Protein 1ULS (pdb70)

CATH classification: 3.40.50.720

Foldseek 3Di:
DQAAAQEEEEPCLFFLNLLLLQVVLVVHYAYEYEYADPPSQCVSQVVRVHHYQYALLDLVSLVVRLVVSCVVSVAHAEYAYDFADADFDAVVGDVVRLVVRLSRLQVSLVSNVVSNCVSFPPAAHEYEYEQALCLVPDGRGPSNVVVVNVLVVQLVVQVVCVVRNYAGEYEHEYAEDTPVPPVDVVVVCVLLVLAPQNHGHGSNQSSVVVVCRGDCVCSVDHSYYHYRYNCSNVPD/DAAAAEEEEEPCLWFLNLLLLQVVLVVHYAYEYEYADPPSQCVSCVVRVHHYQYALLDLVSLQVRLVVSCVVSVAHAEYAYDFADADFDAVVPDPVRLVVRLSGLQVSQVSNVVSNCVSFPPAAHEYEYEQALCLVPDGRGPSSVVVVNVLVVFLVVQVVCVVRNYAGEYEHEYAEDTPVPPVDPVVLCQLLVLAPQNHHHGSNQSSVVVVCRGDCVCSVDHSYYHYHYRCSNVDDRDD/DQAAAEEEEEPCLAFLNLLLLQVVLVVHYAYEYEYADPVSQVVSQVVRVHHYQYALLDLVSLVVRVVVSCVVSVAHAEYAYDFADADFDAVVPDPVRLVVRLSRLQVSQVSNVVSSCVSFPPAAHEYEHEQALCLLPDGRGPSNNVVVNSLVVQLVVQVVCVVRNYAGEYEHEAFEPNDDVNQCVLLVLAPQNHGHYSNQSSVVVVCRGDCVCSVDHSYYHYRYNCSCPPRDDD/DAAAAQEEEAPLLFFLNLLLLQVNLVVHYAYEYEYADPPSQCVSQVVRVHHYQYALLDLVSLLVRLVVSCVVSVAHAEYAYDWFDFDFDAVVPDVVRLVVRLSGLQVSLVSNVVSNCVSFPPAAHEYEHEQALCLLPDGRGPSSVVNVNSLVVQLVVQVVCVVRNYAGEYEHEAAEDTVVVPDPPVVLVVLLVLAPVNHGHYSNQSSVVVVCRGDCNCSVDHSYYHYHYNCSNPPRDDD/DQAAAEEEEEPCLWFLNLLLLQVVLVVHYAYEYEYADPPSQVVSCVVRVHHYQYALLDLVSLVVRLVVSCVVSVAHAEYEYDFADADFAAVVPDPVRLVVRLSGLQVSLVSNVVSNCVSFPPAAHEYEREAAPCLVPDGRGPSSVVVVNSLVVQLVVQVVCVVRNYAGEYEHEYAEDTPCVPVDPVVLQLQLVLAPQSHGHYSNQSSVVVVCRGDCVCSVDHSYYHYPYNCSVVDDRDD/DQAAAEEEEEPCLDFLNLLLLQVVLVVHYAYEYEYADPPSQCVSQVVRVHHYQYALLDLVSLVVRLVVSCVVSVAHAEYAYDFADADFDAVVPDPVRLVVRLSRLQVSLVSNVVSNCVSFPPAAHEYEYEAALCLVPDGRGPSSVVVVNVLVVQLVVQVVCVVRNYAGEYEHEYFEDGVDDDDDPVVLVVLLVLAPQNDGHGSNLSSVVVVCRGDCVCSVDHSYYHYRRNCSNVPD/DCAAAQEEEEPLLFFLNLLLLQVNLVVHYAYEYEYADPPSQCVSQVVRVHHYQYALLDLVSLVVRLVVSCVVSVAHAEYAYDFFDFDFDAVVPDPVRLVVRLSRLQVSQVSNVVSNCVSFPPAAHEYEHEAALCLLPDGRGPSSNVVVNNLVVQLVVQVVCVVRNYAGEYEHEAAEDTPVVPDPPVVLVVLLVLAPQRHGHYSNQSSVVVVCRGDCNCSVDHSYYHYRYNCSNPPPDDD/DQAAAEEEEEPCLFFLNLLLLQVVLVVHYAYEYEYADPPSQVVSQVVRVHHYQYALLDLVSLVVRLVVSCVVSVAHAEYAYDFADADFDAVVPDPVRLVVRLSRLQVSQVSNVVSSCVSFPPAAHEYEYEAAPCLLPDGRGPSNNVVVNSLVVQLVVQVVCVVRNYAGEYEHEYFEPTVVVVDPPPVVVVLLVLAPVNDGHYSNLSSVVVVCRGDCVCSVDHSYYHYNYNCSCPPPDDD

Nearest PDB structures (foldseek):
  4iiv-assembly1_A  TM=9.237E-01  e=5.699E-22  Escherichia coli CFT073
  3jq7-assembly1_B  TM=9.032E-01  e=8.703E-20  Trypanosoma brucei
  6gd0-assembly1_D  TM=9.066E-01  e=2.209E-19  Trypanosoma brucei brucei
  2x9n-assembly1_D  TM=8.852E-01  e=9.854E-20  Trypanosoma brucei brucei
  4glo-assembly1_C  TM=8.707E-01  e=1.344E-19  Burkholderia multivorans ATCC 17616

Organism: Thermus thermophilus (strain ATCC 27634 / DSM 579 / HB8) (NCBI:txid300852)

Sequence (1901 aa):
RLKDKAVLITGAAHGIGRATLELFAKEGARLVACDIEEGPLREAAEAVGAHPVVDVADPASVERGFAEALAHLGRLDGVVHYAGITRDNFHWKPLEDWELVLRVNLTGSFLVAKAASEAREKNPGSIVLTASRVYLGNLGQANYAASAGVVGLTRTLALELGRWGIRVNTLAPGFIETRTAKVPEKVREKAIAATPLGRAGKPLEVAYAALFLLSDESSFITGQVLFVDGGRTIGARLKDKAVLITGAAHGIGRATLELFAKEGARLVACDIEEGPLREAAEAVGAHPVVDVADPASVERGFAEALAHLGRLDGVVHYAGITRDNFHWKPLEDWELVLRVNLTGSFLVAKAASEAREKNPGSIVLTASRVYLGNLGQANYAASAGVVGLTRTLALELGRWGIRVNTLAPGFIETRTAKVPEKVREKAIAATPLGRAGKPLEVAYAALFLLSDESSFITGQVLFVDGGRTIGAAPARLKDKAVLITGAAHGIGRATLELFAKEGARLVACDIEEGPLREAAEAVGAHPVVDVADPASVERGFAEALAHLGRLDGVVHYAGITRDNFHWKPLEDWELVLRVNLTGSFLVAKAASEAREKNPGSIVLTASRVYLGNLGQANYAASAGVVGLTRTLALELGRWGIRVNTLAPGFIETPEKVREKAIAATPLGRAGKPLEVAYAALFLLSDESSFITGQVLFVDGGRTIGAAPARLKDKAVLITGAAHGIGRATLELFAKEGARLVACDIEEGPLREAAEAVGAHPVVDVADPASVERGFAEALAHLGRLDGVVHYAGITRDNFHWKPLEDWELVLRVNLTGSFLVAKAASEAREKNPGSIVLTASRVYLGNLGQANYAASAGVVGLTRTLALELGRWGIRVNTLAPGFIETRTAKVPEKVREKAIAATPLGRAGKPLEVAYAALFLLSDESSFITGQVLFVDGGRTIGAAPARLKDKAVLITGAAHGIGRATLELFAKEGARLVACDIEEGPLREAAEAVGAHPVVDVADPASVERGFAEALAHLGRLDGVVHYAGITRDNFHWKPLEDWELVLRVNLTGSFLVAKAASEAREKNPGSIVLTASRVYLGNLGQANYAASAGVVGLTRTLALELGRWGIRVNTLAPGFIETRTAKVPEKVREKAIAATPLGRAGKPLEVAYAALFLLSDESSFITGQVLFVDGGRTIGAAPARLKDKAVLITGAAHGIGRATLELFAKEGARLVACDIEEGPLREAAEAVGAHPVVDVADPASVERGFAEALAHLGRLDGVVHYAGITRDNFHWKPLEDWELVLRVNLTGSFLVAKAASEAREKNPGSIVLTASRVYLGNLGQANYAASAGVVGLTRTLALELGRWGIRVNTLAPGFIETRTAKVPEKVREKAIAATPLGRAGKPLEVAYAALFLLSDESSFITGQVLFVDGGRTIGARLKDKAVLITGAAHGIGRATLELFAKEGARLVACDIEEGPLREAAEAVGAHPVVDVADPASVERGFAEALAHLGRLDGVVHYAGITRDNFHWKPLEDWELVLRVNLTGSFLVAKAASEAREKNPGSIVLTASRVYLGNLGQANYAASAGVVGLTRTLALELGRWGIRVNTLAPGFIETRTAKVPEKVREKAIAATPLGRAGKPLEVAYAALFLLSDESSFITGQVLFVDGGRTIGAAPARLKDKAVLITGAAHGIGRATLELFAKEGARLVACDIEEGPLREAAEAVGAHPVVDVADPASVERGFAEALAHLGRLDGVVHYAGITRDNFHWKPLEDWELVLRVNLTGSFLVAKAASEAREKNPGSIVLTASRVYLGNLGQANYAASAGVVGLTRTLALELGRWGIRVNTLAPGFIETRTAKVPEKVREKAIAATPLGRAGKPLEVAYAALFLLSDESSFITGQVLFVDGGRTIGAAPA

Radius of gyration: 40.76 Å; Cα contacts (8 Å, |Δi|>4): 4849; chains: 8; bounding box: 94×110×113 Å

B-factor: mean 23.54, std 11.45, range [1.75, 102.4]

Solvent-accessible surface area: 65234 Å² total

InterPro domains:
  IPR002347 Short-chain dehydrogenase/reductase SDR [PF13561] (12-238)
  IPR002347 Short-chain dehydrogenase/reductase SDR [PR00080] (76-87)
  IPR002347 Short-chain dehydrogenase/reductase SDR [PR00080] (129-137)
  IPR002347 Short-chain dehydrogenase/reductase SDR [PR00080] (148-167)
  IPR002347 Short-chain dehydrogenase/reductase SDR [PR00081] (7-24)
  IPR002347 Short-chain dehydrogenase/reductase SDR [PR00081] (76-87)
  IPR002347 Short-chain dehydrogenase/reductase SDR [PR00081] (123-139)
  IPR002347 Short-chain dehydrogenase/reductase SDR [PR00081] (148-167)
  IPR002347 Short-chain dehydrogenase/reductase SDR [PR00081] (169-186)
  IPR002347 Short-chain dehydrogenase/reductase SDR [PR00081] (202-222)
  IPR020904 Short-chain dehydrogenase/reductase, conserved site [PS00061] (135-163)
  IPR036291 NAD(P)-binding domain superfamily [SSF51735] (4-240)
  IPR057326 Ketoreductase domain [SM00822] (6-179)

Structure (mmCIF, N/CA/C/O backbone):
data_1ULS
#
_entry.id   1ULS
#
_cell.length_a   77.260
_cell.length_b   77.330
_cell.length_c   78.670
_cell.angle_alpha   90.12
_cell.angle_beta   90.96
_cell.angle_gamma   95.12
#
_symmetry.space_group_name_H-M   'P 1'
#
loop_
_entity.id
_entity.type
_entity.pdbx_description
1 polymer 'putative 3-oxoacyl-acyl carrier protein reductase'
2 water water
#
loop_
_atom_site.group_PDB
_atom_site.id
_atom_site.type_symbol
_atom_site.label_atom_id
_atom_site.label_alt_id
_atom_site.label_comp_id
_atom_site.label_asym_id
_atom_site.label_entity_id
_atom_site.label_seq_id
_atom_site.pdbx_PDB_ins_code
_atom_site.Cartn_x
_atom_site.Cartn_y
_atom_site.Cartn_z
_atom_site.occupancy
_atom_site.B_iso_or_equiv
_atom_site.auth_seq_id
_atom_site.auth_comp_id
_atom_site.auth_asym_id
_atom_site.auth_atom_id
_atom_site.pdbx_PDB_model_num
ATOM 9 N N . ARG A 1 2 ? 7.496 -28.879 11.795 1.00 39.80 2 ARG A N 1
ATOM 10 C CA . ARG A 1 2 ? 8.073 -27.689 11.179 1.00 37.54 2 ARG A CA 1
ATOM 11 C C . ARG A 1 2 ? 9.100 -26.913 11.988 1.00 34.95 2 ARG A C 1
ATOM 12 O O . ARG A 1 2 ? 9.896 -26.177 11.419 1.00 34.57 2 ARG A O 1
ATOM 20 N N . LEU A 1 3 ? 9.086 -27.067 13.305 1.00 33.24 3 LEU A N 1
ATOM 21 C CA . LEU A 1 3 ? 10.024 -26.337 14.147 1.00 32.46 3 LEU A CA 1
ATOM 22 C C . LEU A 1 3 ? 10.914 -27.272 14.965 1.00 33.59 3 LEU A C 1
ATOM 23 O O . LEU A 1 3 ? 11.350 -26.932 16.068 1.00 32.66 3 LEU A O 1
ATOM 28 N N . LYS A 1 4 ? 11.199 -28.442 14.410 1.00 34.82 4 LYS A N 1
ATOM 29 C CA . LYS A 1 4 ? 12.015 -29.425 15.108 1.00 36.99 4 LYS A CA 1
ATOM 30 C C . LYS A 1 4 ? 13.321 -28.861 15.654 1.00 37.72 4 LYS A C 1
ATOM 31 O O . LYS A 1 4 ? 14.151 -28.339 14.905 1.00 37.17 4 LYS A O 1
ATOM 37 N N . ASP A 1 5 ? 13.490 -28.964 16.971 1.00 39.10 5 ASP A N 1
ATOM 38 C CA . ASP A 1 5 ? 14.697 -28.484 17.646 1.00 39.43 5 ASP A CA 1
ATOM 39 C C . ASP A 1 5 ? 14.950 -26.973 17.564 1.00 37.80 5 ASP A C 1
ATOM 40 O O . ASP A 1 5 ? 16.017 -26.501 17.958 1.00 38.90 5 ASP A O 1
ATOM 45 N N . LYS A 1 6 ? 13.985 -26.220 17.044 1.00 34.19 6 LYS A N 1
ATOM 46 C CA . LYS A 1 6 ? 14.120 -24.773 16.948 1.00 28.79 6 LYS A CA 1
ATOM 47 C C . LYS A 1 6 ? 13.880 -24.183 18.336 1.00 26.23 6 LYS A C 1
ATOM 48 O O . LYS A 1 6 ? 12.931 -24.553 19.014 1.00 24.73 6 LYS A O 1
ATOM 54 N N . ALA A 1 7 ? 14.745 -23.271 18.758 1.00 24.40 7 ALA A N 1
ATOM 55 C CA . ALA A 1 7 ? 14.592 -22.629 20.058 1.00 22.01 7 ALA A CA 1
ATOM 56 C C . ALA A 1 7 ? 13.790 -21.344 19.838 1.00 19.94 7 ALA A C 1
ATOM 57 O O . ALA A 1 7 ? 14.265 -20.411 19.194 1.00 17.70 7 ALA A O 1
ATOM 59 N N . VAL A 1 8 ? 12.574 -21.305 20.371 1.00 18.97 8 VAL A N 1
ATOM 60 C CA . VAL A 1 8 ? 11.707 -20.147 20.200 1.00 18.23 8 VAL A CA 1
ATOM 61 C C . VAL A 1 8 ? 11.119 -19.597 21.495 1.00 19.37 8 VAL A C 1
ATOM 62 O O . VAL A 1 8 ? 10.761 -20.351 22.407 1.00 19.60 8 VAL A O 1
ATOM 66 N N . LEU A 1 9 ? 11.019 -18.270 21.558 1.00 20.30 9 LEU A N 1
ATOM 67 C CA . LEU A 1 9 ? 10.439 -17.575 22.704 1.00 19.22 9 LEU A CA 1
ATOM 68 C C . LEU A 1 9 ? 9.169 -16.861 22.237 1.00 18.78 9 LEU A C 1
ATOM 69 O O . LEU A 1 9 ? 9.154 -16.221 21.182 1.00 18.73 9 LEU A O 1
ATOM 74 N N . ILE A 1 10 ? 8.109 -16.974 23.032 1.00 19.18 10 ILE A N 1
ATOM 75 C CA . ILE A 1 10 ? 6.819 -16.365 22.709 1.00 18.34 10 ILE A CA 1
ATOM 76 C C . ILE A 1 10 ? 6.327 -15.468 23.853 1.00 18.62 10 ILE A C 1
ATOM 77 O O . ILE A 1 10 ? 6.301 -15.897 25.004 1.00 17.72 10 ILE A O 1
ATOM 82 N N . THR A 1 11 ? 5.943 -14.227 23.545 1.00 19.42 11 THR A N 1
ATOM 83 C CA . THR A 1 11 ? 5.435 -13.324 24.585 1.00 19.14 11 THR A CA 1
ATOM 84 C C . THR A 1 11 ? 3.910 -13.363 24.599 1.00 17.74 11 THR A C 1
ATOM 85 O O . THR A 1 11 ? 3.285 -13.756 23.614 1.00 18.45 11 THR A O 1
ATOM 89 N N . GLY A 1 12 ? 3.318 -12.946 25.715 1.00 17.28 12 GLY A N 1
ATOM 90 C CA . GLY A 1 12 ? 1.872 -12.973 25.849 1.00 16.50 12 GLY A CA 1
ATOM 91 C C . GLY A 1 12 ? 1.374 -14.394 25.660 1.00 16.95 12 GLY A C 1
ATOM 92 O O . GLY A 1 12 ? 0.256 -14.621 25.194 1.00 17.20 12 GLY A O 1
ATOM 93 N N . ALA A 1 13 ? 2.212 -15.354 26.044 1.00 17.22 13 ALA A N 1
ATOM 94 C CA . ALA A 1 13 ? 1.915 -16.778 25.880 1.00 18.48 13 ALA A CA 1
ATOM 95 C C . ALA A 1 13 ? 0.863 -17.379 26.807 1.00 19.03 13 ALA A C 1
ATOM 96 O O . ALA A 1 13 ? 0.445 -18.519 26.612 1.00 16.73 13 ALA A O 1
ATOM 98 N N . ALA A 1 14 ? 0.428 -16.618 27.804 1.00 21.10 14 ALA A N 1
ATOM 99 C CA . ALA A 1 14 ? -0.548 -17.127 28.759 1.00 24.02 14 ALA A CA 1
ATOM 100 C C . ALA A 1 14 ? -1.975 -17.171 28.241 1.00 25.66 14 ALA A C 1
ATOM 101 O O . ALA A 1 14 ? -2.726 -18.076 28.585 1.00 24.41 14 ALA A O 1
ATOM 103 N N . HIS A 1 15 ? -2.346 -16.206 27.406 1.00 29.72 15 HIS A N 1
ATOM 104 C CA . HIS A 1 15 ? -3.703 -16.160 26.880 1.00 31.45 15 HIS A CA 1
ATOM 105 C C . HIS A 1 15 ? -3.857 -16.224 25.362 1.00 30.65 15 HIS A C 1
ATOM 106 O O . HIS A 1 15 ? -2.880 -16.329 24.616 1.00 31.71 15 HIS A O 1
ATOM 113 N N . GLY A 1 16 ? -5.120 -16.182 24.945 1.00 28.01 16 GLY A N 1
ATOM 114 C CA . GLY A 1 16 ? -5.525 -16.225 23.553 1.00 26.22 16 GLY A CA 1
ATOM 115 C C . GLY A 1 16 ? -4.560 -16.688 22.488 1.00 25.01 16 GLY A C 1
ATOM 116 O O . GLY A 1 16 ? -4.135 -17.844 22.457 1.00 25.46 16 GLY A O 1
ATOM 117 N N . ILE A 1 17 ? -4.227 -15.761 21.600 1.00 23.51 17 ILE A N 1
ATOM 118 C CA . ILE A 1 17 ? -3.329 -16.022 20.486 1.00 23.14 17 ILE A CA 1
ATOM 119 C C . ILE A 1 17 ? -1.959 -16.562 20.892 1.00 22.42 17 ILE A C 1
ATOM 120 O O . ILE A 1 17 ? -1.438 -17.472 20.251 1.00 21.96 17 ILE A O 1
ATOM 125 N N . GLY A 1 18 ? -1.382 -16.005 21.951 1.00 21.72 18 GLY A N 1
ATOM 126 C CA . GLY A 1 18 ? -0.084 -16.465 22.404 1.00 23.20 18 GLY A CA 1
ATOM 127 C C . GLY A 1 18 ? -0.129 -17.902 22.890 1.00 24.16 18 GLY A C 1
ATOM 128 O O . GLY A 1 18 ? 0.756 -18.702 22.577 1.00 23.62 18 GLY A O 1
ATOM 129 N N . ARG A 1 19 ? -1.163 -18.228 23.661 1.00 23.89 19 ARG A N 1
ATOM 130 C CA . ARG A 1 19 ? -1.327 -19.575 24.185 1.00 23.38 19 ARG A CA 1
ATOM 131 C C . ARG A 1 19 ? -1.540 -20.563 23.039 1.00 21.92 19 ARG A C 1
ATOM 132 O O . ARG A 1 19 ? -0.983 -21.658 23.055 1.00 22.77 19 ARG A O 1
ATOM 140 N N . ALA A 1 20 ? -2.332 -20.169 22.043 1.00 19.35 20 ALA A N 1
ATOM 141 C CA . ALA A 1 20 ? -2.609 -21.031 20.900 1.00 17.68 20 ALA A CA 1
ATOM 142 C C . ALA A 1 20 ? -1.328 -21.272 20.103 1.00 16.94 20 ALA A C 1
ATOM 143 O O . ALA A 1 20 ? -1.080 -22.380 19.622 1.00 17.11 20 ALA A O 1
ATOM 145 N N . THR A 1 21 ? -0.504 -20.236 19.981 1.00 15.59 21 THR A N 1
ATOM 146 C CA . THR A 1 21 ? 0.759 -20.355 19.260 1.00 13.81 21 THR A CA 1
ATOM 147 C C . THR A 1 21 ? 1.702 -21.303 20.015 1.00 15.29 21 THR A C 1
ATOM 148 O O . THR A 1 21 ? 2.374 -22.152 19.420 1.00 14.45 21 THR A O 1
ATOM 152 N N . LEU A 1 22 ? 1.752 -21.135 21.331 1.00 15.94 22 LEU A N 1
ATOM 153 C CA . LEU A 1 22 ? 2.587 -21.958 22.194 1.00 18.37 22 LEU A CA 1
ATOM 154 C C . LEU A 1 22 ? 2.243 -23.443 21.971 1.00 20.03 22 LEU A C 1
ATOM 155 O O . LEU A 1 22 ? 3.129 -24.279 21.771 1.00 21.77 22 LEU A O 1
ATOM 160 N N . GLU A 1 23 ? 0.952 -23.759 22.001 1.00 19.67 23 GLU A N 1
ATOM 161 C CA . GLU A 1 23 ? 0.493 -25.124 21.815 1.00 21.80 23 GLU A CA 1
ATOM 162 C C . GLU A 1 23 ? 0.861 -25.692 20.457 1.00 22.14 23 GLU A C 1
ATOM 163 O O . GLU A 1 23 ? 1.336 -26.825 20.369 1.00 24.49 23 GLU A O 1
ATOM 169 N N . LEU A 1 24 ? 0.641 -24.901 19.407 1.00 21.02 24 LEU A N 1
ATOM 170 C CA . LEU A 1 24 ? 0.932 -25.315 18.037 1.00 19.56 24 LEU A CA 1
ATOM 171 C C . LEU A 1 24 ? 2.428 -25.533 17.855 1.00 19.06 24 LEU A C 1
ATOM 172 O O . LEU A 1 24 ? 2.852 -26.540 17.295 1.00 21.04 24 LEU A O 1
ATOM 177 N N . PHE A 1 25 ? 3.227 -24.588 18.333 1.00 18.18 25 PHE A N 1
ATOM 178 C CA . PHE A 1 25 ? 4.676 -24.687 18.208 1.00 19.98 25 PHE A CA 1
ATOM 179 C C . PHE A 1 25 ? 5.231 -25.886 18.969 1.00 21.54 25 PHE A C 1
ATOM 180 O O . PHE A 1 25 ? 6.254 -26.447 18.584 1.00 21.91 25 PHE A O 1
ATOM 188 N N . ALA A 1 26 ? 4.560 -26.282 20.046 1.00 22.96 26 ALA A N 1
ATOM 189 C CA . ALA A 1 26 ? 5.018 -27.439 20.807 1.00 24.78 26 ALA A CA 1
ATOM 190 C C . ALA A 1 26 ? 4.764 -28.709 19.988 1.00 24.75 26 ALA A C 1
ATOM 191 O O . ALA A 1 26 ? 5.604 -29.611 19.952 1.00 25.58 26 ALA A O 1
ATOM 193 N N . LYS A 1 27 ? 3.614 -28.776 19.323 1.00 25.85 27 LYS A N 1
ATOM 194 C CA . LYS A 1 27 ? 3.295 -29.946 18.505 1.00 26.70 27 LYS A CA 1
ATOM 195 C C . LYS A 1 27 ? 4.268 -30.005 17.346 1.00 25.36 27 LYS A C 1
ATOM 196 O O . LYS A 1 27 ? 4.570 -31.081 16.847 1.00 27.40 27 LYS A O 1
ATOM 202 N N . GLU A 1 28 ? 4.765 -28.847 16.923 1.00 24.31 28 GLU A N 1
ATOM 203 C CA . GLU A 1 28 ? 5.708 -28.800 15.812 1.00 23.30 28 GLU A CA 1
ATOM 204 C C . GLU A 1 28 ? 7.141 -29.073 16.243 1.00 21.59 28 GLU A C 1
ATOM 205 O O . GLU A 1 28 ? 8.076 -28.902 15.458 1.00 20.07 28 GLU A O 1
ATOM 211 N N . GLY A 1 29 ? 7.299 -29.481 17.502 1.00 21.77 29 GLY A N 1
ATOM 212 C CA . GLY A 1 29 ? 8.601 -29.841 18.042 1.00 21.48 29 GLY A CA 1
ATOM 213 C C . GLY A 1 29 ? 9.600 -28.763 18.408 1.00 22.56 29 GLY A C 1
ATOM 214 O O . GLY A 1 29 ? 10.810 -28.976 18.303 1.00 21.66 29 GLY A O 1
ATOM 215 N N . ALA A 1 30 ? 9.117 -27.612 18.853 1.00 22.35 30 ALA A N 1
ATOM 216 C CA . ALA A 1 30 ? 10.021 -26.532 19.229 1.00 22.33 30 ALA A CA 1
ATOM 217 C C . ALA A 1 30 ? 10.379 -26.618 20.703 1.00 21.67 30 ALA A C 1
ATOM 218 O O . ALA A 1 30 ? 9.627 -27.165 21.504 1.00 20.92 30 ALA A O 1
ATOM 220 N N . ARG A 1 31 ? 11.548 -26.102 21.052 1.00 21.30 31 ARG A N 1
ATOM 221 C CA . ARG A 1 31 ? 11.966 -26.061 22.445 1.00 22.94 31 ARG A CA 1
ATOM 222 C C . ARG A 1 31 ? 11.567 -24.631 22.814 1.00 22.30 31 ARG A C 1
ATOM 223 O O . ARG A 1 31 ? 12.188 -23.666 22.367 1.00 21.01 31 ARG A O 1
ATOM 231 N N . LEU A 1 32 ? 10.512 -24.507 23.613 1.00 20.83 32 LEU A N 1
ATOM 232 C CA . LEU A 1 32 ? 9.964 -23.208 23.961 1.00 21.00 32 LEU A CA 1
ATOM 233 C C . LEU A 1 32 ? 10.234 -22.566 25.309 1.00 21.31 32 LEU A C 1
ATOM 234 O O . LEU A 1 32 ? 10.570 -23.217 26.302 1.00 22.56 32 LEU A O 1
ATOM 239 N N . VAL A 1 33 ? 10.071 -21.251 25.295 1.00 20.04 33 VAL A N 1
ATOM 240 C CA . VAL A 1 33 ? 10.182 -20.392 26.460 1.00 17.94 33 VAL A CA 1
ATOM 241 C C . VAL A 1 33 ? 8.922 -19.534 26.349 1.00 15.54 33 VAL A C 1
ATOM 242 O O . VAL A 1 33 ? 8.723 -18.813 25.373 1.00 14.37 33 VAL A O 1
ATOM 246 N N . ALA A 1 34 ? 8.047 -19.661 27.331 1.00 15.20 34 ALA A N 1
ATOM 247 C CA . ALA A 1 34 ? 6.808 -18.915 27.346 1.00 16.20 34 ALA A CA 1
ATOM 248 C C . ALA A 1 34 ? 6.974 -17.708 28.259 1.00 18.35 34 ALA A C 1
ATOM 249 O O . ALA A 1 34 ? 7.431 -17.843 29.398 1.00 19.08 34 ALA A O 1
ATOM 251 N N . CYS A 1 35 ? 6.605 -16.533 27.758 1.00 18.63 35 CYS A N 1
ATOM 252 C CA . CYS A 1 35 ? 6.702 -15.303 28.537 1.00 19.96 35 CYS A CA 1
ATOM 253 C C . CYS A 1 35 ? 5.371 -14.586 28.646 1.00 20.75 35 CYS A C 1
ATOM 254 O O . CYS A 1 35 ? 4.618 -14.512 27.682 1.00 20.92 35 CYS A O 1
ATOM 257 N N . ASP A 1 36 ? 5.086 -14.065 29.830 1.00 22.19 36 ASP A N 1
ATOM 258 C CA . ASP A 1 36 ? 3.865 -13.301 30.051 1.00 24.64 36 ASP A CA 1
ATOM 259 C C . ASP A 1 36 ? 3.994 -12.576 31.386 1.00 25.70 36 ASP A C 1
ATOM 260 O O . ASP A 1 36 ? 4.893 -12.874 32.174 1.00 25.25 36 ASP A O 1
ATOM 265 N N . ILE A 1 37 ? 3.093 -11.634 31.637 1.00 28.10 37 ILE A N 1
ATOM 266 C CA . ILE A 1 37 ? 3.136 -10.830 32.852 1.00 31.28 37 ILE A CA 1
ATOM 267 C C . ILE A 1 37 ? 2.760 -11.525 34.164 1.00 32.61 37 ILE A C 1
ATOM 268 O O . ILE A 1 37 ? 3.375 -11.252 35.192 1.00 33.41 37 ILE A O 1
ATOM 273 N N . GLU A 1 38 ? 1.764 -12.411 34.132 1.00 34.81 38 GLU A N 1
ATOM 274 C CA . GLU A 1 38 ? 1.296 -13.122 35.335 1.00 36.09 38 GLU A CA 1
ATOM 275 C C . GLU A 1 38 ? 1.841 -14.545 35.474 1.00 36.32 38 GLU A C 1
ATOM 276 O O . GLU A 1 38 ? 1.531 -15.418 34.664 1.00 33.72 38 GLU A O 1
ATOM 282 N N . GLU A 1 39 ? 2.616 -14.784 36.529 1.00 36.69 39 GLU A N 1
ATOM 283 C CA . GLU A 1 39 ? 3.217 -16.096 36.762 1.00 38.09 39 GLU A CA 1
ATOM 284 C C . GLU A 1 39 ? 2.228 -17.248 36.905 1.00 38.14 39 GLU A C 1
ATOM 285 O O . GLU A 1 39 ? 2.476 -18.345 36.414 1.00 36.05 39 GLU A O 1
ATOM 291 N N . GLY A 1 40 ? 1.115 -17.003 37.586 1.00 39.13 40 GLY A N 1
ATOM 292 C CA . GLY A 1 40 ? 0.123 -18.047 37.767 1.00 37.92 40 GLY A CA 1
ATOM 293 C C . GLY A 1 40 ? -0.289 -18.695 36.459 1.00 38.59 40 GLY A C 1
ATOM 294 O O . GLY A 1 40 ? 0.074 -19.842 36.190 1.00 39.93 40 GLY A O 1
ATOM 295 N N . PRO A 1 41 ? -1.054 -17.990 35.615 1.00 37.57 41 PRO A N 1
ATOM 296 C CA . PRO A 1 41 ? -1.472 -18.582 34.342 1.00 37.49 41 PRO A CA 1
ATOM 297 C C . PRO A 1 41 ? -0.334 -18.855 33.358 1.00 36.78 41 PRO A C 1
ATOM 298 O O . PRO A 1 41 ? -0.517 -19.584 32.384 1.00 36.85 41 PRO A O 1
ATOM 302 N N . LEU A 1 42 ? 0.839 -18.285 33.612 1.00 35.66 42 LEU A N 1
ATOM 303 C CA . LEU A 1 42 ? 1.980 -18.501 32.728 1.00 34.88 42 LEU A CA 1
ATOM 304 C C . LEU A 1 42 ? 2.528 -19.907 32.941 1.00 36.33 42 LEU A C 1
ATOM 305 O O . LEU A 1 42 ? 2.726 -20.661 31.983 1.00 36.80 42 LEU A O 1
ATOM 310 N N . ARG A 1 43 ? 2.781 -20.251 34.201 1.00 36.92 43 ARG A N 1
ATOM 311 C CA . ARG A 1 43 ? 3.314 -21.566 34.539 1.00 36.64 43 ARG A CA 1
ATOM 312 C C . ARG A 1 43 ? 2.344 -22.644 34.076 1.00 36.97 43 ARG A C 1
ATOM 313 O O . ARG A 1 43 ? 2.759 -23.680 33.559 1.00 34.76 43 ARG A O 1
ATOM 321 N N . GLU A 1 44 ? 1.050 -22.391 34.254 1.00 37.29 44 GLU A N 1
ATOM 322 C CA . GLU A 1 44 ? 0.038 -23.352 33.844 1.00 38.33 44 GLU A CA 1
ATOM 323 C C . GLU A 1 44 ? 0.095 -23.601 32.341 1.00 37.06 44 GLU A C 1
ATOM 324 O O . GLU A 1 44 ? 0.199 -24.745 31.898 1.00 36.36 44 GLU A O 1
ATOM 330 N N . ALA A 1 45 ? 0.028 -22.523 31.565 1.00 35.71 45 ALA A N 1
ATOM 331 C CA . ALA A 1 45 ? 0.058 -22.624 30.113 1.00 35.35 45 ALA A CA 1
ATOM 332 C C . ALA A 1 45 ? 1.343 -23.274 29.613 1.00 35.39 45 ALA A C 1
ATOM 333 O O . ALA A 1 45 ? 1.313 -24.043 28.655 1.00 35.68 45 ALA A O 1
ATOM 335 N N . ALA A 1 46 ? 2.465 -22.976 30.262 1.00 33.95 46 ALA A N 1
ATOM 336 C CA . ALA A 1 46 ? 3.743 -23.547 29.854 1.00 35.03 46 ALA A CA 1
ATOM 337 C C . ALA A 1 46 ? 3.866 -25.027 30.220 1.00 35.74 46 ALA A C 1
ATOM 338 O O . ALA A 1 46 ? 4.264 -25.850 29.393 1.00 35.80 46 ALA A O 1
ATOM 340 N N . GLU A 1 47 ? 3.520 -25.369 31.456 1.00 35.41 47 GLU A N 1
ATOM 341 C CA . GLU A 1 47 ? 3.614 -26.757 31.904 1.00 35.74 47 GLU A CA 1
ATOM 342 C C . GLU A 1 47 ? 2.745 -27.704 31.079 1.00 34.44 47 GLU A C 1
ATOM 343 O O . GLU A 1 47 ? 3.158 -28.816 30.754 1.00 33.67 47 GLU A O 1
ATOM 349 N N . ALA A 1 48 ? 1.545 -27.257 30.736 1.00 32.43 48 ALA A N 1
ATOM 350 C CA . ALA A 1 48 ? 0.627 -28.073 29.968 1.00 30.43 48 ALA A CA 1
ATOM 351 C C . ALA A 1 48 ? 1.204 -28.448 28.610 1.00 30.25 48 ALA A C 1
ATOM 352 O O . ALA A 1 48 ? 0.713 -29.364 27.952 1.00 29.10 48 ALA A O 1
ATOM 354 N N . VAL A 1 49 ? 2.262 -27.760 28.199 1.00 29.57 49 VAL A N 1
ATOM 355 C CA . VAL A 1 49 ? 2.837 -28.030 26.894 1.00 29.21 49 VAL A CA 1
ATOM 356 C C . VAL A 1 49 ? 4.321 -28.401 26.925 1.00 29.00 49 VAL A C 1
ATOM 357 O O . VAL A 1 49 ? 4.888 -28.792 25.908 1.00 28.23 49 VAL A O 1
ATOM 361 N N . GLY A 1 50 ? 4.945 -28.278 28.091 1.00 28.68 50 GLY A N 1
ATOM 362 C CA . GLY A 1 50 ? 6.351 -28.618 28.210 1.00 28.60 50 GLY A CA 1
ATOM 363 C C . GLY A 1 50 ? 7.298 -27.470 27.918 1.00 29.08 50 GLY A C 1
ATOM 364 O O . GLY A 1 50 ? 8.476 -27.685 27.632 1.00 29.29 50 GLY A O 1
ATOM 365 N N . ALA A 1 51 ? 6.783 -26.250 27.987 1.00 29.02 51 ALA A N 1
ATOM 366 C CA . ALA A 1 51 ? 7.575 -25.057 27.734 1.00 28.91 51 ALA A CA 1
ATOM 367 C C . ALA A 1 51 ? 8.176 -24.572 29.044 1.00 29.03 51 ALA A C 1
ATOM 368 O O . ALA A 1 51 ? 7.732 -24.976 30.113 1.00 29.54 51 ALA A O 1
ATOM 370 N N . HIS A 1 52 ? 9.185 -23.709 28.952 1.00 27.67 52 HIS A N 1
ATOM 371 C CA . HIS A 1 52 ? 9.850 -23.153 30.127 1.00 26.04 52 HIS A CA 1
ATOM 372 C C . HIS A 1 52 ? 9.269 -21.752 30.402 1.00 26.33 52 HIS A C 1
ATOM 373 O O . HIS A 1 52 ? 9.444 -20.823 29.603 1.00 25.41 52 HIS A O 1
ATOM 380 N N . PRO A 1 53 ? 8.564 -21.585 31.537 1.00 25.22 53 PRO A N 1
ATOM 381 C CA . PRO A 1 53 ? 7.964 -20.293 31.885 1.00 24.70 53 PRO A CA 1
ATOM 382 C C . PRO A 1 53 ? 8.945 -19.248 32.402 1.00 24.51 53 PRO A C 1
ATOM 383 O O . PRO A 1 53 ? 9.795 -19.537 33.242 1.00 26.97 53 PRO A O 1
ATOM 387 N N . VAL A 1 54 ? 8.814 -18.031 31.890 1.00 22.67 54 VAL A N 1
ATOM 388 C CA . VAL A 1 54 ? 9.665 -16.919 32.284 1.00 20.22 54 VAL A CA 1
ATOM 389 C C . VAL A 1 54 ? 8.791 -15.675 32.307 1.00 20.21 54 VAL A C 1
ATOM 390 O O . VAL A 1 54 ? 8.342 -15.202 31.262 1.00 19.02 54 VAL A O 1
ATOM 394 N N . VAL A 1 55 ? 8.529 -15.163 33.506 1.00 21.00 55 VAL A N 1
ATOM 395 C CA . VAL A 1 55 ? 7.706 -13.973 33.656 1.00 21.44 55 VAL A CA 1
ATOM 396 C C . VAL A 1 55 ? 8.438 -12.783 33.050 1.00 23.31 55 VAL A C 1
ATOM 397 O O . VAL A 1 55 ? 9.638 -12.589 33.282 1.00 22.28 55 VAL A O 1
ATOM 409 N N . ASP A 1 57 ? 7.757 -8.489 31.704 1.00 23.88 57 ASP A N 1
ATOM 410 C CA . ASP A 1 57 ? 6.943 -7.298 31.501 1.00 23.78 57 ASP A CA 1
ATOM 411 C C . ASP A 1 57 ? 7.593 -6.598 30.313 1.00 22.34 57 ASP A C 1
ATOM 412 O O . ASP A 1 57 ? 8.604 -5.923 30.474 1.00 22.04 57 ASP A O 1
ATOM 417 N N . VAL A 1 58 ? 7.023 -6.779 29.124 1.00 21.35 58 VAL A N 1
ATOM 418 C CA . VAL A 1 58 ? 7.578 -6.184 27.913 1.00 20.97 58 VAL A CA 1
ATOM 419 C C . VAL A 1 58 ? 7.662 -4.670 27.970 1.00 22.33 58 VAL A C 1
ATOM 420 O O . VAL A 1 58 ? 8.345 -4.054 27.155 1.00 24.23 58 VAL A O 1
ATOM 424 N N . ALA A 1 59 ? 6.976 -4.069 28.935 1.00 23.15 59 ALA A N 1
ATOM 425 C CA . ALA A 1 59 ? 7.005 -2.619 29.090 1.00 25.38 59 ALA A CA 1
ATOM 426 C C . ALA A 1 59 ? 8.181 -2.185 29.971 1.00 25.37 59 ALA A C 1
ATOM 427 O O . ALA A 1 59 ? 8.462 -0.990 30.110 1.00 26.19 59 ALA A O 1
ATOM 429 N N . ASP A 1 60 ? 8.867 -3.161 30.556 1.00 24.48 60 ASP A N 1
ATOM 430 C CA . ASP A 1 60 ? 10.005 -2.889 31.426 1.00 23.50 60 ASP A CA 1
ATOM 431 C C . ASP A 1 60 ? 11.313 -3.374 30.791 1.00 22.43 60 ASP A C 1
ATOM 432 O O . ASP A 1 60 ? 11.515 -4.577 30.585 1.00 21.50 60 ASP A O 1
ATOM 437 N N . PRO A 1 61 ? 12.216 -2.433 30.464 1.00 21.01 61 PRO A N 1
ATOM 438 C CA . PRO A 1 61 ? 13.514 -2.725 29.850 1.00 20.40 61 PRO A CA 1
ATOM 439 C C . PRO A 1 61 ? 14.308 -3.793 30.602 1.00 20.75 61 PRO A C 1
ATOM 440 O O . PRO A 1 61 ? 14.833 -4.734 29.996 1.00 22.58 61 PRO A O 1
ATOM 444 N N . ALA A 1 62 ? 14.393 -3.643 31.921 1.00 19.76 62 ALA A N 1
ATOM 445 C CA . ALA A 1 62 ? 15.134 -4.588 32.751 1.00 18.57 62 ALA A CA 1
ATOM 446 C C . ALA A 1 62 ? 14.455 -5.950 32.766 1.00 17.43 62 ALA A C 1
ATOM 447 O O . ALA A 1 62 ? 15.125 -6.982 32.751 1.00 17.91 62 ALA A O 1
ATOM 449 N N . SER A 1 63 ? 13.126 -5.954 32.790 1.00 16.47 63 SER A N 1
ATOM 450 C CA . SER A 1 63 ? 12.379 -7.208 32.791 1.00 16.04 63 SER A CA 1
ATOM 451 C C . SER A 1 63 ? 12.628 -7.973 31.497 1.00 15.53 63 SER A C 1
ATOM 452 O O . SER A 1 63 ? 12.874 -9.176 31.522 1.00 16.81 63 SER A O 1
ATOM 455 N N . VAL A 1 64 ? 12.575 -7.272 30.369 1.00 14.99 64 VAL A N 1
ATOM 456 C CA . VAL A 1 64 ? 12.803 -7.907 29.078 1.00 16.06 64 VAL A CA 1
ATOM 457 C C . VAL A 1 64 ? 14.214 -8.477 29.025 1.00 18.21 64 VAL A C 1
ATOM 458 O O . VAL A 1 64 ? 14.419 -9.595 28.552 1.00 18.46 64 VAL A O 1
ATOM 462 N N . GLU A 1 65 ? 15.174 -7.706 29.530 1.00 19.09 65 GLU A N 1
ATOM 463 C CA . GLU A 1 65 ? 16.574 -8.111 29.545 1.00 22.06 65 GLU A CA 1
ATOM 464 C C . GLU A 1 65 ? 16.817 -9.377 30.378 1.00 21.18 65 GLU A C 1
ATOM 465 O O . GLU A 1 65 ? 17.452 -10.320 29.904 1.00 20.20 65 GLU A O 1
ATOM 471 N N . ARG A 1 66 ? 16.315 -9.404 31.610 1.00 20.05 66 ARG A N 1
ATOM 472 C CA . ARG A 1 66 ? 16.498 -10.577 32.458 1.00 21.77 66 ARG A CA 1
ATOM 473 C C . ARG A 1 66 ? 15.833 -11.772 31.793 1.00 22.43 66 ARG A C 1
ATOM 474 O O . ARG A 1 66 ? 16.376 -12.881 31.780 1.00 22.44 66 ARG A O 1
ATOM 482 N N . GLY A 1 67 ? 14.645 -11.532 31.248 1.00 22.03 67 GLY A N 1
ATOM 483 C CA . GLY A 1 67 ? 13.901 -12.586 30.590 1.00 21.09 67 GLY A CA 1
ATOM 484 C C . GLY A 1 67 ? 14.687 -13.292 29.506 1.00 19.94 67 GLY A C 1
ATOM 485 O O . GLY A 1 67 ? 14.705 -14.518 29.464 1.00 19.71 67 GLY A O 1
ATOM 486 N N . PHE A 1 68 ? 15.333 -12.529 28.630 1.00 19.66 68 PHE A N 1
ATOM 487 C CA . PHE A 1 68 ? 16.118 -13.122 27.550 1.00 21.77 68 PHE A CA 1
ATOM 488 C C . PHE A 1 68 ? 17.396 -13.798 28.035 1.00 20.57 68 PHE A C 1
ATOM 489 O O . PHE A 1 68 ? 17.914 -14.712 27.389 1.00 19.84 68 PHE A O 1
ATOM 497 N N . ALA A 1 69 ? 17.907 -13.348 29.171 1.00 21.40 69 ALA A N 1
ATOM 498 C CA . ALA A 1 69 ? 19.110 -13.947 29.732 1.00 21.85 69 ALA A CA 1
ATOM 499 C C . ALA A 1 69 ? 18.728 -15.330 30.242 1.00 21.66 69 ALA A C 1
ATOM 500 O O . ALA A 1 69 ? 19.477 -16.288 30.068 1.00 20.72 69 ALA A O 1
ATOM 502 N N . GLU A 1 70 ? 17.553 -15.428 30.866 1.00 22.20 70 GLU A N 1
ATOM 503 C CA . GLU A 1 70 ? 17.071 -16.709 31.375 1.00 23.43 70 GLU A CA 1
ATOM 504 C C . GLU A 1 70 ? 16.779 -17.626 30.207 1.00 23.21 70 GLU A C 1
ATOM 505 O O . GLU A 1 70 ? 17.186 -18.785 30.197 1.00 25.37 70 GLU A O 1
ATOM 511 N N . ALA A 1 71 ? 16.056 -17.089 29.230 1.00 21.23 71 ALA A N 1
ATOM 512 C CA . ALA A 1 71 ? 15.683 -17.835 28.047 1.00 18.89 71 ALA A CA 1
ATOM 513 C C . ALA A 1 71 ? 16.920 -18.436 27.405 1.00 18.22 71 ALA A C 1
ATOM 514 O O . ALA A 1 71 ? 16.929 -19.623 27.065 1.00 18.09 71 ALA A O 1
ATOM 516 N N . LEU A 1 72 ? 17.955 -17.611 27.239 1.00 17.53 72 LEU A N 1
ATOM 517 C CA . LEU A 1 72 ? 19.203 -18.049 26.625 1.00 18.72 72 LEU A CA 1
ATOM 518 C C . LEU A 1 72 ? 19.956 -19.046 27.490 1.00 19.21 72 LEU A C 1
ATOM 519 O O . LEU A 1 72 ? 20.554 -19.994 26.979 1.00 18.84 72 LEU A O 1
ATOM 524 N N . ALA A 1 73 ? 19.929 -18.832 28.800 1.00 19.11 73 ALA A N 1
ATOM 525 C CA . ALA A 1 73 ? 20.603 -19.745 29.706 1.00 19.51 73 ALA A CA 1
ATOM 526 C C . ALA A 1 73 ? 19.955 -21.110 29.541 1.00 19.38 73 ALA A C 1
ATOM 527 O O . ALA A 1 73 ? 20.636 -22.138 29.532 1.00 19.30 73 ALA A O 1
ATOM 529 N N . HIS A 1 74 ? 18.632 -21.112 29.398 1.00 19.23 74 HIS A N 1
ATOM 530 C CA . HIS A 1 74 ? 17.892 -22.354 29.238 1.00 20.13 74 HIS A CA 1
ATOM 531 C C . HIS A 1 74 ? 17.950 -22.931 27.832 1.00 20.62 74 HIS A C 1
ATOM 532 O O . HIS A 1 74 ? 18.114 -24.137 27.668 1.00 23.26 74 HIS A O 1
ATOM 539 N N . LEU A 1 75 ? 17.826 -22.078 26.820 1.00 20.41 75 LEU A N 1
ATOM 540 C CA . LEU A 1 75 ? 17.841 -22.548 25.441 1.00 21.36 75 LEU A CA 1
ATOM 541 C C . LEU A 1 75 ? 19.238 -22.697 24.849 1.00 20.51 75 LEU A C 1
ATOM 542 O O . LEU A 1 75 ? 19.503 -23.635 24.093 1.00 20.30 75 LEU A O 1
ATOM 547 N N . GLY A 1 76 ? 20.122 -21.768 25.191 1.00 20.21 76 GLY A N 1
ATOM 548 C CA . GLY A 1 76 ? 21.480 -21.808 24.675 1.00 20.86 76 GLY A CA 1
ATOM 549 C C . GLY A 1 76 ? 21.611 -21.135 23.323 1.00 21.81 76 GLY A C 1
ATOM 550 O O . GLY A 1 76 ? 22.717 -20.819 22.869 1.00 23.01 76 GLY A O 1
ATOM 551 N N . ARG A 1 77 ? 20.472 -20.908 22.681 1.00 22.20 77 ARG A N 1
ATOM 552 C CA . ARG A 1 77 ? 20.427 -20.278 21.369 1.00 22.13 77 ARG A CA 1
ATOM 553 C C . ARG A 1 77 ? 18.996 -19.797 21.126 1.00 22.01 77 ARG A C 1
ATOM 554 O O . ARG A 1 77 ? 18.069 -20.209 21.820 1.00 22.56 77 ARG A O 1
ATOM 562 N N . LEU A 1 78 ? 18.816 -18.919 20.150 1.00 21.33 78 LEU A N 1
ATOM 563 C CA . LEU A 1 78 ? 17.482 -18.436 19.810 1.00 20.40 78 LEU A CA 1
ATOM 564 C C . LEU A 1 78 ? 17.339 -18.579 18.306 1.00 19.39 78 LEU A C 1
ATOM 565 O O . LEU A 1 78 ? 18.193 -18.103 17.557 1.00 21.12 78 LEU A O 1
ATOM 570 N N . ASP A 1 79 ? 16.273 -19.232 17.864 1.00 17.67 79 ASP A N 1
ATOM 571 C CA . ASP A 1 79 ? 16.046 -19.415 16.431 1.00 17.99 79 ASP A CA 1
ATOM 572 C C . ASP A 1 79 ? 14.903 -18.531 15.956 1.00 18.22 79 ASP A C 1
ATOM 573 O O . ASP A 1 79 ? 14.776 -18.240 14.769 1.00 19.25 79 ASP A O 1
ATOM 578 N N . GLY A 1 80 ? 14.071 -18.101 16.892 1.00 18.28 80 GLY A N 1
ATOM 579 C CA . GLY A 1 80 ? 12.961 -17.252 16.525 1.00 19.09 80 GLY A CA 1
ATOM 580 C C . GLY A 1 80 ? 12.196 -16.737 17.724 1.00 19.95 80 GLY A C 1
ATOM 581 O O . GLY A 1 80 ? 12.316 -17.248 18.843 1.00 20.49 80 GLY A O 1
ATOM 582 N N . VAL A 1 81 ? 11.397 -15.711 17.485 1.00 19.03 81 VAL A N 1
ATOM 583 C CA . VAL A 1 81 ? 10.594 -15.123 18.536 1.00 18.88 81 VAL A CA 1
ATOM 584 C C . VAL A 1 81 ? 9.296 -14.635 17.944 1.00 18.42 81 VAL A C 1
ATOM 585 O O . VAL A 1 81 ? 9.270 -14.123 16.830 1.00 18.20 81 VAL A O 1
ATOM 589 N N . VAL A 1 82 ? 8.216 -14.817 18.692 1.00 17.99 82 VAL A N 1
ATOM 590 C CA . VAL A 1 82 ? 6.916 -14.336 18.277 1.00 16.02 82 VAL A CA 1
ATOM 591 C C . VAL A 1 82 ? 6.466 -13.413 19.406 1.00 16.40 82 VAL A C 1
ATOM 592 O O . VAL A 1 82 ? 6.291 -13.852 20.548 1.00 17.50 82 VAL A O 1
ATOM 596 N N . HIS A 1 83 ? 6.316 -12.130 19.092 1.00 15.39 83 HIS A N 1
ATOM 597 C CA . HIS A 1 83 ? 5.888 -11.149 20.079 1.00 16.31 83 HIS A CA 1
ATOM 598 C C . HIS A 1 83 ? 4.419 -10.791 19.904 1.00 18.14 83 HIS A C 1
ATOM 599 O O . HIS A 1 83 ? 3.990 -10.390 18.820 1.00 19.04 83 HIS A O 1
ATOM 606 N N . TYR A 1 84 ? 3.650 -10.947 20.977 1.00 19.70 84 TYR A N 1
ATOM 607 C CA . TYR A 1 84 ? 2.236 -10.622 20.957 1.00 21.26 84 TYR A CA 1
ATOM 608 C C . TYR A 1 84 ? 1.938 -9.492 21.944 1.00 24.16 84 TYR A C 1
ATOM 609 O O . TYR A 1 84 ? 1.548 -8.407 21.533 1.00 28.50 84 TYR A O 1
ATOM 618 N N . ALA A 1 85 ? 2.142 -9.747 23.234 1.00 27.25 85 ALA A N 1
ATOM 619 C CA . ALA A 1 85 ? 1.893 -8.779 24.312 1.00 28.40 85 ALA A CA 1
ATOM 620 C C . ALA A 1 85 ? 1.512 -7.360 23.880 1.00 29.27 85 ALA A C 1
ATOM 621 O O . ALA A 1 85 ? 2.371 -6.562 23.508 1.00 29.31 85 ALA A O 1
ATOM 623 N N . GLY A 1 86 ? 0.219 -7.051 23.945 1.00 30.06 86 GLY A N 1
ATOM 624 C CA . GLY A 1 86 ? -0.257 -5.730 23.564 1.00 30.61 86 GLY A CA 1
ATOM 625 C C . GLY A 1 86 ? -1.474 -5.326 24.382 1.00 30.25 86 GLY A C 1
ATOM 626 O O . GLY A 1 86 ? -2.042 -6.163 25.087 1.00 32.51 86 GLY A O 1
ATOM 627 N N . ILE A 1 87 ? -1.874 -4.057 24.300 1.00 27.46 87 ILE A N 1
ATOM 628 C CA . ILE A 1 87 ? -3.038 -3.565 25.046 1.00 25.70 87 ILE A CA 1
ATOM 629 C C . ILE A 1 87 ? -3.759 -2.430 24.318 1.00 25.55 87 ILE A C 1
ATOM 630 O O . ILE A 1 87 ? -3.204 -1.795 23.415 1.00 24.12 87 ILE A O 1
ATOM 635 N N . THR A 1 88 ? -4.998 -2.174 24.726 1.00 24.77 88 THR A N 1
ATOM 636 C CA . THR A 1 88 ? -5.786 -1.097 24.136 1.00 25.82 88 THR A CA 1
ATOM 637 C C . THR A 1 88 ? -6.329 -0.151 25.197 1.00 25.46 88 THR A C 1
ATOM 638 O O . THR A 1 88 ? -6.465 -0.511 26.364 1.00 27.04 88 THR A O 1
ATOM 642 N N . ARG A 1 89 ? -6.626 1.069 24.772 1.00 26.02 89 ARG A N 1
ATOM 643 C CA . ARG A 1 89 ? -7.193 2.106 25.630 1.00 25.49 89 ARG A CA 1
ATOM 644 C C . ARG A 1 89 ? -8.029 2.965 24.684 1.00 25.21 89 ARG A C 1
ATOM 645 O O . ARG A 1 89 ? -7.687 4.119 24.416 1.00 24.02 89 ARG A O 1
ATOM 653 N N . ASP A 1 90 ? -9.112 2.388 24.164 1.00 23.52 90 ASP A N 1
ATOM 654 C CA . ASP A 1 90 ? -9.973 3.091 23.216 1.00 24.26 90 ASP A CA 1
ATOM 655 C C . ASP A 1 90 ? -10.572 4.388 23.738 1.00 23.65 90 ASP A C 1
ATOM 656 O O . ASP A 1 90 ? -10.752 4.565 24.939 1.00 24.90 90 ASP A O 1
ATOM 661 N N . ASN A 1 91 ? -10.874 5.285 22.806 1.00 23.60 91 ASN A N 1
ATOM 662 C CA . ASN A 1 91 ? -11.467 6.590 23.085 1.00 24.89 91 ASN A CA 1
ATOM 663 C C . ASN A 1 91 ? -11.266 7.456 21.857 1.00 26.54 91 ASN A C 1
ATOM 664 O O . ASN A 1 91 ? -10.222 7.371 21.207 1.00 27.87 91 ASN A O 1
ATOM 669 N N . PHE A 1 92 ? -12.252 8.281 21.523 1.00 26.31 92 PHE A N 1
ATOM 670 C CA . PHE A 1 92 ? -12.084 9.188 20.396 1.00 27.09 92 PHE A CA 1
ATOM 671 C C . PHE A 1 92 ? -10.979 10.137 20.890 1.00 26.29 92 PHE A C 1
ATOM 672 O O . PHE A 1 92 ? -10.881 10.385 22.091 1.00 23.94 92 PHE A O 1
ATOM 680 N N . HIS A 1 93 ? -10.147 10.661 19.992 1.00 25.80 93 HIS A N 1
ATOM 681 C CA . HIS A 1 93 ? -9.039 11.509 20.430 1.00 25.91 93 HIS A CA 1
ATOM 682 C C . HIS A 1 93 ? -9.380 12.688 21.348 1.00 27.97 93 HIS A C 1
ATOM 683 O O . HIS A 1 93 ? -8.592 13.017 22.238 1.00 26.61 93 HIS A O 1
ATOM 690 N N . TRP A 1 94 ? -10.542 13.314 21.165 1.00 30.07 94 TRP A N 1
ATOM 691 C CA . TRP A 1 94 ? -10.916 14.439 22.029 1.00 31.72 94 TRP A CA 1
ATOM 692 C C . TRP A 1 94 ? -11.177 14.003 23.469 1.00 31.39 94 TRP A C 1
ATOM 693 O O . TRP A 1 94 ? -11.150 14.828 24.380 1.00 32.20 94 TRP A O 1
ATOM 704 N N . LYS A 1 95 ? -11.433 12.715 23.677 1.00 31.30 95 LYS A N 1
ATOM 705 C CA . LYS A 1 95 ? -11.685 12.207 25.020 1.00 32.29 95 LYS A CA 1
ATOM 706 C C . LYS A 1 95 ? -10.574 11.284 25.493 1.00 31.41 95 LYS A C 1
ATOM 707 O O . LYS A 1 95 ? -10.695 10.640 26.535 1.00 31.53 95 LYS A O 1
ATOM 721 N N . PRO A 1 97 ? -7.180 10.670 27.181 1.00 27.28 97 PRO A N 1
ATOM 722 C CA . PRO A 1 97 ? -6.208 11.312 28.074 1.00 27.03 97 PRO A CA 1
ATOM 723 C C . PRO A 1 97 ? -4.786 10.904 27.680 1.00 27.82 97 PRO A C 1
ATOM 724 O O . PRO A 1 97 ? -4.552 9.760 27.277 1.00 28.83 97 PRO A O 1
ATOM 728 N N . LEU A 1 98 ? -3.850 11.845 27.781 1.00 27.33 98 LEU A N 1
ATOM 729 C CA . LEU A 1 98 ? -2.453 11.610 27.413 1.00 27.92 98 LEU A CA 1
ATOM 730 C C . LEU A 1 98 ? -1.903 10.294 27.964 1.00 29.27 98 LEU A C 1
ATOM 731 O O . LEU A 1 98 ? -1.299 9.503 27.235 1.00 30.05 98 LEU A O 1
ATOM 736 N N . GLU A 1 99 ? -2.103 10.073 29.257 1.00 29.80 99 GLU A N 1
ATOM 737 C CA . GLU A 1 99 ? -1.628 8.859 29.905 1.00 29.93 99 GLU A CA 1
ATOM 738 C C . GLU A 1 99 ? -2.074 7.600 29.151 1.00 28.90 99 GLU A C 1
ATOM 739 O O . GLU A 1 99 ? -1.305 6.639 29.048 1.00 27.48 99 GLU A O 1
ATOM 745 N N . ASP A 1 100 ? -3.302 7.601 28.623 1.00 26.02 100 ASP A N 1
ATOM 746 C CA . ASP A 1 100 ? -3.804 6.443 27.877 1.00 24.69 100 ASP A CA 1
ATOM 747 C C . ASP A 1 100 ? -3.068 6.338 26.550 1.00 23.08 100 ASP A C 1
ATOM 748 O O . ASP A 1 100 ? -2.850 5.240 26.032 1.00 21.77 100 ASP A O 1
ATOM 753 N N . TRP A 1 101 ? -2.690 7.490 26.003 1.00 21.46 101 TRP A N 1
ATOM 754 C CA . TRP A 1 101 ? -1.955 7.522 24.747 1.00 21.13 101 TRP A CA 1
ATOM 755 C C . TRP A 1 101 ? -0.543 7.015 24.984 1.00 19.45 101 TRP A C 1
ATOM 756 O O . TRP A 1 101 ? -0.050 6.165 24.249 1.00 19.20 101 TRP A O 1
ATOM 767 N N . GLU A 1 102 ? 0.103 7.520 26.026 1.00 19.01 102 GLU A N 1
ATOM 768 C CA . GLU A 1 102 ? 1.465 7.096 26.311 1.00 21.41 102 GLU A CA 1
ATOM 769 C C . GLU A 1 102 ? 1.615 5.663 26.787 1.00 19.45 102 GLU A C 1
ATOM 770 O O . GLU A 1 102 ? 2.659 5.042 26.574 1.00 18.43 102 GLU A O 1
ATOM 776 N N . LEU A 1 103 ? 0.577 5.123 27.411 1.00 17.35 103 LEU A N 1
ATOM 777 C CA . LEU A 1 103 ? 0.670 3.761 27.890 1.00 19.83 103 LEU A CA 1
ATOM 778 C C . LEU A 1 103 ? 0.644 2.736 26.759 1.00 20.74 103 LEU A C 1
ATOM 779 O O . LEU A 1 103 ? 1.424 1.777 26.768 1.00 20.74 103 LEU A O 1
ATOM 784 N N . VAL A 1 104 ? -0.235 2.932 25.777 1.00 21.51 104 VAL A N 1
ATOM 785 C CA . VAL A 1 104 ? -0.315 1.973 24.683 1.00 21.65 104 VAL A CA 1
ATOM 786 C C . VAL A 1 104 ? 0.915 2.021 23.796 1.00 21.52 104 VAL A C 1
ATOM 787 O O . VAL A 1 104 ? 1.332 0.993 23.273 1.00 22.20 104 VAL A O 1
ATOM 791 N N . LEU A 1 105 ? 1.501 3.204 23.631 1.00 22.63 105 LEU A N 1
ATOM 792 C CA . LEU A 1 105 ? 2.707 3.324 22.820 1.00 23.86 105 LEU A CA 1
ATOM 793 C C . LEU A 1 105 ? 3.856 2.652 23.554 1.00 25.01 105 LEU A C 1
ATOM 794 O O . LEU A 1 105 ? 4.592 1.854 22.974 1.00 25.16 105 LEU A O 1
ATOM 799 N N . ARG A 1 106 ? 3.996 2.974 24.839 1.00 26.18 106 ARG A N 1
ATOM 800 C CA . ARG A 1 106 ? 5.060 2.412 25.664 1.00 25.69 106 ARG A CA 1
ATOM 801 C C . ARG A 1 106 ? 5.017 0.893 25.640 1.00 24.41 106 ARG A C 1
ATOM 802 O O . ARG A 1 106 ? 6.035 0.237 25.415 1.00 25.13 106 ARG A O 1
ATOM 810 N N . VAL A 1 107 ? 3.832 0.338 25.871 1.00 22.66 107 VAL A N 1
ATOM 811 C CA . VAL A 1 107 ? 3.660 -1.108 25.890 1.00 20.35 107 VAL A CA 1
ATOM 812 C C . VAL A 1 107 ? 3.680 -1.764 24.511 1.00 20.00 107 VAL A C 1
ATOM 813 O O . VAL A 1 107 ? 4.397 -2.732 24.307 1.00 21.53 107 VAL A O 1
ATOM 817 N N . ASN A 1 108 ? 2.910 -1.238 23.564 1.00 19.27 108 ASN A N 1
ATOM 818 C CA . ASN A 1 108 ? 2.866 -1.836 22.233 1.00 18.79 108 ASN A CA 1
ATOM 819 C C . ASN A 1 108 ? 4.010 -1.496 21.295 1.00 17.82 108 ASN A C 1
ATOM 820 O O . ASN A 1 108 ? 4.556 -2.384 20.641 1.00 17.67 108 ASN A O 1
ATOM 825 N N . LEU A 1 109 ? 4.372 -0.222 21.216 1.00 16.97 109 LEU A N 1
ATOM 826 C CA . LEU A 1 109 ? 5.438 0.191 20.316 1.00 16.06 109 LEU A CA 1
ATOM 827 C C . LEU A 1 109 ? 6.835 0.010 20.901 1.00 16.97 109 LEU A C 1
ATOM 828 O O . LEU A 1 109 ? 7.679 -0.647 20.296 1.00 17.47 109 LEU A O 1
ATOM 833 N N . THR A 1 110 ? 7.086 0.589 22.072 1.00 17.95 110 THR A N 1
ATOM 834 C CA . THR A 1 110 ? 8.388 0.439 22.716 1.00 17.16 110 THR A CA 1
ATOM 835 C C . THR A 1 110 ? 8.572 -1.012 23.170 1.00 17.09 110 THR A C 1
ATOM 836 O O . THR A 1 110 ? 9.678 -1.558 23.108 1.00 16.81 110 THR A O 1
ATOM 840 N N . GLY A 1 111 ? 7.485 -1.636 23.618 1.00 16.26 111 GLY A N 1
ATOM 841 C CA . GLY A 1 111 ? 7.556 -3.021 24.054 1.00 16.07 111 GLY A CA 1
ATOM 842 C C . GLY A 1 111 ? 8.113 -3.915 22.960 1.00 16.87 111 GLY A C 1
ATOM 843 O O . GLY A 1 111 ? 8.953 -4.777 23.220 1.00 17.65 111 GLY A O 1
ATOM 844 N N . SER A 1 112 ? 7.636 -3.710 21.732 1.00 17.52 112 SER A N 1
ATOM 845 C CA . SER A 1 112 ? 8.090 -4.476 20.571 1.00 17.53 112 SER A CA 1
ATOM 846 C C . SER A 1 112 ? 9.558 -4.167 20.274 1.00 16.61 112 SER A C 1
ATOM 847 O O . SER A 1 112 ? 10.338 -5.059 19.934 1.00 13.60 112 SER A O 1
ATOM 850 N N . PHE A 1 113 ? 9.928 -2.895 20.392 1.00 16.32 113 PHE A N 1
ATOM 851 C CA . PHE A 1 113 ? 11.305 -2.508 20.152 1.00 18.30 113 PHE A CA 1
ATOM 852 C C . PHE A 1 113 ? 12.227 -3.248 21.127 1.00 18.61 113 PHE A C 1
ATOM 853 O O . PHE A 1 113 ? 13.277 -3.761 20.735 1.00 19.66 113 PHE A O 1
ATOM 861 N N . LEU A 1 114 ? 11.825 -3.312 22.393 1.00 16.52 114 LEU A N 1
ATOM 862 C CA . LEU A 1 114 ? 12.621 -3.991 23.408 1.00 15.21 114 LEU A CA 1
ATOM 863 C C . LEU A 1 114 ? 12.731 -5.485 23.133 1.00 12.62 114 LEU A C 1
ATOM 864 O O . LEU A 1 114 ? 13.814 -6.055 23.188 1.00 12.46 114 LEU A O 1
ATOM 869 N N . VAL A 1 115 ? 11.614 -6.123 22.824 1.00 12.01 115 VAL A N 1
ATOM 870 C CA . VAL A 1 115 ? 11.646 -7.554 22.551 1.00 12.34 115 VAL A CA 1
ATOM 871 C C . VAL A 1 115 ? 12.385 -7.889 21.264 1.00 14.89 115 VAL A C 1
ATOM 872 O O . VAL A 1 115 ? 13.142 -8.861 21.221 1.00 18.05 115 VAL A O 1
ATOM 876 N N . ALA A 1 116 ? 12.175 -7.102 20.215 1.00 14.33 116 ALA A N 1
ATOM 877 C CA . ALA A 1 116 ? 12.873 -7.363 18.959 1.00 16.98 116 ALA A CA 1
ATOM 878 C C . ALA A 1 116 ? 14.373 -7.104 19.106 1.00 16.52 116 ALA A C 1
ATOM 879 O O . ALA A 1 116 ? 15.188 -7.808 18.518 1.00 17.58 116 ALA A O 1
ATOM 881 N N . LYS A 1 117 ? 14.726 -6.096 19.896 1.00 17.45 117 LYS A N 1
ATOM 882 C CA . LYS A 1 117 ? 16.125 -5.731 20.127 1.00 18.77 117 LYS A CA 1
ATOM 883 C C . LYS A 1 117 ? 16.833 -6.855 20.884 1.00 18.63 117 LYS A C 1
ATOM 884 O O . LYS A 1 117 ? 17.975 -7.215 20.573 1.00 18.07 117 LYS A O 1
ATOM 890 N N . ALA A 1 118 ? 16.161 -7.409 21.887 1.00 17.51 118 ALA A N 1
ATOM 891 C CA . ALA A 1 118 ? 16.760 -8.502 22.644 1.00 18.15 118 ALA A CA 1
ATOM 892 C C . ALA A 1 118 ? 16.852 -9.737 21.752 1.00 18.24 118 ALA A C 1
ATOM 893 O O . ALA A 1 118 ? 17.842 -10.467 21.792 1.00 18.23 118 ALA A O 1
ATOM 895 N N . ALA A 1 119 ? 15.819 -9.969 20.945 1.00 18.17 119 ALA A N 1
ATOM 896 C CA . ALA A 1 119 ? 15.812 -11.129 20.055 1.00 19.62 119 ALA A CA 1
ATOM 897 C C . ALA A 1 119 ? 16.941 -11.033 19.041 1.00 19.96 119 ALA A C 1
ATOM 898 O O . ALA A 1 119 ? 17.639 -12.013 18.777 1.00 20.44 119 ALA A O 1
ATOM 900 N N . SER A 1 120 ? 17.123 -9.841 18.482 1.00 20.65 120 SER A N 1
ATOM 901 C CA . SER A 1 120 ? 18.174 -9.618 17.499 1.00 20.37 120 SER A CA 1
ATOM 902 C C . SER A 1 120 ? 19.552 -9.838 18.113 1.00 19.40 120 SER A C 1
ATOM 903 O O . SER A 1 120 ? 20.392 -10.525 17.541 1.00 18.30 120 SER A O 1
ATOM 906 N N . GLU A 1 121 ? 19.768 -9.256 19.288 1.00 20.24 121 GLU A N 1
ATOM 907 C CA . GLU A 1 121 ? 21.040 -9.374 19.990 1.00 20.42 121 GLU A CA 1
ATOM 908 C C . GLU A 1 121 ? 21.419 -10.828 20.225 1.00 19.38 121 GLU A C 1
ATOM 909 O O . GLU A 1 121 ? 22.591 -11.195 20.139 1.00 19.06 121 GLU A O 1
ATOM 915 N N . ALA A 1 122 ? 20.425 -11.657 20.512 1.00 18.58 122 ALA A N 1
ATOM 916 C CA . ALA A 1 122 ? 20.667 -13.067 20.766 1.00 17.92 122 ALA A CA 1
ATOM 917 C C . ALA A 1 122 ? 20.991 -13.854 19.498 1.00 19.34 122 ALA A C 1
ATOM 918 O O . ALA A 1 122 ? 21.560 -14.944 19.571 1.00 19.37 122 ALA A O 1
ATOM 928 N N . ARG A 1 124 ? 21.899 -12.091 15.986 1.00 23.42 124 ARG A N 1
ATOM 929 C CA . ARG A 1 124 ? 22.795 -11.428 15.044 1.00 25.09 124 ARG A CA 1
ATOM 930 C C . ARG A 1 124 ? 24.254 -11.879 15.150 1.00 24.89 124 ARG A C 1
ATOM 931 O O . ARG A 1 124 ? 24.877 -11.779 16.206 1.00 23.69 124 ARG A O 1
ATOM 939 N N . GLU A 1 125 ? 24.787 -12.377 14.037 1.00 25.12 125 GLU A N 1
ATOM 940 C CA . GLU A 1 125 ? 26.167 -12.853 13.972 1.00 26.21 125 GLU A CA 1
ATOM 941 C C . GLU A 1 125 ? 26.360 -14.206 14.650 1.00 26.23 125 GLU A C 1
ATOM 942 O O . GLU A 1 125 ? 27.471 -14.740 14.672 1.00 26.26 125 GLU A O 1
ATOM 948 N N . LYS A 1 126 ? 25.286 -14.754 15.210 1.00 25.43 126 LYS A N 1
ATOM 949 C CA . LYS A 1 126 ? 25.360 -16.055 15.860 1.00 25.67 126 LYS A CA 1
ATOM 950 C C . LYS A 1 126 ? 24.712 -17.108 14.976 1.00 25.06 126 LYS A C 1
ATOM 951 O O . LYS A 1 126 ? 25.252 -18.199 14.805 1.00 26.41 126 LYS A O 1
ATOM 957 N N . ASN A 1 127 ? 23.552 -16.779 14.418 1.00 23.55 127 ASN A N 1
ATOM 958 C CA . ASN A 1 127 ? 22.833 -17.701 13.547 1.00 21.40 127 ASN A CA 1
ATOM 959 C C . ASN A 1 127 ? 21.654 -17.037 12.849 1.00 21.27 127 ASN A C 1
ATOM 960 O O . ASN A 1 127 ? 21.159 -16.005 13.292 1.00 20.73 127 ASN A O 1
ATOM 965 N N . PRO A 1 128 ? 21.204 -17.612 11.724 1.00 20.13 128 PRO A N 1
ATOM 966 C CA . PRO A 1 128 ? 20.063 -17.020 11.025 1.00 19.32 128 PRO A CA 1
ATOM 967 C C . PRO A 1 128 ? 18.830 -17.284 11.887 1.00 18.96 128 PRO A C 1
ATOM 968 O O . PRO A 1 128 ? 18.843 -18.180 12.727 1.00 17.84 128 PRO A O 1
ATOM 972 N N . GLY A 1 129 ? 17.772 -16.507 11.689 1.00 18.25 129 GLY A N 1
ATOM 973 C CA . GLY A 1 129 ? 16.590 -16.697 12.500 1.00 18.35 129 GLY A CA 1
ATOM 974 C C . GLY A 1 129 ? 15.405 -15.921 11.974 1.00 19.89 129 GLY A C 1
ATOM 975 O O . GLY A 1 129 ? 15.480 -15.309 10.899 1.00 20.27 129 GLY A O 1
ATOM 976 N N . SER A 1 130 ? 14.310 -15.947 12.731 1.00 18.18 130 SER A N 1
ATOM 977 C CA . SER A 1 130 ? 13.094 -15.255 12.333 1.00 17.72 130 SER A CA 1
ATOM 978 C C . SER A 1 130 ? 12.417 -14.542 13.496 1.00 18.28 130 SER A C 1
ATOM 979 O O . SER A 1 130 ? 12.249 -15.105 14.580 1.00 18.75 130 SER A O 1
ATOM 982 N N . ILE A 1 131 ? 12.028 -13.295 13.259 1.00 16.78 131 ILE A N 1
ATOM 983 C CA . ILE A 1 131 ? 11.364 -12.493 14.274 1.00 15.62 131 ILE A CA 1
ATOM 984 C C . ILE A 1 131 ? 9.991 -12.072 13.771 1.00 14.67 131 ILE A C 1
ATOM 985 O O . ILE A 1 131 ? 9.874 -11.435 12.724 1.00 15.83 131 ILE A O 1
ATOM 990 N N . VAL A 1 132 ? 8.959 -12.438 14.518 1.00 14.07 132 VAL A N 1
ATOM 991 C CA . VAL A 1 132 ? 7.582 -12.105 14.172 1.00 14.68 132 VAL A CA 1
ATOM 992 C C . VAL A 1 132 ? 6.979 -11.152 15.214 1.00 16.10 132 VAL A C 1
ATOM 993 O O . VAL A 1 132 ? 6.785 -11.522 16.380 1.00 15.44 132 VAL A O 1
ATOM 997 N N . LEU A 1 133 ? 6.702 -9.926 14.791 1.00 15.61 133 LEU A N 1
ATOM 998 C CA . LEU A 1 133 ? 6.112 -8.922 15.666 1.00 18.17 133 LEU A CA 1
ATOM 999 C C . LEU A 1 133 ? 4.650 -8.789 15.279 1.00 20.34 133 LEU A C 1
ATOM 1000 O O . LEU A 1 133 ? 4.324 -8.764 14.096 1.00 22.16 133 LEU A O 1
ATOM 1005 N N . THR A 1 134 ? 3.769 -8.694 16.266 1.00 20.86 134 THR A N 1
ATOM 1006 C CA . THR A 1 134 ? 2.353 -8.587 15.963 1.00 21.21 134 THR A CA 1
ATOM 1007 C C . THR A 1 134 ? 1.788 -7.176 15.982 1.00 22.35 134 THR A C 1
ATOM 1008 O O . THR A 1 134 ? 1.807 -6.486 17.009 1.00 22.80 134 THR A O 1
ATOM 1012 N N . ALA A 1 135 ? 1.276 -6.760 14.827 1.00 21.08 135 ALA A N 1
ATOM 1013 C CA . ALA A 1 135 ? 0.662 -5.455 14.679 1.00 20.72 135 ALA A CA 1
ATOM 1014 C C . ALA A 1 135 ? -0.843 -5.683 14.791 1.00 20.67 135 ALA A C 1
ATOM 1015 O O . ALA A 1 135 ? -1.323 -6.323 15.724 1.00 20.82 135 ALA A O 1
ATOM 1017 N N . SER A 1 136 ? -1.582 -5.169 13.820 1.00 20.53 136 SER A N 1
ATOM 1018 C CA . SER A 1 136 ? -3.027 -5.326 13.785 1.00 20.83 136 SER A CA 1
ATOM 1019 C C . SER A 1 136 ? -3.583 -4.613 12.563 1.00 21.76 136 SER A C 1
ATOM 1020 O O . SER A 1 136 ? -3.019 -3.623 12.096 1.00 22.67 136 SER A O 1
ATOM 1023 N N . ARG A 1 137 ? -4.687 -5.127 12.041 1.00 21.20 137 ARG A N 1
ATOM 1024 C CA . ARG A 1 137 ? -5.322 -4.522 10.887 1.00 22.07 137 ARG A CA 1
ATOM 1025 C C . ARG A 1 137 ? -5.621 -3.032 11.163 1.00 22.08 137 ARG A C 1
ATOM 1026 O O . ARG A 1 137 ? -5.657 -2.210 10.239 1.00 22.14 137 ARG A O 1
ATOM 1034 N N . VAL A 1 138 ? -5.805 -2.694 12.439 1.00 19.73 138 VAL A N 1
ATOM 1035 C CA . VAL A 1 138 ? -6.110 -1.328 12.869 1.00 17.28 138 VAL A CA 1
ATOM 1036 C C . VAL A 1 138 ? -4.958 -0.348 12.614 1.00 16.78 138 VAL A C 1
ATOM 1037 O O . VAL A 1 138 ? -5.116 0.874 12.746 1.00 14.54 138 VAL A O 1
ATOM 1041 N N . TYR A 1 139 ? -3.801 -0.877 12.233 1.00 15.71 139 TYR A N 1
ATOM 1042 C CA . TYR A 1 139 ? -2.652 -0.020 11.978 1.00 15.98 139 TYR A CA 1
ATOM 1043 C C . TYR A 1 139 ? -2.983 0.931 10.826 1.00 16.19 139 TYR A C 1
ATOM 1044 O O . TYR A 1 139 ? -2.340 1.969 10.659 1.00 15.92 139 TYR A O 1
ATOM 1053 N N . LEU A 1 140 ? -4.021 0.583 10.067 1.00 15.57 140 LEU A N 1
ATOM 1054 C CA . LEU A 1 140 ? -4.475 1.384 8.934 1.00 15.48 140 LEU A CA 1
ATOM 1055 C C . LEU A 1 140 ? -5.491 2.450 9.355 1.00 15.18 140 LEU A C 1
ATOM 1056 O O . LEU A 1 140 ? -6.060 3.135 8.501 1.00 12.79 140 LEU A O 1
ATOM 1061 N N . GLY A 1 141 ? -5.725 2.583 10.660 1.00 14.41 141 GLY A N 1
ATOM 1062 C CA . GLY A 1 141 ? -6.681 3.573 11.142 1.00 13.95 141 GLY A CA 1
ATOM 1063 C C . GLY A 1 141 ? -8.017 2.964 11.551 1.00 13.70 141 GLY A C 1
ATOM 1064 O O . GLY A 1 141 ? -8.560 2.121 10.841 1.00 13.70 141 GLY A O 1
ATOM 1065 N N . ASN A 1 142 ? -8.549 3.381 12.696 1.00 13.63 142 ASN A N 1
ATOM 1066 C CA . ASN A 1 142 ? -9.823 2.847 13.180 1.00 15.13 142 ASN A CA 1
ATOM 1067 C C . ASN A 1 142 ? -10.464 3.778 14.198 1.00 15.97 142 ASN A C 1
ATOM 1068 O O . ASN A 1 142 ? -9.784 4.340 15.060 1.00 16.44 142 ASN A O 1
ATOM 1073 N N . LEU A 1 143 ? -11.780 3.939 14.101 1.00 16.04 143 LEU A N 1
ATOM 1074 C CA . LEU A 1 143 ? -12.502 4.810 15.023 1.00 15.37 143 LEU A CA 1
ATOM 1075 C C . LEU A 1 143 ? -12.230 4.487 16.496 1.00 14.42 143 LEU A C 1
ATOM 1076 O O . LEU A 1 143 ? -12.237 3.324 16.902 1.00 13.82 143 LEU A O 1
ATOM 1081 N N . GLY A 1 144 ? -11.977 5.531 17.278 1.00 13.36 144 GLY A N 1
ATOM 1082 C CA . GLY A 1 144 ? -11.732 5.372 18.697 1.00 12.72 144 GLY A CA 1
ATOM 1083 C C . GLY A 1 144 ? -10.427 4.721 19.083 1.00 16.19 144 GLY A C 1
ATOM 1084 O O . GLY A 1 144 ? -10.248 4.362 20.253 1.00 17.85 144 GLY A O 1
ATOM 1085 N N . GLN A 1 145 ? -9.500 4.586 18.133 1.00 16.88 145 GLN A N 1
ATOM 1086 C CA . GLN A 1 145 ? -8.227 3.940 18.433 1.00 16.83 145 GLN A CA 1
ATOM 1087 C C . GLN A 1 145 ? -6.954 4.627 17.944 1.00 17.84 145 GLN A C 1
ATOM 1088 O O . GLN A 1 145 ? -5.995 3.956 17.546 1.00 19.43 145 GLN A O 1
ATOM 1094 N N . ALA A 1 146 ? -6.930 5.952 17.992 1.00 15.96 146 ALA A N 1
ATOM 1095 C CA . ALA A 1 146 ? -5.758 6.708 17.563 1.00 15.96 146 ALA A CA 1
ATOM 1096 C C . ALA A 1 146 ? -4.453 6.157 18.157 1.00 16.54 146 ALA A C 1
ATOM 1097 O O . ALA A 1 146 ? -3.466 5.961 17.447 1.00 14.61 146 ALA A O 1
ATOM 1099 N N . ASN A 1 147 ? -4.455 5.914 19.465 1.00 16.37 147 ASN A N 1
ATOM 1100 C CA . ASN A 1 147 ? -3.272 5.401 20.143 1.00 15.39 147 ASN A CA 1
ATOM 1101 C C . ASN A 1 147 ? -2.906 3.984 19.703 1.00 15.33 147 ASN A C 1
ATOM 1102 O O . ASN A 1 147 ? -1.741 3.695 19.439 1.00 15.94 147 ASN A O 1
ATOM 1107 N N . TYR A 1 148 ? -3.898 3.106 19.600 1.00 15.29 148 TYR A N 1
ATOM 1108 C CA . TYR A 1 148 ? -3.642 1.734 19.179 1.00 14.92 148 TYR A CA 1
ATOM 1109 C C . TYR A 1 148 ? -3.202 1.691 17.721 1.00 15.59 148 TYR A C 1
ATOM 1110 O O . TYR A 1 148 ? -2.272 0.967 17.372 1.00 15.99 148 TYR A O 1
ATOM 1119 N N . ALA A 1 149 ? -3.871 2.466 16.867 1.00 14.40 149 ALA A N 1
ATOM 1120 C CA . ALA A 1 149 ? -3.529 2.493 15.450 1.00 13.81 149 ALA A CA 1
ATOM 1121 C C . ALA A 1 149 ? -2.096 2.986 15.233 1.00 14.28 149 ALA A C 1
ATOM 1122 O O . ALA A 1 149 ? -1.324 2.389 14.478 1.00 13.72 149 ALA A O 1
ATOM 1124 N N . ALA A 1 150 ? -1.751 4.074 15.909 1.00 13.45 150 ALA A N 1
ATOM 1125 C CA . ALA A 1 150 ? -0.431 4.653 15.796 1.00 15.02 150 ALA A CA 1
ATOM 1126 C C . ALA A 1 150 ? 0.649 3.703 16.317 1.00 16.85 150 ALA A C 1
ATOM 1127 O O . ALA A 1 150 ? 1.695 3.551 15.683 1.00 17.22 150 ALA A O 1
ATOM 1129 N N . SER A 1 151 ? 0.404 3.056 17.456 1.00 17.25 151 SER A N 1
ATOM 1130 C CA . SER A 1 151 ? 1.409 2.158 18.017 1.00 16.87 151 SER A CA 1
ATOM 1131 C C . SER A 1 151 ? 1.680 0.982 17.084 1.00 16.98 151 SER A C 1
ATOM 1132 O O . SER A 1 151 ? 2.834 0.627 16.841 1.00 17.59 151 SER A O 1
ATOM 1143 N N . ALA A 1 153 ? 1.020 0.879 13.848 1.00 12.32 153 ALA A N 1
ATOM 1144 C CA . ALA A 1 153 ? 1.577 1.344 12.588 1.00 11.99 153 ALA A CA 1
ATOM 1145 C C . ALA A 1 153 ? 3.085 1.520 12.794 1.00 11.17 153 ALA A C 1
ATOM 1146 O O . ALA A 1 153 ? 3.883 1.299 11.883 1.00 9.51 153 ALA A O 1
ATOM 1148 N N . GLY A 1 154 ? 3.462 1.928 14.002 1.00 9.98 154 GLY A N 1
ATOM 1149 C CA . GLY A 1 154 ? 4.865 2.106 14.318 1.00 10.70 154 GLY A CA 1
ATOM 1150 C C . GLY A 1 154 ? 5.592 0.771 14.318 1.00 11.05 154 GLY A C 1
ATOM 1151 O O . GLY A 1 154 ? 6.778 0.702 13.983 1.00 9.29 154 GLY A O 1
ATOM 1152 N N . VAL A 1 155 ? 4.884 -0.292 14.699 1.00 11.20 155 VAL A N 1
ATOM 1153 C CA . VAL A 1 155 ? 5.471 -1.628 14.718 1.00 11.37 155 VAL A CA 1
ATOM 1154 C C . VAL A 1 155 ? 5.732 -2.079 13.277 1.00 12.16 155 VAL A C 1
ATOM 1155 O O . VAL A 1 155 ? 6.729 -2.747 12.993 1.00 12.00 155 VAL A O 1
ATOM 1159 N N . VAL A 1 156 ? 4.841 -1.711 12.362 1.00 11.06 156 VAL A N 1
ATOM 1160 C CA . VAL A 1 156 ? 5.035 -2.078 10.958 1.00 10.98 156 VAL A CA 1
ATOM 1161 C C . VAL A 1 156 ? 6.302 -1.379 10.425 1.00 11.29 156 VAL A C 1
ATOM 1162 O O . VAL A 1 156 ? 7.088 -1.969 9.676 1.00 9.83 156 VAL A O 1
ATOM 1166 N N . GLY A 1 157 ? 6.484 -0.121 10.821 1.00 10.72 157 GLY A N 1
ATOM 1167 C CA . GLY A 1 157 ? 7.647 0.631 10.400 1.00 11.84 157 GLY A CA 1
ATOM 1168 C C . GLY A 1 157 ? 8.898 0.063 11.047 1.00 13.59 157 GLY A C 1
ATOM 1169 O O . GLY A 1 157 ? 9.977 0.070 10.447 1.00 13.41 157 GLY A O 1
ATOM 1170 N N . LEU A 1 158 ? 8.756 -0.431 12.276 1.00 13.68 158 LEU A N 1
ATOM 1171 C CA . LEU A 1 158 ? 9.885 -1.016 12.993 1.00 14.67 158 LEU A CA 1
ATOM 1172 C C . LEU A 1 158 ? 10.292 -2.307 12.282 1.00 14.77 158 LEU A C 1
ATOM 1173 O O . LEU A 1 158 ? 11.470 -2.526 11.967 1.00 14.28 158 LEU A O 1
ATOM 1178 N N . THR A 1 159 ? 9.305 -3.162 12.031 1.00 15.83 159 THR A N 1
ATOM 1179 C CA . THR A 1 159 ? 9.546 -4.428 11.351 1.00 16.58 159 THR A CA 1
ATOM 1180 C C . THR A 1 159 ? 10.287 -4.214 10.029 1.00 16.64 159 THR A C 1
ATOM 1181 O O . THR A 1 159 ? 11.267 -4.891 9.758 1.00 14.44 159 THR A O 1
ATOM 1185 N N . ARG A 1 160 ? 9.829 -3.269 9.212 1.00 16.62 160 ARG A N 1
ATOM 1186 C CA . ARG A 1 160 ? 10.485 -3.022 7.938 1.00 17.77 160 ARG A CA 1
ATOM 1187 C C . ARG A 1 160 ? 11.923 -2.556 8.101 1.00 18.37 160 ARG A C 1
ATOM 1188 O O . ARG A 1 160 ? 12.804 -2.942 7.332 1.00 19.30 160 ARG A O 1
ATOM 1196 N N . THR A 1 161 ? 12.164 -1.725 9.103 1.00 18.76 161 THR A N 1
ATOM 1197 C CA . THR A 1 161 ? 13.509 -1.228 9.352 1.00 17.50 161 THR A CA 1
ATOM 1198 C C . THR A 1 161 ? 14.402 -2.389 9.777 1.00 17.14 161 THR A C 1
ATOM 1199 O O . THR A 1 161 ? 15.495 -2.581 9.240 1.00 16.95 161 THR A O 1
ATOM 1203 N N . LEU A 1 162 ? 13.927 -3.175 10.735 1.00 16.54 162 LEU A N 1
ATOM 1204 C CA . LEU A 1 162 ? 14.700 -4.311 11.222 1.00 15.23 162 LEU A CA 1
ATOM 1205 C C . LEU A 1 162 ? 15.014 -5.284 10.095 1.00 15.62 162 LEU A C 1
ATOM 1206 O O . LEU A 1 162 ? 16.138 -5.787 9.983 1.00 16.17 162 LEU A O 1
ATOM 1211 N N . ALA A 1 163 ? 14.028 -5.538 9.244 1.00 13.82 163 ALA A N 1
ATOM 1212 C CA . ALA A 1 163 ? 14.231 -6.466 8.142 1.00 14.36 163 ALA A CA 1
ATOM 1213 C C . ALA A 1 163 ? 15.393 -6.006 7.262 1.00 13.33 163 ALA A C 1
ATOM 1214 O O . ALA A 1 163 ? 16.225 -6.813 6.856 1.00 12.03 163 ALA A O 1
ATOM 1216 N N . LEU A 1 164 ? 15.452 -4.708 6.990 1.00 13.87 164 LEU A N 1
ATOM 1217 C CA . LEU A 1 164 ? 16.517 -4.151 6.167 1.00 15.86 164 LEU A CA 1
ATOM 1218 C C . LEU A 1 164 ? 17.878 -4.285 6.847 1.00 17.73 164 LEU A C 1
ATOM 1219 O O . LEU A 1 164 ? 18.888 -4.569 6.199 1.00 19.34 164 LEU A O 1
ATOM 1224 N N . GLU A 1 165 ? 17.904 -4.088 8.159 1.00 18.27 165 GLU A N 1
ATOM 1225 C CA . GLU A 1 165 ? 19.156 -4.162 8.893 1.00 18.66 165 GLU A CA 1
ATOM 1226 C C . GLU A 1 165 ? 19.675 -5.565 9.167 1.00 18.83 165 GLU A C 1
ATOM 1227 O O . GLU A 1 165 ? 20.888 -5.774 9.204 1.00 20.36 165 GLU A O 1
ATOM 1233 N N . LEU A 1 166 ? 18.771 -6.526 9.342 1.00 18.55 166 LEU A N 1
ATOM 1234 C CA . LEU A 1 166 ? 19.176 -7.896 9.659 1.00 17.37 166 LEU A CA 1
ATOM 1235 C C . LEU A 1 166 ? 19.223 -8.877 8.501 1.00 17.81 166 LEU A C 1
ATOM 1236 O O . LEU A 1 166 ? 19.669 -10.011 8.666 1.00 18.52 166 LEU A O 1
ATOM 1241 N N . GLY A 1 167 ? 18.767 -8.452 7.331 1.00 18.51 167 GLY A N 1
ATOM 1242 C CA . GLY A 1 167 ? 18.769 -9.347 6.189 1.00 18.12 167 GLY A CA 1
ATOM 1243 C C . GLY A 1 167 ? 20.102 -10.013 5.915 1.00 18.88 167 GLY A C 1
ATOM 1244 O O . GLY A 1 167 ? 20.168 -11.210 5.654 1.00 17.87 167 GLY A O 1
ATOM 1245 N N . ARG A 1 168 ? 21.172 -9.232 5.971 1.00 20.41 168 ARG A N 1
ATOM 1246 C CA . ARG A 1 168 ? 22.511 -9.740 5.707 1.00 22.26 168 ARG A CA 1
ATOM 1247 C C . ARG A 1 168 ? 22.963 -10.764 6.732 1.00 22.05 168 ARG A C 1
ATOM 1248 O O . ARG A 1 168 ? 23.896 -11.525 6.482 1.00 22.84 168 ARG A O 1
ATOM 1256 N N . TRP A 1 169 ? 22.319 -10.782 7.890 1.00 21.74 169 TRP A N 1
ATOM 1257 C CA . TRP A 1 169 ? 22.700 -11.731 8.928 1.00 21.62 169 TRP A CA 1
ATOM 1258 C C . TRP A 1 169 ? 21.796 -12.943 8.916 1.00 20.97 169 TRP A C 1
ATOM 1259 O O . TRP A 1 169 ? 21.790 -13.718 9.867 1.00 22.25 169 TRP A O 1
ATOM 1270 N N . GLY A 1 170 ? 21.036 -13.100 7.837 1.00 20.32 170 GLY A N 1
ATOM 1271 C CA . GLY A 1 170 ? 20.128 -14.230 7.719 1.00 18.53 170 GLY A CA 1
ATOM 1272 C C . GLY A 1 170 ? 18.966 -14.191 8.701 1.00 18.10 170 GLY A C 1
ATOM 1273 O O . GLY A 1 170 ? 18.348 -15.222 8.982 1.00 19.46 170 GLY A O 1
ATOM 1274 N N . ILE A 1 171 ? 18.663 -13.006 9.229 1.00 15.81 171 ILE A N 1
ATOM 1275 C CA . ILE A 1 171 ? 17.567 -12.862 10.180 1.00 13.40 171 ILE A CA 1
ATOM 1276 C C . ILE A 1 171 ? 16.378 -12.155 9.550 1.00 13.50 171 ILE A C 1
ATOM 1277 O O . ILE A 1 171 ? 16.475 -10.996 9.128 1.00 12.80 171 ILE A O 1
ATOM 1282 N N . ARG A 1 172 ? 15.251 -12.857 9.494 1.00 12.65 172 ARG A N 1
ATOM 1283 C CA . ARG A 1 172 ? 14.039 -12.293 8.920 1.00 13.75 172 ARG A CA 1
ATOM 1284 C C . ARG A 1 172 ? 13.153 -11.641 9.990 1.00 13.93 172 ARG A C 1
ATOM 1285 O O . ARG A 1 172 ? 13.100 -12.091 11.133 1.00 15.89 172 ARG A O 1
ATOM 1293 N N . VAL A 1 173 ? 12.482 -10.563 9.609 1.00 13.07 173 VAL A N 1
ATOM 1294 C CA . VAL A 1 173 ? 11.581 -9.843 10.497 1.00 12.29 173 VAL A CA 1
ATOM 1295 C C . VAL A 1 173 ? 10.286 -9.602 9.725 1.00 13.89 173 VAL A C 1
ATOM 1296 O O . VAL A 1 173 ? 10.281 -8.956 8.676 1.00 13.83 173 VAL A O 1
ATOM 1300 N N . ASN A 1 174 ? 9.190 -10.138 10.242 1.00 13.96 174 ASN A N 1
ATOM 1301 C CA . ASN A 1 174 ? 7.900 -10.004 9.596 1.00 14.50 174 ASN A CA 1
ATOM 1302 C C . ASN A 1 174 ? 6.855 -9.652 10.638 1.00 15.77 174 ASN A C 1
ATOM 1303 O O . ASN A 1 174 ? 7.030 -9.952 11.813 1.00 15.79 174 ASN A O 1
ATOM 1308 N N . THR A 1 175 ? 5.762 -9.031 10.212 1.00 17.18 175 THR A N 1
ATOM 1309 C CA . THR A 1 175 ? 4.717 -8.664 11.156 1.00 19.82 175 THR A CA 1
ATOM 1310 C C . THR A 1 175 ? 3.325 -9.185 10.804 1.00 18.89 175 THR A C 1
ATOM 1311 O O . THR A 1 175 ? 2.893 -9.129 9.648 1.00 20.05 175 THR A O 1
ATOM 1315 N N . LEU A 1 176 ? 2.635 -9.710 11.813 1.00 17.61 176 LEU A N 1
ATOM 1316 C CA . LEU A 1 176 ? 1.278 -10.225 11.656 1.00 16.75 176 LEU A CA 1
ATOM 1317 C C . LEU A 1 176 ? 0.291 -9.084 11.889 1.00 16.79 176 LEU A C 1
ATOM 1318 O O . LEU A 1 176 ? 0.515 -8.221 12.749 1.00 18.60 176 LEU A O 1
ATOM 1323 N N . ALA A 1 177 ? -0.798 -9.075 11.132 1.00 14.97 177 ALA A N 1
ATOM 1324 C CA . ALA A 1 177 ? -1.815 -8.048 11.297 1.00 14.91 177 ALA A CA 1
ATOM 1325 C C . ALA A 1 177 ? -3.171 -8.734 11.418 1.00 15.00 177 ALA A C 1
ATOM 1326 O O . ALA A 1 177 ? -3.953 -8.764 10.467 1.00 14.94 177 ALA A O 1
ATOM 1328 N N . PRO A 1 178 ? -3.461 -9.312 12.593 1.00 15.59 178 PRO A N 1
ATOM 1329 C CA . PRO A 1 178 ? -4.740 -9.998 12.809 1.00 15.64 178 PRO A CA 1
ATOM 1330 C C . PRO A 1 178 ? -5.911 -9.029 12.777 1.00 16.33 178 PRO A C 1
ATOM 1331 O O . PRO A 1 178 ? -5.748 -7.827 12.994 1.00 15.53 178 PRO A O 1
ATOM 1335 N N . GLY A 1 179 ? -7.092 -9.556 12.486 1.00 18.20 179 GLY A N 1
ATOM 1336 C CA . GLY A 1 179 ? -8.271 -8.719 12.440 1.00 20.34 179 GLY A CA 1
ATOM 1337 C C . GLY A 1 179 ? -9.091 -8.950 13.686 1.00 22.58 179 GLY A C 1
ATOM 1338 O O . GLY A 1 179 ? -8.582 -8.820 14.803 1.00 21.96 179 GLY A O 1
ATOM 1339 N N . PHE A 1 180 ? -10.363 -9.289 13.498 1.00 24.07 180 PHE A N 1
ATOM 1340 C CA . PHE A 1 180 ? -11.237 -9.553 14.621 1.00 26.57 180 PHE A CA 1
ATOM 1341 C C . PHE A 1 180 ? -11.041 -11.007 15.014 1.00 27.40 180 PHE A C 1
ATOM 1342 O O . PHE A 1 180 ? -11.499 -11.921 14.324 1.00 27.00 180 PHE A O 1
ATOM 1350 N N . ILE A 1 181 ? -10.348 -11.217 16.126 1.00 28.62 181 ILE A N 1
ATOM 1351 C CA . ILE A 1 181 ? -10.090 -12.565 16.602 1.00 29.97 181 ILE A CA 1
ATOM 1352 C C . ILE A 1 181 ? -10.935 -12.876 17.817 1.00 32.03 181 ILE A C 1
ATOM 1353 O O . ILE A 1 181 ? -10.950 -12.120 18.787 1.00 30.92 181 ILE A O 1
ATOM 1358 N N . GLU A 1 182 ? -11.637 -13.999 17.748 1.00 36.25 182 GLU A N 1
ATOM 1359 C CA . GLU A 1 182 ? -12.498 -14.447 18.828 1.00 41.63 182 GLU A CA 1
ATOM 1360 C C . GLU A 1 182 ? -11.640 -14.795 20.035 1.00 45.21 182 GLU A C 1
ATOM 1361 O O . GLU A 1 182 ? -10.929 -15.798 20.035 1.00 45.67 182 GLU A O 1
ATOM 1367 N N . THR A 1 183 ? -11.699 -13.952 21.057 1.00 49.90 183 THR A N 1
ATOM 1368 C CA . THR A 1 183 ? -10.926 -14.169 22.271 1.00 55.19 183 THR A CA 1
ATOM 1369 C C . THR A 1 183 ? -11.806 -13.975 23.499 1.00 59.24 183 THR A C 1
ATOM 1370 O O . THR A 1 183 ? -13.018 -13.758 23.387 1.00 58.73 183 THR A O 1
ATOM 1374 N N . ARG A 1 184 ? -11.186 -14.063 24.671 1.00 64.02 184 ARG A N 1
ATOM 1375 C CA . ARG A 1 184 ? -11.896 -13.876 25.927 1.00 68.46 184 ARG A CA 1
ATOM 1376 C C . ARG A 1 184 ? -11.854 -12.384 26.236 1.00 71.08 184 ARG A C 1
ATOM 1377 O O . ARG A 1 184 ? -11.945 -11.972 27.393 1.00 72.19 184 ARG A O 1
ATOM 1393 N N . THR A 1 186 ? -12.905 -10.194 23.209 1.00 75.27 186 THR A N 1
ATOM 1394 C CA . THR A 1 186 ? -13.881 -9.752 22.222 1.00 73.91 186 THR A CA 1
ATOM 1395 C C . THR A 1 186 ? -15.269 -10.284 22.565 1.00 73.19 186 THR A C 1
ATOM 1396 O O . THR A 1 186 ? -16.271 -9.828 22.017 1.00 73.80 186 THR A O 1
ATOM 1400 N N . ALA A 1 187 ? -15.322 -11.249 23.476 1.00 72.36 187 ALA A N 1
ATOM 1401 C CA . ALA A 1 187 ? -16.587 -11.842 23.892 1.00 71.35 187 ALA A CA 1
ATOM 1402 C C . ALA A 1 187 ? -17.497 -10.799 24.532 1.00 70.57 187 ALA A C 1
ATOM 1403 O O . ALA A 1 187 ? -18.697 -10.761 24.254 1.00 70.36 187 ALA A O 1
ATOM 1405 N N . LYS A 1 188 ? -16.922 -9.958 25.390 1.00 69.60 188 LYS A N 1
ATOM 1406 C CA . LYS A 1 188 ? -17.682 -8.911 26.067 1.00 68.72 188 LYS A CA 1
ATOM 1407 C C . LYS A 1 188 ? -18.023 -7.744 25.146 1.00 67.58 188 LYS A C 1
ATOM 1408 O O . LYS A 1 188 ? -18.889 -6.929 25.462 1.00 67.12 188 LYS A O 1
ATOM 1414 N N . VAL A 1 189 ? -17.339 -7.659 24.012 1.00 66.23 189 VAL A N 1
ATOM 1415 C CA . VAL A 1 189 ? -17.608 -6.596 23.057 1.00 65.57 189 VAL A CA 1
ATOM 1416 C C . VAL A 1 189 ? -19.096 -6.607 22.733 1.00 65.44 189 VAL A C 1
ATOM 1417 O O . VAL A 1 189 ? -19.669 -7.660 22.456 1.00 65.59 189 VAL A O 1
ATOM 1421 N N . PRO A 1 190 ? -19.743 -5.432 22.765 1.00 65.34 190 PRO A N 1
ATOM 1422 C CA . PRO A 1 190 ? -21.176 -5.306 22.476 1.00 65.11 190 PRO A CA 1
ATOM 1423 C C . PRO A 1 190 ? -21.547 -5.802 21.082 1.00 64.72 190 PRO A C 1
ATOM 1424 O O . PRO A 1 190 ? -20.757 -5.682 20.145 1.00 64.65 190 PRO A O 1
ATOM 1428 N N . GLU A 1 191 ? -22.750 -6.358 20.951 1.00 64.45 191 GLU A N 1
ATOM 1429 C CA . GLU A 1 191 ? -23.212 -6.875 19.669 1.00 64.80 191 GLU A CA 1
ATOM 1430 C C . GLU A 1 191 ? -23.151 -5.829 18.576 1.00 64.04 191 GLU A C 1
ATOM 1431 O O . GLU A 1 191 ? -22.923 -6.156 17.410 1.00 63.79 191 GLU A O 1
ATOM 1437 N N . LYS A 1 192 ? -23.365 -4.571 18.949 1.00 63.54 192 LYS A N 1
ATOM 1438 C CA . LYS A 1 192 ? -23.295 -3.483 17.983 1.00 62.13 192 LYS A CA 1
ATOM 1439 C C . LYS A 1 192 ? -22.001 -3.665 17.198 1.00 60.36 192 LYS A C 1
ATOM 1440 O O . LYS A 1 192 ? -22.004 -3.711 15.969 1.00 59.46 192 LYS A O 1
ATOM 1446 N N . VAL A 1 193 ? -20.900 -3.793 17.932 1.00 58.15 193 VAL A N 1
ATOM 1447 C CA . VAL A 1 193 ? -19.586 -3.979 17.335 1.00 56.71 193 VAL A CA 1
ATOM 1448 C C . VAL A 1 193 ? -19.499 -5.272 16.531 1.00 55.29 193 VAL A C 1
ATOM 1449 O O . VAL A 1 193 ? -19.131 -5.247 15.358 1.00 55.92 193 VAL A O 1
ATOM 1453 N N . ARG A 1 194 ? -19.834 -6.397 17.159 1.00 53.27 194 ARG A N 1
ATOM 1454 C CA . ARG A 1 194 ? -19.786 -7.693 16.483 1.00 51.20 194 ARG A CA 1
ATOM 1455 C C . ARG A 1 194 ? -20.428 -7.659 15.095 1.00 49.89 194 ARG A C 1
ATOM 1456 O O . ARG A 1 194 ? -19.772 -7.965 14.098 1.00 49.20 194 ARG A O 1
ATOM 1464 N N . GLU A 1 195 ? -21.706 -7.290 15.032 1.00 48.34 195 GLU A N 1
ATOM 1465 C CA . GLU A 1 195 ? -22.425 -7.211 13.759 1.00 46.91 195 GLU A CA 1
ATOM 1466 C C . GLU A 1 195 ? -21.662 -6.362 12.746 1.00 45.13 195 GLU A C 1
ATOM 1467 O O . GLU A 1 195 ? -21.561 -6.716 11.572 1.00 44.11 195 GLU A O 1
ATOM 1473 N N . LYS A 1 196 ? -21.134 -5.236 13.215 1.00 43.70 196 LYS A N 1
ATOM 1474 C CA . LYS A 1 196 ? -20.382 -4.308 12.378 1.00 42.52 196 LYS A CA 1
ATOM 1475 C C . LYS A 1 196 ? -19.071 -4.926 11.879 1.00 40.87 196 LYS A C 1
ATOM 1476 O O . LYS A 1 196 ? -18.677 -4.723 10.727 1.00 40.40 196 LYS A O 1
ATOM 1482 N N . ALA A 1 197 ? -18.398 -5.675 12.749 1.00 37.46 197 ALA A N 1
ATOM 1483 C CA . ALA A 1 197 ? -17.135 -6.311 12.388 1.00 34.80 197 ALA A CA 1
ATOM 1484 C C . ALA A 1 197 ? -17.344 -7.447 11.386 1.00 33.15 197 ALA A C 1
ATOM 1485 O O . ALA A 1 197 ? -16.712 -7.488 10.328 1.00 32.69 197 ALA A O 1
ATOM 1487 N N . ILE A 1 198 ? -18.236 -8.368 11.725 1.00 30.18 198 ILE A N 1
ATOM 1488 C CA . ILE A 1 198 ? -18.519 -9.501 10.861 1.00 28.64 198 ILE A CA 1
ATOM 1489 C C . ILE A 1 198 ? -19.055 -9.033 9.508 1.00 27.93 198 ILE A C 1
ATOM 1490 O O . ILE A 1 198 ? -18.715 -9.590 8.458 1.00 26.74 198 ILE A O 1
ATOM 1495 N N . ALA A 1 199 ? -19.878 -7.993 9.532 1.00 26.00 199 ALA A N 1
ATOM 1496 C CA . ALA A 1 199 ? -20.453 -7.468 8.303 1.00 24.65 199 ALA A CA 1
ATOM 1497 C C . ALA A 1 199 ? -19.377 -6.966 7.359 1.00 23.26 199 ALA A C 1
ATOM 1498 O O . ALA A 1 199 ? -19.510 -7.080 6.147 1.00 24.13 199 ALA A O 1
ATOM 1500 N N . ALA A 1 200 ? -18.307 -6.414 7.912 1.00 21.78 200 ALA A N 1
ATOM 1501 C CA . ALA A 1 200 ? -17.232 -5.888 7.083 1.00 20.86 200 ALA A CA 1
ATOM 1502 C C . ALA A 1 200 ? -16.166 -6.928 6.748 1.00 19.47 200 ALA A C 1
ATOM 1503 O O . ALA A 1 200 ? -15.123 -6.587 6.202 1.00 19.65 200 ALA A O 1
ATOM 1505 N N . THR A 1 201 ? -16.438 -8.191 7.065 1.00 18.21 201 THR A N 1
ATOM 1506 C CA . THR A 1 201 ? -15.497 -9.279 6.810 1.00 16.03 201 THR A CA 1
ATOM 1507 C C . THR A 1 201 ? -15.979 -10.205 5.694 1.00 15.59 201 THR A C 1
ATOM 1508 O O . THR A 1 201 ? -16.943 -10.947 5.859 1.00 14.75 201 THR A O 1
ATOM 1512 N N . PRO A 1 202 ? -15.296 -10.190 4.542 1.00 15.89 202 PRO A N 1
ATOM 1513 C CA . PRO A 1 202 ? -15.708 -11.051 3.426 1.00 15.69 202 PRO A CA 1
ATOM 1514 C C . PRO A 1 202 ? -15.976 -12.501 3.825 1.00 15.56 202 PRO A C 1
ATOM 1515 O O . PRO A 1 202 ? -16.955 -13.098 3.368 1.00 14.09 202 PRO A O 1
ATOM 1519 N N . LEU A 1 203 ? -15.119 -13.059 4.681 1.00 15.47 203 LEU A N 1
ATOM 1520 C CA . LEU A 1 203 ? -15.291 -14.437 5.127 1.00 16.15 203 LEU A CA 1
ATOM 1521 C C . LEU A 1 203 ? -16.454 -14.612 6.093 1.00 16.66 203 LEU A C 1
ATOM 1522 O O . LEU A 1 203 ? -16.734 -15.719 6.536 1.00 18.96 203 LEU A O 1
ATOM 1527 N N . GLY A 1 204 ? -17.117 -13.504 6.413 1.00 18.67 204 GLY A N 1
ATOM 1528 C CA . GLY A 1 204 ? -18.283 -13.511 7.286 1.00 18.96 204 GLY A CA 1
ATOM 1529 C C . GLY A 1 204 ? -18.249 -14.143 8.666 1.00 19.92 204 GLY A C 1
ATOM 1530 O O . GLY A 1 204 ? -19.256 -14.701 9.093 1.00 21.89 204 GLY A O 1
ATOM 1531 N N . ARG A 1 205 ? -17.128 -14.053 9.375 1.00 19.15 205 ARG A N 1
ATOM 1532 C CA . ARG A 1 205 ? -17.033 -14.634 10.712 1.00 19.72 205 ARG A CA 1
ATOM 1533 C C . ARG A 1 205 ? -15.840 -14.049 11.433 1.00 20.42 205 ARG A C 1
ATOM 1534 O O . ARG A 1 205 ? -15.042 -13.315 10.850 1.00 22.80 205 ARG A O 1
ATOM 1542 N N . ALA A 1 206 ? -15.711 -14.382 12.706 1.00 19.50 206 ALA A N 1
ATOM 1543 C CA . ALA A 1 206 ? -14.589 -13.895 13.481 1.00 18.69 206 ALA A CA 1
ATOM 1544 C C . ALA A 1 206 ? -13.464 -14.902 13.282 1.00 19.63 206 ALA A C 1
ATOM 1545 O O . ALA A 1 206 ? -13.708 -16.046 12.870 1.00 19.46 206 ALA A O 1
ATOM 1547 N N . GLY A 1 207 ? -12.236 -14.474 13.554 1.00 18.43 207 GLY A N 1
ATOM 1548 C CA . GLY A 1 207 ? -11.108 -15.373 13.416 1.00 19.86 207 GLY A CA 1
ATOM 1549 C C . GLY A 1 207 ? -10.869 -16.103 14.724 1.00 20.27 207 GLY A C 1
ATOM 1550 O O . GLY A 1 207 ? -11.356 -15.690 15.769 1.00 20.09 207 GLY A O 1
ATOM 1551 N N . LYS A 1 208 ? -10.125 -17.197 14.672 1.00 22.29 208 LYS A N 1
ATOM 1552 C CA . LYS A 1 208 ? -9.819 -17.963 15.873 1.00 23.29 208 LYS A CA 1
ATOM 1553 C C . LYS A 1 208 ? -8.320 -17.840 16.133 1.00 22.22 208 LYS A C 1
ATOM 1554 O O . LYS A 1 208 ? -7.531 -17.727 15.189 1.00 23.36 208 LYS A O 1
ATOM 1560 N N . PRO A 1 209 ? -7.905 -17.842 17.410 1.00 19.43 209 PRO A N 1
ATOM 1561 C CA . PRO A 1 209 ? -6.473 -17.728 17.683 1.00 18.91 209 PRO A CA 1
ATOM 1562 C C . PRO A 1 209 ? -5.584 -18.734 16.950 1.00 18.02 209 PRO A C 1
ATOM 1563 O O . PRO A 1 209 ? -4.494 -18.379 16.515 1.00 18.66 209 PRO A O 1
ATOM 1567 N N . LEU A 1 210 ? -6.053 -19.968 16.784 1.00 18.15 210 LEU A N 1
ATOM 1568 C CA . LEU A 1 210 ? -5.262 -20.994 16.099 1.00 19.20 210 LEU A CA 1
ATOM 1569 C C . LEU A 1 210 ? -4.885 -20.543 14.687 1.00 18.73 210 LEU A C 1
ATOM 1570 O O . LEU A 1 210 ? -3.786 -20.829 14.204 1.00 19.85 210 LEU A O 1
ATOM 1575 N N . GLU A 1 211 ? -5.801 -19.846 14.027 1.00 16.84 211 GLU A N 1
ATOM 1576 C CA . GLU A 1 211 ? -5.560 -19.364 12.676 1.00 17.55 211 GLU A CA 1
ATOM 1577 C C . GLU A 1 211 ? -4.434 -18.333 12.637 1.00 18.33 211 GLU A C 1
ATOM 1578 O O . GLU A 1 211 ? -3.674 -18.271 11.666 1.00 18.71 211 GLU A O 1
ATOM 1584 N N . VAL A 1 212 ? -4.333 -17.517 13.685 1.00 16.87 212 VAL A N 1
ATOM 1585 C CA . VAL A 1 212 ? -3.269 -16.538 13.757 1.00 14.81 212 VAL A CA 1
ATOM 1586 C C . VAL A 1 212 ? -1.992 -17.304 14.079 1.00 14.62 212 VAL A C 1
ATOM 1587 O O . VAL A 1 212 ? -0.915 -16.953 13.598 1.00 16.73 212 VAL A O 1
ATOM 1591 N N . ALA A 1 213 ? -2.118 -18.357 14.882 1.00 12.63 213 ALA A N 1
ATOM 1592 C CA . ALA A 1 213 ? -0.967 -19.176 15.255 1.00 15.29 213 ALA A CA 1
ATOM 1593 C C . ALA A 1 213 ? -0.329 -19.796 14.014 1.00 16.20 213 ALA A C 1
ATOM 1594 O O . ALA A 1 213 ? 0.894 -19.824 13.882 1.00 14.93 213 ALA A O 1
ATOM 1596 N N . TYR A 1 214 ? -1.165 -20.290 13.105 1.00 15.63 214 TYR A N 1
ATOM 1597 C CA . TYR A 1 214 ? -0.657 -20.891 11.882 1.00 16.89 214 TYR A CA 1
ATOM 1598 C C . TYR A 1 214 ? 0.127 -19.888 11.054 1.00 15.43 214 TYR A C 1
ATOM 1599 O O . TYR A 1 214 ? 1.114 -20.241 10.408 1.00 14.71 214 TYR A O 1
ATOM 1608 N N . ALA A 1 215 ? -0.321 -18.639 11.067 1.00 14.08 215 ALA A N 1
ATOM 1609 C CA . ALA A 1 215 ? 0.364 -17.591 10.317 1.00 13.00 215 ALA A CA 1
ATOM 1610 C C . ALA A 1 215 ? 1.750 -17.390 10.929 1.00 12.29 215 ALA A C 1
ATOM 1611 O O . ALA A 1 215 ? 2.730 -17.219 10.214 1.00 11.81 215 ALA A O 1
ATOM 1613 N N . ALA A 1 216 ? 1.817 -17.427 12.260 1.00 13.50 216 ALA A N 1
ATOM 1614 C CA . ALA A 1 216 ? 3.075 -17.281 12.983 1.00 12.50 216 ALA A CA 1
ATOM 1615 C C . ALA A 1 216 ? 3.997 -18.460 12.665 1.00 12.50 216 ALA A C 1
ATOM 1616 O O . ALA A 1 216 ? 5.194 -18.286 12.441 1.00 13.92 216 ALA A O 1
ATOM 1618 N N . LEU A 1 217 ? 3.430 -19.660 12.638 1.00 11.89 217 LEU A N 1
ATOM 1619 C CA . LEU A 1 217 ? 4.191 -20.861 12.342 1.00 11.82 217 LEU A CA 1
ATOM 1620 C C . LEU A 1 217 ? 4.894 -20.703 10.997 1.00 12.42 217 LEU A C 1
ATOM 1621 O O . LEU A 1 217 ? 6.088 -20.974 10.871 1.00 12.51 217 LEU A O 1
ATOM 1626 N N . PHE A 1 218 ? 4.139 -20.267 9.994 1.00 11.76 218 PHE A N 1
ATOM 1627 C CA . PHE A 1 218 ? 4.670 -20.074 8.650 1.00 12.10 218 PHE A CA 1
ATOM 1628 C C . PHE A 1 218 ? 5.832 -19.075 8.630 1.00 12.88 218 PHE A C 1
ATOM 1629 O O . PHE A 1 218 ? 6.906 -19.368 8.104 1.00 11.19 218 PHE A O 1
ATOM 1637 N N . LEU A 1 219 ? 5.624 -17.902 9.214 1.00 12.65 219 LEU A N 1
ATOM 1638 C CA . LEU A 1 219 ? 6.667 -16.889 9.209 1.00 16.03 219 LEU A CA 1
ATOM 1639 C C . LEU A 1 219 ? 7.904 -17.260 10.022 1.00 17.20 219 LEU A C 1
ATOM 1640 O O . LEU A 1 219 ? 9.013 -16.831 9.694 1.00 17.52 219 LEU A O 1
ATOM 1645 N N . LEU A 1 220 ? 7.736 -18.075 11.061 1.00 16.82 220 LEU A N 1
ATOM 1646 C CA . LEU A 1 220 ? 8.890 -18.449 11.871 1.00 16.98 220 LEU A CA 1
ATOM 1647 C C . LEU A 1 220 ? 9.646 -19.654 11.312 1.00 16.58 220 LEU A C 1
ATOM 1648 O O . LEU A 1 220 ? 10.857 -19.755 11.478 1.00 16.99 220 LEU A O 1
ATOM 1653 N N . SER A 1 221 ? 8.937 -20.553 10.633 1.00 16.54 221 SER A N 1
ATOM 1654 C CA . SER A 1 221 ? 9.551 -21.751 10.060 1.00 16.85 221 SER A CA 1
ATOM 1655 C C . SER A 1 221 ? 10.392 -21.461 8.820 1.00 17.99 221 SER A C 1
ATOM 1656 O O . SER A 1 221 ? 10.271 -20.403 8.211 1.00 18.48 221 SER A O 1
ATOM 1659 N N . ASP A 1 222 ? 11.235 -22.415 8.438 1.00 19.35 222 ASP A N 1
ATOM 1660 C CA . ASP A 1 222 ? 12.087 -22.253 7.261 1.00 20.62 222 ASP A CA 1
ATOM 1661 C C . ASP A 1 222 ? 11.282 -22.254 5.963 1.00 19.81 222 ASP A C 1
ATOM 1662 O O . ASP A 1 222 ? 11.835 -22.107 4.872 1.00 20.86 222 ASP A O 1
ATOM 1667 N N . GLU A 1 223 ? 9.974 -22.417 6.080 1.00 17.90 223 GLU A N 1
ATOM 1668 C CA . GLU A 1 223 ? 9.128 -22.424 4.905 1.00 19.53 223 GLU A CA 1
ATOM 1669 C C . GLU A 1 223 ? 9.008 -21.030 4.293 1.00 17.81 223 GLU A C 1
ATOM 1670 O O . GLU A 1 223 ? 8.764 -20.888 3.093 1.00 18.27 223 GLU A O 1
ATOM 1676 N N . SER A 1 224 ? 9.192 -20.006 5.121 1.00 16.69 224 SER A N 1
ATOM 1677 C CA . SER A 1 224 ? 9.128 -18.624 4.662 1.00 14.80 224 SER A CA 1
ATOM 1678 C C . SER A 1 224 ? 10.533 -18.017 4.622 1.00 14.40 224 SER A C 1
ATOM 1679 O O . SER A 1 224 ? 10.705 -16.800 4.779 1.00 12.52 224 SER A O 1
ATOM 1682 N N . SER A 1 225 ? 11.525 -18.875 4.384 1.00 13.50 225 SER A N 1
ATOM 1683 C CA . SER A 1 225 ? 12.928 -18.461 4.334 1.00 16.26 225 SER A CA 1
ATOM 1684 C C . SER A 1 225 ? 13.265 -17.295 3.395 1.00 16.19 225 SER A C 1
ATOM 1685 O O . SER A 1 225 ? 14.231 -16.580 3.627 1.00 19.26 225 SER A O 1
ATOM 1688 N N . PHE A 1 226 ? 12.484 -17.092 2.343 1.00 17.66 226 PHE A N 1
ATOM 1689 C CA . PHE A 1 226 ? 12.763 -15.996 1.420 1.00 17.71 226 PHE A CA 1
ATOM 1690 C C . PHE A 1 226 ? 11.732 -14.870 1.555 1.00 17.08 226 PHE A C 1
ATOM 1691 O O . PHE A 1 226 ? 11.510 -14.109 0.618 1.00 18.45 226 PHE A O 1
ATOM 1699 N N . ILE A 1 227 ? 11.117 -14.767 2.732 1.00 15.48 227 ILE A N 1
ATOM 1700 C CA . ILE A 1 227 ? 10.108 -13.734 3.014 1.00 13.40 227 ILE A CA 1
ATOM 1701 C C . ILE A 1 227 ? 10.518 -12.895 4.229 1.00 13.29 227 ILE A C 1
ATOM 1702 O O . ILE A 1 227 ? 10.706 -13.424 5.320 1.00 15.65 227 ILE A O 1
ATOM 1707 N N . THR A 1 228 ? 10.647 -11.589 4.051 1.00 12.08 228 THR A N 1
ATOM 1708 C CA . THR A 1 228 ? 11.033 -10.727 5.152 1.00 10.88 228 THR A CA 1
ATOM 1709 C C . THR A 1 228 ? 10.455 -9.326 4.934 1.00 11.07 228 THR A C 1
ATOM 1710 O O . THR A 1 228 ? 10.167 -8.939 3.804 1.00 10.00 228 THR A O 1
ATOM 1714 N N . GLY A 1 229 ? 10.274 -8.584 6.022 1.00 9.59 229 GLY A N 1
ATOM 1715 C CA . GLY A 1 229 ? 9.737 -7.240 5.926 1.0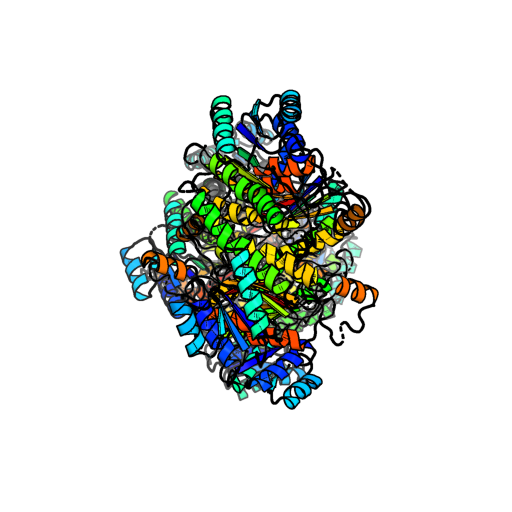0 11.32 229 GLY A CA 1
ATOM 1716 C C . GLY A 1 229 ? 8.293 -7.161 5.475 1.00 13.37 229 GLY A C 1
ATOM 1717 O O . GLY A 1 229 ? 7.857 -6.132 4.967 1.00 16.25 229 GLY A O 1
ATOM 1718 N N . GLN A 1 230 ? 7.538 -8.232 5.684 1.00 13.52 230 GLN A N 1
ATOM 1719 C CA . GLN A 1 230 ? 6.146 -8.281 5.259 1.00 13.69 230 GLN A CA 1
ATOM 1720 C C . GLN A 1 230 ? 5.124 -8.127 6.369 1.00 13.16 230 GLN A C 1
ATOM 1721 O O . GLN A 1 230 ? 5.407 -8.380 7.539 1.00 11.41 230 GLN A O 1
ATOM 1727 N N . VAL A 1 231 ? 3.924 -7.726 5.962 1.00 12.98 231 VAL A N 1
ATOM 1728 C CA . VAL A 1 231 ? 2.790 -7.555 6.855 1.00 13.73 231 VAL A CA 1
ATOM 1729 C C . VAL A 1 231 ? 1.755 -8.551 6.353 1.00 14.53 231 VAL A C 1
ATOM 1730 O O . VAL A 1 231 ? 1.206 -8.389 5.263 1.00 14.34 231 VAL A O 1
ATOM 1734 N N . LEU A 1 232 ? 1.495 -9.580 7.150 1.00 15.22 232 LEU A N 1
ATOM 1735 C CA . LEU A 1 232 ? 0.541 -10.614 6.773 1.00 15.83 232 LEU A CA 1
ATOM 1736 C C . LEU A 1 232 ? -0.757 -10.413 7.527 1.00 17.49 232 LEU A C 1
ATOM 1737 O O . LEU A 1 232 ? -0.812 -10.616 8.738 1.00 19.04 232 LEU A O 1
ATOM 1742 N N . PHE A 1 233 ? -1.801 -10.004 6.814 1.00 18.78 233 PHE A N 1
ATOM 1743 C CA . PHE A 1 233 ? -3.096 -9.782 7.443 1.00 18.58 233 PHE A CA 1
ATOM 1744 C C . PHE A 1 233 ? -3.830 -11.104 7.666 1.00 19.60 233 PHE A C 1
ATOM 1745 O O . PHE A 1 233 ? -3.906 -11.943 6.773 1.00 21.71 233 PHE A O 1
ATOM 1753 N N . VAL A 1 234 ? -4.354 -11.287 8.870 1.00 19.67 234 VAL A N 1
ATOM 1754 C CA . VAL A 1 234 ? -5.111 -12.484 9.232 1.00 19.39 234 VAL A CA 1
ATOM 1755 C C . VAL A 1 234 ? -6.401 -11.885 9.782 1.00 20.55 234 VAL A C 1
ATOM 1756 O O . VAL A 1 234 ? -6.670 -11.916 10.990 1.00 18.47 234 VAL A O 1
ATOM 1760 N N . ASP A 1 235 ? -7.184 -11.316 8.866 1.00 20.83 235 ASP A N 1
ATOM 1761 C CA . ASP A 1 235 ? -8.419 -10.630 9.222 1.00 20.10 235 ASP A CA 1
ATOM 1762 C C . ASP A 1 235 ? -9.624 -11.021 8.372 1.00 19.14 235 ASP A C 1
ATOM 1763 O O . ASP A 1 235 ? -10.596 -10.276 8.307 1.00 18.21 235 ASP A O 1
ATOM 1768 N N . GLY A 1 236 ? -9.558 -12.173 7.714 1.00 19.22 236 GLY A N 1
ATOM 1769 C CA . GLY A 1 236 ? -10.674 -12.616 6.893 1.00 19.41 236 GLY A CA 1
ATOM 1770 C C . GLY A 1 236 ? -11.077 -11.688 5.752 1.00 19.81 236 GLY A C 1
ATOM 1771 O O . GLY A 1 236 ? -12.193 -11.784 5.238 1.00 20.69 236 GLY A O 1
ATOM 1772 N N . GLY A 1 237 ? -10.181 -10.793 5.348 1.00 19.40 237 GLY A N 1
ATOM 1773 C CA . GLY A 1 237 ? -10.486 -9.878 4.260 1.00 18.41 237 GLY A CA 1
ATOM 1774 C C . GLY A 1 237 ? -11.084 -8.549 4.688 1.00 18.96 237 GLY A C 1
ATOM 1775 O O . GLY A 1 237 ? -11.469 -7.742 3.849 1.00 18.46 237 GLY A O 1
ATOM 1776 N N . ARG A 1 238 ? -11.161 -8.319 5.993 1.00 20.58 238 ARG A N 1
ATOM 1777 C CA . ARG A 1 238 ? -11.727 -7.084 6.536 1.00 21.82 238 ARG A CA 1
ATOM 1778 C C . ARG A 1 238 ? -11.061 -5.817 6.017 1.00 21.93 238 ARG A C 1
ATOM 1779 O O . ARG A 1 238 ? -11.691 -4.767 5.911 1.00 21.71 238 ARG A O 1
ATOM 1787 N N . THR A 1 239 ? -9.780 -5.928 5.694 1.00 23.39 239 THR A N 1
ATOM 1788 C CA . THR A 1 239 ? -8.996 -4.799 5.233 1.00 23.17 239 THR A CA 1
ATOM 1789 C C . THR A 1 239 ? -8.961 -4.596 3.717 1.00 23.29 239 THR A C 1
ATOM 1790 O O . THR A 1 239 ? -8.309 -3.678 3.227 1.00 23.53 239 THR A O 1
ATOM 1794 N N . ILE A 1 240 ? -9.654 -5.440 2.968 1.00 23.72 240 ILE A N 1
ATOM 1795 C CA . ILE A 1 240 ? -9.656 -5.292 1.521 1.00 26.58 240 ILE A CA 1
ATOM 1796 C C . ILE A 1 240 ? -10.302 -3.986 1.068 1.00 30.20 240 ILE A C 1
ATOM 1797 O O . ILE A 1 240 ? -9.758 -3.296 0.205 1.00 30.85 240 ILE A O 1
ATOM 1802 N N . GLY A 1 241 ? -11.452 -3.643 1.651 1.00 34.22 241 GLY A N 1
ATOM 1803 C CA . GLY A 1 241 ? -12.144 -2.426 1.248 1.00 38.95 241 GLY A CA 1
ATOM 1804 C C . GLY A 1 241 ? -12.617 -1.415 2.289 1.00 41.79 241 GLY A C 1
ATOM 1805 O O . GLY A 1 241 ? -13.195 -0.389 1.919 1.00 43.57 241 GLY A O 1
ATOM 1806 N N . ALA A 1 242 ? -12.391 -1.679 3.574 1.00 42.81 242 ALA A N 1
ATOM 1807 C CA . ALA A 1 242 ? -12.810 -0.756 4.636 1.00 44.01 242 ALA A CA 1
ATOM 1808 C C . ALA A 1 242 ? -14.296 -0.372 4.589 1.00 44.81 242 ALA A C 1
ATOM 1809 O O . ALA A 1 242 ? -14.967 -0.653 3.571 1.00 45.30 242 ALA A O 1
ATOM 1819 N N . ARG B 1 2 ? -0.379 -31.716 4.540 1.00 24.46 2 ARG B N 1
ATOM 1820 C CA . ARG B 1 2 ? -1.284 -30.574 4.537 1.00 24.94 2 ARG B CA 1
ATOM 1821 C C . ARG B 1 2 ? -2.318 -30.492 3.418 1.00 24.13 2 ARG B C 1
ATOM 1822 O O . ARG B 1 2 ? -3.235 -29.678 3.481 1.00 25.25 2 ARG B O 1
ATOM 1830 N N . LEU B 1 3 ? -2.184 -31.326 2.397 1.00 23.41 3 LEU B N 1
ATOM 1831 C CA . LEU B 1 3 ? -3.137 -31.295 1.297 1.00 22.45 3 LEU B CA 1
ATOM 1832 C C . LEU B 1 3 ? -3.742 -32.668 1.056 1.00 23.33 3 LEU B C 1
ATOM 1833 O O . LEU B 1 3 ? -4.166 -32.977 -0.056 1.00 24.42 3 LEU B O 1
ATOM 1838 N N . LYS B 1 4 ? -3.788 -33.482 2.106 1.00 25.74 4 LYS B N 1
ATOM 1839 C CA . LYS B 1 4 ? -4.330 -34.834 2.009 1.00 27.42 4 LYS B CA 1
ATOM 1840 C C . LYS B 1 4 ? -5.671 -34.914 1.284 1.00 27.77 4 LYS B C 1
ATOM 1841 O O . LYS B 1 4 ? -6.690 -34.420 1.767 1.00 28.41 4 LYS B O 1
ATOM 1847 N N . ASP B 1 5 ? -5.641 -35.540 0.112 1.00 28.58 5 ASP B N 1
ATOM 1848 C CA . ASP B 1 5 ? -6.812 -35.728 -0.729 1.00 31.24 5 ASP B CA 1
ATOM 1849 C C . ASP B 1 5 ? -7.465 -34.471 -1.305 1.00 31.19 5 ASP B C 1
ATOM 1850 O O . ASP B 1 5 ? -8.548 -34.544 -1.902 1.00 31.31 5 ASP B O 1
ATOM 1855 N N . LYS B 1 6 ? -6.811 -33.326 -1.134 1.00 28.32 6 LYS B N 1
ATOM 1856 C CA . LYS B 1 6 ? -7.322 -32.078 -1.682 1.00 26.08 6 LYS B CA 1
ATOM 1857 C C . LYS B 1 6 ? -7.118 -32.128 -3.202 1.00 24.56 6 LYS B C 1
ATOM 1858 O O . LYS B 1 6 ? -6.046 -32.501 -3.677 1.00 25.78 6 LYS B O 1
ATOM 1864 N N . ALA B 1 7 ? -8.143 -31.766 -3.963 1.00 22.69 7 ALA B N 1
ATOM 1865 C CA . ALA B 1 7 ? -8.042 -31.761 -5.418 1.00 20.85 7 ALA B CA 1
ATOM 1866 C C . ALA B 1 7 ? -7.513 -30.396 -5.825 1.00 19.20 7 ALA B C 1
ATOM 1867 O O . ALA B 1 7 ? -8.182 -29.389 -5.622 1.00 19.94 7 ALA B O 1
ATOM 1869 N N . VAL B 1 8 ? -6.318 -30.364 -6.403 1.00 17.98 8 VAL B N 1
ATOM 1870 C CA . VAL B 1 8 ? -5.702 -29.106 -6.801 1.00 15.65 8 VAL B CA 1
ATOM 1871 C C . VAL B 1 8 ? -5.210 -29.104 -8.235 1.00 16.24 8 VAL B C 1
ATOM 1872 O O . VAL B 1 8 ? -4.650 -30.094 -8.711 1.00 18.41 8 VAL B O 1
ATOM 1876 N N . LEU B 1 9 ? -5.417 -27.987 -8.923 1.00 14.03 9 LEU B N 1
ATOM 1877 C CA . LEU B 1 9 ? -4.949 -27.845 -10.294 1.00 14.02 9 LEU B CA 1
ATOM 1878 C C . LEU B 1 9 ? -3.861 -26.763 -10.298 1.00 14.26 9 LEU B C 1
ATOM 1879 O O . LEU B 1 9 ? -4.005 -25.726 -9.643 1.00 15.19 9 LEU B O 1
ATOM 1884 N N . ILE B 1 10 ? -2.777 -27.004 -11.030 1.00 14.33 10 ILE B N 1
ATOM 1885 C CA . ILE B 1 10 ? -1.666 -26.050 -11.101 1.00 15.95 10 ILE B CA 1
ATOM 1886 C C . ILE B 1 10 ? -1.274 -25.735 -12.546 1.00 18.21 10 ILE B C 1
ATOM 1887 O O . ILE B 1 10 ? -1.050 -26.654 -13.346 1.00 18.64 10 ILE B O 1
ATOM 1892 N N . THR B 1 11 ? -1.190 -24.448 -12.882 1.00 18.29 11 THR B N 1
ATOM 1893 C CA . THR B 1 11 ? -0.802 -24.049 -14.234 1.00 20.28 11 THR B CA 1
ATOM 1894 C C . THR B 1 11 ? 0.704 -23.789 -14.308 1.00 20.72 11 THR B C 1
ATOM 1895 O O . THR B 1 11 ? 1.343 -23.522 -13.292 1.00 22.62 11 THR B O 1
ATOM 1899 N N . GLY B 1 12 ? 1.265 -23.859 -15.514 1.00 21.38 12 GLY B N 1
ATOM 1900 C CA . GLY B 1 12 ? 2.694 -23.648 -15.686 1.00 19.93 12 GLY B CA 1
ATOM 1901 C C . GLY B 1 12 ? 3.446 -24.687 -14.877 1.00 21.40 12 GLY B C 1
ATOM 1902 O O . GLY B 1 12 ? 4.600 -24.501 -14.504 1.00 22.71 12 GLY B O 1
ATOM 1903 N N . ALA B 1 13 ? 2.780 -25.804 -14.620 1.00 22.67 13 ALA B N 1
ATOM 1904 C CA . ALA B 1 13 ? 3.337 -26.887 -13.822 1.00 22.45 13 ALA B CA 1
ATOM 1905 C C . ALA B 1 13 ? 4.553 -27.604 -14.393 1.00 22.56 13 ALA B C 1
ATOM 1906 O O . ALA B 1 13 ? 5.216 -28.353 -13.678 1.00 24.02 13 ALA B O 1
ATOM 1908 N N . ALA B 1 14 ? 4.857 -27.381 -15.662 1.00 21.14 14 ALA B N 1
ATOM 1909 C CA . ALA B 1 14 ? 5.986 -28.061 -16.269 1.00 22.00 14 ALA B CA 1
ATOM 1910 C C . ALA B 1 14 ? 7.344 -27.503 -15.918 1.00 22.73 14 ALA B C 1
ATOM 1911 O O . ALA B 1 14 ? 8.322 -28.236 -15.911 1.00 22.41 14 ALA B O 1
ATOM 1913 N N . HIS B 1 15 ? 7.420 -26.211 -15.632 1.00 26.64 15 HIS B N 1
ATOM 1914 C CA . HIS B 1 15 ? 8.714 -25.620 -15.331 1.00 29.34 15 HIS B CA 1
ATOM 1915 C C . HIS B 1 15 ? 8.825 -24.866 -14.018 1.00 28.93 15 HIS B C 1
ATOM 1916 O O . HIS B 1 15 ? 7.842 -24.649 -13.316 1.00 29.36 15 HIS B O 1
ATOM 1923 N N . GLY B 1 16 ? 10.057 -24.481 -13.708 1.00 28.60 16 GLY B N 1
ATOM 1924 C CA . GLY B 1 16 ? 10.368 -23.744 -12.503 1.00 27.23 16 GLY B CA 1
ATOM 1925 C C . GLY B 1 16 ? 9.454 -23.871 -11.300 1.00 26.34 16 GLY B C 1
ATOM 1926 O O . GLY B 1 16 ? 9.296 -24.942 -10.717 1.00 25.15 16 GLY B O 1
ATOM 1927 N N . ILE B 1 17 ? 8.859 -22.746 -10.927 1.00 25.93 17 ILE B N 1
ATOM 1928 C CA . ILE B 1 17 ? 7.980 -22.680 -9.772 1.00 25.72 17 ILE B CA 1
ATOM 1929 C C . ILE B 1 17 ? 6.809 -23.657 -9.839 1.00 24.40 17 ILE B C 1
ATOM 1930 O O . ILE B 1 17 ? 6.504 -24.344 -8.858 1.00 23.89 17 ILE B O 1
ATOM 1935 N N . GLY B 1 18 ? 6.148 -23.716 -10.989 1.00 22.55 18 GLY B N 1
ATOM 1936 C CA . GLY B 1 18 ? 5.036 -24.639 -11.134 1.00 22.41 18 GLY B CA 1
ATOM 1937 C C . GLY B 1 18 ? 5.471 -26.074 -10.872 1.00 20.63 18 GLY B C 1
ATOM 1938 O O . GLY B 1 18 ? 4.760 -26.849 -10.240 1.00 18.74 18 GLY B O 1
ATOM 1939 N N . ARG B 1 19 ? 6.651 -26.426 -11.362 1.00 20.80 19 ARG B N 1
ATOM 1940 C CA . ARG B 1 19 ? 7.188 -27.767 -11.173 1.00 21.61 19 ARG B CA 1
ATOM 1941 C C . ARG B 1 19 ? 7.479 -28.036 -9.694 1.00 18.38 19 ARG B C 1
ATOM 1942 O O . ARG B 1 19 ? 7.026 -29.043 -9.151 1.00 18.94 19 ARG B O 1
ATOM 1950 N N . ALA B 1 20 ? 8.209 -27.134 -9.039 1.00 15.63 20 ALA B N 1
ATOM 1951 C CA . ALA B 1 20 ? 8.541 -27.313 -7.625 1.00 14.75 20 ALA B CA 1
ATOM 1952 C C . ALA B 1 20 ? 7.278 -27.357 -6.780 1.00 15.02 20 ALA B C 1
ATOM 1953 O O . ALA B 1 20 ? 7.227 -28.044 -5.755 1.00 14.34 20 ALA B O 1
ATOM 1955 N N . THR B 1 21 ? 6.263 -26.616 -7.210 1.00 14.52 21 THR B N 1
ATOM 1956 C CA . THR B 1 21 ? 4.998 -26.589 -6.497 1.00 15.35 21 THR B CA 1
ATOM 1957 C C . THR B 1 21 ? 4.286 -27.929 -6.665 1.00 15.77 21 THR B C 1
ATOM 1958 O O . THR B 1 21 ? 3.732 -28.465 -5.706 1.00 16.21 21 THR B O 1
ATOM 1962 N N . LEU B 1 22 ? 4.317 -28.466 -7.883 1.00 16.50 22 LEU B N 1
ATOM 1963 C CA . LEU B 1 22 ? 3.695 -29.751 -8.187 1.00 19.16 22 LEU B CA 1
ATOM 1964 C C . LEU B 1 22 ? 4.307 -30.845 -7.309 1.00 18.84 22 LEU B C 1
ATOM 1965 O O . LEU B 1 22 ? 3.606 -31.712 -6.799 1.00 19.60 22 LEU B O 1
ATOM 1970 N N . GLU B 1 23 ? 5.623 -30.798 -7.144 1.00 19.37 23 GLU B N 1
ATOM 1971 C CA . GLU B 1 23 ? 6.332 -31.771 -6.321 1.00 19.55 23 GLU B CA 1
ATOM 1972 C C . GLU B 1 23 ? 5.989 -31.641 -4.833 1.00 16.35 23 GLU B C 1
ATOM 1973 O O . GLU B 1 23 ? 5.710 -32.632 -4.168 1.00 14.87 23 GLU B O 1
ATOM 1979 N N . LEU B 1 24 ? 6.014 -30.414 -4.323 1.00 14.08 24 LEU B N 1
ATOM 1980 C CA . LEU B 1 24 ? 5.721 -30.153 -2.919 1.00 14.06 24 LEU B CA 1
ATOM 1981 C C . LEU B 1 24 ? 4.280 -30.564 -2.578 1.00 14.79 24 LEU B C 1
ATOM 1982 O O . LEU B 1 24 ? 4.025 -31.177 -1.541 1.00 15.20 24 LEU B O 1
ATOM 1987 N N . PHE B 1 25 ? 3.343 -30.219 -3.452 1.00 14.59 25 PHE B N 1
ATOM 1988 C CA . PHE B 1 25 ? 1.943 -30.558 -3.234 1.00 15.47 25 PHE B CA 1
ATOM 1989 C C . PHE B 1 25 ? 1.757 -32.074 -3.259 1.00 15.33 25 PHE B C 1
ATOM 1990 O O . PHE B 1 25 ? 0.985 -32.622 -2.474 1.00 13.89 25 PHE B O 1
ATOM 1998 N N . ALA B 1 26 ? 2.484 -32.755 -4.138 1.00 16.20 26 ALA B N 1
ATOM 1999 C CA . ALA B 1 26 ? 2.388 -34.211 -4.211 1.00 18.22 26 ALA B CA 1
ATOM 2000 C C . ALA B 1 26 ? 2.855 -34.836 -2.896 1.00 19.04 26 ALA B C 1
ATOM 2001 O O . ALA B 1 26 ? 2.231 -35.770 -2.398 1.00 21.06 26 ALA B O 1
ATOM 2003 N N . LYS B 1 27 ? 3.945 -34.324 -2.329 1.00 18.86 27 LYS B N 1
ATOM 2004 C CA . LYS B 1 27 ? 4.437 -34.860 -1.065 1.00 20.68 27 LYS B CA 1
ATOM 2005 C C . LYS B 1 27 ? 3.436 -34.539 0.028 1.00 19.76 27 LYS B C 1
ATOM 2006 O O . LYS B 1 27 ? 3.376 -35.220 1.052 1.00 20.80 27 LYS B O 1
ATOM 2012 N N . GLU B 1 28 ? 2.647 -33.495 -0.181 1.00 17.66 28 GLU B N 1
ATOM 2013 C CA . GLU B 1 28 ? 1.659 -33.142 0.815 1.00 17.88 28 GLU B CA 1
ATOM 2014 C C . GLU B 1 28 ? 0.349 -33.900 0.593 1.00 16.74 28 GLU B C 1
ATOM 2015 O O . GLU B 1 28 ? -0.670 -33.573 1.203 1.00 15.83 28 GLU B O 1
ATOM 2021 N N . GLY B 1 29 ? 0.392 -34.898 -0.294 1.00 16.25 29 GLY B N 1
ATOM 2022 C CA . GLY B 1 29 ? -0.767 -35.734 -0.572 1.00 17.68 29 GLY B CA 1
ATOM 2023 C C . GLY B 1 29 ? -1.932 -35.199 -1.392 1.00 20.26 29 GLY B C 1
ATOM 2024 O O . GLY B 1 29 ? -3.057 -35.677 -1.256 1.00 21.60 29 GLY B O 1
ATOM 2025 N N . ALA B 1 30 ? -1.688 -34.222 -2.253 1.00 20.86 30 ALA B N 1
ATOM 2026 C CA . ALA B 1 30 ? -2.768 -33.679 -3.062 1.00 21.29 30 ALA B CA 1
ATOM 2027 C C . ALA B 1 30 ? -3.048 -34.554 -4.279 1.00 21.21 30 ALA B C 1
ATOM 2028 O O . ALA B 1 30 ? -2.167 -35.262 -4.758 1.00 20.49 30 ALA B O 1
ATOM 2030 N N . ARG B 1 31 ? -4.289 -34.516 -4.754 1.00 21.78 31 ARG B N 1
ATOM 2031 C CA . ARG B 1 31 ? -4.689 -35.247 -5.954 1.00 21.46 31 ARG B CA 1
ATOM 2032 C C . ARG B 1 31 ? -4.579 -34.140 -6.985 1.00 19.62 31 ARG B C 1
ATOM 2033 O O . ARG B 1 31 ? -5.424 -33.251 -7.040 1.00 18.86 31 ARG B O 1
ATOM 2041 N N . LEU B 1 32 ? -3.531 -34.205 -7.798 1.00 18.49 32 LEU B N 1
ATOM 2042 C CA . LEU B 1 32 ? -3.232 -33.145 -8.753 1.00 17.96 32 LEU B CA 1
ATOM 2043 C C . LEU B 1 32 ? -3.500 -33.313 -10.234 1.00 18.10 32 LEU B C 1
ATOM 2044 O O . LEU B 1 32 ? -3.570 -34.419 -10.768 1.00 18.51 32 LEU B O 1
ATOM 2049 N N . VAL B 1 33 ? -3.627 -32.159 -10.878 1.00 18.29 33 VAL B N 1
ATOM 2050 C CA . VAL B 1 33 ? -3.811 -32.030 -12.316 1.00 17.12 33 VAL B CA 1
ATOM 2051 C C . VAL B 1 33 ? -2.785 -30.962 -12.719 1.00 16.70 33 VAL B C 1
ATOM 2052 O O . VAL B 1 33 ? -2.889 -29.801 -12.318 1.00 18.27 33 VAL B O 1
ATOM 2056 N N . ALA B 1 34 ? -1.779 -31.366 -13.484 1.00 16.50 34 ALA B N 1
ATOM 2057 C CA . ALA B 1 34 ? -0.740 -30.449 -13.932 1.00 16.25 34 ALA B CA 1
ATOM 2058 C C . ALA B 1 34 ? -1.086 -29.880 -15.301 1.00 17.30 34 ALA B C 1
ATOM 2059 O O . ALA B 1 34 ? -1.362 -30.627 -16.236 1.00 17.77 34 ALA B O 1
ATOM 2061 N N . CYS B 1 35 ? -1.065 -28.556 -15.410 1.00 18.33 35 CYS B N 1
ATOM 2062 C CA . CYS B 1 35 ? -1.369 -27.885 -16.667 1.00 18.64 35 CYS B CA 1
ATOM 2063 C C . CYS B 1 35 ? -0.210 -27.036 -17.185 1.00 19.24 35 CYS B C 1
ATOM 2064 O O . CYS B 1 35 ? 0.518 -26.411 -16.410 1.00 19.27 35 CYS B O 1
ATOM 2067 N N . ASP B 1 36 ? -0.045 -27.034 -18.502 1.00 18.41 36 ASP B N 1
ATOM 2068 C CA . ASP B 1 36 ? 0.972 -26.228 -19.158 1.00 20.98 36 ASP B CA 1
ATOM 2069 C C . ASP B 1 36 ? 0.740 -26.265 -20.668 1.00 23.25 36 ASP B C 1
ATOM 2070 O O . ASP B 1 36 ? -0.116 -27.014 -21.160 1.00 21.96 36 ASP B O 1
ATOM 2075 N N . ILE B 1 37 ? 1.509 -25.462 -21.397 1.00 24.90 37 ILE B N 1
ATOM 2076 C CA . ILE B 1 37 ? 1.362 -25.353 -22.844 1.00 26.54 37 ILE B CA 1
ATOM 2077 C C . ILE B 1 37 ? 1.908 -26.510 -23.690 1.00 27.19 37 ILE B C 1
ATOM 2078 O O . ILE B 1 37 ? 1.313 -26.888 -24.695 1.00 25.07 37 ILE B O 1
ATOM 2083 N N . GLU B 1 38 ? 3.031 -27.076 -23.267 1.00 30.57 38 GLU B N 1
ATOM 2084 C CA . GLU B 1 38 ? 3.700 -28.133 -24.017 1.00 31.80 38 GLU B CA 1
ATOM 2085 C C . GLU B 1 38 ? 3.492 -29.505 -23.407 1.00 32.88 38 GLU B C 1
ATOM 2086 O O . GLU B 1 38 ? 3.915 -29.763 -22.281 1.00 34.03 38 GLU B O 1
ATOM 2092 N N . GLU B 1 39 ? 2.854 -30.389 -24.166 1.00 32.33 39 GLU B N 1
ATOM 2093 C CA . GLU B 1 39 ? 2.561 -31.742 -23.701 1.00 32.11 39 GLU B CA 1
ATOM 2094 C C . GLU B 1 39 ? 3.783 -32.582 -23.335 1.00 31.05 39 GLU B C 1
ATOM 2095 O O . GLU B 1 39 ? 3.759 -33.319 -22.344 1.00 29.18 39 GLU B O 1
ATOM 2101 N N . GLY B 1 40 ? 4.839 -32.479 -24.138 1.00 29.58 40 GLY B N 1
ATOM 2102 C CA . GLY B 1 40 ? 6.045 -33.244 -23.875 1.00 27.51 40 GLY B CA 1
ATOM 2103 C C . GLY B 1 40 ? 6.528 -33.120 -22.441 1.00 26.88 40 GLY B C 1
ATOM 2104 O O . GLY B 1 40 ? 6.482 -34.095 -21.682 1.00 24.46 40 GLY B O 1
ATOM 2105 N N . PRO B 1 41 ? 7.012 -31.932 -22.041 1.00 26.14 41 PRO B N 1
ATOM 2106 C CA . PRO B 1 41 ? 7.494 -31.748 -20.668 1.00 25.29 41 PRO B CA 1
ATOM 2107 C C . PRO B 1 41 ? 6.394 -31.815 -19.614 1.00 23.91 41 PRO B C 1
ATOM 2108 O O . PRO B 1 41 ? 6.665 -32.111 -18.451 1.00 23.69 41 PRO B O 1
ATOM 2112 N N . LEU B 1 42 ? 5.154 -31.565 -20.020 1.00 23.13 42 LEU B N 1
ATOM 2113 C CA . LEU B 1 42 ? 4.029 -31.603 -19.084 1.00 22.61 42 LEU B CA 1
ATOM 2114 C C . LEU B 1 42 ? 3.848 -33.018 -18.559 1.00 23.39 42 LEU B C 1
ATOM 2115 O O . LEU B 1 42 ? 3.731 -33.235 -17.351 1.00 23.31 42 LEU B O 1
ATOM 2120 N N . ARG B 1 43 ? 3.820 -33.980 -19.477 1.00 24.40 43 ARG B N 1
ATOM 2121 C CA . ARG B 1 43 ? 3.642 -35.377 -19.111 1.00 25.79 43 ARG B CA 1
ATOM 2122 C C . ARG B 1 43 ? 4.799 -35.878 -18.255 1.00 26.71 43 ARG B C 1
ATOM 2123 O O . ARG B 1 43 ? 4.587 -36.582 -17.267 1.00 26.29 43 ARG B O 1
ATOM 2131 N N . GLU B 1 44 ? 6.023 -35.520 -18.630 1.00 26.87 44 GLU B N 1
ATOM 2132 C CA . GLU B 1 44 ? 7.185 -35.944 -17.864 1.00 28.66 44 GLU B CA 1
ATOM 2133 C C . GLU B 1 44 ? 7.082 -35.451 -16.421 1.00 28.73 44 GLU B C 1
ATOM 2134 O O . GLU B 1 44 ? 7.215 -36.232 -15.479 1.00 28.65 44 GLU B O 1
ATOM 2140 N N . ALA B 1 45 ? 6.844 -34.155 -16.251 1.00 28.53 45 ALA B N 1
ATOM 2141 C CA . ALA B 1 45 ? 6.733 -33.577 -14.919 1.00 28.52 45 ALA B CA 1
ATOM 2142 C C . ALA B 1 45 ? 5.572 -34.195 -14.148 1.00 28.89 45 ALA B C 1
ATOM 2143 O O . ALA B 1 45 ? 5.702 -34.520 -12.972 1.00 29.90 45 ALA B O 1
ATOM 2145 N N . ALA B 1 46 ? 4.435 -34.363 -14.812 1.00 28.38 46 ALA B N 1
ATOM 2146 C CA . ALA B 1 46 ? 3.267 -34.929 -14.151 1.00 27.90 46 ALA B CA 1
ATOM 2147 C C . ALA B 1 46 ? 3.470 -36.380 -13.716 1.00 28.52 46 ALA B C 1
ATOM 2148 O O . ALA B 1 46 ? 3.079 -36.767 -12.610 1.00 25.72 46 ALA B O 1
ATOM 2150 N N . GLU B 1 47 ? 4.083 -37.181 -14.587 1.00 28.47 47 GLU B N 1
ATOM 2151 C CA . GLU B 1 47 ? 4.301 -38.593 -14.292 1.00 28.85 47 GLU B CA 1
ATOM 2152 C C . GLU B 1 47 ? 5.283 -38.820 -13.168 1.00 27.65 47 GLU B C 1
ATOM 2153 O O . GLU B 1 47 ? 5.115 -39.734 -12.368 1.00 28.86 47 GLU B O 1
ATOM 2159 N N . ALA B 1 48 ? 6.315 -37.990 -13.119 1.00 27.85 48 ALA B N 1
ATOM 2160 C CA . ALA B 1 48 ? 7.341 -38.090 -12.090 1.00 26.91 48 ALA B CA 1
ATOM 2161 C C . ALA B 1 48 ? 6.765 -37.921 -10.685 1.00 26.39 48 ALA B C 1
ATOM 2162 O O . ALA B 1 48 ? 7.399 -38.283 -9.694 1.00 26.37 48 ALA B O 1
ATOM 2164 N N . VAL B 1 49 ? 5.550 -37.400 -10.596 1.00 26.56 49 VAL B N 1
ATOM 2165 C CA . VAL B 1 49 ? 4.961 -37.155 -9.292 1.00 26.97 49 VAL B CA 1
ATOM 2166 C C . VAL B 1 49 ? 3.558 -37.730 -9.099 1.00 26.86 49 VAL B C 1
ATOM 2167 O O . VAL B 1 49 ? 2.957 -37.554 -8.042 1.00 26.46 49 VAL B O 1
ATOM 2171 N N . GLY B 1 50 ? 3.036 -38.409 -10.120 1.00 26.72 50 GLY B N 1
ATOM 2172 C CA . GLY B 1 50 ? 1.713 -39.009 -10.017 1.00 24.46 50 GLY B CA 1
ATOM 2173 C C . GLY B 1 50 ? 0.516 -38.121 -10.322 1.00 23.84 50 GLY B C 1
ATOM 2174 O O . GLY B 1 50 ? -0.609 -38.472 -9.989 1.00 24.05 50 GLY B O 1
ATOM 2175 N N . ALA B 1 51 ? 0.738 -36.978 -10.961 1.00 23.80 51 ALA B N 1
ATOM 2176 C CA . ALA B 1 51 ? -0.366 -36.075 -11.284 1.00 22.26 51 ALA B CA 1
ATOM 2177 C C . ALA B 1 51 ? -0.942 -36.385 -12.656 1.00 22.47 51 ALA B C 1
ATOM 2178 O O . ALA B 1 51 ? -0.352 -37.135 -13.443 1.00 20.89 51 ALA B O 1
ATOM 2180 N N . HIS B 1 52 ? -2.102 -35.800 -12.936 1.00 22.49 52 HIS B N 1
ATOM 2181 C CA . HIS B 1 52 ? -2.777 -35.998 -14.209 1.00 22.09 52 HIS B CA 1
ATOM 2182 C C . HIS B 1 52 ? -2.503 -34.787 -15.107 1.00 23.40 52 HIS B C 1
ATOM 2183 O O . HIS B 1 52 ? -2.916 -33.668 -14.805 1.00 23.02 52 HIS B O 1
ATOM 2190 N N . PRO B 1 53 ? -1.800 -35.003 -16.230 1.00 23.70 53 PRO B N 1
ATOM 2191 C CA . PRO B 1 53 ? -1.443 -33.960 -17.194 1.00 24.09 53 PRO B CA 1
ATOM 2192 C C . PRO B 1 53 ? -2.592 -33.512 -18.087 1.00 23.82 53 PRO B C 1
ATOM 2193 O O . PRO B 1 53 ? -3.293 -34.334 -18.671 1.00 27.40 53 PRO B O 1
ATOM 2197 N N . VAL B 1 54 ? -2.766 -32.203 -18.196 1.00 22.34 54 VAL B N 1
ATOM 2198 C CA . VAL B 1 54 ? -3.808 -31.614 -19.030 1.00 20.74 54 VAL B CA 1
ATOM 2199 C C . VAL B 1 54 ? -3.223 -30.381 -19.716 1.00 20.66 54 VAL B C 1
ATOM 2200 O O . VAL B 1 54 ? -3.001 -29.354 -19.073 1.00 17.73 54 VAL B O 1
ATOM 2204 N N . VAL B 1 55 ? -2.954 -30.494 -21.013 1.00 18.94 55 VAL B N 1
ATOM 2205 C CA . VAL B 1 55 ? -2.397 -29.375 -21.760 1.00 19.27 55 VAL B CA 1
ATOM 2206 C C . VAL B 1 55 ? -3.365 -28.198 -21.766 1.00 19.19 55 VAL B C 1
ATOM 2207 O O . VAL B 1 55 ? -4.541 -28.343 -22.085 1.00 18.15 55 VAL B O 1
ATOM 2219 N N . ASP B 1 57 ? -3.618 -23.738 -22.546 1.00 23.69 57 ASP B N 1
ATOM 2220 C CA . ASP B 1 57 ? -3.073 -22.481 -23.041 1.00 23.92 57 ASP B CA 1
ATOM 2221 C C . ASP B 1 57 ? -3.915 -21.448 -22.311 1.00 23.07 57 ASP B C 1
ATOM 2222 O O . ASP B 1 57 ? -4.988 -21.090 -22.782 1.00 22.65 57 ASP B O 1
ATOM 2227 N N . VAL B 1 58 ? -3.443 -20.978 -21.162 1.00 23.02 58 VAL B N 1
ATOM 2228 C CA . VAL B 1 58 ? -4.220 -20.017 -20.377 1.00 23.25 58 VAL B CA 1
ATOM 2229 C C . VAL B 1 58 ? -4.627 -18.764 -21.147 1.00 23.86 58 VAL B C 1
ATOM 2230 O O . VAL B 1 58 ? -5.436 -17.978 -20.667 1.00 25.21 58 VAL B O 1
ATOM 2234 N N . ALA B 1 59 ? -4.081 -18.584 -22.345 1.00 25.28 59 ALA B N 1
ATOM 2235 C CA . ALA B 1 59 ? -4.405 -17.419 -23.167 1.00 26.12 59 ALA B CA 1
ATOM 2236 C C . ALA B 1 59 ? -5.617 -17.662 -24.064 1.00 25.58 59 ALA B C 1
ATOM 2237 O O . ALA B 1 59 ? -6.201 -16.719 -24.600 1.00 28.00 59 ALA B O 1
ATOM 2239 N N . ASP B 1 60 ? -5.984 -18.930 -24.226 1.00 24.57 60 ASP B N 1
ATOM 2240 C CA . ASP B 1 60 ? -7.113 -19.334 -25.070 1.00 22.49 60 ASP B CA 1
ATOM 2241 C C . ASP B 1 60 ? -8.325 -19.701 -24.219 1.00 20.86 60 ASP B C 1
ATOM 2242 O O . ASP B 1 60 ? -8.338 -20.739 -23.556 1.00 21.29 60 ASP B O 1
ATOM 2247 N N . PRO B 1 61 ? -9.369 -18.857 -24.239 1.00 19.71 61 PRO B N 1
ATOM 2248 C CA . PRO B 1 61 ? -10.589 -19.101 -23.457 1.00 19.06 61 PRO B CA 1
ATOM 2249 C C . PRO B 1 61 ? -11.118 -20.518 -23.621 1.00 17.78 61 PRO B C 1
ATOM 2250 O O . PRO B 1 61 ? -11.539 -21.138 -22.651 1.00 19.84 61 PRO B O 1
ATOM 2254 N N . ALA B 1 62 ? -11.103 -21.019 -24.853 1.00 16.45 62 ALA B N 1
ATOM 2255 C CA . ALA B 1 62 ? -11.587 -22.363 -25.138 1.00 16.52 62 ALA B CA 1
ATOM 2256 C C . ALA B 1 62 ? -10.677 -23.422 -24.511 1.00 16.28 62 ALA B C 1
ATOM 2257 O O . ALA B 1 62 ? -11.153 -24.444 -24.007 1.00 15.52 62 ALA B O 1
ATOM 2259 N N . SER B 1 63 ? -9.370 -23.175 -24.557 1.00 17.06 63 SER B N 1
ATOM 2260 C CA . SER B 1 63 ? -8.390 -24.102 -24.000 1.00 18.21 63 SER B CA 1
ATOM 2261 C C . SER B 1 63 ? -8.535 -24.210 -22.489 1.00 20.00 63 SER B C 1
ATOM 2262 O O . SER B 1 63 ? -8.497 -25.305 -21.936 1.00 20.87 63 SER B O 1
ATOM 2265 N N . VAL B 1 64 ? -8.710 -23.069 -21.826 1.00 21.71 64 VAL B N 1
ATOM 2266 C CA . VAL B 1 64 ? -8.875 -23.046 -20.376 1.00 23.65 64 VAL B CA 1
ATOM 2267 C C . VAL B 1 64 ? -10.156 -23.787 -20.009 1.00 26.30 64 VAL B C 1
ATOM 2268 O O . VAL B 1 64 ? -10.209 -24.526 -19.026 1.00 29.18 64 VAL B O 1
ATOM 2272 N N . GLU B 1 65 ? -11.192 -23.595 -20.809 1.00 27.42 65 GLU B N 1
AT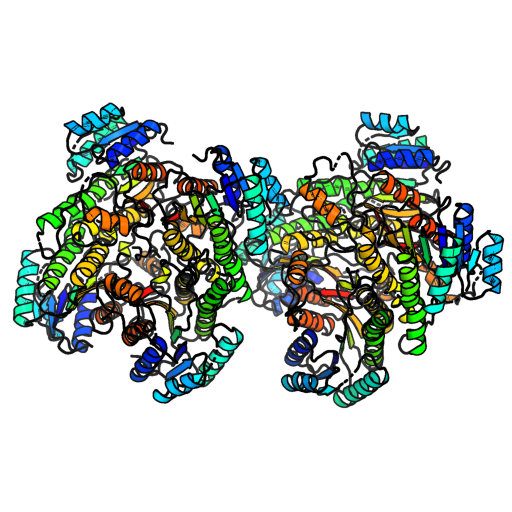OM 2273 C CA . GLU B 1 65 ? -12.464 -24.237 -20.536 1.00 29.85 65 GLU B CA 1
ATOM 2274 C C . GLU B 1 65 ? -12.382 -25.751 -20.650 1.00 28.95 65 GLU B C 1
ATOM 2275 O O . GLU B 1 65 ? -12.785 -26.468 -19.732 1.00 28.69 65 GLU B O 1
ATOM 2281 N N . ARG B 1 66 ? -11.858 -26.233 -21.772 1.00 28.48 66 ARG B N 1
ATOM 2282 C CA . ARG B 1 66 ? -11.737 -27.670 -21.988 1.00 29.04 66 ARG B CA 1
ATOM 2283 C C . ARG B 1 66 ? -10.901 -28.285 -20.887 1.00 27.83 66 ARG B C 1
ATOM 2284 O O . ARG B 1 66 ? -11.233 -29.348 -20.357 1.00 26.95 66 ARG B O 1
ATOM 2292 N N . GLY B 1 67 ? -9.810 -27.603 -20.557 1.00 26.76 67 GLY B N 1
ATOM 2293 C CA . GLY B 1 67 ? -8.916 -28.075 -19.522 1.00 24.21 67 GLY B CA 1
ATOM 2294 C C . GLY B 1 67 ? -9.618 -28.284 -18.197 1.00 22.89 67 GLY B C 1
ATOM 2295 O O . GLY B 1 67 ? -9.484 -29.343 -17.583 1.00 24.73 67 GLY B O 1
ATOM 2296 N N . PHE B 1 68 ? -10.373 -27.290 -17.742 1.00 20.96 68 PHE B N 1
ATOM 2297 C CA . PHE B 1 68 ? -11.056 -27.442 -16.466 1.00 20.69 68 PHE B CA 1
ATOM 2298 C C . PHE B 1 68 ? -12.120 -28.534 -16.506 1.00 20.22 68 PHE B C 1
ATOM 2299 O O . PHE B 1 68 ? -12.372 -29.195 -15.499 1.00 21.15 68 PHE B O 1
ATOM 2307 N N . ALA B 1 69 ? -12.737 -28.733 -17.666 1.00 18.92 69 ALA B N 1
ATOM 2308 C CA . ALA B 1 69 ? -13.735 -29.786 -17.796 1.00 19.91 69 ALA B CA 1
ATOM 2309 C C . ALA B 1 69 ? -13.020 -31.128 -17.565 1.00 19.58 69 ALA B C 1
ATOM 2310 O O . ALA B 1 69 ? -13.503 -31.985 -16.828 1.00 17.87 69 ALA B O 1
ATOM 2312 N N . GLU B 1 70 ? -11.855 -31.295 -18.184 1.00 20.54 70 GLU B N 1
ATOM 2313 C CA . GLU B 1 70 ? -11.095 -32.527 -18.028 1.00 23.39 70 GLU B CA 1
ATOM 2314 C C . GLU B 1 70 ? -10.638 -32.720 -16.598 1.00 22.86 70 GLU B C 1
ATOM 2315 O O . GLU B 1 70 ? -10.721 -33.822 -16.059 1.00 22.77 70 GLU B O 1
ATOM 2321 N N . ALA B 1 71 ? -10.147 -31.644 -15.993 1.00 22.32 71 ALA B N 1
ATOM 2322 C CA . ALA B 1 71 ? -9.664 -31.701 -14.620 1.00 21.77 71 ALA B CA 1
ATOM 2323 C C . ALA B 1 71 ? -10.785 -32.116 -13.674 1.00 20.45 71 ALA B C 1
ATOM 2324 O O . ALA B 1 71 ? -10.592 -32.963 -12.799 1.00 19.62 71 ALA B O 1
ATOM 2326 N N . LEU B 1 72 ? -11.957 -31.521 -13.859 1.00 20.91 72 LEU B N 1
ATOM 2327 C CA . LEU B 1 72 ? -13.107 -31.841 -13.022 1.00 22.57 72 LEU B CA 1
ATOM 2328 C C . LEU B 1 72 ? -13.561 -33.275 -13.254 1.00 22.65 72 LEU B C 1
ATOM 2329 O O . LEU B 1 72 ? -13.908 -33.981 -12.307 1.00 23.19 72 LEU B O 1
ATOM 2334 N N . ALA B 1 73 ? -13.543 -33.709 -14.511 1.00 22.34 73 ALA B N 1
ATOM 2335 C CA . ALA B 1 73 ? -13.939 -35.071 -14.836 1.00 23.40 73 ALA B CA 1
ATOM 2336 C C . ALA B 1 73 ? -13.006 -36.042 -14.114 1.00 23.49 73 ALA B C 1
ATOM 2337 O O . ALA B 1 73 ? -13.443 -37.066 -13.581 1.00 22.81 73 ALA B O 1
ATOM 2339 N N . HIS B 1 74 ? -11.720 -35.704 -14.088 1.00 22.76 74 HIS B N 1
ATOM 2340 C CA . HIS B 1 74 ? -10.731 -36.550 -13.438 1.00 22.71 74 HIS B CA 1
ATOM 2341 C C . HIS B 1 74 ? -10.727 -36.434 -11.917 1.00 22.07 74 HIS B C 1
ATOM 2342 O O . HIS B 1 74 ? -10.610 -37.438 -11.227 1.00 20.40 74 HIS B O 1
ATOM 2349 N N . LEU B 1 75 ? -10.856 -35.216 -11.399 1.00 21.63 75 LEU B N 1
ATOM 2350 C CA . LEU B 1 75 ? -10.848 -35.009 -9.952 1.00 21.50 75 LEU B CA 1
ATOM 2351 C C . LEU B 1 75 ? -12.224 -35.151 -9.309 1.00 21.61 75 LEU B C 1
ATOM 2352 O O . LEU B 1 75 ? -12.341 -35.663 -8.199 1.00 20.32 75 LEU B O 1
ATOM 2357 N N . GLY B 1 76 ? -13.261 -34.687 -10.001 1.00 22.95 76 GLY B N 1
ATOM 2358 C CA . GLY B 1 76 ? -14.606 -34.774 -9.459 1.00 23.54 76 GLY B CA 1
ATOM 2359 C C . GLY B 1 76 ? -14.972 -33.570 -8.616 1.00 25.87 76 GLY B C 1
ATOM 2360 O O . GLY B 1 76 ? -16.142 -33.334 -8.327 1.00 27.53 76 GLY B O 1
ATOM 2361 N N . ARG B 1 77 ? -13.965 -32.803 -8.221 1.00 26.48 77 ARG B N 1
ATOM 2362 C CA . ARG B 1 77 ? -14.175 -31.616 -7.411 1.00 27.53 77 ARG B CA 1
ATOM 2363 C C . ARG B 1 77 ? -12.909 -30.779 -7.536 1.00 27.54 77 ARG B C 1
ATOM 2364 O O . ARG B 1 77 ? -11.939 -31.208 -8.159 1.00 28.38 77 ARG B O 1
ATOM 2372 N N . LEU B 1 78 ? -12.919 -29.588 -6.949 1.00 25.97 78 LEU B N 1
ATOM 2373 C CA . LEU B 1 78 ? -11.751 -28.715 -6.978 1.00 22.80 78 LEU B CA 1
ATOM 2374 C C . LEU B 1 78 ? -11.644 -28.024 -5.628 1.00 21.71 78 LEU B C 1
ATOM 2375 O O . LEU B 1 78 ? -12.567 -27.333 -5.203 1.00 21.40 78 LEU B O 1
ATOM 2380 N N . ASP B 1 79 ? -10.522 -28.210 -4.950 1.00 19.35 79 ASP B N 1
ATOM 2381 C CA . ASP B 1 79 ? -10.344 -27.606 -3.641 1.00 18.63 79 ASP B CA 1
ATOM 2382 C C . ASP B 1 79 ? -9.460 -26.376 -3.679 1.00 19.61 79 ASP B C 1
ATOM 2383 O O . ASP B 1 79 ? -9.539 -25.517 -2.801 1.00 19.57 79 ASP B O 1
ATOM 2388 N N . GLY B 1 80 ? -8.624 -26.296 -4.705 1.00 19.03 80 GLY B N 1
ATOM 2389 C CA . GLY B 1 80 ? -7.738 -25.160 -4.834 1.00 20.18 80 GLY B CA 1
ATOM 2390 C C . GLY B 1 80 ? -7.038 -25.123 -6.176 1.00 20.21 80 GLY B C 1
ATOM 2391 O O . GLY B 1 80 ? -7.018 -26.106 -6.918 1.00 21.94 80 GLY B O 1
ATOM 2392 N N . VAL B 1 81 ? -6.460 -23.977 -6.491 1.00 18.70 81 VAL B N 1
ATOM 2393 C CA . VAL B 1 81 ? -5.752 -23.817 -7.741 1.00 19.04 81 VAL B CA 1
ATOM 2394 C C . VAL B 1 81 ? -4.639 -22.819 -7.541 1.00 18.94 81 VAL B C 1
ATOM 2395 O O . VAL B 1 81 ? -4.815 -21.811 -6.863 1.00 19.76 81 VAL B O 1
ATOM 2399 N N . VAL B 1 82 ? -3.479 -23.108 -8.110 1.00 18.98 82 VAL B N 1
ATOM 2400 C CA . VAL B 1 82 ? -2.372 -22.170 -8.034 1.00 17.00 82 VAL B CA 1
ATOM 2401 C C . VAL B 1 82 ? -2.043 -21.868 -9.489 1.00 17.91 82 VAL B C 1
ATOM 2402 O O . VAL B 1 82 ? -1.663 -22.760 -10.254 1.00 17.22 82 VAL B O 1
ATOM 2406 N N . HIS B 1 83 ? -2.231 -20.609 -9.867 1.00 16.91 83 HIS B N 1
ATOM 2407 C CA . HIS B 1 83 ? -1.982 -20.164 -11.227 1.00 17.20 83 HIS B CA 1
ATOM 2408 C C . HIS B 1 83 ? -0.611 -19.517 -11.387 1.00 18.13 83 HIS B C 1
ATOM 2409 O O . HIS B 1 83 ? -0.278 -18.585 -10.670 1.00 19.89 83 HIS B O 1
ATOM 2416 N N . TYR B 1 84 ? 0.184 -20.003 -12.332 1.00 19.73 84 TYR B N 1
ATOM 2417 C CA . TYR B 1 84 ? 1.508 -19.437 -12.549 1.00 21.67 84 TYR B CA 1
ATOM 2418 C C . TYR B 1 84 ? 1.669 -18.833 -13.947 1.00 24.97 84 TYR B C 1
ATOM 2419 O O . TYR B 1 84 ? 2.003 -17.656 -14.081 1.00 29.20 84 TYR B O 1
ATOM 2428 N N . ALA B 1 85 ? 1.415 -19.637 -14.975 1.00 26.98 85 ALA B N 1
ATOM 2429 C CA . ALA B 1 85 ? 1.539 -19.217 -16.377 1.00 27.05 85 ALA B CA 1
ATOM 2430 C C . ALA B 1 85 ? 1.677 -17.705 -16.596 1.00 26.72 85 ALA B C 1
ATOM 2431 O O . ALA B 1 85 ? 0.700 -16.966 -16.518 1.00 29.15 85 ALA B O 1
ATOM 2433 N N . GLY B 1 86 ? 2.894 -17.251 -16.872 1.00 25.62 86 GLY B N 1
ATOM 2434 C CA . GLY B 1 86 ? 3.130 -15.833 -17.098 1.00 25.55 86 GLY B CA 1
ATOM 2435 C C . GLY B 1 86 ? 4.339 -15.605 -17.989 1.00 25.39 86 GLY B C 1
ATOM 2436 O O . GLY B 1 86 ? 5.218 -16.471 -18.066 1.00 26.93 86 GLY B O 1
ATOM 2437 N N . ILE B 1 87 ? 4.395 -14.458 -18.663 1.00 22.42 87 ILE B N 1
ATOM 2438 C CA . ILE B 1 87 ? 5.518 -14.151 -19.548 1.00 20.39 87 ILE B CA 1
ATOM 2439 C C . ILE B 1 87 ? 5.964 -12.700 -19.437 1.00 20.96 87 ILE B C 1
ATOM 2440 O O . ILE B 1 87 ? 5.337 -11.894 -18.750 1.00 19.90 87 ILE B O 1
ATOM 2445 N N . THR B 1 88 ? 7.059 -12.374 -20.117 1.00 21.48 88 THR B N 1
ATOM 2446 C CA . THR B 1 88 ? 7.589 -11.015 -20.118 1.00 21.08 88 THR B CA 1
ATOM 2447 C C . THR B 1 88 ? 8.045 -10.609 -21.512 1.00 19.74 88 THR B C 1
ATOM 2448 O O . THR B 1 88 ? 8.396 -11.446 -22.331 1.00 18.27 88 THR B O 1
ATOM 2452 N N . ARG B 1 89 ? 8.030 -9.307 -21.758 1.00 20.00 89 ARG B N 1
ATOM 2453 C CA . ARG B 1 89 ? 8.459 -8.726 -23.021 1.00 19.94 89 ARG B CA 1
ATOM 2454 C C . ARG B 1 89 ? 9.026 -7.369 -22.621 1.00 18.97 89 ARG B C 1
ATOM 2455 O O . ARG B 1 89 ? 8.403 -6.330 -22.841 1.00 17.60 89 ARG B O 1
ATOM 2463 N N . ASP B 1 90 ? 10.208 -7.391 -22.010 1.00 18.24 90 ASP B N 1
ATOM 2464 C CA . ASP B 1 90 ? 10.846 -6.167 -21.532 1.00 18.36 90 ASP B CA 1
ATOM 2465 C C . ASP B 1 90 ? 11.282 -5.163 -22.581 1.00 17.28 90 ASP B C 1
ATOM 2466 O O . ASP B 1 90 ? 11.722 -5.521 -23.666 1.00 16.71 90 ASP B O 1
ATOM 2471 N N . ASN B 1 91 ? 11.162 -3.893 -22.214 1.00 17.79 91 ASN B N 1
ATOM 2472 C CA . ASN B 1 91 ? 11.526 -2.770 -23.064 1.00 17.99 91 ASN B CA 1
ATOM 2473 C C . ASN B 1 91 ? 11.078 -1.482 -22.380 1.00 17.56 91 ASN B C 1
ATOM 2474 O O . ASN B 1 91 ? 10.038 -1.461 -21.717 1.00 15.41 91 ASN B O 1
ATOM 2479 N N . PHE B 1 92 ? 11.866 -0.418 -22.515 1.00 15.75 92 PHE B N 1
ATOM 2480 C CA . PHE B 1 92 ? 11.441 0.862 -21.969 1.00 15.36 92 PHE B CA 1
ATOM 2481 C C . PHE B 1 92 ? 10.204 1.181 -22.806 1.00 14.95 92 PHE B C 1
ATOM 2482 O O . PHE B 1 92 ? 10.143 0.799 -23.979 1.00 13.79 92 PHE B O 1
ATOM 2490 N N . HIS B 1 93 ? 9.232 1.875 -22.221 1.00 14.39 93 HIS B N 1
ATOM 2491 C CA . HIS B 1 93 ? 7.994 2.168 -22.929 1.00 17.55 93 HIS B CA 1
ATOM 2492 C C . HIS B 1 93 ? 8.098 2.796 -24.320 1.00 19.34 93 HIS B C 1
ATOM 2493 O O . HIS B 1 93 ? 7.284 2.472 -25.189 1.00 20.52 93 HIS B O 1
ATOM 2500 N N . TRP B 1 94 ? 9.078 3.667 -24.557 1.00 19.03 94 TRP B N 1
ATOM 2501 C CA . TRP B 1 94 ? 9.172 4.285 -25.877 1.00 20.80 94 TRP B CA 1
ATOM 2502 C C . TRP B 1 94 ? 9.643 3.345 -26.979 1.00 21.52 94 TRP B C 1
ATOM 2503 O O . TRP B 1 94 ? 9.528 3.672 -28.161 1.00 20.04 94 TRP B O 1
ATOM 2514 N N . LYS B 1 95 ? 10.158 2.180 -26.597 1.00 22.97 95 LYS B N 1
ATOM 2515 C CA . LYS B 1 95 ? 10.646 1.212 -27.572 1.00 24.59 95 LYS B CA 1
ATOM 2516 C C . LYS B 1 95 ? 9.806 -0.047 -27.487 1.00 24.55 95 LYS B C 1
ATOM 2517 O O . LYS B 1 95 ? 10.138 -1.074 -28.074 1.00 26.58 95 LYS B O 1
ATOM 2531 N N . PRO B 1 97 ? 6.770 -2.218 -28.463 1.00 22.70 97 PRO B N 1
ATOM 2532 C CA . PRO B 1 97 ? 5.741 -2.309 -29.502 1.00 21.86 97 PRO B CA 1
ATOM 2533 C C . PRO B 1 97 ? 4.402 -2.674 -28.870 1.00 22.06 97 PRO B C 1
ATOM 2534 O O . PRO B 1 97 ? 4.354 -3.425 -27.892 1.00 20.89 97 PRO B O 1
ATOM 2538 N N . LEU B 1 98 ? 3.327 -2.121 -29.423 1.00 21.77 98 LEU B N 1
ATOM 2539 C CA . LEU B 1 98 ? 1.983 -2.384 -28.933 1.00 23.08 98 LEU B CA 1
ATOM 2540 C C . LEU B 1 98 ? 1.748 -3.894 -28.825 1.00 22.92 98 LEU B C 1
ATOM 2541 O O . LEU B 1 98 ? 1.182 -4.367 -27.847 1.00 21.96 98 LEU B O 1
ATOM 2546 N N . GLU B 1 99 ? 2.181 -4.642 -29.835 1.00 23.56 99 GLU B N 1
ATOM 2547 C CA . GLU B 1 99 ? 2.007 -6.089 -29.835 1.00 26.59 99 GLU B CA 1
ATOM 2548 C C . GLU B 1 99 ? 2.584 -6.726 -28.580 1.00 25.42 99 GLU B C 1
ATOM 2549 O O . GLU B 1 99 ? 2.017 -7.681 -28.048 1.00 25.57 99 GLU B O 1
ATOM 2555 N N . ASP B 1 100 ? 3.712 -6.197 -28.113 1.00 24.13 100 ASP B N 1
ATOM 2556 C CA . ASP B 1 100 ? 4.372 -6.713 -26.912 1.00 22.91 100 ASP B CA 1
ATOM 2557 C C . ASP B 1 100 ? 3.580 -6.347 -25.659 1.00 21.88 100 ASP B C 1
ATOM 2558 O O . ASP B 1 100 ? 3.530 -7.103 -24.690 1.00 19.82 100 ASP B O 1
ATOM 2563 N N . TRP B 1 101 ? 2.974 -5.169 -25.681 1.00 20.73 101 TRP B N 1
ATOM 2564 C CA . TRP B 1 101 ? 2.178 -4.717 -24.557 1.00 19.70 101 TRP B CA 1
ATOM 2565 C C . TRP B 1 101 ? 0.913 -5.576 -24.459 1.00 20.88 101 TRP B C 1
ATOM 2566 O O . TRP B 1 101 ? 0.573 -6.089 -23.390 1.00 20.94 101 TRP B O 1
ATOM 2577 N N . GLU B 1 102 ? 0.233 -5.758 -25.583 1.00 21.48 102 GLU B N 1
ATOM 2578 C CA . GLU B 1 102 ? -0.987 -6.545 -25.592 1.00 23.03 102 GLU B CA 1
ATOM 2579 C C . GLU B 1 102 ? -0.781 -8.037 -25.342 1.00 20.12 102 GLU B C 1
ATOM 2580 O O . GLU B 1 102 ? -1.642 -8.694 -24.758 1.00 18.95 102 GLU B O 1
ATOM 2586 N N . LEU B 1 103 ? 0.360 -8.573 -25.755 1.00 17.25 103 LEU B N 1
ATOM 2587 C CA . LEU B 1 103 ? 0.607 -9.985 -25.534 1.00 15.90 103 LEU B CA 1
ATOM 2588 C C . LEU B 1 103 ? 0.773 -10.321 -24.055 1.00 16.87 103 LEU B C 1
ATOM 2589 O O . LEU B 1 103 ? 0.212 -11.305 -23.593 1.00 16.19 103 LEU B O 1
ATOM 2594 N N . VAL B 1 104 ? 1.533 -9.520 -23.304 1.00 16.72 104 VAL B N 1
ATOM 2595 C CA . VAL B 1 104 ? 1.710 -9.826 -21.890 1.00 16.89 104 VAL B CA 1
ATOM 2596 C C . VAL B 1 104 ? 0.430 -9.594 -21.086 1.00 16.47 104 VAL B C 1
ATOM 2597 O O . VAL B 1 104 ? 0.178 -10.307 -20.109 1.00 14.41 104 VAL B O 1
ATOM 2601 N N . LEU B 1 105 ? -0.372 -8.606 -21.490 1.00 16.62 105 LEU B N 1
ATOM 2602 C CA . LEU B 1 105 ? -1.624 -8.331 -20.789 1.00 18.28 105 LEU B CA 1
ATOM 2603 C C . LEU B 1 105 ? -2.583 -9.487 -21.050 1.00 19.61 105 LEU B C 1
ATOM 2604 O O . LEU B 1 105 ? -3.267 -9.965 -20.140 1.00 18.94 105 LEU B O 1
ATOM 2609 N N . ARG B 1 106 ? -2.610 -9.944 -22.298 1.00 19.94 106 ARG B N 1
ATOM 2610 C CA . ARG B 1 106 ? -3.482 -11.038 -22.701 1.00 20.20 106 ARG B CA 1
ATOM 2611 C C . ARG B 1 106 ? -3.148 -12.310 -21.932 1.00 18.98 106 ARG B C 1
ATOM 2612 O O . ARG B 1 106 ? -4.037 -12.962 -21.383 1.00 18.63 106 ARG B O 1
ATOM 2620 N N . VAL B 1 107 ? -1.861 -12.640 -21.893 1.00 16.57 107 VAL B N 1
ATOM 2621 C CA . VAL B 1 107 ? -1.372 -13.834 -21.226 1.00 16.41 107 VAL B CA 1
ATOM 2622 C C . VAL B 1 107 ? -1.380 -13.762 -19.709 1.00 16.99 107 VAL B C 1
ATOM 2623 O O . VAL B 1 107 ? -1.908 -14.646 -19.052 1.00 18.00 107 VAL B O 1
ATOM 2627 N N . ASN B 1 108 ? -0.803 -12.709 -19.145 1.00 18.75 108 ASN B N 1
ATOM 2628 C CA . ASN B 1 108 ? -0.745 -12.586 -17.688 1.00 17.69 108 ASN B CA 1
ATOM 2629 C C . ASN B 1 108 ? -2.023 -12.103 -17.007 1.00 16.79 108 ASN B C 1
ATOM 2630 O O . ASN B 1 108 ? -2.477 -12.710 -16.045 1.00 17.35 108 ASN B O 1
ATOM 2635 N N . LEU B 1 109 ? -2.612 -11.024 -17.508 1.00 15.47 109 LEU B N 1
ATOM 2636 C CA . LEU B 1 109 ? -3.819 -10.492 -16.892 1.00 13.57 109 LEU B CA 1
ATOM 2637 C C . LEU B 1 109 ? -5.106 -11.237 -17.288 1.00 12.93 109 LEU B C 1
ATOM 2638 O O . LEU B 1 109 ? -5.815 -11.758 -16.421 1.00 13.84 109 LEU B O 1
ATOM 2643 N N . THR B 1 110 ? -5.410 -11.310 -18.579 1.00 11.60 110 THR B N 1
ATOM 2644 C CA . THR B 1 110 ? -6.617 -12.012 -19.003 1.00 10.98 110 THR B CA 1
ATOM 2645 C C . THR B 1 110 ? -6.495 -13.510 -18.744 1.00 10.85 110 THR B C 1
ATOM 2646 O O . THR B 1 110 ? -7.485 -14.200 -18.472 1.00 12.25 110 THR B O 1
ATOM 2650 N N . GLY B 1 111 ? -5.277 -14.014 -18.831 1.00 10.34 111 GLY B N 1
ATOM 2651 C CA . GLY B 1 111 ? -5.060 -15.424 -18.587 1.00 11.79 111 GLY B CA 1
ATOM 2652 C C . GLY B 1 111 ? -5.420 -15.752 -17.150 1.00 13.64 111 GLY B C 1
ATOM 2653 O O . GLY B 1 111 ? -6.020 -16.797 -16.885 1.00 11.39 111 GLY B O 1
ATOM 2654 N N . SER B 1 112 ? -5.052 -14.868 -16.219 1.00 13.37 112 SER B N 1
ATOM 2655 C CA . SER B 1 112 ? -5.380 -15.092 -14.815 1.00 15.90 112 SER B CA 1
ATOM 2656 C C . SER B 1 112 ? -6.889 -14.968 -14.609 1.00 15.72 112 SER B C 1
ATOM 2657 O O . SER B 1 112 ? -7.472 -15.661 -13.775 1.00 17.29 112 SER B O 1
ATOM 2660 N N . PHE B 1 113 ? -7.524 -14.083 -15.367 1.00 14.33 113 PHE B N 1
ATOM 2661 C CA . PHE B 1 113 ? -8.963 -13.918 -15.256 1.00 14.49 113 PHE B CA 1
ATOM 2662 C C . PHE B 1 113 ? -9.645 -15.209 -15.716 1.00 14.55 113 PHE B C 1
ATOM 2663 O O . PHE B 1 113 ? -10.527 -15.725 -15.035 1.00 15.42 113 PHE B O 1
ATOM 2671 N N . LEU B 1 114 ? -9.218 -15.734 -16.860 1.00 13.93 114 LEU B N 1
ATOM 2672 C CA . LEU B 1 114 ? -9.803 -16.958 -17.408 1.00 14.63 114 LEU B CA 1
ATOM 2673 C C . LEU B 1 114 ? -9.624 -18.157 -16.491 1.00 14.60 114 LEU B C 1
ATOM 2674 O O . LEU B 1 114 ? -10.560 -18.938 -16.296 1.00 13.15 114 LEU B O 1
ATOM 2679 N N . VAL B 1 115 ? -8.430 -18.308 -15.927 1.00 13.90 115 VAL B N 1
ATOM 2680 C CA . VAL B 1 115 ? -8.185 -19.432 -15.034 1.00 13.96 115 VAL B CA 1
ATOM 2681 C C . VAL B 1 115 ? -8.951 -19.253 -13.729 1.00 13.10 115 VAL B C 1
ATOM 2682 O O . VAL B 1 115 ? -9.580 -20.190 -13.242 1.00 13.54 115 VAL B O 1
ATOM 2686 N N . ALA B 1 116 ? -8.919 -18.046 -13.179 1.00 12.66 116 ALA B N 1
ATOM 2687 C CA . ALA B 1 116 ? -9.603 -17.772 -11.920 1.00 14.49 116 ALA B CA 1
ATOM 2688 C C . ALA B 1 116 ? -11.114 -17.930 -12.054 1.00 16.15 116 ALA B C 1
ATOM 2689 O O . ALA B 1 116 ? -11.773 -18.481 -11.172 1.00 17.38 116 ALA B O 1
ATOM 2691 N N . LYS B 1 117 ? -11.657 -17.444 -13.164 1.00 16.63 117 LYS B N 1
ATOM 2692 C CA . LYS B 1 117 ? -13.084 -17.519 -13.409 1.00 18.57 117 LYS B CA 1
ATOM 2693 C C . LYS B 1 117 ? -13.490 -18.988 -13.512 1.00 19.89 117 LYS B C 1
ATOM 2694 O O . LYS B 1 117 ? -14.557 -19.384 -13.037 1.00 19.23 117 LYS B O 1
ATOM 2700 N N . ALA B 1 118 ? -12.627 -19.794 -14.124 1.00 19.41 118 ALA B N 1
ATOM 2701 C CA . ALA B 1 118 ? -12.899 -21.215 -14.279 1.00 20.76 118 ALA B CA 1
ATOM 2702 C C . ALA B 1 118 ? -12.825 -21.904 -12.923 1.00 20.20 118 ALA B C 1
ATOM 2703 O O . ALA B 1 118 ? -13.647 -22.761 -12.616 1.00 20.40 118 ALA B O 1
ATOM 2705 N N . ALA B 1 119 ? -11.837 -21.517 -12.119 1.00 21.25 119 ALA B N 1
ATOM 2706 C CA . ALA B 1 119 ? -11.644 -22.087 -10.785 1.00 21.44 119 ALA B CA 1
ATOM 2707 C C . ALA B 1 119 ? -12.852 -21.765 -9.923 1.00 21.42 119 ALA B C 1
ATOM 2708 O O . ALA B 1 119 ? -13.325 -22.595 -9.151 1.00 21.92 119 ALA B O 1
ATOM 2710 N N . SER B 1 120 ? -13.345 -20.545 -10.071 1.00 21.62 120 SER B N 1
ATOM 2711 C CA . SER B 1 120 ? -14.501 -20.079 -9.327 1.00 22.96 120 SER B CA 1
ATOM 2712 C C . SER B 1 120 ? -15.772 -20.876 -9.653 1.00 22.76 120 SER B C 1
ATOM 2713 O O . SER B 1 120 ? -16.504 -21.297 -8.756 1.00 21.93 120 SER B O 1
ATOM 2716 N N . GLU B 1 121 ? -16.018 -21.088 -10.942 1.00 22.11 121 GLU B N 1
ATOM 2717 C CA . GLU B 1 121 ? -17.207 -21.795 -11.395 1.00 21.41 121 GLU B CA 1
ATOM 2718 C C . GLU B 1 121 ? -17.218 -23.245 -10.931 1.00 21.28 121 GLU B C 1
ATOM 2719 O O . GLU B 1 121 ? -18.273 -23.816 -10.641 1.00 20.76 121 GLU B O 1
ATOM 2725 N N . ALA B 1 122 ? -16.036 -23.837 -10.856 1.00 20.68 122 ALA B N 1
ATOM 2726 C CA . ALA B 1 122 ? -15.901 -25.214 -10.422 1.00 19.86 122 ALA B CA 1
ATOM 2727 C C . ALA B 1 122 ? -16.108 -25.369 -8.914 1.00 21.30 122 ALA B C 1
ATOM 2728 O O . ALA B 1 122 ? -16.394 -26.473 -8.444 1.00 21.69 122 ALA B O 1
ATOM 2738 N N . ARG B 1 124 ? -17.606 -22.387 -6.576 1.00 23.86 124 ARG B N 1
ATOM 2739 C CA . ARG B 1 124 ? -18.687 -21.580 -6.025 1.00 23.94 124 ARG B CA 1
ATOM 2740 C C . ARG B 1 124 ? -20.020 -22.307 -5.907 1.00 23.98 124 ARG B C 1
ATOM 2741 O O . ARG B 1 124 ? -20.562 -22.798 -6.894 1.00 22.76 124 ARG B O 1
ATOM 2749 N N . GLU B 1 125 ? -20.544 -22.338 -4.684 1.00 24.98 125 GLU B N 1
ATOM 2750 C CA . GLU B 1 125 ? -21.807 -22.993 -4.355 1.00 25.39 125 GLU B CA 1
ATOM 2751 C C . GLU B 1 125 ? -21.673 -24.503 -4.250 1.00 23.96 125 GLU B C 1
ATOM 2752 O O . GLU B 1 125 ? -22.646 -25.182 -3.948 1.00 24.29 125 GLU B O 1
ATOM 2758 N N . LYS B 1 126 ? -20.476 -25.023 -4.511 1.00 23.31 126 LYS B N 1
ATOM 2759 C CA . LYS B 1 126 ? -20.207 -26.461 -4.425 1.00 23.67 126 LYS B CA 1
ATOM 2760 C C . LYS B 1 126 ? -19.467 -26.785 -3.127 1.00 23.79 126 LYS B C 1
ATOM 2761 O O . LYS B 1 126 ? -19.899 -27.619 -2.334 1.00 22.68 126 LYS B O 1
ATOM 2767 N N . ASN B 1 127 ? -18.335 -26.120 -2.927 1.00 23.87 127 ASN B N 1
ATOM 2768 C CA . ASN B 1 127 ? -17.534 -26.330 -1.735 1.00 22.65 127 ASN B CA 1
ATOM 2769 C C . ASN B 1 127 ? -16.638 -25.133 -1.471 1.00 22.05 127 ASN B C 1
ATOM 2770 O O . ASN B 1 127 ? -16.460 -24.276 -2.335 1.00 22.13 127 ASN B O 1
ATOM 2775 N N . PRO B 1 128 ? -16.082 -25.044 -0.256 1.00 20.93 128 PRO B N 1
ATOM 2776 C CA . PRO B 1 128 ? -15.199 -23.918 0.034 1.00 20.42 128 PRO B CA 1
ATOM 2777 C C . PRO B 1 128 ? -13.914 -24.231 -0.732 1.00 21.62 128 PRO B C 1
ATOM 2778 O O . PRO B 1 128 ? -13.735 -25.360 -1.204 1.00 22.09 128 PRO B O 1
ATOM 2782 N N . GLY B 1 129 ? -13.020 -23.261 -0.867 1.00 21.33 129 GLY B N 1
ATOM 2783 C CA . GLY B 1 129 ? -11.800 -23.533 -1.604 1.00 20.34 129 GLY B CA 1
ATOM 2784 C C . GLY B 1 129 ? -10.812 -22.399 -1.510 1.00 19.86 129 GLY B C 1
ATOM 2785 O O . GLY B 1 129 ? -11.027 -21.433 -0.768 1.00 20.15 129 GLY B O 1
ATOM 2786 N N . SER B 1 130 ? -9.731 -22.501 -2.274 1.00 16.69 130 SER B N 1
ATOM 2787 C CA . SER B 1 130 ? -8.710 -21.474 -2.237 1.00 15.59 130 SER B CA 1
ATOM 2788 C C . SER B 1 130 ? -8.049 -21.286 -3.594 1.00 15.80 130 SER B C 1
ATOM 2789 O O . SER B 1 130 ? -7.510 -22.228 -4.163 1.00 15.61 130 SER B O 1
ATOM 2792 N N . ILE B 1 131 ? -8.096 -20.060 -4.107 1.00 15.59 131 ILE B N 1
ATOM 2793 C CA . ILE B 1 131 ? -7.489 -19.742 -5.392 1.00 15.57 131 ILE B CA 1
ATOM 2794 C C . ILE B 1 131 ? -6.256 -18.880 -5.154 1.00 15.31 131 ILE B C 1
ATOM 2795 O O . ILE B 1 131 ? -6.321 -17.878 -4.458 1.00 18.14 131 ILE B O 1
ATOM 2800 N N . VAL B 1 132 ? -5.129 -19.280 -5.728 1.00 15.24 132 VAL B N 1
ATOM 2801 C CA . VAL B 1 132 ? -3.891 -18.533 -5.574 1.00 15.57 132 VAL B CA 1
ATOM 2802 C C . VAL B 1 132 ? -3.423 -18.070 -6.944 1.00 15.99 132 VAL B C 1
ATOM 2803 O O . VAL B 1 132 ? -3.125 -18.886 -7.816 1.00 16.77 132 VAL B O 1
ATOM 2807 N N . LEU B 1 133 ? -3.383 -16.754 -7.128 1.00 16.94 133 LEU B N 1
ATOM 2808 C CA . LEU B 1 133 ? -2.949 -16.165 -8.384 1.00 17.70 133 LEU B CA 1
ATOM 2809 C C . LEU B 1 133 ? -1.553 -15.565 -8.214 1.00 18.68 133 LEU B C 1
ATOM 2810 O O . LEU B 1 133 ? -1.272 -14.881 -7.230 1.00 21.00 133 LEU B O 1
ATOM 2815 N N . THR B 1 134 ? -0.676 -15.817 -9.171 1.00 17.14 134 THR B N 1
ATOM 2816 C CA . THR B 1 134 ? 0.667 -15.297 -9.066 1.00 17.21 134 THR B CA 1
ATOM 2817 C C . THR B 1 134 ? 0.913 -14.031 -9.869 1.00 18.01 134 THR B C 1
ATOM 2818 O O . THR B 1 134 ? 0.733 -14.000 -11.086 1.00 15.59 134 THR B O 1
ATOM 2822 N N . ALA B 1 135 ? 1.312 -12.979 -9.160 1.00 17.05 135 ALA B N 1
ATOM 2823 C CA . ALA B 1 135 ? 1.645 -11.716 -9.787 1.00 15.69 135 ALA B CA 1
ATOM 2824 C C . ALA B 1 135 ? 3.175 -11.648 -9.707 1.00 16.59 135 ALA B C 1
ATOM 2825 O O . ALA B 1 135 ? 3.862 -12.608 -10.067 1.00 17.08 135 ALA B O 1
ATOM 2827 N N . SER B 1 136 ? 3.705 -10.538 -9.204 1.00 16.18 136 SER B N 1
ATOM 2828 C CA . SER B 1 136 ? 5.143 -10.367 -9.105 1.00 17.00 136 SER B CA 1
ATOM 2829 C C . SER B 1 136 ? 5.470 -9.083 -8.351 1.00 18.33 136 SER B C 1
ATOM 2830 O O . SER B 1 136 ? 4.683 -8.134 -8.351 1.00 18.49 136 SER B O 1
ATOM 2833 N N . ARG B 1 137 ? 6.625 -9.066 -7.694 1.00 18.12 137 ARG B N 1
ATOM 2834 C CA . ARG B 1 137 ? 7.059 -7.890 -6.956 1.00 19.17 137 ARG B CA 1
ATOM 2835 C C . ARG B 1 137 ? 7.037 -6.676 -7.892 1.00 19.87 137 ARG B C 1
ATOM 2836 O O . ARG B 1 137 ? 6.844 -5.540 -7.449 1.00 20.67 137 ARG B O 1
ATOM 2844 N N . VAL B 1 138 ? 7.205 -6.937 -9.188 1.00 19.05 138 VAL B N 1
ATOM 2845 C CA . VAL B 1 138 ? 7.233 -5.898 -10.219 1.00 18.69 138 VAL B CA 1
ATOM 2846 C C . VAL B 1 138 ? 5.929 -5.119 -10.407 1.00 18.34 138 VAL B C 1
ATOM 2847 O O . VAL B 1 138 ? 5.913 -4.068 -11.053 1.00 18.28 138 VAL B O 1
ATOM 2851 N N . TYR B 1 139 ? 4.834 -5.614 -9.844 1.00 17.72 139 TYR B N 1
ATOM 2852 C CA . TYR B 1 139 ? 3.569 -4.909 -10.002 1.00 18.90 139 TYR B CA 1
ATOM 2853 C C . TYR B 1 139 ? 3.681 -3.508 -9.410 1.00 19.56 139 TYR B C 1
ATOM 2854 O O . TYR B 1 139 ? 2.872 -2.640 -9.719 1.00 20.19 139 TYR B O 1
ATOM 2863 N N . LEU B 1 140 ? 4.696 -3.287 -8.574 1.00 18.98 140 LEU B N 1
ATOM 2864 C CA . LEU B 1 140 ? 4.915 -1.979 -7.956 1.00 18.50 140 LEU B CA 1
ATOM 2865 C C . LEU B 1 140 ? 5.700 -1.051 -8.881 1.00 18.36 140 LEU B C 1
ATOM 2866 O O . LEU B 1 140 ? 6.028 0.083 -8.510 1.00 17.48 140 LEU B O 1
ATOM 2871 N N . GLY B 1 141 ? 5.997 -1.540 -10.082 1.00 18.26 141 GLY B N 1
ATOM 2872 C CA . GLY B 1 141 ? 6.746 -0.758 -11.049 1.00 17.86 141 GLY B CA 1
ATOM 2873 C C . GLY B 1 141 ? 8.193 -1.215 -11.138 1.00 18.11 141 GLY B C 1
ATOM 2874 O O . GLY B 1 141 ? 8.797 -1.583 -10.131 1.00 17.04 141 GLY B O 1
ATOM 2875 N N . ASN B 1 142 ? 8.749 -1.210 -12.345 1.00 17.72 142 ASN B N 1
ATOM 2876 C CA . ASN B 1 142 ? 10.129 -1.615 -12.537 1.00 16.17 142 ASN B CA 1
ATOM 2877 C C . ASN B 1 142 ? 10.633 -1.225 -13.915 1.00 16.43 142 ASN B C 1
ATOM 2878 O O . ASN B 1 142 ? 9.953 -1.415 -14.918 1.00 18.71 142 ASN B O 1
ATOM 2883 N N . LEU B 1 143 ? 11.837 -0.669 -13.951 1.00 16.12 143 LEU B N 1
ATOM 2884 C CA . LEU B 1 143 ? 12.455 -0.238 -15.190 1.00 15.12 143 LEU B CA 1
ATOM 2885 C C . LEU B 1 143 ? 12.348 -1.261 -16.327 1.00 14.16 143 LEU B C 1
ATOM 2886 O O . LEU B 1 143 ? 12.680 -2.432 -16.156 1.00 15.65 143 LEU B O 1
ATOM 2891 N N . GLY B 1 144 ? 11.869 -0.801 -17.480 1.00 13.43 144 GLY B N 1
ATOM 2892 C CA . GLY B 1 144 ? 11.749 -1.647 -18.652 1.00 12.86 144 GLY B CA 1
ATOM 2893 C C . GLY B 1 144 ? 10.636 -2.671 -18.623 1.00 14.96 144 GLY B C 1
ATOM 2894 O O . GLY B 1 144 ? 10.601 -3.565 -19.472 1.00 16.24 144 GLY B O 1
ATOM 2895 N N . GLN B 1 145 ? 9.705 -2.545 -17.680 1.00 15.37 145 GLN B N 1
ATOM 2896 C CA . GLN B 1 145 ? 8.630 -3.524 -17.583 1.00 14.92 145 GLN B CA 1
ATOM 2897 C C . GLN B 1 145 ? 7.228 -2.958 -17.406 1.00 14.89 145 GLN B C 1
ATOM 2898 O O . GLN B 1 145 ? 6.422 -3.510 -16.661 1.00 16.11 145 GLN B O 1
ATOM 2904 N N . ALA B 1 146 ? 6.929 -1.870 -18.105 1.00 15.08 146 ALA B N 1
ATOM 2905 C CA . ALA B 1 146 ? 5.616 -1.246 -18.018 1.00 14.04 146 ALA B CA 1
ATOM 2906 C C . ALA B 1 146 ? 4.490 -2.259 -18.261 1.00 15.29 146 ALA B C 1
ATOM 2907 O O . ALA B 1 146 ? 3.479 -2.263 -17.545 1.00 14.39 146 ALA B O 1
ATOM 2909 N N . ASN B 1 147 ? 4.660 -3.116 -19.266 1.00 14.38 147 ASN B N 1
ATOM 2910 C CA . ASN B 1 147 ? 3.640 -4.117 -19.566 1.00 13.97 147 ASN B CA 1
ATOM 2911 C C . ASN B 1 147 ? 3.551 -5.180 -18.463 1.00 13.56 147 ASN B C 1
ATOM 2912 O O . ASN B 1 147 ? 2.457 -5.500 -17.984 1.00 12.24 147 ASN B O 1
ATOM 2917 N N . TYR B 1 148 ? 4.695 -5.720 -18.050 1.00 13.35 148 TYR B N 1
ATOM 2918 C CA . TYR B 1 148 ? 4.707 -6.735 -16.997 1.00 13.94 148 TYR B CA 1
ATOM 2919 C C . TYR B 1 148 ? 4.109 -6.159 -15.711 1.00 13.86 148 TYR B C 1
ATOM 2920 O O . TYR B 1 148 ? 3.227 -6.759 -15.109 1.00 14.72 148 TYR B O 1
ATOM 2929 N N . ALA B 1 149 ? 4.579 -4.982 -15.308 1.00 13.68 149 ALA B N 1
ATOM 2930 C CA . ALA B 1 149 ? 4.095 -4.320 -14.096 1.00 13.25 149 ALA B CA 1
ATOM 2931 C C . ALA B 1 149 ? 2.590 -3.993 -14.125 1.00 14.59 149 ALA B C 1
ATOM 2932 O O . ALA B 1 149 ? 1.890 -4.098 -13.098 1.00 10.47 149 ALA B O 1
ATOM 2934 N N . ALA B 1 150 ? 2.101 -3.575 -15.292 1.00 13.34 150 ALA B N 1
ATOM 2935 C CA . ALA B 1 150 ? 0.690 -3.244 -15.430 1.00 12.83 150 ALA B CA 1
ATOM 2936 C C . ALA B 1 150 ? -0.158 -4.517 -15.362 1.00 13.50 150 ALA B C 1
ATOM 2937 O O . ALA B 1 150 ? -1.176 -4.556 -14.672 1.00 13.41 150 ALA B O 1
ATOM 2939 N N . SER B 1 151 ? 0.272 -5.563 -16.060 1.00 12.02 151 SER B N 1
ATOM 2940 C CA . SER B 1 151 ? -0.480 -6.803 -16.071 1.00 12.61 151 SER B CA 1
ATOM 2941 C C . SER B 1 151 ? -0.504 -7.454 -14.685 1.00 13.58 151 SER B C 1
ATOM 2942 O O . SER B 1 151 ? -1.544 -7.962 -14.247 1.00 11.06 151 SER B O 1
ATOM 2953 N N . ALA B 1 153 ? -0.022 -5.864 -11.833 1.00 12.67 153 ALA B N 1
ATOM 2954 C CA . ALA B 1 153 ? -0.722 -4.981 -10.905 1.00 13.14 153 ALA B CA 1
ATOM 2955 C C . ALA B 1 153 ? -2.226 -5.265 -11.095 1.00 14.24 153 ALA B C 1
ATOM 2956 O O . ALA B 1 153 ? -3.015 -5.235 -10.141 1.00 10.97 153 ALA B O 1
ATOM 2958 N N . GLY B 1 154 ? -2.601 -5.544 -12.343 1.00 13.93 154 GLY B N 1
ATOM 2959 C CA . GLY B 1 154 ? -3.979 -5.859 -12.660 1.00 13.30 154 GLY B CA 1
ATOM 2960 C C . GLY B 1 154 ? -4.407 -7.123 -11.940 1.00 12.47 154 GLY B C 1
ATOM 2961 O O . GLY B 1 154 ? -5.525 -7.218 -11.455 1.00 10.13 154 GLY B O 1
ATOM 2962 N N . VAL B 1 155 ? -3.508 -8.096 -11.856 1.00 12.75 155 VAL B N 1
ATOM 2963 C CA . VAL B 1 155 ? -3.823 -9.357 -11.187 1.00 12.55 155 VAL B CA 1
ATOM 2964 C C . VAL B 1 155 ? -4.080 -9.126 -9.694 1.00 14.82 155 VAL B C 1
ATOM 2965 O O . VAL B 1 155 ? -4.981 -9.735 -9.115 1.00 14.93 155 VAL B O 1
ATOM 2969 N N . VAL B 1 156 ? -3.300 -8.245 -9.070 1.00 14.74 156 VAL B N 1
ATOM 2970 C CA . VAL B 1 156 ? -3.510 -7.947 -7.654 1.00 13.85 156 VAL B CA 1
ATOM 2971 C C . VAL B 1 156 ? -4.916 -7.363 -7.494 1.00 15.25 156 VAL B C 1
ATOM 2972 O O . VAL B 1 156 ? -5.648 -7.740 -6.583 1.00 16.65 156 VAL B O 1
ATOM 2976 N N . GLY B 1 157 ? -5.290 -6.453 -8.389 1.00 13.68 157 GLY B N 1
ATOM 2977 C CA . GLY B 1 157 ? -6.607 -5.854 -8.323 1.00 15.21 157 GLY B CA 1
ATOM 2978 C C . GLY B 1 157 ? -7.706 -6.884 -8.525 1.00 15.72 157 GLY B C 1
ATOM 2979 O O . GLY B 1 157 ? -8.743 -6.849 -7.862 1.00 15.56 157 GLY B O 1
ATOM 2980 N N . LEU B 1 158 ? -7.472 -7.811 -9.446 1.00 16.06 158 LEU B N 1
ATOM 2981 C CA . LEU B 1 158 ? -8.430 -8.871 -9.730 1.00 16.10 158 LEU B CA 1
ATOM 2982 C C . LEU B 1 158 ? -8.623 -9.705 -8.469 1.00 15.32 158 LEU B C 1
ATOM 2983 O O . LEU B 1 158 ? -9.745 -10.005 -8.065 1.00 14.63 158 LEU B O 1
ATOM 2988 N N . THR B 1 159 ? -7.505 -10.068 -7.854 1.00 15.75 159 THR B N 1
ATOM 2989 C CA . THR B 1 159 ? -7.506 -10.862 -6.636 1.00 15.79 159 THR B CA 1
ATOM 2990 C C . THR B 1 159 ? -8.364 -10.227 -5.541 1.00 16.08 159 THR B C 1
ATOM 2991 O O . THR B 1 159 ? -9.236 -10.879 -4.964 1.00 16.51 159 THR B O 1
ATOM 2995 N N . ARG B 1 160 ? -8.122 -8.956 -5.255 1.00 14.31 160 ARG B N 1
ATOM 2996 C CA . ARG B 1 160 ? -8.890 -8.286 -4.222 1.00 16.62 160 ARG B CA 1
ATOM 2997 C C . ARG B 1 160 ? -10.385 -8.268 -4.527 1.00 16.35 160 ARG B C 1
ATOM 2998 O O . ARG B 1 160 ? -11.201 -8.413 -3.612 1.00 15.36 160 ARG B O 1
ATOM 3006 N N . THR B 1 161 ? -10.741 -8.104 -5.803 1.00 16.20 161 THR B N 1
ATOM 3007 C CA . THR B 1 161 ? -12.148 -8.090 -6.206 1.00 17.53 161 THR B CA 1
ATOM 3008 C C . THR B 1 161 ? -12.729 -9.500 -6.048 1.00 16.67 161 THR B C 1
ATOM 3009 O O . THR B 1 161 ? -13.765 -9.685 -5.419 1.00 16.93 161 THR B O 1
ATOM 3013 N N . LEU B 1 162 ? -12.050 -10.494 -6.610 1.00 17.07 162 LEU B N 1
ATOM 3014 C CA . LEU B 1 162 ? -12.505 -11.882 -6.512 1.00 17.65 162 LEU B CA 1
ATOM 3015 C C . LEU B 1 162 ? -12.660 -12.292 -5.058 1.00 17.85 162 LEU B C 1
ATOM 3016 O O . LEU B 1 162 ? -13.609 -12.993 -4.697 1.00 15.33 162 LEU B O 1
ATOM 3021 N N . ALA B 1 163 ? -11.725 -11.844 -4.225 1.00 17.74 163 ALA B N 1
ATOM 3022 C CA . ALA B 1 163 ? -11.769 -12.157 -2.805 1.00 18.01 163 ALA B CA 1
ATOM 3023 C C . ALA B 1 163 ? -13.060 -11.600 -2.199 1.00 17.36 163 ALA B C 1
ATOM 3024 O O . ALA B 1 163 ? -13.707 -12.261 -1.391 1.00 16.28 163 ALA B O 1
ATOM 3026 N N . LEU B 1 164 ? -13.437 -10.390 -2.613 1.00 17.46 164 LEU B N 1
ATOM 3027 C CA . LEU B 1 164 ? -14.652 -9.749 -2.112 1.00 16.61 164 LEU B CA 1
ATOM 3028 C C . LEU B 1 164 ? -15.921 -10.475 -2.549 1.00 16.55 164 LEU B C 1
ATOM 3029 O O . LEU B 1 164 ? -16.867 -10.613 -1.779 1.00 16.35 164 LEU B O 1
ATOM 3034 N N . GLU B 1 165 ? -15.930 -10.949 -3.787 1.00 16.85 165 GLU B N 1
ATOM 3035 C CA . GLU B 1 165 ? -17.105 -11.616 -4.324 1.00 17.47 165 GLU B CA 1
ATOM 3036 C C . GLU B 1 165 ? -17.292 -13.060 -3.873 1.00 17.82 165 GLU B C 1
ATOM 3037 O O . GLU B 1 165 ? -18.421 -13.515 -3.721 1.00 20.10 165 GLU B O 1
ATOM 3043 N N . LEU B 1 166 ? -16.193 -13.773 -3.645 1.00 17.92 166 LEU B N 1
ATOM 3044 C CA . LEU B 1 166 ? -16.257 -15.172 -3.238 1.00 17.22 166 LEU B CA 1
ATOM 3045 C C . LEU B 1 166 ? -16.183 -15.421 -1.730 1.00 18.12 166 LEU B C 1
ATOM 3046 O O . LEU B 1 166 ? -16.464 -16.527 -1.276 1.00 17.94 166 LEU B O 1
ATOM 3051 N N . GLY B 1 167 ? -15.821 -14.404 -0.956 1.00 17.76 167 GLY B N 1
ATOM 3052 C CA . GLY B 1 167 ? -15.727 -14.576 0.489 1.00 18.95 167 GLY B CA 1
ATOM 3053 C C . GLY B 1 167 ? -16.874 -15.317 1.169 1.00 20.23 167 GLY B C 1
ATOM 3054 O O . GLY B 1 167 ? -16.654 -16.272 1.908 1.00 20.65 167 GLY B O 1
ATOM 3055 N N . ARG B 1 168 ? -18.103 -14.881 0.925 1.00 22.09 168 ARG B N 1
ATOM 3056 C CA . ARG B 1 168 ? -19.276 -15.507 1.533 1.00 25.60 168 ARG B CA 1
ATOM 3057 C C . ARG B 1 168 ? -19.479 -16.949 1.092 1.00 25.84 168 ARG B C 1
ATOM 3058 O O . ARG B 1 168 ? -20.288 -17.663 1.677 1.00 27.62 168 ARG B O 1
ATOM 3066 N N . TRP B 1 169 ? -18.762 -17.376 0.058 1.00 25.36 169 TRP B N 1
ATOM 3067 C CA . TRP B 1 169 ? -18.894 -18.745 -0.431 1.00 24.24 169 TRP B CA 1
ATOM 3068 C C . TRP B 1 169 ? -17.789 -19.656 0.075 1.00 21.48 169 TRP B C 1
ATOM 3069 O O . TRP B 1 169 ? -17.610 -20.755 -0.435 1.00 20.26 169 TRP B O 1
ATOM 3080 N N . GLY B 1 170 ? -17.047 -19.189 1.072 1.00 19.54 170 GLY B N 1
ATOM 3081 C CA . GLY B 1 170 ? -15.962 -19.978 1.624 1.00 18.68 170 GLY B CA 1
ATOM 3082 C C . GLY B 1 170 ? -14.766 -20.100 0.694 1.00 18.75 170 GLY B C 1
ATOM 3083 O O . GLY B 1 170 ? -13.874 -20.922 0.922 1.00 20.24 170 GLY B O 1
ATOM 3084 N N . ILE B 1 171 ? -14.738 -19.290 -0.358 1.00 15.87 171 ILE B N 1
ATOM 3085 C CA . ILE B 1 171 ? -13.637 -19.343 -1.310 1.00 15.79 171 ILE B CA 1
ATOM 3086 C C . ILE B 1 171 ? -12.700 -18.166 -1.116 1.00 14.21 171 ILE B C 1
ATOM 3087 O O . ILE B 1 171 ? -13.108 -17.015 -1.210 1.00 16.51 171 ILE B O 1
ATOM 3092 N N . ARG B 1 172 ? -11.442 -18.475 -0.831 1.00 13.99 172 ARG B N 1
ATOM 3093 C CA . ARG B 1 172 ? -10.416 -17.468 -0.601 1.00 12.78 172 ARG B CA 1
ATOM 3094 C C . ARG B 1 172 ? -9.618 -17.228 -1.866 1.00 13.70 172 ARG B C 1
ATOM 3095 O O . ARG B 1 172 ? -9.472 -18.126 -2.695 1.00 16.49 172 ARG B O 1
ATOM 3103 N N . VAL B 1 173 ? -9.109 -16.012 -2.018 1.00 13.57 173 VAL B N 1
ATOM 3104 C CA . VAL B 1 173 ? -8.309 -15.673 -3.186 1.00 12.66 173 VAL B CA 1
ATOM 3105 C C . VAL B 1 173 ? -7.136 -14.807 -2.751 1.00 12.84 173 VAL B C 1
ATOM 3106 O O . VAL B 1 173 ? -7.311 -13.748 -2.148 1.00 13.00 173 VAL B O 1
ATOM 3110 N N . ASN B 1 174 ? -5.932 -15.266 -3.059 1.00 11.33 174 ASN B N 1
ATOM 3111 C CA . ASN B 1 174 ? -4.740 -14.543 -2.677 1.00 11.39 174 ASN B CA 1
ATOM 3112 C C . ASN B 1 174 ? -3.754 -14.532 -3.820 1.00 12.25 174 ASN B C 1
ATOM 3113 O O . ASN B 1 174 ? -3.834 -15.345 -4.739 1.00 12.35 174 ASN B O 1
ATOM 3118 N N . THR B 1 175 ? -2.803 -13.617 -3.752 1.00 12.71 175 THR B N 1
ATOM 3119 C CA . THR B 1 175 ? -1.825 -13.518 -4.808 1.00 15.79 175 THR B CA 1
ATOM 3120 C C . THR B 1 175 ? -0.392 -13.550 -4.286 1.00 16.96 175 THR B C 1
ATOM 3121 O O . THR B 1 175 ? -0.080 -12.953 -3.252 1.00 17.60 175 THR B O 1
ATOM 3125 N N . LEU B 1 176 ? 0.464 -14.286 -4.989 1.00 16.27 176 LEU B N 1
ATOM 3126 C CA . LEU B 1 176 ? 1.871 -14.377 -4.631 1.00 16.93 176 LEU B CA 1
ATOM 3127 C C . LEU B 1 176 ? 2.591 -13.300 -5.434 1.00 18.03 176 LEU B C 1
ATOM 3128 O O . LEU B 1 176 ? 2.192 -12.993 -6.562 1.00 19.18 176 LEU B O 1
ATOM 3133 N N . ALA B 1 177 ? 3.643 -12.727 -4.856 1.00 17.41 177 ALA B N 1
ATOM 3134 C CA . ALA B 1 177 ? 4.426 -11.694 -5.539 1.00 15.99 177 ALA B CA 1
ATOM 3135 C C . ALA B 1 177 ? 5.916 -11.999 -5.398 1.00 15.09 177 ALA B C 1
ATOM 3136 O O . ALA B 1 177 ? 6.630 -11.324 -4.668 1.00 15.49 177 ALA B O 1
ATOM 3138 N N . PRO B 1 178 ? 6.407 -13.021 -6.104 1.00 15.16 178 PRO B N 1
ATOM 3139 C CA . PRO B 1 178 ? 7.832 -13.364 -6.005 1.00 16.35 178 PRO B CA 1
ATOM 3140 C C . PRO B 1 178 ? 8.787 -12.311 -6.561 1.00 16.81 178 PRO B C 1
ATOM 3141 O O . PRO B 1 178 ? 8.403 -11.438 -7.345 1.00 15.40 178 PRO B O 1
ATOM 3145 N N . GLY B 1 179 ? 10.043 -12.403 -6.139 1.00 18.41 179 GLY B N 1
ATOM 3146 C CA . GLY B 1 179 ? 11.049 -11.475 -6.614 1.00 18.05 179 GLY B CA 1
ATOM 3147 C C . GLY B 1 179 ? 11.895 -12.136 -7.684 1.00 18.73 179 GLY B C 1
ATOM 3148 O O . GLY B 1 179 ? 11.372 -12.680 -8.660 1.00 16.75 179 GLY B O 1
ATOM 3149 N N . PHE B 1 180 ? 13.212 -12.080 -7.505 1.00 20.48 180 PHE B N 1
ATOM 3150 C CA . PHE B 1 180 ? 14.127 -12.689 -8.450 1.00 20.01 180 PHE B CA 1
ATOM 3151 C C . PHE B 1 180 ? 14.329 -14.142 -8.028 1.00 20.42 180 PHE B C 1
ATOM 3152 O O . PHE B 1 180 ? 15.065 -14.428 -7.085 1.00 20.41 180 PHE B O 1
ATOM 3160 N N . ILE B 1 181 ? 13.650 -15.055 -8.719 1.00 20.44 181 ILE B N 1
ATOM 3161 C CA . ILE B 1 181 ? 13.740 -16.486 -8.427 1.00 18.58 181 ILE B CA 1
ATOM 3162 C C . ILE B 1 181 ? 14.580 -17.106 -9.524 1.00 19.52 181 ILE B C 1
ATOM 3163 O O . ILE B 1 181 ? 14.388 -16.803 -10.700 1.00 21.97 181 ILE B O 1
ATOM 3168 N N . GLU B 1 182 ? 15.521 -17.961 -9.147 1.00 20.17 182 GLU B N 1
ATOM 3169 C CA . GLU B 1 182 ? 16.393 -18.579 -10.129 1.00 21.28 182 GLU B CA 1
ATOM 3170 C C . GLU B 1 182 ? 15.723 -19.752 -10.832 1.00 22.10 182 GLU B C 1
ATOM 3171 O O . GLU B 1 182 ? 15.431 -20.784 -10.223 1.00 20.41 182 GLU B O 1
ATOM 3177 N N . THR B 1 183 ? 15.477 -19.570 -12.124 1.00 23.08 183 THR B N 1
ATOM 3178 C CA . THR B 1 183 ? 14.857 -20.589 -12.957 1.00 24.88 183 THR B CA 1
ATOM 3179 C C . THR B 1 183 ? 15.531 -20.558 -14.321 1.00 27.61 183 THR B C 1
ATOM 3180 O O . THR B 1 183 ? 16.426 -19.751 -14.575 1.00 25.63 183 THR B O 1
ATOM 3184 N N . ARG B 1 184 ? 15.087 -21.445 -15.199 1.00 30.91 184 ARG B N 1
ATOM 3185 C CA . ARG B 1 184 ? 15.622 -21.514 -16.545 1.00 34.71 184 ARG B CA 1
ATOM 3186 C C . ARG B 1 184 ? 15.452 -20.150 -17.215 1.00 37.22 184 ARG B C 1
ATOM 3187 O O . ARG B 1 184 ? 16.300 -19.718 -17.993 1.00 38.46 184 ARG B O 1
ATOM 3203 N N . THR B 1 186 ? 15.724 -17.224 -15.978 1.00 40.38 186 THR B N 1
ATOM 3204 C CA . THR B 1 186 ? 16.616 -16.190 -15.469 1.00 36.93 186 THR B CA 1
ATOM 3205 C C . THR B 1 186 ? 18.080 -16.539 -15.727 1.00 38.09 186 THR B C 1
ATOM 3206 O O . THR B 1 186 ? 18.989 -15.811 -15.312 1.00 38.02 186 THR B O 1
ATOM 3210 N N . ALA B 1 187 ? 18.302 -17.651 -16.419 1.00 38.03 187 ALA B N 1
ATOM 3211 C CA . ALA B 1 187 ? 19.653 -18.103 -16.717 1.00 38.51 187 ALA B CA 1
ATOM 3212 C C . ALA B 1 187 ? 20.379 -17.108 -17.605 1.00 39.57 187 ALA B C 1
ATOM 3213 O O . ALA B 1 187 ? 21.592 -16.936 -17.496 1.00 39.33 187 ALA B O 1
ATOM 3215 N N . LYS B 1 188 ? 19.613 -16.445 -18.468 1.00 41.71 188 LYS B N 1
ATOM 3216 C CA . LYS B 1 188 ? 20.138 -15.472 -19.421 1.00 44.24 188 LYS B CA 1
ATOM 3217 C C . LYS B 1 188 ? 20.520 -14.124 -18.801 1.00 44.09 188 LYS B C 1
ATOM 3218 O O . LYS B 1 188 ? 21.288 -13.362 -19.388 1.00 44.24 188 LYS B O 1
ATOM 3224 N N . VAL B 1 189 ? 19.975 -13.822 -17.629 1.00 44.29 189 VAL B N 1
ATOM 3225 C CA . VAL B 1 189 ? 20.274 -12.556 -16.966 1.00 44.52 189 VAL B CA 1
ATOM 3226 C C . VAL B 1 189 ? 21.781 -12.329 -16.844 1.00 45.14 189 VAL B C 1
ATOM 3227 O O . VAL B 1 189 ? 22.506 -13.173 -16.324 1.00 45.98 189 VAL B O 1
ATOM 3231 N N . PRO B 1 190 ? 22.269 -11.176 -17.321 1.00 45.93 190 PRO B N 1
ATOM 3232 C CA . PRO B 1 190 ? 23.698 -10.849 -17.261 1.00 46.33 190 PRO B CA 1
ATOM 3233 C C . PRO B 1 190 ? 24.228 -10.718 -15.835 1.00 46.43 190 PRO B C 1
ATOM 3234 O O . PRO B 1 190 ? 23.530 -10.246 -14.938 1.00 45.32 190 PRO B O 1
ATOM 3238 N N . GLU B 1 191 ? 25.475 -11.133 -15.641 1.00 46.99 191 GLU B N 1
ATOM 3239 C CA . GLU B 1 191 ? 26.103 -11.094 -14.330 1.00 48.48 191 GLU B CA 1
ATOM 3240 C C . GLU B 1 191 ? 26.155 -9.737 -13.644 1.00 49.06 191 GLU B C 1
ATOM 3241 O O . GLU B 1 191 ? 26.062 -9.668 -12.421 1.00 51.13 191 GLU B O 1
ATOM 3247 N N . LYS B 1 192 ? 26.308 -8.660 -14.406 1.00 49.36 192 LYS B N 1
ATOM 3248 C CA . LYS B 1 192 ? 26.367 -7.334 -13.796 1.00 48.84 192 LYS B CA 1
ATOM 3249 C C . LYS B 1 192 ? 24.974 -6.902 -13.340 1.00 47.18 192 LYS B C 1
ATOM 3250 O O . LYS B 1 192 ? 24.828 -5.998 -12.516 1.00 47.07 192 LYS B O 1
ATOM 3256 N N . VAL B 1 193 ? 23.957 -7.565 -13.882 1.00 45.34 193 VAL B N 1
ATOM 3257 C CA . VAL B 1 193 ? 22.569 -7.284 -13.545 1.00 43.46 193 VAL B CA 1
ATOM 3258 C C . VAL B 1 193 ? 22.138 -8.125 -12.354 1.00 43.25 193 VAL B C 1
ATOM 3259 O O . VAL B 1 193 ? 21.301 -7.706 -11.557 1.00 42.77 193 VAL B O 1
ATOM 3263 N N . ARG B 1 194 ? 22.707 -9.319 -12.242 1.00 43.23 194 ARG B N 1
ATOM 3264 C CA . ARG B 1 194 ? 22.374 -10.212 -11.141 1.00 42.92 194 ARG B CA 1
ATOM 3265 C C . ARG B 1 194 ? 22.942 -9.589 -9.870 1.00 43.32 194 ARG B C 1
ATOM 3266 O O . ARG B 1 194 ? 22.258 -9.477 -8.847 1.00 42.84 194 ARG B O 1
ATOM 3274 N N . GLU B 1 195 ? 24.198 -9.169 -9.951 1.00 43.76 195 GLU B N 1
ATOM 3275 C CA . GLU B 1 195 ? 24.870 -8.543 -8.821 1.00 43.89 195 GLU B CA 1
ATOM 3276 C C . GLU B 1 195 ? 24.041 -7.377 -8.314 1.00 42.81 195 GLU B C 1
ATOM 3277 O O . GLU B 1 195 ? 24.030 -7.078 -7.122 1.00 43.97 195 GLU B O 1
ATOM 3283 N N . LYS B 1 196 ? 23.338 -6.728 -9.232 1.00 41.59 196 LYS B N 1
ATOM 3284 C CA . LYS B 1 196 ? 22.525 -5.571 -8.894 1.00 40.69 196 LYS B CA 1
ATOM 3285 C C . LYS B 1 196 ? 21.194 -5.913 -8.211 1.00 38.46 196 LYS B C 1
ATOM 3286 O O . LYS B 1 196 ? 20.761 -5.202 -7.304 1.00 38.25 196 LYS B O 1
ATOM 3292 N N . ALA B 1 197 ? 20.551 -6.995 -8.643 1.00 36.66 197 ALA B N 1
ATOM 3293 C CA . ALA B 1 197 ? 19.280 -7.422 -8.061 1.00 36.47 197 ALA B CA 1
ATOM 3294 C C . ALA B 1 197 ? 19.512 -7.944 -6.642 1.00 35.96 197 ALA B C 1
ATOM 3295 O O . ALA B 1 197 ? 18.746 -7.656 -5.718 1.00 34.49 197 ALA B O 1
ATOM 3297 N N . ILE B 1 198 ? 20.585 -8.708 -6.481 1.00 35.43 198 ILE B N 1
ATOM 3298 C CA . ILE B 1 198 ? 20.938 -9.276 -5.193 1.00 34.82 198 ILE B CA 1
ATOM 3299 C C . ILE B 1 198 ? 21.296 -8.178 -4.202 1.00 35.07 198 ILE B C 1
ATOM 3300 O O . ILE B 1 198 ? 20.961 -8.264 -3.019 1.00 36.24 198 ILE B O 1
ATOM 3305 N N . ALA B 1 199 ? 21.958 -7.133 -4.685 1.00 32.89 199 ALA B N 1
ATOM 3306 C CA . ALA B 1 199 ? 22.341 -6.034 -3.811 1.00 31.60 199 ALA B CA 1
ATOM 3307 C C . ALA B 1 199 ? 21.112 -5.313 -3.271 1.00 31.87 199 ALA B C 1
ATOM 3308 O O . ALA B 1 199 ? 21.150 -4.745 -2.178 1.00 33.47 199 ALA B O 1
ATOM 3310 N N . ALA B 1 200 ? 20.022 -5.325 -4.031 1.00 28.95 200 ALA B N 1
ATOM 3311 C CA . ALA B 1 200 ? 18.804 -4.659 -3.588 1.00 25.63 200 ALA B CA 1
ATOM 3312 C C . ALA B 1 200 ? 17.947 -5.607 -2.756 1.00 24.18 200 ALA B C 1
ATOM 3313 O O . ALA B 1 200 ? 16.814 -5.289 -2.399 1.00 24.04 200 ALA B O 1
ATOM 3315 N N . THR B 1 201 ? 18.505 -6.771 -2.443 1.00 21.99 201 THR B N 1
ATOM 3316 C CA . THR B 1 201 ? 17.798 -7.781 -1.672 1.00 19.46 201 THR B CA 1
ATOM 3317 C C . THR B 1 201 ? 18.379 -7.960 -0.269 1.00 17.01 201 THR B C 1
ATOM 3318 O O . THR B 1 201 ? 19.454 -8.519 -0.104 1.00 15.62 201 THR B O 1
ATOM 3322 N N . PRO B 1 202 ? 17.670 -7.485 0.764 1.00 16.60 202 PRO B N 1
ATOM 3323 C CA . PRO B 1 202 ? 18.174 -7.629 2.134 1.00 16.71 202 PRO B CA 1
ATOM 3324 C C . PRO B 1 202 ? 18.700 -9.032 2.467 1.00 16.30 202 PRO B C 1
ATOM 3325 O O . PRO B 1 202 ? 19.691 -9.168 3.164 1.00 16.65 202 PRO B O 1
ATOM 3329 N N . LEU B 1 203 ? 18.043 -10.071 1.961 1.00 17.56 203 LEU B N 1
ATOM 3330 C CA . LEU B 1 203 ? 18.470 -11.438 2.238 1.00 18.01 203 LEU B CA 1
ATOM 3331 C C . LEU B 1 203 ? 19.705 -11.828 1.429 1.00 18.54 203 LEU B C 1
ATOM 3332 O O . LEU B 1 203 ? 20.219 -12.943 1.548 1.00 17.75 203 LEU B O 1
ATOM 3337 N N . GLY B 1 204 ? 20.166 -10.893 0.606 1.00 18.07 204 GLY B N 1
ATOM 3338 C CA . GLY B 1 204 ? 21.358 -11.088 -0.201 1.00 17.97 204 GLY B CA 1
ATOM 3339 C C . GLY B 1 204 ? 21.527 -12.298 -1.108 1.00 18.46 204 GLY B C 1
ATOM 3340 O O . GLY B 1 204 ? 22.646 -12.785 -1.284 1.00 19.74 204 GLY B O 1
ATOM 3341 N N . ARG B 1 205 ? 20.446 -12.793 -1.693 1.00 18.14 205 ARG B N 1
ATOM 3342 C CA . ARG B 1 205 ? 20.560 -13.937 -2.594 1.00 17.21 205 ARG B CA 1
ATOM 3343 C C . ARG B 1 205 ? 19.320 -14.036 -3.469 1.00 16.15 205 ARG B C 1
ATOM 3344 O O . ARG B 1 205 ? 18.342 -13.311 -3.266 1.00 15.83 205 ARG B O 1
ATOM 3352 N N . ALA B 1 206 ? 19.370 -14.929 -4.450 1.00 14.96 206 ALA B N 1
ATOM 3353 C CA . ALA B 1 206 ? 18.229 -15.140 -5.323 1.00 14.72 206 ALA B CA 1
ATOM 3354 C C . ALA B 1 206 ? 17.336 -16.142 -4.606 1.00 14.60 206 ALA B C 1
ATOM 3355 O O . ALA B 1 206 ? 17.796 -16.874 -3.728 1.00 12.64 206 ALA B O 1
ATOM 3357 N N . GLY B 1 207 ? 16.057 -16.159 -4.966 1.00 15.84 207 GLY B N 1
ATOM 3358 C CA . GLY B 1 207 ? 15.133 -17.085 -4.339 1.00 17.17 207 GLY B CA 1
ATOM 3359 C C . GLY B 1 207 ? 15.143 -18.419 -5.056 1.00 17.45 207 GLY B C 1
ATOM 3360 O O . GLY B 1 207 ? 15.649 -18.521 -6.165 1.00 18.71 207 GLY B O 1
ATOM 3361 N N . LYS B 1 208 ? 14.600 -19.446 -4.414 1.00 18.04 208 LYS B N 1
ATOM 3362 C CA . LYS B 1 208 ? 14.529 -20.768 -5.012 1.00 17.70 208 LYS B CA 1
ATOM 3363 C C . LYS B 1 208 ? 13.061 -21.077 -5.263 1.00 17.40 208 LYS B C 1
ATOM 3364 O O . LYS B 1 208 ? 12.197 -20.700 -4.476 1.00 16.48 208 LYS B O 1
ATOM 3370 N N . PRO B 1 209 ? 12.755 -21.761 -6.372 1.00 17.64 209 PRO B N 1
ATOM 3371 C CA . PRO B 1 209 ? 11.353 -22.077 -6.641 1.00 16.84 209 PRO B CA 1
ATOM 3372 C C . PRO B 1 209 ? 10.643 -22.793 -5.494 1.00 17.16 209 PRO B C 1
ATOM 3373 O O . PRO B 1 209 ? 9.460 -22.551 -5.258 1.00 19.21 209 PRO B O 1
ATOM 3377 N N . LEU B 1 210 ? 11.350 -23.657 -4.772 1.00 16.99 210 LEU B N 1
ATOM 3378 C CA . LEU B 1 210 ? 10.728 -24.384 -3.664 1.00 17.93 210 LEU B CA 1
ATOM 3379 C C . LEU B 1 210 ? 10.157 -23.391 -2.653 1.00 19.84 210 LEU B C 1
ATOM 3380 O O . LEU B 1 210 ? 9.118 -23.640 -2.035 1.00 20.57 210 LEU B O 1
ATOM 3385 N N . GLU B 1 211 ? 10.846 -22.265 -2.488 1.00 19.34 211 GLU B N 1
ATOM 3386 C CA . GLU B 1 211 ? 10.424 -21.232 -1.550 1.00 19.01 211 GLU B CA 1
ATOM 3387 C C . GLU B 1 211 ? 9.107 -20.571 -1.968 1.00 18.35 211 GLU B C 1
ATOM 3388 O O . GLU B 1 211 ? 8.293 -20.189 -1.116 1.00 17.11 211 GLU B O 1
ATOM 3394 N N . VAL B 1 212 ? 8.894 -20.437 -3.275 1.00 16.45 212 VAL B N 1
ATOM 3395 C CA . VAL B 1 212 ? 7.647 -19.857 -3.761 1.00 14.68 212 VAL B CA 1
ATOM 3396 C C . VAL B 1 212 ? 6.567 -20.911 -3.558 1.00 13.10 212 VAL B C 1
ATOM 3397 O O . VAL B 1 212 ? 5.452 -20.604 -3.136 1.00 15.39 212 VAL B O 1
ATOM 3401 N N . ALA B 1 213 ? 6.914 -22.160 -3.832 1.00 11.29 213 ALA B N 1
ATOM 3402 C CA . ALA B 1 213 ? 5.974 -23.265 -3.662 1.00 11.01 213 ALA B CA 1
ATOM 3403 C C . ALA B 1 213 ? 5.441 -23.336 -2.226 1.00 12.28 213 ALA B C 1
ATOM 3404 O O . ALA B 1 213 ? 4.244 -23.553 -2.016 1.00 11.93 213 ALA B O 1
ATOM 3406 N N . TYR B 1 214 ? 6.324 -23.163 -1.240 1.00 11.49 214 TYR B N 1
ATOM 3407 C CA . TYR B 1 214 ? 5.895 -23.199 0.150 1.00 13.83 214 TYR B CA 1
ATOM 3408 C C . TYR B 1 214 ? 4.902 -22.079 0.443 1.00 14.47 214 TYR B C 1
ATOM 3409 O O . TYR B 1 214 ? 3.964 -22.256 1.226 1.00 16.77 214 TYR B O 1
ATOM 3418 N N . ALA B 1 215 ? 5.096 -20.932 -0.198 1.00 13.68 215 ALA B N 1
ATOM 3419 C CA . ALA B 1 215 ? 4.191 -19.812 0.000 1.00 14.19 215 ALA B CA 1
ATOM 3420 C C . ALA B 1 215 ? 2.843 -20.239 -0.536 1.00 15.07 215 ALA B C 1
ATOM 3421 O O . ALA B 1 215 ? 1.805 -19.992 0.079 1.00 15.52 215 ALA B O 1
ATOM 3423 N N . ALA B 1 216 ? 2.874 -20.898 -1.690 1.00 15.78 216 ALA B N 1
ATOM 3424 C CA . ALA B 1 216 ? 1.663 -21.378 -2.334 1.00 13.07 216 ALA B CA 1
ATOM 3425 C C . ALA B 1 216 ? 0.963 -22.403 -1.441 1.00 13.52 216 ALA B C 1
ATOM 3426 O O . ALA B 1 216 ? -0.257 -22.328 -1.227 1.00 13.10 216 ALA B O 1
ATOM 3428 N N . LEU B 1 217 ? 1.743 -23.346 -0.914 1.00 12.99 217 LEU B N 1
ATOM 3429 C CA . LEU B 1 217 ? 1.222 -24.391 -0.042 1.00 13.48 217 LEU B CA 1
ATOM 3430 C C . LEU B 1 217 ? 0.417 -23.746 1.080 1.00 14.53 217 LEU B C 1
ATOM 3431 O O . LEU B 1 217 ? -0.744 -24.096 1.301 1.00 13.50 217 LEU B O 1
ATOM 3436 N N . PHE B 1 218 ? 1.045 -22.793 1.768 1.00 14.55 218 PHE B N 1
ATOM 3437 C CA . PHE B 1 218 ? 0.423 -22.075 2.876 1.00 14.54 218 PHE B CA 1
ATOM 3438 C C . PHE B 1 218 ? -0.907 -21.459 2.477 1.00 15.44 218 PHE B C 1
ATOM 3439 O O . PHE B 1 218 ? -1.930 -21.702 3.116 1.00 16.40 218 PHE B O 1
ATOM 3447 N N . LEU B 1 219 ? -0.891 -20.652 1.422 1.00 14.64 219 LEU B N 1
ATOM 3448 C CA . LEU B 1 219 ? -2.113 -20.010 0.957 1.00 17.15 219 LEU B CA 1
ATOM 3449 C C . LEU B 1 219 ? -3.219 -20.989 0.556 1.00 17.10 219 LEU B C 1
ATOM 3450 O O . LEU B 1 219 ? -4.399 -20.728 0.781 1.00 18.60 219 LEU B O 1
ATOM 3455 N N . LEU B 1 220 ? -2.843 -22.122 -0.022 1.00 17.03 220 LEU B N 1
ATOM 3456 C CA . LEU B 1 220 ? -3.842 -23.083 -0.467 1.00 18.49 220 LEU B CA 1
ATOM 3457 C C . LEU B 1 220 ? -4.339 -24.038 0.617 1.00 18.21 220 LEU B C 1
ATOM 3458 O O . LEU B 1 220 ? -5.456 -24.536 0.539 1.00 17.51 220 LEU B O 1
ATOM 3463 N N . SER B 1 221 ? -3.516 -24.283 1.631 1.00 18.35 221 SER B N 1
ATOM 3464 C CA . SER B 1 221 ? -3.898 -25.180 2.712 1.00 18.83 221 SER B CA 1
ATOM 3465 C C . SER B 1 221 ? -4.879 -24.503 3.665 1.00 21.86 221 SER B C 1
ATOM 3466 O O . SER B 1 221 ? -5.037 -23.276 3.649 1.00 24.41 221 SER B O 1
ATOM 3469 N N . ASP B 1 222 ? -5.530 -25.307 4.501 1.00 23.06 222 ASP B N 1
ATOM 3470 C CA . ASP B 1 222 ? -6.486 -24.791 5.470 1.00 24.06 222 ASP B CA 1
ATOM 3471 C C . ASP B 1 222 ? -5.807 -23.970 6.573 1.00 24.56 222 ASP B C 1
ATOM 3472 O O . ASP B 1 222 ? -6.485 -23.388 7.424 1.00 26.15 222 ASP B O 1
ATOM 3477 N N . GLU B 1 223 ? -4.477 -23.920 6.561 1.00 22.60 223 GLU B N 1
ATOM 3478 C CA . GLU B 1 223 ? -3.743 -23.174 7.579 1.00 23.69 223 GLU B CA 1
ATOM 3479 C C . GLU B 1 223 ? -3.859 -21.674 7.374 1.00 22.64 223 GLU B C 1
ATOM 3480 O O . GLU B 1 223 ? -3.525 -20.893 8.263 1.00 22.62 223 GLU B O 1
ATOM 3486 N N . SER B 1 224 ? -4.332 -21.279 6.196 1.00 22.98 224 SER B N 1
ATOM 3487 C CA . SER B 1 224 ? -4.526 -19.869 5.860 1.00 22.17 224 SER B CA 1
ATOM 3488 C C . SER B 1 224 ? -6.023 -19.612 5.685 1.00 22.51 224 SER B C 1
ATOM 3489 O O . SER B 1 224 ? -6.438 -18.701 4.961 1.00 23.26 224 SER B O 1
ATOM 3492 N N . SER B 1 225 ? -6.823 -20.429 6.361 1.00 20.87 225 SER B N 1
ATOM 3493 C CA . SER B 1 225 ? -8.279 -20.345 6.300 1.00 21.51 225 SER B CA 1
ATOM 3494 C C . SER B 1 225 ? -8.874 -18.962 6.562 1.00 21.11 225 SER B C 1
ATOM 3495 O O . SER B 1 225 ? -9.966 -18.667 6.077 1.00 22.45 225 SER B O 1
ATOM 3498 N N . PHE B 1 226 ? -8.181 -18.118 7.325 1.00 20.18 226 PHE B N 1
ATOM 3499 C CA . PHE B 1 226 ? -8.710 -16.782 7.601 1.00 19.28 226 PHE B CA 1
ATOM 3500 C C . PHE B 1 226 ? -7.985 -15.670 6.834 1.00 18.83 226 PHE B C 1
ATOM 3501 O O . PHE B 1 226 ? -8.082 -14.496 7.193 1.00 19.51 226 PHE B O 1
ATOM 3509 N N . ILE B 1 227 ? -7.275 -16.045 5.772 1.00 18.08 227 ILE B N 1
ATOM 3510 C CA . ILE B 1 227 ? -6.529 -15.090 4.950 1.00 16.04 227 ILE B CA 1
ATOM 3511 C C . ILE B 1 227 ? -7.036 -15.055 3.513 1.00 15.92 227 ILE B C 1
ATOM 3512 O O . ILE B 1 227 ? -6.987 -16.065 2.805 1.00 14.87 227 ILE B O 1
ATOM 3517 N N . THR B 1 228 ? -7.519 -13.895 3.077 1.00 15.92 228 THR B N 1
ATOM 3518 C CA . THR B 1 228 ? -8.012 -13.755 1.710 1.00 15.73 228 THR B CA 1
ATOM 3519 C C . THR B 1 228 ? -7.819 -12.321 1.217 1.00 16.10 228 THR B C 1
ATOM 3520 O O . THR B 1 228 ? -7.813 -11.381 2.010 1.00 15.53 228 THR B O 1
ATOM 3524 N N . GLY B 1 229 ? -7.660 -12.169 -0.095 1.00 15.04 229 GLY B N 1
ATOM 3525 C CA . GLY B 1 229 ? -7.459 -10.859 -0.685 1.00 16.15 229 GLY B CA 1
ATOM 3526 C C . GLY B 1 229 ? -6.077 -10.286 -0.417 1.00 16.17 229 GLY B C 1
ATOM 3527 O O . GLY B 1 229 ? -5.870 -9.082 -0.541 1.00 17.26 229 GLY B O 1
ATOM 3528 N N . GLN B 1 230 ? -5.123 -11.147 -0.076 1.00 16.18 230 GLN B N 1
ATOM 3529 C CA . GLN B 1 230 ? -3.775 -10.698 0.254 1.00 17.32 230 GLN B CA 1
ATOM 3530 C C . GLN B 1 230 ? -2.703 -10.878 -0.821 1.00 16.73 230 GLN B C 1
ATOM 3531 O O . GLN B 1 230 ? -2.809 -11.742 -1.698 1.00 15.32 230 GLN B O 1
ATOM 3537 N N . VAL B 1 231 ? -1.664 -10.051 -0.727 1.00 16.22 231 VAL B N 1
ATOM 3538 C CA . VAL B 1 231 ? -0.523 -10.114 -1.636 1.00 16.41 231 VAL B CA 1
ATOM 3539 C C . VAL B 1 231 ? 0.666 -10.513 -0.785 1.00 15.87 231 VAL B C 1
ATOM 3540 O O . VAL B 1 231 ? 1.110 -9.746 0.068 1.00 17.99 231 VAL B O 1
ATOM 3544 N N . LEU B 1 232 ? 1.183 -11.707 -1.020 1.00 14.64 232 LEU B N 1
ATOM 3545 C CA . LEU B 1 232 ? 2.314 -12.202 -0.254 1.00 14.24 232 LEU B CA 1
ATOM 3546 C C . LEU B 1 232 ? 3.613 -12.107 -1.049 1.00 14.82 232 LEU B C 1
ATOM 3547 O O . LEU B 1 232 ? 3.807 -12.850 -2.017 1.00 16.15 232 LEU B O 1
ATOM 3552 N N . PHE B 1 233 ? 4.489 -11.180 -0.660 1.00 14.23 233 PHE B N 1
ATOM 3553 C CA . PHE B 1 233 ? 5.766 -11.017 -1.346 1.00 12.45 233 PHE B CA 1
ATOM 3554 C C . PHE B 1 233 ? 6.736 -12.102 -0.922 1.00 14.52 233 PHE B C 1
ATOM 3555 O O . PHE B 1 233 ? 6.908 -12.376 0.269 1.00 15.06 233 PHE B O 1
ATOM 3563 N N . VAL B 1 234 ? 7.360 -12.724 -1.913 1.00 14.47 234 VAL B N 1
ATOM 3564 C CA . VAL B 1 234 ? 8.349 -13.772 -1.696 1.00 15.27 234 VAL B CA 1
ATOM 3565 C C . VAL B 1 234 ? 9.519 -13.282 -2.534 1.00 15.10 234 VAL B C 1
ATOM 3566 O O . VAL B 1 234 ? 9.814 -13.843 -3.590 1.00 13.44 234 VAL B O 1
ATOM 3570 N N . ASP B 1 235 ? 10.164 -12.218 -2.060 1.00 15.49 235 ASP B N 1
ATOM 3571 C CA . ASP B 1 235 ? 11.269 -11.594 -2.784 1.00 16.74 235 ASP B CA 1
ATOM 3572 C C . ASP B 1 235 ? 12.474 -11.248 -1.913 1.00 17.61 235 ASP B C 1
ATOM 3573 O O . ASP B 1 235 ? 13.311 -10.422 -2.303 1.00 18.02 235 ASP B O 1
ATOM 3578 N N . GLY B 1 236 ? 12.554 -11.858 -0.735 1.00 17.26 236 GLY B N 1
ATOM 3579 C CA . GLY B 1 236 ? 13.665 -11.590 0.162 1.00 16.55 236 GLY B CA 1
ATOM 3580 C C . GLY B 1 236 ? 13.817 -10.143 0.611 1.00 14.45 236 GLY B C 1
ATOM 3581 O O . GLY B 1 236 ? 14.924 -9.699 0.888 1.00 16.02 236 GLY B O 1
ATOM 3582 N N . GLY B 1 237 ? 12.718 -9.403 0.683 1.00 14.53 237 GLY B N 1
ATOM 3583 C CA . GLY B 1 237 ? 12.789 -8.015 1.119 1.00 15.25 237 GLY B CA 1
ATOM 3584 C C . GLY B 1 237 ? 13.150 -6.998 0.041 1.00 16.66 237 GLY B C 1
ATOM 3585 O O . GLY B 1 237 ? 13.349 -5.807 0.323 1.00 15.05 237 GLY B O 1
ATOM 3586 N N . ARG B 1 238 ? 13.225 -7.465 -1.200 1.00 17.55 238 ARG B N 1
ATOM 3587 C CA . ARG B 1 238 ? 13.573 -6.619 -2.336 1.00 18.97 238 ARG B CA 1
ATOM 3588 C C . ARG B 1 238 ? 12.676 -5.391 -2.468 1.00 18.83 238 ARG B C 1
ATOM 3589 O O . ARG B 1 238 ? 13.075 -4.367 -3.021 1.00 17.79 238 ARG B O 1
ATOM 3597 N N . THR B 1 239 ? 11.472 -5.488 -1.929 1.00 19.25 239 THR B N 1
ATOM 3598 C CA . THR B 1 239 ? 10.510 -4.414 -2.044 1.00 17.34 239 THR B CA 1
ATOM 3599 C C . THR B 1 239 ? 10.271 -3.600 -0.772 1.00 17.06 239 THR B C 1
ATOM 3600 O O . THR B 1 239 ? 9.434 -2.695 -0.769 1.00 14.91 239 THR B O 1
ATOM 3604 N N . ILE B 1 240 ? 10.986 -3.915 0.306 1.00 16.36 240 ILE B N 1
ATOM 3605 C CA . ILE B 1 240 ? 10.828 -3.164 1.554 1.00 17.65 240 ILE B CA 1
ATOM 3606 C C . ILE B 1 240 ? 11.181 -1.701 1.274 1.00 20.61 240 ILE B C 1
ATOM 3607 O O . ILE B 1 240 ? 10.445 -0.778 1.641 1.00 19.02 240 ILE B O 1
ATOM 3612 N N . GLY B 1 241 ? 12.320 -1.511 0.617 1.00 24.33 241 GLY B N 1
ATOM 3613 C CA . GLY B 1 241 ? 12.770 -0.189 0.225 1.00 31.04 241 GLY B CA 1
ATOM 3614 C C . GLY B 1 241 ? 12.878 -0.207 -1.293 1.00 35.16 241 GLY B C 1
ATOM 3615 O O . GLY B 1 241 ? 12.951 -1.282 -1.884 1.00 36.33 241 GLY B O 1
ATOM 3616 N N . ALA B 1 242 ? 12.879 0.956 -1.934 1.00 39.60 242 ALA B N 1
ATOM 3617 C CA . ALA B 1 242 ? 12.981 1.009 -3.392 1.00 44.25 242 ALA B CA 1
ATOM 3618 C C . ALA B 1 242 ? 14.401 0.670 -3.848 1.00 47.84 242 ALA B C 1
ATOM 3619 O O . ALA B 1 242 ? 15.373 0.982 -3.160 1.00 48.85 242 ALA B O 1
ATOM 3621 N N . ALA B 1 243 ? 14.517 0.028 -5.007 1.00 52.14 243 ALA B N 1
ATOM 3622 C CA . ALA B 1 243 ? 15.822 -0.351 -5.540 1.00 57.13 243 ALA B CA 1
ATOM 3623 C C . ALA B 1 243 ? 16.329 0.664 -6.563 1.00 61.14 243 ALA B C 1
ATOM 3624 O O . ALA B 1 243 ? 15.679 0.914 -7.581 1.00 62.53 243 ALA B O 1
ATOM 3626 N N . PRO B 1 244 ? 17.500 1.270 -6.300 1.00 64.07 244 PRO B N 1
ATOM 3627 C CA . PRO B 1 244 ? 18.096 2.260 -7.204 1.00 66.16 244 PRO B CA 1
ATOM 3628 C C . PRO B 1 244 ? 18.839 1.594 -8.366 1.00 68.50 244 PRO B C 1
ATOM 3629 O O . PRO B 1 244 ? 18.318 0.674 -9.003 1.00 69.40 244 PRO B O 1
ATOM 3633 N N . ALA B 1 245 ? 20.058 2.065 -8.627 1.00 70.35 245 ALA B N 1
ATOM 3634 C CA . ALA B 1 245 ? 20.911 1.536 -9.697 1.00 71.06 245 ALA B CA 1
ATOM 3635 C C . ALA B 1 245 ? 20.281 1.630 -11.090 1.00 71.24 245 ALA B C 1
ATOM 3636 O O . ALA B 1 245 ? 20.836 2.369 -11.932 1.00 71.10 245 ALA B O 1
ATOM 3647 N N . ARG C 1 2 ? -1.619 29.522 -12.667 1.00 33.53 2 ARG C N 1
ATOM 3648 C CA . ARG C 1 2 ? -0.685 28.424 -12.479 1.00 30.85 2 ARG C CA 1
ATOM 3649 C C . ARG C 1 2 ? -0.327 27.604 -13.706 1.00 28.64 2 ARG C C 1
ATOM 3650 O O . ARG C 1 2 ? 0.559 26.758 -13.641 1.00 28.15 2 ARG C O 1
ATOM 3658 N N . LEU C 1 3 ? -1.014 27.835 -14.818 1.00 26.87 3 LEU C N 1
ATOM 3659 C CA . LEU C 1 3 ? -0.718 27.097 -16.039 1.00 25.11 3 LEU C CA 1
ATOM 3660 C C . LEU C 1 3 ? -0.478 28.074 -17.175 1.00 26.02 3 LEU C C 1
ATOM 3661 O O . LEU C 1 3 ? -0.705 27.762 -18.342 1.00 25.65 3 LEU C O 1
ATOM 3666 N N . LYS C 1 4 ? -0.013 29.260 -16.801 1.00 27.38 4 LYS C N 1
ATOM 3667 C CA . LYS C 1 4 ? 0.298 30.346 -17.725 1.00 30.03 4 LYS C CA 1
ATOM 3668 C C . LYS C 1 4 ? 1.130 29.895 -18.931 1.00 30.58 4 LYS C C 1
ATOM 3669 O O . LYS C 1 4 ? 2.312 29.576 -18.786 1.00 30.65 4 LYS C O 1
ATOM 3675 N N . ASP C 1 5 ? 0.511 29.873 -20.111 1.00 30.09 5 ASP C N 1
ATOM 3676 C CA . ASP C 1 5 ? 1.189 29.473 -21.346 1.00 31.42 5 ASP C CA 1
ATOM 3677 C C . ASP C 1 5 ? 1.547 27.991 -21.494 1.00 29.96 5 ASP C C 1
ATOM 3678 O O . ASP C 1 5 ? 2.052 27.577 -22.541 1.00 30.22 5 ASP C O 1
ATOM 3683 N N . LYS C 1 6 ? 1.300 27.194 -20.461 1.00 27.00 6 LYS C N 1
ATOM 3684 C CA . LYS C 1 6 ? 1.601 25.775 -20.541 1.00 24.98 6 LYS C CA 1
ATOM 3685 C C . LYS C 1 6 ? 0.683 25.096 -21.556 1.00 23.71 6 LYS C C 1
ATOM 3686 O O . LYS C 1 6 ? -0.525 25.350 -21.587 1.00 22.57 6 LYS C O 1
ATOM 3692 N N . ALA C 1 7 ? 1.265 24.247 -22.399 1.00 21.46 7 ALA C N 1
ATOM 3693 C CA . ALA C 1 7 ? 0.491 23.536 -23.413 1.00 19.57 7 ALA C CA 1
ATOM 3694 C C . ALA C 1 7 ? 0.039 22.221 -22.811 1.00 19.10 7 ALA C C 1
ATOM 3695 O O . ALA C 1 7 ? 0.859 21.360 -22.482 1.00 19.02 7 ALA C O 1
ATOM 3697 N N . VAL C 1 8 ? -1.271 22.066 -22.678 1.00 17.43 8 VAL C N 1
ATOM 3698 C CA . VAL C 1 8 ? -1.836 20.868 -22.078 1.00 15.68 8 VAL C CA 1
ATOM 3699 C C . VAL C 1 8 ? -2.908 20.223 -22.936 1.00 14.58 8 VAL C C 1
ATOM 3700 O O . VAL C 1 8 ? -3.759 20.909 -23.494 1.00 15.05 8 VAL C O 1
ATOM 3704 N N . LEU C 1 9 ? -2.858 18.899 -23.042 1.00 14.43 9 LEU C N 1
ATOM 3705 C CA . LEU C 1 9 ? -3.861 18.147 -23.790 1.00 13.49 9 LEU C CA 1
ATOM 3706 C C . LEU C 1 9 ? -4.673 17.378 -22.756 1.00 13.64 9 LEU C C 1
ATOM 3707 O O . LEU C 1 9 ? -4.113 16.851 -21.788 1.00 15.61 9 LEU C O 1
ATOM 3712 N N . ILE C 1 10 ? -5.983 17.320 -22.960 1.00 12.41 10 ILE C N 1
ATOM 3713 C CA . ILE C 1 10 ? -6.881 16.648 -22.032 1.00 12.34 10 ILE C CA 1
ATOM 3714 C C . ILE C 1 10 ? -7.821 15.671 -22.735 1.00 13.11 10 ILE C C 1
ATOM 3715 O O . ILE C 1 10 ? -8.485 16.030 -23.704 1.00 13.75 10 ILE C O 1
ATOM 3720 N N . THR C 1 11 ? -7.875 14.435 -22.250 1.00 12.91 11 THR C N 1
ATOM 3721 C CA . THR C 1 11 ? -8.764 13.443 -22.843 1.00 14.14 11 THR C CA 1
ATOM 3722 C C . THR C 1 11 ? -10.089 13.405 -22.074 1.00 14.29 11 THR C C 1
ATOM 3723 O O . THR C 1 11 ? -10.168 13.894 -20.942 1.00 15.66 11 THR C O 1
ATOM 3727 N N . GLY C 1 12 ? -11.123 12.840 -22.693 1.00 14.70 12 GLY C N 1
ATOM 3728 C CA . GLY C 1 12 ? -12.434 12.766 -22.064 1.00 14.20 12 GLY C CA 1
ATOM 3729 C C . GLY C 1 12 ? -12.918 14.152 -21.671 1.00 15.71 12 GLY C C 1
ATOM 3730 O O . GLY C 1 12 ? -13.703 14.317 -20.743 1.00 13.98 12 GLY C O 1
ATOM 3731 N N . ALA C 1 13 ? -12.457 15.153 -22.409 1.00 17.41 13 ALA C N 1
ATOM 3732 C CA . ALA C 1 13 ? -12.775 16.544 -22.130 1.00 18.34 13 ALA C CA 1
ATOM 3733 C C . ALA C 1 13 ? -14.228 16.958 -22.318 1.00 19.88 13 ALA C C 1
ATOM 3734 O O . ALA C 1 13 ? -14.605 18.064 -21.941 1.00 19.78 13 ALA C O 1
ATOM 3736 N N . ALA C 1 14 ? -15.046 16.087 -22.894 1.00 22.05 14 ALA C N 1
ATOM 3737 C CA . ALA C 1 14 ? -16.451 16.422 -23.123 1.00 25.84 14 ALA C CA 1
ATOM 3738 C C . ALA C 1 14 ? -17.334 16.148 -21.908 1.00 27.83 14 ALA C C 1
ATOM 3739 O O . ALA C 1 14 ? -18.343 16.820 -21.691 1.00 27.88 14 ALA C O 1
ATOM 3741 N N . HIS C 1 15 ? -16.930 15.167 -21.111 1.00 31.53 15 HIS C N 1
ATOM 3742 C CA . HIS C 1 15 ? -17.679 14.753 -19.930 1.00 34.98 15 HIS C CA 1
ATOM 3743 C C . HIS C 1 15 ? -17.333 15.500 -18.644 1.00 33.56 15 HIS C C 1
ATOM 3744 O O . HIS C 1 15 ? -16.315 16.177 -18.554 1.00 33.73 15 HIS C O 1
ATOM 3751 N N . GLY C 1 16 ? -18.198 15.333 -17.647 1.00 32.13 16 GLY C N 1
ATOM 3752 C CA . GLY C 1 16 ? -18.037 15.964 -16.348 1.00 29.37 16 GLY C CA 1
ATOM 3753 C C . GLY C 1 16 ? -16.650 16.359 -15.863 1.00 27.83 16 GLY C C 1
ATOM 3754 O O . GLY C 1 16 ? -16.292 17.536 -15.917 1.00 26.35 16 GLY C O 1
ATOM 3755 N N . ILE C 1 17 ? -15.877 15.388 -15.381 1.00 25.70 17 ILE C N 1
ATOM 3756 C CA . ILE C 1 17 ? -14.545 15.659 -14.857 1.00 24.53 17 ILE C CA 1
ATOM 3757 C C . ILE C 1 17 ? -13.605 16.323 -15.854 1.00 24.40 17 ILE C C 1
ATOM 3758 O O . ILE C 1 17 ? -12.919 17.292 -15.516 1.00 22.58 17 ILE C O 1
ATOM 3763 N N . GLY C 1 18 ? -13.567 15.793 -17.074 1.00 25.12 18 GLY C N 1
ATOM 3764 C CA . GLY C 1 18 ? -12.707 16.353 -18.104 1.00 25.69 18 GLY C CA 1
ATOM 3765 C C . GLY C 1 18 ? -13.127 17.771 -18.423 1.00 26.39 18 GLY C C 1
ATOM 3766 O O . GLY C 1 18 ? -12.296 18.673 -18.555 1.00 27.82 18 GLY C O 1
ATOM 3767 N N . ARG C 1 19 ? -14.434 17.966 -18.536 1.00 26.28 19 ARG C N 1
ATOM 3768 C CA . ARG C 1 19 ? -15.002 19.274 -18.825 1.00 26.60 19 ARG C CA 1
ATOM 3769 C C . ARG C 1 19 ? -14.622 20.255 -17.716 1.00 24.96 19 ARG C C 1
ATOM 3770 O O . ARG C 1 19 ? -14.146 21.354 -17.989 1.00 26.55 19 ARG C O 1
ATOM 3778 N N . ALA C 1 20 ? -14.827 19.852 -16.466 1.00 22.51 20 ALA C N 1
ATOM 3779 C CA . ALA C 1 20 ? -14.496 20.702 -15.327 1.00 19.94 20 ALA C CA 1
ATOM 3780 C C . ALA C 1 20 ? -13.007 21.055 -15.327 1.00 18.96 20 ALA C C 1
ATOM 3781 O O . ALA C 1 20 ? -12.619 22.151 -14.924 1.00 16.47 20 ALA C O 1
ATOM 3783 N N . THR C 1 21 ? -12.175 20.119 -15.776 1.00 18.08 21 THR C N 1
ATOM 3784 C CA . THR C 1 21 ? -10.743 20.347 -15.823 1.00 17.86 21 THR C CA 1
ATOM 3785 C C . THR C 1 21 ? -10.380 21.320 -16.946 1.00 19.77 21 THR C C 1
ATOM 3786 O O . THR C 1 21 ? -9.478 22.135 -16.786 1.00 19.14 21 THR C O 1
ATOM 3790 N N . LEU C 1 22 ? -11.086 21.239 -18.074 1.00 21.83 22 LEU C N 1
ATOM 3791 C CA . LEU C 1 22 ? -10.836 22.140 -19.199 1.00 23.04 22 LEU C CA 1
ATOM 3792 C C . LEU C 1 22 ? -11.092 23.570 -18.739 1.00 24.97 22 LEU C C 1
ATOM 3793 O O . LEU C 1 22 ? -10.301 24.480 -19.003 1.00 26.08 22 LEU C O 1
ATOM 3798 N N . GLU C 1 23 ? -12.213 23.759 -18.052 1.00 25.51 23 GLU C N 1
ATOM 3799 C CA . GLU C 1 23 ? -12.601 25.072 -17.550 1.00 27.14 23 GLU C CA 1
ATOM 3800 C C . GLU C 1 23 ? -11.596 25.661 -16.565 1.00 24.87 23 GLU C C 1
ATOM 3801 O O . GLU C 1 23 ? -11.227 26.826 -16.675 1.00 25.67 23 GLU C O 1
ATOM 3807 N N . LEU C 1 24 ? -11.164 24.850 -15.604 1.00 22.21 24 LEU C N 1
ATOM 3808 C CA . LEU C 1 24 ? -10.201 25.274 -14.598 1.00 19.53 24 LEU C CA 1
ATOM 3809 C C . LEU C 1 24 ? -8.880 25.662 -15.265 1.00 19.18 24 LEU C C 1
ATOM 3810 O O . LEU C 1 24 ? -8.340 26.744 -15.030 1.00 15.71 24 LEU C O 1
ATOM 3815 N N . PHE C 1 25 ? -8.367 24.762 -16.097 1.00 18.12 25 PHE C N 1
ATOM 3816 C CA . PHE C 1 25 ? -7.106 24.994 -16.781 1.00 19.27 25 PHE C CA 1
ATOM 3817 C C . PHE C 1 25 ? -7.159 26.231 -17.662 1.00 20.77 25 PHE C C 1
ATOM 3818 O O . PHE C 1 25 ? -6.168 26.955 -17.783 1.00 20.00 25 PHE C O 1
ATOM 3826 N N . ALA C 1 26 ? -8.319 26.482 -18.265 1.00 20.77 26 ALA C N 1
ATOM 3827 C CA . ALA C 1 26 ? -8.473 27.649 -19.112 1.00 21.29 26 ALA C CA 1
ATOM 3828 C C . ALA C 1 26 ? -8.309 28.882 -18.238 1.00 23.27 26 ALA C C 1
ATOM 3829 O O . ALA C 1 26 ? -7.585 29.808 -18.602 1.00 24.09 26 ALA C O 1
ATOM 3831 N N . LYS C 1 27 ? -8.960 28.888 -17.073 1.00 24.81 27 LYS C N 1
ATOM 3832 C CA . LYS C 1 27 ? -8.851 30.034 -16.166 1.00 26.94 27 LYS C CA 1
ATOM 3833 C C . LYS C 1 27 ? -7.421 30.194 -15.667 1.00 25.40 27 LYS C C 1
ATOM 3834 O O . LYS C 1 27 ? -6.995 31.299 -15.331 1.00 27.02 27 LYS C O 1
ATOM 3840 N N . GLU C 1 28 ? -6.679 29.094 -15.620 1.00 22.89 28 GLU C N 1
ATOM 3841 C CA . GLU C 1 28 ? -5.303 29.141 -15.154 1.00 21.66 28 GLU C CA 1
ATOM 3842 C C . GLU C 1 28 ? -4.296 29.482 -16.255 1.00 21.42 28 GLU C C 1
ATOM 3843 O O . GLU C 1 28 ? -3.089 29.315 -16.075 1.00 18.45 28 GLU C O 1
ATOM 3849 N N . GLY C 1 29 ? -4.812 29.954 -17.392 1.00 20.79 29 GLY C N 1
ATOM 3850 C CA . GLY C 1 29 ? -3.975 30.375 -18.505 1.00 20.57 29 GLY C CA 1
ATOM 3851 C C . GLY C 1 29 ? -3.318 29.345 -19.409 1.00 19.97 29 GLY C C 1
ATOM 3852 O O . GLY C 1 29 ? -2.351 29.657 -20.098 1.00 18.98 29 GLY C O 1
ATOM 3853 N N . ALA C 1 30 ? -3.838 28.126 -19.425 1.00 19.44 30 ALA C N 1
ATOM 3854 C CA . ALA C 1 30 ? -3.263 27.084 -20.257 1.00 18.64 30 ALA C CA 1
ATOM 3855 C C . ALA C 1 30 ? -3.706 27.184 -21.709 1.00 18.77 30 ALA C C 1
ATOM 3856 O O . ALA C 1 30 ? -4.773 27.713 -22.021 1.00 18.19 30 ALA C O 1
ATOM 3858 N N . ARG C 1 31 ? -2.849 26.695 -22.597 1.00 19.44 31 ARG C N 1
ATOM 3859 C CA . ARG C 1 31 ? -3.143 26.657 -24.019 1.00 18.27 31 ARG C CA 1
ATOM 3860 C C . ARG C 1 31 ? -3.548 25.205 -24.142 1.00 16.54 31 ARG C C 1
ATOM 3861 O O . ARG C 1 31 ? -2.717 24.312 -24.065 1.00 14.74 31 ARG C O 1
ATOM 3869 N N . LEU C 1 32 ? -4.846 24.992 -24.306 1.00 18.28 32 LEU C N 1
ATOM 3870 C CA . LEU C 1 32 ? -5.431 23.659 -24.328 1.00 18.76 32 LEU C CA 1
ATOM 3871 C C . LEU C 1 32 ? -5.865 22.995 -25.616 1.00 19.47 32 LEU C C 1
ATOM 3872 O O . LEU C 1 32 ? -6.290 23.630 -26.582 1.00 22.01 32 LEU C O 1
ATOM 3877 N N . VAL C 1 33 ? -5.777 21.678 -25.585 1.00 18.64 33 VAL C N 1
ATOM 3878 C CA . VAL C 1 33 ? -6.229 20.843 -26.676 1.00 18.52 33 VAL C CA 1
ATOM 3879 C C . VAL C 1 33 ? -7.218 19.925 -25.970 1.00 17.06 33 VAL C C 1
ATOM 3880 O O . VAL C 1 33 ? -6.875 19.265 -24.989 1.00 14.00 33 VAL C O 1
ATOM 3884 N N . ALA C 1 34 ? -8.454 19.917 -26.445 1.00 16.43 34 ALA C N 1
ATOM 3885 C CA . ALA C 1 34 ? -9.475 19.081 -25.851 1.00 16.62 34 ALA C CA 1
ATOM 3886 C C . ALA C 1 34 ? -9.694 17.836 -26.724 1.00 17.26 34 ALA C C 1
ATOM 3887 O O . ALA C 1 34 ? -9.892 17.943 -27.943 1.00 16.45 34 ALA C O 1
ATOM 3889 N N . CYS C 1 35 ? -9.655 16.662 -26.094 1.00 18.02 35 CYS C N 1
ATOM 3890 C CA . CYS C 1 35 ? -9.837 15.392 -26.801 1.00 18.75 35 CYS C CA 1
ATOM 3891 C C . CYS C 1 35 ? -10.970 14.537 -26.238 1.00 18.99 35 CYS C C 1
ATOM 3892 O O . CYS C 1 35 ? -11.181 14.482 -25.027 1.00 20.00 35 CYS C O 1
ATOM 3895 N N . ASP C 1 36 ? -11.685 13.863 -27.135 1.00 19.26 36 ASP C N 1
ATOM 3896 C CA . ASP C 1 36 ? -12.771 12.961 -26.771 1.00 19.44 36 ASP C CA 1
ATOM 3897 C C . ASP C 1 36 ? -13.297 12.246 -28.011 1.00 21.04 36 ASP C C 1
ATOM 3898 O O . ASP C 1 36 ? -12.896 12.554 -29.135 1.00 19.93 36 ASP C O 1
ATOM 3903 N N . ILE C 1 37 ? -14.215 11.309 -27.798 1.00 22.37 37 ILE C N 1
ATOM 3904 C CA . ILE C 1 37 ? -14.772 10.504 -28.879 1.00 24.21 37 ILE C CA 1
ATOM 3905 C C . ILE C 1 37 ? -15.875 11.145 -29.734 1.00 26.40 37 ILE C C 1
ATOM 3906 O O . ILE C 1 37 ? -15.882 10.976 -30.950 1.00 26.07 37 ILE C O 1
ATOM 3911 N N . GLU C 1 38 ? -16.800 11.875 -29.112 1.00 29.67 38 GLU C N 1
ATOM 3912 C CA . GLU C 1 38 ? -17.900 12.501 -29.852 1.00 32.20 38 GLU C CA 1
ATOM 3913 C C . GLU C 1 38 ? -17.615 13.954 -30.199 1.00 32.23 38 GLU C C 1
ATOM 3914 O O . GLU C 1 38 ? -17.499 14.802 -29.316 1.00 30.68 38 GLU C O 1
ATOM 3920 N N . GLU C 1 39 ? -17.532 14.235 -31.493 1.00 32.22 39 GLU C N 1
ATOM 3921 C CA . GLU C 1 39 ? -17.232 15.574 -31.975 1.00 33.29 39 GLU C CA 1
ATOM 3922 C C . GLU C 1 39 ? -18.217 16.647 -31.508 1.00 32.04 39 GLU C C 1
ATOM 3923 O O . GLU C 1 39 ? -17.803 17.705 -31.034 1.00 31.22 39 GLU C O 1
ATOM 3929 N N . GLY C 1 40 ? -19.513 16.368 -31.640 1.00 31.19 40 GLY C N 1
ATOM 3930 C CA . GLY C 1 40 ? -20.540 17.317 -31.234 1.00 28.40 40 GLY C CA 1
ATOM 3931 C C . GLY C 1 40 ? -20.278 17.933 -29.870 1.00 27.33 40 GLY C C 1
ATOM 3932 O O . GLY C 1 40 ? -20.013 19.132 -29.768 1.00 26.95 40 GLY C O 1
ATOM 3933 N N . PRO C 1 41 ? -20.365 17.142 -28.792 1.00 25.78 41 PRO C N 1
ATOM 3934 C CA . PRO C 1 41 ? -20.115 17.692 -27.459 1.00 25.38 41 PRO C CA 1
ATOM 3935 C C . PRO C 1 41 ? -18.668 18.154 -27.250 1.00 26.32 41 PRO C C 1
ATOM 3936 O O . PRO C 1 41 ? -18.401 19.010 -26.405 1.00 27.64 41 PRO C O 1
ATOM 3940 N N . LEU C 1 42 ? -17.734 17.600 -28.020 1.00 25.51 42 LEU C N 1
ATOM 3941 C CA . LEU C 1 42 ? -16.332 17.992 -27.890 1.00 24.49 42 LEU C CA 1
ATOM 3942 C C . LEU C 1 42 ? -16.153 19.427 -28.372 1.00 24.51 42 LEU C C 1
ATOM 3943 O O . LEU C 1 42 ? -15.572 20.255 -27.674 1.00 24.01 42 LEU C O 1
ATOM 3948 N N . ARG C 1 43 ? -16.654 19.709 -29.572 1.00 25.05 43 ARG C N 1
ATOM 3949 C CA . ARG C 1 43 ? -16.546 21.037 -30.161 1.00 27.34 43 ARG C CA 1
ATOM 3950 C C . ARG C 1 43 ? -17.155 22.096 -29.249 1.00 27.64 43 ARG C C 1
ATOM 3951 O O . ARG C 1 43 ? -16.597 23.180 -29.075 1.00 27.77 43 ARG C O 1
ATOM 3959 N N . GLU C 1 44 ? -18.301 21.774 -28.659 1.00 28.80 44 GLU C N 1
ATOM 3960 C CA . GLU C 1 44 ? -18.976 22.712 -27.777 1.00 29.37 44 GLU C CA 1
ATOM 3961 C C . GLU C 1 44 ? -18.201 22.979 -26.485 1.00 29.25 44 GLU C C 1
ATOM 3962 O O . GLU C 1 44 ? -18.050 24.137 -26.081 1.00 30.68 44 GLU C O 1
ATOM 3968 N N . ALA C 1 45 ? -17.702 21.924 -25.843 1.00 27.32 45 ALA C N 1
ATOM 3969 C CA . ALA C 1 45 ? -16.945 22.091 -24.603 1.00 26.52 45 ALA C CA 1
ATOM 3970 C C . ALA C 1 45 ? -15.638 22.837 -24.862 1.00 26.76 45 ALA C C 1
ATOM 3971 O O . ALA C 1 45 ? -15.164 23.595 -24.016 1.00 26.47 45 ALA C O 1
ATOM 3973 N N . ALA C 1 46 ? -15.064 22.625 -26.041 1.00 26.74 46 ALA C N 1
ATOM 3974 C CA . ALA C 1 46 ? -13.811 23.273 -26.401 1.00 27.67 46 ALA C CA 1
ATOM 3975 C C . ALA C 1 46 ? -14.017 24.751 -26.703 1.00 29.32 46 ALA C C 1
ATOM 3976 O O . ALA C 1 46 ? -13.214 25.589 -26.292 1.00 29.77 46 ALA C O 1
ATOM 3978 N N . GLU C 1 47 ? -15.092 25.071 -27.418 1.00 29.95 47 GLU C N 1
ATOM 3979 C CA . GLU C 1 47 ? -15.379 26.462 -27.770 1.00 31.14 47 GLU C CA 1
ATOM 3980 C C . GLU C 1 47 ? -15.738 27.343 -26.575 1.00 27.69 47 GLU C C 1
ATOM 3981 O O . GLU C 1 47 ? -15.389 28.518 -26.535 1.00 25.73 47 GLU C O 1
ATOM 3987 N N . ALA C 1 48 ? -16.443 26.778 -25.607 1.00 26.55 48 ALA C N 1
ATOM 3988 C CA . ALA C 1 48 ? -16.835 27.545 -24.431 1.00 27.31 48 ALA C CA 1
ATOM 3989 C C . ALA C 1 48 ? -15.621 27.957 -23.615 1.00 26.80 48 ALA C C 1
ATOM 3990 O O . ALA C 1 48 ? -15.683 28.881 -22.808 1.00 27.29 48 ALA C O 1
ATOM 3992 N N . VAL C 1 49 ? -14.508 27.278 -23.854 1.00 26.26 49 VAL C N 1
ATOM 3993 C CA . VAL C 1 49 ? -13.285 27.524 -23.114 1.00 23.90 49 VAL C CA 1
ATOM 3994 C C . VAL C 1 49 ? -12.126 28.128 -23.920 1.00 23.05 49 VAL C C 1
ATOM 3995 O O . VAL C 1 49 ? -11.166 28.646 -23.338 1.00 22.88 49 VAL C O 1
ATOM 3999 N N . GLY C 1 50 ? -12.227 28.084 -25.249 1.00 21.39 50 GLY C N 1
ATOM 4000 C CA . GLY C 1 50 ? -11.174 28.620 -26.093 1.00 18.91 50 GLY C CA 1
ATOM 4001 C C . GLY C 1 50 ? -10.100 27.584 -26.383 1.00 20.20 50 GLY C C 1
ATOM 4002 O O . GLY C 1 50 ? -8.965 27.920 -26.727 1.00 21.51 50 GLY C O 1
ATOM 4003 N N . ALA C 1 51 ? -10.457 26.313 -26.233 1.00 19.85 51 ALA C N 1
ATOM 4004 C CA . ALA C 1 51 ? -9.527 25.219 -26.484 1.00 20.68 51 ALA C CA 1
ATOM 4005 C C . ALA C 1 51 ? -9.649 24.732 -27.922 1.00 21.13 51 ALA C C 1
ATOM 4006 O O . ALA C 1 51 ? -10.618 25.042 -28.620 1.00 19.61 51 ALA C O 1
ATOM 4008 N N . HIS C 1 52 ? -8.657 23.971 -28.368 1.00 21.72 52 HIS C N 1
ATOM 4009 C CA . HIS C 1 52 ? -8.685 23.436 -29.721 1.00 22.05 52 HIS C CA 1
ATOM 4010 C C . HIS C 1 52 ? -9.184 22.000 -29.656 1.00 21.54 52 HIS C C 1
ATOM 4011 O O . HIS C 1 52 ? -8.559 21.144 -29.034 1.00 22.79 52 HIS C O 1
ATOM 4018 N N . PRO C 1 53 ? -10.329 21.719 -30.296 1.00 21.50 53 PRO C N 1
ATOM 4019 C CA . PRO C 1 53 ? -10.911 20.378 -30.297 1.00 20.53 53 PRO C CA 1
ATOM 4020 C C . PRO C 1 53 ? -10.222 19.406 -31.235 1.00 20.68 53 PRO C C 1
ATOM 4021 O O . PRO C 1 53 ? -9.950 19.724 -32.394 1.00 22.32 53 PRO C O 1
ATOM 4025 N N . VAL C 1 54 ? -9.937 18.218 -30.720 1.00 19.39 54 VAL C N 1
ATOM 4026 C CA . VAL C 1 54 ? -9.309 17.162 -31.502 1.00 18.29 54 VAL C CA 1
ATOM 4027 C C . VAL C 1 54 ? -10.028 15.846 -31.155 1.00 18.14 54 VAL C C 1
ATOM 4028 O O . VAL C 1 54 ? -9.974 15.370 -30.014 1.00 16.88 54 VAL C O 1
ATOM 4032 N N . VAL C 1 55 ? -10.729 15.279 -32.128 1.00 16.96 55 VAL C N 1
ATOM 4033 C CA . VAL C 1 55 ? -11.449 14.034 -31.896 1.00 20.50 55 VAL C CA 1
ATOM 4034 C C . VAL C 1 55 ? -10.445 12.918 -31.678 1.00 20.91 55 VAL C C 1
ATOM 4035 O O . VAL C 1 55 ? -9.460 12.825 -32.407 1.00 20.30 55 VAL C O 1
ATOM 4047 N N . ASP C 1 57 ? -10.073 8.600 -30.169 1.00 22.23 57 ASP C N 1
ATOM 4048 C CA . ASP C 1 57 ? -10.576 7.337 -29.634 1.00 22.10 57 ASP C CA 1
ATOM 4049 C C . ASP C 1 57 ? -9.344 6.704 -28.995 1.00 20.70 57 ASP C C 1
ATOM 4050 O O . ASP C 1 57 ? -8.588 6.007 -29.667 1.00 20.18 57 ASP C O 1
ATOM 4055 N N . VAL C 1 58 ? -9.137 6.958 -27.706 1.00 20.64 58 VAL C N 1
ATOM 4056 C CA . VAL C 1 58 ? -7.964 6.435 -27.004 1.00 20.03 58 VAL C CA 1
ATOM 4057 C C . VAL C 1 58 ? -7.786 4.938 -27.114 1.00 20.20 58 VAL C C 1
ATOM 4058 O O . VAL C 1 58 ? -6.731 4.416 -26.780 1.00 23.37 58 VAL C O 1
ATOM 4062 N N . ALA C 1 59 ? -8.809 4.239 -27.579 1.00 20.96 59 ALA C N 1
ATOM 4063 C CA . ALA C 1 59 ? -8.708 2.792 -27.732 1.00 21.90 59 ALA C CA 1
ATOM 4064 C C . ALA C 1 59 ? -8.049 2.450 -29.073 1.00 22.69 59 ALA C C 1
ATOM 4065 O O . ALA C 1 59 ? -7.626 1.312 -29.300 1.00 22.99 59 ALA C O 1
ATOM 4067 N N . ASP C 1 60 ? -7.967 3.446 -29.952 1.00 22.31 60 ASP C N 1
ATOM 4068 C CA . ASP C 1 60 ? -7.387 3.272 -31.280 1.00 23.05 60 ASP C CA 1
ATOM 4069 C C . ASP C 1 60 ? -5.988 3.884 -31.387 1.00 22.85 60 ASP C C 1
ATOM 4070 O O . ASP C 1 60 ? -5.817 5.101 -31.316 1.00 23.18 60 ASP C O 1
ATOM 4075 N N . PRO C 1 61 ? -4.964 3.032 -31.560 1.00 22.65 61 PRO C N 1
ATOM 4076 C CA . PRO C 1 61 ? -3.575 3.487 -31.677 1.00 22.02 61 PRO C CA 1
ATOM 4077 C C . PRO C 1 61 ? -3.383 4.601 -32.713 1.00 21.25 61 PRO C C 1
ATOM 4078 O O . PRO C 1 61 ? -2.718 5.607 -32.446 1.00 19.49 61 PRO C O 1
ATOM 4082 N N . ALA C 1 62 ? -3.963 4.410 -33.894 1.00 19.99 62 ALA C N 1
ATOM 4083 C CA . ALA C 1 62 ? -3.821 5.386 -34.969 1.00 18.96 62 ALA C CA 1
ATOM 4084 C C . ALA C 1 62 ? -4.535 6.687 -34.640 1.00 17.52 62 ALA C C 1
ATOM 4085 O O . ALA C 1 62 ? -4.081 7.764 -35.028 1.00 17.11 62 ALA C O 1
ATOM 4087 N N . SER C 1 63 ? -5.646 6.589 -33.920 1.00 15.68 63 SER C N 1
ATOM 4088 C CA . SER C 1 63 ? -6.388 7.778 -33.549 1.00 14.94 63 SER C CA 1
ATOM 4089 C C . SER C 1 63 ? -5.568 8.569 -32.535 1.00 16.97 63 SER C C 1
ATOM 4090 O O . SER C 1 63 ? -5.469 9.788 -32.624 1.00 16.32 63 SER C O 1
ATOM 4093 N N . VAL C 1 64 ? -4.977 7.871 -31.570 1.00 17.92 64 VAL C N 1
ATOM 4094 C CA . VAL C 1 64 ? -4.163 8.532 -30.557 1.00 20.19 64 VAL C CA 1
ATOM 4095 C C . VAL C 1 64 ? -2.993 9.212 -31.257 1.00 22.32 64 VAL C C 1
ATOM 4096 O O . VAL C 1 64 ? -2.641 10.365 -30.970 1.00 21.51 64 VAL C O 1
ATOM 4100 N N . GLU C 1 65 ? -2.396 8.491 -32.192 1.00 24.49 65 GLU C N 1
ATOM 4101 C CA . GLU C 1 65 ? -1.260 9.023 -32.912 1.00 28.08 65 GLU C CA 1
ATOM 4102 C C . GLU C 1 65 ? -1.634 10.275 -33.703 1.00 27.61 65 GLU C C 1
ATOM 4103 O O . GLU C 1 65 ? -1.014 11.325 -33.523 1.00 29.07 65 GLU C O 1
ATOM 4109 N N . ARG C 1 66 ? -2.643 10.186 -34.566 1.00 26.21 66 ARG C N 1
ATOM 4110 C CA . ARG C 1 66 ? -3.045 11.362 -35.333 1.00 24.75 66 ARG C CA 1
ATOM 4111 C C . ARG C 1 66 ? -3.389 12.483 -34.369 1.00 23.80 66 ARG C C 1
ATOM 4112 O O . ARG C 1 66 ? -3.022 13.630 -34.595 1.00 25.61 66 ARG C O 1
ATOM 4120 N N . GLY C 1 67 ? -4.094 12.137 -33.297 1.00 21.87 67 GLY C N 1
ATOM 4121 C CA . GLY C 1 67 ? -4.494 13.121 -32.306 1.00 20.88 67 GLY C CA 1
ATOM 4122 C C . GLY C 1 67 ? -3.352 13.971 -31.783 1.00 21.25 67 GLY C C 1
ATOM 4123 O O . GLY C 1 67 ? -3.410 15.207 -31.809 1.00 20.06 67 GLY C O 1
ATOM 4124 N N . PHE C 1 68 ? -2.301 13.316 -31.304 1.00 20.75 68 PHE C N 1
ATOM 4125 C CA . PHE C 1 68 ? -1.161 14.045 -30.770 1.00 18.30 68 PHE C CA 1
ATOM 4126 C C . PHE C 1 68 ? -0.425 14.855 -31.818 1.00 18.01 68 PHE C C 1
ATOM 4127 O O . PHE C 1 68 ? 0.176 15.884 -31.506 1.00 18.54 68 PHE C O 1
ATOM 4135 N N . ALA C 1 69 ? -0.476 14.405 -33.064 1.00 18.95 69 ALA C N 1
ATOM 4136 C CA . ALA C 1 69 ? 0.172 15.140 -34.143 1.00 18.95 69 ALA C CA 1
ATOM 4137 C C . ALA C 1 69 ? -0.557 16.477 -34.299 1.00 18.11 69 ALA C C 1
ATOM 4138 O O . ALA C 1 69 ? 0.074 17.527 -34.438 1.00 18.88 69 ALA C O 1
ATOM 4140 N N . GLU C 1 70 ? -1.887 16.435 -34.272 1.00 17.07 70 GLU C N 1
ATOM 4141 C CA . GLU C 1 70 ? -2.688 17.653 -34.395 1.00 17.68 70 GLU C CA 1
ATOM 4142 C C . GLU C 1 70 ? -2.422 18.577 -33.220 1.00 16.09 70 GLU C C 1
ATOM 4143 O O . GLU C 1 70 ? -2.267 19.784 -33.391 1.00 15.64 70 GLU C O 1
ATOM 4149 N N . ALA C 1 71 ? -2.385 18.003 -32.021 1.00 15.55 71 ALA C N 1
ATOM 4150 C CA . ALA C 1 71 ? -2.127 18.782 -30.820 1.00 13.70 71 ALA C CA 1
ATOM 4151 C C . ALA C 1 71 ? -0.760 19.461 -30.924 1.00 14.70 71 ALA C C 1
ATOM 4152 O O . ALA C 1 71 ? -0.637 20.670 -30.684 1.00 10.95 71 ALA C O 1
ATOM 4154 N N . LEU C 1 72 ? 0.266 18.682 -31.279 1.00 15.36 72 LEU C N 1
ATOM 4155 C CA . LEU C 1 72 ? 1.613 19.226 -31.409 1.00 16.74 72 LEU C CA 1
ATOM 4156 C C . LEU C 1 72 ? 1.693 20.246 -32.532 1.00 18.59 72 LEU C C 1
ATOM 4157 O O . LEU C 1 72 ? 2.393 21.256 -32.411 1.00 19.87 72 LEU C O 1
ATOM 4162 N N . ALA C 1 73 ? 0.976 20.004 -33.623 1.00 19.41 73 ALA C N 1
ATOM 4163 C CA . ALA C 1 73 ? 1.015 20.955 -34.731 1.00 22.48 73 ALA C CA 1
ATOM 4164 C C . ALA C 1 73 ? 0.404 22.273 -34.282 1.00 21.64 73 ALA C C 1
ATOM 4165 O O . ALA C 1 73 ? 0.852 23.344 -34.678 1.00 23.98 73 ALA C O 1
ATOM 4167 N N . HIS C 1 74 ? -0.605 22.185 -33.429 1.00 20.49 74 HIS C N 1
ATOM 4168 C CA . HIS C 1 74 ? -1.291 23.365 -32.933 1.00 20.94 74 HIS C CA 1
ATOM 4169 C C . HIS C 1 74 ? -0.586 24.068 -31.765 1.00 21.12 74 HIS C C 1
ATOM 4170 O O . HIS C 1 74 ? -0.549 25.295 -31.716 1.00 19.77 74 HIS C O 1
ATOM 4177 N N . LEU C 1 75 ? -0.026 23.290 -30.839 1.00 20.51 75 LEU C N 1
ATOM 4178 C CA . LEU C 1 75 ? 0.651 23.845 -29.664 1.00 21.56 75 LEU C CA 1
ATOM 4179 C C . LEU C 1 75 ? 2.148 24.096 -29.832 1.00 22.41 75 LEU C C 1
ATOM 4180 O O . LEU C 1 75 ? 2.692 25.016 -29.221 1.00 23.39 75 LEU C O 1
ATOM 4185 N N . GLY C 1 76 ? 2.818 23.282 -30.643 1.00 21.84 76 GLY C N 1
ATOM 4186 C CA . GLY C 1 76 ? 4.245 23.468 -30.842 1.00 21.45 76 GLY C CA 1
ATOM 4187 C C . GLY C 1 76 ? 5.080 22.822 -29.752 1.00 22.50 76 GLY C C 1
ATOM 4188 O O . GLY C 1 76 ? 6.304 22.750 -29.848 1.00 23.09 76 GLY C O 1
ATOM 4189 N N . ARG C 1 77 ? 4.415 22.344 -28.708 1.00 23.05 77 ARG C N 1
ATOM 4190 C CA . ARG C 1 77 ? 5.095 21.696 -27.591 1.00 23.52 77 ARG C CA 1
ATOM 4191 C C . ARG C 1 77 ? 4.020 21.116 -26.673 1.00 22.06 77 ARG C C 1
ATOM 4192 O O . ARG C 1 77 ? 2.840 21.449 -26.806 1.00 22.54 77 ARG C O 1
ATOM 4200 N N . LEU C 1 78 ? 4.421 20.245 -25.756 1.00 19.35 78 LEU C N 1
ATOM 4201 C CA . LEU C 1 78 ? 3.483 19.669 -24.810 1.00 18.02 78 LEU C CA 1
ATOM 4202 C C . LEU C 1 78 ? 4.113 19.753 -23.424 1.00 17.71 78 LEU C C 1
ATOM 4203 O O . LEU C 1 78 ? 5.208 19.249 -23.210 1.00 19.45 78 LEU C O 1
ATOM 4208 N N . ASP C 1 79 ? 3.426 20.388 -22.484 1.00 16.29 79 ASP C N 1
ATOM 4209 C CA . ASP C 1 79 ? 3.957 20.520 -21.130 1.00 16.30 79 ASP C CA 1
ATOM 4210 C C . ASP C 1 79 ? 3.290 19.585 -20.133 1.00 17.44 79 ASP C C 1
ATOM 4211 O O . ASP C 1 79 ? 3.854 19.272 -19.084 1.00 19.96 79 ASP C O 1
ATOM 4216 N N . GLY C 1 80 ? 2.089 19.137 -20.466 1.00 16.17 80 GLY C N 1
ATOM 4217 C CA . GLY C 1 80 ? 1.375 18.245 -19.581 1.00 16.96 80 GLY C CA 1
ATOM 4218 C C . GLY C 1 80 ? 0.166 17.627 -20.253 1.00 16.58 80 GLY C C 1
ATOM 4219 O O . GLY C 1 80 ? -0.355 18.155 -21.238 1.00 16.62 80 GLY C O 1
ATOM 4220 N N . VAL C 1 81 ? -0.267 16.494 -19.717 1.00 15.20 81 VAL C N 1
ATOM 4221 C CA . VAL C 1 81 ? -1.424 15.788 -20.234 1.00 17.11 81 VAL C CA 1
ATOM 4222 C C . VAL C 1 81 ? -2.244 15.211 -19.081 1.00 17.03 81 VAL C C 1
ATOM 4223 O O . VAL C 1 81 ? -1.695 14.667 -18.126 1.00 16.83 81 VAL C O 1
ATOM 4227 N N . VAL C 1 82 ? -3.559 15.366 -19.151 1.00 18.13 82 VAL C N 1
ATOM 4228 C CA . VAL C 1 82 ? -4.429 14.785 -18.136 1.00 17.92 82 VAL C CA 1
ATOM 4229 C C . VAL C 1 82 ? -5.355 13.854 -18.907 1.00 17.49 82 VAL C C 1
ATOM 4230 O O . VAL C 1 82 ? -6.184 14.301 -19.704 1.00 16.75 82 VAL C O 1
ATOM 4234 N N . HIS C 1 83 ? -5.187 12.560 -18.673 1.00 17.52 83 HIS C N 1
ATOM 4235 C CA . HIS C 1 83 ? -5.971 11.529 -19.337 1.00 18.00 83 HIS C CA 1
ATOM 4236 C C . HIS C 1 83 ? -7.082 11.005 -18.439 1.00 19.09 83 HIS C C 1
ATOM 4237 O O . HIS C 1 83 ? -6.818 10.460 -17.365 1.00 19.05 83 HIS C O 1
ATOM 4244 N N . TYR C 1 84 ? -8.324 11.174 -18.893 1.00 21.46 84 TYR C N 1
ATOM 4245 C CA . TYR C 1 84 ? -9.497 10.726 -18.152 1.00 22.44 84 TYR C CA 1
ATOM 4246 C C . TYR C 1 84 ? -10.196 9.531 -18.795 1.00 26.11 84 TYR C C 1
ATOM 4247 O O . TYR C 1 84 ? -10.437 8.523 -18.132 1.00 29.52 84 TYR C O 1
ATOM 4256 N N . ALA C 1 85 ? -10.526 9.650 -20.078 1.00 29.26 85 ALA C N 1
ATOM 4257 C CA . ALA C 1 85 ? -11.203 8.590 -20.841 1.00 32.13 85 ALA C CA 1
ATOM 4258 C C . ALA C 1 85 ? -11.240 7.211 -20.155 1.00 33.43 85 ALA C C 1
ATOM 4259 O O . ALA C 1 85 ? -10.208 6.542 -20.029 1.00 34.93 85 ALA C O 1
ATOM 4261 N N . GLY C 1 86 ? -12.429 6.794 -19.722 1.00 32.11 86 GLY C N 1
ATOM 4262 C CA . GLY C 1 86 ? -12.574 5.505 -19.062 1.00 32.93 86 GLY C CA 1
ATOM 4263 C C . GLY C 1 86 ? -14.000 4.982 -19.151 1.00 33.02 86 GLY C C 1
ATOM 4264 O O . GLY C 1 86 ? -14.923 5.751 -19.427 1.00 34.37 86 GLY C O 1
ATOM 4265 N N . ILE C 1 87 ? -14.191 3.684 -18.921 1.00 30.49 87 ILE C N 1
ATOM 4266 C CA . ILE C 1 87 ? -15.526 3.087 -18.989 1.00 28.75 87 ILE C CA 1
ATOM 4267 C C . ILE C 1 87 ? -15.685 1.934 -18.010 1.00 27.49 87 ILE C C 1
ATOM 4268 O O . ILE C 1 87 ? -14.707 1.458 -17.436 1.00 27.76 87 ILE C O 1
ATOM 4273 N N . THR C 1 88 ? -16.925 1.491 -17.820 1.00 25.90 88 THR C N 1
ATOM 4274 C CA . THR C 1 88 ? -17.212 0.366 -16.937 1.00 25.21 88 THR C CA 1
ATOM 4275 C C . THR C 1 88 ? -18.192 -0.588 -17.601 1.00 24.11 88 THR C C 1
ATOM 4276 O O . THR C 1 88 ? -18.924 -0.217 -18.512 1.00 24.06 88 THR C O 1
ATOM 4280 N N . ARG C 1 89 ? -18.183 -1.822 -17.116 1.00 23.40 89 ARG C N 1
ATOM 4281 C CA . ARG C 1 89 ? -19.041 -2.901 -17.583 1.00 21.16 89 ARG C CA 1
ATOM 4282 C C . ARG C 1 89 ? -19.135 -3.790 -16.355 1.00 19.77 89 ARG C C 1
ATOM 4283 O O . ARG C 1 89 ? -18.493 -4.832 -16.294 1.00 20.38 89 ARG C O 1
ATOM 4291 N N . ASP C 1 90 ? -19.919 -3.365 -15.372 1.00 18.08 90 ASP C N 1
ATOM 4292 C CA . ASP C 1 90 ? -20.046 -4.109 -14.133 1.00 17.75 90 ASP C CA 1
ATOM 4293 C C . ASP C 1 90 ? -20.765 -5.429 -14.275 1.00 19.04 90 ASP C C 1
ATOM 4294 O O . ASP C 1 90 ? -21.545 -5.633 -15.207 1.00 18.39 90 ASP C O 1
ATOM 4299 N N . ASN C 1 91 ? -20.476 -6.312 -13.324 1.00 19.37 91 ASN C N 1
ATOM 4300 C CA . ASN C 1 91 ? -21.047 -7.651 -13.226 1.00 19.88 91 ASN C CA 1
ATOM 4301 C C . ASN C 1 91 ? -20.183 -8.470 -12.284 1.00 21.43 91 ASN C C 1
ATOM 4302 O O . ASN C 1 91 ? -18.963 -8.271 -12.217 1.00 20.98 91 ASN C O 1
ATOM 4307 N N . PHE C 1 92 ? -20.809 -9.376 -11.541 1.00 20.99 92 PHE C N 1
ATOM 4308 C CA . PHE C 1 92 ? -20.052 -10.254 -10.663 1.00 21.34 92 PHE C CA 1
ATOM 4309 C C . PHE C 1 92 ? -19.246 -11.077 -11.657 1.00 20.22 92 PHE C C 1
ATOM 4310 O O . PHE C 1 92 ? -19.717 -11.308 -12.769 1.00 18.88 92 PHE C O 1
ATOM 4318 N N . HIS C 1 93 ? -18.049 -11.523 -11.281 1.00 20.05 93 HIS C N 1
ATOM 4319 C CA . HIS C 1 93 ? -17.219 -12.237 -12.241 1.00 18.94 93 HIS C CA 1
ATOM 4320 C C . HIS C 1 93 ? -17.862 -13.411 -12.956 1.00 20.25 93 HIS C C 1
ATOM 4321 O O . HIS C 1 93 ? -17.655 -13.585 -14.158 1.00 19.89 93 HIS C O 1
ATOM 4328 N N . TRP C 1 94 ? -18.664 -14.199 -12.245 1.00 20.27 94 TRP C N 1
ATOM 4329 C CA . TRP C 1 94 ? -19.287 -15.359 -12.864 1.00 21.28 94 TRP C CA 1
ATOM 4330 C C . TRP C 1 94 ? -20.349 -15.008 -13.901 1.00 22.62 94 TRP C C 1
ATOM 4331 O O . TRP C 1 94 ? -20.819 -15.874 -14.635 1.00 22.14 94 TRP C O 1
ATOM 4342 N N . LYS C 1 95 ? -20.716 -13.735 -13.971 1.00 24.66 95 LYS C N 1
ATOM 4343 C CA . LYS C 1 95 ? -21.703 -13.293 -14.947 1.00 28.19 95 LYS C CA 1
ATOM 4344 C C . LYS C 1 95 ? -21.069 -12.314 -15.917 1.00 27.88 95 LYS C C 1
ATOM 4345 O O . LYS C 1 95 ? -21.740 -11.776 -16.792 1.00 28.74 95 LYS C O 1
ATOM 4359 N N . PRO C 1 97 ? -19.105 -11.408 -19.040 1.00 22.58 97 PRO C N 1
ATOM 4360 C CA . PRO C 1 97 ? -18.668 -11.995 -20.304 1.00 21.38 97 PRO C CA 1
ATOM 4361 C C . PRO C 1 97 ? -17.274 -11.500 -20.693 1.00 20.89 97 PRO C C 1
ATOM 4362 O O . PRO C 1 97 ? -16.945 -10.332 -20.509 1.00 18.83 97 PRO C O 1
ATOM 4366 N N . LEU C 1 98 ? -16.462 -12.409 -21.219 1.00 20.93 98 LEU C N 1
ATOM 4367 C CA . LEU C 1 98 ? -15.105 -12.098 -21.631 1.00 21.83 98 LEU C CA 1
ATOM 4368 C C . LEU C 1 98 ? -15.029 -10.777 -22.403 1.00 23.39 98 LEU C C 1
ATOM 4369 O O . LEU C 1 98 ? -14.173 -9.937 -22.116 1.00 23.83 98 LEU C O 1
ATOM 4374 N N . GLU C 1 99 ? -15.921 -10.594 -23.373 1.00 23.55 99 GLU C N 1
ATOM 4375 C CA . GLU C 1 99 ? -15.947 -9.374 -24.177 1.00 26.51 99 GLU C CA 1
ATOM 4376 C C . GLU C 1 99 ? -15.924 -8.124 -23.295 1.00 26.00 99 GLU C C 1
ATOM 4377 O O . GLU C 1 99 ? -15.201 -7.165 -23.584 1.00 24.47 99 GLU C O 1
ATOM 4383 N N . ASP C 1 100 ? -16.730 -8.136 -22.233 1.00 25.15 100 ASP C N 1
ATOM 4384 C CA . ASP C 1 100 ? -16.800 -7.014 -21.302 1.00 23.57 100 ASP C CA 1
ATOM 4385 C C . ASP C 1 100 ? -15.476 -6.823 -20.589 1.00 23.44 100 ASP C C 1
ATOM 4386 O O . ASP C 1 100 ? -15.030 -5.692 -20.386 1.00 24.71 100 ASP C O 1
ATOM 4391 N N . TRP C 1 101 ? -14.855 -7.930 -20.193 1.00 22.09 101 TRP C N 1
ATOM 4392 C CA . TRP C 1 101 ? -13.573 -7.869 -19.504 1.00 20.36 101 TRP C CA 1
ATOM 4393 C C . TRP C 1 101 ? -12.495 -7.285 -20.413 1.00 20.76 101 TRP C C 1
ATOM 4394 O O . TRP C 1 101 ? -11.693 -6.458 -19.986 1.00 20.34 101 TRP C O 1
ATOM 4405 N N . GLU C 1 102 ? -12.476 -7.711 -21.669 1.00 19.99 102 GLU C N 1
ATOM 4406 C CA . GLU C 1 102 ? -11.474 -7.208 -22.581 1.00 21.06 102 GLU C CA 1
ATOM 4407 C C . GLU C 1 102 ? -11.714 -5.779 -23.045 1.00 20.13 102 GLU C C 1
ATOM 4408 O O . GLU C 1 102 ? -10.762 -5.058 -23.335 1.00 21.01 102 GLU C O 1
ATOM 4414 N N . LEU C 1 103 ? -12.971 -5.345 -23.086 1.00 18.62 103 LEU C N 1
ATOM 4415 C CA . LEU C 1 103 ? -13.253 -3.980 -23.517 1.00 16.66 103 LEU C CA 1
ATOM 4416 C C . LEU C 1 103 ? -12.755 -2.950 -22.504 1.00 16.61 103 LEU C C 1
ATOM 4417 O O . LEU C 1 103 ? -12.057 -2.006 -22.881 1.00 15.73 103 LEU C O 1
ATOM 4422 N N . VAL C 1 104 ? -13.086 -3.122 -21.224 1.00 16.13 104 VAL C N 1
ATOM 4423 C CA . VAL C 1 104 ? -12.630 -2.149 -20.240 1.00 16.66 104 VAL C CA 1
ATOM 4424 C C . VAL C 1 104 ? -11.109 -2.116 -20.136 1.00 16.02 104 VAL C C 1
ATOM 4425 O O . VAL C 1 104 ? -10.541 -1.047 -19.927 1.00 17.61 104 VAL C O 1
ATOM 4429 N N . LEU C 1 105 ? -10.445 -3.265 -20.276 1.00 15.26 105 LEU C N 1
ATOM 4430 C CA . LEU C 1 105 ? -8.978 -3.292 -20.209 1.00 15.84 105 LEU C CA 1
ATOM 4431 C C . LEU C 1 105 ? -8.402 -2.559 -21.400 1.00 15.74 105 LEU C C 1
ATOM 4432 O O . LEU C 1 105 ? -7.477 -1.761 -21.269 1.00 17.12 105 LEU C O 1
ATOM 4437 N N . ARG C 1 106 ? -8.963 -2.841 -22.568 1.00 17.68 106 ARG C N 1
ATOM 4438 C CA . ARG C 1 106 ? -8.517 -2.226 -23.809 1.00 19.26 106 ARG C CA 1
ATOM 4439 C C . ARG C 1 106 ? -8.664 -0.716 -23.760 1.00 17.90 106 ARG C C 1
ATOM 4440 O O . ARG C 1 106 ? -7.747 0.022 -24.125 1.00 17.60 106 ARG C O 1
ATOM 4448 N N . VAL C 1 107 ? -9.821 -0.253 -23.304 1.00 16.19 107 VAL C N 1
ATOM 4449 C CA . VAL C 1 107 ? -10.064 1.177 -23.245 1.00 16.06 107 VAL C CA 1
ATOM 4450 C C . VAL C 1 107 ? -9.393 1.860 -22.053 1.00 16.73 107 VAL C C 1
ATOM 4451 O O . VAL C 1 107 ? -8.776 2.915 -22.209 1.00 17.27 107 VAL C O 1
ATOM 4455 N N . ASN C 1 108 ? -9.479 1.251 -20.874 1.00 15.81 108 ASN C N 1
ATOM 4456 C CA . ASN C 1 108 ? -8.898 1.858 -19.680 1.00 14.16 108 ASN C CA 1
ATOM 4457 C C . ASN C 1 108 ? -7.403 1.662 -19.526 1.00 15.17 108 ASN C C 1
ATOM 4458 O O . ASN C 1 108 ? -6.660 2.623 -19.338 1.00 14.98 108 ASN C O 1
ATOM 4463 N N . LEU C 1 109 ? -6.951 0.418 -19.608 1.00 15.42 109 LEU C N 1
ATOM 4464 C CA . LEU C 1 109 ? -5.539 0.146 -19.416 1.00 14.90 109 LEU C CA 1
ATOM 4465 C C . LEU C 1 109 ? -4.692 0.375 -20.659 1.00 14.72 109 LEU C C 1
ATOM 4466 O O . LEU C 1 109 ? -3.695 1.076 -20.609 1.00 14.27 109 LEU C O 1
ATOM 4471 N N . THR C 1 110 ? -5.081 -0.204 -21.781 1.00 17.47 110 THR C N 1
ATOM 4472 C CA . THR C 1 110 ? -4.308 -0.005 -23.003 1.00 18.24 110 THR C CA 1
ATOM 4473 C C . THR C 1 110 ? -4.474 1.429 -23.506 1.00 17.18 110 THR C C 1
ATOM 4474 O O . THR C 1 110 ? -3.573 1.999 -24.122 1.00 17.83 110 THR C O 1
ATOM 4478 N N . GLY C 1 111 ? -5.632 2.012 -23.241 1.00 16.26 111 GLY C N 1
ATOM 4479 C CA . GLY C 1 111 ? -5.854 3.375 -23.672 1.00 18.10 111 GLY C CA 1
ATOM 4480 C C . GLY C 1 111 ? -4.904 4.302 -22.938 1.00 17.40 111 GLY C C 1
ATOM 4481 O O . GLY C 1 111 ? -4.316 5.211 -23.533 1.00 18.78 111 GLY C O 1
ATOM 4482 N N . SER C 1 112 ? -4.750 4.065 -21.639 1.00 15.74 112 SER C N 1
ATOM 4483 C CA . SER C 1 112 ? -3.874 4.880 -20.813 1.00 13.76 112 SER C CA 1
ATOM 4484 C C . SER C 1 112 ? -2.452 4.712 -21.287 1.00 11.42 112 SER C C 1
ATOM 4485 O O . SER C 1 112 ? -1.658 5.642 -21.225 1.00 12.05 112 SER C O 1
ATOM 4488 N N . PHE C 1 113 ? -2.137 3.522 -21.777 1.00 11.36 113 PHE C N 1
ATOM 4489 C CA . PHE C 1 113 ? -0.790 3.247 -22.262 1.00 12.66 113 PHE C CA 1
ATOM 4490 C C . PHE C 1 113 ? -0.505 4.026 -23.538 1.00 12.75 113 PHE C C 1
ATOM 4491 O O . PHE C 1 113 ? 0.546 4.654 -23.672 1.00 13.79 113 PHE C O 1
ATOM 4499 N N . LEU C 1 114 ? -1.446 3.992 -24.476 1.00 12.88 114 LEU C N 1
ATOM 4500 C CA . LEU C 1 114 ? -1.270 4.702 -25.735 1.00 13.30 114 LEU C CA 1
ATOM 4501 C C . LEU C 1 114 ? -1.150 6.206 -25.507 1.00 13.52 114 LEU C C 1
ATOM 4502 O O . LEU C 1 114 ? -0.296 6.862 -26.099 1.00 12.74 114 LEU C O 1
ATOM 4507 N N . VAL C 1 115 ? -1.993 6.751 -24.631 1.00 14.18 115 VAL C N 1
ATOM 4508 C CA . VAL C 1 115 ? -1.967 8.185 -24.373 1.00 13.33 115 VAL C CA 1
ATOM 4509 C C . VAL C 1 115 ? -0.681 8.607 -23.694 1.00 13.72 115 VAL C C 1
ATOM 4510 O O . VAL C 1 115 ? -0.045 9.573 -24.116 1.00 14.79 115 VAL C O 1
ATOM 4514 N N . ALA C 1 116 ? -0.291 7.880 -22.648 1.00 13.52 116 ALA C N 1
ATOM 4515 C CA . ALA C 1 116 ? 0.925 8.202 -21.920 1.00 13.64 116 ALA C CA 1
ATOM 4516 C C . ALA C 1 116 ? 2.174 8.050 -22.803 1.00 15.88 116 ALA C C 1
ATOM 4517 O O . ALA C 1 116 ? 3.108 8.862 -22.745 1.00 13.44 116 ALA C O 1
ATOM 4519 N N . LYS C 1 117 ? 2.179 7.013 -23.628 1.00 16.88 117 LYS C N 1
ATOM 4520 C CA . LYS C 1 117 ? 3.304 6.755 -24.519 1.00 19.07 117 LYS C CA 1
ATOM 4521 C C . LYS C 1 117 ? 3.442 7.900 -25.536 1.00 18.20 117 LYS C C 1
ATOM 4522 O O . LYS C 1 117 ? 4.558 8.331 -25.857 1.00 18.17 117 LYS C O 1
ATOM 4528 N N . ALA C 1 118 ? 2.314 8.400 -26.033 1.00 14.91 118 ALA C N 1
ATOM 4529 C CA . ALA C 1 118 ? 2.355 9.495 -26.998 1.00 14.38 118 ALA C CA 1
ATOM 4530 C C . ALA C 1 118 ? 2.796 10.767 -26.274 1.00 14.45 118 ALA C C 1
ATOM 4531 O O . ALA C 1 118 ? 3.639 11.518 -26.776 1.00 14.67 118 ALA C O 1
ATOM 4533 N N . ALA C 1 119 ? 2.231 11.000 -25.091 1.00 13.80 119 ALA C N 1
ATOM 4534 C CA . ALA C 1 119 ? 2.587 12.174 -24.299 1.00 13.65 119 ALA C CA 1
ATOM 4535 C C . ALA C 1 119 ? 4.098 12.185 -24.076 1.00 13.82 119 ALA C C 1
ATOM 4536 O O . ALA C 1 119 ? 4.768 13.198 -24.299 1.00 13.21 119 ALA C O 1
ATOM 4538 N N . SER C 1 120 ? 4.628 11.045 -23.641 1.00 14.91 120 SER C N 1
ATOM 4539 C CA . SER C 1 120 ? 6.060 10.905 -23.388 1.00 14.65 120 SER C CA 1
ATOM 4540 C C . SER C 1 120 ? 6.873 11.204 -24.641 1.00 14.53 120 SER C C 1
ATOM 4541 O O . SER C 1 120 ? 7.853 11.942 -24.592 1.00 14.04 120 SER C O 1
ATOM 4544 N N . GLU C 1 121 ? 6.457 10.626 -25.763 1.00 15.32 121 GLU C N 1
ATOM 4545 C CA . GLU C 1 121 ? 7.146 10.819 -27.031 1.00 16.78 121 GLU C CA 1
ATOM 4546 C C . GLU C 1 121 ? 7.259 12.304 -27.358 1.00 17.05 121 GLU C C 1
ATOM 4547 O O . GLU C 1 121 ? 8.295 12.770 -27.828 1.00 17.29 121 GLU C O 1
ATOM 4553 N N . ALA C 1 122 ? 6.196 13.054 -27.100 1.00 16.69 122 ALA C N 1
ATOM 4554 C CA . ALA C 1 122 ? 6.212 14.479 -27.394 1.00 17.43 122 ALA C CA 1
ATOM 4555 C C . ALA C 1 122 ? 7.087 15.294 -26.442 1.00 18.17 122 ALA C C 1
ATOM 4556 O O . ALA C 1 122 ? 7.487 16.405 -26.781 1.00 18.69 122 ALA C O 1
ATOM 4566 N N . ARG C 1 124 ? 9.782 13.656 -23.943 1.00 17.30 124 ARG C N 1
ATOM 4567 C CA . ARG C 1 124 ? 11.082 13.085 -23.594 1.00 19.89 124 ARG C CA 1
ATOM 4568 C C . ARG C 1 124 ? 12.278 13.683 -24.342 1.00 20.94 124 ARG C C 1
ATOM 4569 O O . ARG C 1 124 ? 12.343 13.652 -25.569 1.00 19.94 124 ARG C O 1
ATOM 4577 N N . GLU C 1 125 ? 13.223 14.212 -23.570 1.00 23.23 125 GLU C N 1
ATOM 4578 C CA . GLU C 1 125 ? 14.436 14.834 -24.091 1.00 25.90 125 GLU C CA 1
ATOM 4579 C C . GLU C 1 125 ? 14.161 16.124 -24.863 1.00 27.03 125 GLU C C 1
ATOM 4580 O O . GLU C 1 125 ? 15.044 16.638 -25.552 1.00 28.84 125 GLU C O 1
ATOM 4586 N N . LYS C 1 126 ? 12.937 16.638 -24.749 1.00 26.73 126 LYS C N 1
ATOM 4587 C CA . LYS C 1 126 ? 12.549 17.885 -25.412 1.00 26.94 126 LYS C CA 1
ATOM 4588 C C . LYS C 1 126 ? 12.382 18.947 -24.333 1.00 26.21 126 LYS C C 1
ATOM 4589 O O . LYS C 1 126 ? 12.959 20.036 -24.410 1.00 26.32 126 LYS C O 1
ATOM 4595 N N . ASN C 1 127 ? 11.581 18.612 -23.326 1.00 23.65 127 ASN C N 1
ATOM 4596 C CA . ASN C 1 127 ? 11.312 19.510 -22.212 1.00 20.04 127 ASN C CA 1
ATOM 4597 C C . ASN C 1 127 ? 10.749 18.745 -21.038 1.00 18.67 127 ASN C C 1
ATOM 4598 O O . ASN C 1 127 ? 10.287 17.614 -21.190 1.00 18.15 127 ASN C O 1
ATOM 4603 N N . PRO C 1 128 ? 10.813 19.338 -19.838 1.00 17.49 128 PRO C N 1
ATOM 4604 C CA . PRO C 1 128 ? 10.260 18.639 -18.680 1.00 16.83 128 PRO C CA 1
ATOM 4605 C C . PRO C 1 128 ? 8.749 18.668 -18.869 1.00 16.25 128 PRO C C 1
ATOM 4606 O O . PRO C 1 128 ? 8.244 19.366 -19.747 1.00 15.41 128 PRO C O 1
ATOM 4610 N N . GLY C 1 129 ? 8.023 17.900 -18.071 1.00 16.36 129 GLY C N 1
ATOM 4611 C CA . GLY C 1 129 ? 6.584 17.886 -18.228 1.00 13.85 129 GLY C CA 1
ATOM 4612 C C . GLY C 1 129 ? 5.931 17.060 -17.156 1.00 13.17 129 GLY C C 1
ATOM 4613 O O . GLY C 1 129 ? 6.605 16.422 -16.346 1.00 14.00 129 GLY C O 1
ATOM 4614 N N . SER C 1 130 ? 4.608 17.070 -17.142 1.00 12.69 130 SER C N 1
ATOM 4615 C CA . SER C 1 130 ? 3.890 16.309 -16.141 1.00 13.06 130 SER C CA 1
ATOM 4616 C C . SER C 1 130 ? 2.726 15.564 -16.767 1.00 12.26 130 SER C C 1
ATOM 4617 O O . SER C 1 130 ? 1.926 16.154 -17.489 1.00 12.63 130 SER C O 1
ATOM 4620 N N . ILE C 1 131 ? 2.647 14.266 -16.493 1.00 11.55 131 ILE C N 1
ATOM 4621 C CA . ILE C 1 131 ? 1.578 13.433 -17.022 1.00 10.94 131 ILE C CA 1
ATOM 4622 C C . ILE C 1 131 ? 0.698 12.932 -15.882 1.00 12.46 131 ILE C C 1
ATOM 4623 O O . ILE C 1 131 ? 1.195 12.398 -14.885 1.00 11.70 131 ILE C O 1
ATOM 4628 N N . VAL C 1 132 ? -0.610 13.104 -16.036 1.00 12.02 132 VAL C N 1
ATOM 4629 C CA . VAL C 1 132 ? -1.554 12.659 -15.029 1.00 12.63 132 VAL C CA 1
ATOM 4630 C C . VAL C 1 132 ? -2.512 11.635 -15.625 1.00 14.86 132 VAL C C 1
ATOM 4631 O O . VAL C 1 132 ? -3.275 11.945 -16.544 1.00 15.50 132 VAL C O 1
ATOM 4635 N N . LEU C 1 133 ? -2.453 10.409 -15.113 1.00 15.38 133 LEU C N 1
ATOM 4636 C CA . LEU C 1 133 ? -3.332 9.344 -15.574 1.00 16.56 133 LEU C CA 1
ATOM 4637 C C . LEU C 1 133 ? -4.415 9.165 -14.516 1.00 17.80 133 LEU C C 1
ATOM 4638 O O . LEU C 1 133 ? -4.138 9.226 -13.324 1.00 20.43 133 LEU C O 1
ATOM 4643 N N . THR C 1 134 ? -5.651 8.947 -14.940 1.00 18.28 134 THR C N 1
ATOM 4644 C CA . THR C 1 134 ? -6.724 8.770 -13.975 1.00 17.50 134 THR C CA 1
ATOM 4645 C C . THR C 1 134 ? -7.041 7.317 -13.727 1.00 17.25 134 THR C C 1
ATOM 4646 O O . THR C 1 134 ? -7.376 6.580 -14.653 1.00 18.40 134 THR C O 1
ATOM 4650 N N . ALA C 1 135 ? -6.918 6.901 -12.475 1.00 14.32 135 ALA C N 1
ATOM 4651 C CA . ALA C 1 135 ? -7.241 5.532 -12.117 1.00 14.71 135 ALA C CA 1
ATOM 4652 C C . ALA C 1 135 ? -8.558 5.643 -11.371 1.00 16.19 135 ALA C C 1
ATOM 4653 O O . ALA C 1 135 ? -9.489 6.310 -11.834 1.00 16.45 135 ALA C O 1
ATOM 4655 N N . SER C 1 136 ? -8.627 5.026 -10.200 1.00 14.77 136 SER C N 1
ATOM 4656 C CA . SER C 1 136 ? -9.846 5.073 -9.419 1.00 14.66 136 SER C CA 1
ATOM 4657 C C . SER C 1 136 ? -9.663 4.384 -8.080 1.00 15.80 136 SER C C 1
ATOM 4658 O O . SER C 1 136 ? -8.861 3.462 -7.949 1.00 15.03 136 SER C O 1
ATOM 4661 N N . ARG C 1 137 ? -10.410 4.841 -7.086 1.00 16.98 137 ARG C N 1
ATOM 4662 C CA . ARG C 1 137 ? -10.353 4.251 -5.761 1.00 19.52 137 ARG C CA 1
ATOM 4663 C C . ARG C 1 137 ? -10.688 2.752 -5.829 1.00 19.14 137 ARG C C 1
ATOM 4664 O O . ARG C 1 137 ? -10.328 1.980 -4.941 1.00 19.69 137 ARG C O 1
ATOM 4672 N N . VAL C 1 138 ? -11.358 2.349 -6.905 1.00 18.09 138 VAL C N 1
ATOM 4673 C CA . VAL C 1 138 ? -11.753 0.955 -7.119 1.00 16.44 138 VAL C CA 1
ATOM 4674 C C . VAL C 1 138 ? -10.579 0.042 -7.487 1.00 16.12 138 VAL C C 1
ATOM 4675 O O . VAL C 1 138 ? -10.718 -1.182 -7.510 1.00 15.86 138 VAL C O 1
ATOM 4679 N N . TYR C 1 139 ? -9.418 0.617 -7.776 1.00 16.56 139 TYR C N 1
ATOM 4680 C CA . TYR C 1 139 ? -8.277 -0.221 -8.136 1.00 17.78 139 TYR C CA 1
ATOM 4681 C C . TYR C 1 139 ? -7.917 -1.120 -6.955 1.00 17.01 139 TYR C C 1
ATOM 4682 O O . TYR C 1 139 ? -7.162 -2.075 -7.101 1.00 16.00 139 TYR C O 1
ATOM 4691 N N . LEU C 1 140 ? -8.471 -0.803 -5.786 1.00 16.85 140 LEU C N 1
ATOM 4692 C CA . LEU C 1 140 ? -8.237 -1.590 -4.582 1.00 16.35 140 LEU C CA 1
ATOM 4693 C C . LEU C 1 140 ? -9.256 -2.735 -4.491 1.00 16.03 140 LEU C C 1
ATOM 4694 O O . LEU C 1 140 ? -9.322 -3.457 -3.486 1.00 14.42 140 LEU C O 1
ATOM 4699 N N . GLY C 1 141 ? -10.050 -2.902 -5.543 1.00 16.20 141 GLY C N 1
ATOM 4700 C CA . GLY C 1 141 ? -11.047 -3.958 -5.543 1.00 17.76 141 GLY C CA 1
ATOM 4701 C C . GLY C 1 141 ? -12.418 -3.455 -5.130 1.00 19.02 141 GLY C C 1
ATOM 4702 O O . GLY C 1 141 ? -12.547 -2.654 -4.195 1.00 20.46 141 GLY C O 1
ATOM 4703 N N . ASN C 1 142 ? -13.447 -3.930 -5.821 1.00 18.46 142 ASN C N 1
ATOM 4704 C CA . ASN C 1 142 ? -14.815 -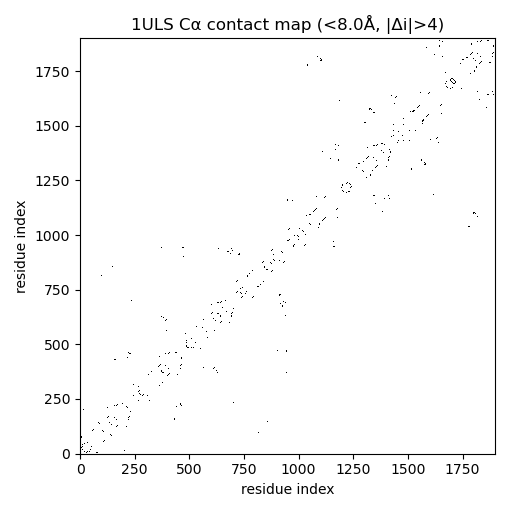3.506 -5.542 1.00 19.47 142 ASN C CA 1
ATOM 4705 C C . ASN C 1 142 ? -15.833 -4.493 -6.119 1.00 19.45 142 ASN C C 1
ATOM 4706 O O . ASN C 1 142 ? -15.706 -4.932 -7.264 1.00 19.05 142 ASN C O 1
ATOM 4711 N N . LEU C 1 143 ? -16.840 -4.835 -5.322 1.00 19.56 143 LEU C N 1
ATOM 4712 C CA . LEU C 1 143 ? -17.888 -5.762 -5.750 1.00 19.89 143 LEU C CA 1
ATOM 4713 C C . LEU C 1 143 ? -18.430 -5.476 -7.157 1.00 20.51 143 LEU C C 1
ATOM 4714 O O . LEU C 1 143 ? -18.757 -4.340 -7.499 1.00 20.55 143 LEU C O 1
ATOM 4719 N N . GLY C 1 144 ? -18.513 -6.518 -7.974 1.00 20.63 144 GLY C N 1
ATOM 4720 C CA . GLY C 1 144 ? -19.030 -6.364 -9.325 1.00 19.88 144 GLY C CA 1
ATOM 4721 C C . GLY C 1 144 ? -18.188 -5.579 -10.317 1.00 20.70 144 GLY C C 1
ATOM 4722 O O . GLY C 1 144 ? -18.713 -5.168 -11.356 1.00 21.58 144 GLY C O 1
ATOM 4723 N N . GLN C 1 145 ? -16.901 -5.373 -10.024 1.00 18.88 145 GLN C N 1
ATOM 4724 C CA . GLN C 1 145 ? -16.027 -4.625 -10.925 1.00 17.39 145 GLN C CA 1
ATOM 4725 C C . GLN C 1 145 ? -14.624 -5.202 -11.155 1.00 16.75 145 GLN C C 1
ATOM 4726 O O . GLN C 1 145 ? -13.657 -4.450 -11.274 1.00 16.82 145 GLN C O 1
ATOM 4732 N N . ALA C 1 146 ? -14.521 -6.522 -11.248 1.00 14.33 146 ALA C N 1
ATOM 4733 C CA . ALA C 1 146 ? -13.236 -7.176 -11.478 1.00 15.19 146 ALA C CA 1
ATOM 4734 C C . ALA C 1 146 ? -12.476 -6.554 -12.650 1.00 15.27 146 ALA C C 1
ATOM 4735 O O . ALA C 1 146 ? -11.287 -6.268 -12.549 1.00 14.90 146 ALA C O 1
ATOM 4737 N N . ASN C 1 147 ? -13.165 -6.348 -13.767 1.00 15.11 147 ASN C N 1
ATOM 4738 C CA . ASN C 1 147 ? -12.530 -5.751 -14.935 1.00 14.93 147 ASN C CA 1
ATOM 4739 C C . ASN C 1 147 ? -12.125 -4.304 -14.663 1.00 14.34 147 ASN C C 1
ATOM 4740 O O . ASN C 1 147 ? -10.996 -3.918 -14.935 1.00 15.16 147 ASN C O 1
ATOM 4745 N N . TYR C 1 148 ? -13.033 -3.504 -14.110 1.00 13.95 148 TYR C N 1
ATOM 4746 C CA . TYR C 1 148 ? -12.701 -2.116 -13.814 1.00 13.48 148 TYR C CA 1
ATOM 4747 C C . TYR C 1 148 ? -11.539 -2.012 -12.832 1.00 12.39 148 TYR C C 1
ATOM 4748 O O . TYR C 1 148 ? -10.588 -1.265 -13.068 1.00 12.56 148 TYR C O 1
ATOM 4757 N N . ALA C 1 149 ? -11.614 -2.753 -11.730 1.00 9.99 149 ALA C N 1
ATOM 4758 C CA . ALA C 1 149 ? -10.548 -2.721 -10.734 1.00 11.38 149 ALA C CA 1
ATOM 4759 C C . ALA C 1 149 ? -9.192 -3.174 -11.312 1.00 11.85 149 ALA C C 1
ATOM 4760 O O . ALA C 1 149 ? -8.166 -2.520 -11.108 1.00 11.10 149 ALA C O 1
ATOM 4762 N N . ALA C 1 150 ? -9.184 -4.285 -12.037 1.00 11.11 150 ALA C N 1
ATOM 4763 C CA . ALA C 1 150 ? -7.942 -4.772 -12.628 1.00 12.80 150 ALA C CA 1
ATOM 4764 C C . ALA C 1 150 ? -7.328 -3.752 -13.599 1.00 14.45 150 ALA C C 1
ATOM 4765 O O . ALA C 1 150 ? -6.112 -3.535 -13.602 1.00 13.38 150 ALA C O 1
ATOM 4767 N N . SER C 1 151 ? -8.160 -3.123 -14.420 1.00 15.01 151 SER C N 1
ATOM 4768 C CA . SER C 1 151 ? -7.634 -2.161 -15.379 1.00 17.43 151 SER C CA 1
ATOM 4769 C C . SER C 1 151 ? -7.071 -0.924 -14.690 1.00 17.16 151 SER C C 1
ATOM 4770 O O . SER C 1 151 ? -6.011 -0.428 -15.069 1.00 17.13 151 SER C O 1
ATOM 4781 N N . ALA C 1 153 ? -6.003 -0.818 -11.643 1.00 14.76 153 ALA C N 1
ATOM 4782 C CA . ALA C 1 153 ? -4.855 -1.231 -10.850 1.00 14.76 153 ALA C CA 1
ATOM 4783 C C . ALA C 1 153 ? -3.662 -1.282 -11.803 1.00 13.36 153 ALA C C 1
ATOM 4784 O O . ALA C 1 153 ? -2.521 -1.062 -11.409 1.00 13.43 153 ALA C O 1
ATOM 4786 N N . GLY C 1 154 ? -3.950 -1.558 -13.068 1.00 13.39 154 GLY C N 1
ATOM 4787 C CA . GLY C 1 154 ? -2.906 -1.632 -14.068 1.00 12.81 154 GLY C CA 1
ATOM 4788 C C . GLY C 1 154 ? -2.368 -0.250 -14.349 1.00 13.05 154 GLY C C 1
ATOM 4789 O O . GLY C 1 154 ? -1.165 -0.068 -14.575 1.00 13.64 154 GLY C O 1
ATOM 4790 N N . VAL C 1 155 ? -3.267 0.730 -14.321 1.00 11.89 155 VAL C N 1
ATOM 4791 C CA . VAL C 1 155 ? -2.895 2.112 -14.568 1.00 11.98 155 VAL C CA 1
ATOM 4792 C C . VAL C 1 155 ? -1.940 2.573 -13.478 1.00 12.74 155 VAL C C 1
ATOM 4793 O O . VAL C 1 155 ? -0.973 3.290 -13.755 1.00 13.82 155 VAL C O 1
ATOM 4797 N N . VAL C 1 156 ? -2.209 2.168 -12.241 1.00 11.90 156 VAL C N 1
ATOM 4798 C CA . VAL C 1 156 ? -1.326 2.529 -11.138 1.00 12.12 156 VAL C CA 1
ATOM 4799 C C . VAL C 1 156 ? 0.055 1.893 -11.378 1.00 12.47 156 VAL C C 1
ATOM 4800 O O . VAL C 1 156 ? 1.090 2.528 -11.175 1.00 13.02 156 VAL C O 1
ATOM 4804 N N . GLY C 1 157 ? 0.067 0.640 -11.819 1.00 10.96 157 GLY C N 1
ATOM 4805 C CA . GLY C 1 157 ? 1.331 -0.022 -12.097 1.00 12.57 157 GLY C CA 1
ATOM 4806 C C . GLY C 1 157 ? 2.048 0.663 -13.251 1.00 13.45 157 GLY C C 1
ATOM 4807 O O . GLY C 1 157 ? 3.265 0.842 -13.220 1.00 12.79 157 GLY C O 1
ATOM 4808 N N . LEU C 1 158 ? 1.286 1.048 -14.276 1.00 14.38 158 LEU C N 1
ATOM 4809 C CA . LEU C 1 158 ? 1.847 1.731 -15.442 1.00 14.15 158 LEU C CA 1
ATOM 4810 C C . LEU C 1 158 ? 2.472 3.053 -15.032 1.00 15.10 158 LEU C C 1
ATOM 4811 O O . LEU C 1 158 ? 3.602 3.362 -15.414 1.00 16.63 158 LEU C O 1
ATOM 4816 N N . THR C 1 159 ? 1.732 3.832 -14.250 1.00 16.65 159 THR C N 1
ATOM 4817 C CA . THR C 1 159 ? 2.218 5.129 -13.783 1.00 18.02 159 THR C CA 1
ATOM 4818 C C . THR C 1 159 ? 3.529 5.013 -12.996 1.00 17.57 159 THR C C 1
ATOM 4819 O O . THR C 1 159 ? 4.451 5.806 -13.194 1.00 16.91 159 THR C O 1
ATOM 4823 N N . ARG C 1 160 ? 3.607 4.034 -12.100 1.00 16.75 160 ARG C N 1
ATOM 4824 C CA . ARG C 1 160 ? 4.819 3.849 -11.317 1.00 16.57 160 ARG C CA 1
ATOM 4825 C C . ARG C 1 160 ? 5.998 3.563 -12.237 1.00 15.22 160 ARG C C 1
ATOM 4826 O O . ARG C 1 160 ? 7.021 4.245 -12.161 1.00 14.92 160 ARG C O 1
ATOM 4834 N N . THR C 1 161 ? 5.842 2.584 -13.125 1.00 14.40 161 THR C N 1
ATOM 4835 C CA . THR C 1 161 ? 6.902 2.234 -14.069 1.00 15.17 161 THR C CA 1
ATOM 4836 C C . THR C 1 161 ? 7.303 3.438 -14.929 1.00 15.74 161 THR C C 1
ATOM 4837 O O . THR C 1 161 ? 8.488 3.722 -15.104 1.00 16.06 161 THR C O 1
ATOM 4841 N N . LEU C 1 162 ? 6.308 4.140 -15.464 1.00 14.53 162 LEU C N 1
ATOM 4842 C CA . LEU C 1 162 ? 6.556 5.312 -16.287 1.00 13.57 162 LEU C CA 1
ATOM 4843 C C . LEU C 1 162 ? 7.319 6.381 -15.504 1.00 14.02 162 LEU C C 1
ATOM 4844 O O . LEU C 1 162 ? 8.236 7.019 -16.029 1.00 14.43 162 LEU C O 1
ATOM 4849 N N . ALA C 1 163 ? 6.939 6.568 -14.241 1.00 13.16 163 ALA C N 1
ATOM 4850 C CA . ALA C 1 163 ? 7.576 7.560 -13.389 1.00 10.22 163 ALA C CA 1
ATOM 4851 C C . ALA C 1 163 ? 9.054 7.249 -13.240 1.00 10.41 163 ALA C C 1
ATOM 4852 O O . ALA C 1 163 ? 9.878 8.155 -13.216 1.00 11.67 163 ALA C O 1
ATOM 4854 N N . LEU C 1 164 ? 9.390 5.966 -13.154 1.00 11.29 164 LEU C N 1
ATOM 4855 C CA . LEU C 1 164 ? 10.788 5.554 -13.011 1.00 11.85 164 LEU C CA 1
ATOM 4856 C C . LEU C 1 164 ? 11.603 5.776 -14.283 1.00 12.91 164 LEU C C 1
ATOM 4857 O O . LEU C 1 164 ? 12.748 6.222 -14.223 1.00 14.25 164 LEU C O 1
ATOM 4862 N N . GLU C 1 165 ? 11.008 5.475 -15.434 1.00 14.11 165 GLU C N 1
ATOM 4863 C CA . GLU C 1 165 ? 11.700 5.623 -16.710 1.00 13.53 165 GLU C CA 1
ATOM 4864 C C . GLU C 1 165 ? 11.799 7.063 -17.192 1.00 15.57 165 GLU C C 1
ATOM 4865 O O . GLU C 1 165 ? 12.705 7.398 -17.958 1.00 16.65 165 GLU C O 1
ATOM 4871 N N . LEU C 1 166 ? 10.879 7.918 -16.751 1.00 15.98 166 LEU C N 1
ATOM 4872 C CA . LEU C 1 166 ? 10.882 9.312 -17.181 1.00 16.03 166 LEU C CA 1
ATOM 4873 C C . LEU C 1 166 ? 11.471 10.312 -16.189 1.00 17.10 166 LEU C C 1
ATOM 4874 O O . LEU C 1 166 ? 11.774 11.447 -16.556 1.00 19.17 166 LEU C O 1
ATOM 4879 N N . GLY C 1 167 ? 11.631 9.899 -14.936 1.00 17.52 167 GLY C N 1
ATOM 4880 C CA . GLY C 1 167 ? 12.165 10.800 -13.929 1.00 17.75 167 GLY C CA 1
ATOM 4881 C C . GLY C 1 167 ? 13.419 11.580 -14.301 1.00 18.93 167 GLY C C 1
ATOM 4882 O O . GLY C 1 167 ? 13.489 12.785 -14.078 1.00 19.90 167 GLY C O 1
ATOM 4883 N N . ARG C 1 168 ? 14.412 10.903 -14.865 1.00 18.99 168 ARG C N 1
ATOM 4884 C CA . ARG C 1 168 ? 15.664 11.556 -15.237 1.00 19.70 168 ARG C CA 1
ATOM 4885 C C . ARG C 1 168 ? 15.464 12.611 -16.332 1.00 19.34 168 ARG C C 1
ATOM 4886 O O . ARG C 1 168 ? 16.298 13.497 -16.497 1.00 20.44 168 ARG C O 1
ATOM 4894 N N . TRP C 1 169 ? 14.370 12.515 -17.083 1.00 17.35 169 TRP C N 1
ATOM 4895 C CA . TRP C 1 169 ? 14.108 13.482 -18.150 1.00 16.06 169 TRP C CA 1
ATOM 4896 C C . TRP C 1 169 ? 13.256 14.660 -17.692 1.00 13.78 169 TRP C C 1
ATOM 4897 O O . TRP C 1 169 ? 12.781 15.444 -18.508 1.00 13.49 169 TRP C O 1
ATOM 4908 N N . GLY C 1 170 ? 13.068 14.784 -16.384 1.00 12.96 170 GLY C N 1
ATOM 4909 C CA . GLY C 1 170 ? 12.278 15.881 -15.857 1.00 12.19 170 GLY C CA 1
ATOM 4910 C C . GLY C 1 170 ? 10.781 15.725 -16.061 1.00 13.49 170 GLY C C 1
ATOM 4911 O O . GLY C 1 170 ? 10.024 16.663 -15.816 1.00 14.41 170 GLY C O 1
ATOM 4912 N N . ILE C 1 171 ? 10.348 14.549 -16.515 1.00 14.01 171 ILE C N 1
ATOM 4913 C CA . ILE C 1 171 ? 8.927 14.297 -16.747 1.00 12.52 171 ILE C CA 1
ATOM 4914 C C . ILE C 1 171 ? 8.321 13.512 -15.594 1.00 12.23 171 ILE C C 1
ATOM 4915 O O . ILE C 1 171 ? 8.777 12.420 -15.258 1.00 11.91 171 ILE C O 1
ATOM 4920 N N . ARG C 1 172 ? 7.290 14.084 -14.991 1.00 13.63 172 ARG C N 1
ATOM 4921 C CA . ARG C 1 172 ? 6.611 13.455 -13.864 1.00 16.20 172 ARG C CA 1
ATOM 4922 C C . ARG C 1 172 ? 5.340 12.721 -14.278 1.00 15.90 172 ARG C C 1
ATOM 4923 O O . ARG C 1 172 ? 4.581 13.202 -15.110 1.00 19.42 172 ARG C O 1
ATOM 4931 N N . VAL C 1 173 ? 5.109 11.552 -13.692 1.00 15.85 173 VAL C N 1
ATOM 4932 C CA . VAL C 1 173 ? 3.913 10.773 -13.994 1.00 14.32 173 VAL C CA 1
ATOM 4933 C C . VAL C 1 173 ? 3.210 10.439 -12.691 1.00 13.93 173 VAL C C 1
ATOM 4934 O O . VAL C 1 173 ? 3.786 9.797 -11.814 1.00 14.34 173 VAL C O 1
ATOM 4938 N N . ASN C 1 174 ? 1.969 10.888 -12.563 1.00 13.07 174 ASN C N 1
ATOM 4939 C CA . ASN C 1 174 ? 1.199 10.651 -11.355 1.00 13.47 174 ASN C CA 1
ATOM 4940 C C . ASN C 1 174 ? -0.194 10.132 -11.702 1.00 14.92 174 ASN C C 1
ATOM 4941 O O . ASN C 1 174 ? -0.664 10.287 -12.829 1.00 14.35 174 ASN C O 1
ATOM 4946 N N . THR C 1 175 ? -0.863 9.524 -10.733 1.00 15.36 175 THR C N 1
ATOM 4947 C CA . THR C 1 175 ? -2.178 8.971 -11.000 1.00 17.58 175 THR C CA 1
ATOM 4948 C C . THR C 1 175 ? -3.258 9.400 -10.015 1.00 16.43 175 THR C C 1
ATOM 4949 O O . THR C 1 175 ? -3.085 9.306 -8.802 1.00 17.94 175 THR C O 1
ATOM 4953 N N . LEU C 1 176 ? -4.369 9.889 -10.558 1.00 16.56 176 LEU C N 1
ATOM 4954 C CA . LEU C 1 176 ? -5.518 10.321 -9.766 1.00 16.62 176 LEU C CA 1
ATOM 4955 C C . LEU C 1 176 ? -6.436 9.136 -9.536 1.00 17.04 176 LEU C C 1
ATOM 4956 O O . LEU C 1 176 ? -6.739 8.390 -10.468 1.00 18.83 176 LEU C O 1
ATOM 4961 N N . ALA C 1 177 ? -6.881 8.961 -8.301 1.00 17.96 177 ALA C N 1
ATOM 4962 C CA . ALA C 1 177 ? -7.782 7.864 -7.973 1.00 18.59 177 ALA C CA 1
ATOM 4963 C C . ALA C 1 177 ? -9.055 8.451 -7.385 1.00 18.61 177 ALA C C 1
ATOM 4964 O O . ALA C 1 177 ? -9.247 8.413 -6.175 1.00 20.72 177 ALA C O 1
ATOM 4966 N N . PRO C 1 178 ? -9.932 9.018 -8.229 1.00 18.40 178 PRO C N 1
ATOM 4967 C CA . PRO C 1 178 ? -11.182 9.607 -7.733 1.00 19.32 178 PRO C CA 1
ATOM 4968 C C . PRO C 1 178 ? -12.120 8.596 -7.081 1.00 18.78 178 PRO C C 1
ATOM 4969 O O . PRO C 1 178 ? -12.046 7.399 -7.348 1.00 20.95 178 PRO C O 1
ATOM 4973 N N . GLY C 1 179 ? -12.987 9.081 -6.204 1.00 19.36 179 GLY C N 1
ATOM 4974 C CA . GLY C 1 179 ? -13.928 8.199 -5.534 1.00 21.83 179 GLY C CA 1
ATOM 4975 C C . GLY C 1 179 ? -15.320 8.369 -6.107 1.00 22.72 179 GLY C C 1
ATOM 4976 O O . GLY C 1 179 ? -15.533 8.133 -7.296 1.00 22.16 179 GLY C O 1
ATOM 4977 N N . PHE C 1 180 ? -16.271 8.782 -5.276 1.00 24.67 180 PHE C N 1
ATOM 4978 C CA . PHE C 1 180 ? -17.636 8.986 -5.754 1.00 26.31 180 PHE C CA 1
ATOM 4979 C C . PHE C 1 180 ? -17.863 10.445 -6.145 1.00 26.58 180 PHE C C 1
ATOM 4980 O O . PHE C 1 180 ? -18.040 11.313 -5.286 1.00 26.26 180 PHE C O 1
ATOM 4988 N N . ILE C 1 181 ? -17.856 10.698 -7.452 1.00 28.26 181 ILE C N 1
ATOM 4989 C CA . ILE C 1 181 ? -18.031 12.039 -8.002 1.00 30.25 181 ILE C CA 1
ATOM 4990 C C . ILE C 1 181 ? -19.418 12.199 -8.596 1.00 33.11 181 ILE C C 1
ATOM 4991 O O . ILE C 1 181 ? -19.897 11.321 -9.302 1.00 34.36 181 ILE C O 1
ATOM 4996 N N . GLU C 1 182 ? -20.046 13.335 -8.317 1.00 37.58 182 GLU C N 1
ATOM 4997 C CA . GLU C 1 182 ? -21.390 13.647 -8.793 1.00 41.73 182 GLU C CA 1
ATOM 4998 C C . GLU C 1 182 ? -21.516 13.685 -10.320 1.00 44.32 182 GLU C C 1
ATOM 4999 O O . GLU C 1 182 ? -20.716 14.319 -11.008 1.00 44.40 182 GLU C O 1
ATOM 5005 N N . THR C 1 183 ? -22.545 13.011 -10.832 1.00 47.09 183 THR C N 1
ATOM 5006 C CA . THR C 1 183 ? -22.826 12.934 -12.271 1.00 48.03 183 THR C CA 1
ATOM 5007 C C . THR C 1 183 ? -21.553 13.002 -13.105 1.00 48.12 183 THR C C 1
ATOM 5008 O O . THR C 1 183 ? -21.555 12.632 -14.279 1.00 48.90 183 THR C O 1
ATOM 5012 N N . PRO C 1 190 ? -29.069 6.117 -10.073 1.00 93.83 190 PRO C N 1
ATOM 5013 C CA . PRO C 1 190 ? -28.456 6.299 -8.754 1.00 93.89 190 PRO C CA 1
ATOM 5014 C C . PRO C 1 190 ? -29.483 6.668 -7.687 1.00 93.99 190 PRO C C 1
ATOM 5015 O O . PRO C 1 190 ? -30.191 7.665 -7.825 1.00 94.38 190 PRO C O 1
ATOM 5019 N N . GLU C 1 191 ? -29.564 5.867 -6.627 1.00 93.66 191 GLU C N 1
ATOM 5020 C CA . GLU C 1 191 ? -30.508 6.132 -5.544 1.00 93.13 191 GLU C CA 1
ATOM 5021 C C . GLU C 1 191 ? -30.059 5.530 -4.209 1.00 92.15 191 GLU C C 1
ATOM 5022 O O . GLU C 1 191 ? -29.548 6.241 -3.343 1.00 92.12 191 GLU C O 1
ATOM 5028 N N . LYS C 1 192 ? -30.257 4.225 -4.041 1.00 90.77 192 LYS C N 1
ATOM 5029 C CA . LYS C 1 192 ? -29.863 3.555 -2.805 1.00 89.24 192 LYS C CA 1
ATOM 5030 C C . LYS C 1 192 ? -28.378 3.211 -2.853 1.00 87.74 192 LYS C C 1
ATOM 5031 O O . LYS C 1 192 ? -27.777 2.834 -1.843 1.00 87.23 192 LYS C O 1
ATOM 5037 N N . VAL C 1 193 ? -27.798 3.339 -4.041 1.00 85.70 193 VAL C N 1
ATOM 5038 C CA . VAL C 1 193 ? -26.380 3.071 -4.241 1.00 83.64 193 VAL C CA 1
ATOM 5039 C C . VAL C 1 193 ? -25.615 4.271 -3.696 1.00 81.65 193 VAL C C 1
ATOM 5040 O O . VAL C 1 193 ? -24.458 4.161 -3.293 1.00 81.14 193 VAL C O 1
ATOM 5044 N N . ARG C 1 194 ? -26.287 5.417 -3.688 1.00 79.57 194 ARG C N 1
ATOM 5045 C CA . ARG C 1 194 ? -25.714 6.665 -3.204 1.00 77.53 194 ARG C CA 1
ATOM 5046 C C . ARG C 1 194 ? -25.526 6.651 -1.691 1.00 75.86 194 ARG C C 1
ATOM 5047 O O . ARG C 1 194 ? -24.445 6.968 -1.193 1.00 75.01 194 ARG C O 1
ATOM 5055 N N . GLU C 1 195 ? -26.577 6.282 -0.963 1.00 73.81 195 GLU C N 1
ATOM 5056 C CA . GLU C 1 195 ? -26.506 6.244 0.493 1.00 71.79 195 GLU C CA 1
ATOM 5057 C C . GLU C 1 195 ? -25.378 5.371 1.017 1.00 69.42 195 GLU C C 1
ATOM 5058 O O . GLU C 1 195 ? -24.641 5.785 1.908 1.00 70.08 195 GLU C O 1
ATOM 5064 N N . LYS C 1 196 ? -25.242 4.166 0.471 1.00 66.08 196 LYS C N 1
ATOM 5065 C CA . LYS C 1 196 ? -24.181 3.268 0.908 1.00 62.07 196 LYS C CA 1
ATOM 5066 C C . LYS C 1 196 ? -22.819 3.907 0.639 1.00 58.79 196 LYS C C 1
ATOM 5067 O O . LYS C 1 196 ? -21.929 3.860 1.485 1.00 58.70 196 LYS C O 1
ATOM 5073 N N . ALA C 1 197 ? -22.665 4.506 -0.539 1.00 55.01 197 ALA C N 1
ATOM 5074 C CA . ALA C 1 197 ? -21.411 5.161 -0.908 1.00 51.70 197 ALA C CA 1
ATOM 5075 C C . ALA C 1 197 ? -21.076 6.285 0.074 1.00 49.25 197 ALA C C 1
ATOM 5076 O O . ALA C 1 197 ? -19.994 6.304 0.663 1.00 48.37 197 ALA C O 1
ATOM 5078 N N . ILE C 1 198 ? -22.011 7.220 0.240 1.00 45.70 198 ILE C N 1
ATOM 5079 C CA . ILE C 1 198 ? -21.832 8.349 1.149 1.00 40.83 198 ILE C CA 1
ATOM 5080 C C . ILE C 1 198 ? -21.677 7.884 2.596 1.00 38.95 198 ILE C C 1
ATOM 5081 O O . ILE C 1 198 ? -21.019 8.543 3.403 1.00 38.35 198 ILE C O 1
ATOM 5086 N N . ALA C 1 199 ? -22.290 6.755 2.928 1.00 35.74 199 ALA C N 1
ATOM 5087 C CA . ALA C 1 199 ? -22.194 6.228 4.281 1.00 33.52 199 ALA C CA 1
ATOM 5088 C C . ALA C 1 199 ? -20.768 5.757 4.526 1.00 31.45 199 ALA C C 1
ATOM 5089 O O . ALA C 1 199 ? -20.246 5.866 5.638 1.00 31.08 199 ALA C O 1
ATOM 5091 N N . ALA C 1 200 ? -20.137 5.248 3.474 1.00 28.69 200 ALA C N 1
ATOM 5092 C CA . ALA C 1 200 ? -18.772 4.751 3.569 1.00 27.24 200 ALA C CA 1
ATOM 5093 C C . ALA C 1 200 ? -17.766 5.869 3.324 1.00 25.18 200 ALA C C 1
ATOM 5094 O O . ALA C 1 200 ? -16.569 5.607 3.169 1.00 25.64 200 ALA C O 1
ATOM 5096 N N . THR C 1 201 ? -18.254 7.110 3.297 1.00 20.87 201 THR C N 1
ATOM 5097 C CA . THR C 1 201 ? -17.406 8.269 3.047 1.00 18.94 201 THR C CA 1
ATOM 5098 C C . THR C 1 201 ? -17.254 9.183 4.268 1.00 18.00 201 THR C C 1
ATOM 5099 O O . THR C 1 201 ? -18.196 9.851 4.679 1.00 17.84 201 THR C O 1
ATOM 5103 N N . PRO C 1 202 ? -16.052 9.223 4.864 1.00 17.57 202 PRO C N 1
ATOM 5104 C CA . PRO C 1 202 ? -15.830 10.072 6.037 1.00 17.89 202 PRO C CA 1
ATOM 5105 C C . PRO C 1 202 ? -16.313 11.515 5.888 1.00 18.80 202 PRO C C 1
ATOM 5106 O O . PRO C 1 202 ? -16.884 12.072 6.828 1.00 17.91 202 PRO C O 1
ATOM 5110 N N . LEU C 1 203 ? -16.097 12.116 4.719 1.00 18.81 203 LEU C N 1
ATOM 5111 C CA . LEU C 1 203 ? -16.544 13.490 4.497 1.00 18.98 203 LEU C CA 1
ATOM 5112 C C . LEU C 1 203 ? -18.060 13.582 4.289 1.00 19.82 203 LEU C C 1
ATOM 5113 O O . LEU C 1 203 ? -18.601 14.671 4.103 1.00 19.69 203 LEU C O 1
ATOM 5118 N N . GLY C 1 204 ? -18.728 12.429 4.312 1.00 20.58 204 GLY C N 1
ATOM 5119 C CA . GLY C 1 204 ? -20.177 12.365 4.176 1.00 22.90 204 GLY C CA 1
ATOM 5120 C C . GLY C 1 204 ? -20.880 12.987 2.982 1.00 24.21 204 GLY C C 1
ATOM 5121 O O . GLY C 1 204 ? -21.963 13.552 3.144 1.00 24.50 204 GLY C O 1
ATOM 5122 N N . ARG C 1 205 ? -20.293 12.878 1.789 1.00 24.52 205 ARG C N 1
ATOM 5123 C CA . ARG C 1 205 ? -20.907 13.442 0.590 1.00 22.57 205 ARG C CA 1
ATOM 5124 C C . ARG C 1 205 ? -20.248 12.960 -0.685 1.00 22.28 205 ARG C C 1
ATOM 5125 O O . ARG C 1 205 ? -19.197 12.318 -0.664 1.00 20.19 205 ARG C O 1
ATOM 5133 N N . ALA C 1 206 ? -20.880 13.278 -1.805 1.00 22.84 206 ALA C N 1
ATOM 5134 C CA . ALA C 1 206 ? -20.337 12.912 -3.096 1.00 24.21 206 ALA C CA 1
ATOM 5135 C C . ALA C 1 206 ? -19.326 14.002 -3.443 1.00 25.29 206 ALA C C 1
ATOM 5136 O O . ALA C 1 206 ? -19.400 15.116 -2.921 1.00 24.59 206 ALA C O 1
ATOM 5138 N N . GLY C 1 207 ? -18.364 13.675 -4.297 1.00 25.40 207 GLY C N 1
ATOM 5139 C CA . GLY C 1 207 ? -17.393 14.676 -4.691 1.00 27.12 207 GLY C CA 1
ATOM 5140 C C . GLY C 1 207 ? -17.874 15.364 -5.956 1.00 26.26 207 GLY C C 1
ATOM 5141 O O . GLY C 1 207 ? -18.738 14.841 -6.651 1.00 26.06 207 GLY C O 1
ATOM 5142 N N . LYS C 1 208 ? -17.328 16.535 -6.257 1.00 27.26 208 LYS C N 1
ATOM 5143 C CA . LYS C 1 208 ? -17.711 17.263 -7.464 1.00 27.31 208 LYS C CA 1
ATOM 5144 C C . LYS C 1 208 ? -16.564 17.215 -8.469 1.00 26.04 208 LYS C C 1
ATOM 5145 O O . LYS C 1 208 ? -15.399 17.113 -8.091 1.00 24.39 208 LYS C O 1
ATOM 5151 N N . PRO C 1 209 ? -16.878 17.276 -9.769 1.00 25.44 209 PRO C N 1
ATOM 5152 C CA . PRO C 1 209 ? -15.800 17.228 -10.760 1.00 23.54 209 PRO C CA 1
ATOM 5153 C C . PRO C 1 209 ? -14.734 18.296 -10.564 1.00 21.69 209 PRO C C 1
ATOM 5154 O O . PRO C 1 209 ? -13.554 18.049 -10.794 1.00 21.67 209 PRO C O 1
ATOM 5158 N N . LEU C 1 210 ? -15.146 19.479 -10.131 1.00 19.87 210 LEU C N 1
ATOM 5159 C CA . LEU C 1 210 ? -14.210 20.575 -9.903 1.00 18.49 210 LEU C CA 1
ATOM 5160 C C . LEU C 1 210 ? -13.095 20.140 -8.943 1.00 18.00 210 LEU C C 1
ATOM 5161 O O . LEU C 1 210 ? -11.918 20.428 -9.160 1.00 15.34 210 LEU C O 1
ATOM 5166 N N . GLU C 1 211 ? -13.484 19.444 -7.878 1.00 17.61 211 GLU C N 1
ATOM 5167 C CA . GLU C 1 211 ? -12.535 18.977 -6.881 1.00 17.06 211 GLU C CA 1
ATOM 5168 C C . GLU C 1 211 ? -11.523 18.009 -7.465 1.00 18.26 211 GLU C C 1
ATOM 5169 O O . GLU C 1 211 ? -10.366 17.994 -7.042 1.00 18.06 211 GLU C O 1
ATOM 5175 N N . VAL C 1 212 ? -11.946 17.197 -8.431 1.00 17.62 212 VAL C N 1
ATOM 5176 C CA . VAL C 1 212 ? -11.004 16.278 -9.056 1.00 17.64 212 VAL C CA 1
ATOM 5177 C C . VAL C 1 212 ? -10.129 17.093 -10.008 1.00 15.86 212 VAL C C 1
ATOM 5178 O O . VAL C 1 212 ? -8.952 16.793 -10.203 1.00 16.44 212 VAL C O 1
ATOM 5182 N N . ALA C 1 213 ? -10.709 18.140 -10.583 1.00 15.10 213 ALA C N 1
ATOM 5183 C CA . ALA C 1 213 ? -9.990 19.004 -11.509 1.00 13.78 213 ALA C CA 1
ATOM 5184 C C . ALA C 1 213 ? -8.876 19.714 -10.755 1.00 14.37 213 ALA C C 1
ATOM 5185 O O . ALA C 1 213 ? -7.771 19.870 -11.270 1.00 12.27 213 ALA C O 1
ATOM 5187 N N . TYR C 1 214 ? -9.169 20.140 -9.530 1.00 14.74 214 TYR C N 1
ATOM 5188 C CA . TYR C 1 214 ? -8.163 20.814 -8.723 1.00 16.07 214 TYR C CA 1
ATOM 5189 C C . TYR C 1 214 ? -6.993 19.899 -8.409 1.00 16.33 214 TYR C C 1
ATOM 5190 O O . TYR C 1 214 ? -5.856 20.359 -8.327 1.00 17.46 214 TYR C O 1
ATOM 5199 N N . ALA C 1 215 ? -7.262 18.608 -8.241 1.00 14.88 215 ALA C N 1
ATOM 5200 C CA . ALA C 1 215 ? -6.190 17.664 -7.943 1.00 15.04 215 ALA C CA 1
ATOM 5201 C C . ALA C 1 215 ? -5.333 17.514 -9.193 1.00 13.86 215 ALA C C 1
ATOM 5202 O O . ALA C 1 215 ? -4.124 17.306 -9.116 1.00 15.53 215 ALA C O 1
ATOM 5204 N N . ALA C 1 216 ? -5.969 17.626 -10.349 1.00 12.74 216 ALA C N 1
ATOM 5205 C CA . ALA C 1 216 ? -5.247 17.511 -11.605 1.00 13.38 216 ALA C CA 1
ATOM 5206 C C . ALA C 1 216 ? -4.410 18.768 -11.796 1.00 14.41 216 ALA C C 1
ATOM 5207 O O . ALA C 1 216 ? -3.272 18.700 -12.265 1.00 16.69 216 ALA C O 1
ATOM 5209 N N . LEU C 1 217 ? -4.973 19.914 -11.424 1.00 13.73 217 LEU C N 1
ATOM 5210 C CA . LEU C 1 217 ? -4.267 21.182 -11.554 1.00 14.83 217 LEU C CA 1
ATOM 5211 C C . LEU C 1 217 ? -2.965 21.113 -10.764 1.00 14.92 217 LEU C C 1
ATOM 5212 O O . LEU C 1 217 ? -1.899 21.466 -11.273 1.00 14.52 217 LEU C O 1
ATOM 5217 N N . PHE C 1 218 ? -3.067 20.657 -9.518 1.00 13.97 218 PHE C N 1
ATOM 5218 C CA . PHE C 1 218 ? -1.913 20.536 -8.637 1.00 12.98 218 PHE C CA 1
ATOM 5219 C C . PHE C 1 218 ? -0.840 19.636 -9.243 1.00 12.49 218 PHE C C 1
ATOM 5220 O O . PHE C 1 218 ? 0.315 20.037 -9.386 1.00 12.58 218 PHE C O 1
ATOM 5228 N N . LEU C 1 219 ? -1.232 18.415 -9.585 1.00 12.08 219 LEU C N 1
ATOM 5229 C CA . LEU C 1 219 ? -0.314 17.447 -10.166 1.00 12.60 219 LEU C CA 1
ATOM 5230 C C . LEU C 1 219 ? 0.369 17.886 -11.456 1.00 12.51 219 LEU C C 1
ATOM 5231 O O . LEU C 1 219 ? 1.521 17.534 -11.694 1.00 10.92 219 LEU C O 1
ATOM 5236 N N . LEU C 1 220 ? -0.328 18.672 -12.271 1.00 12.58 220 LEU C N 1
ATOM 5237 C CA . LEU C 1 220 ? 0.229 19.107 -13.539 1.00 15.76 220 LEU C CA 1
ATOM 5238 C C . LEU C 1 220 ? 1.027 20.408 -13.458 1.00 17.08 220 LEU C C 1
ATOM 5239 O O . LEU C 1 220 ? 1.932 20.643 -14.264 1.00 17.37 220 LEU C O 1
ATOM 5244 N N . SER C 1 221 ? 0.705 21.247 -12.481 1.00 16.79 221 SER C N 1
ATOM 5245 C CA . SER C 1 221 ? 1.409 22.513 -12.308 1.00 16.92 221 SER C CA 1
ATOM 5246 C C . SER C 1 221 ? 2.808 22.301 -11.710 1.00 17.98 221 SER C C 1
ATOM 5247 O O . SER C 1 221 ? 3.116 21.225 -11.202 1.00 18.87 221 SER C O 1
ATOM 5250 N N . ASP C 1 222 ? 3.642 23.339 -11.756 1.00 18.61 222 ASP C N 1
ATOM 5251 C CA . ASP C 1 222 ? 4.998 23.266 -11.221 1.00 20.28 222 ASP C CA 1
ATOM 5252 C C . ASP C 1 222 ? 5.037 23.224 -9.694 1.00 21.25 222 ASP C C 1
ATOM 5253 O O . ASP C 1 222 ? 6.114 23.151 -9.092 1.00 21.08 222 ASP C O 1
ATOM 5258 N N . GLU C 1 223 ? 3.862 23.271 -9.075 1.00 20.76 223 GLU C N 1
ATOM 5259 C CA . GLU C 1 223 ? 3.763 23.220 -7.624 1.00 22.39 223 GLU C CA 1
ATOM 5260 C C . GLU C 1 223 ? 3.969 21.808 -7.094 1.00 21.27 223 GLU C C 1
ATOM 5261 O O . GLU C 1 223 ? 4.217 21.609 -5.906 1.00 21.96 223 GLU C O 1
ATOM 5267 N N . SER C 1 224 ? 3.874 20.825 -7.980 1.00 19.46 224 SER C N 1
ATOM 5268 C CA . SER C 1 224 ? 4.101 19.443 -7.589 1.00 18.82 224 SER C CA 1
ATOM 5269 C C . SER C 1 224 ? 5.379 18.933 -8.272 1.00 18.29 224 SER C C 1
ATOM 5270 O O . SER C 1 224 ? 5.569 17.726 -8.452 1.00 18.21 224 SER C O 1
ATOM 5273 N N . SER C 1 225 ? 6.260 19.869 -8.624 1.00 17.20 225 SER C N 1
ATOM 5274 C CA . SER C 1 225 ? 7.519 19.561 -9.310 1.00 16.10 225 SER C CA 1
ATOM 5275 C C . SER C 1 225 ? 8.386 18.458 -8.699 1.00 15.15 225 SER C C 1
ATOM 5276 O O . SER C 1 225 ? 9.165 17.824 -9.409 1.00 15.90 225 SER C O 1
ATOM 5279 N N . PHE C 1 226 ? 8.267 18.218 -7.396 1.00 13.86 226 PHE C N 1
ATOM 5280 C CA . PHE C 1 226 ? 9.070 17.176 -6.770 1.00 11.97 226 PHE C CA 1
ATOM 5281 C C . PHE C 1 226 ? 8.232 15.943 -6.428 1.00 12.94 226 PHE C C 1
ATOM 5282 O O . PHE C 1 226 ? 8.669 15.065 -5.675 1.00 13.29 226 PHE C O 1
ATOM 5290 N N . ILE C 1 227 ? 7.030 15.880 -6.996 1.00 12.44 227 ILE C N 1
ATOM 5291 C CA . ILE C 1 227 ? 6.114 14.769 -6.760 1.00 10.85 227 ILE C CA 1
ATOM 5292 C C . ILE C 1 227 ? 5.896 13.912 -8.014 1.00 10.51 227 ILE C C 1
ATOM 5293 O O . ILE C 1 227 ? 5.409 14.406 -9.023 1.00 9.90 227 ILE C O 1
ATOM 5298 N N . THR C 1 228 ? 6.267 12.635 -7.951 1.00 9.31 228 THR C N 1
ATOM 5299 C CA . THR C 1 228 ? 6.073 11.740 -9.082 1.00 10.73 228 THR C CA 1
ATOM 5300 C C . THR C 1 228 ? 5.861 10.292 -8.619 1.00 12.27 228 THR C C 1
ATOM 5301 O O . THR C 1 228 ? 6.328 9.900 -7.550 1.00 13.98 228 THR C O 1
ATOM 5305 N N . GLY C 1 229 ? 5.143 9.511 -9.426 1.00 13.68 229 GLY C N 1
ATOM 5306 C CA . GLY C 1 229 ? 4.881 8.118 -9.093 1.00 15.56 229 GLY C CA 1
ATOM 5307 C C . GLY C 1 229 ? 3.853 7.957 -7.989 1.00 17.52 229 GLY C C 1
ATOM 5308 O O . GLY C 1 229 ? 3.746 6.904 -7.370 1.00 18.63 229 GLY C O 1
ATOM 5309 N N . GLN C 1 230 ? 3.063 8.993 -7.753 1.00 19.42 230 GLN C N 1
ATOM 5310 C CA . GLN C 1 230 ? 2.087 8.928 -6.683 1.00 21.18 230 GLN C CA 1
ATOM 5311 C C . GLN C 1 230 ? 0.630 8.708 -7.073 1.00 21.20 230 GLN C C 1
ATOM 5312 O O . GLN C 1 230 ? 0.200 9.030 -8.186 1.00 20.23 230 GLN C O 1
ATOM 5318 N N . VAL C 1 231 ? -0.113 8.136 -6.131 1.00 19.33 231 VAL C N 1
ATOM 5319 C CA . VAL C 1 231 ? -1.535 7.869 -6.298 1.00 17.88 231 VAL C CA 1
ATOM 5320 C C . VAL C 1 231 ? -2.230 8.863 -5.375 1.00 15.41 231 VAL C C 1
ATOM 5321 O O . VAL C 1 231 ? -2.049 8.825 -4.163 1.00 14.38 231 VAL C O 1
ATOM 5325 N N . LEU C 1 232 ? -3.006 9.770 -5.943 1.00 15.94 232 LEU C N 1
ATOM 5326 C CA . LEU C 1 232 ? -3.704 10.758 -5.130 1.00 16.09 232 LEU C CA 1
ATOM 5327 C C . LEU C 1 232 ? -5.196 10.467 -5.126 1.00 17.10 232 LEU C C 1
ATOM 5328 O O . LEU C 1 232 ? -5.879 10.674 -6.129 1.00 17.09 232 LEU C O 1
ATOM 5333 N N . PHE C 1 233 ? -5.691 9.961 -3.998 1.00 17.32 233 PHE C N 1
ATOM 5334 C CA . PHE C 1 233 ? -7.104 9.653 -3.861 1.00 17.72 233 PHE C CA 1
ATOM 5335 C C . PHE C 1 233 ? -7.887 10.925 -3.615 1.00 17.97 233 PHE C C 1
ATOM 5336 O O . PHE C 1 233 ? -7.531 11.734 -2.763 1.00 20.20 233 PHE C O 1
ATOM 5344 N N . VAL C 1 234 ? -8.951 11.096 -4.383 1.00 16.83 234 VAL C N 1
ATOM 5345 C CA . VAL C 1 234 ? -9.843 12.237 -4.253 1.00 15.44 234 VAL C CA 1
ATOM 5346 C C . VAL C 1 234 ? -11.183 11.532 -4.087 1.00 16.26 234 VAL C C 1
ATOM 5347 O O . VAL C 1 234 ? -12.030 11.552 -4.977 1.00 16.51 234 VAL C O 1
ATOM 5351 N N . ASP C 1 235 ? -11.341 10.885 -2.935 1.00 17.17 235 ASP C N 1
ATOM 5352 C CA . ASP C 1 235 ? -12.528 10.097 -2.626 1.00 17.49 235 ASP C CA 1
ATOM 5353 C C . ASP C 1 235 ? -13.183 10.428 -1.292 1.00 16.69 235 ASP C C 1
ATOM 5354 O O . ASP C 1 235 ? -14.003 9.659 -0.803 1.00 17.49 235 ASP C O 1
ATOM 5359 N N . GLY C 1 236 ? -12.811 11.552 -0.693 1.00 17.71 236 GLY C N 1
ATOM 5360 C CA . GLY C 1 236 ? -13.400 11.931 0.582 1.00 18.06 236 GLY C CA 1
ATOM 5361 C C . GLY C 1 236 ? -13.049 11.004 1.734 1.00 17.43 236 GLY C C 1
ATOM 5362 O O . GLY C 1 236 ? -13.751 10.970 2.741 1.00 16.29 236 GLY C O 1
ATOM 5363 N N . GLY C 1 237 ? -11.962 10.251 1.587 1.00 18.66 237 GLY C N 1
ATOM 5364 C CA . GLY C 1 237 ? -11.544 9.338 2.640 1.00 19.10 237 GLY C CA 1
ATOM 5365 C C . GLY C 1 237 ? -12.235 7.986 2.607 1.00 20.49 237 GLY C C 1
ATOM 5366 O O . GLY C 1 237 ? -12.103 7.197 3.541 1.00 19.25 237 GLY C O 1
ATOM 5367 N N . ARG C 1 238 ? -12.962 7.714 1.526 1.00 21.87 238 ARG C N 1
ATOM 5368 C CA . ARG C 1 238 ? -13.694 6.461 1.370 1.00 23.30 238 ARG C CA 1
ATOM 5369 C C . ARG C 1 238 ? -12.772 5.245 1.442 1.00 23.47 238 ARG C C 1
ATOM 5370 O O . ARG C 1 238 ? -13.219 4.131 1.725 1.00 24.06 238 ARG C O 1
ATOM 5378 N N . THR C 1 239 ? -11.481 5.468 1.213 1.00 23.11 239 THR C N 1
ATOM 5379 C CA . THR C 1 239 ? -10.504 4.388 1.203 1.00 21.27 239 THR C CA 1
ATOM 5380 C C . THR C 1 239 ? -9.659 4.229 2.480 1.00 20.81 239 THR C C 1
ATOM 5381 O O . THR C 1 239 ? -8.838 3.319 2.577 1.00 19.37 239 THR C O 1
ATOM 5385 N N . ILE C 1 240 ? -9.863 5.100 3.459 1.00 19.99 240 ILE C N 1
ATOM 5386 C CA . ILE C 1 240 ? -9.112 5.010 4.706 1.00 21.78 240 ILE C CA 1
ATOM 5387 C C . ILE C 1 240 ? -9.461 3.720 5.432 1.00 23.46 240 ILE C C 1
ATOM 5388 O O . ILE C 1 240 ? -10.632 3.398 5.603 1.00 24.66 240 ILE C O 1
ATOM 5393 N N . GLY C 1 241 ? -8.451 2.984 5.873 1.00 25.44 241 GLY C N 1
ATOM 5394 C CA . GLY C 1 241 ? -8.742 1.751 6.580 1.00 30.37 241 GLY C CA 1
ATOM 5395 C C . GLY C 1 241 ? -8.585 0.528 5.701 1.00 32.91 241 GLY C C 1
ATOM 5396 O O . GLY C 1 241 ? -8.627 -0.602 6.193 1.00 34.99 241 GLY C O 1
ATOM 5397 N N . ALA C 1 242 ? -8.423 0.750 4.398 1.00 33.42 242 ALA C N 1
ATOM 5398 C CA . ALA C 1 242 ? -8.223 -0.335 3.447 1.00 34.37 242 ALA C CA 1
ATOM 5399 C C . ALA C 1 242 ? -6.723 -0.422 3.172 1.00 36.29 242 ALA C C 1
ATOM 5400 O O . ALA C 1 242 ? -6.042 0.605 3.046 1.00 36.12 242 ALA C O 1
ATOM 5402 N N . ALA C 1 243 ? -6.208 -1.646 3.099 1.00 37.23 243 ALA C N 1
ATOM 5403 C CA . ALA C 1 243 ? -4.791 -1.857 2.831 1.00 38.67 243 ALA C CA 1
ATOM 5404 C C . ALA C 1 243 ? -4.456 -1.226 1.485 1.00 38.84 243 ALA C C 1
ATOM 5405 O O . ALA C 1 243 ? -5.168 -1.431 0.500 1.00 41.14 243 ALA C O 1
ATOM 5407 N N . PRO C 1 244 ? -3.384 -0.426 1.431 1.00 37.92 244 PRO C N 1
ATOM 5408 C CA . PRO C 1 244 ? -2.991 0.220 0.180 1.00 36.89 244 PRO C CA 1
ATOM 5409 C C . PRO C 1 244 ? -2.247 -0.742 -0.734 1.00 35.82 244 PRO C C 1
ATOM 5410 O O . PRO C 1 244 ? -1.666 -1.720 -0.269 1.00 36.64 244 PRO C O 1
ATOM 5414 N N . ALA C 1 245 ? -2.277 -0.458 -2.034 1.00 35.21 245 ALA C N 1
ATOM 5415 C CA . ALA C 1 245 ? -1.603 -1.280 -3.038 1.00 33.38 245 ALA C CA 1
ATOM 5416 C C . ALA C 1 245 ? -0.665 -0.416 -3.874 1.00 32.24 245 ALA C C 1
ATOM 5417 O O . ALA C 1 245 ? 0.466 -0.858 -4.150 1.00 33.60 245 ALA C O 1
ATOM 5428 N N . ARG D 1 2 ? -4.811 31.631 -2.171 1.00 31.11 2 ARG D N 1
ATOM 5429 C CA . ARG D 1 2 ? -5.599 30.475 -1.765 1.00 30.26 2 ARG D CA 1
ATOM 5430 C C . ARG D 1 2 ? -5.783 30.381 -0.259 1.00 29.39 2 ARG D C 1
ATOM 5431 O O . ARG D 1 2 ? -6.508 29.510 0.223 1.00 30.75 2 ARG D O 1
ATOM 5439 N N . LEU D 1 3 ? -5.125 31.259 0.488 1.00 26.75 3 LEU D N 1
ATOM 5440 C CA . LEU D 1 3 ? -5.255 31.245 1.937 1.00 25.37 3 LEU D CA 1
ATOM 5441 C C . LEU D 1 3 ? -5.713 32.607 2.428 1.00 24.99 3 LEU D C 1
ATOM 5442 O O . LEU D 1 3 ? -5.355 33.046 3.518 1.00 25.66 3 LEU D O 1
ATOM 5447 N N . LYS D 1 4 ? -6.522 33.270 1.613 1.00 25.17 4 LYS D N 1
ATOM 5448 C CA . LYS D 1 4 ? -7.014 34.592 1.958 1.00 24.78 4 LYS D CA 1
ATOM 5449 C C . LYS D 1 4 ? -7.693 34.692 3.317 1.00 23.65 4 LYS D C 1
ATOM 5450 O O . LYS D 1 4 ? -8.780 34.160 3.531 1.00 22.71 4 LYS D O 1
ATOM 5456 N N . ASP D 1 5 ? -7.024 35.375 4.236 1.00 22.73 5 ASP D N 1
ATOM 5457 C CA . ASP D 1 5 ? -7.552 35.608 5.571 1.00 23.28 5 ASP D CA 1
ATOM 5458 C C . ASP D 1 5 ? -7.766 34.376 6.442 1.00 22.60 5 ASP D C 1
ATOM 5459 O O . ASP D 1 5 ? -8.387 34.468 7.495 1.00 23.23 5 ASP D O 1
ATOM 5464 N N . LYS D 1 6 ? -7.248 33.232 6.015 1.00 21.87 6 LYS D N 1
ATOM 5465 C CA . LYS D 1 6 ? -7.389 32.014 6.796 1.00 21.79 6 LYS D CA 1
ATOM 5466 C C . LYS D 1 6 ? -6.391 32.012 7.957 1.00 20.46 6 LYS D C 1
ATOM 5467 O O . LYS D 1 6 ? -5.232 32.385 7.789 1.00 21.28 6 LYS D O 1
ATOM 5473 N N . ALA D 1 7 ? -6.843 31.597 9.135 1.00 19.11 7 ALA D N 1
ATOM 5474 C CA . ALA D 1 7 ? -5.975 31.542 10.319 1.00 18.83 7 ALA D CA 1
ATOM 5475 C C . ALA D 1 7 ? -5.190 30.231 10.326 1.00 18.08 7 ALA D C 1
ATOM 5476 O O . ALA D 1 7 ? -5.771 29.159 10.474 1.00 20.55 7 ALA D O 1
ATOM 5478 N N . VAL D 1 8 ? -3.870 30.318 10.180 1.00 17.26 8 VAL D N 1
ATOM 5479 C CA . VAL D 1 8 ? -3.018 29.123 10.123 1.00 14.86 8 VAL D CA 1
ATOM 5480 C C . VAL D 1 8 ? -1.865 29.119 11.120 1.00 13.75 8 VAL D C 1
ATOM 5481 O O . VAL D 1 8 ? -1.216 30.143 11.338 1.00 14.18 8 VAL D O 1
ATOM 5485 N N . LEU D 1 9 ? -1.607 27.957 11.711 1.00 12.16 9 LEU D N 1
ATOM 5486 C CA . LEU D 1 9 ? -0.503 27.809 12.645 1.00 11.77 9 LEU D CA 1
ATOM 5487 C C . LEU D 1 9 ? 0.477 26.791 12.076 1.00 12.47 9 LEU D C 1
ATOM 5488 O O . LEU D 1 9 ? 0.074 25.762 11.538 1.00 13.01 9 LEU D O 1
ATOM 5493 N N . ILE D 1 10 ? 1.766 27.090 12.200 1.00 13.39 10 ILE D N 1
ATOM 5494 C CA . ILE D 1 10 ? 2.823 26.226 11.697 1.00 13.60 10 ILE D CA 1
ATOM 5495 C C . ILE D 1 10 ? 3.824 25.933 12.805 1.00 13.32 10 ILE D C 1
ATOM 5496 O O . ILE D 1 10 ? 4.223 26.840 13.528 1.00 14.81 10 ILE D O 1
ATOM 5501 N N . THR D 1 11 ? 4.223 24.676 12.954 1.00 13.11 11 THR D N 1
ATOM 5502 C CA . THR D 1 11 ? 5.234 24.340 13.958 1.00 14.71 11 THR D CA 1
ATOM 5503 C C . THR D 1 11 ? 6.531 24.137 13.180 1.00 16.11 11 THR D C 1
ATOM 5504 O O . THR D 1 11 ? 6.497 23.914 11.965 1.00 16.70 11 THR D O 1
ATOM 5508 N N . GLY D 1 12 ? 7.666 24.209 13.868 1.00 15.85 12 GLY D N 1
ATOM 5509 C CA . GLY D 1 12 ? 8.942 24.062 13.188 1.00 15.29 12 GLY D CA 1
ATOM 5510 C C . GLY D 1 12 ? 9.081 25.134 12.115 1.00 13.58 12 GLY D C 1
ATOM 5511 O O . GLY D 1 12 ? 9.790 24.951 11.137 1.00 13.78 12 GLY D O 1
ATOM 5512 N N . ALA D 1 13 ? 8.415 26.266 12.319 1.00 13.19 13 ALA D N 1
ATOM 5513 C CA . ALA D 1 13 ? 8.425 27.369 11.360 1.00 12.98 13 ALA D CA 1
ATOM 5514 C C . ALA D 1 13 ? 9.739 28.109 11.207 1.00 13.20 13 ALA D C 1
ATOM 5515 O O . ALA D 1 13 ? 9.890 28.887 10.281 1.00 13.15 13 ALA D O 1
ATOM 5517 N N . ALA D 1 14 ? 10.692 27.884 12.105 1.00 15.15 14 ALA D N 1
ATOM 5518 C CA . ALA D 1 14 ? 11.970 28.591 12.007 1.00 17.58 14 ALA D CA 1
ATOM 5519 C C . ALA D 1 14 ? 12.974 27.857 11.132 1.00 17.57 14 ALA D C 1
ATOM 5520 O O . ALA D 1 14 ? 13.918 28.460 10.622 1.00 20.07 14 ALA D O 1
ATOM 5522 N N . HIS D 1 15 ? 12.749 26.556 10.966 1.00 17.56 15 HIS D N 1
ATOM 5523 C CA . HIS D 1 15 ? 13.606 25.677 10.167 1.00 17.42 15 HIS D CA 1
ATOM 5524 C C . HIS D 1 15 ? 13.271 25.756 8.688 1.00 16.42 15 HIS D C 1
ATOM 5525 O O . HIS D 1 15 ? 12.243 26.307 8.309 1.00 14.52 15 HIS D O 1
ATOM 5532 N N . GLY D 1 16 ? 14.142 25.166 7.871 1.00 16.27 16 GLY D N 1
ATOM 5533 C CA . GLY D 1 16 ? 13.988 25.171 6.424 1.00 17.12 16 GLY D CA 1
ATOM 5534 C C . GLY D 1 16 ? 12.581 25.101 5.859 1.00 17.02 16 GLY D C 1
ATOM 5535 O O . GLY D 1 16 ? 12.039 26.104 5.410 1.00 17.19 16 GLY D O 1
ATOM 5536 N N . ILE D 1 17 ? 11.993 23.912 5.874 1.00 17.46 17 ILE D N 1
ATOM 5537 C CA . ILE D 1 17 ? 10.651 23.709 5.348 1.00 19.36 17 ILE D CA 1
ATOM 5538 C C . ILE D 1 17 ? 9.598 24.639 5.945 1.00 19.90 17 ILE D C 1
ATOM 5539 O O . ILE D 1 17 ? 8.808 25.233 5.212 1.00 21.52 17 ILE D O 1
ATOM 5544 N N . GLY D 1 18 ? 9.584 24.768 7.268 1.00 20.62 18 GLY D N 1
ATOM 5545 C CA . GLY D 1 18 ? 8.610 25.635 7.919 1.00 19.21 18 GLY D CA 1
ATOM 5546 C C . GLY D 1 18 ? 8.753 27.089 7.507 1.00 17.88 18 GLY D C 1
ATOM 5547 O O . GLY D 1 18 ? 7.768 27.811 7.329 1.00 16.20 18 GLY D O 1
ATOM 5548 N N . ARG D 1 19 ? 9.996 27.522 7.350 1.00 18.32 19 ARG D N 1
ATOM 5549 C CA . ARG D 1 19 ? 10.282 28.889 6.955 1.00 18.21 19 ARG D CA 1
ATOM 5550 C C . ARG D 1 19 ? 9.755 29.144 5.552 1.00 18.75 19 ARG D C 1
ATOM 5551 O O . ARG D 1 19 ? 9.081 30.155 5.303 1.00 19.54 19 ARG D O 1
ATOM 5559 N N . ALA D 1 20 ? 10.049 28.231 4.629 1.00 16.20 20 ALA D N 1
ATOM 5560 C CA . ALA D 1 20 ? 9.579 28.392 3.254 1.00 14.64 20 ALA D CA 1
ATOM 5561 C C . ALA D 1 20 ? 8.058 28.382 3.226 1.00 16.19 20 ALA D C 1
ATOM 5562 O O . ALA D 1 20 ? 7.438 29.062 2.409 1.00 14.82 20 ALA D O 1
ATOM 5564 N N . THR D 1 21 ? 7.459 27.608 4.126 1.00 16.61 21 THR D N 1
ATOM 5565 C CA . THR D 1 21 ? 6.011 27.524 4.200 1.00 17.99 21 THR D CA 1
ATOM 5566 C C . THR D 1 21 ? 5.413 28.810 4.776 1.00 20.40 21 THR D C 1
ATOM 5567 O O . THR D 1 21 ? 4.317 29.217 4.391 1.00 21.38 21 THR D O 1
ATOM 5571 N N . LEU D 1 22 ? 6.127 29.443 5.706 1.00 21.34 22 LEU D N 1
ATOM 5572 C CA . LEU D 1 22 ? 5.653 30.694 6.295 1.00 20.96 22 LEU D CA 1
ATOM 5573 C C . LEU D 1 22 ? 5.606 31.732 5.181 1.00 22.32 22 LEU D C 1
ATOM 5574 O O . LEU D 1 22 ? 4.629 32.470 5.024 1.00 22.70 22 LEU D O 1
ATOM 5579 N N . GLU D 1 23 ? 6.689 31.784 4.415 1.00 21.73 23 GLU D N 1
ATOM 5580 C CA . GLU D 1 23 ? 6.807 32.727 3.318 1.00 23.34 23 GLU D CA 1
ATOM 5581 C C . GLU D 1 23 ? 5.727 32.549 2.262 1.00 22.06 23 GLU D C 1
ATOM 5582 O O . GLU D 1 23 ? 5.111 33.536 1.844 1.00 21.43 23 GLU D O 1
ATOM 5588 N N . LEU D 1 24 ? 5.488 31.304 1.839 1.00 19.17 24 LEU D N 1
ATOM 5589 C CA . LEU D 1 24 ? 4.472 31.026 0.821 1.00 16.07 24 LEU D CA 1
ATOM 5590 C C . LEU D 1 24 ? 3.078 31.335 1.364 1.00 15.74 24 LEU D C 1
ATOM 5591 O O . LEU D 1 24 ? 2.271 31.977 0.689 1.00 13.40 24 LEU D O 1
ATOM 5596 N N . PHE D 1 25 ? 2.797 30.878 2.583 1.00 15.87 25 PHE D N 1
ATOM 5597 C CA . PHE D 1 25 ? 1.490 31.110 3.194 1.00 15.77 25 PHE D CA 1
ATOM 5598 C C . PHE D 1 25 ? 1.235 32.588 3.408 1.00 16.02 25 PHE D C 1
ATOM 5599 O O . PHE D 1 25 ? 0.087 33.043 3.376 1.00 15.53 25 PHE D O 1
ATOM 5607 N N . ALA D 1 26 ? 2.302 33.350 3.614 1.00 15.06 26 ALA D N 1
ATOM 5608 C CA . ALA D 1 26 ? 2.125 34.776 3.824 1.00 16.36 26 ALA D CA 1
ATOM 5609 C C . ALA D 1 26 ? 1.692 35.400 2.505 1.00 17.80 26 ALA D C 1
ATOM 5610 O O . ALA D 1 26 ? 0.782 36.224 2.476 1.00 19.08 26 ALA D O 1
ATOM 5612 N N . LYS D 1 27 ? 2.325 34.988 1.410 1.00 18.22 27 LYS D N 1
ATOM 5613 C CA . LYS D 1 27 ? 1.977 35.540 0.107 1.00 19.89 27 LYS D CA 1
ATOM 5614 C C . LYS D 1 27 ? 0.547 35.172 -0.236 1.00 18.28 27 LYS D C 1
ATOM 5615 O O . LYS D 1 27 ? -0.160 35.929 -0.896 1.00 17.04 27 LYS D O 1
ATOM 5621 N N . GLU D 1 28 ? 0.124 33.997 0.209 1.00 17.80 28 GLU D N 1
ATOM 5622 C CA . GLU D 1 28 ? -1.220 33.539 -0.088 1.00 16.23 28 GLU D CA 1
ATOM 5623 C C . GLU D 1 28 ? -2.282 34.178 0.776 1.00 15.50 28 GLU D C 1
ATOM 5624 O O . GLU D 1 28 ? -3.427 33.745 0.766 1.00 15.03 28 GLU D O 1
ATOM 5630 N N . GLY D 1 29 ? -1.886 35.194 1.539 1.00 16.38 29 GLY D N 1
ATOM 5631 C CA . GLY D 1 29 ? -2.824 35.924 2.377 1.00 15.12 29 GLY D CA 1
ATOM 5632 C C . GLY D 1 29 ? -3.264 35.375 3.718 1.00 15.36 29 GLY D C 1
ATOM 5633 O O . GLY D 1 29 ? -4.279 35.815 4.243 1.00 15.34 29 GLY D O 1
ATOM 5634 N N . ALA D 1 30 ? -2.519 34.440 4.294 1.00 16.32 30 ALA D N 1
ATOM 5635 C CA . ALA D 1 30 ? -2.914 33.874 5.583 1.00 16.82 30 ALA D CA 1
ATOM 5636 C C . ALA D 1 30 ? -2.494 34.720 6.772 1.00 17.83 30 ALA D C 1
ATOM 5637 O O . ALA D 1 30 ? -1.509 35.460 6.706 1.00 18.30 30 ALA D O 1
ATOM 5639 N N . ARG D 1 31 ? -3.271 34.624 7.851 1.00 18.62 31 ARG D N 1
ATOM 5640 C CA . ARG D 1 31 ? -2.965 35.307 9.110 1.00 17.94 31 ARG D CA 1
ATOM 5641 C C . ARG D 1 31 ? -2.230 34.191 9.845 1.00 18.09 31 ARG D C 1
ATOM 5642 O O . ARG D 1 31 ? -2.839 33.204 10.272 1.00 18.84 31 ARG D O 1
ATOM 5650 N N . LEU D 1 32 ? -0.920 34.349 9.978 1.00 16.76 32 LEU D N 1
ATOM 5651 C CA . LEU D 1 32 ? -0.081 33.320 10.565 1.00 14.83 32 LEU D CA 1
ATOM 5652 C C . LEU D 1 32 ? 0.401 33.435 11.997 1.00 16.53 32 LEU D C 1
ATOM 5653 O O . LEU D 1 32 ? 0.560 34.518 12.554 1.00 16.39 32 LEU D O 1
ATOM 5658 N N . VAL D 1 33 ? 0.647 32.262 12.564 1.00 17.38 33 VAL D N 1
ATOM 5659 C CA . VAL D 1 33 ? 1.195 32.101 13.898 1.00 15.76 33 VAL D CA 1
ATOM 5660 C C . VAL D 1 33 ? 2.350 31.114 13.670 1.00 16.55 33 VAL D C 1
ATOM 5661 O O . VAL D 1 33 ? 2.135 29.988 13.202 1.00 16.40 33 VAL D O 1
ATOM 5665 N N . ALA D 1 34 ? 3.572 31.546 13.969 1.00 15.33 34 ALA D N 1
ATOM 5666 C CA . ALA D 1 34 ? 4.742 30.704 13.778 1.00 14.08 34 ALA D CA 1
ATOM 5667 C C . ALA D 1 34 ? 5.227 30.113 15.093 1.00 14.85 34 ALA D C 1
ATOM 5668 O O . ALA D 1 34 ? 5.488 30.832 16.049 1.00 14.57 34 ALA D O 1
ATOM 5670 N N . CYS D 1 35 ? 5.347 28.794 15.130 1.00 13.89 35 CYS D N 1
ATOM 5671 C CA . CYS D 1 35 ? 5.804 28.110 16.321 1.00 15.09 35 CYS D CA 1
ATOM 5672 C C . CYS D 1 35 ? 7.101 27.348 16.111 1.00 14.89 35 CYS D C 1
ATOM 5673 O O . CYS D 1 35 ? 7.314 26.723 15.074 1.00 12.81 35 CYS D O 1
ATOM 5676 N N . ASP D 1 36 ? 7.971 27.427 17.107 1.00 15.88 36 ASP D N 1
ATOM 5677 C CA . ASP D 1 36 ? 9.213 26.685 17.101 1.00 18.21 36 ASP D CA 1
ATOM 5678 C C . ASP D 1 36 ? 9.832 26.711 18.498 1.00 20.24 36 ASP D C 1
ATOM 5679 O O . ASP D 1 36 ? 9.331 27.389 19.400 1.00 22.26 36 ASP D O 1
ATOM 5684 N N . ILE D 1 37 ? 10.924 25.977 18.672 1.00 20.98 37 ILE D N 1
ATOM 5685 C CA . ILE D 1 37 ? 11.558 25.848 19.972 1.00 21.64 37 ILE D CA 1
ATOM 5686 C C . ILE D 1 37 ? 12.514 26.957 20.422 1.00 22.17 37 ILE D C 1
ATOM 5687 O O . ILE D 1 37 ? 12.585 27.254 21.609 1.00 24.89 37 ILE D O 1
ATOM 5692 N N . GLU D 1 38 ? 13.242 27.573 19.499 1.00 20.62 38 GLU D N 1
ATOM 5693 C CA . GLU D 1 38 ? 14.176 28.631 19.874 1.00 21.80 38 GLU D CA 1
ATOM 5694 C C . GLU D 1 38 ? 13.623 30.007 19.530 1.00 22.32 38 GLU D C 1
ATOM 5695 O O . GLU D 1 38 ? 13.402 30.315 18.362 1.00 22.32 38 GLU D O 1
ATOM 5701 N N . GLU D 1 39 ? 13.410 30.826 20.559 1.00 23.55 39 GLU D N 1
ATOM 5702 C CA . GLU D 1 39 ? 12.850 32.167 20.398 1.00 26.24 39 GLU D CA 1
ATOM 5703 C C . GLU D 1 39 ? 13.571 33.079 19.409 1.00 26.32 39 GLU D C 1
ATOM 5704 O O . GLU D 1 39 ? 12.937 33.687 18.540 1.00 26.81 39 GLU D O 1
ATOM 5710 N N . GLY D 1 40 ? 14.889 33.178 19.551 1.00 26.24 40 GLY D N 1
ATOM 5711 C CA . GLY D 1 40 ? 15.678 34.025 18.675 1.00 24.55 40 GLY D CA 1
ATOM 5712 C C . GLY D 1 40 ? 15.356 33.841 17.204 1.00 23.51 40 GLY D C 1
ATOM 5713 O O . GLY D 1 40 ? 14.814 34.745 16.565 1.00 22.88 40 GLY D O 1
ATOM 5714 N N . PRO D 1 41 ? 15.702 32.683 16.628 1.00 22.39 41 PRO D N 1
ATOM 5715 C CA . PRO D 1 41 ? 15.420 32.438 15.211 1.00 22.37 41 PRO D CA 1
ATOM 5716 C C . PRO D 1 41 ? 13.937 32.414 14.838 1.00 22.23 41 PRO D C 1
ATOM 5717 O O . PRO D 1 41 ? 13.580 32.636 13.675 1.00 21.15 41 PRO D O 1
ATOM 5721 N N . LEU D 1 42 ? 13.077 32.150 15.819 1.00 21.50 42 LEU D N 1
ATOM 5722 C CA . LEU D 1 42 ? 11.643 32.125 15.571 1.00 21.27 42 LEU D CA 1
ATOM 5723 C C . LEU D 1 42 ? 11.168 33.557 15.294 1.00 22.33 42 LEU D C 1
ATOM 5724 O O . LEU D 1 42 ? 10.558 33.824 14.269 1.00 23.63 42 LEU D O 1
ATOM 5729 N N . ARG D 1 43 ? 11.470 34.475 16.207 1.00 22.87 43 ARG D N 1
ATOM 5730 C CA . ARG D 1 43 ? 11.054 35.864 16.062 1.00 24.37 43 ARG D CA 1
ATOM 5731 C C . ARG D 1 43 ? 11.508 36.446 14.732 1.00 23.24 43 ARG D C 1
ATOM 5732 O O . ARG D 1 43 ? 10.771 37.182 14.072 1.00 23.29 43 ARG D O 1
ATOM 5740 N N . GLU D 1 44 ? 12.731 36.109 14.347 1.00 23.27 44 GLU D N 1
ATOM 5741 C CA . GLU D 1 44 ? 13.316 36.590 13.102 1.00 24.34 44 GLU D CA 1
ATOM 5742 C C . GLU D 1 44 ? 12.507 36.104 11.905 1.00 24.29 44 GLU D C 1
ATOM 5743 O O . GLU D 1 44 ? 12.103 36.893 11.048 1.00 24.72 44 GLU D O 1
ATOM 5749 N N . ALA D 1 45 ? 12.284 34.794 11.861 1.00 22.76 45 ALA D N 1
ATOM 5750 C CA . ALA D 1 45 ? 11.534 34.166 10.788 1.00 22.74 45 ALA D CA 1
ATOM 5751 C C . ALA D 1 45 ? 10.092 34.666 10.716 1.00 23.48 45 ALA D C 1
ATOM 5752 O O . ALA D 1 45 ? 9.570 34.906 9.621 1.00 23.23 45 ALA D O 1
ATOM 5754 N N . ALA D 1 46 ? 9.454 34.820 11.875 1.00 22.41 46 ALA D N 1
ATOM 5755 C CA . ALA D 1 46 ? 8.074 35.287 11.931 1.00 23.18 46 ALA D CA 1
ATOM 5756 C C . ALA D 1 46 ? 7.960 36.729 11.459 1.00 24.10 46 ALA D C 1
ATOM 5757 O O . ALA D 1 46 ? 7.121 37.046 10.625 1.00 24.51 46 ALA D O 1
ATOM 5759 N N . GLU D 1 47 ? 8.809 37.599 11.991 1.00 26.20 47 GLU D N 1
ATOM 5760 C CA . GLU D 1 47 ? 8.774 39.004 11.625 1.00 28.36 47 GLU D CA 1
ATOM 5761 C C . GLU D 1 47 ? 9.002 39.241 10.134 1.00 26.54 47 GLU D C 1
ATOM 5762 O O . GLU D 1 47 ? 8.322 40.063 9.519 1.00 27.36 47 GLU D O 1
ATOM 5768 N N . ALA D 1 48 ? 9.947 38.511 9.555 1.00 23.99 48 ALA D N 1
ATOM 5769 C CA . ALA D 1 48 ? 10.268 38.657 8.138 1.00 23.41 48 ALA D CA 1
ATOM 5770 C C . ALA D 1 48 ? 9.050 38.453 7.254 1.00 22.45 48 ALA D C 1
ATOM 5771 O O . ALA D 1 48 ? 9.027 38.869 6.098 1.00 23.93 48 ALA D O 1
ATOM 5773 N N . VAL D 1 49 ? 8.030 37.839 7.827 1.00 21.16 49 VAL D N 1
ATOM 5774 C CA . VAL D 1 49 ? 6.812 37.493 7.117 1.00 18.99 49 VAL D CA 1
ATOM 5775 C C . VAL D 1 49 ? 5.540 38.145 7.682 1.00 18.85 49 VAL D C 1
ATOM 5776 O O . VAL D 1 49 ? 4.481 38.117 7.047 1.00 20.16 49 VAL D O 1
ATOM 5780 N N . GLY D 1 50 ? 5.643 38.738 8.865 1.00 17.11 50 GLY D N 1
ATOM 5781 C CA . GLY D 1 50 ? 4.475 39.352 9.468 1.00 18.26 50 GLY D CA 1
ATOM 5782 C C . GLY D 1 50 ? 3.620 38.352 10.241 1.00 18.55 50 GLY D C 1
ATOM 5783 O O . GLY D 1 50 ? 2.431 38.580 10.472 1.00 17.48 50 GLY D O 1
ATOM 5784 N N . ALA D 1 51 ? 4.223 37.236 10.640 1.00 17.41 51 ALA D N 1
ATOM 5785 C CA . ALA D 1 51 ? 3.503 36.224 11.405 1.00 18.93 51 ALA D CA 1
ATOM 5786 C C . ALA D 1 51 ? 3.679 36.491 12.895 1.00 18.23 51 ALA D C 1
ATOM 5787 O O . ALA D 1 51 ? 4.594 37.191 13.299 1.00 18.45 51 ALA D O 1
ATOM 5789 N N . HIS D 1 52 ? 2.796 35.936 13.712 1.00 17.80 52 HIS D N 1
ATOM 5790 C CA . HIS D 1 52 ? 2.903 36.133 15.145 1.00 18.12 52 HIS D CA 1
ATOM 5791 C C . HIS D 1 52 ? 3.706 34.974 15.742 1.00 17.00 52 HIS D C 1
ATOM 5792 O O . HIS D 1 52 ? 3.330 33.815 15.620 1.00 14.94 52 HIS D O 1
ATOM 5799 N N . PRO D 1 53 ? 4.840 35.284 16.380 1.00 16.06 53 PRO D N 1
ATOM 5800 C CA . PRO D 1 53 ? 5.703 34.273 16.992 1.00 17.06 53 PRO D CA 1
ATOM 5801 C C . PRO D 1 53 ? 5.218 33.722 18.334 1.00 17.50 53 PRO D C 1
ATOM 5802 O O . PRO D 1 53 ? 4.851 34.462 19.242 1.00 19.42 53 PRO D O 1
ATOM 5806 N N . VAL D 1 54 ? 5.215 32.404 18.442 1.00 17.24 54 VAL D N 1
ATOM 5807 C CA . VAL D 1 54 ? 4.801 31.735 19.658 1.00 19.33 54 VAL D CA 1
ATOM 5808 C C . VAL D 1 54 ? 5.759 30.576 19.874 1.00 19.65 54 VAL D C 1
ATOM 5809 O O . VAL D 1 54 ? 5.748 29.600 19.127 1.00 20.52 54 VAL D O 1
ATOM 5813 N N . VAL D 1 55 ? 6.619 30.703 20.877 1.00 20.74 55 VAL D N 1
ATOM 5814 C CA . VAL D 1 55 ? 7.587 29.652 21.161 1.00 20.80 55 VAL D CA 1
ATOM 5815 C C . VAL D 1 55 ? 6.852 28.426 21.656 1.00 19.15 55 VAL D C 1
ATOM 5816 O O . VAL D 1 55 ? 5.971 28.530 22.503 1.00 19.35 55 VAL D O 1
ATOM 5828 N N . ASP D 1 57 ? 7.240 23.911 22.439 1.00 21.81 57 ASP D N 1
ATOM 5829 C CA . ASP D 1 57 ? 7.992 22.666 22.550 1.00 23.79 57 ASP D CA 1
ATOM 5830 C C . ASP D 1 57 ? 6.928 21.586 22.327 1.00 24.86 57 ASP D C 1
ATOM 5831 O O . ASP D 1 57 ? 6.283 21.144 23.277 1.00 25.70 57 ASP D O 1
ATOM 5836 N N . VAL D 1 58 ? 6.734 21.180 21.074 1.00 23.94 58 VAL D N 1
ATOM 5837 C CA . VAL D 1 58 ? 5.729 20.178 20.734 1.00 22.22 58 VAL D CA 1
ATOM 5838 C C . VAL D 1 58 ? 5.802 18.907 21.565 1.00 23.53 58 VAL D C 1
ATOM 5839 O O . VAL D 1 58 ? 4.879 18.096 21.547 1.00 24.33 58 VAL D O 1
ATOM 5843 N N . ALA D 1 59 ? 6.893 18.729 22.298 1.00 23.32 59 ALA D N 1
ATOM 5844 C CA . ALA D 1 59 ? 7.048 17.536 23.118 1.00 22.78 59 ALA D CA 1
ATOM 5845 C C . ALA D 1 59 ? 6.473 17.728 24.527 1.00 22.63 59 ALA D C 1
ATOM 5846 O O . ALA D 1 59 ? 6.316 16.767 25.280 1.00 22.58 59 ALA D O 1
ATOM 5848 N N . ASP D 1 60 ? 6.155 18.973 24.869 1.00 21.41 60 ASP D N 1
ATOM 5849 C CA . ASP D 1 60 ? 5.618 19.314 26.180 1.00 21.01 60 ASP D CA 1
ATOM 5850 C C . ASP D 1 60 ? 4.114 19.610 26.097 1.00 21.20 60 ASP D C 1
ATOM 5851 O O . ASP D 1 60 ? 3.691 20.586 25.474 1.00 20.54 60 ASP D O 1
ATOM 5856 N N . PRO D 1 61 ? 3.286 18.767 26.733 1.00 20.76 61 PRO D N 1
ATOM 5857 C CA . PRO D 1 61 ? 1.823 18.935 26.728 1.00 21.03 61 PRO D CA 1
ATOM 5858 C C . PRO D 1 61 ? 1.374 20.347 27.096 1.00 21.15 61 PRO D C 1
ATOM 5859 O O . PRO D 1 61 ? 0.513 20.930 26.439 1.00 19.88 61 PRO D O 1
ATOM 5863 N N . ALA D 1 62 ? 1.969 20.888 28.156 1.00 21.58 62 ALA D N 1
ATOM 5864 C CA . ALA D 1 62 ? 1.629 22.222 28.635 1.00 21.77 62 ALA D CA 1
ATOM 5865 C C . ALA D 1 62 ? 2.111 23.325 27.691 1.00 21.62 62 ALA D C 1
ATOM 5866 O O . ALA D 1 62 ? 1.448 24.350 27.539 1.00 23.55 62 ALA D O 1
ATOM 5868 N N . SER D 1 63 ? 3.263 23.121 27.063 1.00 21.28 63 SER D N 1
ATOM 5869 C CA . SER D 1 63 ? 3.792 24.113 26.131 1.00 21.35 63 SER D CA 1
ATOM 5870 C C . SER D 1 63 ? 2.876 24.189 24.911 1.00 21.69 63 SER D C 1
ATOM 5871 O O . SER D 1 63 ? 2.596 25.273 24.386 1.00 22.58 63 SER D O 1
ATOM 5874 N N . VAL D 1 64 ? 2.400 23.033 24.463 1.00 21.33 64 VAL D N 1
ATOM 5875 C CA . VAL D 1 64 ? 1.512 22.990 23.308 1.00 22.17 64 VAL D CA 1
ATOM 5876 C C . VAL D 1 64 ? 0.189 23.645 23.670 1.00 23.63 64 VAL D C 1
ATOM 5877 O O . VAL D 1 64 ? -0.391 24.393 22.884 1.00 24.36 64 VAL D O 1
ATOM 5881 N N . GLU D 1 65 ? -0.281 23.375 24.878 1.00 25.69 65 GLU D N 1
ATOM 5882 C CA . GLU D 1 65 ? -1.540 23.942 25.323 1.00 26.82 65 GLU D CA 1
ATOM 5883 C C . GLU D 1 65 ? -1.445 25.468 25.384 1.00 25.33 65 GLU D C 1
ATOM 5884 O O . GLU D 1 65 ? -2.297 26.166 24.821 1.00 23.79 65 GLU D O 1
ATOM 5890 N N . ARG D 1 66 ? -0.408 25.983 26.050 1.00 23.42 66 ARG D N 1
ATOM 5891 C CA . ARG D 1 66 ? -0.221 27.434 26.167 1.00 21.65 66 ARG D CA 1
ATOM 5892 C C . ARG D 1 66 ? -0.092 28.069 24.798 1.00 20.39 66 ARG D C 1
ATOM 5893 O O . ARG D 1 66 ? -0.684 29.108 24.524 1.00 21.57 66 ARG D O 1
ATOM 5901 N N . GLY D 1 67 ? 0.697 27.437 23.939 1.00 19.78 67 GLY D N 1
ATOM 5902 C CA . GLY D 1 67 ? 0.883 27.954 22.600 1.00 18.06 67 GLY D CA 1
ATOM 5903 C C . GLY D 1 67 ? -0.429 28.138 21.864 1.00 18.13 67 GLY D C 1
ATOM 5904 O O . GLY D 1 67 ? -0.681 29.203 21.302 1.00 16.57 67 GLY D O 1
ATOM 5905 N N . PHE D 1 68 ? -1.274 27.110 21.866 1.00 18.13 68 PHE D N 1
ATOM 5906 C CA . PHE D 1 68 ? -2.547 27.205 21.177 1.00 19.37 68 PHE D CA 1
ATOM 5907 C C . PHE D 1 68 ? -3.491 28.235 21.784 1.00 20.40 68 PHE D C 1
ATOM 5908 O O . PHE D 1 68 ? -4.315 28.815 21.073 1.00 21.03 68 PHE D O 1
ATOM 5916 N N . ALA D 1 69 ? -3.384 28.477 23.088 1.00 21.45 69 ALA D N 1
ATOM 5917 C CA . ALA D 1 69 ? -4.243 29.485 23.715 1.00 21.48 69 ALA D CA 1
ATOM 5918 C C . ALA D 1 69 ? -3.797 30.854 23.184 1.00 22.03 69 ALA D C 1
ATOM 5919 O O . ALA D 1 69 ? -4.623 31.718 22.895 1.00 20.12 69 ALA D O 1
ATOM 5921 N N . GLU D 1 70 ? -2.487 31.051 23.052 1.00 22.98 70 GLU D N 1
ATOM 5922 C CA . GLU D 1 70 ? -1.983 32.308 22.512 1.00 26.08 70 GLU D CA 1
ATOM 5923 C C . GLU D 1 70 ? -2.455 32.460 21.073 1.00 26.22 70 GLU D C 1
ATOM 5924 O O . GLU D 1 70 ? -2.958 33.513 20.678 1.00 26.98 70 GLU D O 1
ATOM 5930 N N . ALA D 1 71 ? -2.280 31.398 20.293 1.00 24.86 71 ALA D N 1
ATOM 5931 C CA . ALA D 1 71 ? -2.675 31.396 18.898 1.00 24.98 71 ALA D CA 1
ATOM 5932 C C . ALA D 1 71 ? -4.128 31.822 18.756 1.00 26.02 71 ALA D C 1
ATOM 5933 O O . ALA D 1 71 ? -4.449 32.739 17.990 1.00 25.83 71 ALA D O 1
ATOM 5935 N N . LEU D 1 72 ? -5.005 31.149 19.495 1.00 26.15 72 LEU D N 1
ATOM 5936 C CA . LEU D 1 72 ? -6.425 31.450 19.437 1.00 26.70 72 LEU D CA 1
ATOM 5937 C C . LEU D 1 72 ? -6.734 32.875 19.874 1.00 26.78 72 LEU D C 1
ATOM 5938 O O . LEU D 1 72 ? -7.571 33.544 19.267 1.00 26.97 72 LEU D O 1
ATOM 5943 N N . ALA D 1 73 ? -6.058 33.343 20.919 1.00 25.77 73 ALA D N 1
ATOM 5944 C CA . ALA D 1 73 ? -6.268 34.705 21.407 1.00 25.35 73 ALA D CA 1
ATOM 5945 C C . ALA D 1 73 ? -5.892 35.704 20.307 1.00 24.80 73 ALA D C 1
ATOM 5946 O O . ALA D 1 73 ? -6.549 36.729 20.117 1.00 25.09 73 ALA D O 1
ATOM 5948 N N . HIS D 1 74 ? -4.837 35.389 19.570 1.00 23.78 74 HIS D N 1
ATOM 5949 C CA . HIS D 1 74 ? -4.374 36.267 18.508 1.00 24.05 74 HIS D CA 1
ATOM 5950 C C . HIS D 1 74 ? -5.148 36.098 17.192 1.00 23.54 74 HIS D C 1
ATOM 5951 O O . HIS D 1 74 ? -5.404 37.077 16.487 1.00 21.68 74 HIS D O 1
ATOM 5958 N N . LEU D 1 75 ? -5.535 34.865 16.878 1.00 23.25 75 LEU D N 1
ATOM 5959 C CA . LEU D 1 75 ? -6.264 34.579 15.645 1.00 22.40 75 LEU D CA 1
ATOM 5960 C C . LEU D 1 75 ? -7.788 34.579 15.780 1.00 22.14 75 LEU D C 1
ATOM 5961 O O . LEU D 1 75 ? -8.491 34.979 14.854 1.00 21.80 75 LEU D O 1
ATOM 5966 N N . GLY D 1 76 ? -8.300 34.117 16.917 1.00 21.00 76 GLY D N 1
ATOM 5967 C CA . GLY D 1 76 ? -9.737 34.082 17.103 1.00 20.42 76 GLY D CA 1
ATOM 5968 C C . GLY D 1 76 ? -10.393 32.830 16.543 1.00 22.32 76 GLY D C 1
ATOM 5969 O O . GLY D 1 76 ? -11.551 32.547 16.837 1.00 24.58 76 GLY D O 1
ATOM 5970 N N . ARG D 1 77 ? -9.658 32.071 15.739 1.00 22.42 77 ARG D N 1
ATOM 5971 C CA . ARG D 1 77 ? -10.180 30.842 15.147 1.00 21.83 77 ARG D CA 1
ATOM 5972 C C . ARG D 1 77 ? -9.001 30.102 14.523 1.00 21.22 77 ARG D C 1
ATOM 5973 O O . ARG D 1 77 ? -7.891 30.626 14.480 1.00 22.90 77 ARG D O 1
ATOM 5981 N N . LEU D 1 78 ? -9.231 28.888 14.046 1.00 19.88 78 LEU D N 1
ATOM 5982 C CA . LEU D 1 78 ? -8.172 28.122 13.392 1.00 19.38 78 LEU D CA 1
ATOM 5983 C C . LEU D 1 78 ? -8.701 27.481 12.116 1.00 18.82 78 LEU D C 1
ATOM 5984 O O . LEU D 1 78 ? -9.607 26.651 12.152 1.00 21.99 78 LEU D O 1
ATOM 5989 N N . ASP D 1 79 ? -8.136 27.855 10.984 1.00 16.65 79 ASP D N 1
ATOM 5990 C CA . ASP D 1 79 ? -8.596 27.290 9.729 1.00 16.00 79 ASP D CA 1
ATOM 5991 C C . ASP D 1 79 ? -7.735 26.116 9.318 1.00 16.27 79 ASP D C 1
ATOM 5992 O O . ASP D 1 79 ? -8.199 25.190 8.646 1.00 16.59 79 ASP D O 1
ATOM 5997 N N . GLY D 1 80 ? -6.478 26.144 9.740 1.00 16.07 80 GLY D N 1
ATOM 5998 C CA . GLY D 1 80 ? -5.581 25.056 9.401 1.00 15.44 80 GLY D CA 1
ATOM 5999 C C . GLY D 1 80 ? -4.306 25.036 10.217 1.00 13.12 80 GLY D C 1
ATOM 6000 O O . GLY D 1 80 ? -3.899 26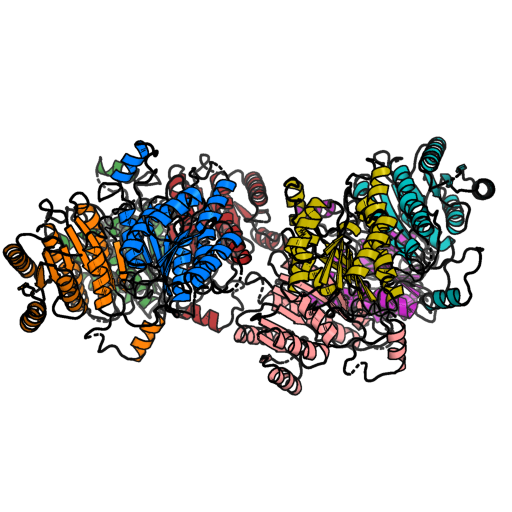.044 10.793 1.00 11.95 80 GLY D O 1
ATOM 6001 N N . VAL D 1 81 ? -3.675 23.872 10.273 1.00 13.04 81 VAL D N 1
ATOM 6002 C CA . VAL D 1 81 ? -2.419 23.734 11.000 1.00 13.51 81 VAL D CA 1
ATOM 6003 C C . VAL D 1 81 ? -1.482 22.879 10.176 1.00 12.91 81 VAL D C 1
ATOM 6004 O O . VAL D 1 81 ? -1.905 21.879 9.602 1.00 13.65 81 VAL D O 1
ATOM 6008 N N . VAL D 1 82 ? -0.221 23.284 10.087 1.00 12.62 82 VAL D N 1
ATOM 6009 C CA . VAL D 1 82 ? 0.758 22.477 9.373 1.00 13.49 82 VAL D CA 1
ATOM 6010 C C . VAL D 1 82 ? 1.841 22.176 10.397 1.00 14.73 82 VAL D C 1
ATOM 6011 O O . VAL D 1 82 ? 2.499 23.082 10.902 1.00 16.18 82 VAL D O 1
ATOM 6015 N N . HIS D 1 83 ? 2.008 20.895 10.703 1.00 15.29 83 HIS D N 1
ATOM 6016 C CA . HIS D 1 83 ? 2.974 20.448 11.693 1.00 15.07 83 HIS D CA 1
ATOM 6017 C C . HIS D 1 83 ? 4.258 19.862 11.067 1.00 15.44 83 HIS D C 1
ATOM 6018 O O . HIS D 1 83 ? 4.194 18.886 10.316 1.00 14.26 83 HIS D O 1
ATOM 6025 N N . TYR D 1 84 ? 5.409 20.465 11.388 1.00 16.12 84 TYR D N 1
ATOM 6026 C CA . TYR D 1 84 ? 6.729 20.043 10.875 1.00 16.04 84 TYR D CA 1
ATOM 6027 C C . TYR D 1 84 ? 7.735 19.592 11.939 1.00 15.67 84 TYR D C 1
ATOM 6028 O O . TYR D 1 84 ? 8.606 18.788 11.658 1.00 18.59 84 TYR D O 1
ATOM 6037 N N . ALA D 1 85 ? 7.635 20.135 13.146 1.00 17.19 85 ALA D N 1
ATOM 6038 C CA . ALA D 1 85 ? 8.543 19.785 14.240 1.00 17.86 85 ALA D CA 1
ATOM 6039 C C . ALA D 1 85 ? 8.929 18.295 14.282 1.00 18.39 85 ALA D C 1
ATOM 6040 O O . ALA D 1 85 ? 8.069 17.424 14.401 1.00 18.18 85 ALA D O 1
ATOM 6042 N N . GLY D 1 86 ? 10.225 18.006 14.189 1.00 19.43 86 GLY D N 1
ATOM 6043 C CA . GLY D 1 86 ? 10.683 16.624 14.234 1.00 20.01 86 GLY D CA 1
ATOM 6044 C C . GLY D 1 86 ? 12.179 16.496 14.479 1.00 21.07 86 GLY D C 1
ATOM 6045 O O . GLY D 1 86 ? 12.921 17.466 14.332 1.00 22.70 86 GLY D O 1
ATOM 6046 N N . ILE D 1 87 ? 12.624 15.299 14.852 1.00 21.54 87 ILE D N 1
ATOM 6047 C CA . ILE D 1 87 ? 14.035 15.041 15.114 1.00 21.61 87 ILE D CA 1
ATOM 6048 C C . ILE D 1 87 ? 14.432 13.630 14.700 1.00 21.86 87 ILE D C 1
ATOM 6049 O O . ILE D 1 87 ? 13.582 12.760 14.515 1.00 20.91 87 ILE D O 1
ATOM 6054 N N . THR D 1 88 ? 15.737 13.413 14.567 1.00 22.95 88 THR D N 1
ATOM 6055 C CA . THR D 1 88 ? 16.274 12.107 14.211 1.00 22.74 88 THR D CA 1
ATOM 6056 C C . THR D 1 88 ? 17.427 11.754 15.160 1.00 23.63 88 THR D C 1
ATOM 6057 O O . THR D 1 88 ? 18.063 12.638 15.745 1.00 23.42 88 THR D O 1
ATOM 6061 N N . ARG D 1 89 ? 17.679 10.457 15.311 1.00 22.91 89 ARG D N 1
ATOM 6062 C CA . ARG D 1 89 ? 18.744 9.945 16.167 1.00 21.05 89 ARG D CA 1
ATOM 6063 C C . ARG D 1 89 ? 19.122 8.620 15.523 1.00 20.14 89 ARG D C 1
ATOM 6064 O O . ARG D 1 89 ? 18.789 7.550 16.028 1.00 20.59 89 ARG D O 1
ATOM 6072 N N . ASP D 1 90 ? 19.818 8.694 14.400 1.00 19.51 90 ASP D N 1
ATOM 6073 C CA . ASP D 1 90 ? 20.181 7.491 13.668 1.00 20.08 90 ASP D CA 1
ATOM 6074 C C . ASP D 1 90 ? 21.157 6.569 14.365 1.00 19.79 90 ASP D C 1
ATOM 6075 O O . ASP D 1 90 ? 21.972 7.001 15.173 1.00 20.48 90 ASP D O 1
ATOM 6080 N N . ASN D 1 91 ? 21.045 5.288 14.030 1.00 20.10 91 ASN D N 1
ATOM 6081 C CA . ASN D 1 91 ? 21.880 4.214 14.565 1.00 19.48 91 ASN D CA 1
ATOM 6082 C C . ASN D 1 91 ? 21.226 2.901 14.175 1.00 19.22 91 ASN D C 1
ATOM 6083 O O . ASN D 1 91 ? 19.995 2.818 14.118 1.00 18.56 91 ASN D O 1
ATOM 6088 N N . PHE D 1 92 ? 22.033 1.884 13.885 1.00 18.17 92 PHE D N 1
ATOM 6089 C CA . PHE D 1 92 ? 21.466 0.579 13.581 1.00 19.26 92 PHE D CA 1
ATOM 6090 C C . PHE D 1 92 ? 20.828 0.216 14.916 1.00 18.65 92 PHE D C 1
ATOM 6091 O O . PHE D 1 92 ? 21.307 0.658 15.962 1.00 15.95 92 PHE D O 1
ATOM 6099 N N . HIS D 1 93 ? 19.761 -0.574 14.899 1.00 18.61 93 HIS D N 1
ATOM 6100 C CA . HIS D 1 93 ? 19.080 -0.889 16.145 1.00 19.35 93 HIS D CA 1
ATOM 6101 C C . HIS D 1 93 ? 19.953 -1.451 17.259 1.00 19.42 93 HIS D C 1
ATOM 6102 O O . HIS D 1 93 ? 19.787 -1.078 18.422 1.00 18.31 93 HIS D O 1
ATOM 6109 N N . TRP D 1 94 ? 20.894 -2.326 16.919 1.00 20.58 94 TRP D N 1
ATOM 6110 C CA . TRP D 1 94 ? 21.760 -2.909 17.944 1.00 21.37 94 TRP D CA 1
ATOM 6111 C C . TRP D 1 94 ? 22.678 -1.890 18.641 1.00 21.54 94 TRP D C 1
ATOM 6112 O O . TRP D 1 94 ? 23.228 -2.161 19.706 1.00 21.88 94 TRP D O 1
ATOM 6123 N N . LYS D 1 95 ? 22.842 -0.715 18.049 1.00 21.13 95 LYS D N 1
ATOM 6124 C CA . LYS D 1 95 ? 23.666 0.309 18.674 1.00 23.39 95 LYS D CA 1
ATOM 6125 C C . LYS D 1 95 ? 22.799 1.489 19.118 1.00 24.03 95 LYS D C 1
ATOM 6126 O O . LYS D 1 95 ? 23.308 2.546 19.487 1.00 25.86 95 LYS D O 1
ATOM 6140 N N . PRO D 1 97 ? 20.539 3.350 21.731 1.00 23.55 97 PRO D N 1
ATOM 6141 C CA . PRO D 1 97 ? 20.201 3.359 23.160 1.00 23.36 97 PRO D CA 1
ATOM 6142 C C . PRO D 1 97 ? 18.705 3.655 23.356 1.00 23.70 97 PRO D C 1
ATOM 6143 O O . PRO D 1 97 ? 18.129 4.476 22.643 1.00 23.12 97 PRO D O 1
ATOM 6147 N N . LEU D 1 98 ? 18.076 2.980 24.311 1.00 23.46 98 LEU D N 1
ATOM 6148 C CA . LEU D 1 98 ? 16.651 3.180 24.566 1.00 24.23 98 LEU D CA 1
ATOM 6149 C C . LEU D 1 98 ? 16.295 4.662 24.581 1.00 25.09 98 LEU D C 1
ATOM 6150 O O . LEU D 1 98 ? 15.283 5.073 24.017 1.00 25.14 98 LEU D O 1
ATOM 6155 N N . GLU D 1 99 ? 17.131 5.456 25.244 1.00 26.34 99 GLU D N 1
ATOM 6156 C CA . GLU D 1 99 ? 16.933 6.899 25.352 1.00 26.42 99 GLU D CA 1
ATOM 6157 C C . GLU D 1 99 ? 16.711 7.559 23.988 1.00 24.99 99 GLU D C 1
ATOM 6158 O O . GLU D 1 99 ? 15.819 8.400 23.833 1.00 24.34 99 GLU D O 1
ATOM 6164 N N . ASP D 1 100 ? 17.515 7.184 22.996 1.00 22.61 100 ASP D N 1
ATOM 6165 C CA . ASP D 1 100 ? 17.365 7.758 21.658 1.00 19.85 100 ASP D CA 1
ATOM 6166 C C . ASP D 1 100 ? 16.071 7.298 20.997 1.00 17.57 100 ASP D C 1
ATOM 6167 O O . ASP D 1 100 ? 15.478 8.028 20.205 1.00 17.80 100 ASP D O 1
ATOM 6172 N N . TRP D 1 101 ? 15.638 6.089 21.324 1.00 14.14 101 TRP D N 1
ATOM 6173 C CA . TRP D 1 101 ? 14.405 5.558 20.774 1.00 14.89 101 TRP D CA 1
ATOM 6174 C C . TRP D 1 101 ? 13.215 6.310 21.371 1.00 15.65 101 TRP D C 1
ATOM 6175 O O . TRP D 1 101 ? 12.330 6.783 20.661 1.00 14.53 101 TRP D O 1
ATOM 6186 N N . GLU D 1 102 ? 13.217 6.437 22.687 1.00 17.02 102 GLU D N 1
ATOM 6187 C CA . GLU D 1 102 ? 12.140 7.113 23.381 1.00 19.11 102 GLU D CA 1
ATOM 6188 C C . GLU D 1 102 ? 12.051 8.601 23.059 1.00 18.17 102 GLU D C 1
ATOM 6189 O O . GLU D 1 102 ? 10.962 9.176 23.070 1.00 18.44 102 GLU D O 1
ATOM 6195 N N . LEU D 1 103 ? 13.183 9.226 22.757 1.00 17.02 103 LEU D N 1
ATOM 6196 C CA . LEU D 1 103 ? 13.167 10.646 22.449 1.00 17.38 103 LEU D CA 1
ATOM 6197 C C . LEU D 1 103 ? 12.496 10.949 21.117 1.00 17.09 103 LEU D C 1
ATOM 6198 O O . LEU D 1 103 ? 11.591 11.784 21.066 1.00 17.52 103 LEU D O 1
ATOM 6203 N N . VAL D 1 104 ? 12.915 10.282 20.041 1.00 14.87 104 VAL D N 1
ATOM 6204 C CA . VAL D 1 104 ? 12.309 10.559 18.749 1.00 14.46 104 VAL D CA 1
ATOM 6205 C C . VAL D 1 104 ? 10.826 10.205 18.736 1.00 15.44 104 VAL D C 1
ATOM 6206 O O . VAL D 1 104 ? 10.051 10.857 18.032 1.00 15.90 104 VAL D O 1
ATOM 6210 N N . LEU D 1 105 ? 10.420 9.193 19.510 1.00 15.35 105 LEU D N 1
ATOM 6211 C CA . LEU D 1 105 ? 9.001 8.817 19.578 1.00 17.01 105 LEU D CA 1
ATOM 6212 C C . LEU D 1 105 ? 8.206 9.888 20.313 1.00 17.46 105 LEU D C 1
ATOM 6213 O O . LEU D 1 105 ? 7.110 10.258 19.887 1.00 18.43 105 LEU D O 1
ATOM 6218 N N . ARG D 1 106 ? 8.761 10.375 21.423 1.00 17.12 106 ARG D N 1
ATOM 6219 C CA . ARG D 1 106 ? 8.114 11.411 22.233 1.00 17.65 106 ARG D CA 1
ATOM 6220 C C . ARG D 1 106 ? 7.929 12.693 21.428 1.00 17.35 106 ARG D C 1
ATOM 6221 O O . ARG D 1 106 ? 6.847 13.279 21.408 1.00 17.23 106 ARG D O 1
ATOM 6229 N N . VAL D 1 107 ? 8.997 13.114 20.762 1.00 15.87 107 VAL D N 1
ATOM 6230 C CA . VAL D 1 107 ? 8.969 14.321 19.962 1.00 16.90 107 VAL D CA 1
ATOM 6231 C C . VAL D 1 107 ? 8.151 14.176 18.681 1.00 17.13 107 VAL D C 1
ATOM 6232 O O . VAL D 1 107 ? 7.208 14.931 18.458 1.00 16.50 107 VAL D O 1
ATOM 6236 N N . ASN D 1 108 ? 8.506 13.194 17.855 1.00 16.84 108 ASN D N 1
ATOM 6237 C CA . ASN D 1 108 ? 7.832 12.985 16.581 1.00 14.28 108 ASN D CA 1
ATOM 6238 C C . ASN D 1 108 ? 6.410 12.442 16.622 1.00 14.82 108 ASN D C 1
ATOM 6239 O O . ASN D 1 108 ? 5.501 13.043 16.053 1.00 14.61 108 ASN D O 1
ATOM 6244 N N . LEU D 1 109 ? 6.211 11.305 17.278 1.00 15.01 109 LEU D N 1
ATOM 6245 C CA . LEU D 1 109 ? 4.880 10.709 17.348 1.00 14.81 109 LEU D CA 1
ATOM 6246 C C . LEU D 1 109 ? 3.975 11.395 18.377 1.00 15.07 109 LEU D C 1
ATOM 6247 O O . LEU D 1 109 ? 2.921 11.923 18.015 1.00 13.91 109 LEU D O 1
ATOM 6252 N N . THR D 1 110 ? 4.373 11.402 19.650 1.00 15.58 110 THR D N 1
ATOM 6253 C CA . THR D 1 110 ? 3.553 12.048 20.678 1.00 15.04 110 THR D CA 1
ATOM 6254 C C . THR D 1 110 ? 3.404 13.539 20.374 1.00 14.75 110 THR D C 1
ATOM 6255 O O . THR D 1 110 ? 2.342 14.122 20.594 1.00 15.03 110 THR D O 1
ATOM 6259 N N . GLY D 1 111 ? 4.465 14.144 19.843 1.00 15.81 111 GLY D N 1
ATOM 6260 C CA . GLY D 1 111 ? 4.423 15.554 19.498 1.00 14.75 111 GLY D CA 1
ATOM 6261 C C . GLY D 1 111 ? 3.350 15.843 18.460 1.00 16.63 111 GLY D C 1
ATOM 6262 O O . GLY D 1 111 ? 2.723 16.906 18.492 1.00 16.29 111 GLY D O 1
ATOM 6263 N N . SER D 1 112 ? 3.138 14.910 17.530 1.00 15.27 112 SER D N 1
ATOM 6264 C CA . SER D 1 112 ? 2.117 15.095 16.505 1.00 14.41 112 SER D CA 1
ATOM 6265 C C . SER D 1 112 ? 0.740 14.903 17.113 1.00 14.31 112 SER D C 1
ATOM 6266 O O . SER D 1 112 ? -0.223 15.572 16.736 1.00 14.35 112 SER D O 1
ATOM 6269 N N . PHE D 1 113 ? 0.648 13.982 18.061 1.00 13.70 113 PHE D N 1
ATOM 6270 C CA . PHE D 1 113 ? -0.619 13.728 18.721 1.00 14.93 113 PHE D CA 1
ATOM 6271 C C . PHE D 1 113 ? -1.026 14.988 19.473 1.00 15.71 113 PHE D C 1
ATOM 6272 O O . PHE D 1 113 ? -2.164 15.460 19.353 1.00 15.24 113 PHE D O 1
ATOM 6280 N N . LEU D 1 114 ? -0.084 15.542 20.231 1.00 14.41 114 LEU D N 1
ATOM 6281 C CA . LEU D 1 114 ? -0.351 16.746 21.006 1.00 14.85 114 LEU D CA 1
ATOM 6282 C C . LEU D 1 114 ? -0.826 17.902 20.135 1.00 15.30 114 LEU D C 1
ATOM 6283 O O . LEU D 1 114 ? -1.849 18.538 20.428 1.00 13.87 114 LEU D O 1
ATOM 6288 N N . VAL D 1 115 ? -0.088 18.167 19.061 1.00 14.48 115 VAL D N 1
ATOM 6289 C CA . VAL D 1 115 ? -0.438 19.262 18.158 1.00 13.97 115 VAL D CA 1
ATOM 6290 C C . VAL D 1 115 ? -1.735 19.015 17.392 1.00 13.15 115 VAL D C 1
ATOM 6291 O O . VAL D 1 115 ? -2.545 19.927 17.247 1.00 12.23 115 VAL D O 1
ATOM 6295 N N . ALA D 1 116 ? -1.934 17.785 16.913 1.00 13.45 116 ALA D N 1
ATOM 6296 C CA . ALA D 1 116 ? -3.148 17.428 16.171 1.00 13.60 116 ALA D CA 1
ATOM 6297 C C . ALA D 1 116 ? -4.370 17.527 17.071 1.00 14.87 116 ALA D C 1
ATOM 6298 O O . ALA D 1 116 ? -5.424 17.983 16.648 1.00 14.30 116 ALA D O 1
ATOM 6300 N N . LYS D 1 117 ? -4.210 17.081 18.314 1.00 17.53 117 LYS D N 1
ATOM 6301 C CA . LYS D 1 117 ? -5.265 17.115 19.325 1.00 18.69 117 LYS D CA 1
ATOM 6302 C C . LYS D 1 117 ? -5.640 18.569 19.636 1.00 17.86 117 LYS D C 1
ATOM 6303 O O . LYS D 1 117 ? -6.819 18.909 19.738 1.00 18.19 117 LYS D O 1
ATOM 6309 N N . ALA D 1 118 ? -4.635 19.426 19.791 1.00 16.73 118 ALA D N 1
ATOM 6310 C CA . ALA D 1 118 ? -4.888 20.834 20.080 1.00 16.56 118 ALA D CA 1
ATOM 6311 C C . ALA D 1 118 ? -5.584 21.465 18.879 1.00 17.36 118 ALA D C 1
ATOM 6312 O O . ALA D 1 118 ? -6.598 22.145 19.022 1.00 19.35 118 ALA D O 1
ATOM 6314 N N . ALA D 1 119 ? -5.038 21.229 17.691 1.00 17.48 119 ALA D N 1
ATOM 6315 C CA . ALA D 1 119 ? -5.622 21.763 16.468 1.00 17.83 119 ALA D CA 1
ATOM 6316 C C . ALA D 1 119 ? -7.091 21.352 16.352 1.00 18.50 119 ALA D C 1
ATOM 6317 O O . ALA D 1 119 ? -7.965 22.186 16.107 1.00 18.41 119 ALA D O 1
ATOM 6319 N N . SER D 1 120 ? -7.355 20.061 16.529 1.00 19.50 120 SER D N 1
ATOM 6320 C CA . SER D 1 120 ? -8.712 19.525 16.458 1.00 20.42 120 SER D CA 1
ATOM 6321 C C . SER D 1 120 ? -9.642 20.193 17.483 1.00 21.75 120 SER D C 1
ATOM 6322 O O . SER D 1 120 ? -10.753 20.598 17.155 1.00 21.84 120 SER D O 1
ATOM 6325 N N . GLU D 1 121 ? -9.182 20.305 18.725 1.00 23.14 121 GLU D N 1
ATOM 6326 C CA . GLU D 1 121 ? -9.975 20.918 19.785 1.00 24.28 121 GLU D CA 1
ATOM 6327 C C . GLU D 1 121 ? -10.373 22.346 19.387 1.00 23.74 121 GLU D C 1
ATOM 6328 O O . GLU D 1 121 ? -11.492 22.790 19.653 1.00 22.84 121 GLU D O 1
ATOM 6334 N N . ALA D 1 122 ? -9.459 23.049 18.726 1.00 22.18 122 ALA D N 1
ATOM 6335 C CA . ALA D 1 122 ? -9.709 24.418 18.288 1.00 21.91 122 ALA D CA 1
ATOM 6336 C C . ALA D 1 122 ? -10.698 24.537 17.121 1.00 22.57 122 ALA D C 1
ATOM 6337 O O . ALA D 1 122 ? -11.284 25.598 16.918 1.00 23.83 122 ALA D O 1
ATOM 6347 N N . ARG D 1 124 ? -12.980 21.504 15.920 1.00 25.41 124 ARG D N 1
ATOM 6348 C CA . ARG D 1 124 ? -14.125 20.602 16.038 1.00 26.62 124 ARG D CA 1
ATOM 6349 C C . ARG D 1 124 ? -15.381 21.259 16.594 1.00 25.99 124 ARG D C 1
ATOM 6350 O O . ARG D 1 124 ? -15.378 21.792 17.700 1.00 26.14 124 ARG D O 1
ATOM 6358 N N . GLU D 1 125 ? -16.454 21.207 15.808 1.00 26.86 125 GLU D N 1
ATOM 6359 C CA . GLU D 1 125 ? -17.749 21.781 16.172 1.00 25.65 125 GLU D CA 1
ATOM 6360 C C . GLU D 1 125 ? -17.787 23.295 16.103 1.00 25.00 125 GLU D C 1
ATOM 6361 O O . GLU D 1 125 ? -18.767 23.901 16.526 1.00 23.94 125 GLU D O 1
ATOM 6367 N N . LYS D 1 126 ? -16.724 23.909 15.588 1.00 23.85 126 LYS D N 1
ATOM 6368 C CA . LYS D 1 126 ? -16.688 25.365 15.451 1.00 24.64 126 LYS D CA 1
ATOM 6369 C C . LYS D 1 126 ? -16.687 25.752 13.971 1.00 24.25 126 LYS D C 1
ATOM 6370 O O . LYS D 1 126 ? -17.418 26.649 13.542 1.00 24.90 126 LYS D O 1
ATOM 6376 N N . ASN D 1 127 ? -15.849 25.072 13.199 1.00 23.00 127 ASN D N 1
ATOM 6377 C CA . ASN D 1 127 ? -15.745 25.321 11.773 1.00 21.33 127 ASN D CA 1
ATOM 6378 C C . ASN D 1 127 ? -14.956 24.230 11.060 1.00 20.16 127 ASN D C 1
ATOM 6379 O O . ASN D 1 127 ? -14.183 23.492 11.670 1.00 20.84 127 ASN D O 1
ATOM 6384 N N . PRO D 1 128 ? -15.174 24.084 9.755 1.00 19.33 128 PRO D N 1
ATOM 6385 C CA . PRO D 1 128 ? -14.407 23.052 9.056 1.00 18.56 128 PRO D CA 1
ATOM 6386 C C . PRO D 1 128 ? -12.935 23.479 9.044 1.00 18.94 128 PRO D C 1
ATOM 6387 O O . PRO D 1 128 ? -12.599 24.610 9.412 1.00 19.73 128 PRO D O 1
ATOM 6391 N N . GLY D 1 129 ? -12.050 22.588 8.624 1.00 18.59 129 GLY D N 1
ATOM 6392 C CA . GLY D 1 129 ? -10.647 22.950 8.605 1.00 16.53 129 GLY D CA 1
ATOM 6393 C C . GLY D 1 129 ? -9.760 21.859 8.047 1.00 17.26 129 GLY D C 1
ATOM 6394 O O . GLY D 1 129 ? -10.227 20.783 7.655 1.00 15.88 129 GLY D O 1
ATOM 6395 N N . SER D 1 130 ? -8.462 22.136 8.024 1.00 16.03 130 SER D N 1
ATOM 6396 C CA . SER D 1 130 ? -7.514 21.180 7.499 1.00 15.36 130 SER D CA 1
ATOM 6397 C C . SER D 1 130 ? -6.280 21.082 8.380 1.00 14.48 130 SER D C 1
ATOM 6398 O O . SER D 1 130 ? -5.704 22.087 8.775 1.00 15.29 130 SER D O 1
ATOM 6401 N N . ILE D 1 131 ? -5.894 19.856 8.701 1.00 14.95 131 ILE D N 1
ATOM 6402 C CA . ILE D 1 131 ? -4.720 19.606 9.521 1.00 14.08 131 ILE D CA 1
ATOM 6403 C C . ILE D 1 131 ? -3.754 18.770 8.689 1.00 12.93 131 ILE D C 1
ATOM 6404 O O . ILE D 1 131 ? -4.146 17.757 8.106 1.00 12.14 131 ILE D O 1
ATOM 6409 N N . VAL D 1 132 ? -2.500 19.205 8.651 1.00 11.41 132 VAL D N 1
ATOM 6410 C CA . VAL D 1 132 ? -1.450 18.543 7.896 1.00 10.33 132 VAL D CA 1
ATOM 6411 C C . VAL D 1 132 ? -0.302 18.125 8.817 1.00 12.84 132 VAL D C 1
ATOM 6412 O O . VAL D 1 132 ? 0.392 18.981 9.365 1.00 14.57 132 VAL D O 1
ATOM 6416 N N . LEU D 1 133 ? -0.101 16.817 8.968 1.00 13.82 133 LEU D N 1
ATOM 6417 C CA . LEU D 1 133 ? 0.980 16.276 9.795 1.00 13.89 133 LEU D CA 1
ATOM 6418 C C . LEU D 1 133 ? 2.120 15.844 8.885 1.00 15.05 133 LEU D C 1
ATOM 6419 O O . LEU D 1 133 ? 1.892 15.329 7.795 1.00 17.35 133 LEU D O 1
ATOM 6424 N N . THR D 1 134 ? 3.350 16.038 9.335 1.00 14.39 134 THR D N 1
ATOM 6425 C CA . THR D 1 134 ? 4.483 15.679 8.511 1.00 12.26 134 THR D CA 1
ATOM 6426 C C . THR D 1 134 ? 5.170 14.408 8.956 1.00 13.24 134 THR D C 1
ATOM 6427 O O . THR D 1 134 ? 5.726 14.336 10.048 1.00 15.59 134 THR D O 1
ATOM 6431 N N . ALA D 1 135 ? 5.120 13.398 8.098 1.00 12.48 135 ALA D N 1
ATOM 6432 C CA . ALA D 1 135 ? 5.769 12.131 8.381 1.00 11.49 135 ALA D CA 1
ATOM 6433 C C . ALA D 1 135 ? 7.085 12.159 7.613 1.00 11.88 135 ALA D C 1
ATOM 6434 O O . ALA D 1 135 ? 7.856 13.106 7.735 1.00 12.34 135 ALA D O 1
ATOM 6436 N N . SER D 1 136 ? 7.334 11.134 6.810 1.00 13.44 136 SER D N 1
ATOM 6437 C CA . SER D 1 136 ? 8.556 11.059 6.022 1.00 15.50 136 SER D CA 1
ATOM 6438 C C . SER D 1 136 ? 8.542 9.809 5.165 1.00 16.19 136 SER D C 1
ATOM 6439 O O . SER D 1 136 ? 7.897 8.810 5.512 1.00 17.15 136 SER D O 1
ATOM 6442 N N . ARG D 1 137 ? 9.250 9.872 4.043 1.00 16.21 137 ARG D N 1
ATOM 6443 C CA . ARG D 1 137 ? 9.338 8.738 3.131 1.00 17.07 137 ARG D CA 1
ATOM 6444 C C . ARG D 1 137 ? 9.924 7.547 3.890 1.00 18.54 137 ARG D C 1
ATOM 6445 O O . ARG D 1 137 ? 9.707 6.387 3.530 1.00 19.28 137 ARG D O 1
ATOM 6453 N N . VAL D 1 138 ? 10.645 7.849 4.963 1.00 18.28 138 VAL D N 1
ATOM 6454 C CA . VAL D 1 138 ? 11.295 6.827 5.774 1.00 19.48 138 VAL D CA 1
ATOM 6455 C C . VAL D 1 138 ? 10.329 5.992 6.633 1.00 19.63 138 VAL D C 1
ATOM 6456 O O . VAL D 1 138 ? 10.731 4.993 7.240 1.00 18.48 138 VAL D O 1
ATOM 6460 N N . TYR D 1 139 ? 9.056 6.374 6.673 1.00 19.15 139 TYR D N 1
ATOM 6461 C CA . TYR D 1 139 ? 8.103 5.618 7.479 1.00 20.09 139 TYR D CA 1
ATOM 6462 C C . TYR D 1 139 ? 7.971 4.209 6.935 1.00 21.41 139 TYR D C 1
ATOM 6463 O O . TYR D 1 139 ? 7.523 3.308 7.641 1.00 23.11 139 TYR D O 1
ATOM 6472 N N . LEU D 1 140 ? 8.382 4.022 5.683 1.00 21.77 140 LEU D N 1
ATOM 6473 C CA . LEU D 1 140 ? 8.332 2.713 5.043 1.00 21.96 140 LEU D CA 1
ATOM 6474 C C . LEU D 1 140 ? 9.539 1.850 5.431 1.00 22.82 140 LEU D C 1
ATOM 6475 O O . LEU D 1 140 ? 9.705 0.740 4.925 1.00 22.90 140 LEU D O 1
ATOM 6480 N N . GLY D 1 141 ? 10.380 2.365 6.326 1.00 23.30 141 GLY D N 1
ATOM 6481 C CA . GLY D 1 141 ? 11.559 1.628 6.751 1.00 22.22 141 GLY D CA 1
ATOM 6482 C C . GLY D 1 141 ? 12.819 2.170 6.097 1.00 21.55 141 GLY D C 1
ATOM 6483 O O . GLY D 1 141 ? 12.824 2.445 4.893 1.00 21.13 141 GLY D O 1
ATOM 6484 N N . ASN D 1 142 ? 13.885 2.328 6.881 1.00 20.65 142 ASN D N 1
ATOM 6485 C CA . ASN D 1 142 ? 15.152 2.844 6.361 1.00 19.99 142 ASN D CA 1
ATOM 6486 C C . ASN D 1 142 ? 16.341 2.489 7.261 1.00 19.93 142 ASN D C 1
ATOM 6487 O O . ASN D 1 142 ? 16.249 2.577 8.487 1.00 18.30 142 ASN D O 1
ATOM 6492 N N . LEU D 1 143 ? 17.453 2.089 6.640 1.00 20.58 143 LEU D N 1
ATOM 6493 C CA . LEU D 1 143 ? 18.668 1.706 7.364 1.00 20.02 143 LEU D CA 1
ATOM 6494 C C . LEU D 1 143 ? 19.072 2.698 8.439 1.00 18.60 143 LEU D C 1
ATOM 6495 O O . LEU D 1 143 ? 19.104 3.906 8.206 1.00 18.38 143 LEU D O 1
ATOM 6500 N N . GLY D 1 144 ? 19.369 2.169 9.622 1.00 19.17 144 GLY D N 1
ATOM 6501 C CA . GLY D 1 144 ? 19.775 2.995 10.750 1.00 18.30 144 GLY D CA 1
ATOM 6502 C C . GLY D 1 144 ? 18.741 3.974 11.291 1.00 17.74 144 GLY D C 1
ATOM 6503 O O . GLY D 1 144 ? 19.095 4.911 12.002 1.00 17.48 144 GLY D O 1
ATOM 6504 N N . GLN D 1 145 ? 17.467 3.757 10.981 1.00 17.13 145 GLN D N 1
ATOM 6505 C CA . GLN D 1 145 ? 16.420 4.660 11.442 1.00 16.67 145 GLN D CA 1
ATOM 6506 C C . GLN D 1 145 ? 15.176 3.944 11.963 1.00 16.20 145 GLN D C 1
ATOM 6507 O O . GLN D 1 145 ? 14.051 4.278 11.613 1.00 14.68 145 GLN D O 1
ATOM 6513 N N . ALA D 1 146 ? 15.389 2.957 12.816 1.00 16.88 146 ALA D N 1
ATOM 6514 C CA . ALA D 1 146 ? 14.288 2.207 13.390 1.00 16.11 146 ALA D CA 1
ATOM 6515 C C . ALA D 1 146 ? 13.362 3.157 14.132 1.00 15.30 146 ALA D C 1
ATOM 6516 O O . ALA D 1 146 ? 12.137 3.072 14.019 1.00 13.93 146 ALA D O 1
ATOM 6518 N N . ASN D 1 147 ? 13.961 4.068 14.893 1.00 14.31 147 ASN D N 1
ATOM 6519 C CA . ASN D 1 147 ? 13.185 5.013 15.682 1.00 13.57 147 ASN D CA 1
ATOM 6520 C C . ASN D 1 147 ? 12.464 6.038 14.819 1.00 12.82 147 ASN D C 1
ATOM 6521 O O . ASN D 1 147 ? 11.270 6.269 14.986 1.00 13.56 147 ASN D O 1
ATOM 6526 N N . TYR D 1 148 ? 13.171 6.643 13.879 1.00 12.12 148 TYR D N 1
ATOM 6527 C CA . TYR D 1 148 ? 12.524 7.616 13.014 1.00 12.76 148 TYR D CA 1
ATOM 6528 C C . TYR D 1 148 ? 11.402 6.947 12.201 1.00 11.37 148 TYR D C 1
ATOM 6529 O O . TYR D 1 148 ? 10.288 7.453 12.138 1.00 10.64 148 TYR D O 1
ATOM 6538 N N . ALA D 1 149 ? 11.702 5.807 11.588 1.00 10.33 149 ALA D N 1
ATOM 6539 C CA . ALA D 1 149 ? 10.721 5.079 10.785 1.00 12.47 149 ALA D CA 1
ATOM 6540 C C . ALA D 1 149 ? 9.469 4.716 11.589 1.00 13.97 149 ALA D C 1
ATOM 6541 O O . ALA D 1 149 ? 8.340 4.911 11.124 1.00 13.11 149 ALA D O 1
ATOM 6543 N N . ALA D 1 150 ? 9.680 4.192 12.795 1.00 14.01 150 ALA D N 1
ATOM 6544 C CA . ALA D 1 150 ? 8.586 3.793 13.670 1.00 14.42 150 ALA D CA 1
ATOM 6545 C C . ALA D 1 150 ? 7.712 4.974 14.067 1.00 15.93 150 ALA D C 1
ATOM 6546 O O . ALA D 1 150 ? 6.482 4.871 14.077 1.00 15.21 150 ALA D O 1
ATOM 6548 N N . SER D 1 151 ? 8.349 6.091 14.405 1.00 17.02 151 SER D N 1
ATOM 6549 C CA . SER D 1 151 ? 7.613 7.277 14.813 1.00 18.27 151 SER D CA 1
ATOM 6550 C C . SER D 1 151 ? 6.837 7.872 13.642 1.00 19.54 151 SER D C 1
ATOM 6551 O O . SER D 1 151 ? 5.666 8.238 13.790 1.00 20.68 151 SER D O 1
ATOM 6562 N N . ALA D 1 153 ? 5.871 6.310 10.940 1.00 18.96 153 ALA D N 1
ATOM 6563 C CA . ALA D 1 153 ? 4.865 5.375 10.464 1.00 16.61 153 ALA D CA 1
ATOM 6564 C C . ALA D 1 153 ? 3.667 5.510 11.389 1.00 15.91 153 ALA D C 1
ATOM 6565 O O . ALA D 1 153 ? 2.524 5.326 10.977 1.00 16.41 153 ALA D O 1
ATOM 6567 N N . GLY D 1 154 ? 3.945 5.838 12.648 1.00 15.90 154 GLY D N 1
ATOM 6568 C CA . GLY D 1 154 ? 2.889 6.013 13.628 1.00 11.80 154 GLY D CA 1
ATOM 6569 C C . GLY D 1 154 ? 2.080 7.244 13.296 1.00 11.52 154 GLY D C 1
ATOM 6570 O O . GLY D 1 154 ? 0.864 7.262 13.487 1.00 14.21 154 GLY D O 1
ATOM 6571 N N . VAL D 1 155 ? 2.748 8.275 12.792 1.00 9.65 155 VAL D N 1
ATOM 6572 C CA . VAL D 1 155 ? 2.065 9.508 12.432 1.00 9.98 155 VAL D CA 1
ATOM 6573 C C . VAL D 1 155 ? 1.070 9.233 11.300 1.00 10.12 155 VAL D C 1
ATOM 6574 O O . VAL D 1 155 ? -0.052 9.748 11.308 1.00 8.55 155 VAL D O 1
ATOM 6578 N N . VAL D 1 156 ? 1.484 8.423 10.329 1.00 9.49 156 VAL D N 1
ATOM 6579 C CA . VAL D 1 156 ? 0.608 8.077 9.215 1.00 9.44 156 VAL D CA 1
ATOM 6580 C C . VAL D 1 156 ? -0.634 7.363 9.762 1.00 9.53 156 VAL D C 1
ATOM 6581 O O . VAL D 1 156 ? -1.755 7.624 9.332 1.00 9.45 156 VAL D O 1
ATOM 6585 N N . GLY D 1 157 ? -0.421 6.468 10.721 1.00 8.76 157 GLY D N 1
ATOM 6586 C CA . GLY D 1 157 ? -1.529 5.747 11.316 1.00 9.89 157 GLY D CA 1
ATOM 6587 C C . GLY D 1 157 ? -2.423 6.682 12.102 1.00 11.61 157 GLY D C 1
ATOM 6588 O O . GLY D 1 157 ? -3.646 6.516 12.114 1.00 9.24 157 GLY D O 1
ATOM 6589 N N . LEU D 1 158 ? -1.802 7.668 12.758 1.00 12.46 158 LEU D N 1
ATOM 6590 C CA . LEU D 1 158 ? -2.522 8.657 13.556 1.00 12.34 158 LEU D CA 1
ATOM 6591 C C . LEU D 1 158 ? -3.377 9.503 12.632 1.00 11.44 158 LEU D C 1
ATOM 6592 O O . LEU D 1 158 ? -4.545 9.757 12.898 1.00 12.58 158 LEU D O 1
ATOM 6597 N N . THR D 1 159 ? -2.771 9.944 11.545 1.00 12.44 159 THR D N 1
ATOM 6598 C CA . THR D 1 159 ? -3.465 10.762 10.572 1.00 13.57 159 THR D CA 1
ATOM 6599 C C . THR D 1 159 ? -4.727 10.052 10.107 1.00 13.83 159 THR D C 1
ATOM 6600 O O . THR D 1 159 ? -5.830 10.620 10.152 1.00 11.95 159 THR D O 1
ATOM 6604 N N . ARG D 1 160 ? -4.557 8.802 9.684 1.00 13.82 160 ARG D N 1
ATOM 6605 C CA . ARG D 1 160 ? -5.658 7.993 9.187 1.00 15.04 160 ARG D CA 1
ATOM 6606 C C . ARG D 1 160 ? -6.806 7.860 10.178 1.00 16.57 160 ARG D C 1
ATOM 6607 O O . ARG D 1 160 ? -7.973 7.920 9.783 1.00 18.27 160 ARG D O 1
ATOM 6615 N N . THR D 1 161 ? -6.484 7.690 11.458 1.00 16.38 161 THR D N 1
ATOM 6616 C CA . THR D 1 161 ? -7.520 7.565 12.475 1.00 16.95 161 THR D CA 1
ATOM 6617 C C . THR D 1 161 ? -8.212 8.910 12.663 1.00 17.97 161 THR D C 1
ATOM 6618 O O . THR D 1 161 ? -9.445 8.987 12.703 1.00 19.67 161 THR D O 1
ATOM 6622 N N . LEU D 1 162 ? -7.415 9.966 12.778 1.00 16.27 162 LEU D N 1
ATOM 6623 C CA . LEU D 1 162 ? -7.948 11.308 12.958 1.00 17.27 162 LEU D CA 1
ATOM 6624 C C . LEU D 1 162 ? -8.860 11.732 11.793 1.00 17.20 162 LEU D C 1
ATOM 6625 O O . LEU D 1 162 ? -9.854 12.428 12.002 1.00 18.71 162 LEU D O 1
ATOM 6630 N N . ALA D 1 163 ? -8.544 11.307 10.573 1.00 16.17 163 ALA D N 1
ATOM 6631 C CA . ALA D 1 163 ? -9.375 11.673 9.423 1.00 15.09 163 ALA D CA 1
ATOM 6632 C C . ALA D 1 163 ? -10.722 10.971 9.511 1.00 16.20 163 ALA D C 1
ATOM 6633 O O . ALA D 1 163 ? -11.742 11.510 9.086 1.00 15.74 163 ALA D O 1
ATOM 6635 N N . LEU D 1 164 ? -10.727 9.762 10.062 1.00 17.00 164 LEU D N 1
ATOM 6636 C CA . LEU D 1 164 ? -11.968 9.012 10.215 1.00 17.08 164 LEU D CA 1
ATOM 6637 C C . LEU D 1 164 ? -12.859 9.652 11.278 1.00 18.23 164 LEU D C 1
ATOM 6638 O O . LEU D 1 164 ? -14.078 9.729 11.118 1.00 17.91 164 LEU D O 1
ATOM 6643 N N . GLU D 1 165 ? -12.245 10.121 12.361 1.00 18.71 165 GLU D N 1
ATOM 6644 C CA . GLU D 1 165 ? -12.995 10.723 13.456 1.00 17.62 165 GLU D CA 1
ATOM 6645 C C . GLU D 1 165 ? -13.464 12.163 13.210 1.00 19.62 165 GLU D C 1
ATOM 6646 O O . GLU D 1 165 ? -14.505 12.577 13.728 1.00 19.15 165 GLU D O 1
ATOM 6652 N N . LEU D 1 166 ? -12.708 12.921 12.416 1.00 19.61 166 LEU D N 1
ATOM 6653 C CA . LEU D 1 166 ? -13.048 14.317 12.143 1.00 18.75 166 LEU D CA 1
ATOM 6654 C C . LEU D 1 166 ? -13.791 14.564 10.827 1.00 18.79 166 LEU D C 1
ATOM 6655 O O . LEU D 1 166 ? -14.312 15.659 10.594 1.00 16.51 166 LEU D O 1
ATOM 6660 N N . GLY D 1 167 ? -13.841 13.543 9.980 1.00 19.20 167 GLY D N 1
ATOM 6661 C CA . GLY D 1 167 ? -14.504 13.663 8.696 1.00 20.82 167 GLY D CA 1
ATOM 6662 C C . GLY D 1 167 ? -15.859 14.340 8.710 1.00 22.28 167 GLY D C 1
ATOM 6663 O O . GLY D 1 167 ? -16.086 15.289 7.962 1.00 23.10 167 GLY D O 1
ATOM 6664 N N . ARG D 1 168 ? -16.767 13.862 9.552 1.00 23.53 168 ARG D N 1
ATOM 6665 C CA . ARG D 1 168 ? -18.100 14.446 9.611 1.00 25.86 168 ARG D CA 1
ATOM 6666 C C . ARG D 1 168 ? -18.133 15.880 10.132 1.00 25.78 168 ARG D C 1
ATOM 6667 O O . ARG D 1 168 ? -19.154 16.559 10.011 1.00 26.95 168 ARG D O 1
ATOM 6675 N N . TRP D 1 169 ? -17.030 16.345 10.710 1.00 24.38 169 TRP D N 1
ATOM 6676 C CA . TRP D 1 169 ? -16.981 17.714 11.215 1.00 23.64 169 TRP D CA 1
ATOM 6677 C C . TRP D 1 169 ? -16.348 18.652 10.193 1.00 22.45 169 TRP D C 1
ATOM 6678 O O . TRP D 1 169 ? -15.947 19.763 10.531 1.00 22.00 169 TRP D O 1
ATOM 6689 N N . GLY D 1 170 ? -16.246 18.200 8.946 1.00 20.02 170 GLY D N 1
ATOM 6690 C CA . GLY D 1 170 ? -15.669 19.042 7.915 1.00 18.94 170 GLY D CA 1
ATOM 6691 C C . GLY D 1 170 ? -14.189 19.313 8.103 1.00 18.28 170 GLY D C 1
ATOM 6692 O O . GLY D 1 170 ? -13.639 20.240 7.512 1.00 18.83 170 GLY D O 1
ATOM 6693 N N . ILE D 1 171 ? -13.540 18.499 8.926 1.00 17.77 171 ILE D N 1
ATOM 6694 C CA . ILE D 1 171 ? -12.117 18.661 9.190 1.00 17.04 171 ILE D CA 1
ATOM 6695 C C . ILE D 1 171 ? -11.306 17.561 8.522 1.00 15.96 171 ILE D C 1
ATOM 6696 O O . ILE D 1 171 ? -11.498 16.372 8.784 1.00 16.60 171 ILE D O 1
ATOM 6701 N N . ARG D 1 172 ? -10.394 17.967 7.657 1.00 13.59 172 ARG D N 1
ATOM 6702 C CA . ARG D 1 172 ? -9.557 17.020 6.954 1.00 13.04 172 ARG D CA 1
ATOM 6703 C C . ARG D 1 172 ? -8.194 16.854 7.612 1.00 14.12 172 ARG D C 1
ATOM 6704 O O . ARG D 1 172 ? -7.630 17.812 8.154 1.00 16.65 172 ARG D O 1
ATOM 6712 N N . VAL D 1 173 ? -7.665 15.635 7.571 1.00 13.28 173 VAL D N 1
ATOM 6713 C CA . VAL D 1 173 ? -6.340 15.353 8.134 1.00 11.67 173 VAL D CA 1
ATOM 6714 C C . VAL D 1 173 ? -5.529 14.573 7.105 1.00 10.61 173 VAL D C 1
ATOM 6715 O O . VAL D 1 173 ? -5.965 13.521 6.645 1.00 10.36 173 VAL D O 1
ATOM 6719 N N . ASN D 1 174 ? -4.355 15.087 6.757 1.00 9.47 174 ASN D N 1
ATOM 6720 C CA . ASN D 1 174 ? -3.494 14.454 5.771 1.00 10.44 174 ASN D CA 1
ATOM 6721 C C . ASN D 1 174 ? -2.042 14.523 6.223 1.00 12.40 174 ASN D C 1
ATOM 6722 O O . ASN D 1 174 ? -1.695 15.341 7.074 1.00 13.46 174 ASN D O 1
ATOM 6727 N N . THR D 1 175 ? -1.193 13.680 5.631 1.00 13.69 175 THR D N 1
ATOM 6728 C CA . THR D 1 175 ? 0.225 13.629 5.983 1.00 15.13 175 THR D CA 1
ATOM 6729 C C . THR D 1 175 ? 1.160 13.908 4.807 1.00 15.94 175 THR D C 1
ATOM 6730 O O . THR D 1 175 ? 0.946 13.426 3.688 1.00 17.56 175 THR D O 1
ATOM 6734 N N . LEU D 1 176 ? 2.209 14.673 5.067 1.00 14.17 176 LEU D N 1
ATOM 6735 C CA . LEU D 1 176 ? 3.205 14.946 4.046 1.00 13.96 176 LEU D CA 1
ATOM 6736 C C . LEU D 1 176 ? 4.355 13.979 4.326 1.00 14.97 176 LEU D C 1
ATOM 6737 O O . LEU D 1 176 ? 4.688 13.728 5.487 1.00 15.10 176 LEU D O 1
ATOM 6742 N N . ALA D 1 177 ? 4.947 13.415 3.280 1.00 14.40 177 ALA D N 1
ATOM 6743 C CA . ALA D 1 177 ? 6.076 12.506 3.466 1.00 14.38 177 ALA D CA 1
ATOM 6744 C C . ALA D 1 177 ? 7.219 12.978 2.587 1.00 15.45 177 ALA D C 1
ATOM 6745 O O . ALA D 1 177 ? 7.460 12.419 1.524 1.00 17.73 177 ALA D O 1
ATOM 6747 N N . PRO D 1 178 ? 7.935 14.023 3.013 1.00 15.34 178 PRO D N 1
ATOM 6748 C CA . PRO D 1 178 ? 9.052 14.542 2.220 1.00 16.20 178 PRO D CA 1
ATOM 6749 C C . PRO D 1 178 ? 10.243 13.593 2.124 1.00 16.62 178 PRO D C 1
ATOM 6750 O O . PRO D 1 178 ? 10.451 12.739 2.994 1.00 17.45 178 PRO D O 1
ATOM 6754 N N . GLY D 1 179 ? 11.016 13.741 1.054 1.00 16.25 179 GLY D N 1
ATOM 6755 C CA . GLY D 1 179 ? 12.195 12.913 0.868 1.00 16.87 179 GLY D CA 1
ATOM 6756 C C . GLY D 1 179 ? 13.440 13.680 1.277 1.00 17.10 179 GLY D C 1
ATOM 6757 O O . GLY D 1 179 ? 13.497 14.246 2.370 1.00 16.23 179 GLY D O 1
ATOM 6758 N N . PHE D 1 180 ? 14.438 13.700 0.399 1.00 18.41 180 PHE D N 1
ATOM 6759 C CA . PHE D 1 180 ? 15.690 14.416 0.650 1.00 17.45 180 PHE D CA 1
ATOM 6760 C C . PHE D 1 180 ? 15.490 15.878 0.267 1.00 17.08 180 PHE D C 1
ATOM 6761 O O . PHE D 1 180 ? 15.487 16.213 -0.910 1.00 16.17 180 PHE D O 1
ATOM 6769 N N . ILE D 1 181 ? 15.299 16.742 1.258 1.00 18.50 181 ILE D N 1
ATOM 6770 C CA . ILE D 1 181 ? 15.094 18.162 1.003 1.00 19.29 181 ILE D CA 1
ATOM 6771 C C . ILE D 1 181 ? 16.323 18.962 1.399 1.00 21.62 181 ILE D C 1
ATOM 6772 O O . ILE D 1 181 ? 16.841 18.822 2.504 1.00 21.14 181 ILE D O 1
ATOM 6777 N N . GLU D 1 182 ? 16.779 19.806 0.484 1.00 24.79 182 GLU D N 1
ATOM 6778 C CA . GLU D 1 182 ? 17.950 20.638 0.707 1.00 27.88 182 GLU D CA 1
ATOM 6779 C C . GLU D 1 182 ? 17.644 21.783 1.677 1.00 30.15 182 GLU D C 1
ATOM 6780 O O . GLU D 1 182 ? 17.040 22.783 1.297 1.00 29.02 182 GLU D O 1
ATOM 6786 N N . THR D 1 183 ? 18.065 21.631 2.930 1.00 33.94 183 THR D N 1
ATOM 6787 C CA . THR D 1 183 ? 17.842 22.657 3.943 1.00 38.07 183 THR D CA 1
ATOM 6788 C C . THR D 1 183 ? 19.177 23.096 4.542 1.00 41.71 183 THR D C 1
ATOM 6789 O O . THR D 1 183 ? 19.978 23.750 3.872 1.00 42.15 183 THR D O 1
ATOM 6793 N N . ARG D 1 184 ? 19.409 22.747 5.804 1.00 45.28 184 ARG D N 1
ATOM 6794 C CA . ARG D 1 184 ? 20.654 23.099 6.480 1.00 49.06 184 ARG D CA 1
ATOM 6795 C C . ARG D 1 184 ? 21.189 21.907 7.254 1.00 50.04 184 ARG D C 1
ATOM 6796 O O . ARG D 1 184 ? 22.397 21.750 7.407 1.00 50.77 184 ARG D O 1
ATOM 6812 N N . THR D 1 186 ? 21.247 19.318 6.150 1.00 48.29 186 THR D N 1
ATOM 6813 C CA . THR D 1 186 ? 21.669 18.486 5.021 1.00 44.88 186 THR D CA 1
ATOM 6814 C C . THR D 1 186 ? 22.734 19.194 4.184 1.00 43.18 186 THR D C 1
ATOM 6815 O O . THR D 1 186 ? 23.445 18.561 3.400 1.00 42.03 186 THR D O 1
ATOM 6819 N N . ALA D 1 187 ? 22.838 20.508 4.356 1.00 41.56 187 ALA D N 1
ATOM 6820 C CA . ALA D 1 187 ? 23.811 21.309 3.620 1.00 40.72 187 ALA D CA 1
ATOM 6821 C C . ALA D 1 187 ? 25.202 20.673 3.562 1.00 40.93 187 ALA D C 1
ATOM 6822 O O . ALA D 1 187 ? 25.846 20.669 2.511 1.00 42.40 187 ALA D O 1
ATOM 6824 N N . LYS D 1 188 ? 25.669 20.137 4.685 1.00 39.63 188 LYS D N 1
ATOM 6825 C CA . LYS D 1 188 ? 26.985 19.518 4.729 1.00 38.11 188 LYS D CA 1
ATOM 6826 C C . LYS D 1 188 ? 26.934 18.046 5.085 1.00 37.82 188 LYS D C 1
ATOM 6827 O O . LYS D 1 188 ? 27.731 17.565 5.888 1.00 38.86 188 LYS D O 1
ATOM 6833 N N . VAL D 1 189 ? 25.989 17.325 4.505 1.00 37.88 189 VAL D N 1
ATOM 6834 C CA . VAL D 1 189 ? 25.896 15.900 4.769 1.00 37.08 189 VAL D CA 1
ATOM 6835 C C . VAL D 1 189 ? 27.064 15.338 3.952 1.00 37.63 189 VAL D C 1
ATOM 6836 O O . VAL D 1 189 ? 27.367 15.854 2.870 1.00 36.48 189 VAL D O 1
ATOM 6840 N N . PRO D 1 190 ? 27.756 14.304 4.464 1.00 37.70 190 PRO D N 1
ATOM 6841 C CA . PRO D 1 190 ? 28.886 13.739 3.713 1.00 37.98 190 PRO D CA 1
ATOM 6842 C C . PRO D 1 190 ? 28.511 13.366 2.277 1.00 38.18 190 PRO D C 1
ATOM 6843 O O . PRO D 1 190 ? 27.566 12.620 2.042 1.00 39.04 190 PRO D O 1
ATOM 6847 N N . GLU D 1 191 ? 29.269 13.905 1.330 1.00 38.48 191 GLU D N 1
ATOM 6848 C CA . GLU D 1 191 ? 29.045 13.712 -0.097 1.00 39.41 191 GLU D CA 1
ATOM 6849 C C . GLU D 1 191 ? 28.599 12.335 -0.579 1.00 38.94 191 GLU D C 1
ATOM 6850 O O . GLU D 1 191 ? 27.877 12.234 -1.571 1.00 38.08 191 GLU D O 1
ATOM 6856 N N . LYS D 1 192 ? 29.024 11.275 0.098 1.00 38.39 192 LYS D N 1
ATOM 6857 C CA . LYS D 1 192 ? 28.624 9.933 -0.315 1.00 37.68 192 LYS D CA 1
ATOM 6858 C C . LYS D 1 192 ? 27.173 9.670 0.062 1.00 35.35 192 LYS D C 1
ATOM 6859 O O . LYS D 1 192 ? 26.505 8.812 -0.528 1.00 33.96 192 LYS D O 1
ATOM 6865 N N . VAL D 1 193 ? 26.694 10.410 1.057 1.00 31.91 193 VAL D N 1
ATOM 6866 C CA . VAL D 1 193 ? 25.322 10.280 1.512 1.00 29.74 193 VAL D CA 1
ATOM 6867 C C . VAL D 1 193 ? 24.448 10.988 0.496 1.00 29.71 193 VAL D C 1
ATOM 6868 O O . VAL D 1 193 ? 23.496 10.414 -0.024 1.00 30.54 193 VAL D O 1
ATOM 6872 N N . ARG D 1 194 ? 24.791 12.240 0.212 1.00 28.74 194 ARG D N 1
ATOM 6873 C CA . ARG D 1 194 ? 24.062 13.048 -0.755 1.00 28.19 194 ARG D CA 1
ATOM 6874 C C . ARG D 1 194 ? 24.002 12.337 -2.099 1.00 28.19 194 ARG D C 1
ATOM 6875 O O . ARG D 1 194 ? 23.010 12.430 -2.814 1.00 28.06 194 ARG D O 1
ATOM 6883 N N . GLU D 1 195 ? 25.074 11.629 -2.433 1.00 28.25 195 GLU D N 1
ATOM 6884 C CA . GLU D 1 195 ? 25.148 10.912 -3.691 1.00 29.77 195 GLU D CA 1
ATOM 6885 C C . GLU D 1 195 ? 24.254 9.685 -3.649 1.00 29.33 195 GLU D C 1
ATOM 6886 O O . GLU D 1 195 ? 23.583 9.361 -4.627 1.00 29.54 195 GLU D O 1
ATOM 6892 N N . LYS D 1 196 ? 24.232 9.007 -2.510 1.00 29.98 196 LYS D N 1
ATOM 6893 C CA . LYS D 1 196 ? 23.405 7.814 -2.368 1.00 30.44 196 LYS D CA 1
ATOM 6894 C C . LYS D 1 196 ? 21.937 8.137 -2.648 1.00 29.27 196 LYS D C 1
ATOM 6895 O O . LYS D 1 196 ? 21.307 7.529 -3.517 1.00 30.06 196 LYS D O 1
ATOM 6901 N N . ALA D 1 197 ? 21.415 9.116 -1.918 1.00 26.35 197 ALA D N 1
ATOM 6902 C CA . ALA D 1 197 ? 20.023 9.530 -2.028 1.00 24.72 197 ALA D CA 1
ATOM 6903 C C . ALA D 1 197 ? 19.568 9.985 -3.407 1.00 23.92 197 ALA D C 1
ATOM 6904 O O . ALA D 1 197 ? 18.451 9.680 -3.825 1.00 24.43 197 ALA D O 1
ATOM 6906 N N . ILE D 1 198 ? 20.419 10.727 -4.105 1.00 22.64 198 ILE D N 1
ATOM 6907 C CA . ILE D 1 198 ? 20.086 11.220 -5.433 1.00 22.27 198 ILE D CA 1
ATOM 6908 C C . ILE D 1 198 ? 20.019 10.094 -6.461 1.00 22.26 198 ILE D C 1
ATOM 6909 O O . ILE D 1 198 ? 19.196 10.128 -7.374 1.00 21.84 198 ILE D O 1
ATOM 6914 N N . ALA D 1 199 ? 20.886 9.099 -6.304 1.00 20.98 199 ALA D N 1
ATOM 6915 C CA . ALA D 1 199 ? 20.918 7.962 -7.217 1.00 20.76 199 ALA D CA 1
ATOM 6916 C C . ALA D 1 199 ? 19.652 7.130 -7.067 1.00 20.71 199 ALA D C 1
ATOM 6917 O O . ALA D 1 199 ? 19.237 6.436 -7.991 1.00 22.15 199 ALA D O 1
ATOM 6919 N N . ALA D 1 200 ? 19.038 7.203 -5.893 1.00 20.82 200 ALA D N 1
ATOM 6920 C CA . ALA D 1 200 ? 17.827 6.446 -5.630 1.00 21.11 200 ALA D CA 1
ATOM 6921 C C . ALA D 1 200 ? 16.583 7.282 -5.940 1.00 20.61 200 ALA D C 1
ATOM 6922 O O . ALA D 1 200 ? 15.455 6.823 -5.756 1.00 21.09 200 ALA D O 1
ATOM 6924 N N . THR D 1 201 ? 16.800 8.500 -6.423 1.00 18.64 201 THR D N 1
ATOM 6925 C CA . THR D 1 201 ? 15.707 9.411 -6.748 1.00 20.29 201 THR D CA 1
ATOM 6926 C C . THR D 1 201 ? 15.531 9.592 -8.257 1.00 20.02 201 THR D C 1
ATOM 6927 O O . THR D 1 201 ? 16.402 10.149 -8.918 1.00 20.68 201 THR D O 1
ATOM 6931 N N . PRO D 1 202 ? 14.394 9.136 -8.817 1.00 20.51 202 PRO D N 1
ATOM 6932 C CA . PRO D 1 202 ? 14.110 9.253 -10.257 1.00 19.44 202 PRO D CA 1
ATOM 6933 C C . PRO D 1 202 ? 14.279 10.660 -10.838 1.00 19.20 202 PRO D C 1
ATOM 6934 O O . PRO D 1 202 ? 14.770 10.807 -11.957 1.00 18.28 202 PRO D O 1
ATOM 6938 N N . LEU D 1 203 ? 13.870 11.693 -10.097 1.00 17.49 203 LEU D N 1
ATOM 6939 C CA . LEU D 1 203 ? 14.009 13.059 -10.601 1.00 16.88 203 LEU D CA 1
ATOM 6940 C C . LEU D 1 203 ? 15.461 13.531 -10.505 1.00 17.24 203 LEU D C 1
ATOM 6941 O O . LEU D 1 203 ? 15.785 14.670 -10.835 1.00 19.37 203 LEU D O 1
ATOM 6946 N N . GLY D 1 204 ? 16.326 12.639 -10.040 1.00 16.56 204 GLY D N 1
ATOM 6947 C CA . GLY D 1 204 ? 17.747 12.923 -9.935 1.00 16.94 204 GLY D CA 1
ATOM 6948 C C . GLY D 1 204 ? 18.254 14.172 -9.237 1.00 17.21 204 GLY D C 1
ATOM 6949 O O . GLY D 1 204 ? 19.271 14.722 -9.648 1.00 18.48 204 GLY D O 1
ATOM 6950 N N . ARG D 1 205 ? 17.578 14.619 -8.184 1.00 15.45 205 ARG D N 1
ATOM 6951 C CA . ARG D 1 205 ? 18.022 15.807 -7.459 1.00 13.49 205 ARG D CA 1
ATOM 6952 C C . ARG D 1 205 ? 17.416 15.851 -6.067 1.00 13.80 205 ARG D C 1
ATOM 6953 O O . ARG D 1 205 ? 16.522 15.067 -5.736 1.00 13.78 205 ARG D O 1
ATOM 6961 N N . ALA D 1 206 ? 17.906 16.774 -5.251 1.00 12.81 206 ALA D N 1
ATOM 6962 C CA . ALA D 1 206 ? 17.377 16.937 -3.908 1.00 13.82 206 ALA D CA 1
ATOM 6963 C C . ALA D 1 206 ? 16.153 17.828 -4.046 1.00 15.45 206 ALA D C 1
ATOM 6964 O O . ALA D 1 206 ? 16.043 18.597 -5.003 1.00 17.23 206 ALA D O 1
ATOM 6966 N N . GLY D 1 207 ? 15.227 17.722 -3.102 1.00 16.38 207 GLY D N 1
ATOM 6967 C CA . GLY D 1 207 ? 14.042 18.550 -3.154 1.00 16.38 207 GLY D CA 1
ATOM 6968 C C . GLY D 1 207 ? 14.345 19.869 -2.477 1.00 19.53 207 GLY D C 1
ATOM 6969 O O . GLY D 1 207 ? 15.346 19.999 -1.764 1.00 19.00 207 GLY D O 1
ATOM 6970 N N . LYS D 1 208 ? 13.486 20.855 -2.698 1.00 19.46 208 LYS D N 1
ATOM 6971 C CA . LYS D 1 208 ? 13.665 22.164 -2.092 1.00 21.82 208 LYS D CA 1
ATOM 6972 C C . LYS D 1 208 ? 12.552 22.418 -1.081 1.00 21.25 208 LYS D C 1
ATOM 6973 O O . LYS D 1 208 ? 11.417 21.977 -1.269 1.00 20.95 208 LYS D O 1
ATOM 6979 N N . PRO D 1 209 ? 12.857 23.145 0.002 1.00 20.09 209 PRO D N 1
ATOM 6980 C CA . PRO D 1 209 ? 11.799 23.396 0.982 1.00 18.85 209 PRO D CA 1
ATOM 6981 C C . PRO D 1 209 ? 10.526 23.950 0.348 1.00 17.95 209 PRO D C 1
ATOM 6982 O O . PRO D 1 209 ? 9.420 23.498 0.658 1.00 16.84 209 PRO D O 1
ATOM 6986 N N . LEU D 1 210 ? 10.676 24.917 -0.549 1.00 16.52 210 LEU D N 1
ATOM 6987 C CA . LEU D 1 210 ? 9.512 25.492 -1.207 1.00 16.67 210 LEU D CA 1
ATOM 6988 C C . LEU D 1 210 ? 8.595 24.410 -1.814 1.00 17.17 210 LEU D C 1
ATOM 6989 O O . LEU D 1 210 ? 7.374 24.545 -1.800 1.00 17.63 210 LEU D O 1
ATOM 6994 N N . GLU D 1 211 ? 9.176 23.339 -2.343 1.00 15.91 211 GLU D N 1
ATOM 6995 C CA . GLU D 1 211 ? 8.367 22.300 -2.963 1.00 17.79 211 GLU D CA 1
ATOM 6996 C C . GLU D 1 211 ? 7.495 21.565 -1.963 1.00 19.00 211 GLU D C 1
ATOM 6997 O O . GLU D 1 211 ? 6.376 21.153 -2.296 1.00 20.24 211 GLU D O 1
ATOM 7003 N N . VAL D 1 212 ? 7.998 21.409 -0.738 1.00 17.21 212 VAL D N 1
ATOM 7004 C CA . VAL D 1 212 ? 7.231 20.757 0.308 1.00 14.36 212 VAL D CA 1
ATOM 7005 C C . VAL D 1 212 ? 6.162 21.749 0.771 1.00 13.99 212 VAL D C 1
ATOM 7006 O O . VAL D 1 212 ? 5.058 21.361 1.156 1.00 14.66 212 VAL D O 1
ATOM 7010 N N . ALA D 1 213 ? 6.494 23.034 0.709 1.00 12.69 213 ALA D N 1
ATOM 7011 C CA . ALA D 1 213 ? 5.572 24.093 1.105 1.00 11.77 213 ALA D CA 1
ATOM 7012 C C . ALA D 1 213 ? 4.330 24.112 0.199 1.00 13.07 213 ALA D C 1
ATOM 7013 O O . ALA D 1 213 ? 3.213 24.289 0.673 1.00 13.13 213 ALA D O 1
ATOM 7015 N N . TYR D 1 214 ? 4.520 23.931 -1.103 1.00 12.99 214 TYR D N 1
ATOM 7016 C CA . TYR D 1 214 ? 3.381 23.930 -2.020 1.00 13.93 214 TYR D CA 1
ATOM 7017 C C . TYR D 1 214 ? 2.432 22.763 -1.762 1.00 14.23 214 TYR D C 1
ATOM 7018 O O . TYR D 1 214 ? 1.213 22.914 -1.867 1.00 13.65 214 TYR D O 1
ATOM 7027 N N . ALA D 1 215 ? 2.992 21.605 -1.426 1.00 14.70 215 ALA D N 1
ATOM 7028 C CA . ALA D 1 215 ? 2.181 20.428 -1.131 1.00 12.19 215 ALA D CA 1
ATOM 7029 C C . ALA D 1 215 ? 1.361 20.752 0.106 1.00 11.93 215 ALA D C 1
ATOM 7030 O O . ALA D 1 215 ? 0.203 20.353 0.216 1.00 12.45 215 ALA D O 1
ATOM 7032 N N . ALA D 1 216 ? 1.968 21.479 1.043 1.00 11.10 216 ALA D N 1
ATOM 7033 C CA . ALA D 1 216 ? 1.261 21.856 2.256 1.00 10.39 216 ALA D CA 1
ATOM 7034 C C . ALA D 1 216 ? 0.146 22.831 1.882 1.00 10.42 216 ALA D C 1
ATOM 7035 O O . ALA D 1 216 ? -0.977 22.741 2.391 1.00 8.72 216 ALA D O 1
ATOM 7037 N N . LEU D 1 217 ? 0.456 23.760 0.985 1.00 10.36 217 LEU D N 1
ATOM 7038 C CA . LEU D 1 217 ? -0.529 24.744 0.558 1.00 12.24 217 LEU D CA 1
ATOM 7039 C C . LEU D 1 217 ? -1.732 24.019 -0.030 1.00 11.92 217 LEU D C 1
ATOM 7040 O O . LEU D 1 217 ? -2.871 24.300 0.332 1.00 11.44 217 LEU D O 1
ATOM 7045 N N . PHE D 1 218 ? -1.464 23.082 -0.934 1.00 12.91 218 PHE D N 1
ATOM 7046 C CA . PHE D 1 218 ? -2.506 22.292 -1.582 1.00 13.02 218 PHE D CA 1
ATOM 7047 C C . PHE D 1 218 ? -3.438 21.618 -0.572 1.00 14.48 218 PHE D C 1
ATOM 7048 O O . PHE D 1 218 ? -4.658 21.813 -0.614 1.00 14.61 218 PHE D O 1
ATOM 7056 N N . LEU D 1 219 ? -2.855 20.833 0.331 1.00 14.30 219 LEU D N 1
ATOM 7057 C CA . LEU D 1 219 ? -3.606 20.107 1.356 1.00 15.14 219 LEU D CA 1
ATOM 7058 C C . LEU D 1 219 ? -4.413 20.983 2.311 1.00 16.71 219 LEU D C 1
ATOM 7059 O O . LEU D 1 219 ? -5.510 20.605 2.745 1.00 15.79 219 LEU D O 1
ATOM 7064 N N . LEU D 1 220 ? -3.878 22.156 2.629 1.00 17.43 220 LEU D N 1
ATOM 7065 C CA . LEU D 1 220 ? -4.545 23.053 3.555 1.00 19.63 220 LEU D CA 1
ATOM 7066 C C . LEU D 1 220 ? -5.611 23.941 2.897 1.00 20.59 220 LEU D C 1
ATOM 7067 O O . LEU D 1 220 ? -6.627 24.272 3.515 1.00 22.64 220 LEU D O 1
ATOM 7072 N N . SER D 1 221 ? -5.399 24.308 1.638 1.00 19.92 221 SER D N 1
ATOM 7073 C CA . SER D 1 221 ? -6.348 25.168 0.933 1.00 18.54 221 SER D CA 1
ATOM 7074 C C . SER D 1 221 ? -7.651 24.447 0.595 1.00 19.32 221 SER D C 1
ATOM 7075 O O . SER D 1 221 ? -7.739 23.225 0.704 1.00 18.71 221 SER D O 1
ATOM 7078 N N . ASP D 1 222 ? -8.656 25.210 0.169 1.00 19.85 222 ASP D N 1
ATOM 7079 C CA . ASP D 1 222 ? -9.946 24.632 -0.204 1.00 21.51 222 ASP D CA 1
ATOM 7080 C C . ASP D 1 222 ? -9.848 23.790 -1.483 1.00 21.77 222 ASP D C 1
ATOM 7081 O O . ASP D 1 222 ? -10.811 23.133 -1.880 1.00 20.99 222 ASP D O 1
ATOM 7086 N N . GLU D 1 223 ? -8.680 23.797 -2.115 1.00 21.11 223 GLU D N 1
ATOM 7087 C CA . GLU D 1 223 ? -8.489 23.049 -3.350 1.00 23.23 223 GLU D CA 1
ATOM 7088 C C . GLU D 1 223 ? -8.412 21.537 -3.172 1.00 22.40 223 GLU D C 1
ATOM 7089 O O . GLU D 1 223 ? -8.539 20.789 -4.144 1.00 23.54 223 GLU D O 1
ATOM 7095 N N . SER D 1 224 ? -8.204 21.093 -1.937 1.00 20.11 224 SER D N 1
ATOM 7096 C CA . SER D 1 224 ? -8.119 19.673 -1.634 1.00 18.14 224 SER D CA 1
ATOM 7097 C C . SER D 1 224 ? -9.246 19.300 -0.673 1.00 18.38 224 SER D C 1
ATOM 7098 O O . SER D 1 224 ? -9.138 18.349 0.090 1.00 18.48 224 SER D O 1
ATOM 7101 N N . SER D 1 225 ? -10.329 20.069 -0.737 1.00 19.48 225 SER D N 1
ATOM 7102 C CA . SER D 1 225 ? -11.519 19.888 0.102 1.00 19.94 225 SER D CA 1
ATOM 7103 C C . SER D 1 225 ? -12.099 18.484 0.154 1.00 20.15 225 SER D C 1
ATOM 7104 O O . SER D 1 225 ? -12.773 18.130 1.116 1.00 22.57 225 SER D O 1
ATOM 7107 N N . PHE D 1 226 ? -11.862 17.682 -0.874 1.00 19.47 226 PHE D N 1
ATOM 7108 C CA . PHE D 1 226 ? -12.400 16.327 -0.871 1.00 18.44 226 PHE D CA 1
ATOM 7109 C C . PHE D 1 226 ? -11.285 15.296 -0.694 1.00 18.16 226 PHE D C 1
ATOM 7110 O O . PHE D 1 226 ? -11.427 14.134 -1.078 1.00 18.80 226 PHE D O 1
ATOM 7118 N N . ILE D 1 227 ? -10.175 15.725 -0.114 1.00 17.73 227 ILE D N 1
ATOM 7119 C CA . ILE D 1 227 ? -9.055 14.821 0.113 1.00 18.56 227 ILE D CA 1
ATOM 7120 C C . ILE D 1 227 ? -8.745 14.768 1.600 1.00 18.55 227 ILE D C 1
ATOM 7121 O O . ILE D 1 227 ? -8.516 15.800 2.224 1.00 19.78 227 ILE D O 1
ATOM 7126 N N . THR D 1 228 ? -8.754 13.569 2.171 1.00 17.17 228 THR D N 1
ATOM 7127 C CA . THR D 1 228 ? -8.448 13.409 3.587 1.00 16.15 228 THR D CA 1
ATOM 7128 C C . THR D 1 228 ? -7.913 12.001 3.850 1.00 17.55 228 THR D C 1
ATOM 7129 O O . THR D 1 228 ? -8.208 11.068 3.100 1.00 16.87 228 THR D O 1
ATOM 7133 N N . GLY D 1 229 ? -7.121 11.864 4.915 1.00 18.88 229 GLY D N 1
ATOM 7134 C CA . GLY D 1 229 ? -6.533 10.583 5.279 1.00 18.53 229 GLY D CA 1
ATOM 7135 C C . GLY D 1 229 ? -5.474 10.124 4.294 1.00 19.02 229 GLY D C 1
ATOM 7136 O O . GLY D 1 229 ? -5.207 8.931 4.164 1.00 19.51 229 GLY D O 1
ATOM 7137 N N . GLN D 1 230 ? -4.850 11.069 3.605 1.00 18.84 230 GLN D N 1
ATOM 7138 C CA . GLN D 1 230 ? -3.855 10.715 2.607 1.00 19.02 230 GLN D CA 1
ATOM 7139 C C . GLN D 1 230 ? -2.402 10.976 2.957 1.00 18.70 230 GLN D C 1
ATOM 7140 O O . GLN D 1 230 ? -2.071 11.859 3.754 1.00 18.83 230 GLN D O 1
ATOM 7146 N N . VAL D 1 231 ? -1.536 10.193 2.330 1.00 17.71 231 VAL D N 1
ATOM 7147 C CA . VAL D 1 231 ? -0.100 10.318 2.501 1.00 17.24 231 VAL D CA 1
ATOM 7148 C C . VAL D 1 231 ? 0.442 10.836 1.175 1.00 15.83 231 VAL D C 1
ATOM 7149 O O . VAL D 1 231 ? 0.444 10.124 0.177 1.00 16.06 231 VAL D O 1
ATOM 7153 N N . LEU D 1 232 ? 0.891 12.081 1.159 1.00 16.35 232 LEU D N 1
ATOM 7154 C CA . LEU D 1 232 ? 1.427 12.662 -0.059 1.00 16.17 232 LEU D CA 1
ATOM 7155 C C . LEU D 1 232 ? 2.951 12.698 0.003 1.00 17.27 232 LEU D C 1
ATOM 7156 O O . LEU D 1 232 ? 3.535 13.450 0.784 1.00 18.56 232 LEU D O 1
ATOM 7161 N N . PHE D 1 233 ? 3.586 11.859 -0.809 1.00 17.52 233 PHE D N 1
ATOM 7162 C CA . PHE D 1 233 ? 5.041 11.797 -0.860 1.00 17.22 233 PHE D CA 1
ATOM 7163 C C . PHE D 1 233 ? 5.598 12.948 -1.680 1.00 16.53 233 PHE D C 1
ATOM 7164 O O . PHE D 1 233 ? 5.123 13.238 -2.784 1.00 14.92 233 PHE D O 1
ATOM 7172 N N . VAL D 1 234 ? 6.607 13.604 -1.123 1.00 15.95 234 VAL D N 1
ATOM 7173 C CA . VAL D 1 234 ? 7.280 14.706 -1.797 1.00 16.60 234 VAL D CA 1
ATOM 7174 C C . VAL D 1 234 ? 8.753 14.308 -1.740 1.00 16.59 234 VAL D C 1
ATOM 7175 O O . VAL D 1 234 ? 9.555 14.940 -1.054 1.00 14.59 234 VAL D O 1
ATOM 7179 N N . ASP D 1 235 ? 9.093 13.245 -2.466 1.00 17.21 235 ASP D N 1
ATOM 7180 C CA . ASP D 1 235 ? 10.450 12.707 -2.464 1.00 19.03 235 ASP D CA 1
ATOM 7181 C C . ASP D 1 235 ? 11.051 12.451 -3.847 1.00 19.40 235 ASP D C 1
ATOM 7182 O O . ASP D 1 235 ? 11.982 11.650 -3.981 1.00 19.38 235 ASP D O 1
ATOM 7187 N N . GLY D 1 236 ? 10.514 13.110 -4.868 1.00 18.27 236 GLY D N 1
ATOM 7188 C CA . GLY D 1 236 ? 11.028 12.927 -6.215 1.00 17.91 236 GLY D CA 1
ATOM 7189 C C . GLY D 1 236 ? 10.941 11.513 -6.760 1.00 16.59 236 GLY D C 1
ATOM 7190 O O . GLY D 1 236 ? 11.715 11.147 -7.637 1.00 16.18 236 GLY D O 1
ATOM 7191 N N . GLY D 1 237 ? 10.002 10.722 -6.246 1.00 17.86 237 GLY D N 1
ATOM 7192 C CA . GLY D 1 237 ? 9.834 9.345 -6.701 1.00 17.90 237 GLY D CA 1
ATOM 7193 C C . GLY D 1 237 ? 10.776 8.337 -6.050 1.00 19.07 237 GLY D C 1
ATOM 7194 O O . GLY D 1 237 ? 10.886 7.192 -6.496 1.00 17.59 237 GLY D O 1
ATOM 7195 N N . ARG D 1 238 ? 11.443 8.758 -4.979 1.00 20.84 238 ARG D N 1
ATOM 7196 C CA . ARG D 1 238 ? 12.401 7.910 -4.277 1.00 22.83 238 ARG D CA 1
ATOM 7197 C C . ARG D 1 238 ? 11.776 6.679 -3.632 1.00 21.29 238 ARG D C 1
ATOM 7198 O O . ARG D 1 238 ? 12.465 5.705 -3.342 1.00 19.74 238 ARG D O 1
ATOM 7206 N N . THR D 1 239 ? 10.467 6.714 -3.430 1.00 21.79 239 THR D N 1
ATOM 7207 C CA . THR D 1 239 ? 9.781 5.595 -2.801 1.00 22.00 239 THR D CA 1
ATOM 7208 C C . THR D 1 239 ? 9.101 4.640 -3.798 1.00 21.95 239 THR D C 1
ATOM 7209 O O . THR D 1 239 ? 8.594 3.580 -3.410 1.00 20.98 239 THR D O 1
ATOM 7213 N N . ILE D 1 240 ? 9.100 5.013 -5.078 1.00 21.21 240 ILE D N 1
ATOM 7214 C CA . ILE D 1 240 ? 8.493 4.193 -6.124 1.00 22.16 240 ILE D CA 1
ATOM 7215 C C . ILE D 1 240 ? 9.197 2.846 -6.203 1.00 24.59 240 ILE D C 1
ATOM 7216 O O . ILE D 1 240 ? 10.405 2.778 -6.437 1.00 25.36 240 ILE D O 1
ATOM 7221 N N . GLY D 1 241 ? 8.443 1.771 -6.020 1.00 27.22 241 GLY D N 1
ATOM 7222 C CA . GLY D 1 241 ? 9.044 0.448 -6.060 1.00 30.11 241 GLY D CA 1
ATOM 7223 C C . GLY D 1 241 ? 8.967 -0.252 -4.708 1.00 32.75 241 GLY D C 1
ATOM 7224 O O . GLY D 1 241 ? 9.084 -1.480 -4.625 1.00 33.89 241 GLY D O 1
ATOM 7225 N N . ALA D 1 242 ? 8.784 0.530 -3.645 1.00 33.20 242 ALA D N 1
ATOM 7226 C CA . ALA D 1 242 ? 8.663 -0.014 -2.297 1.00 33.89 242 ALA D CA 1
ATOM 7227 C C . ALA D 1 242 ? 7.192 -0.359 -2.046 1.00 35.23 242 ALA D C 1
ATOM 7228 O O . ALA D 1 242 ? 6.294 0.397 -2.432 1.00 36.51 242 ALA D O 1
ATOM 7230 N N . ALA D 1 243 ? 6.945 -1.507 -1.419 1.00 35.64 243 ALA D N 1
ATOM 7231 C CA . ALA D 1 243 ? 5.580 -1.927 -1.121 1.00 36.10 243 ALA D CA 1
ATOM 7232 C C . ALA D 1 243 ? 4.922 -0.861 -0.242 1.00 36.11 243 ALA D C 1
ATOM 7233 O O . ALA D 1 243 ? 5.437 -0.526 0.828 1.00 37.11 243 ALA D O 1
ATOM 7235 N N . PRO D 1 244 ? 3.771 -0.319 -0.682 1.00 35.21 244 PRO D N 1
ATOM 7236 C CA . PRO D 1 244 ? 3.052 0.714 0.068 1.00 33.87 244 PRO D CA 1
ATOM 7237 C C . PRO D 1 244 ? 2.697 0.277 1.480 1.00 33.84 244 PRO D C 1
ATOM 7238 O O . PRO D 1 244 ? 2.714 -0.916 1.790 1.00 34.17 244 PRO D O 1
ATOM 7242 N N . ALA D 1 245 ? 2.379 1.247 2.332 1.00 33.72 245 ALA D N 1
ATOM 7243 C CA . ALA D 1 245 ? 2.005 0.973 3.719 1.00 32.84 245 ALA D CA 1
ATOM 7244 C C . ALA D 1 245 ? 0.801 1.816 4.118 1.00 32.45 245 ALA D C 1
ATOM 7245 O O . ALA D 1 245 ? -0.130 1.270 4.747 1.00 32.11 245 ALA D O 1
ATOM 7256 N N . ARG E 1 2 ? 33.683 63.998 44.742 1.00 30.70 2 ARG E N 1
ATOM 7257 C CA . ARG E 1 2 ? 34.507 62.804 44.759 1.00 29.31 2 ARG E CA 1
ATOM 7258 C C . ARG E 1 2 ? 35.590 62.715 43.695 1.00 28.01 2 ARG E C 1
ATOM 7259 O O . ARG E 1 2 ? 36.428 61.814 43.737 1.00 28.07 2 ARG E O 1
ATOM 7267 N N . LEU E 1 3 ? 35.579 63.630 42.737 1.00 25.49 3 LEU E N 1
ATOM 7268 C CA . LEU E 1 3 ? 36.579 63.594 41.684 1.00 23.83 3 LEU E CA 1
ATOM 7269 C C . LEU E 1 3 ? 37.163 64.967 41.454 1.00 25.49 3 LEU E C 1
ATOM 7270 O O . LEU E 1 3 ? 37.570 65.292 40.337 1.00 26.39 3 LEU E O 1
ATOM 7275 N N . LYS E 1 4 ? 37.209 65.762 42.520 1.00 26.85 4 LYS E N 1
ATOM 7276 C CA . LYS E 1 4 ? 37.734 67.122 42.463 1.00 28.53 4 LYS E CA 1
ATOM 7277 C C . LYS E 1 4 ? 39.099 67.207 41.786 1.00 29.30 4 LYS E C 1
ATOM 7278 O O . LYS E 1 4 ? 40.084 66.658 42.275 1.00 29.00 4 LYS E O 1
ATOM 7284 N N . ASP E 1 5 ? 39.133 67.901 40.650 1.00 30.78 5 ASP E N 1
ATOM 7285 C CA . ASP E 1 5 ? 40.346 68.089 39.859 1.00 34.00 5 ASP E CA 1
ATOM 7286 C C . ASP E 1 5 ? 40.983 66.826 39.280 1.00 33.89 5 ASP E C 1
ATOM 7287 O O . ASP E 1 5 ? 42.087 66.882 38.723 1.00 34.59 5 ASP E O 1
ATOM 7292 N N . LYS E 1 6 ? 40.302 65.692 39.411 1.00 32.55 6 LYS E N 1
ATOM 7293 C CA . LYS E 1 6 ? 40.820 64.446 38.859 1.00 30.86 6 LYS E CA 1
ATOM 7294 C C . LYS E 1 6 ? 40.623 64.475 37.345 1.00 29.17 6 LYS E C 1
ATOM 7295 O O . LYS E 1 6 ? 39.525 64.760 36.866 1.00 29.09 6 LYS E O 1
ATOM 7301 N N . ALA E 1 7 ? 41.690 64.206 36.597 1.00 26.77 7 ALA E N 1
ATOM 7302 C CA . ALA E 1 7 ? 41.618 64.192 35.137 1.00 23.72 7 ALA E CA 1
ATOM 7303 C C . ALA E 1 7 ? 41.140 62.812 34.706 1.00 22.52 7 ALA E C 1
ATOM 7304 O O . ALA E 1 7 ? 41.809 61.810 34.960 1.00 22.51 7 ALA E O 1
ATOM 7306 N N . VAL E 1 8 ? 39.989 62.766 34.045 1.00 20.79 8 VAL E N 1
ATOM 7307 C CA . VAL E 1 8 ? 39.414 61.504 33.611 1.00 18.49 8 VAL E CA 1
ATOM 7308 C C . VAL E 1 8 ? 39.020 61.484 32.141 1.00 18.73 8 VAL E C 1
ATOM 7309 O O . VAL E 1 8 ? 38.577 62.493 31.595 1.00 20.96 8 VAL E O 1
ATOM 7313 N N . LEU E 1 9 ? 39.189 60.331 31.500 1.00 16.94 9 LEU E N 1
ATOM 7314 C CA . LEU E 1 9 ? 38.795 60.171 30.106 1.00 17.42 9 LEU E CA 1
ATOM 7315 C C . LEU E 1 9 ? 37.688 59.120 30.050 1.00 17.23 9 LEU E C 1
ATOM 7316 O O . LEU E 1 9 ? 37.778 58.073 30.699 1.00 16.91 9 LEU E O 1
ATOM 7321 N N . ILE E 1 10 ? 36.648 59.405 29.274 1.00 17.84 10 ILE E N 1
ATOM 7322 C CA . ILE E 1 10 ? 35.516 58.498 29.131 1.00 18.05 10 ILE E CA 1
ATOM 7323 C C . ILE E 1 10 ? 35.249 58.196 27.666 1.00 18.78 10 ILE E C 1
ATOM 7324 O O . ILE E 1 10 ? 35.243 59.101 26.839 1.00 20.03 10 ILE E O 1
ATOM 7329 N N . THR E 1 11 ? 35.043 56.922 27.346 1.00 18.71 11 THR E N 1
ATOM 7330 C CA . THR E 1 11 ? 34.758 56.510 25.973 1.00 17.77 11 THR E CA 1
ATOM 7331 C C . THR E 1 11 ? 33.264 56.219 25.848 1.00 18.35 11 THR E C 1
ATOM 7332 O O . THR E 1 11 ? 32.608 55.923 26.845 1.00 16.79 11 THR E O 1
ATOM 7336 N N . GLY E 1 12 ? 32.734 56.295 24.627 1.00 19.16 12 GLY E N 1
ATOM 7337 C CA . GLY E 1 12 ? 31.312 56.064 24.415 1.00 18.11 12 GLY E CA 1
ATOM 7338 C C . GLY E 1 12 ? 30.552 57.094 25.229 1.00 19.61 12 GLY E C 1
ATOM 7339 O O . GLY E 1 12 ? 29.432 56.862 25.694 1.00 19.22 12 GLY E O 1
ATOM 7340 N N . ALA E 1 13 ? 31.180 58.254 25.378 1.00 19.84 13 ALA E N 1
ATOM 7341 C CA . ALA E 1 13 ? 30.655 59.347 26.175 1.00 21.48 13 ALA E CA 1
ATOM 7342 C C . ALA E 1 13 ? 29.461 60.086 25.603 1.00 23.21 13 ALA E C 1
ATOM 7343 O O . ALA E 1 13 ? 28.861 60.914 26.293 1.00 23.89 13 ALA E O 1
ATOM 7345 N N . ALA E 1 14 ? 29.107 59.795 24.358 1.00 24.99 14 ALA E N 1
ATOM 7346 C CA . ALA E 1 14 ? 27.972 60.465 23.738 1.00 28.09 14 ALA E CA 1
ATOM 7347 C C . ALA E 1 14 ? 26.656 59.764 24.028 1.00 30.59 14 ALA E C 1
ATOM 7348 O O . ALA E 1 14 ? 25.626 60.421 24.167 1.00 30.91 14 ALA E O 1
ATOM 7350 N N . HIS E 1 15 ? 26.701 58.434 24.119 1.00 34.53 15 HIS E N 1
ATOM 7351 C CA . HIS E 1 15 ? 25.506 57.620 24.352 1.00 36.45 15 HIS E CA 1
ATOM 7352 C C . HIS E 1 15 ? 25.178 57.365 25.815 1.00 33.78 15 HIS E C 1
ATOM 7353 O O . HIS E 1 15 ? 25.986 57.608 26.700 1.00 35.57 15 HIS E O 1
ATOM 7360 N N . GLY E 1 16 ? 23.981 56.826 26.024 1.00 31.75 16 GLY E N 1
ATOM 7361 C CA . GLY E 1 16 ? 23.464 56.490 27.335 1.00 27.55 16 GLY E CA 1
ATOM 7362 C C . GLY E 1 16 ? 24.383 56.448 28.539 1.00 24.94 16 GLY E C 1
ATOM 7363 O O . GLY E 1 16 ? 24.600 57.471 29.185 1.00 24.82 16 GLY E O 1
ATOM 7364 N N . ILE E 1 17 ? 24.916 55.271 28.850 1.00 23.07 17 ILE E N 1
ATOM 7365 C CA . ILE E 1 17 ? 25.772 55.111 30.023 1.00 23.26 17 ILE E CA 1
ATOM 7366 C C . ILE E 1 17 ? 26.969 56.058 30.042 1.00 21.92 17 ILE E C 1
ATOM 7367 O O . ILE E 1 17 ? 27.247 56.695 31.063 1.00 20.43 17 ILE E O 1
ATOM 7372 N N . GLY E 1 18 ? 27.673 56.161 28.921 1.00 20.84 18 GLY E N 1
ATOM 7373 C CA . GLY E 1 18 ? 28.805 57.066 28.876 1.00 21.36 18 GLY E CA 1
ATOM 7374 C C . GLY E 1 18 ? 28.351 58.483 29.191 1.00 21.70 18 GLY E C 1
ATOM 7375 O O . GLY E 1 18 ? 28.920 59.166 30.056 1.00 22.23 18 GLY E O 1
ATOM 7376 N N . ARG E 1 19 ? 27.311 58.921 28.492 1.00 19.64 19 ARG E N 1
ATOM 7377 C CA . ARG E 1 19 ? 26.764 60.259 28.676 1.00 21.35 19 ARG E CA 1
ATOM 7378 C C . ARG E 1 19 ? 26.418 60.512 30.148 1.00 19.77 19 ARG E C 1
ATOM 7379 O O . ARG E 1 19 ? 26.825 61.525 30.718 1.00 19.74 19 ARG E O 1
ATOM 7387 N N . ALA E 1 20 ? 25.682 59.587 30.761 1.00 18.69 20 ALA E N 1
ATOM 7388 C CA . ALA E 1 20 ? 25.286 59.721 32.161 1.00 18.28 20 ALA E CA 1
ATOM 7389 C C . ALA E 1 20 ? 26.513 59.779 33.081 1.00 18.62 20 ALA E C 1
ATOM 7390 O O . ALA E 1 20 ? 26.515 60.493 34.084 1.00 17.04 20 ALA E O 1
ATOM 7392 N N . THR E 1 21 ? 27.549 59.018 32.735 1.00 18.46 21 THR E N 1
ATOM 7393 C CA . THR E 1 21 ? 28.780 59.009 33.512 1.00 19.14 21 THR E CA 1
ATOM 7394 C C . THR E 1 21 ? 29.490 60.357 33.340 1.00 19.17 21 THR E C 1
ATOM 7395 O O . THR E 1 21 ? 30.059 60.892 34.288 1.00 20.69 21 THR E O 1
ATOM 7399 N N . LEU E 1 22 ? 29.446 60.902 32.129 1.00 19.32 22 LEU E N 1
ATOM 7400 C CA . LEU E 1 22 ? 30.053 62.198 31.836 1.00 19.94 22 LEU E CA 1
ATOM 7401 C C . LEU E 1 22 ? 29.439 63.264 32.744 1.00 19.60 22 LEU E C 1
ATOM 7402 O O . LEU E 1 22 ? 30.144 64.099 33.301 1.00 19.37 22 LEU E O 1
ATOM 7407 N N . GLU E 1 23 ? 28.117 63.232 32.877 1.00 21.25 23 GLU E N 1
ATOM 7408 C CA . GLU E 1 23 ? 27.387 64.185 33.712 1.00 22.02 23 GLU E CA 1
ATOM 7409 C C . GLU E 1 23 ? 27.690 64.024 35.197 1.00 19.95 23 GLU E C 1
ATOM 7410 O O . GLU E 1 23 ? 27.992 64.996 35.888 1.00 19.89 23 GLU E O 1
ATOM 7416 N N . LEU E 1 24 ? 27.595 62.794 35.685 1.00 17.96 24 LEU E N 1
ATOM 7417 C CA . LEU E 1 24 ? 27.853 62.505 37.093 1.00 18.44 24 LEU E CA 1
ATOM 7418 C C . LEU E 1 24 ? 29.282 62.931 37.465 1.00 17.89 24 LEU E C 1
ATOM 7419 O O . LEU E 1 24 ? 29.494 63.606 38.474 1.00 18.61 24 LEU E O 1
ATOM 7424 N N . PHE E 1 25 ? 30.256 62.553 36.643 1.00 16.63 25 PHE E N 1
ATOM 7425 C CA . PHE E 1 25 ? 31.645 62.913 36.919 1.00 16.71 25 PHE E CA 1
ATOM 7426 C C . PHE E 1 25 ? 31.843 64.421 36.926 1.00 16.45 25 PHE E C 1
ATOM 7427 O O . PHE E 1 25 ? 32.528 64.956 37.800 1.00 14.80 25 PHE E O 1
ATOM 7435 N N . ALA E 1 26 ? 31.230 65.105 35.963 1.00 15.80 26 ALA E N 1
ATOM 7436 C CA . ALA E 1 26 ? 31.331 66.558 35.887 1.00 16.57 26 ALA E CA 1
ATOM 7437 C C . ALA E 1 26 ? 30.811 67.174 37.181 1.00 17.61 26 ALA E C 1
ATOM 7438 O O . ALA E 1 26 ? 31.424 68.094 37.716 1.00 17.77 26 ALA E O 1
ATOM 7440 N N . LYS E 1 27 ? 29.684 66.678 37.688 1.00 19.04 27 LYS E N 1
ATOM 7441 C CA . LYS E 1 27 ? 29.157 67.218 38.933 1.00 22.50 27 LYS E CA 1
ATOM 7442 C C . LYS E 1 27 ? 30.158 66.946 40.045 1.00 22.69 27 LYS E C 1
ATOM 7443 O O . LYS E 1 27 ? 30.313 67.755 40.961 1.00 22.41 27 LYS E O 1
ATOM 7449 N N . GLU E 1 28 ? 30.844 65.809 39.957 1.00 21.69 28 GLU E N 1
ATOM 7450 C CA . GLU E 1 28 ? 31.836 65.462 40.967 1.00 23.16 28 GLU E CA 1
ATOM 7451 C C . GLU E 1 28 ? 33.169 66.201 40.773 1.00 22.72 28 GLU E C 1
ATOM 7452 O O . GLU E 1 28 ? 34.199 65.800 41.321 1.00 22.34 28 GLU E O 1
ATOM 7458 N N . GLY E 1 29 ? 33.136 67.269 39.978 1.00 22.11 29 GLY E N 1
ATOM 7459 C CA . GLY E 1 29 ? 34.309 68.100 39.750 1.00 23.07 29 GLY E CA 1
ATOM 7460 C C . GLY E 1 29 ? 35.513 67.565 38.997 1.00 23.63 29 GLY E C 1
ATOM 7461 O O . GLY E 1 29 ? 36.643 67.983 39.251 1.00 23.93 29 GLY E O 1
ATOM 7462 N N . ALA E 1 30 ? 35.288 66.659 38.059 1.00 23.93 30 ALA E N 1
ATOM 7463 C CA . ALA E 1 30 ? 36.386 66.101 37.286 1.00 23.21 30 ALA E CA 1
ATOM 7464 C C . ALA E 1 30 ? 36.708 66.984 36.087 1.00 23.48 30 ALA E C 1
ATOM 7465 O O . ALA E 1 30 ? 35.860 67.737 35.611 1.00 22.85 30 ALA E O 1
ATOM 7467 N N . ARG E 1 31 ? 37.950 66.907 35.624 1.00 23.47 31 ARG E N 1
ATOM 7468 C CA . ARG E 1 31 ? 38.379 67.641 34.442 1.00 24.74 31 ARG E CA 1
ATOM 7469 C C . ARG E 1 31 ? 38.303 66.510 33.425 1.00 24.93 31 ARG E C 1
ATOM 7470 O O . ARG E 1 31 ? 39.131 65.594 33.430 1.00 24.66 31 ARG E O 1
ATOM 7478 N N . LEU E 1 32 ? 37.293 66.567 32.566 1.00 24.50 32 LEU E N 1
ATOM 7479 C CA . LEU E 1 32 ? 37.052 65.493 31.613 1.00 23.46 32 LEU E CA 1
ATOM 7480 C C . LEU E 1 32 ? 37.395 65.691 30.150 1.00 22.71 32 LEU E C 1
ATOM 7481 O O . LEU E 1 32 ? 37.428 66.804 29.627 1.00 21.91 32 LEU E O 1
ATOM 7486 N N . VAL E 1 33 ? 37.640 64.558 29.506 1.00 22.80 33 VAL E N 1
ATOM 7487 C CA . VAL E 1 33 ? 37.912 64.475 28.080 1.00 21.83 33 VAL E CA 1
ATOM 7488 C C . VAL E 1 33 ? 36.890 63.431 27.652 1.00 22.22 33 VAL E C 1
ATOM 7489 O O . VAL E 1 33 ? 36.939 62.287 28.102 1.00 22.88 33 VAL E O 1
ATOM 7493 N N . ALA E 1 34 ? 35.939 63.837 26.823 1.00 22.26 34 ALA E N 1
ATOM 7494 C CA . ALA E 1 34 ? 34.909 62.923 26.361 1.00 21.69 34 ALA E CA 1
ATOM 7495 C C . ALA E 1 34 ? 35.273 62.378 24.985 1.00 20.60 34 ALA E C 1
ATOM 7496 O O . ALA E 1 34 ? 35.571 63.143 24.068 1.00 19.71 34 ALA E O 1
ATOM 7498 N N . CYS E 1 35 ? 35.252 61.054 24.857 1.00 19.30 35 CYS E N 1
ATOM 7499 C CA . CYS E 1 35 ? 35.561 60.397 23.594 1.00 18.93 35 CYS E CA 1
ATOM 7500 C C . CYS E 1 35 ? 34.389 59.572 23.069 1.00 19.08 35 CYS E C 1
ATOM 7501 O O . CYS E 1 35 ? 33.635 58.970 23.839 1.00 16.94 35 CYS E O 1
ATOM 7504 N N . ASP E 1 36 ? 34.242 59.565 21.749 1.00 19.02 36 ASP E N 1
ATOM 7505 C CA . ASP E 1 36 ? 33.215 58.776 21.080 1.00 20.63 36 ASP E CA 1
ATOM 7506 C C . ASP E 1 36 ? 33.454 58.879 19.583 1.00 22.10 36 ASP E C 1
ATOM 7507 O O . ASP E 1 36 ? 34.202 59.749 19.124 1.00 21.53 36 ASP E O 1
ATOM 7512 N N . ILE E 1 37 ? 32.814 57.987 18.835 1.00 23.80 37 ILE E N 1
ATOM 7513 C CA . ILE E 1 37 ? 32.978 57.898 17.391 1.00 26.05 37 ILE E CA 1
ATOM 7514 C C . ILE E 1 37 ? 32.432 59.059 16.535 1.00 28.33 37 ILE E C 1
ATOM 7515 O O . ILE E 1 37 ? 33.084 59.471 15.583 1.00 29.06 37 ILE E O 1
ATOM 7520 N N . GLU E 1 38 ? 31.259 59.594 16.868 1.00 30.85 38 GLU E N 1
ATOM 7521 C CA . GLU E 1 38 ? 30.663 60.684 16.085 1.00 33.53 38 GLU E CA 1
ATOM 7522 C C . GLU E 1 38 ? 30.866 62.065 16.690 1.00 34.66 38 GLU E C 1
ATOM 7523 O O . GLU E 1 38 ? 30.356 62.364 17.769 1.00 35.73 38 GLU E O 1
ATOM 7529 N N . GLU E 1 39 ? 31.583 62.920 15.974 1.00 34.21 39 GLU E N 1
ATOM 7530 C CA . GLU E 1 39 ? 31.859 64.265 16.458 1.00 35.75 39 GLU E CA 1
ATOM 7531 C C . GLU E 1 39 ? 30.621 65.095 16.776 1.00 34.96 39 GLU E C 1
ATOM 7532 O O . GLU E 1 39 ? 30.583 65.791 17.794 1.00 33.42 39 GLU E O 1
ATOM 7538 N N . GLY E 1 40 ? 29.624 65.035 15.898 1.00 33.63 40 GLY E N 1
ATOM 7539 C CA . GLY E 1 40 ? 28.404 65.796 16.106 1.00 32.41 40 GLY E CA 1
ATOM 7540 C C . GLY E 1 40 ? 27.858 65.665 17.515 1.00 31.42 40 GLY E C 1
ATOM 7541 O O . GLY E 1 40 ? 27.952 66.605 18.312 1.00 29.95 40 GLY E O 1
ATOM 7542 N N . PRO E 1 41 ? 27.270 64.508 17.853 1.00 29.89 41 PRO E N 1
ATOM 7543 C CA . PRO E 1 41 ? 26.728 64.328 19.203 1.00 28.77 41 PRO E CA 1
ATOM 7544 C C . PRO E 1 41 ? 27.785 64.319 20.312 1.00 27.50 41 PRO E C 1
ATOM 7545 O O . PRO E 1 41 ? 27.449 64.471 21.487 1.00 26.68 41 PRO E O 1
ATOM 7549 N N . LEU E 1 42 ? 29.056 64.165 19.940 1.00 26.60 42 LEU E N 1
ATOM 7550 C CA . LEU E 1 42 ? 30.136 64.152 20.929 1.00 25.68 42 LEU E CA 1
ATOM 7551 C C . LEU E 1 42 ? 30.342 65.548 21.503 1.00 25.00 42 LEU E C 1
ATOM 7552 O O . LEU E 1 42 ? 30.408 65.729 22.719 1.00 24.58 42 LEU E O 1
ATOM 7557 N N . ARG E 1 43 ? 30.455 66.535 20.623 1.00 24.71 43 ARG E N 1
ATOM 7558 C CA . ARG E 1 43 ? 30.666 67.905 21.057 1.00 25.32 43 ARG E CA 1
ATOM 7559 C C . ARG E 1 43 ? 29.453 68.416 21.818 1.00 24.80 43 ARG E C 1
ATOM 7560 O O . ARG E 1 43 ? 29.583 69.211 22.745 1.00 24.85 43 ARG E O 1
ATOM 7568 N N . GLU E 1 44 ? 28.271 67.957 21.437 1.00 24.26 44 GLU E N 1
ATOM 7569 C CA . GLU E 1 44 ? 27.069 68.378 22.130 1.00 26.34 44 GLU E CA 1
ATOM 7570 C C . GLU E 1 44 ? 27.126 67.879 23.579 1.00 26.23 44 GLU E C 1
ATOM 7571 O O . GLU E 1 44 ? 26.881 68.642 24.517 1.00 26.72 44 GLU E O 1
ATOM 7577 N N . ALA E 1 45 ? 27.455 66.601 23.759 1.00 24.83 45 ALA E N 1
ATOM 7578 C CA . ALA E 1 45 ? 27.540 66.010 25.092 1.00 23.40 45 ALA E CA 1
ATOM 7579 C C . ALA E 1 45 ? 28.644 66.672 25.912 1.00 23.31 45 ALA E C 1
ATOM 7580 O O . ALA E 1 45 ? 28.471 66.969 27.095 1.00 21.57 45 ALA E O 1
ATOM 7582 N N . ALA E 1 46 ? 29.782 66.903 25.271 1.00 23.02 46 ALA E N 1
ATOM 7583 C CA . ALA E 1 46 ? 30.920 67.505 25.944 1.00 23.82 46 ALA E CA 1
ATOM 7584 C C . ALA E 1 46 ? 30.647 68.926 26.393 1.00 24.90 46 ALA E C 1
ATOM 7585 O O . ALA E 1 46 ? 30.960 69.297 27.525 1.00 24.80 46 ALA E O 1
ATOM 7587 N N . GLU E 1 47 ? 30.064 69.719 25.501 1.00 26.20 47 GLU E N 1
ATOM 7588 C CA . GLU E 1 47 ? 29.769 71.115 25.799 1.00 27.32 47 GLU E CA 1
ATOM 7589 C C . GLU E 1 47 ? 28.738 71.288 26.903 1.00 26.52 47 GLU E C 1
ATOM 7590 O O . GLU E 1 47 ? 28.846 72.193 27.727 1.00 25.01 47 GLU E O 1
ATOM 7596 N N . ALA E 1 48 ? 27.734 70.426 26.916 1.00 26.13 48 ALA E N 1
ATOM 7597 C CA . ALA E 1 48 ? 26.693 70.512 27.926 1.00 27.11 48 ALA E CA 1
ATOM 7598 C C . ALA E 1 48 ? 27.256 70.327 29.335 1.00 27.92 48 ALA E C 1
ATOM 7599 O O . ALA E 1 48 ? 26.600 70.655 30.322 1.00 28.04 48 ALA E O 1
ATOM 7601 N N . VAL E 1 49 ? 28.478 69.822 29.439 1.00 28.37 49 VAL E N 1
ATOM 7602 C CA . VAL E 1 49 ? 29.034 69.578 30.754 1.00 29.12 49 VAL E CA 1
ATOM 7603 C C . VAL E 1 49 ? 30.430 70.162 31.023 1.00 28.82 49 VAL E C 1
ATOM 7604 O O . VAL E 1 49 ? 30.962 70.042 32.128 1.00 28.00 49 VAL E O 1
ATOM 7608 N N . GLY E 1 50 ? 31.019 70.803 30.021 1.00 27.91 50 GLY E N 1
ATOM 7609 C CA . GLY E 1 50 ? 32.329 71.395 30.218 1.00 26.36 50 GLY E CA 1
ATOM 7610 C C . GLY E 1 50 ? 33.493 70.454 29.965 1.00 26.90 50 GLY E C 1
ATOM 7611 O O . GLY E 1 50 ? 34.630 70.729 30.357 1.00 27.99 50 GLY E O 1
ATOM 7612 N N . ALA E 1 51 ? 33.223 69.339 29.300 1.00 25.75 51 ALA E N 1
ATOM 7613 C CA . ALA E 1 51 ? 34.271 68.373 29.005 1.00 23.61 51 ALA E CA 1
ATOM 7614 C C . ALA E 1 51 ? 34.923 68.720 27.667 1.00 22.75 51 ALA E C 1
ATOM 7615 O O . ALA E 1 51 ? 34.375 69.498 26.881 1.00 22.28 51 ALA E O 1
ATOM 7617 N N . HIS E 1 52 ? 36.099 68.157 27.414 1.00 21.94 52 HIS E N 1
ATOM 7618 C CA . HIS E 1 52 ? 36.805 68.418 26.170 1.00 21.89 52 HIS E CA 1
ATOM 7619 C C . HIS E 1 52 ? 36.614 67.224 25.247 1.00 20.87 52 HIS E C 1
ATOM 7620 O O . HIS E 1 52 ? 37.069 66.125 25.551 1.00 19.89 52 HIS E O 1
ATOM 7627 N N . PRO E 1 53 ? 35.939 67.433 24.103 1.00 20.51 53 PRO E N 1
ATOM 7628 C CA . PRO E 1 53 ? 35.637 66.419 23.081 1.00 20.79 53 PRO E CA 1
ATOM 7629 C C . PRO E 1 53 ? 36.819 65.958 22.242 1.00 20.98 53 PRO E C 1
ATOM 7630 O O . PRO E 1 53 ? 37.545 66.774 21.683 1.00 23.24 53 PRO E O 1
ATOM 7634 N N . VAL E 1 54 ? 36.993 64.646 22.145 1.00 21.35 54 VAL E N 1
ATOM 7635 C CA . VAL E 1 54 ? 38.073 64.051 21.363 1.00 21.54 54 VAL E CA 1
ATOM 7636 C C . VAL E 1 54 ? 37.498 62.842 20.630 1.00 21.59 54 VAL E C 1
ATOM 7637 O O . VAL E 1 54 ? 37.227 61.812 21.248 1.00 23.33 54 VAL E O 1
ATOM 7641 N N . VAL E 1 55 ? 37.297 62.970 19.324 1.00 20.26 55 VAL E N 1
ATOM 7642 C CA . VAL E 1 55 ? 36.750 61.877 18.527 1.00 19.27 55 VAL E CA 1
ATOM 7643 C C . VAL E 1 55 ? 37.680 60.679 18.582 1.00 20.14 55 VAL E C 1
ATOM 7644 O O . VAL E 1 55 ? 38.888 60.814 18.388 1.00 20.55 55 VAL E O 1
ATOM 7656 N N . ASP E 1 57 ? 37.960 56.225 17.704 1.00 22.26 57 ASP E N 1
ATOM 7657 C CA . ASP E 1 57 ? 37.451 54.952 17.201 1.00 22.63 57 ASP E CA 1
ATOM 7658 C C . ASP E 1 57 ? 38.244 53.935 18.019 1.00 22.22 57 ASP E C 1
ATOM 7659 O O . ASP E 1 57 ? 39.389 53.638 17.690 1.00 23.51 57 ASP E O 1
ATOM 7664 N N . VAL E 1 58 ? 37.660 53.415 19.091 1.00 21.36 58 VAL E N 1
ATOM 7665 C CA . VAL E 1 58 ? 38.396 52.475 19.929 1.00 21.78 58 VAL E CA 1
ATOM 7666 C C . VAL E 1 58 ? 38.858 51.212 19.210 1.00 23.22 58 VAL E C 1
ATOM 7667 O O . VAL E 1 58 ? 39.674 50.465 19.737 1.00 24.85 58 VAL E O 1
ATOM 7671 N N . ALA E 1 59 ? 38.354 50.976 18.004 1.00 24.30 59 ALA E N 1
ATOM 7672 C CA . ALA E 1 59 ? 38.754 49.794 17.245 1.00 25.69 59 ALA E CA 1
ATOM 7673 C C . ALA E 1 59 ? 39.990 50.076 16.383 1.00 26.21 59 ALA E C 1
ATOM 7674 O O . ALA E 1 59 ? 40.584 49.155 15.815 1.00 27.06 59 ALA E O 1
ATOM 7676 N N . ASP E 1 60 ? 40.374 51.349 16.300 1.00 24.75 60 ASP E N 1
ATOM 7677 C CA . ASP E 1 60 ? 41.524 51.775 15.500 1.00 23.75 60 ASP E CA 1
ATOM 7678 C C . ASP E 1 60 ? 42.724 52.169 16.370 1.00 21.84 60 ASP E C 1
ATOM 7679 O O . ASP E 1 60 ? 42.708 53.194 17.055 1.00 22.17 60 ASP E O 1
ATOM 7684 N N . PRO E 1 61 ? 43.795 51.364 16.330 1.00 20.97 61 PRO E N 1
ATOM 7685 C CA . PRO E 1 61 ? 45.024 51.592 17.104 1.00 20.89 61 PRO E CA 1
ATOM 7686 C C . PRO E 1 61 ? 45.556 53.019 16.990 1.00 21.07 61 PRO E C 1
ATOM 7687 O O . PRO E 1 61 ? 45.988 53.611 17.981 1.00 21.58 61 PRO E O 1
ATOM 7691 N N . ALA E 1 62 ? 45.533 53.559 15.775 1.00 19.69 62 ALA E N 1
ATOM 7692 C CA . ALA E 1 62 ? 46.012 54.915 15.531 1.00 19.76 62 ALA E CA 1
ATOM 7693 C C . ALA E 1 62 ? 45.073 55.959 16.138 1.00 19.34 62 ALA E C 1
ATOM 7694 O O . ALA E 1 62 ? 45.518 57.004 16.629 1.00 19.93 62 ALA E O 1
ATOM 7696 N N . SER E 1 63 ? 43.772 55.685 16.099 1.00 18.74 63 SER E N 1
ATOM 7697 C CA . SER E 1 63 ? 42.800 56.621 16.650 1.00 19.31 63 SER E CA 1
ATOM 7698 C C . SER E 1 63 ? 42.967 56.735 18.173 1.00 20.29 63 SER E C 1
ATOM 7699 O O . SER E 1 63 ? 43.049 57.835 18.721 1.00 19.53 63 SER E O 1
ATOM 7702 N N . VAL E 1 64 ? 43.025 55.593 18.849 1.00 21.07 64 VAL E N 1
ATOM 7703 C CA . VAL E 1 64 ? 43.192 55.567 20.294 1.00 22.09 64 VAL E CA 1
ATOM 7704 C C . VAL E 1 64 ? 44.497 56.283 20.648 1.00 24.82 64 VAL E C 1
ATOM 7705 O O . VAL E 1 64 ? 44.556 57.089 21.583 1.00 24.76 64 VAL E O 1
ATOM 7709 N N . GLU E 1 65 ? 45.547 55.996 19.889 1.00 26.30 65 GLU E N 1
ATOM 7710 C CA . GLU E 1 65 ? 46.831 56.621 20.146 1.00 28.50 65 GLU E CA 1
ATOM 7711 C C . GLU E 1 65 ? 46.750 58.144 20.025 1.00 27.95 65 GLU E C 1
ATOM 7712 O O . GLU E 1 65 ? 47.149 58.861 20.944 1.00 27.44 65 GLU E O 1
ATOM 7718 N N . ARG E 1 66 ? 46.232 58.646 18.907 1.00 27.42 66 ARG E N 1
ATOM 7719 C CA . ARG E 1 66 ? 46.109 60.088 18.743 1.00 28.53 66 ARG E CA 1
ATOM 7720 C C . ARG E 1 66 ? 45.221 60.648 19.844 1.00 28.07 66 ARG E C 1
ATOM 7721 O O . ARG E 1 66 ? 45.565 61.633 20.497 1.00 28.30 66 ARG E O 1
ATOM 7729 N N . GLY E 1 67 ? 44.076 60.009 20.046 1.00 26.86 67 GLY E N 1
ATOM 7730 C CA . GLY E 1 67 ? 43.148 60.461 21.062 1.00 25.02 67 GLY E CA 1
ATOM 7731 C C . GLY E 1 67 ? 43.780 60.692 22.421 1.00 24.80 67 GLY E C 1
ATOM 7732 O O . GLY E 1 67 ? 43.623 61.768 23.005 1.00 23.57 67 GLY E O 1
ATOM 7733 N N . PHE E 1 68 ? 44.497 59.699 22.940 1.00 25.28 68 PHE E N 1
ATOM 7734 C CA . PHE E 1 68 ? 45.115 59.863 24.251 1.00 26.20 68 PHE E CA 1
ATOM 7735 C C . PHE E 1 68 ? 46.210 60.925 24.260 1.00 28.23 68 PHE E C 1
ATOM 7736 O O . PHE E 1 68 ? 46.517 61.504 25.308 1.00 29.32 68 PHE E O 1
ATOM 7744 N N . ALA E 1 69 ? 46.797 61.192 23.098 1.00 29.29 69 ALA E N 1
ATOM 7745 C CA . ALA E 1 69 ? 47.826 62.220 23.013 1.00 30.47 69 ALA E CA 1
ATOM 7746 C C . ALA E 1 69 ? 47.132 63.552 23.276 1.00 30.81 69 ALA E C 1
ATOM 7747 O O . ALA E 1 69 ? 47.604 64.364 24.070 1.00 32.82 69 ALA E O 1
ATOM 7749 N N . GLU E 1 70 ? 46.000 63.768 22.619 1.00 30.40 70 GLU E N 1
ATOM 7750 C CA . GLU E 1 70 ? 45.257 65.002 22.812 1.00 30.76 70 GLU E CA 1
ATOM 7751 C C . GLU E 1 70 ? 44.845 65.128 24.261 1.00 29.38 70 GLU E C 1
ATOM 7752 O O . GLU E 1 70 ? 45.096 66.146 24.897 1.00 28.70 70 GLU E O 1
ATOM 7758 N N . ALA E 1 71 ? 44.205 64.084 24.777 1.00 29.01 71 ALA E N 1
ATOM 7759 C CA . ALA E 1 71 ? 43.726 64.082 26.155 1.00 28.99 71 ALA E CA 1
ATOM 7760 C C . ALA E 1 71 ? 44.825 64.480 27.132 1.00 28.64 71 ALA E C 1
ATOM 7761 O O . ALA E 1 71 ? 44.598 65.286 28.036 1.00 28.18 71 ALA E O 1
ATOM 7763 N N . LEU E 1 72 ? 46.012 63.910 26.950 1.00 28.38 72 LEU E N 1
ATOM 7764 C CA . LEU E 1 72 ? 47.145 64.224 27.815 1.00 28.93 72 LEU E CA 1
ATOM 7765 C C . LEU E 1 72 ? 47.648 65.642 27.569 1.00 28.71 72 LEU E C 1
ATOM 7766 O O . LEU E 1 72 ? 48.054 66.337 28.498 1.00 27.50 72 LEU E O 1
ATOM 7771 N N . ALA E 1 73 ? 47.619 66.069 26.314 1.00 29.61 73 ALA E N 1
ATOM 7772 C CA . ALA E 1 73 ? 48.053 67.415 25.983 1.00 30.55 73 ALA E CA 1
ATOM 7773 C C . ALA E 1 73 ? 47.082 68.383 26.650 1.00 30.23 73 ALA E C 1
ATOM 7774 O O . ALA E 1 73 ? 47.470 69.431 27.164 1.00 31.24 73 ALA E O 1
ATOM 7776 N N . HIS E 1 74 ? 45.812 68.010 26.657 1.00 29.04 74 HIS E N 1
ATOM 7777 C CA . HIS E 1 74 ? 44.802 68.865 27.236 1.00 29.35 74 HIS E CA 1
ATOM 7778 C C . HIS E 1 74 ? 44.743 68.798 28.744 1.00 29.12 74 HIS E C 1
ATOM 7779 O O . HIS E 1 74 ? 44.634 69.824 29.402 1.00 30.36 74 HIS E O 1
ATOM 7786 N N . LEU E 1 75 ? 44.816 67.594 29.296 1.00 29.92 75 LEU E N 1
ATOM 7787 C CA . LEU E 1 75 ? 44.741 67.427 30.740 1.00 30.46 75 LEU E CA 1
ATOM 7788 C C . LEU E 1 75 ? 46.086 67.527 31.443 1.00 30.49 75 LEU E C 1
ATOM 7789 O O . LEU E 1 75 ? 46.152 67.968 32.585 1.00 30.21 75 LEU E O 1
ATOM 7794 N N . GLY E 1 76 ? 47.148 67.098 30.768 1.00 31.26 76 GLY E N 1
ATOM 7795 C CA . GLY E 1 76 ? 48.471 67.152 31.359 1.00 31.39 76 GLY E CA 1
ATOM 7796 C C . GLY E 1 76 ? 48.779 65.974 32.257 1.00 33.65 76 GLY E C 1
ATOM 7797 O O . GLY E 1 76 ? 49.915 65.813 32.702 1.00 36.30 76 GLY E O 1
ATOM 7798 N N . ARG E 1 77 ? 47.773 65.146 32.522 1.00 34.40 77 ARG E N 1
ATOM 7799 C CA . ARG E 1 77 ? 47.937 63.975 33.385 1.00 35.00 77 ARG E CA 1
ATOM 7800 C C . ARG E 1 77 ? 46.657 63.147 33.326 1.00 33.66 77 ARG E C 1
ATOM 7801 O O . ARG E 1 77 ? 45.612 63.643 32.917 1.00 35.82 77 ARG E O 1
ATOM 7809 N N . LEU E 1 78 ? 46.731 61.890 33.739 1.00 31.37 78 LEU E N 1
ATOM 7810 C CA . LEU E 1 78 ? 45.546 61.041 33.744 1.00 29.09 78 LEU E CA 1
ATOM 7811 C C . LEU E 1 78 ? 45.378 60.374 35.104 1.00 26.99 78 LEU E C 1
ATOM 7812 O O . LEU E 1 78 ? 46.289 59.709 35.589 1.00 27.02 78 LEU E O 1
ATOM 7817 N N . ASP E 1 79 ? 44.221 60.553 35.723 1.00 23.52 79 ASP E N 1
ATOM 7818 C CA . ASP E 1 79 ? 43.980 59.932 37.017 1.00 23.60 79 ASP E CA 1
ATOM 7819 C C . ASP E 1 79 ? 43.105 58.688 36.878 1.00 24.20 79 ASP E C 1
ATOM 7820 O O . ASP E 1 79 ? 43.191 57.757 37.683 1.00 24.84 79 ASP E O 1
ATOM 7825 N N . GLY E 1 80 ? 42.264 58.673 35.852 1.00 22.62 80 GLY E N 1
ATOM 7826 C CA . GLY E 1 80 ? 41.393 57.538 35.653 1.00 22.75 80 GLY E CA 1
ATOM 7827 C C . GLY E 1 80 ? 40.743 57.547 34.290 1.00 21.81 80 GLY E C 1
ATOM 7828 O O . GLY E 1 80 ? 40.699 58.581 33.617 1.00 21.26 80 GLY E O 1
ATOM 7829 N N . VAL E 1 81 ? 40.247 56.384 33.883 1.00 20.48 81 VAL E N 1
ATOM 7830 C CA . VAL E 1 81 ? 39.577 56.229 32.600 1.00 18.91 81 VAL E CA 1
ATOM 7831 C C . VAL E 1 81 ? 38.429 55.249 32.734 1.00 18.57 81 VAL E C 1
ATOM 7832 O O . VAL E 1 81 ? 38.550 54.227 33.414 1.00 18.52 81 VAL E O 1
ATOM 7836 N N . VAL E 1 82 ? 37.308 55.563 32.100 1.00 17.11 82 VAL E N 1
ATOM 7837 C CA . VAL E 1 82 ? 36.182 54.648 32.114 1.00 15.61 82 VAL E CA 1
ATOM 7838 C C . VAL E 1 82 ? 35.894 54.324 30.654 1.00 15.41 82 VAL E C 1
ATOM 7839 O O . VAL E 1 82 ? 35.535 55.200 29.871 1.00 15.99 82 VAL E O 1
ATOM 7843 N N . HIS E 1 83 ? 36.074 53.063 30.296 1.00 14.86 83 HIS E N 1
ATOM 7844 C CA . HIS E 1 83 ? 35.863 52.612 28.932 1.00 16.54 83 HIS E CA 1
ATOM 7845 C C . HIS E 1 83 ? 34.504 51.940 28.733 1.00 18.14 83 HIS E C 1
ATOM 7846 O O . HIS E 1 83 ? 34.179 50.988 29.429 1.00 18.98 83 HIS E O 1
ATOM 7853 N N . TYR E 1 84 ? 33.713 52.434 27.785 1.00 19.68 84 TYR E N 1
ATOM 7854 C CA . TYR E 1 84 ? 32.414 51.833 27.510 1.00 21.60 84 TYR E CA 1
ATOM 7855 C C . TYR E 1 84 ? 32.383 51.232 26.104 1.00 23.40 84 TYR E C 1
ATOM 7856 O O . TYR E 1 84 ? 32.352 50.014 25.955 1.00 24.55 84 TYR E O 1
ATOM 7865 N N . ALA E 1 85 ? 32.417 52.091 25.090 1.00 26.44 85 ALA E N 1
ATOM 7866 C CA . ALA E 1 85 ? 32.388 51.700 23.671 1.00 27.99 85 ALA E CA 1
ATOM 7867 C C . ALA E 1 85 ? 32.278 50.199 23.359 1.00 28.90 85 ALA E C 1
ATOM 7868 O O . ALA E 1 85 ? 33.290 49.517 23.210 1.00 31.54 85 ALA E O 1
ATOM 7870 N N . GLY E 1 86 ? 31.055 49.690 23.244 1.00 28.71 86 GLY E N 1
ATOM 7871 C CA . GLY E 1 86 ? 30.866 48.275 22.950 1.00 29.20 86 GLY E CA 1
ATOM 7872 C C . GLY E 1 86 ? 29.787 48.044 21.902 1.00 29.43 86 GLY E C 1
ATOM 7873 O O . GLY E 1 86 ? 28.988 48.944 21.646 1.00 31.62 86 GLY E O 1
ATOM 7874 N N . ILE E 1 87 ? 29.756 46.858 21.292 1.00 27.12 87 ILE E N 1
ATOM 7875 C CA . ILE E 1 87 ? 28.746 46.551 20.271 1.00 26.66 87 ILE E CA 1
ATOM 7876 C C . ILE E 1 87 ? 28.228 45.117 20.347 1.00 26.06 87 ILE E C 1
ATOM 7877 O O . ILE E 1 87 ? 28.817 44.266 21.012 1.00 27.54 87 ILE E O 1
ATOM 7882 N N . THR E 1 88 ? 27.121 44.852 19.664 1.00 25.16 88 THR E N 1
ATOM 7883 C CA . THR E 1 88 ? 26.538 43.514 19.645 1.00 24.82 88 THR E CA 1
ATOM 7884 C C . THR E 1 88 ? 26.141 43.103 18.231 1.00 22.71 88 THR E C 1
ATOM 7885 O O . THR E 1 88 ? 25.780 43.936 17.407 1.00 22.65 88 THR E O 1
ATOM 7889 N N . ARG E 1 89 ? 26.214 41.806 17.972 1.00 20.80 89 ARG E N 1
ATOM 7890 C CA . ARG E 1 89 ? 25.854 41.217 16.685 1.00 20.82 89 ARG E CA 1
ATOM 7891 C C . ARG E 1 89 ? 25.252 39.869 17.051 1.00 18.82 89 ARG E C 1
ATOM 7892 O O . ARG E 1 89 ? 25.868 38.827 16.839 1.00 17.55 89 ARG E O 1
ATOM 7900 N N . ASP E 1 90 ? 24.051 39.902 17.615 1.00 18.54 90 ASP E N 1
ATOM 7901 C CA . ASP E 1 90 ? 23.387 38.687 18.070 1.00 18.78 90 ASP E CA 1
ATOM 7902 C C . ASP E 1 90 ? 23.026 37.655 17.026 1.00 18.08 90 ASP E C 1
ATOM 7903 O O . ASP E 1 90 ? 22.700 37.978 15.887 1.00 19.18 90 ASP E O 1
ATOM 7908 N N . ASN E 1 91 ? 23.087 36.400 17.449 1.00 16.13 91 ASN E N 1
ATOM 7909 C CA . ASN E 1 91 ? 22.770 35.260 16.608 1.00 16.90 91 ASN E CA 1
ATOM 7910 C C . ASN E 1 91 ? 23.180 33.977 17.303 1.00 17.39 91 ASN E C 1
ATOM 7911 O O . ASN E 1 91 ? 24.150 33.954 18.077 1.00 15.40 91 ASN E O 1
ATOM 7916 N N . PHE E 1 92 ? 22.430 32.910 17.044 1.00 16.31 92 PHE E N 1
ATOM 7917 C CA . PHE E 1 92 ? 22.806 31.621 17.589 1.00 14.83 92 PHE E CA 1
ATOM 7918 C C . PHE E 1 92 ? 24.093 31.319 16.819 1.00 14.76 92 PHE E C 1
ATOM 7919 O O . PHE E 1 92 ? 24.269 31.779 15.684 1.00 14.91 92 PHE E O 1
ATOM 7927 N N . HIS E 1 93 ? 24.994 30.565 17.429 1.00 14.07 93 HIS E N 1
ATOM 7928 C CA . HIS E 1 93 ? 26.266 30.284 16.794 1.00 14.91 93 HIS E CA 1
ATOM 7929 C C . HIS E 1 93 ? 26.211 29.715 15.374 1.00 16.34 93 HIS E C 1
ATOM 7930 O O . HIS E 1 93 ? 27.044 30.081 14.542 1.00 17.23 93 HIS E O 1
ATOM 7937 N N . TRP E 1 94 ? 25.243 28.852 15.075 1.00 16.58 94 TRP E N 1
ATOM 7938 C CA . TRP E 1 94 ? 25.164 28.283 13.729 1.00 19.34 94 TRP E CA 1
ATOM 7939 C C . TRP E 1 94 ? 24.693 29.245 12.654 1.00 21.28 94 TRP E C 1
ATOM 7940 O O . TRP E 1 94 ? 24.768 28.928 11.468 1.00 24.18 94 TRP E O 1
ATOM 7951 N N . LYS E 1 95 ? 24.205 30.410 13.055 1.00 21.50 95 LYS E N 1
ATOM 7952 C CA . LYS E 1 95 ? 23.726 31.385 12.088 1.00 23.11 95 LYS E CA 1
ATOM 7953 C C . LYS E 1 95 ? 24.618 32.613 12.131 1.00 22.20 95 LYS E C 1
ATOM 7954 O O . LYS E 1 95 ? 24.404 33.581 11.410 1.00 24.36 95 LYS E O 1
ATOM 7968 N N . PRO E 1 97 ? 27.707 34.778 11.312 1.00 17.92 97 PRO E N 1
ATOM 7969 C CA . PRO E 1 97 ? 28.791 34.826 10.322 1.00 18.56 97 PRO E CA 1
ATOM 7970 C C . PRO E 1 97 ? 30.116 35.220 10.973 1.00 18.87 97 PRO E C 1
ATOM 7971 O O . PRO E 1 97 ? 30.130 35.980 11.935 1.00 20.02 97 PRO E O 1
ATOM 7975 N N . LEU E 1 98 ? 31.224 34.696 10.452 1.00 19.90 98 LEU E N 1
ATOM 7976 C CA . LEU E 1 98 ? 32.546 35.006 10.990 1.00 20.51 98 LEU E CA 1
ATOM 7977 C C . LEU E 1 98 ? 32.770 36.511 11.113 1.00 21.44 98 LEU E C 1
ATOM 7978 O O . LEU E 1 98 ? 33.322 36.969 12.111 1.00 24.03 98 LEU E O 1
ATOM 7983 N N . GLU E 1 99 ? 32.355 37.278 10.108 1.00 22.12 99 GLU E N 1
ATOM 7984 C CA . GLU E 1 99 ? 32.522 38.735 10.145 1.00 25.42 99 GLU E CA 1
ATOM 7985 C C . GLU E 1 99 ? 31.984 39.304 11.456 1.00 23.91 99 GLU E C 1
ATOM 7986 O O . GLU E 1 99 ? 32.634 40.125 12.106 1.00 23.47 99 GLU E O 1
ATOM 7992 N N . ASP E 1 100 ? 30.775 38.873 11.810 1.00 20.89 100 ASP E N 1
ATOM 7993 C CA . ASP E 1 100 ? 30.086 39.326 13.014 1.00 19.96 100 ASP E CA 1
ATOM 7994 C C . ASP E 1 100 ? 30.814 38.938 14.288 1.00 18.44 100 ASP E C 1
ATOM 7995 O O . ASP E 1 100 ? 30.860 39.698 15.254 1.00 17.11 100 ASP E O 1
ATOM 8000 N N . TRP E 1 101 ? 31.381 37.742 14.289 1.00 18.90 101 TRP E N 1
ATOM 8001 C CA . TRP E 1 101 ? 32.125 37.274 15.438 1.00 17.72 101 TRP E CA 1
ATOM 8002 C C . TRP E 1 101 ? 33.374 38.139 15.602 1.00 19.04 101 TRP E C 1
ATOM 8003 O O . TRP E 1 101 ? 33.644 38.667 16.681 1.00 17.42 101 TRP E O 1
ATOM 8014 N N . GLU E 1 102 ? 34.120 38.317 14.521 1.00 21.30 102 GLU E N 1
ATOM 8015 C CA . GLU E 1 102 ? 35.347 39.096 14.596 1.00 23.02 102 GLU E CA 1
ATOM 8016 C C . GLU E 1 102 ? 35.156 40.580 14.788 1.00 20.87 102 GLU E C 1
ATOM 8017 O O . GLU E 1 102 ? 36.042 41.252 15.300 1.00 20.86 102 GLU E O 1
ATOM 8023 N N . LEU E 1 103 ? 34.004 41.104 14.396 1.00 18.27 103 LEU E N 1
ATOM 8024 C CA . LEU E 1 103 ? 33.786 42.521 14.582 1.00 15.99 103 LEU E CA 1
ATOM 8025 C C . LEU E 1 103 ? 33.573 42.826 16.062 1.00 16.61 103 LEU E C 1
ATOM 8026 O O . LEU E 1 103 ? 34.193 43.738 16.591 1.00 16.62 103 LEU E O 1
ATOM 8031 N N . VAL E 1 104 ? 32.720 42.064 16.746 1.00 16.67 104 VAL E N 1
ATOM 8032 C CA . VAL E 1 104 ? 32.494 42.354 18.158 1.00 17.99 104 VAL E CA 1
ATOM 8033 C C . VAL E 1 104 ? 33.742 42.107 18.999 1.00 18.22 104 VAL E C 1
ATOM 8034 O O . VAL E 1 104 ? 33.973 42.821 19.973 1.00 19.14 104 VAL E O 1
ATOM 8038 N N . LEU E 1 105 ? 34.544 41.107 18.638 1.00 18.06 105 LEU E N 1
ATOM 8039 C CA . LEU E 1 105 ? 35.773 40.847 19.381 1.00 18.67 105 LEU E CA 1
ATOM 8040 C C . LEU E 1 105 ? 36.737 42.015 19.166 1.00 18.32 105 LEU E C 1
ATOM 8041 O O . LEU E 1 105 ? 37.343 42.520 20.116 1.00 16.20 105 LEU E O 1
ATOM 8046 N N . ARG E 1 106 ? 36.860 42.436 17.909 1.00 16.76 106 ARG E N 1
ATOM 8047 C CA . ARG E 1 106 ? 37.740 43.535 17.533 1.00 19.06 106 ARG E CA 1
ATOM 8048 C C . ARG E 1 106 ? 37.398 44.811 18.286 1.00 18.39 106 ARG E C 1
ATOM 8049 O O . ARG E 1 106 ? 38.279 45.470 18.836 1.00 17.72 106 ARG E O 1
ATOM 8057 N N . VAL E 1 107 ? 36.112 45.148 18.303 1.00 17.20 107 VAL E N 1
ATOM 8058 C CA . VAL E 1 107 ? 35.636 46.347 18.970 1.00 16.46 107 VAL E CA 1
ATOM 8059 C C . VAL E 1 107 ? 35.607 46.221 20.488 1.00 16.81 107 VAL E C 1
ATOM 8060 O O . VAL E 1 107 ? 36.180 47.041 21.197 1.00 16.81 107 VAL E O 1
ATOM 8064 N N . ASN E 1 108 ? 34.938 45.191 20.987 1.00 17.02 108 ASN E N 1
ATOM 8065 C CA . ASN E 1 108 ? 34.811 44.998 22.429 1.00 15.97 108 ASN E CA 1
ATOM 8066 C C . ASN E 1 108 ? 36.073 44.550 23.160 1.00 16.03 108 ASN E C 1
ATOM 8067 O O . ASN E 1 108 ? 36.469 45.167 24.149 1.00 15.69 108 ASN E O 1
ATOM 8072 N N . LEU E 1 109 ? 36.688 43.472 22.683 1.00 15.62 109 LEU E N 1
ATOM 8073 C CA . LEU E 1 109 ? 37.877 42.924 23.326 1.00 15.96 109 LEU E CA 1
ATOM 8074 C C . LEU E 1 109 ? 39.174 43.663 23.002 1.00 15.31 109 LEU E C 1
ATOM 8075 O O . LEU E 1 109 ? 39.840 44.161 23.909 1.00 14.95 109 LEU E O 1
ATOM 8080 N N . THR E 1 110 ? 39.538 43.730 21.723 1.00 15.50 110 THR E N 1
ATOM 8081 C CA . THR E 1 110 ? 40.766 44.417 21.324 1.00 16.02 110 THR E CA 1
ATOM 8082 C C . THR E 1 110 ? 40.645 45.923 21.608 1.00 17.50 110 THR E C 1
ATOM 8083 O O . THR E 1 110 ? 41.633 46.589 21.940 1.00 16.32 110 THR E O 1
ATOM 8087 N N . GLY E 1 111 ? 39.424 46.447 21.493 1.00 17.67 111 GLY E N 1
ATOM 8088 C CA . GLY E 1 111 ? 39.193 47.852 21.764 1.00 17.00 111 GLY E CA 1
ATOM 8089 C C . GLY E 1 111 ? 39.539 48.151 23.213 1.00 19.17 111 GLY E C 1
ATOM 8090 O O . GLY E 1 111 ? 40.183 49.160 23.511 1.00 19.44 111 GLY E O 1
ATOM 8091 N N . SER E 1 112 ? 39.121 47.273 24.124 1.00 18.15 112 SER E N 1
ATOM 8092 C CA . SER E 1 112 ? 39.416 47.467 25.540 1.00 17.74 112 SER E CA 1
ATOM 8093 C C . SER E 1 112 ? 40.921 47.346 25.786 1.00 16.22 112 SER E C 1
ATOM 8094 O O . SER E 1 112 ? 41.484 48.040 26.630 1.00 15.95 112 SER E O 1
ATOM 8097 N N . PHE E 1 113 ? 41.572 46.463 25.043 1.00 15.53 113 PHE E N 1
ATOM 8098 C CA . PHE E 1 113 ? 43.011 46.294 25.175 1.00 16.49 113 PHE E CA 1
ATOM 8099 C C . PHE E 1 113 ? 43.697 47.597 24.756 1.00 16.96 113 PHE E C 1
ATOM 8100 O O . PHE E 1 113 ? 44.561 48.112 25.468 1.00 18.48 113 PHE E O 1
ATOM 8108 N N . LEU E 1 114 ? 43.307 48.128 23.602 1.00 15.68 114 LEU E N 1
ATOM 8109 C CA . LEU E 1 114 ? 43.888 49.370 23.104 1.00 15.91 114 LEU E CA 1
ATOM 8110 C C . LEU E 1 114 ? 43.695 50.526 24.092 1.00 16.25 114 LEU E C 1
ATOM 8111 O O . LEU E 1 114 ? 44.649 51.225 24.436 1.00 17.18 114 LEU E O 1
ATOM 8116 N N . VAL E 1 115 ? 42.465 50.718 24.552 1.00 15.15 115 VAL E N 1
ATOM 8117 C CA . VAL E 1 115 ? 42.167 51.786 25.488 1.00 16.11 115 VAL E CA 1
ATOM 8118 C C . VAL E 1 115 ? 42.869 51.602 26.831 1.00 16.46 115 VAL E C 1
ATOM 8119 O O . VAL E 1 115 ? 43.419 52.557 27.378 1.00 17.89 115 VAL E O 1
ATOM 8123 N N . ALA E 1 116 ? 42.874 50.384 27.361 1.00 16.63 116 ALA E N 1
ATOM 8124 C CA . ALA E 1 116 ? 43.533 50.138 28.646 1.00 17.76 116 ALA E CA 1
ATOM 8125 C C . ALA E 1 116 ? 45.051 50.297 28.521 1.00 19.02 116 ALA E C 1
ATOM 8126 O O . ALA E 1 116 ? 45.711 50.815 29.426 1.00 20.09 116 ALA E O 1
ATOM 8128 N N . LYS E 1 117 ? 45.602 49.854 27.394 1.00 19.87 117 LYS E N 1
ATOM 8129 C CA . LYS E 1 117 ? 47.039 49.961 27.146 1.00 20.03 117 LYS E CA 1
ATOM 8130 C C . LYS E 1 117 ? 47.437 51.445 27.150 1.00 19.23 117 LYS E C 1
ATOM 8131 O O . LYS E 1 117 ? 48.409 51.842 27.788 1.00 17.60 117 LYS E O 1
ATOM 8137 N N . ALA E 1 118 ? 46.664 52.260 26.440 1.00 18.57 118 ALA E N 1
ATOM 8138 C CA . ALA E 1 118 ? 46.923 53.690 26.363 1.00 18.01 118 ALA E CA 1
ATOM 8139 C C . ALA E 1 118 ? 46.762 54.348 27.727 1.00 18.60 118 ALA E C 1
ATOM 8140 O O . ALA E 1 118 ? 47.572 55.183 28.116 1.00 20.06 118 ALA E O 1
ATOM 8142 N N . ALA E 1 119 ? 45.713 53.973 28.451 1.00 19.59 119 ALA E N 1
ATOM 8143 C CA . ALA E 1 119 ? 45.462 54.538 29.774 1.00 20.66 119 ALA E CA 1
ATOM 8144 C C . ALA E 1 119 ? 46.626 54.206 30.705 1.00 22.13 119 ALA E C 1
ATOM 8145 O O . ALA E 1 119 ? 47.109 55.064 31.452 1.00 23.22 119 ALA E O 1
ATOM 8147 N N . SER E 1 120 ? 47.069 52.952 30.642 1.00 22.38 120 SER E N 1
ATOM 8148 C CA . SER E 1 120 ? 48.179 52.464 31.449 1.00 22.27 120 SER E CA 1
ATOM 8149 C C . SER E 1 120 ? 49.461 53.228 31.127 1.00 24.64 120 SER E C 1
ATOM 8150 O O . SER E 1 120 ? 50.197 53.645 32.028 1.00 24.96 120 SER E O 1
ATOM 8153 N N . GLU E 1 121 ? 49.716 53.410 29.835 1.00 25.08 121 GLU E N 1
ATOM 8154 C CA . GLU E 1 121 ? 50.905 54.108 29.369 1.00 27.22 121 GLU E CA 1
ATOM 8155 C C . GLU E 1 121 ? 50.953 55.531 29.918 1.00 28.11 121 GLU E C 1
ATOM 8156 O O . GLU E 1 121 ? 52.020 56.038 30.273 1.00 27.63 121 GLU E O 1
ATOM 8162 N N . ALA E 1 122 ? 49.789 56.168 29.987 1.00 26.50 122 ALA E N 1
ATOM 8163 C CA . ALA E 1 122 ? 49.704 57.534 30.465 1.00 26.35 122 ALA E CA 1
ATOM 8164 C C . ALA E 1 122 ? 49.854 57.658 31.975 1.00 26.15 122 ALA E C 1
ATOM 8165 O O . ALA E 1 122 ? 50.065 58.758 32.487 1.00 26.43 122 ALA E O 1
ATOM 8175 N N . ARG E 1 124 ? 51.365 54.674 34.238 1.00 26.31 124 ARG E N 1
ATOM 8176 C CA . ARG E 1 124 ? 52.425 53.854 34.809 1.00 26.44 124 ARG E CA 1
ATOM 8177 C C . ARG E 1 124 ? 53.738 54.614 35.029 1.00 25.80 124 ARG E C 1
ATOM 8178 O O . ARG E 1 124 ? 54.302 55.179 34.096 1.00 24.00 124 ARG E O 1
ATOM 8186 N N . GLU E 1 125 ? 54.213 54.612 36.274 1.00 26.98 125 GLU E N 1
ATOM 8187 C CA . GLU E 1 125 ? 55.451 55.302 36.666 1.00 27.51 125 GLU E CA 1
ATOM 8188 C C . GLU E 1 125 ? 55.305 56.820 36.714 1.00 26.75 125 GLU E C 1
ATOM 8189 O O . GLU E 1 125 ? 56.292 57.536 36.857 1.00 26.18 125 GLU E O 1
ATOM 8195 N N . LYS E 1 126 ? 54.081 57.314 36.572 1.00 27.17 126 LYS E N 1
ATOM 8196 C CA . LYS E 1 126 ? 53.832 58.750 36.629 1.00 27.57 126 LYS E CA 1
ATOM 8197 C C . LYS E 1 126 ? 53.020 59.059 37.869 1.00 27.16 126 LYS E C 1
ATOM 8198 O O . LYS E 1 126 ? 53.372 59.929 38.660 1.00 28.28 126 LYS E O 1
ATOM 8204 N N . ASN E 1 127 ? 51.924 58.335 38.035 1.00 26.43 127 ASN E N 1
ATOM 8205 C CA . ASN E 1 127 ? 51.068 58.542 39.184 1.00 26.14 127 ASN E CA 1
ATOM 8206 C C . ASN E 1 127 ? 50.116 57.382 39.395 1.00 26.24 127 ASN E C 1
ATOM 8207 O O . ASN E 1 127 ? 49.926 56.543 38.513 1.00 26.45 127 ASN E O 1
ATOM 8212 N N . PRO E 1 128 ? 49.518 57.304 40.588 1.00 26.45 128 PRO E N 1
ATOM 8213 C CA . PRO E 1 128 ? 48.579 56.205 40.815 1.00 24.86 128 PRO E CA 1
ATOM 8214 C C . PRO E 1 128 ? 47.357 56.533 39.964 1.00 23.93 128 PRO E C 1
ATOM 8215 O O . PRO E 1 128 ? 47.255 57.629 39.417 1.00 23.56 128 PRO E O 1
ATOM 8219 N N . GLY E 1 129 ? 46.434 55.594 39.840 1.00 24.57 129 GLY E N 1
ATOM 8220 C CA . GLY E 1 129 ? 45.260 55.856 39.031 1.00 22.38 129 GLY E CA 1
ATOM 8221 C C . GLY E 1 129 ? 44.297 54.695 39.078 1.00 21.02 129 GLY E C 1
ATOM 8222 O O . GLY E 1 129 ? 44.540 53.697 39.753 1.00 19.32 129 GLY E O 1
ATOM 8223 N N . SER E 1 130 ? 43.204 54.822 38.344 1.00 20.14 130 SER E N 1
ATOM 8224 C CA . SER E 1 130 ? 42.197 53.785 38.323 1.00 18.80 130 SER E CA 1
ATOM 8225 C C . SER E 1 130 ? 41.605 53.651 36.920 1.00 18.25 130 SER E C 1
ATOM 8226 O O . SER E 1 130 ? 41.243 54.640 36.282 1.00 19.02 130 SER E O 1
ATOM 8229 N N . ILE E 1 131 ? 41.541 52.418 36.434 1.00 17.42 131 ILE E N 1
ATOM 8230 C CA . ILE E 1 131 ? 40.992 52.143 35.115 1.00 16.27 131 ILE E CA 1
ATOM 8231 C C . ILE E 1 131 ? 39.778 51.234 35.252 1.00 17.51 131 ILE E C 1
ATOM 8232 O O . ILE E 1 131 ? 39.829 50.187 35.903 1.00 17.04 131 ILE E O 1
ATOM 8237 N N . VAL E 1 132 ? 38.678 51.646 34.640 1.00 17.63 132 VAL E N 1
ATOM 8238 C CA . VAL E 1 132 ? 37.455 50.870 34.697 1.00 16.34 132 VAL E CA 1
ATOM 8239 C C . VAL E 1 132 ? 37.112 50.420 33.288 1.00 16.93 132 VAL E C 1
ATOM 8240 O O . VAL E 1 132 ? 36.976 51.246 32.388 1.00 18.56 132 VAL E O 1
ATOM 8244 N N . LEU E 1 133 ? 37.003 49.108 33.100 1.00 16.85 133 LEU E N 1
ATOM 8245 C CA . LEU E 1 133 ? 36.657 48.534 31.804 1.00 15.77 133 LEU E CA 1
ATOM 8246 C C . LEU E 1 133 ? 35.263 47.956 31.938 1.00 18.12 133 LEU E C 1
ATOM 8247 O O . LEU E 1 133 ? 34.967 47.252 32.904 1.00 21.03 133 LEU E O 1
ATOM 8252 N N . THR E 1 134 ? 34.404 48.236 30.971 1.00 17.02 134 THR E N 1
ATOM 8253 C CA . THR E 1 134 ? 33.053 47.734 31.056 1.00 14.51 134 THR E CA 1
ATOM 8254 C C . THR E 1 134 ? 32.879 46.447 30.285 1.00 16.10 134 THR E C 1
ATOM 8255 O O . THR E 1 134 ? 33.215 46.357 29.105 1.00 15.45 134 THR E O 1
ATOM 8259 N N . ALA E 1 135 ? 32.361 45.440 30.978 1.00 16.55 135 ALA E N 1
ATOM 8260 C CA . ALA E 1 135 ? 32.089 44.161 30.367 1.00 14.35 135 ALA E CA 1
ATOM 8261 C C . ALA E 1 135 ? 30.579 44.049 30.296 1.00 15.31 135 ALA E C 1
ATOM 8262 O O . ALA E 1 135 ? 29.921 44.947 29.778 1.00 16.88 135 ALA E O 1
ATOM 8264 N N . SER E 1 136 ? 30.029 42.966 30.832 1.00 14.83 136 SER E N 1
ATOM 8265 C CA . SER E 1 136 ? 28.587 42.750 30.798 1.00 13.51 136 SER E CA 1
ATOM 8266 C C . SER E 1 136 ? 28.245 41.479 31.559 1.00 13.39 136 SER E C 1
ATOM 8267 O O . SER E 1 136 ? 29.048 40.549 31.626 1.00 12.55 136 SER E O 1
ATOM 8270 N N . ARG E 1 137 ? 27.058 41.453 32.146 1.00 13.12 137 ARG E N 1
ATOM 8271 C CA . ARG E 1 137 ? 26.600 40.283 32.876 1.00 13.99 137 ARG E CA 1
ATOM 8272 C C . ARG E 1 137 ? 26.660 39.066 31.942 1.00 14.76 137 ARG E C 1
ATOM 8273 O O . ARG E 1 137 ? 26.858 37.936 32.386 1.00 15.04 137 ARG E O 1
ATOM 8281 N N . VAL E 1 138 ? 26.509 39.327 30.643 1.00 16.02 138 VAL E N 1
ATOM 8282 C CA . VAL E 1 138 ? 26.514 38.310 29.588 1.00 14.81 138 VAL E CA 1
ATOM 8283 C C . VAL E 1 138 ? 27.834 37.541 29.418 1.00 16.26 138 VAL E C 1
ATOM 8284 O O . VAL E 1 138 ? 27.883 36.515 28.727 1.00 14.95 138 VAL E O 1
ATOM 8288 N N . TYR E 1 139 ? 28.907 38.016 30.048 1.00 15.93 139 TYR E N 1
ATOM 8289 C CA . TYR E 1 139 ? 30.188 37.329 29.921 1.00 16.50 139 TYR E CA 1
ATOM 8290 C C . TYR E 1 139 ? 30.060 35.918 30.485 1.00 17.59 139 TYR E C 1
ATOM 8291 O O . TYR E 1 139 ? 30.906 35.063 30.232 1.00 19.40 139 TYR E O 1
ATOM 8300 N N . LEU E 1 140 ? 28.984 35.678 31.233 1.00 18.10 140 LEU E N 1
ATOM 8301 C CA . LEU E 1 140 ? 28.720 34.371 31.836 1.00 17.77 140 LEU E CA 1
ATOM 8302 C C . LEU E 1 140 ? 27.962 33.457 30.883 1.00 18.35 140 LEU E C 1
ATOM 8303 O O . LEU E 1 140 ? 27.605 32.332 31.239 1.00 16.54 140 LEU E O 1
ATOM 8308 N N . GLY E 1 141 ? 27.718 33.952 29.672 1.00 19.06 141 GLY E N 1
ATOM 8309 C CA . GLY E 1 141 ? 26.996 33.177 28.683 1.00 18.14 141 GLY E CA 1
ATOM 8310 C C . GLY E 1 141 ? 25.548 33.626 28.566 1.00 19.05 141 GLY E C 1
ATOM 8311 O O . GLY E 1 141 ? 24.881 33.888 29.569 1.00 16.35 141 GLY E O 1
ATOM 8312 N N . ASN E 1 142 ? 25.065 33.744 27.332 1.00 19.39 142 ASN E N 1
ATOM 8313 C CA . ASN E 1 142 ? 23.683 34.134 27.094 1.00 17.31 142 ASN E CA 1
ATOM 8314 C C . ASN E 1 142 ? 23.285 33.714 25.695 1.00 16.68 142 ASN E C 1
ATOM 8315 O O . ASN E 1 142 ? 24.069 33.830 24.755 1.00 17.37 142 ASN E O 1
ATOM 8320 N N . LEU E 1 143 ? 22.062 33.208 25.570 1.00 16.82 143 LEU E N 1
ATOM 8321 C CA . LEU E 1 143 ? 21.531 32.749 24.291 1.00 15.37 143 LEU E CA 1
ATOM 8322 C C . LEU E 1 143 ? 21.661 33.765 23.160 1.00 13.11 143 LEU E C 1
ATOM 8323 O O . LEU E 1 143 ? 21.298 34.922 23.315 1.00 14.53 143 LEU E O 1
ATOM 8328 N N . GLY E 1 144 ? 22.193 33.312 22.027 1.00 14.36 144 GLY E N 1
ATOM 8329 C CA . GLY E 1 144 ? 22.354 34.165 20.859 1.00 13.97 144 GLY E CA 1
ATOM 8330 C C . GLY E 1 144 ? 23.477 35.181 20.952 1.00 14.58 144 GLY E C 1
ATOM 8331 O O . GLY E 1 144 ? 23.578 36.090 20.112 1.00 14.06 144 GLY E O 1
ATOM 8332 N N . GLN E 1 145 ? 24.341 35.037 21.952 1.00 12.84 145 GLN E N 1
ATOM 8333 C CA . GLN E 1 145 ? 25.422 35.997 22.106 1.00 13.37 145 GLN E CA 1
ATOM 8334 C C . GLN E 1 145 ? 26.817 35.418 22.338 1.00 12.33 145 GLN E C 1
ATOM 8335 O O . GLN E 1 145 ? 27.593 35.940 23.138 1.00 12.99 145 GLN E O 1
ATOM 8341 N N . ALA E 1 146 ? 27.141 34.349 21.627 1.00 11.75 146 ALA E N 1
ATOM 8342 C CA . ALA E 1 146 ? 28.453 33.729 21.766 1.00 12.45 146 ALA E CA 1
ATOM 8343 C C . ALA E 1 146 ? 29.561 34.757 21.562 1.00 12.95 146 ALA E C 1
ATOM 8344 O O . ALA E 1 146 ? 30.527 34.788 22.321 1.00 11.45 146 ALA E O 1
ATOM 8346 N N . ASN E 1 147 ? 29.427 35.603 20.543 1.00 12.95 147 ASN E N 1
ATOM 8347 C CA . ASN E 1 147 ? 30.465 36.599 20.295 1.00 13.14 147 ASN E CA 1
ATOM 8348 C C . ASN E 1 147 ? 30.539 37.646 21.409 1.00 13.12 147 ASN E C 1
ATOM 8349 O O . ASN E 1 147 ? 31.623 37.946 21.904 1.00 13.96 147 ASN E O 1
ATOM 8354 N N . TYR E 1 148 ? 29.396 38.189 21.812 1.00 13.34 148 TYR E N 1
ATOM 8355 C CA . TYR E 1 148 ? 29.378 39.198 22.864 1.00 16.15 148 TYR E CA 1
ATOM 8356 C C . TYR E 1 148 ? 29.879 38.602 24.186 1.00 16.60 148 TYR E C 1
ATOM 8357 O O . TYR E 1 148 ? 30.650 39.230 24.907 1.00 18.27 148 TYR E O 1
ATOM 8366 N N . ALA E 1 149 ? 29.444 37.387 24.496 1.00 15.92 149 ALA E N 1
ATOM 8367 C CA . ALA E 1 149 ? 29.852 36.731 25.735 1.00 16.88 149 ALA E CA 1
ATOM 8368 C C . ALA E 1 149 ? 31.358 36.458 25.786 1.00 16.44 149 ALA E C 1
ATOM 8369 O O . ALA E 1 149 ? 32.001 36.653 26.824 1.00 16.14 149 ALA E O 1
ATOM 8371 N N . ALA E 1 150 ? 31.918 36.004 24.668 1.00 14.90 150 ALA E N 1
ATOM 8372 C CA . ALA E 1 150 ? 33.348 35.721 24.602 1.00 15.03 150 ALA E CA 1
ATOM 8373 C C . ALA E 1 150 ? 34.165 37.011 24.637 1.00 15.11 150 ALA E C 1
ATOM 8374 O O . ALA E 1 150 ? 35.201 37.077 25.294 1.00 16.82 150 ALA E O 1
ATOM 8376 N N . SER E 1 151 ? 33.702 38.042 23.949 1.00 13.62 151 SER E N 1
ATOM 8377 C CA . SER E 1 151 ? 34.452 39.282 23.944 1.00 14.41 151 SER E CA 1
ATOM 8378 C C . SER E 1 151 ? 34.474 39.906 25.339 1.00 15.12 151 SER E C 1
ATOM 8379 O O . SER E 1 151 ? 35.513 40.390 25.798 1.00 14.27 151 SER E O 1
ATOM 8390 N N . ALA E 1 153 ? 33.933 38.287 28.249 1.00 17.36 153 ALA E N 1
ATOM 8391 C CA . ALA E 1 153 ? 34.597 37.406 29.204 1.00 16.27 153 ALA E CA 1
ATOM 8392 C C . ALA E 1 153 ? 36.094 37.675 29.047 1.00 16.59 153 ALA E C 1
ATOM 8393 O O . ALA E 1 153 ? 36.866 37.583 30.000 1.00 15.93 153 ALA E O 1
ATOM 8395 N N . GLY E 1 154 ? 36.492 38.020 27.825 1.00 16.12 154 GLY E N 1
ATOM 8396 C CA . GLY E 1 154 ? 37.886 38.321 27.558 1.00 16.30 154 GLY E CA 1
ATOM 8397 C C . GLY E 1 154 ? 38.311 39.593 28.269 1.00 14.14 154 GLY E C 1
ATOM 8398 O O . GLY E 1 154 ? 39.450 39.728 28.686 1.00 14.87 154 GLY E O 1
ATOM 8399 N N . VAL E 1 155 ? 37.384 40.530 28.401 1.00 13.04 155 VAL E N 1
ATOM 8400 C CA . VAL E 1 155 ? 37.661 41.791 29.067 1.00 11.41 155 VAL E CA 1
ATOM 8401 C C . VAL E 1 155 ? 37.858 41.519 30.553 1.00 11.81 155 VAL E C 1
ATOM 8402 O O . VAL E 1 155 ? 38.720 42.122 31.192 1.00 11.47 155 VAL E O 1
ATOM 8406 N N . VAL E 1 156 ? 37.063 40.602 31.099 1.00 11.41 156 VAL E N 1
ATOM 8407 C CA . VAL E 1 156 ? 37.198 40.234 32.507 1.00 11.67 156 VAL E CA 1
ATOM 8408 C C . VAL E 1 156 ? 38.597 39.643 32.730 1.00 12.61 156 VAL E C 1
ATOM 8409 O O . VAL E 1 156 ? 39.234 39.903 33.754 1.00 11.79 156 VAL E O 1
ATOM 8413 N N . GLY E 1 157 ? 39.063 38.855 31.761 1.00 11.61 157 GLY E N 1
ATOM 8414 C CA . GLY E 1 157 ? 40.375 38.242 31.855 1.00 11.66 157 GLY E CA 1
ATOM 8415 C C . GLY E 1 157 ? 41.476 39.277 31.736 1.00 12.85 157 GLY E C 1
ATOM 8416 O O . GLY E 1 157 ? 42.481 39.218 32.440 1.00 13.35 157 GLY E O 1
ATOM 8417 N N . LEU E 1 158 ? 41.284 40.229 30.832 1.00 13.69 158 LEU E N 1
ATOM 8418 C CA . LEU E 1 158 ? 42.246 41.307 30.631 1.00 14.19 158 LEU E CA 1
ATOM 8419 C C . LEU E 1 158 ? 42.353 42.149 31.906 1.00 14.74 158 LEU E C 1
ATOM 8420 O O . LEU E 1 158 ? 43.448 42.482 32.346 1.00 17.62 158 LEU E O 1
ATOM 8425 N N . THR E 1 159 ? 41.215 42.487 32.505 1.00 16.21 159 THR E N 1
ATOM 8426 C CA . THR E 1 159 ? 41.212 43.284 33.728 1.00 16.80 159 THR E CA 1
ATOM 8427 C C . THR E 1 159 ? 42.003 42.611 34.854 1.00 17.45 159 THR E C 1
ATOM 8428 O O . THR E 1 159 ? 42.814 43.256 35.527 1.00 16.55 159 THR E O 1
ATOM 8432 N N . ARG E 1 160 ? 41.777 41.320 35.064 1.00 15.19 160 ARG E N 1
ATOM 8433 C CA . ARG E 1 160 ? 42.491 40.623 36.126 1.00 16.07 160 ARG E CA 1
ATOM 8434 C C . ARG E 1 160 ? 43.997 40.580 35.870 1.00 15.23 160 ARG E C 1
ATOM 8435 O O . ARG E 1 160 ? 44.793 40.681 36.810 1.00 12.17 160 ARG E O 1
ATOM 8443 N N . THR E 1 161 ? 44.380 40.445 34.601 1.00 15.32 161 THR E N 1
ATOM 8444 C CA . THR E 1 161 ? 45.793 40.403 34.235 1.00 16.83 161 THR E CA 1
ATOM 8445 C C . THR E 1 161 ? 46.403 41.791 34.408 1.00 17.20 161 THR E C 1
ATOM 8446 O O . THR E 1 161 ? 47.498 41.930 34.949 1.00 16.59 161 THR E O 1
ATOM 8450 N N . LEU E 1 162 ? 45.683 42.812 33.949 1.00 16.16 162 LEU E N 1
ATOM 8451 C CA . LEU E 1 162 ? 46.143 44.194 34.054 1.00 16.43 162 LEU E CA 1
ATOM 8452 C C . LEU E 1 162 ? 46.254 44.643 35.510 1.00 15.78 162 LEU E C 1
ATOM 8453 O O . LEU E 1 162 ? 47.135 45.424 35.863 1.00 15.80 162 LEU E O 1
ATOM 8458 N N . ALA E 1 163 ? 45.362 44.137 36.353 1.00 15.89 163 ALA E N 1
ATOM 8459 C CA . ALA E 1 163 ? 45.367 44.484 37.769 1.00 15.16 163 ALA E CA 1
ATOM 8460 C C . ALA E 1 163 ? 46.619 43.926 38.438 1.00 14.76 163 ALA E C 1
ATOM 8461 O O . ALA E 1 163 ? 47.248 44.605 39.246 1.00 15.00 163 ALA 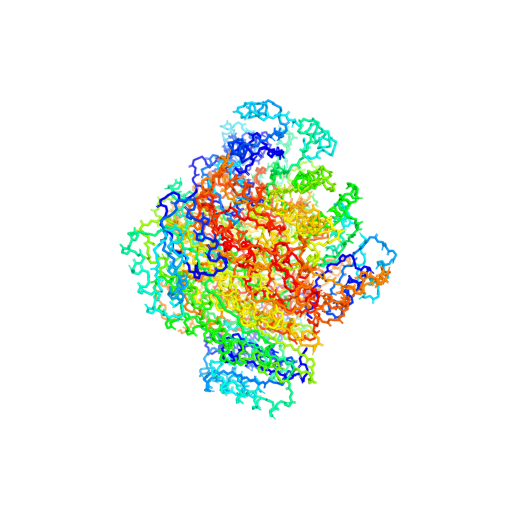E O 1
ATOM 8463 N N . LEU E 1 164 ? 46.979 42.692 38.098 1.00 14.81 164 LEU E N 1
ATOM 8464 C CA . LEU E 1 164 ? 48.169 42.057 38.664 1.00 14.13 164 LEU E CA 1
ATOM 8465 C C . LEU E 1 164 ? 49.433 42.804 38.248 1.00 14.85 164 LEU E C 1
ATOM 8466 O O . LEU E 1 164 ? 50.283 43.098 39.076 1.00 15.65 164 LEU E O 1
ATOM 8471 N N . GLU E 1 165 ? 49.547 43.104 36.957 1.00 15.13 165 GLU E N 1
ATOM 8472 C CA . GLU E 1 165 ? 50.710 43.802 36.420 1.00 13.59 165 GLU E CA 1
ATOM 8473 C C . GLU E 1 165 ? 50.865 45.247 36.891 1.00 13.32 165 GLU E C 1
ATOM 8474 O O . GLU E 1 165 ? 51.989 45.719 37.031 1.00 12.53 165 GLU E O 1
ATOM 8480 N N . LEU E 1 166 ? 49.752 45.943 37.129 1.00 13.48 166 LEU E N 1
ATOM 8481 C CA . LEU E 1 166 ? 49.806 47.354 37.535 1.00 14.48 166 LEU E CA 1
ATOM 8482 C C . LEU E 1 166 ? 49.682 47.640 39.034 1.00 14.05 166 LEU E C 1
ATOM 8483 O O . LEU E 1 166 ? 49.916 48.760 39.466 1.00 13.46 166 LEU E O 1
ATOM 8488 N N . GLY E 1 167 ? 49.327 46.630 39.820 1.00 16.21 167 GLY E N 1
ATOM 8489 C CA . GLY E 1 167 ? 49.185 46.810 41.259 1.00 16.64 167 GLY E CA 1
ATOM 8490 C C . GLY E 1 167 ? 50.318 47.588 41.911 1.00 17.85 167 GLY E C 1
ATOM 8491 O O . GLY E 1 167 ? 50.099 48.628 42.528 1.00 16.52 167 GLY E O 1
ATOM 8492 N N . ARG E 1 168 ? 51.536 47.085 41.775 1.00 19.12 168 ARG E N 1
ATOM 8493 C CA . ARG E 1 168 ? 52.707 47.733 42.352 1.00 22.87 168 ARG E CA 1
ATOM 8494 C C . ARG E 1 168 ? 52.907 49.191 41.929 1.00 22.53 168 ARG E C 1
ATOM 8495 O O . ARG E 1 168 ? 53.693 49.918 42.547 1.00 22.46 168 ARG E O 1
ATOM 8503 N N . TRP E 1 169 ? 52.205 49.619 40.886 1.00 22.06 169 TRP E N 1
ATOM 8504 C CA . TRP E 1 169 ? 52.322 50.994 40.408 1.00 21.86 169 TRP E CA 1
ATOM 8505 C C . TRP E 1 169 ? 51.185 51.876 40.930 1.00 20.58 169 TRP E C 1
ATOM 8506 O O . TRP E 1 169 ? 50.996 53.001 40.466 1.00 19.63 169 TRP E O 1
ATOM 8517 N N . GLY E 1 170 ? 50.427 51.358 41.891 1.00 17.89 170 GLY E N 1
ATOM 8518 C CA . GLY E 1 170 ? 49.321 52.114 42.448 1.00 16.72 170 GLY E CA 1
ATOM 8519 C C . GLY E 1 170 ? 48.163 52.313 41.483 1.00 16.89 170 GLY E C 1
ATOM 8520 O O . GLY E 1 170 ? 47.289 53.147 41.726 1.00 17.68 170 GLY E O 1
ATOM 8521 N N . ILE E 1 171 ? 48.156 51.552 40.390 1.00 15.55 171 ILE E N 1
ATOM 8522 C CA . ILE E 1 171 ? 47.106 51.649 39.389 1.00 16.04 171 ILE E CA 1
ATOM 8523 C C . ILE E 1 171 ? 46.137 50.496 39.536 1.00 16.11 171 ILE E C 1
ATOM 8524 O O . ILE E 1 171 ? 46.521 49.338 39.382 1.00 17.81 171 ILE E O 1
ATOM 8529 N N . ARG E 1 172 ? 44.880 50.824 39.835 1.00 15.41 172 ARG E N 1
ATOM 8530 C CA . ARG E 1 172 ? 43.826 49.827 40.007 1.00 14.28 172 ARG E CA 1
ATOM 8531 C C . ARG E 1 172 ? 43.082 49.600 38.697 1.00 13.65 172 ARG E C 1
ATOM 8532 O O . ARG E 1 172 ? 42.928 50.521 37.898 1.00 12.74 172 ARG E O 1
ATOM 8540 N N . VAL E 1 173 ? 42.640 48.367 38.471 1.00 12.93 173 VAL E N 1
ATOM 8541 C CA . VAL E 1 173 ? 41.910 48.040 37.255 1.00 13.05 173 VAL E CA 1
ATOM 8542 C C . VAL E 1 173 ? 40.730 47.156 37.626 1.00 12.98 173 VAL E C 1
ATOM 8543 O O . VAL E 1 173 ? 40.894 46.086 38.206 1.00 10.94 173 VAL E O 1
ATOM 8547 N N . ASN E 1 174 ? 39.531 47.634 37.304 1.00 13.70 174 ASN E N 1
ATOM 8548 C CA . ASN E 1 174 ? 38.314 46.921 37.622 1.00 12.58 174 ASN E CA 1
ATOM 8549 C C . ASN E 1 174 ? 37.375 46.887 36.441 1.00 13.24 174 ASN E C 1
ATOM 8550 O O . ASN E 1 174 ? 37.502 47.680 35.506 1.00 11.54 174 ASN E O 1
ATOM 8555 N N . THR E 1 175 ? 36.416 45.968 36.496 1.00 14.16 175 THR E N 1
ATOM 8556 C CA . THR E 1 175 ? 35.458 45.830 35.418 1.00 15.68 175 THR E CA 1
ATOM 8557 C C . THR E 1 175 ? 33.988 45.850 35.877 1.00 16.39 175 THR E C 1
ATOM 8558 O O . THR E 1 175 ? 33.616 45.191 36.854 1.00 16.06 175 THR E O 1
ATOM 8562 N N . LEU E 1 176 ? 33.167 46.632 35.175 1.00 15.00 176 LEU E N 1
ATOM 8563 C CA . LEU E 1 176 ? 31.737 46.725 35.460 1.00 15.42 176 LEU E CA 1
ATOM 8564 C C . LEU E 1 176 ? 31.031 45.662 34.620 1.00 17.23 176 LEU E C 1
ATOM 8565 O O . LEU E 1 176 ? 31.445 45.377 33.486 1.00 17.75 176 LEU E O 1
ATOM 8570 N N . ALA E 1 177 ? 29.973 45.076 35.173 1.00 16.86 177 ALA E N 1
ATOM 8571 C CA . ALA E 1 177 ? 29.207 44.056 34.461 1.00 16.99 177 ALA E CA 1
ATOM 8572 C C . ALA E 1 177 ? 27.727 44.407 34.489 1.00 17.26 177 ALA E C 1
ATOM 8573 O O . ALA E 1 177 ? 26.958 43.840 35.269 1.00 17.57 177 ALA E O 1
ATOM 8575 N N . PRO E 1 178 ? 27.306 45.363 33.647 1.00 17.64 178 PRO E N 1
ATOM 8576 C CA . PRO E 1 178 ? 25.885 45.743 33.627 1.00 18.03 178 PRO E CA 1
ATOM 8577 C C . PRO E 1 178 ? 24.969 44.640 33.097 1.00 17.82 178 PRO E C 1
ATOM 8578 O O . PRO E 1 178 ? 25.398 43.746 32.363 1.00 18.27 178 PRO E O 1
ATOM 8582 N N . GLY E 1 179 ? 23.706 44.704 33.497 1.00 18.95 179 GLY E N 1
ATOM 8583 C CA . GLY E 1 179 ? 22.724 43.736 33.046 1.00 18.50 179 GLY E CA 1
ATOM 8584 C C . GLY E 1 179 ? 21.852 44.441 32.026 1.00 19.07 179 GLY E C 1
ATOM 8585 O O . GLY E 1 179 ? 22.358 44.967 31.036 1.00 17.29 179 GLY E O 1
ATOM 8586 N N . PHE E 1 180 ? 20.545 44.466 32.264 1.00 19.61 180 PHE E N 1
ATOM 8587 C CA . PHE E 1 180 ? 19.645 45.137 31.348 1.00 21.50 180 PHE E CA 1
ATOM 8588 C C . PHE E 1 180 ? 19.524 46.605 31.759 1.00 22.38 180 PHE E C 1
ATOM 8589 O O . PHE E 1 180 ? 18.908 46.930 32.771 1.00 22.45 180 PHE E O 1
ATOM 8597 N N . ILE E 1 181 ? 20.137 47.484 30.967 1.00 22.77 181 ILE E N 1
ATOM 8598 C CA . ILE E 1 181 ? 20.122 48.920 31.226 1.00 20.54 181 ILE E CA 1
ATOM 8599 C C . ILE E 1 181 ? 19.374 49.599 30.094 1.00 21.68 181 ILE E C 1
ATOM 8600 O O . ILE E 1 181 ? 19.759 49.487 28.932 1.00 21.13 181 ILE E O 1
ATOM 8605 N N . GLU E 1 182 ? 18.300 50.297 30.446 1.00 23.07 182 GLU E N 1
ATOM 8606 C CA . GLU E 1 182 ? 17.468 50.986 29.473 1.00 25.14 182 GLU E CA 1
ATOM 8607 C C . GLU E 1 182 ? 18.225 52.120 28.780 1.00 27.02 182 GLU E C 1
ATOM 8608 O O . GLU E 1 182 ? 18.674 53.081 29.425 1.00 25.62 182 GLU E O 1
ATOM 8614 N N . THR E 1 183 ? 18.376 51.996 27.466 1.00 27.21 183 THR E N 1
ATOM 8615 C CA . THR E 1 183 ? 19.053 53.015 26.671 1.00 29.23 183 THR E CA 1
ATOM 8616 C C . THR E 1 183 ? 18.435 53.015 25.286 1.00 30.77 183 THR E C 1
ATOM 8617 O O . THR E 1 183 ? 17.532 52.230 24.998 1.00 30.18 183 THR E O 1
ATOM 8621 N N . ARG E 1 184 ? 18.932 53.893 24.427 1.00 33.34 184 ARG E N 1
ATOM 8622 C CA . ARG E 1 184 ? 18.428 53.987 23.069 1.00 37.72 184 ARG E CA 1
ATOM 8623 C C . ARG E 1 184 ? 18.648 52.659 22.349 1.00 39.72 184 ARG E C 1
ATOM 8624 O O . ARG E 1 184 ? 17.901 52.301 21.441 1.00 40.84 184 ARG E O 1
ATOM 8640 N N . THR E 1 186 ? 18.191 49.687 23.499 1.00 44.55 186 THR E N 1
ATOM 8641 C CA . THR E 1 186 ? 17.254 48.637 23.887 1.00 43.13 186 THR E CA 1
ATOM 8642 C C . THR E 1 186 ? 15.806 48.997 23.568 1.00 43.25 186 THR E C 1
ATOM 8643 O O . THR E 1 186 ? 14.881 48.270 23.932 1.00 43.08 186 THR E O 1
ATOM 8647 N N . ALA E 1 187 ? 15.614 50.116 22.878 1.00 43.14 187 ALA E N 1
ATOM 8648 C CA . ALA E 1 187 ? 14.277 50.571 22.526 1.00 43.65 187 ALA E CA 1
ATOM 8649 C C . ALA E 1 187 ? 13.491 49.537 21.722 1.00 44.74 187 ALA E C 1
ATOM 8650 O O . ALA E 1 187 ? 12.385 49.150 22.104 1.00 44.42 187 ALA E O 1
ATOM 8652 N N . LYS E 1 188 ? 14.070 49.081 20.615 1.00 45.36 188 LYS E N 1
ATOM 8653 C CA . LYS E 1 188 ? 13.407 48.113 19.746 1.00 46.09 188 LYS E CA 1
ATOM 8654 C C . LYS E 1 188 ? 13.335 46.696 20.318 1.00 45.96 188 LYS E C 1
ATOM 8655 O O . LYS E 1 188 ? 12.927 45.760 19.628 1.00 45.15 188 LYS E O 1
ATOM 8661 N N . VAL E 1 189 ? 13.727 46.536 21.578 1.00 45.94 189 VAL E N 1
ATOM 8662 C CA . VAL E 1 189 ? 13.675 45.227 22.217 1.00 45.75 189 VAL E CA 1
ATOM 8663 C C . VAL E 1 189 ? 12.220 44.806 22.403 1.00 46.55 189 VAL E C 1
ATOM 8664 O O . VAL E 1 189 ? 11.443 45.500 23.056 1.00 46.44 189 VAL E O 1
ATOM 8668 N N . PRO E 1 190 ? 11.840 43.650 21.838 1.00 47.17 190 PRO E N 1
ATOM 8669 C CA . PRO E 1 190 ? 10.475 43.125 21.931 1.00 48.01 190 PRO E CA 1
ATOM 8670 C C . PRO E 1 190 ? 9.954 43.025 23.359 1.00 49.08 190 PRO E C 1
ATOM 8671 O O . PRO E 1 190 ? 10.601 42.436 24.223 1.00 48.99 190 PRO E O 1
ATOM 8675 N N . GLU E 1 191 ? 8.776 43.601 23.590 1.00 50.92 191 GLU E N 1
ATOM 8676 C CA . GLU E 1 191 ? 8.151 43.597 24.906 1.00 52.09 191 GLU E CA 1
ATOM 8677 C C . GLU E 1 191 ? 8.175 42.226 25.560 1.00 53.18 191 GLU E C 1
ATOM 8678 O O . GLU E 1 191 ? 8.539 42.101 26.728 1.00 55.01 191 GLU E O 1
ATOM 8684 N N . LYS E 1 192 ? 7.789 41.196 24.814 1.00 53.88 192 LYS E N 1
ATOM 8685 C CA . LYS E 1 192 ? 7.780 39.840 25.353 1.00 54.16 192 LYS E CA 1
ATOM 8686 C C . LYS E 1 192 ? 9.139 39.456 25.927 1.00 53.82 192 LYS E C 1
ATOM 8687 O O . LYS E 1 192 ? 9.224 38.705 26.898 1.00 53.76 192 LYS E O 1
ATOM 8693 N N . VAL E 1 193 ? 10.197 39.983 25.319 1.00 53.07 193 VAL E N 1
ATOM 8694 C CA . VAL E 1 193 ? 11.560 39.727 25.763 1.00 52.28 193 VAL E CA 1
ATOM 8695 C C . VAL E 1 193 ? 11.872 40.604 26.970 1.00 52.75 193 VAL E C 1
ATOM 8696 O O . VAL E 1 193 ? 12.498 40.156 27.935 1.00 53.65 193 VAL E O 1
ATOM 8700 N N . ARG E 1 194 ? 11.427 41.855 26.906 1.00 51.71 194 ARG E N 1
ATOM 8701 C CA . ARG E 1 194 ? 11.650 42.815 27.980 1.00 50.53 194 ARG E CA 1
ATOM 8702 C C . ARG E 1 194 ? 11.024 42.304 29.272 1.00 49.92 194 ARG E C 1
ATOM 8703 O O . ARG E 1 194 ? 11.594 42.452 30.354 1.00 50.20 194 ARG E O 1
ATOM 8711 N N . GLU E 1 195 ? 9.852 41.692 29.151 1.00 48.98 195 GLU E N 1
ATOM 8712 C CA . GLU E 1 195 ? 9.143 41.166 30.310 1.00 49.30 195 GLU E CA 1
ATOM 8713 C C . GLU E 1 195 ? 9.761 39.875 30.831 1.00 47.19 195 GLU E C 1
ATOM 8714 O O . GLU E 1 195 ? 9.504 39.466 31.962 1.00 47.45 195 GLU E O 1
ATOM 8720 N N . LYS E 1 196 ? 10.582 39.240 30.003 1.00 44.93 196 LYS E N 1
ATOM 8721 C CA . LYS E 1 196 ? 11.238 37.997 30.390 1.00 43.08 196 LYS E CA 1
ATOM 8722 C C . LYS E 1 196 ? 12.537 38.329 31.126 1.00 39.83 196 LYS E C 1
ATOM 8723 O O . LYS E 1 196 ? 12.947 37.608 32.034 1.00 37.89 196 LYS E O 1
ATOM 8729 N N . ALA E 1 197 ? 13.173 39.428 30.724 1.00 37.52 197 ALA E N 1
ATOM 8730 C CA . ALA E 1 197 ? 14.414 39.888 31.342 1.00 35.66 197 ALA E CA 1
ATOM 8731 C C . ALA E 1 197 ? 14.111 40.389 32.757 1.00 34.62 197 ALA E C 1
ATOM 8732 O O . ALA E 1 197 ? 14.793 40.030 33.727 1.00 31.62 197 ALA E O 1
ATOM 8734 N N . ILE E 1 198 ? 13.078 41.222 32.861 1.00 34.08 198 ILE E N 1
ATOM 8735 C CA . ILE E 1 198 ? 12.662 41.769 34.142 1.00 34.51 198 ILE E CA 1
ATOM 8736 C C . ILE E 1 198 ? 12.257 40.637 35.072 1.00 35.18 198 ILE E C 1
ATOM 8737 O O . ILE E 1 198 ? 12.494 40.699 36.281 1.00 36.61 198 ILE E O 1
ATOM 8742 N N . ALA E 1 199 ? 11.652 39.601 34.499 1.00 33.28 199 ALA E N 1
ATOM 8743 C CA . ALA E 1 199 ? 11.212 38.447 35.272 1.00 31.47 199 ALA E CA 1
ATOM 8744 C C . ALA E 1 199 ? 12.398 37.718 35.881 1.00 30.37 199 ALA E C 1
ATOM 8745 O O . ALA E 1 199 ? 12.279 37.072 36.924 1.00 32.46 199 ALA E O 1
ATOM 8747 N N . ALA E 1 200 ? 13.546 37.816 35.228 1.00 27.89 200 ALA E N 1
ATOM 8748 C CA . ALA E 1 200 ? 14.742 37.146 35.720 1.00 24.50 200 ALA E CA 1
ATOM 8749 C C . ALA E 1 200 ? 15.548 38.062 36.638 1.00 22.63 200 ALA E C 1
ATOM 8750 O O . ALA E 1 200 ? 16.623 37.690 37.102 1.00 20.91 200 ALA E O 1
ATOM 8752 N N . THR E 1 201 ? 15.016 39.253 36.906 1.00 20.00 201 THR E N 1
ATOM 8753 C CA . THR E 1 201 ? 15.702 40.224 37.749 1.00 18.53 201 THR E CA 1
ATOM 8754 C C . THR E 1 201 ? 15.052 40.380 39.124 1.00 17.12 201 THR E C 1
ATOM 8755 O O . THR E 1 201 ? 13.973 40.949 39.252 1.00 15.68 201 THR E O 1
ATOM 8759 N N . PRO E 1 202 ? 15.707 39.873 40.177 1.00 16.62 202 PRO E N 1
ATOM 8760 C CA . PRO E 1 202 ? 15.113 40.008 41.511 1.00 16.07 202 PRO E CA 1
ATOM 8761 C C . PRO E 1 202 ? 14.619 41.427 41.827 1.00 15.23 202 PRO E C 1
ATOM 8762 O O . PRO E 1 202 ? 13.600 41.586 42.484 1.00 15.83 202 PRO E O 1
ATOM 8766 N N . LEU E 1 203 ? 15.325 42.456 41.362 1.00 15.24 203 LEU E N 1
ATOM 8767 C CA . LEU E 1 203 ? 14.887 43.834 41.614 1.00 15.09 203 LEU E CA 1
ATOM 8768 C C . LEU E 1 203 ? 13.702 44.226 40.726 1.00 14.64 203 LEU E C 1
ATOM 8769 O O . LEU E 1 203 ? 13.254 45.366 40.735 1.00 15.01 203 LEU E O 1
ATOM 8774 N N . GLY E 1 204 ? 13.223 43.269 39.943 1.00 14.13 204 GLY E N 1
ATOM 8775 C CA . GLY E 1 204 ? 12.077 43.477 39.079 1.00 14.74 204 GLY E CA 1
ATOM 8776 C C . GLY E 1 204 ? 11.945 44.708 38.191 1.00 14.62 204 GLY E C 1
ATOM 8777 O O . GLY E 1 204 ? 10.836 45.216 38.017 1.00 11.85 204 GLY E O 1
ATOM 8778 N N . ARG E 1 205 ? 13.048 45.180 37.615 1.00 13.92 205 ARG E N 1
ATOM 8779 C CA . ARG E 1 205 ? 12.991 46.340 36.731 1.00 13.38 205 ARG E CA 1
ATOM 8780 C C . ARG E 1 205 ? 14.277 46.438 35.929 1.00 13.45 205 ARG E C 1
ATOM 8781 O O . ARG E 1 205 ? 15.265 45.770 36.241 1.00 13.03 205 ARG E O 1
ATOM 8789 N N . ALA E 1 206 ? 14.252 47.266 34.890 1.00 12.24 206 ALA E N 1
ATOM 8790 C CA . ALA E 1 206 ? 15.436 47.498 34.081 1.00 11.90 206 ALA E CA 1
ATOM 8791 C C . ALA E 1 206 ? 16.267 48.521 34.859 1.00 12.56 206 ALA E C 1
ATOM 8792 O O . ALA E 1 206 ? 15.731 49.275 35.682 1.00 10.72 206 ALA E O 1
ATOM 8794 N N . GLY E 1 207 ? 17.570 48.540 34.602 1.00 12.00 207 GLY E N 1
ATOM 8795 C CA . GLY E 1 207 ? 18.438 49.473 35.290 1.00 13.35 207 GLY E CA 1
ATOM 8796 C C . GLY E 1 207 ? 18.538 50.768 34.517 1.00 13.70 207 GLY E C 1
ATOM 8797 O O . GLY E 1 207 ? 18.188 50.827 33.339 1.00 14.34 207 GLY E O 1
ATOM 8798 N N . LYS E 1 208 ? 19.020 51.809 35.180 1.00 15.07 208 LYS E N 1
ATOM 8799 C CA . LYS E 1 208 ? 19.165 53.111 34.551 1.00 15.82 208 LYS E CA 1
ATOM 8800 C C . LYS E 1 208 ? 20.641 53.445 34.370 1.00 15.84 208 LYS E C 1
ATOM 8801 O O . LYS E 1 208 ? 21.480 53.065 35.183 1.00 15.80 208 LYS E O 1
ATOM 8807 N N . PRO E 1 209 ? 20.988 54.136 33.276 1.00 16.41 209 PRO E N 1
ATOM 8808 C CA . PRO E 1 209 ? 22.400 54.465 33.096 1.00 14.95 209 PRO E CA 1
ATOM 8809 C C . PRO E 1 209 ? 23.046 55.166 34.303 1.00 15.81 209 PRO E C 1
ATOM 8810 O O . PRO E 1 209 ? 24.187 54.860 34.656 1.00 15.03 209 PRO E O 1
ATOM 8814 N N . LEU E 1 210 ? 22.322 56.073 34.955 1.00 16.62 210 LEU E N 1
ATOM 8815 C CA . LEU E 1 210 ? 22.879 56.777 36.112 1.00 18.52 210 LEU E CA 1
ATOM 8816 C C . LEU E 1 210 ? 23.398 55.766 37.143 1.00 20.15 210 LEU E C 1
ATOM 8817 O O . LEU E 1 210 ? 24.442 55.973 37.764 1.00 20.42 210 LEU E O 1
ATOM 8822 N N . GLU E 1 211 ? 22.660 54.673 37.322 1.00 19.73 211 GLU E N 1
ATOM 8823 C CA . GLU E 1 211 ? 23.042 53.636 38.276 1.00 19.60 211 GLU E CA 1
ATOM 8824 C C . GLU E 1 211 ? 24.380 52.975 37.898 1.00 20.01 211 GLU E C 1
ATOM 8825 O O . GLU E 1 211 ? 25.172 52.581 38.767 1.00 19.89 211 GLU E O 1
ATOM 8831 N N . VAL E 1 212 ? 24.627 52.849 36.600 1.00 17.70 212 VAL E N 1
ATOM 8832 C CA . VAL E 1 212 ? 25.869 52.266 36.133 1.00 16.74 212 VAL E CA 1
ATOM 8833 C C . VAL E 1 212 ? 26.971 53.293 36.368 1.00 16.62 212 VAL E C 1
ATOM 8834 O O . VAL E 1 212 ? 28.088 52.951 36.762 1.00 17.52 212 VAL E O 1
ATOM 8838 N N . ALA E 1 213 ? 26.633 54.558 36.138 1.00 14.59 213 ALA E N 1
ATOM 8839 C CA . ALA E 1 213 ? 27.563 55.658 36.318 1.00 12.49 213 ALA E CA 1
ATOM 8840 C C . ALA E 1 213 ? 28.050 55.716 37.764 1.00 14.19 213 ALA E C 1
ATOM 8841 O O . ALA E 1 213 ? 29.244 55.912 38.021 1.00 12.89 213 ALA E O 1
ATOM 8843 N N . TYR E 1 214 ? 27.129 55.548 38.710 1.00 13.72 214 TYR E N 1
ATOM 8844 C CA . TYR E 1 214 ? 27.504 55.591 40.109 1.00 15.66 214 TYR E CA 1
ATOM 8845 C C . TYR E 1 214 ? 28.504 54.495 40.429 1.00 16.54 214 TYR E C 1
ATOM 8846 O O . TYR E 1 214 ? 29.442 54.712 41.199 1.00 18.20 214 TYR E O 1
ATOM 8855 N N . ALA E 1 215 ? 28.317 53.326 39.824 1.00 15.95 215 ALA E N 1
ATOM 8856 C CA . ALA E 1 215 ? 29.223 52.208 40.053 1.00 15.08 215 ALA E CA 1
ATOM 8857 C C . ALA E 1 215 ? 30.597 52.616 39.561 1.00 14.70 215 ALA E C 1
ATOM 8858 O O . ALA E 1 215 ? 31.599 52.350 40.218 1.00 13.72 215 ALA E O 1
ATOM 8860 N N . ALA E 1 216 ? 30.627 53.275 38.406 1.00 15.27 216 ALA E N 1
ATOM 8861 C CA . ALA E 1 216 ? 31.879 53.743 37.806 1.00 16.58 216 ALA E CA 1
ATOM 8862 C C . ALA E 1 216 ? 32.539 54.764 38.725 1.00 15.94 216 ALA E C 1
ATOM 8863 O O . ALA E 1 216 ? 33.747 54.716 38.950 1.00 15.54 216 ALA E O 1
ATOM 8865 N N . LEU E 1 217 ? 31.728 55.674 39.257 1.00 16.15 217 LEU E N 1
ATOM 8866 C CA . LEU E 1 217 ? 32.202 56.716 40.159 1.00 16.72 217 LEU E CA 1
ATOM 8867 C C . LEU E 1 217 ? 32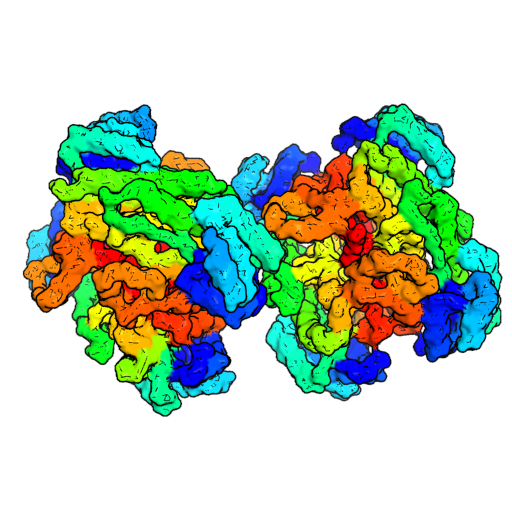.986 56.061 41.284 1.00 18.13 217 LEU E C 1
ATOM 8868 O O . LEU E 1 217 ? 34.133 56.427 41.567 1.00 18.35 217 LEU E O 1
ATOM 8873 N N . PHE E 1 218 ? 32.341 55.089 41.921 1.00 17.98 218 PHE E N 1
ATOM 8874 C CA . PHE E 1 218 ? 32.924 54.347 43.026 1.00 16.88 218 PHE E CA 1
ATOM 8875 C C . PHE E 1 218 ? 34.290 53.754 42.668 1.00 17.03 218 PHE E C 1
ATOM 8876 O O . PHE E 1 218 ? 35.288 54.008 43.343 1.00 16.31 218 PHE E O 1
ATOM 8884 N N . LEU E 1 219 ? 34.334 52.961 41.603 1.00 15.91 219 LEU E N 1
ATOM 8885 C CA . LEU E 1 219 ? 35.581 52.341 41.181 1.00 17.18 219 LEU E CA 1
ATOM 8886 C C . LEU E 1 219 ? 36.680 53.331 40.776 1.00 18.98 219 LEU E C 1
ATOM 8887 O O . LEU E 1 219 ? 37.868 53.054 40.954 1.00 19.48 219 LEU E O 1
ATOM 8892 N N . LEU E 1 220 ? 36.300 54.481 40.230 1.00 19.40 220 LEU E N 1
ATOM 8893 C CA . LEU E 1 220 ? 37.310 55.440 39.809 1.00 21.17 220 LEU E CA 1
ATOM 8894 C C . LEU E 1 220 ? 37.800 56.345 40.940 1.00 20.94 220 LEU E C 1
ATOM 8895 O O . LEU E 1 220 ? 38.970 56.713 40.969 1.00 20.91 220 LEU E O 1
ATOM 8900 N N . SER E 1 221 ? 36.915 56.684 41.874 1.00 20.95 221 SER E N 1
ATOM 8901 C CA . SER E 1 221 ? 37.270 57.542 43.007 1.00 21.53 221 SER E CA 1
ATOM 8902 C C . SER E 1 221 ? 38.143 56.818 44.037 1.00 22.52 221 SER E C 1
ATOM 8903 O O . SER E 1 221 ? 38.184 55.587 44.076 1.00 22.53 221 SER E O 1
ATOM 8906 N N . ASP E 1 222 ? 38.818 57.597 44.879 1.00 23.66 222 ASP E N 1
ATOM 8907 C CA . ASP E 1 222 ? 39.691 57.062 45.917 1.00 25.38 222 ASP E CA 1
ATOM 8908 C C . ASP E 1 222 ? 38.961 56.242 46.975 1.00 25.76 222 ASP E C 1
ATOM 8909 O O . ASP E 1 222 ? 39.597 55.639 47.847 1.00 26.54 222 ASP E O 1
ATOM 8914 N N . GLU E 1 223 ? 37.635 56.220 46.904 1.00 24.35 223 GLU E N 1
ATOM 8915 C CA . GLU E 1 223 ? 36.859 55.464 47.872 1.00 25.21 223 GLU E CA 1
ATOM 8916 C C . GLU E 1 223 ? 37.047 53.961 47.713 1.00 23.69 223 GLU E C 1
ATOM 8917 O O . GLU E 1 223 ? 36.821 53.209 48.652 1.00 23.88 223 GLU E O 1
ATOM 8923 N N . SER E 1 224 ? 37.467 53.527 46.530 1.00 22.19 224 SER E N 1
ATOM 8924 C CA . SER E 1 224 ? 37.695 52.104 46.284 1.00 21.51 224 SER E CA 1
ATOM 8925 C C . SER E 1 224 ? 39.192 51.848 46.137 1.00 20.26 224 SER E C 1
ATOM 8926 O O . SER E 1 224 ? 39.614 50.917 45.452 1.00 19.70 224 SER E O 1
ATOM 8929 N N . SER E 1 225 ? 39.983 52.681 46.805 1.00 19.54 225 SER E N 1
ATOM 8930 C CA . SER E 1 225 ? 41.441 52.613 46.750 1.00 18.06 225 SER E CA 1
ATOM 8931 C C . SER E 1 225 ? 42.064 51.253 47.059 1.00 16.97 225 SER E C 1
ATOM 8932 O O . SER E 1 225 ? 43.188 50.972 46.635 1.00 17.75 225 SER E O 1
ATOM 8935 N N . PHE E 1 226 ? 41.358 50.405 47.795 1.00 14.56 226 PHE E N 1
ATOM 8936 C CA . PHE E 1 226 ? 41.913 49.097 48.101 1.00 14.59 226 PHE E CA 1
ATOM 8937 C C . PHE E 1 226 ? 41.203 48.000 47.309 1.00 14.83 226 PHE E C 1
ATOM 8938 O O . PHE E 1 226 ? 41.315 46.814 47.634 1.00 15.60 226 PHE E O 1
ATOM 8946 N N . ILE E 1 227 ? 40.489 48.402 46.258 1.00 13.53 227 ILE E N 1
ATOM 8947 C CA . ILE E 1 227 ? 39.751 47.459 45.419 1.00 13.60 227 ILE E CA 1
ATOM 8948 C C . ILE E 1 227 ? 40.272 47.416 43.985 1.00 13.19 227 ILE E C 1
ATOM 8949 O O . ILE E 1 227 ? 40.215 48.413 43.269 1.00 13.90 227 ILE E O 1
ATOM 8954 N N . THR E 1 228 ? 40.770 46.260 43.560 1.00 13.77 228 THR E N 1
ATOM 8955 C CA . THR E 1 228 ? 41.288 46.126 42.197 1.00 14.85 228 THR E CA 1
ATOM 8956 C C . THR E 1 228 ? 41.109 44.693 41.698 1.00 14.91 228 THR E C 1
ATOM 8957 O O . THR E 1 228 ? 41.011 43.767 42.503 1.00 15.55 228 THR E O 1
ATOM 8961 N N . GLY E 1 229 ? 41.046 44.528 40.374 1.00 14.66 229 GLY E N 1
ATOM 8962 C CA . GLY E 1 229 ? 40.879 43.218 39.764 1.00 13.67 229 GLY E CA 1
ATOM 8963 C C . GLY E 1 229 ? 39.493 42.626 39.959 1.00 16.46 229 GLY E C 1
ATOM 8964 O O . GLY E 1 229 ? 39.302 41.416 39.834 1.00 20.43 229 GLY E O 1
ATOM 8965 N N . GLN E 1 230 ? 38.510 43.471 40.236 1.00 15.69 230 GLN E N 1
ATOM 8966 C CA . GLN E 1 230 ? 37.163 42.985 40.484 1.00 16.49 230 GLN E CA 1
ATOM 8967 C C . GLN E 1 230 ? 36.180 43.157 39.342 1.00 17.82 230 GLN E C 1
ATOM 8968 O O . GLN E 1 230 ? 36.399 43.950 38.420 1.00 17.53 230 GLN E O 1
ATOM 8974 N N . VAL E 1 231 ? 35.091 42.397 39.426 1.00 17.61 231 VAL E N 1
ATOM 8975 C CA . VAL E 1 231 ? 34.002 42.471 38.464 1.00 17.43 231 VAL E CA 1
ATOM 8976 C C . VAL E 1 231 ? 32.787 42.875 39.281 1.00 15.79 231 VAL E C 1
ATOM 8977 O O . VAL E 1 231 ? 32.352 42.145 40.166 1.00 18.00 231 VAL E O 1
ATOM 8981 N N . LEU E 1 232 ? 32.249 44.046 38.992 1.00 14.54 232 LEU E N 1
ATOM 8982 C CA . LEU E 1 232 ? 31.099 44.544 39.719 1.00 13.78 232 LEU E CA 1
ATOM 8983 C C . LEU E 1 232 ? 29.855 44.475 38.843 1.00 13.74 232 LEU E C 1
ATOM 8984 O O . LEU E 1 232 ? 29.732 45.210 37.859 1.00 13.25 232 LEU E O 1
ATOM 8989 N N . PHE E 1 233 ? 28.945 43.572 39.194 1.00 13.04 233 PHE E N 1
ATOM 8990 C CA . PHE E 1 233 ? 27.712 43.413 38.439 1.00 12.45 233 PHE E CA 1
ATOM 8991 C C . PHE E 1 233 ? 26.707 44.470 38.857 1.00 12.81 233 PHE E C 1
ATOM 8992 O O . PHE E 1 233 ? 26.438 44.643 40.044 1.00 13.84 233 PHE E O 1
ATOM 9000 N N . VAL E 1 234 ? 26.179 45.195 37.880 1.00 12.52 234 VAL E N 1
ATOM 9001 C CA . VAL E 1 234 ? 25.140 46.190 38.135 1.00 12.76 234 VAL E CA 1
ATOM 9002 C C . VAL E 1 234 ? 24.005 45.678 37.239 1.00 11.61 234 VAL E C 1
ATOM 9003 O O . VAL E 1 234 ? 23.737 46.233 36.181 1.00 10.09 234 VAL E O 1
ATOM 9007 N N . ASP E 1 235 ? 23.361 44.597 37.674 1.00 12.42 235 ASP E N 1
ATOM 9008 C CA . ASP E 1 235 ? 22.297 43.959 36.896 1.00 14.29 235 ASP E CA 1
ATOM 9009 C C . ASP E 1 235 ? 21.032 43.634 37.682 1.00 14.13 235 ASP E C 1
ATOM 9010 O O . ASP E 1 235 ? 20.212 42.830 37.229 1.00 12.56 235 ASP E O 1
ATOM 9015 N N . GLY E 1 236 ? 20.882 44.244 38.854 1.00 14.04 236 GLY E N 1
ATOM 9016 C CA . GLY E 1 236 ? 19.703 43.992 39.668 1.00 15.80 236 GLY E CA 1
ATOM 9017 C C . GLY E 1 236 ? 19.555 42.563 40.172 1.00 14.62 236 GLY E C 1
ATOM 9018 O O . GLY E 1 236 ? 18.454 42.140 40.520 1.00 16.03 236 GLY E O 1
ATOM 9019 N N . GLY E 1 237 ? 20.654 41.817 40.215 1.00 14.78 237 GLY E N 1
ATOM 9020 C CA . GLY E 1 237 ? 20.600 40.444 40.695 1.00 14.62 237 GLY E CA 1
ATOM 9021 C C . GLY E 1 237 ? 20.268 39.412 39.629 1.00 15.84 237 GLY E C 1
ATOM 9022 O O . GLY E 1 237 ? 20.061 38.239 39.934 1.00 15.65 237 GLY E O 1
ATOM 9023 N N . ARG E 1 238 ? 20.234 39.847 38.373 1.00 16.46 238 ARG E N 1
ATOM 9024 C CA . ARG E 1 238 ? 19.915 38.979 37.239 1.00 17.74 238 ARG E CA 1
ATOM 9025 C C . ARG E 1 238 ? 20.808 37.749 37.081 1.00 16.98 238 ARG E C 1
ATOM 9026 O O . ARG E 1 238 ? 20.428 36.774 36.436 1.00 15.68 238 ARG E O 1
ATOM 9034 N N . THR E 1 239 ? 21.992 37.783 37.672 1.00 18.04 239 THR E N 1
ATOM 9035 C CA . THR E 1 239 ? 22.918 36.670 37.531 1.00 17.59 239 THR E CA 1
ATOM 9036 C C . THR E 1 239 ? 23.171 35.867 38.811 1.00 16.74 239 THR E C 1
ATOM 9037 O O . THR E 1 239 ? 24.101 35.056 38.868 1.00 15.29 239 THR E O 1
ATOM 9041 N N . ILE E 1 240 ? 22.364 36.093 39.844 1.00 17.71 240 ILE E N 1
ATOM 9042 C CA . ILE E 1 240 ? 22.535 35.341 41.089 1.00 19.76 240 ILE E CA 1
ATOM 9043 C C . ILE E 1 240 ? 22.170 33.889 40.785 1.00 23.30 240 ILE E C 1
ATOM 9044 O O . ILE E 1 240 ? 22.768 32.944 41.307 1.00 24.54 240 ILE E O 1
ATOM 9049 N N . GLY E 1 241 ? 21.174 33.732 39.925 1.00 24.95 241 GLY E N 1
ATOM 9050 C CA . GLY E 1 241 ? 20.743 32.413 39.509 1.00 29.75 241 GLY E CA 1
ATOM 9051 C C . GLY E 1 241 ? 20.625 32.420 37.995 1.00 31.66 241 GLY E C 1
ATOM 9052 O O . GLY E 1 241 ? 20.549 33.484 37.379 1.00 32.56 241 GLY E O 1
ATOM 9053 N N . ALA E 1 242 ? 20.617 31.251 37.375 1.00 33.09 242 ALA E N 1
ATOM 9054 C CA . ALA E 1 242 ? 20.498 31.219 35.927 1.00 35.08 242 ALA E CA 1
ATOM 9055 C C . ALA E 1 242 ? 19.057 31.545 35.556 1.00 36.40 242 ALA E C 1
ATOM 9056 O O . ALA E 1 242 ? 18.129 31.159 36.268 1.00 36.26 242 ALA E O 1
ATOM 9058 N N . ALA E 1 243 ? 18.874 32.273 34.459 1.00 38.06 243 ALA E N 1
ATOM 9059 C CA . ALA E 1 243 ? 17.537 32.617 33.988 1.00 40.22 243 ALA E CA 1
ATOM 9060 C C . ALA E 1 243 ? 17.141 31.559 32.958 1.00 42.16 243 ALA E C 1
ATOM 9061 O O . ALA E 1 243 ? 17.949 31.174 32.112 1.00 41.87 243 ALA E O 1
ATOM 9063 N N . PRO E 1 244 ? 15.897 31.059 33.028 1.00 44.49 244 PRO E N 1
ATOM 9064 C CA . PRO E 1 244 ? 15.436 30.037 32.080 1.00 45.93 244 PRO E CA 1
ATOM 9065 C C . PRO E 1 244 ? 14.882 30.618 30.773 1.00 47.32 244 PRO E C 1
ATOM 9066 O O . PRO E 1 244 ? 15.205 31.745 30.387 1.00 46.42 244 PRO E O 1
ATOM 9070 N N . ALA E 1 245 ? 14.040 29.828 30.108 1.00 49.94 245 ALA E N 1
ATOM 9071 C CA . ALA E 1 245 ? 13.401 30.221 28.853 1.00 50.61 245 ALA E CA 1
ATOM 9072 C C . ALA E 1 245 ? 14.397 30.281 27.708 1.00 51.22 245 ALA E C 1
ATOM 9073 O O . ALA E 1 245 ? 15.465 29.635 27.815 1.00 50.70 245 ALA E O 1
ATOM 9084 N N . ARG F 1 2 ? 25.544 61.168 51.638 1.00 40.87 2 ARG F N 1
ATOM 9085 C CA . ARG F 1 2 ? 24.949 60.003 51.009 1.00 38.67 2 ARG F CA 1
ATOM 9086 C C . ARG F 1 2 ? 23.964 59.175 51.809 1.00 36.67 2 ARG F C 1
ATOM 9087 O O . ARG F 1 2 ? 23.289 58.319 51.247 1.00 36.48 2 ARG F O 1
ATOM 9095 N N . LEU F 1 3 ? 23.873 59.414 53.108 1.00 35.22 3 LEU F N 1
ATOM 9096 C CA . LEU F 1 3 ? 22.948 58.647 53.935 1.00 35.35 3 LEU F CA 1
ATOM 9097 C C . LEU F 1 3 ? 22.070 59.581 54.759 1.00 36.36 3 LEU F C 1
ATOM 9098 O O . LEU F 1 3 ? 21.689 59.262 55.889 1.00 35.75 3 LEU F O 1
ATOM 9103 N N . LYS F 1 4 ? 21.747 60.733 54.175 1.00 37.88 4 LYS F N 1
ATOM 9104 C CA . LYS F 1 4 ? 20.928 61.736 54.847 1.00 39.47 4 LYS F CA 1
ATOM 9105 C C . LYS F 1 4 ? 19.635 61.150 55.390 1.00 40.28 4 LYS F C 1
ATOM 9106 O O . LYS F 1 4 ? 18.804 60.638 54.638 1.00 39.90 4 LYS F O 1
ATOM 9112 N N . ASP F 1 5 ? 19.483 61.223 56.709 1.00 41.47 5 ASP F N 1
ATOM 9113 C CA . ASP F 1 5 ? 18.303 60.706 57.406 1.00 42.57 5 ASP F CA 1
ATOM 9114 C C . ASP F 1 5 ? 18.043 59.203 57.281 1.00 40.79 5 ASP F C 1
ATOM 9115 O O . ASP F 1 5 ? 16.995 58.722 57.717 1.00 42.60 5 ASP F O 1
ATOM 9120 N N . LYS F 1 6 ? 18.976 58.464 56.686 1.00 36.48 6 LYS F N 1
ATOM 9121 C CA . LYS F 1 6 ? 18.822 57.022 56.555 1.00 31.04 6 LYS F CA 1
ATOM 9122 C C . LYS F 1 6 ? 19.005 56.433 57.949 1.00 29.86 6 LYS F C 1
ATOM 9123 O O . LYS F 1 6 ? 19.930 56.810 58.661 1.00 29.42 6 LYS F O 1
ATOM 9129 N N . ALA F 1 7 ? 18.124 55.521 58.345 1.00 28.24 7 ALA F N 1
ATOM 9130 C CA . ALA F 1 7 ? 18.241 54.882 59.653 1.00 26.04 7 ALA F CA 1
ATOM 9131 C C . ALA F 1 7 ? 19.042 53.603 59.433 1.00 23.29 7 ALA F C 1
ATOM 9132 O O . ALA F 1 7 ? 18.603 52.710 58.712 1.00 22.67 7 ALA F O 1
ATOM 9134 N N . VAL F 1 8 ? 20.217 53.524 60.051 1.00 20.73 8 VAL F N 1
ATOM 9135 C CA . VAL F 1 8 ? 21.100 52.371 59.886 1.00 18.48 8 VAL F CA 1
ATOM 9136 C C . VAL F 1 8 ? 21.584 51.784 61.202 1.00 17.41 8 VAL F C 1
ATOM 9137 O O . VAL F 1 8 ? 21.887 52.523 62.141 1.00 17.22 8 VAL F O 1
ATOM 9141 N N . LEU F 1 9 ? 21.651 50.454 61.265 1.00 17.05 9 LEU F N 1
ATOM 9142 C CA . LEU F 1 9 ? 22.153 49.749 62.448 1.00 17.65 9 LEU F CA 1
ATOM 9143 C C . LEU F 1 9 ? 23.437 49.038 62.013 1.00 18.46 9 LEU F C 1
ATOM 9144 O O . LEU F 1 9 ? 23.470 48.392 60.959 1.00 20.05 9 LEU F O 1
ATOM 9149 N N . ILE F 1 10 ? 24.487 49.161 62.821 1.00 18.80 10 ILE F N 1
ATOM 9150 C CA . ILE F 1 10 ? 25.788 48.553 62.520 1.00 18.39 10 ILE F CA 1
ATOM 9151 C C . ILE F 1 10 ? 26.271 47.681 63.680 1.00 18.70 10 ILE F C 1
ATOM 9152 O O . ILE F 1 10 ? 26.299 48.138 64.823 1.00 19.12 10 ILE F O 1
ATOM 9157 N N . THR F 1 11 ? 26.649 46.435 63.387 1.00 19.49 11 THR F N 1
ATOM 9158 C CA . THR F 1 11 ? 27.136 45.517 64.423 1.00 20.16 11 THR F CA 1
ATOM 9159 C C . THR F 1 11 ? 28.657 45.551 64.502 1.00 20.38 11 THR F C 1
ATOM 9160 O O . THR F 1 11 ? 29.327 45.925 63.540 1.00 20.84 11 THR F O 1
ATOM 9164 N N . GLY F 1 12 ? 29.194 45.147 65.651 1.00 21.09 12 GLY F N 1
ATOM 9165 C CA . GLY F 1 12 ? 30.631 45.170 65.857 1.00 19.21 12 GLY F CA 1
ATOM 9166 C C . GLY F 1 12 ? 31.139 46.592 65.691 1.00 19.88 12 GLY F C 1
ATOM 9167 O O . GLY F 1 12 ? 32.277 46.809 65.289 1.00 18.08 12 GLY F O 1
ATOM 9168 N N . ALA F 1 13 ? 30.282 47.558 66.018 1.00 21.48 13 ALA F N 1
ATOM 9169 C CA . ALA F 1 13 ? 30.594 48.983 65.872 1.00 23.56 13 ALA F CA 1
ATOM 9170 C C . ALA F 1 13 ? 31.611 49.572 66.846 1.00 24.95 13 ALA F C 1
ATOM 9171 O O . ALA F 1 13 ? 32.009 50.737 66.703 1.00 23.82 13 ALA F O 1
ATOM 9173 N N . ALA F 1 14 ? 32.040 48.786 67.828 1.00 25.71 14 ALA F N 1
ATOM 9174 C CA . ALA F 1 14 ? 33.002 49.290 68.801 1.00 27.72 14 ALA F CA 1
ATOM 9175 C C . ALA F 1 14 ? 34.454 49.175 68.338 1.00 29.85 14 ALA F C 1
ATOM 9176 O O . ALA F 1 14 ? 35.290 50.000 68.705 1.00 28.60 14 ALA F O 1
ATOM 9178 N N . HIS F 1 15 ? 34.755 48.164 67.524 1.00 33.10 15 HIS F N 1
ATOM 9179 C CA . HIS F 1 15 ? 36.128 47.965 67.066 1.00 34.17 15 HIS F CA 1
ATOM 9180 C C . HIS F 1 15 ? 36.365 48.314 65.601 1.00 31.47 15 HIS F C 1
ATOM 9181 O O . HIS F 1 15 ? 35.427 48.529 64.835 1.00 30.62 15 HIS F O 1
ATOM 9188 N N . GLY F 1 16 ? 37.649 48.340 65.250 1.00 28.03 16 GLY F N 1
ATOM 9189 C CA . GLY F 1 16 ? 38.131 48.639 63.914 1.00 24.74 16 GLY F CA 1
ATOM 9190 C C . GLY F 1 16 ? 37.166 49.014 62.809 1.00 23.12 16 GLY F C 1
ATOM 9191 O O . GLY F 1 16 ? 36.615 50.107 62.794 1.00 23.66 16 GLY F O 1
ATOM 9192 N N . ILE F 1 17 ? 36.979 48.100 61.866 1.00 22.09 17 ILE F N 1
ATOM 9193 C CA . ILE F 1 17 ? 36.097 48.325 60.734 1.00 21.03 17 ILE F CA 1
ATOM 9194 C C . ILE F 1 17 ? 34.706 48.822 61.114 1.00 20.52 17 ILE F C 1
ATOM 9195 O O . ILE F 1 17 ? 34.183 49.737 60.485 1.00 19.63 17 ILE F O 1
ATOM 9200 N N . GLY F 1 18 ? 34.104 48.219 62.132 1.00 21.48 18 GLY F N 1
ATOM 9201 C CA . GLY F 1 18 ? 32.777 48.642 62.542 1.00 23.84 18 GLY F CA 1
ATOM 9202 C C . GLY F 1 18 ? 32.778 50.086 63.016 1.00 25.11 18 GLY F C 1
ATOM 9203 O O . GLY F 1 18 ? 31.888 50.866 62.670 1.00 24.79 18 GLY F O 1
ATOM 9204 N N . ARG F 1 19 ? 33.793 50.436 63.803 1.00 25.21 19 ARG F N 1
ATOM 9205 C CA . ARG F 1 19 ? 33.942 51.785 64.346 1.00 25.88 19 ARG F CA 1
ATOM 9206 C C . ARG F 1 19 ? 34.180 52.817 63.236 1.00 24.33 19 ARG F C 1
ATOM 9207 O O . ARG F 1 19 ? 33.641 53.922 63.286 1.00 23.97 19 ARG F O 1
ATOM 9215 N N . ALA F 1 20 ? 34.975 52.449 62.234 1.00 20.19 20 ALA F N 1
ATOM 9216 C CA . ALA F 1 20 ? 35.276 53.351 61.131 1.00 19.21 20 ALA F CA 1
ATOM 9217 C C . ALA F 1 20 ? 34.041 53.553 60.253 1.00 19.55 20 ALA F C 1
ATOM 9218 O O . ALA F 1 20 ? 33.837 54.625 59.669 1.00 19.43 20 ALA F O 1
ATOM 9220 N N . THR F 1 21 ? 33.211 52.522 60.169 1.00 18.45 21 THR F N 1
ATOM 9221 C CA . THR F 1 21 ? 31.993 52.602 59.379 1.00 19.00 21 THR F CA 1
ATOM 9222 C C . THR F 1 21 ? 30.997 53.520 60.111 1.00 19.66 21 THR F C 1
ATOM 9223 O O . THR F 1 21 ? 30.256 54.290 59.486 1.00 17.67 21 THR F O 1
ATOM 9227 N N . LEU F 1 22 ? 31.001 53.440 61.439 1.00 20.52 22 LEU F N 1
ATOM 9228 C CA . LEU F 1 22 ? 30.128 54.264 62.280 1.00 21.81 22 LEU F CA 1
ATOM 9229 C C . LEU F 1 22 ? 30.474 55.747 62.072 1.00 22.65 22 LEU F C 1
ATOM 9230 O O . LEU F 1 22 ? 29.595 56.602 61.941 1.00 22.83 22 LEU F O 1
ATOM 9235 N N . GLU F 1 23 ? 31.769 56.043 62.053 1.00 22.63 23 GLU F N 1
ATOM 9236 C CA . GLU F 1 23 ? 32.233 57.407 61.865 1.00 23.57 23 GLU F CA 1
ATOM 9237 C C . GLU F 1 23 ? 31.884 57.947 60.480 1.00 22.65 23 GLU F C 1
ATOM 9238 O O . GLU F 1 23 ? 31.382 59.069 60.356 1.00 23.58 23 GLU F O 1
ATOM 9244 N N . LEU F 1 24 ? 32.138 57.143 59.448 1.00 20.29 24 LEU F N 1
ATOM 9245 C CA . LEU F 1 24 ? 31.864 57.545 58.073 1.00 18.60 24 LEU F CA 1
ATOM 9246 C C . LEU F 1 24 ? 30.373 57.778 57.857 1.00 18.14 24 LEU F C 1
ATOM 9247 O O . LEU F 1 24 ? 29.968 58.781 57.273 1.00 16.29 24 LEU F O 1
ATOM 9252 N N . PHE F 1 25 ? 29.558 56.843 58.330 1.00 19.10 25 PHE F N 1
ATOM 9253 C CA . PHE F 1 25 ? 28.113 56.965 58.182 1.00 18.71 25 PHE F CA 1
ATOM 9254 C C . PHE F 1 25 ? 27.598 58.212 58.876 1.00 18.69 25 PHE F C 1
ATOM 9255 O O . PHE F 1 25 ? 26.731 58.901 58.344 1.00 18.24 25 PHE F O 1
ATOM 9263 N N . ALA F 1 26 ? 28.144 58.505 60.054 1.00 19.83 26 ALA F N 1
ATOM 9264 C CA . ALA F 1 26 ? 27.740 59.688 60.803 1.00 21.71 26 ALA F CA 1
ATOM 9265 C C . ALA F 1 26 ? 28.012 60.946 59.979 1.00 21.98 26 ALA F C 1
ATOM 9266 O O . ALA F 1 26 ? 27.146 61.814 59.870 1.00 22.22 26 ALA F O 1
ATOM 9268 N N . LYS F 1 27 ? 29.210 61.047 59.404 1.00 22.93 27 LYS F N 1
ATOM 9269 C CA . LYS F 1 27 ? 29.551 62.208 58.574 1.00 23.65 27 LYS F CA 1
ATOM 9270 C C . LYS F 1 27 ? 28.592 62.287 57.388 1.00 22.58 27 LYS F C 1
ATOM 9271 O O . LYS F 1 27 ? 28.290 63.372 56.901 1.00 22.70 27 LYS F O 1
ATOM 9277 N N . GLU F 1 28 ? 28.127 61.130 56.922 1.00 21.13 28 GLU F N 1
ATOM 9278 C CA . GLU F 1 28 ? 27.211 61.081 55.789 1.00 21.39 28 GLU F CA 1
ATOM 9279 C C . GLU F 1 28 ? 25.753 61.346 56.175 1.00 20.29 28 GLU F C 1
ATOM 9280 O O . GLU F 1 28 ? 24.853 61.197 55.350 1.00 18.14 28 GLU F O 1
ATOM 9286 N N . GLY F 1 29 ? 25.535 61.720 57.438 1.00 20.69 29 GLY F N 1
ATOM 9287 C CA . GLY F 1 29 ? 24.204 62.067 57.920 1.00 21.15 29 GLY F CA 1
ATOM 9288 C C . GLY F 1 29 ? 23.179 60.997 58.265 1.00 22.29 29 GLY F C 1
ATOM 9289 O O . GLY F 1 29 ? 21.980 61.249 58.172 1.00 22.38 29 GLY F O 1
ATOM 9290 N N . ALA F 1 30 ? 23.622 59.817 58.678 1.00 22.17 30 ALA F N 1
ATOM 9291 C CA . ALA F 1 30 ? 22.684 58.757 59.028 1.00 22.46 30 ALA F CA 1
ATOM 9292 C C . ALA F 1 30 ? 22.321 58.782 60.507 1.00 22.37 30 ALA F C 1
ATOM 9293 O O . ALA F 1 30 ? 23.108 59.236 61.342 1.00 23.03 30 ALA F O 1
ATOM 9295 N N . ARG F 1 31 ? 21.119 58.309 60.824 1.00 21.91 31 ARG F N 1
ATOM 9296 C CA . ARG F 1 31 ? 20.677 58.203 62.214 1.00 23.39 31 ARG F CA 1
ATOM 9297 C C . ARG F 1 31 ? 21.108 56.786 62.568 1.00 23.12 31 ARG F C 1
ATOM 9298 O O . ARG F 1 31 ? 20.536 55.810 62.080 1.00 23.61 31 ARG F O 1
ATOM 9306 N N . LEU F 1 32 ? 22.121 56.681 63.417 1.00 21.59 32 LEU F N 1
ATOM 9307 C CA . LEU F 1 32 ? 22.692 55.390 63.758 1.00 20.12 32 LEU F CA 1
ATOM 9308 C C . LEU F 1 32 ? 22.387 54.729 65.090 1.00 20.07 32 LEU F C 1
ATOM 9309 O O . LEU F 1 32 ? 22.135 55.377 66.106 1.00 20.50 32 LEU F O 1
ATOM 9314 N N . VAL F 1 33 ? 22.437 53.404 65.048 1.00 19.47 33 VAL F N 1
ATOM 9315 C CA . VAL F 1 33 ? 22.273 52.555 66.211 1.00 17.65 33 VAL F CA 1
ATOM 9316 C C . VAL F 1 33 ? 23.530 51.689 66.132 1.00 18.56 33 VAL F C 1
ATOM 9317 O O . VAL F 1 33 ? 23.716 50.945 65.175 1.00 19.86 33 VAL F O 1
ATOM 9321 N N . ALA F 1 34 ? 24.414 51.834 67.112 1.00 18.34 34 ALA F N 1
ATOM 9322 C CA . ALA F 1 34 ? 25.657 51.080 67.126 1.00 19.21 34 ALA F CA 1
ATOM 9323 C C . ALA F 1 34 ? 25.517 49.875 68.043 1.00 20.67 34 ALA F C 1
ATOM 9324 O O . ALA F 1 34 ? 25.111 50.000 69.203 1.00 21.36 34 ALA F O 1
ATOM 9326 N N . CYS F 1 35 ? 25.840 48.701 67.518 1.00 19.49 35 CYS F N 1
ATOM 9327 C CA . CYS F 1 35 ? 25.724 47.487 68.302 1.00 18.08 35 CYS F CA 1
ATOM 9328 C C . CYS F 1 35 ? 27.045 46.769 68.445 1.00 18.91 35 CYS F C 1
ATOM 9329 O O . CYS F 1 35 ? 27.849 46.740 67.512 1.00 17.80 35 CYS F O 1
ATOM 9332 N N . ASP F 1 36 ? 27.265 46.214 69.634 1.00 19.40 36 ASP F N 1
ATOM 9333 C CA . ASP F 1 36 ? 28.460 45.421 69.922 1.00 22.16 36 ASP F CA 1
ATOM 9334 C C . ASP F 1 36 ? 28.255 44.709 71.253 1.00 22.80 36 ASP F C 1
ATOM 9335 O O . ASP F 1 36 ? 27.323 45.021 71.992 1.00 22.02 36 ASP F O 1
ATOM 9340 N N . ILE F 1 37 ? 29.143 43.765 71.548 1.00 25.88 37 ILE F N 1
ATOM 9341 C CA . ILE F 1 37 ? 29.076 42.940 72.750 1.00 28.36 37 ILE F CA 1
ATOM 9342 C C . ILE F 1 37 ? 29.440 43.600 74.096 1.00 29.81 37 ILE F C 1
ATOM 9343 O O . ILE F 1 37 ? 28.819 43.305 75.113 1.00 29.31 37 ILE F O 1
ATOM 9348 N N . GLU F 1 38 ? 30.432 44.485 74.109 1.00 32.50 38 GLU F N 1
ATOM 9349 C CA . GLU F 1 38 ? 30.839 45.151 75.352 1.00 35.73 38 GLU F CA 1
ATOM 9350 C C . GLU F 1 38 ? 30.264 46.558 75.458 1.00 36.51 38 GLU F C 1
ATOM 9351 O O . GLU F 1 38 ? 30.538 47.416 74.616 1.00 35.90 38 GLU F O 1
ATOM 9357 N N . GLU F 1 39 ? 29.487 46.804 76.508 1.00 37.18 39 GLU F N 1
ATOM 9358 C CA . GLU F 1 39 ? 28.870 48.114 76.691 1.00 37.46 39 GLU F CA 1
ATOM 9359 C C . GLU F 1 39 ? 29.839 49.276 76.890 1.00 36.39 39 GLU F C 1
ATOM 9360 O O . GLU F 1 39 ? 29.649 50.347 76.321 1.00 34.97 39 GLU F O 1
ATOM 9366 N N . GLY F 1 40 ? 30.864 49.069 77.711 1.00 35.62 40 GLY F N 1
ATOM 9367 C CA . GLY F 1 40 ? 31.835 50.119 77.957 1.00 32.12 40 GLY F CA 1
ATOM 9368 C C . GLY F 1 40 ? 32.350 50.753 76.683 1.00 31.23 40 GLY F C 1
ATOM 9369 O O . GLY F 1 40 ? 32.049 51.917 76.420 1.00 30.39 40 GLY F O 1
ATOM 9370 N N . PRO F 1 41 ? 33.133 50.022 75.868 1.00 31.14 41 PRO F N 1
ATOM 9371 C CA . PRO F 1 41 ? 33.666 50.574 74.615 1.00 31.88 41 PRO F CA 1
ATOM 9372 C C . PRO F 1 41 ? 32.595 50.915 73.570 1.00 32.21 41 PRO F C 1
ATOM 9373 O O . PRO F 1 41 ? 32.824 51.739 72.673 1.00 31.25 41 PRO F O 1
ATOM 9377 N N . LEU F 1 42 ? 31.425 50.295 73.700 1.00 32.10 42 LEU F N 1
ATOM 9378 C CA . LEU F 1 42 ? 30.327 50.545 72.774 1.00 32.65 42 LEU F CA 1
ATOM 9379 C C . LEU F 1 42 ? 29.785 51.958 72.970 1.00 33.50 42 LEU F C 1
ATOM 9380 O O . LEU F 1 42 ? 29.630 52.717 72.014 1.00 33.76 42 LEU F O 1
ATOM 9385 N N . ARG F 1 43 ? 29.494 52.305 74.217 1.00 35.08 43 ARG F N 1
ATOM 9386 C CA . ARG F 1 43 ? 28.946 53.619 74.523 1.00 36.56 43 ARG F CA 1
ATOM 9387 C C . ARG F 1 43 ? 29.918 54.713 74.105 1.00 36.61 43 ARG F C 1
ATOM 9388 O O . ARG F 1 43 ? 29.511 55.753 73.585 1.00 35.37 43 ARG F O 1
ATOM 9396 N N . GLU F 1 44 ? 31.206 54.464 74.323 1.00 36.62 44 GLU F N 1
ATOM 9397 C CA . GLU F 1 44 ? 32.241 55.427 73.973 1.00 35.80 44 GLU F CA 1
ATOM 9398 C C . GLU F 1 44 ? 32.222 55.722 72.481 1.00 34.44 44 GLU F C 1
ATOM 9399 O O . GLU F 1 44 ? 32.166 56.879 72.076 1.00 34.50 44 GLU F O 1
ATOM 9405 N N . ALA F 1 45 ? 32.268 54.668 71.670 1.00 34.09 45 ALA F N 1
ATOM 9406 C CA . ALA F 1 45 ? 32.262 54.802 70.216 1.00 32.34 45 ALA F CA 1
ATOM 9407 C C . ALA F 1 45 ? 30.994 55.491 69.726 1.00 32.46 45 ALA F C 1
ATOM 9408 O O . ALA F 1 45 ? 31.043 56.377 68.873 1.00 30.49 45 ALA F O 1
ATOM 9410 N N . ALA F 1 46 ? 29.857 55.086 70.279 1.00 32.94 46 ALA F N 1
ATOM 9411 C CA . ALA F 1 46 ? 28.577 55.660 69.886 1.00 34.23 46 ALA F CA 1
ATOM 9412 C C . ALA F 1 46 ? 28.461 57.141 70.233 1.00 34.33 46 ALA F C 1
ATOM 9413 O O . ALA F 1 46 ? 28.085 57.956 69.393 1.00 32.92 46 ALA F O 1
ATOM 9415 N N . GLU F 1 47 ? 28.788 57.488 71.473 1.00 36.13 47 GLU F N 1
ATOM 9416 C CA . GLU F 1 47 ? 28.703 58.874 71.923 1.00 37.19 47 GLU F CA 1
ATOM 9417 C C . GLU F 1 47 ? 29.617 59.817 71.145 1.00 36.05 47 GLU F C 1
ATOM 9418 O O . GLU F 1 47 ? 29.244 60.954 70.865 1.00 37.37 47 GLU F O 1
ATOM 9424 N N . ALA F 1 48 ? 30.810 59.349 70.800 1.00 33.50 48 ALA F N 1
ATOM 9425 C CA . ALA F 1 48 ? 31.764 60.168 70.070 1.00 31.56 48 ALA F CA 1
ATOM 9426 C C . ALA F 1 48 ? 31.298 60.466 68.655 1.00 31.68 48 ALA F C 1
ATOM 9427 O O . ALA F 1 48 ? 31.958 61.200 67.925 1.00 33.62 48 ALA F O 1
ATOM 9429 N N . VAL F 1 49 ? 30.156 59.914 68.266 1.00 30.79 49 VAL F N 1
ATOM 9430 C CA . VAL F 1 49 ? 29.666 60.129 66.913 1.00 29.38 49 VAL F CA 1
ATOM 9431 C C . VAL F 1 49 ? 28.194 60.530 66.868 1.00 28.54 49 VAL F C 1
ATOM 9432 O O . VAL F 1 49 ? 27.680 60.909 65.813 1.00 27.70 49 VAL F O 1
ATOM 9436 N N . GLY F 1 50 ? 27.518 60.447 68.012 1.00 27.22 50 GLY F N 1
ATOM 9437 C CA . GLY F 1 50 ? 26.111 60.809 68.066 1.00 24.90 50 GLY F CA 1
ATOM 9438 C C . GLY F 1 50 ? 25.193 59.651 67.720 1.00 24.81 50 GLY F C 1
ATOM 9439 O O . GLY F 1 50 ? 24.052 59.844 67.309 1.00 23.88 50 GLY F O 1
ATOM 9440 N N . ALA F 1 51 ? 25.702 58.437 67.882 1.00 24.27 51 ALA F N 1
ATOM 9441 C CA . ALA F 1 51 ? 24.933 57.236 67.603 1.00 23.38 51 ALA F CA 1
ATOM 9442 C C . ALA F 1 51 ? 24.275 56.777 68.891 1.00 22.80 51 ALA F C 1
ATOM 9443 O O . ALA F 1 51 ? 24.659 57.204 69.978 1.00 24.27 51 ALA F O 1
ATOM 9445 N N . HIS F 1 52 ? 23.283 55.907 68.763 1.00 21.58 52 HIS F N 1
ATOM 9446 C CA . HIS F 1 52 ? 22.585 55.371 69.917 1.00 21.54 52 HIS F CA 1
ATOM 9447 C C . HIS F 1 52 ? 23.133 53.962 70.133 1.00 20.98 52 HIS F C 1
ATOM 9448 O O . HIS F 1 52 ? 23.012 53.106 69.263 1.00 19.80 52 HIS F O 1
ATOM 9455 N N . PRO F 1 53 ? 23.774 53.720 71.287 1.00 21.02 53 PRO F N 1
ATOM 9456 C CA . PRO F 1 53 ? 24.354 52.413 71.620 1.00 21.01 53 PRO F CA 1
ATOM 9457 C C . PRO F 1 53 ? 23.341 51.387 72.112 1.00 22.55 53 PRO F C 1
ATOM 9458 O O . PRO F 1 53 ? 22.463 51.698 72.920 1.00 22.82 53 PRO F O 1
ATOM 9462 N N . VAL F 1 54 ? 23.474 50.161 71.613 1.00 22.93 54 VAL F N 1
ATOM 9463 C CA . VAL F 1 54 ? 22.599 49.061 71.989 1.00 21.24 54 VAL F CA 1
ATOM 9464 C C . VAL F 1 54 ? 23.434 47.787 72.020 1.00 21.20 54 VAL F C 1
ATOM 9465 O O . VAL F 1 54 ? 23.837 47.271 70.979 1.00 21.14 54 VAL F O 1
ATOM 9469 N N . VAL F 1 55 ? 23.709 47.303 73.228 1.00 21.24 55 VAL F N 1
ATOM 9470 C CA . VAL F 1 55 ? 24.497 46.096 73.420 1.00 20.86 55 VAL F CA 1
ATOM 9471 C C . VAL F 1 55 ? 23.788 44.927 72.765 1.00 22.54 55 VAL F C 1
ATOM 9472 O O . VAL F 1 55 ? 22.578 44.750 72.943 1.00 23.08 55 VAL F O 1
ATOM 9484 N N . ASP F 1 57 ? 24.518 40.623 71.405 1.00 25.13 57 ASP F N 1
ATOM 9485 C CA . ASP F 1 57 ? 25.334 39.429 71.246 1.00 24.98 57 ASP F CA 1
ATOM 9486 C C . ASP F 1 57 ? 24.759 38.709 70.020 1.00 24.71 57 ASP F C 1
ATOM 9487 O O . ASP F 1 57 ? 23.800 37.946 70.137 1.00 22.11 57 ASP F O 1
ATOM 9492 N N . VAL F 1 58 ? 25.340 38.958 68.847 1.00 25.42 58 VAL F N 1
ATOM 9493 C CA . VAL F 1 58 ? 24.842 38.356 67.609 1.00 25.61 58 VAL F CA 1
ATOM 9494 C C . VAL F 1 58 ? 24.746 36.844 67.648 1.00 26.09 58 VAL F C 1
ATOM 9495 O O . VAL F 1 58 ? 24.099 36.241 66.794 1.00 27.53 58 VAL F O 1
ATOM 9499 N N . ALA F 1 59 ? 25.380 36.233 68.640 1.00 25.83 59 ALA F N 1
ATOM 9500 C CA . ALA F 1 59 ? 25.336 34.783 68.777 1.00 27.82 59 ALA F CA 1
ATOM 9501 C C . ALA F 1 59 ? 24.121 34.350 69.600 1.00 28.41 59 ALA F C 1
ATOM 9502 O O . ALA F 1 59 ? 23.821 33.161 69.701 1.00 29.83 59 ALA F O 1
ATOM 9504 N N . ASP F 1 60 ? 23.421 35.316 70.181 1.00 27.82 60 ASP F N 1
ATOM 9505 C CA . ASP F 1 60 ? 22.257 35.018 71.003 1.00 26.44 60 ASP F CA 1
ATOM 9506 C C . ASP F 1 60 ? 20.971 35.514 70.348 1.00 24.33 60 ASP F C 1
ATOM 9507 O O . ASP F 1 60 ? 20.760 36.719 70.217 1.00 23.20 60 ASP F O 1
ATOM 9512 N N . PRO F 1 61 ? 20.093 34.581 69.931 1.00 23.17 61 PRO F N 1
ATOM 9513 C CA . PRO F 1 61 ? 18.815 34.894 69.283 1.00 22.02 61 PRO F CA 1
ATOM 9514 C C . PRO F 1 61 ? 18.003 35.955 70.015 1.00 20.58 61 PRO F C 1
ATOM 9515 O O . PRO F 1 61 ? 17.537 36.917 69.409 1.00 19.84 61 PRO F O 1
ATOM 9519 N N . ALA F 1 62 ? 17.840 35.778 71.324 1.00 19.88 62 ALA F N 1
ATOM 9520 C CA . ALA F 1 62 ? 17.065 36.723 72.121 1.00 19.67 62 ALA F CA 1
ATOM 9521 C C . ALA F 1 62 ? 17.759 38.084 72.189 1.00 18.17 62 ALA F C 1
ATOM 9522 O O . ALA F 1 62 ? 17.108 39.123 72.154 1.00 18.94 62 ALA F O 1
ATOM 9524 N N . SER F 1 63 ? 19.083 38.067 72.282 1.00 17.38 63 SER F N 1
ATOM 9525 C CA . SER F 1 63 ? 19.860 39.300 72.340 1.00 17.48 63 SER F CA 1
ATOM 9526 C C . SER F 1 63 ? 19.692 40.091 71.043 1.00 17.95 63 SER F C 1
ATOM 9527 O O . SER F 1 63 ? 19.542 41.315 71.073 1.00 18.08 63 SER F O 1
ATOM 9530 N N . VAL F 1 64 ? 19.713 39.382 69.913 1.00 17.01 64 VAL F N 1
ATOM 9531 C CA . VAL F 1 64 ? 19.552 40.008 68.607 1.00 17.69 64 VAL F CA 1
ATOM 9532 C C . VAL F 1 64 ? 18.149 40.580 68.491 1.00 18.48 64 VAL F C 1
ATOM 9533 O O . VAL F 1 64 ? 17.962 41.689 67.992 1.00 19.36 64 VAL F O 1
ATOM 9537 N N . GLU F 1 65 ? 17.175 39.815 68.973 1.00 20.05 65 GLU F N 1
ATOM 9538 C CA . GLU F 1 65 ? 15.774 40.214 68.934 1.00 21.84 65 GLU F CA 1
ATOM 9539 C C . GLU F 1 65 ? 15.505 41.464 69.768 1.00 20.67 65 GLU F C 1
ATOM 9540 O O . GLU F 1 65 ? 14.826 42.380 69.313 1.00 21.16 65 GLU F O 1
ATOM 9546 N N . ARG F 1 66 ? 16.036 41.499 70.987 1.00 20.18 66 ARG F N 1
ATOM 9547 C CA . ARG F 1 66 ? 15.856 42.656 71.864 1.00 19.55 66 ARG F CA 1
ATOM 9548 C C . ARG F 1 66 ? 16.518 43.882 71.253 1.00 18.70 66 ARG F C 1
ATOM 9549 O O . ARG F 1 66 ? 15.936 44.967 71.223 1.00 20.01 66 ARG F O 1
ATOM 9557 N N . GLY F 1 67 ? 17.746 43.697 70.777 1.00 16.94 67 GLY F N 1
ATOM 9558 C CA . GLY F 1 67 ? 18.488 44.780 70.169 1.00 14.54 67 GLY F CA 1
ATOM 9559 C C . GLY F 1 67 ? 17.759 45.456 69.023 1.00 15.87 67 GLY F C 1
ATOM 9560 O O . GLY F 1 67 ? 17.738 46.687 68.953 1.00 17.29 67 GLY F O 1
ATOM 9561 N N . PHE F 1 68 ? 17.168 44.679 68.117 1.00 14.82 68 PHE F N 1
ATOM 9562 C CA . PHE F 1 68 ? 16.436 45.284 67.001 1.00 16.51 68 PHE F CA 1
ATOM 9563 C C . PHE F 1 68 ? 15.160 45.973 67.461 1.00 17.37 68 PHE F C 1
ATOM 9564 O O . PHE F 1 68 ? 14.727 46.968 66.863 1.00 15.92 68 PHE F O 1
ATOM 9572 N N . ALA F 1 69 ? 14.565 45.450 68.529 1.00 18.30 69 ALA F N 1
ATOM 9573 C CA . ALA F 1 69 ? 13.351 46.046 69.065 1.00 21.13 69 ALA F CA 1
ATOM 9574 C C . ALA F 1 69 ? 13.724 47.441 69.552 1.00 21.67 69 ALA F C 1
ATOM 9575 O O . ALA F 1 69 ? 13.022 48.409 69.273 1.00 21.03 69 ALA F O 1
ATOM 9577 N N . GLU F 1 70 ? 14.842 47.541 70.267 1.00 23.88 70 GLU F N 1
ATOM 9578 C CA . GLU F 1 70 ? 15.297 48.840 70.762 1.00 27.25 70 GLU F CA 1
ATOM 9579 C C . GLU F 1 70 ? 15.640 49.749 69.596 1.00 27.40 70 GLU F C 1
ATOM 9580 O O . GLU F 1 70 ? 15.238 50.914 69.570 1.00 28.20 70 GLU F O 1
ATOM 9586 N N . ALA F 1 71 ? 16.394 49.214 68.637 1.00 26.10 71 ALA F N 1
ATOM 9587 C CA . ALA F 1 71 ? 16.787 49.992 67.471 1.00 26.37 71 ALA F CA 1
ATOM 9588 C C . ALA F 1 71 ? 15.550 50.593 66.817 1.00 25.38 71 ALA F C 1
ATOM 9589 O O . ALA F 1 71 ? 15.511 51.793 66.537 1.00 25.36 71 ALA F O 1
ATOM 9591 N N . LEU F 1 72 ? 14.539 49.756 66.592 1.00 24.84 72 LEU F N 1
ATOM 9592 C CA . LEU F 1 72 ? 13.294 50.197 65.963 1.00 24.86 72 LEU F CA 1
ATOM 9593 C C . LEU F 1 72 ? 12.509 51.209 66.795 1.00 23.43 72 LEU F C 1
ATOM 9594 O O . LEU F 1 72 ? 11.916 52.139 66.250 1.00 21.35 72 LEU F O 1
ATOM 9599 N N . ALA F 1 73 ? 12.499 51.027 68.109 1.00 23.85 73 ALA F N 1
ATOM 9600 C CA . ALA F 1 73 ? 11.797 51.960 68.982 1.00 24.84 73 ALA F CA 1
ATOM 9601 C C . ALA F 1 73 ? 12.476 53.316 68.865 1.00 25.33 73 ALA F C 1
ATOM 9602 O O . ALA F 1 73 ? 11.817 54.358 68.843 1.00 26.03 73 ALA F O 1
ATOM 9604 N N . HIS F 1 74 ? 13.802 53.292 68.779 1.00 24.13 74 HIS F N 1
ATOM 9605 C CA . HIS F 1 74 ? 14.580 54.517 68.662 1.00 24.67 74 HIS F CA 1
ATOM 9606 C C . HIS F 1 74 ? 14.527 55.134 67.262 1.00 24.06 74 HIS F C 1
ATOM 9607 O O . HIS F 1 74 ? 14.337 56.338 67.117 1.00 25.63 74 HIS F O 1
ATOM 9614 N N . LEU F 1 75 ? 14.679 54.303 66.238 1.00 23.00 75 LEU F N 1
ATOM 9615 C CA . LEU F 1 75 ? 14.692 54.770 64.858 1.00 21.21 75 LEU F CA 1
ATOM 9616 C C . LEU F 1 75 ? 13.323 54.904 64.210 1.00 22.73 75 LEU F C 1
ATOM 9617 O O . LEU F 1 75 ? 13.091 55.813 63.414 1.00 22.61 75 LEU F O 1
ATOM 9622 N N . GLY F 1 76 ? 12.419 53.990 64.547 1.00 24.11 76 GLY F N 1
ATOM 9623 C CA . GLY F 1 76 ? 11.087 54.023 63.977 1.00 24.46 76 GLY F CA 1
ATOM 9624 C C . GLY F 1 76 ? 11.030 53.308 62.644 1.00 25.34 76 GLY F C 1
ATOM 9625 O O . GLY F 1 76 ? 9.958 52.916 62.182 1.00 25.51 76 GLY F O 1
ATOM 9626 N N . ARG F 1 77 ? 12.194 53.135 62.025 1.00 25.48 77 ARG F N 1
ATOM 9627 C CA . ARG F 1 77 ? 12.292 52.466 60.731 1.00 25.07 77 ARG F CA 1
ATOM 9628 C C . ARG F 1 77 ? 13.727 51.991 60.535 1.00 23.38 77 ARG F C 1
ATOM 9629 O O . ARG F 1 77 ? 14.611 52.333 61.308 1.00 23.25 77 ARG F O 1
ATOM 9637 N N . LEU F 1 78 ? 13.949 51.203 59.495 1.00 21.75 78 LEU F N 1
ATOM 9638 C CA . LEU F 1 78 ? 15.286 50.719 59.179 1.00 20.50 78 LEU F CA 1
ATOM 9639 C C . LEU F 1 78 ? 15.476 50.878 57.678 1.00 19.10 78 LEU F C 1
ATOM 9640 O O . LEU F 1 78 ? 14.628 50.447 56.895 1.00 17.81 78 LEU F O 1
ATOM 9645 N N . ASP F 1 79 ? 16.583 51.494 57.282 1.00 17.24 79 ASP F N 1
ATOM 9646 C CA . ASP F 1 79 ? 16.876 51.694 55.870 1.00 16.24 79 ASP F CA 1
ATOM 9647 C C . ASP F 1 79 ? 18.056 50.821 55.489 1.00 16.57 79 ASP F C 1
ATOM 9648 O O . ASP F 1 79 ? 18.285 50.537 54.319 1.00 19.47 79 ASP F O 1
ATOM 9653 N N . GLY F 1 80 ? 18.810 50.383 56.482 1.00 14.70 80 GLY F N 1
ATOM 9654 C CA . GLY F 1 80 ? 19.936 49.533 56.173 1.00 16.07 80 GLY F CA 1
ATOM 9655 C C . GLY F 1 80 ? 20.630 48.985 57.398 1.00 16.38 80 GLY F C 1
ATOM 9656 O O . GLY F 1 80 ? 20.425 49.466 58.510 1.00 16.64 80 GLY F O 1
ATOM 9657 N N . VAL F 1 81 ? 21.450 47.963 57.185 1.00 16.10 81 VAL F N 1
ATOM 9658 C CA . VAL F 1 81 ? 22.209 47.347 58.260 1.00 16.27 81 VAL F CA 1
ATOM 9659 C C . VAL F 1 81 ? 23.526 46.861 57.703 1.00 16.29 81 VAL F C 1
ATOM 9660 O O . VAL F 1 81 ? 23.572 46.312 56.609 1.00 17.93 81 VAL F O 1
ATOM 9664 N N . VAL F 1 82 ? 24.595 47.083 58.456 1.00 15.91 82 VAL F N 1
ATOM 9665 C CA . VAL F 1 82 ? 25.914 46.609 58.072 1.00 13.95 82 VAL F CA 1
ATOM 9666 C C . VAL F 1 82 ? 26.336 45.686 59.214 1.00 13.71 82 VAL F C 1
ATOM 9667 O O . VAL F 1 82 ? 26.520 46.125 60.352 1.00 13.18 82 VAL F O 1
ATOM 9671 N N . HIS F 1 83 ? 26.463 44.401 58.909 1.00 13.04 83 HIS F N 1
ATOM 9672 C CA . HIS F 1 83 ? 26.836 43.419 59.907 1.00 15.16 83 HIS F CA 1
ATOM 9673 C C . HIS F 1 83 ? 28.297 43.007 59.794 1.00 18.43 83 HIS F C 1
ATOM 9674 O O . HIS F 1 83 ? 28.732 42.521 58.749 1.00 18.13 83 HIS F O 1
ATOM 9681 N N . TYR F 1 84 ? 29.047 43.199 60.877 1.00 21.21 84 TYR F N 1
ATOM 9682 C CA . TYR F 1 84 ? 30.459 42.836 60.911 1.00 24.14 84 TYR F CA 1
ATOM 9683 C C . TYR F 1 84 ? 30.742 41.681 61.874 1.00 27.06 84 TYR F C 1
ATOM 9684 O O . TYR F 1 84 ? 31.259 40.648 61.463 1.00 30.80 84 TYR F O 1
ATOM 9693 N N . ALA F 1 85 ? 30.399 41.862 63.146 1.00 29.68 85 ALA F N 1
ATOM 9694 C CA . ALA F 1 85 ? 30.610 40.860 64.204 1.00 32.09 85 ALA F CA 1
ATOM 9695 C C . ALA F 1 85 ? 31.083 39.470 63.760 1.00 32.86 85 ALA F C 1
ATOM 9696 O O . ALA F 1 85 ? 30.278 38.646 63.340 1.00 34.89 85 ALA F O 1
ATOM 9698 N N . GLY F 1 86 ? 32.382 39.207 63.866 1.00 33.37 86 GLY F N 1
ATOM 9699 C CA . GLY F 1 86 ? 32.909 37.904 63.476 1.00 33.23 86 GLY F CA 1
ATOM 9700 C C . GLY F 1 86 ? 34.052 37.444 64.373 1.00 32.56 86 GLY F C 1
ATOM 9701 O O . GLY F 1 86 ? 34.577 38.245 65.146 1.00 34.71 86 GLY F O 1
ATOM 9702 N N . ILE F 1 87 ? 34.440 36.170 64.284 1.00 29.78 87 ILE F N 1
ATOM 9703 C CA . ILE F 1 87 ? 35.538 35.633 65.102 1.00 27.15 87 ILE F CA 1
ATOM 9704 C C . ILE F 1 87 ? 36.322 34.531 64.395 1.00 26.81 87 ILE F C 1
ATOM 9705 O O . ILE F 1 87 ? 35.849 33.936 63.424 1.00 26.65 87 ILE F O 1
ATOM 9710 N N . THR F 1 88 ? 37.524 34.254 64.898 1.00 25.99 88 THR F N 1
ATOM 9711 C CA . THR F 1 88 ? 38.364 33.201 64.328 1.00 25.15 88 THR F CA 1
ATOM 9712 C C . THR F 1 88 ? 38.881 32.249 65.401 1.00 24.97 88 THR F C 1
ATOM 9713 O O . THR F 1 88 ? 38.984 32.605 66.576 1.00 25.38 88 THR F O 1
ATOM 9717 N N . ARG F 1 89 ? 39.203 31.035 64.972 1.00 24.45 89 ARG F N 1
ATOM 9718 C CA . ARG F 1 89 ? 39.744 29.991 65.837 1.00 23.43 89 ARG F CA 1
ATOM 9719 C C . ARG F 1 89 ? 40.590 29.135 64.914 1.00 22.95 89 ARG F C 1
ATOM 9720 O O . ARG F 1 89 ? 40.255 27.987 64.630 1.00 22.88 89 ARG F O 1
ATOM 9728 N N . ASP F 1 90 ? 41.683 29.711 64.433 1.00 23.06 90 ASP F N 1
ATOM 9729 C CA . ASP F 1 90 ? 42.566 29.019 63.514 1.00 24.10 90 ASP F CA 1
ATOM 9730 C C . ASP F 1 90 ? 43.144 27.716 64.032 1.00 24.45 90 ASP F C 1
ATOM 9731 O O . ASP F 1 90 ? 43.355 27.537 65.228 1.00 25.79 90 ASP F O 1
ATOM 9736 N N . ASN F 1 91 ? 43.413 26.818 63.095 1.00 24.77 91 ASN F N 1
ATOM 9737 C CA . ASN F 1 91 ? 43.996 25.516 63.377 1.00 25.37 91 ASN F CA 1
ATOM 9738 C C . ASN F 1 91 ? 43.825 24.657 62.138 1.00 25.93 91 ASN F C 1
ATOM 9739 O O . ASN F 1 91 ? 42.809 24.756 61.445 1.00 25.81 91 ASN F O 1
ATOM 9744 N N . PHE F 1 92 ? 44.825 23.837 61.838 1.00 25.79 92 PHE F N 1
ATOM 9745 C CA . PHE F 1 92 ? 44.718 22.935 60.705 1.00 25.82 92 PHE F CA 1
ATOM 9746 C C . PHE F 1 92 ? 43.602 21.994 61.141 1.00 24.62 92 PHE F C 1
ATOM 9747 O O . PHE F 1 92 ? 43.475 21.701 62.325 1.00 24.15 92 PHE F O 1
ATOM 9755 N N . HIS F 1 93 ? 42.786 21.529 60.204 1.00 24.08 93 HIS F N 1
ATOM 9756 C CA . HIS F 1 93 ? 41.654 20.687 60.568 1.00 23.87 93 HIS F CA 1
ATOM 9757 C C . HIS F 1 93 ? 41.925 19.531 61.530 1.00 25.31 93 HIS F C 1
ATOM 9758 O O . HIS F 1 93 ? 41.099 19.258 62.398 1.00 24.43 93 HIS F O 1
ATOM 9765 N N . TRP F 1 94 ? 43.068 18.859 61.403 1.00 27.71 94 TRP F N 1
ATOM 9766 C CA . TRP F 1 94 ? 43.377 17.737 62.303 1.00 29.03 94 TRP F CA 1
ATOM 9767 C C . TRP F 1 94 ? 43.589 18.156 63.759 1.00 29.65 94 TRP F C 1
ATOM 9768 O O . TRP F 1 94 ? 43.486 17.329 64.668 1.00 29.65 94 TRP F O 1
ATOM 9779 N N . LYS F 1 95 ? 43.887 19.431 63.985 1.00 30.90 95 LYS F N 1
ATOM 9780 C CA . LYS F 1 95 ? 44.098 19.925 65.342 1.00 32.30 95 LYS F CA 1
ATOM 9781 C C . LYS F 1 95 ? 42.969 20.843 65.764 1.00 32.15 95 LYS F C 1
ATOM 9782 O O . LYS F 1 95 ? 43.053 21.501 66.793 1.00 33.89 95 LYS F O 1
ATOM 9796 N N . PRO F 1 97 ? 39.545 21.497 67.353 1.00 29.85 97 PRO F N 1
ATOM 9797 C CA . PRO F 1 97 ? 38.532 20.896 68.228 1.00 30.08 97 PRO F CA 1
ATOM 9798 C C . PRO F 1 97 ? 37.112 21.234 67.780 1.00 30.27 97 PRO F C 1
ATOM 9799 O O . PRO F 1 97 ? 36.824 22.372 67.402 1.00 32.34 97 PRO F O 1
ATOM 9803 N N . LEU F 1 98 ? 36.229 20.240 67.819 1.00 28.73 98 LEU F N 1
ATOM 9804 C CA . LEU F 1 98 ? 34.843 20.424 67.398 1.00 27.37 98 LEU F CA 1
ATOM 9805 C C . LEU F 1 98 ? 34.237 21.712 67.964 1.00 26.98 98 LEU F C 1
ATOM 9806 O O . LEU F 1 98 ? 33.532 22.432 67.255 1.00 27.00 98 LEU F O 1
ATOM 9811 N N . GLU F 1 99 ? 34.516 22.005 69.232 1.00 25.65 99 GLU F N 1
ATOM 9812 C CA . GLU F 1 99 ? 33.970 23.203 69.854 1.00 26.02 99 GLU F CA 1
ATOM 9813 C C . GLU F 1 99 ? 34.361 24.472 69.095 1.00 25.16 99 GLU F C 1
ATOM 9814 O O . GLU F 1 99 ? 33.542 25.385 68.949 1.00 22.22 99 GLU F O 1
ATOM 9820 N N . ASP F 1 100 ? 35.608 24.523 68.622 1.00 23.96 100 ASP F N 1
ATOM 9821 C CA . ASP F 1 100 ? 36.117 25.678 67.876 1.00 24.72 100 ASP F CA 1
ATOM 9822 C C . ASP F 1 100 ? 35.412 25.811 66.527 1.00 25.51 100 ASP F C 1
ATOM 9823 O O . ASP F 1 100 ? 35.117 26.923 66.073 1.00 24.94 100 ASP F O 1
ATOM 9828 N N . TRP F 1 101 ? 35.148 24.675 65.887 1.00 24.22 101 TRP F N 1
ATOM 9829 C CA . TRP F 1 101 ? 34.451 24.685 64.610 1.00 24.04 101 TRP F CA 1
ATOM 9830 C C . TRP F 1 101 ? 33.029 25.183 64.816 1.00 23.81 101 TRP F C 1
ATOM 9831 O O . TRP F 1 101 ? 32.558 26.064 64.094 1.00 24.52 101 TRP F O 1
ATOM 9842 N N . GLU F 1 102 ? 32.346 24.636 65.813 1.00 22.91 102 GLU F N 1
ATOM 9843 C CA . GLU F 1 102 ? 30.973 25.043 66.057 1.00 24.10 102 GLU F CA 1
ATOM 9844 C C . GLU F 1 102 ? 30.806 26.455 66.587 1.00 22.87 102 GLU F C 1
ATOM 9845 O O . GLU F 1 102 ? 29.749 27.056 66.402 1.00 24.34 102 GLU F O 1
ATOM 9851 N N . LEU F 1 103 ? 31.838 27.008 67.218 1.00 20.47 103 LEU F N 1
ATOM 9852 C CA . LEU F 1 103 ? 31.712 28.364 67.739 1.00 19.47 103 LEU F CA 1
ATOM 9853 C C . LEU F 1 103 ? 31.741 29.394 66.618 1.00 20.04 103 LEU F C 1
ATOM 9854 O O . LEU F 1 103 ? 30.874 30.268 66.559 1.00 19.22 103 LEU F O 1
ATOM 9859 N N . VAL F 1 104 ? 32.722 29.293 65.719 1.00 20.78 104 VAL F N 1
ATOM 9860 C CA . VAL F 1 104 ? 32.806 30.254 64.624 1.00 20.72 104 VAL F CA 1
ATOM 9861 C C . VAL F 1 104 ? 31.595 30.155 63.703 1.00 20.44 104 VAL F C 1
ATOM 9862 O O . VAL F 1 104 ? 31.183 31.153 63.130 1.00 21.60 104 VAL F O 1
ATOM 9866 N N . LEU F 1 105 ? 31.020 28.962 63.556 1.00 20.96 105 LEU F N 1
ATOM 9867 C CA . LEU F 1 105 ? 29.842 28.826 62.705 1.00 21.55 105 LEU F CA 1
ATOM 9868 C C . LEU F 1 105 ? 28.654 29.491 63.382 1.00 22.05 105 LEU F C 1
ATOM 9869 O O . LEU F 1 105 ? 27.918 30.253 62.757 1.00 23.90 105 LEU F O 1
ATOM 9874 N N . ARG F 1 106 ? 28.469 29.207 64.664 1.00 22.12 106 ARG F N 1
ATOM 9875 C CA . ARG F 1 106 ? 27.360 29.794 65.406 1.00 23.71 106 ARG F CA 1
ATOM 9876 C C . ARG F 1 106 ? 27.435 31.320 65.404 1.00 22.87 106 ARG F C 1
ATOM 9877 O O . ARG F 1 106 ? 26.429 32.000 65.197 1.00 23.57 106 ARG F O 1
ATOM 9885 N N . VAL F 1 107 ? 28.631 31.850 65.632 1.00 21.96 107 VAL F N 1
ATOM 9886 C CA . VAL F 1 107 ? 28.833 33.291 65.679 1.00 20.25 107 VAL F CA 1
ATOM 9887 C C . VAL F 1 107 ? 28.880 33.954 64.307 1.00 20.26 107 VAL F C 1
ATOM 9888 O O . VAL F 1 107 ? 28.208 34.955 64.079 1.00 19.71 107 VAL F O 1
ATOM 9892 N N . ASN F 1 108 ? 29.663 33.400 63.390 1.00 19.47 108 ASN F N 1
ATOM 9893 C CA . ASN F 1 108 ? 29.769 33.990 62.067 1.00 18.90 108 ASN F CA 1
ATOM 9894 C C . ASN F 1 108 ? 28.630 33.702 61.104 1.00 18.24 108 ASN F C 1
ATOM 9895 O O . ASN F 1 108 ? 28.071 34.625 60.507 1.00 19.74 108 ASN F O 1
ATOM 9900 N N . LEU F 1 109 ? 28.287 32.430 60.942 1.00 17.56 109 LEU F N 1
ATOM 9901 C CA . LEU F 1 109 ? 27.230 32.055 60.013 1.00 16.37 109 LEU F CA 1
ATOM 9902 C C . LEU F 1 109 ? 25.815 32.209 60.580 1.00 15.70 109 LEU F C 1
ATOM 9903 O O . LEU F 1 109 ? 24.966 32.870 59.985 1.00 16.69 109 LEU F O 1
ATOM 9908 N N . THR F 1 110 ? 25.551 31.613 61.731 1.00 15.20 110 THR F N 1
ATOM 9909 C CA . THR F 1 110 ? 24.226 31.737 62.319 1.00 14.82 110 THR F CA 1
ATOM 9910 C C . THR F 1 110 ? 24.005 33.168 62.802 1.00 14.05 110 THR F C 1
ATOM 9911 O O . THR F 1 110 ? 22.889 33.687 62.755 1.00 14.58 110 THR F O 1
ATOM 9915 N N . GLY F 1 111 ? 25.074 33.818 63.242 1.00 13.45 111 GLY F N 1
ATOM 9916 C CA . GLY F 1 111 ? 24.946 35.189 63.698 1.00 14.66 111 GLY F CA 1
ATOM 9917 C C . GLY F 1 111 ? 24.437 36.062 62.565 1.00 15.75 111 GLY F C 1
ATOM 9918 O O . GLY F 1 111 ? 23.507 36.856 62.744 1.00 15.94 111 GLY F O 1
ATOM 9919 N N . SER F 1 112 ? 25.041 35.905 61.388 1.00 16.14 112 SER F N 1
ATOM 9920 C CA . SER F 1 112 ? 24.648 36.683 60.214 1.00 15.76 112 SER F CA 1
ATOM 9921 C C . SER F 1 112 ? 23.211 36.363 59.821 1.00 14.88 112 SER F C 1
ATOM 9922 O O . SER F 1 112 ? 22.483 37.222 59.328 1.00 14.04 112 SER F O 1
ATOM 9925 N N . PHE F 1 113 ? 22.803 35.122 60.042 1.00 14.02 113 PHE F N 1
ATOM 9926 C CA . PHE F 1 113 ? 21.443 34.726 59.732 1.00 15.57 113 PHE F CA 1
ATOM 9927 C C . PHE F 1 113 ? 20.489 35.482 60.648 1.00 16.07 113 PHE F C 1
ATOM 9928 O O . PHE F 1 113 ? 19.504 36.065 60.197 1.00 16.04 113 PHE F O 1
ATOM 9936 N N . LEU F 1 114 ? 20.797 35.470 61.942 1.00 16.58 114 LEU F N 1
ATOM 9937 C CA . LEU F 1 114 ? 19.969 36.136 62.933 1.00 15.70 114 LEU F CA 1
ATOM 9938 C C . LEU F 1 114 ? 19.831 37.617 62.654 1.00 14.54 114 LEU F C 1
ATOM 9939 O O . LEU F 1 114 ? 18.725 38.146 62.657 1.00 14.88 114 LEU F O 1
ATOM 9944 N N . VAL F 1 115 ? 20.952 38.286 62.402 1.00 14.47 115 VAL F N 1
ATOM 9945 C CA . VAL F 1 115 ? 20.928 39.723 62.121 1.00 14.80 115 VAL F CA 1
ATOM 9946 C C . VAL F 1 115 ? 20.239 40.051 60.802 1.00 16.82 115 VAL F C 1
ATOM 9947 O O . VAL F 1 115 ? 19.447 40.992 60.735 1.00 19.68 115 VAL F O 1
ATOM 9951 N N . ALA F 1 116 ? 20.531 39.286 59.752 1.00 15.96 116 ALA F N 1
ATOM 9952 C CA . ALA F 1 116 ? 19.900 39.542 58.461 1.00 16.48 116 ALA F CA 1
ATOM 9953 C C . ALA F 1 116 ? 18.400 39.298 58.561 1.00 16.83 116 ALA F C 1
ATOM 9954 O O . ALA F 1 116 ? 17.605 40.040 57.988 1.00 16.48 116 ALA F O 1
ATOM 9956 N N . LYS F 1 117 ? 18.014 38.260 59.295 1.00 16.54 117 LYS F N 1
ATOM 9957 C CA . LYS F 1 117 ? 16.604 37.949 59.440 1.00 16.90 117 LYS F CA 1
ATOM 9958 C C . LYS F 1 117 ? 15.901 39.103 60.140 1.00 16.74 117 LYS F C 1
ATOM 9959 O O . LYS F 1 117 ? 14.855 39.570 59.686 1.00 16.36 117 LYS F O 1
ATOM 9965 N N . ALA F 1 118 ? 16.484 39.567 61.241 1.00 16.03 118 ALA F N 1
ATOM 9966 C CA . ALA F 1 118 ? 15.912 40.679 61.993 1.00 15.77 118 ALA F CA 1
ATOM 9967 C C . ALA F 1 118 ? 15.801 41.910 61.100 1.00 15.43 118 ALA F C 1
ATOM 9968 O O . ALA F 1 118 ? 14.748 42.535 61.013 1.00 15.15 118 ALA F O 1
ATOM 9970 N N . ALA F 1 119 ? 16.897 42.247 60.432 1.00 14.80 119 ALA F N 1
ATOM 9971 C CA . ALA F 1 119 ? 16.922 43.394 59.540 1.00 15.31 119 ALA F CA 1
ATOM 9972 C C . ALA F 1 119 ? 15.803 43.306 58.505 1.00 17.23 119 ALA F C 1
ATOM 9973 O O . ALA F 1 119 ? 15.094 44.289 58.247 1.00 17.49 119 ALA F O 1
ATOM 9975 N N . SER F 1 120 ? 15.658 42.121 57.911 1.00 17.59 120 SER F N 1
ATOM 9976 C CA . SER F 1 120 ? 14.643 41.865 56.901 1.00 15.77 120 SER F CA 1
ATOM 9977 C C . SER F 1 120 ? 13.237 42.041 57.457 1.00 16.18 120 SER F C 1
ATOM 9978 O O . SER F 1 120 ? 12.388 42.677 56.840 1.00 16.64 120 SER F O 1
ATOM 9981 N N . GLU F 1 121 ? 12.998 41.471 58.628 1.00 17.74 121 GLU F N 1
ATOM 9982 C CA . GLU F 1 121 ? 11.690 41.557 59.264 1.00 20.30 121 GLU F CA 1
ATOM 9983 C C . GLU F 1 121 ? 11.306 43.017 59.498 1.00 19.49 121 GLU F C 1
ATOM 9984 O O . GLU F 1 121 ? 10.133 43.385 59.393 1.00 17.77 121 GLU F O 1
ATOM 9990 N N . ALA F 1 122 ? 12.301 43.846 59.802 1.00 17.88 122 ALA F N 1
ATOM 9991 C CA . ALA F 1 122 ? 12.059 45.261 60.056 1.00 18.86 122 ALA F CA 1
ATOM 9992 C C . ALA F 1 122 ? 11.785 46.061 58.783 1.00 19.37 122 ALA F C 1
ATOM 9993 O O . ALA F 1 122 ? 11.227 47.158 58.843 1.00 20.11 122 ALA F O 1
ATOM 10003 N N . ARG F 1 124 ? 10.947 44.322 55.256 1.00 21.26 124 ARG F N 1
ATOM 10004 C CA . ARG F 1 124 ? 10.065 43.683 54.289 1.00 22.88 124 ARG F CA 1
ATOM 10005 C C . ARG F 1 124 ? 8.615 44.178 54.352 1.00 23.46 124 ARG F C 1
ATOM 10006 O O . ARG F 1 124 ? 7.962 44.131 55.398 1.00 22.84 124 ARG F O 1
ATOM 10014 N N . GLU F 1 125 ? 8.132 44.654 53.210 1.00 23.80 125 GLU F N 1
ATOM 10015 C CA . GLU F 1 125 ? 6.776 45.175 53.060 1.00 25.50 125 GLU F CA 1
ATOM 10016 C C . GLU F 1 125 ? 6.549 46.507 53.782 1.00 24.29 125 GLU F C 1
ATOM 10017 O O . GLU F 1 125 ? 5.415 46.978 53.879 1.00 24.27 125 GLU F O 1
ATOM 10023 N N . LYS F 1 126 ? 7.619 47.102 54.301 1.00 22.21 126 LYS F N 1
ATOM 10024 C CA . LYS F 1 126 ? 7.513 48.388 54.983 1.00 21.35 126 LYS F CA 1
ATOM 10025 C C . LYS F 1 126 ? 8.232 49.454 54.175 1.00 20.06 126 LYS F C 1
ATOM 10026 O O . LYS F 1 126 ? 7.738 50.565 54.029 1.00 20.46 126 LYS F O 1
ATOM 10032 N N . ASN F 1 127 ? 9.410 49.120 53.657 1.00 19.05 127 ASN F N 1
ATOM 10033 C CA . ASN F 1 127 ? 10.174 50.066 52.859 1.00 17.36 127 ASN F CA 1
ATOM 10034 C C . ASN F 1 127 ? 11.375 49.403 52.212 1.00 17.98 127 ASN F C 1
ATOM 10035 O O . ASN F 1 127 ? 11.814 48.343 52.644 1.00 16.63 127 ASN F O 1
ATOM 10040 N N . PRO F 1 128 ? 11.900 50.006 51.134 1.00 17.44 128 PRO F N 1
ATOM 10041 C CA . PRO F 1 128 ? 13.071 49.449 50.453 1.00 17.13 128 PRO F CA 1
ATOM 10042 C C . PRO F 1 128 ? 14.273 49.638 51.360 1.00 16.36 128 PRO F C 1
ATOM 10043 O O . PRO F 1 128 ? 14.239 50.448 52.282 1.00 17.51 128 PRO F O 1
ATOM 10047 N N . GLY F 1 129 ? 15.337 48.893 51.105 1.00 16.65 129 GLY F N 1
ATOM 10048 C CA . GLY F 1 129 ? 16.510 49.015 51.942 1.00 15.74 129 GLY F CA 1
ATOM 10049 C C . GLY F 1 129 ? 17.685 48.191 51.459 1.00 15.46 129 GLY F C 1
ATOM 10050 O O . GLY F 1 129 ? 17.588 47.456 50.468 1.00 13.58 129 GLY F O 1
ATOM 10051 N N . SER F 1 130 ? 18.802 48.313 52.170 1.00 14.04 130 SER F N 1
ATOM 10052 C CA . SER F 1 130 ? 20.014 47.588 51.819 1.00 12.74 130 SER F CA 1
ATOM 10053 C C . SER F 1 130 ? 20.640 46.892 53.027 1.00 11.66 130 SER F C 1
ATOM 10054 O O . SER F 1 130 ? 20.825 47.489 54.093 1.00 11.97 130 SER F O 1
ATOM 10057 N N . ILE F 1 131 ? 20.950 45.616 52.853 1.00 10.90 131 ILE F N 1
ATOM 10058 C CA . ILE F 1 131 ? 21.554 44.812 53.912 1.00 11.35 131 ILE F CA 1
ATOM 10059 C C . ILE F 1 131 ? 22.946 44.373 53.474 1.00 11.25 131 ILE F C 1
ATOM 10060 O O . ILE F 1 131 ? 23.097 43.707 52.455 1.00 12.68 131 ILE F O 1
ATOM 10065 N N . VAL F 1 132 ? 23.957 44.768 54.235 1.00 11.88 132 VAL F N 1
ATOM 10066 C CA . VAL F 1 132 ? 25.336 44.408 53.928 1.00 12.69 132 VAL F CA 1
ATOM 10067 C C . VAL F 1 132 ? 25.884 43.443 54.976 1.00 14.99 132 VAL F C 1
ATOM 10068 O O . VAL F 1 132 ? 25.982 43.773 56.166 1.00 13.95 132 VAL F O 1
ATOM 10072 N N . LEU F 1 133 ? 26.222 42.240 54.531 1.00 16.70 133 LEU F N 1
ATOM 10073 C CA . LEU F 1 133 ? 26.769 41.227 55.420 1.00 18.72 133 LEU F CA 1
ATOM 10074 C C . LEU F 1 133 ? 28.245 41.103 55.101 1.00 20.18 133 LEU F C 1
ATOM 10075 O O . LEU F 1 133 ? 28.645 41.148 53.937 1.00 23.19 133 LEU F O 1
ATOM 10080 N N . THR F 1 134 ? 29.056 40.939 56.133 1.00 20.64 134 THR F N 1
ATOM 10081 C CA . THR F 1 134 ? 30.487 40.841 55.933 1.00 21.63 134 THR F CA 1
ATOM 10082 C C . THR F 1 134 ? 31.024 39.424 55.956 1.00 22.64 134 THR F C 1
ATOM 10083 O O . THR F 1 134 ? 30.879 38.700 56.944 1.00 23.60 134 THR F O 1
ATOM 10087 N N . ALA F 1 135 ? 31.647 39.031 54.854 1.00 22.18 135 ALA F N 1
ATOM 10088 C CA . ALA F 1 135 ? 32.242 37.712 54.768 1.00 23.66 135 ALA F CA 1
ATOM 10089 C C . ALA F 1 135 ? 33.745 37.919 54.877 1.00 22.98 135 ALA F C 1
ATOM 10090 O O . ALA F 1 135 ? 34.224 38.585 55.792 1.00 24.85 135 ALA F O 1
ATOM 10092 N N . SER F 1 136 ? 34.491 37.369 53.935 1.00 22.32 136 SER F N 1
ATOM 10093 C CA . SER F 1 136 ? 35.939 37.502 53.955 1.00 22.00 136 SER F CA 1
ATOM 10094 C C . SER F 1 136 ? 36.515 36.879 52.698 1.00 20.54 136 SER F C 1
ATOM 10095 O O . SER F 1 136 ? 35.931 35.962 52.112 1.00 20.07 136 SER F O 1
ATOM 10098 N N . ARG F 1 137 ? 37.661 37.388 52.280 1.00 19.10 137 ARG F N 1
ATOM 10099 C CA . ARG F 1 137 ? 38.330 36.859 51.110 1.00 19.25 137 ARG F CA 1
ATOM 10100 C C . ARG F 1 137 ? 38.660 35.375 51.362 1.00 19.09 137 ARG F C 1
ATOM 10101 O O . ARG F 1 137 ? 38.804 34.589 50.424 1.00 18.51 137 ARG F O 1
ATOM 10109 N N . VAL F 1 138 ? 38.734 34.994 52.636 1.00 18.05 138 VAL F N 1
ATOM 10110 C CA . VAL F 1 138 ? 39.057 33.622 53.028 1.00 17.97 138 VAL F CA 1
ATOM 10111 C C . VAL F 1 138 ? 37.972 32.589 52.699 1.00 18.02 138 VAL F C 1
ATOM 10112 O O . VAL F 1 138 ? 38.234 31.381 52.721 1.00 16.16 138 VAL F O 1
ATOM 10116 N N . TYR F 1 139 ? 36.766 33.055 52.376 1.00 17.81 139 TYR F N 1
ATOM 10117 C CA . TYR F 1 139 ? 35.667 32.141 52.054 1.00 18.26 139 TYR F CA 1
ATOM 10118 C C . TYR F 1 139 ? 36.053 31.246 50.878 1.00 18.93 139 TYR F C 1
ATOM 10119 O O . TYR F 1 139 ? 35.398 30.237 50.612 1.00 19.93 139 TYR F O 1
ATOM 10128 N N . LEU F 1 140 ? 37.131 31.618 50.191 1.00 18.34 140 LEU F N 1
ATOM 10129 C CA . LEU F 1 140 ? 37.636 30.853 49.059 1.00 18.16 140 LEU F CA 1
ATOM 10130 C C . LEU F 1 140 ? 38.604 29.782 49.531 1.00 20.46 140 LEU F C 1
ATOM 10131 O O . LEU F 1 140 ? 39.191 29.067 48.717 1.00 21.12 140 LEU F O 1
ATOM 10136 N N . GLY F 1 141 ? 38.775 29.680 50.847 1.00 20.88 141 GLY F N 1
ATOM 10137 C CA . GLY F 1 141 ? 39.676 28.687 51.396 1.00 21.24 141 GLY F CA 1
ATOM 10138 C C . GLY F 1 141 ? 41.008 29.296 51.788 1.00 22.41 141 GLY F C 1
ATOM 10139 O O . GLY F 1 141 ? 41.568 30.116 51.059 1.00 23.34 141 GLY F O 1
ATOM 10140 N N . ASN F 1 142 ? 41.522 28.895 52.944 1.00 21.23 142 ASN F N 1
ATOM 10141 C CA . ASN F 1 142 ? 42.794 29.413 53.423 1.00 20.86 142 ASN F CA 1
ATOM 10142 C C . ASN F 1 142 ? 43.325 28.470 54.497 1.00 20.82 142 ASN F C 1
ATOM 10143 O O . ASN F 1 142 ? 42.565 27.972 55.328 1.00 20.68 142 ASN F O 1
ATOM 10148 N N . LEU F 1 143 ? 44.630 28.223 54.473 1.00 19.85 143 LEU F N 1
ATOM 10149 C CA . LEU F 1 143 ? 45.252 27.322 55.433 1.00 19.50 143 LEU F CA 1
ATOM 10150 C C . LEU F 1 143 ? 44.974 27.673 56.889 1.00 19.87 143 LEU F C 1
ATOM 10151 O O . LEU F 1 143 ? 45.023 28.838 57.283 1.00 18.84 143 LEU F O 1
ATOM 10156 N N . GLY F 1 144 ? 44.693 26.639 57.678 1.00 20.14 144 GLY F N 1
ATOM 10157 C CA . GLY F 1 144 ? 44.428 26.805 59.095 1.00 19.52 144 GLY F CA 1
ATOM 10158 C C . GLY F 1 144 ? 43.103 27.470 59.422 1.00 21.72 144 GLY F C 1
ATOM 10159 O O . GLY F 1 144 ? 42.843 27.787 60.594 1.00 22.00 144 GLY F O 1
ATOM 10160 N N . GLN F 1 145 ? 42.259 27.665 58.409 1.00 20.40 145 GLN F N 1
ATOM 10161 C CA . GLN F 1 145 ? 40.978 28.322 58.611 1.00 20.66 145 GLN F CA 1
ATOM 10162 C C . GLN F 1 145 ? 39.743 27.629 58.048 1.00 21.58 145 GLN F C 1
ATOM 10163 O O . GLN F 1 145 ? 38.836 28.291 57.539 1.00 23.02 145 GLN F O 1
ATOM 10169 N N . ALA F 1 146 ? 39.687 26.308 58.161 1.00 19.79 146 ALA F N 1
ATOM 10170 C CA . ALA F 1 146 ? 38.545 25.560 57.654 1.00 19.03 146 ALA F CA 1
ATOM 10171 C C . ALA F 1 146 ? 37.208 26.092 58.184 1.00 18.31 146 ALA F C 1
ATOM 10172 O O . ALA F 1 146 ? 36.248 26.243 57.431 1.00 17.68 146 ALA F O 1
ATOM 10174 N N . ASN F 1 147 ? 37.157 26.383 59.478 1.00 17.40 147 ASN F N 1
ATOM 10175 C CA . ASN F 1 147 ? 35.941 26.870 60.110 1.00 17.03 147 ASN F CA 1
ATOM 10176 C C . ASN F 1 147 ? 35.558 28.288 59.683 1.00 15.92 147 ASN F C 1
ATOM 10177 O O . ASN F 1 147 ? 34.391 28.578 59.406 1.00 11.44 147 ASN F O 1
ATOM 10182 N N . TYR F 1 148 ? 36.546 29.169 59.622 1.00 16.57 148 TYR F N 1
ATOM 10183 C CA . TYR F 1 148 ? 36.292 30.545 59.223 1.00 16.18 148 TYR F CA 1
ATOM 10184 C C . TYR F 1 148 ? 35.875 30.556 57.756 1.00 15.64 148 TYR F C 1
ATOM 10185 O O . TYR F 1 148 ? 34.899 31.202 57.383 1.00 14.89 148 TYR F O 1
ATOM 10194 N N . ALA F 1 149 ? 36.613 29.823 56.928 1.00 15.22 149 ALA F N 1
ATOM 10195 C CA . ALA F 1 149 ? 36.310 29.738 55.504 1.00 14.68 149 ALA F CA 1
ATOM 10196 C C . ALA F 1 149 ? 34.883 29.214 55.263 1.00 14.72 149 ALA F C 1
ATOM 10197 O O . ALA F 1 149 ? 34.118 29.799 54.489 1.00 15.03 149 ALA F O 1
ATOM 10199 N N . ALA F 1 150 ? 34.529 28.112 55.917 1.00 12.17 150 ALA F N 1
ATOM 10200 C CA . ALA F 1 150 ? 33.193 27.547 55.755 1.00 12.92 150 ALA F CA 1
ATOM 10201 C C . ALA F 1 150 ? 32.104 28.523 56.217 1.00 13.32 150 ALA F C 1
ATOM 10202 O O . ALA F 1 150 ? 31.102 28.711 55.536 1.00 13.54 150 ALA F O 1
ATOM 10204 N N . SER F 1 151 ? 32.307 29.152 57.368 1.00 14.91 151 SER F N 1
ATOM 10205 C CA . SER F 1 151 ? 31.324 30.084 57.896 1.00 15.38 151 SER F CA 1
ATOM 10206 C C . SER F 1 151 ? 31.108 31.260 56.942 1.00 16.25 151 SER F C 1
ATOM 10207 O O . SER F 1 151 ? 29.965 31.620 56.624 1.00 15.69 151 SER F O 1
ATOM 10218 N N . ALA F 1 153 ? 31.936 31.347 53.781 1.00 13.31 153 ALA F N 1
ATOM 10219 C CA . ALA F 1 153 ? 31.422 30.856 52.506 1.00 13.41 153 ALA F CA 1
ATOM 10220 C C . ALA F 1 153 ? 29.917 30.653 52.669 1.00 12.23 153 ALA F C 1
ATOM 10221 O O . ALA F 1 153 ? 29.156 30.764 51.714 1.00 13.28 153 ALA F O 1
ATOM 10223 N N . GLY F 1 154 ? 29.496 30.361 53.892 1.00 11.51 154 GLY F N 1
ATOM 10224 C CA . GLY F 1 154 ? 28.083 30.165 54.156 1.00 11.48 154 GLY F CA 1
ATOM 10225 C C . GLY F 1 154 ? 27.354 31.489 54.077 1.00 11.25 154 GLY F C 1
ATOM 10226 O O . GLY F 1 154 ? 26.219 31.548 53.613 1.00 10.70 154 GLY F O 1
ATOM 10227 N N . VAL F 1 155 ? 28.014 32.555 54.527 1.00 9.67 155 VAL F N 1
ATOM 10228 C CA . VAL F 1 155 ? 27.424 33.889 54.495 1.00 9.36 155 VAL F CA 1
ATOM 10229 C C . VAL F 1 155 ? 27.172 34.314 53.047 1.00 9.08 155 VAL F C 1
ATOM 10230 O O . VAL F 1 155 ? 26.133 34.888 52.733 1.00 8.45 155 VAL F O 1
ATOM 10234 N N . VAL F 1 156 ? 28.129 34.039 52.168 1.00 9.28 156 VAL F N 1
ATOM 10235 C CA . VAL F 1 156 ? 27.965 34.381 50.763 1.00 9.36 156 VAL F CA 1
ATOM 10236 C C . VAL F 1 156 ? 26.718 33.663 50.217 1.00 9.85 156 VAL F C 1
ATOM 10237 O O . VAL F 1 156 ? 25.905 34.263 49.518 1.00 8.32 156 VAL F O 1
ATOM 10241 N N . GLY F 1 157 ? 26.568 32.388 50.561 1.00 9.31 157 GLY F N 1
ATOM 10242 C CA . GLY F 1 157 ? 25.416 31.631 50.115 1.00 11.48 157 GLY F CA 1
ATOM 10243 C C . GLY F 1 157 ? 24.134 32.195 50.700 1.00 13.92 157 GLY F C 1
ATOM 10244 O O . GLY F 1 157 ? 23.078 32.149 50.063 1.00 14.90 157 GLY F O 1
ATOM 10245 N N . LEU F 1 158 ? 24.228 32.728 51.919 1.00 14.37 158 LEU F N 1
ATOM 10246 C CA . LEU F 1 158 ? 23.079 33.318 52.599 1.00 12.28 158 LEU F CA 1
ATOM 10247 C C . LEU F 1 158 ? 22.690 34.616 51.898 1.00 13.13 158 LEU F C 1
ATOM 10248 O O . LEU F 1 158 ? 21.515 34.871 51.628 1.00 14.74 158 LEU F O 1
ATOM 10253 N N . THR F 1 159 ? 23.689 35.441 51.617 1.00 13.42 159 THR F N 1
ATOM 10254 C CA . THR F 1 159 ? 23.464 36.707 50.946 1.00 14.26 159 THR F CA 1
ATOM 10255 C C . THR F 1 159 ? 22.777 36.510 49.602 1.00 13.69 159 THR F C 1
ATOM 10256 O O . THR F 1 159 ? 21.834 37.222 49.278 1.00 13.55 159 THR F O 1
ATOM 10260 N N . ARG F 1 160 ? 23.236 35.538 48.823 1.00 14.68 160 ARG F N 1
ATOM 10261 C CA . ARG F 1 160 ? 22.632 35.284 47.520 1.00 14.37 160 ARG F CA 1
ATOM 10262 C C . ARG F 1 160 ? 21.179 34.839 47.640 1.00 13.10 160 ARG F C 1
ATOM 10263 O O . ARG F 1 160 ? 20.325 35.282 46.875 1.00 14.25 160 ARG F O 1
ATOM 10271 N N . THR F 1 161 ? 20.897 33.963 48.596 1.00 11.59 161 THR F N 1
ATOM 10272 C CA . THR F 1 161 ? 19.530 33.501 48.792 1.00 12.62 161 THR F CA 1
ATOM 10273 C C . THR F 1 161 ? 18.636 34.666 49.221 1.00 13.41 161 THR F C 1
ATOM 10274 O O . THR F 1 161 ? 17.559 34.877 48.655 1.00 12.74 161 THR F O 1
ATOM 10278 N N . LEU F 1 162 ? 19.089 35.427 50.213 1.00 13.34 162 LEU F N 1
ATOM 10279 C CA . LEU F 1 162 ? 18.313 36.561 50.698 1.00 13.57 162 LEU F CA 1
ATOM 10280 C C . LEU F 1 162 ? 18.025 37.544 49.575 1.00 14.07 162 LEU F C 1
ATOM 10281 O O . LEU F 1 162 ? 16.903 38.035 49.444 1.00 14.34 162 LEU F O 1
ATOM 10286 N N . ALA F 1 163 ? 19.035 37.823 48.758 1.00 13.53 163 ALA F N 1
ATOM 10287 C CA . ALA F 1 163 ? 18.871 38.754 47.653 1.00 14.42 163 ALA F CA 1
ATOM 10288 C C . ALA F 1 163 ? 17.765 38.275 46.710 1.00 14.52 163 ALA F C 1
ATOM 10289 O O . ALA F 1 163 ? 16.955 39.072 46.223 1.00 14.09 163 ALA F O 1
ATOM 10291 N N . LEU F 1 164 ? 17.730 36.972 46.456 1.00 14.99 164 LEU F N 1
ATOM 10292 C CA . LEU F 1 164 ? 16.710 36.416 45.576 1.00 15.93 164 LEU F CA 1
ATOM 10293 C C . LEU F 1 164 ? 15.320 36.564 46.188 1.00 17.19 164 LEU F C 1
ATOM 10294 O O . LEU F 1 164 ? 14.352 36.879 45.489 1.00 16.33 164 LEU F O 1
ATOM 10299 N N . GLU F 1 165 ? 15.229 36.345 47.498 1.00 18.54 165 GLU F N 1
ATOM 10300 C CA . GLU F 1 165 ? 13.948 36.410 48.190 1.00 18.79 165 GLU F CA 1
ATOM 10301 C C . GLU F 1 165 ? 13.437 37.805 48.503 1.00 18.63 165 GLU F C 1
ATOM 10302 O O . GLU F 1 165 ? 12.226 38.002 48.573 1.00 21.03 165 GLU F O 1
ATOM 10308 N N . LEU F 1 166 ? 14.342 38.768 48.674 1.00 16.93 166 LEU F N 1
ATOM 10309 C CA . LEU F 1 166 ? 13.947 40.136 49.024 1.00 15.54 166 LEU F CA 1
ATOM 10310 C C . LEU F 1 166 ? 13.935 41.141 47.887 1.00 15.52 166 LEU F C 1
ATOM 10311 O O . LEU F 1 166 ? 13.460 42.260 48.056 1.00 13.93 166 LEU F O 1
ATOM 10316 N N . GLY F 1 167 ? 14.458 40.743 46.734 1.00 18.12 167 GLY F N 1
ATOM 10317 C CA . GLY F 1 167 ? 14.510 41.641 45.591 1.00 19.02 167 GLY F CA 1
ATOM 10318 C C . GLY F 1 167 ? 13.210 42.324 45.223 1.00 19.13 167 GLY F C 1
ATOM 10319 O O . GLY F 1 167 ? 13.183 43.519 44.958 1.00 19.68 167 GLY F O 1
ATOM 10320 N N . ARG F 1 168 ? 12.125 41.565 45.195 1.00 22.06 168 ARG F N 1
ATOM 10321 C CA . ARG F 1 168 ? 10.815 42.104 44.843 1.00 23.37 168 ARG F CA 1
ATOM 10322 C C . ARG F 1 168 ? 10.300 43.138 45.837 1.00 23.58 168 ARG F C 1
ATOM 10323 O O . ARG F 1 168 ? 9.385 43.898 45.524 1.00 25.16 168 ARG F O 1
ATOM 10331 N N . TRP F 1 169 ? 10.874 43.164 47.035 1.00 22.48 169 TRP F N 1
ATOM 10332 C CA . TRP F 1 169 ? 10.445 44.109 48.060 1.00 21.90 169 TRP F CA 1
ATOM 10333 C C . TRP F 1 169 ? 11.338 45.342 48.083 1.00 21.90 169 TRP F C 1
ATOM 10334 O O . TRP F 1 169 ? 11.214 46.192 48.960 1.00 22.29 169 TRP F O 1
ATOM 10345 N N . GLY F 1 170 ? 12.243 45.433 47.116 1.00 21.59 170 GLY F N 1
ATOM 10346 C CA . GLY F 1 170 ? 13.143 46.571 47.050 1.00 20.30 170 GLY F CA 1
ATOM 10347 C C . GLY F 1 170 ? 14.264 46.527 48.076 1.00 20.76 170 GLY F C 1
ATOM 10348 O O . GLY F 1 170 ? 14.911 47.546 48.341 1.00 22.50 170 GLY F O 1
ATOM 10349 N N . ILE F 1 171 ? 14.504 45.348 48.646 1.00 17.64 171 ILE F N 1
ATOM 10350 C CA . ILE F 1 171 ? 15.547 45.182 49.648 1.00 14.89 171 ILE F CA 1
ATOM 10351 C C . ILE F 1 171 ? 16.763 44.478 49.064 1.00 14.44 171 ILE F C 1
ATOM 10352 O O . ILE F 1 171 ? 16.699 43.303 48.701 1.00 15.68 171 ILE F O 1
ATOM 10357 N N . ARG F 1 172 ? 17.873 45.201 48.979 1.00 13.39 172 ARG F N 1
ATOM 10358 C CA . ARG F 1 172 ? 19.105 44.643 48.433 1.00 13.97 172 ARG F CA 1
ATOM 10359 C C . ARG F 1 172 ? 19.967 43.964 49.506 1.00 14.23 172 ARG F C 1
ATOM 10360 O O . ARG F 1 172 ? 20.006 44.393 50.662 1.00 15.92 172 ARG F O 1
ATOM 10368 N N . VAL F 1 173 ? 20.637 42.885 49.125 1.00 13.54 173 VAL F N 1
ATOM 10369 C CA . VAL F 1 173 ? 21.501 42.168 50.050 1.00 12.90 173 VAL F CA 1
ATOM 10370 C C . VAL F 1 173 ? 22.837 41.946 49.366 1.00 13.22 173 VAL F C 1
ATOM 10371 O O . VAL F 1 173 ? 22.898 41.398 48.268 1.00 14.28 173 VAL F O 1
ATOM 10375 N N . ASN F 1 174 ? 23.908 42.385 50.013 1.00 13.88 174 ASN F N 1
ATOM 10376 C CA . ASN F 1 174 ? 25.244 42.245 49.452 1.00 14.54 174 ASN F CA 1
ATOM 10377 C C . ASN F 1 174 ? 26.272 41.868 50.516 1.00 16.30 174 ASN F C 1
ATOM 10378 O O . ASN F 1 174 ? 26.062 42.114 51.706 1.00 15.76 174 ASN F O 1
ATOM 10383 N N . THR F 1 175 ? 27.382 41.278 50.077 1.00 16.15 175 THR F N 1
ATOM 10384 C CA . THR F 1 175 ? 28.434 40.834 50.983 1.00 17.01 175 THR F CA 1
ATOM 10385 C C . THR F 1 175 ? 29.798 41.471 50.751 1.00 16.62 175 THR F C 1
ATOM 10386 O O . THR F 1 175 ? 30.278 41.544 49.617 1.00 16.82 175 THR F O 1
ATOM 10390 N N . LEU F 1 176 ? 30.425 41.909 51.838 1.00 13.79 176 LEU F N 1
ATOM 10391 C CA . LEU F 1 176 ? 31.754 42.491 51.769 1.00 12.50 176 LEU F CA 1
ATOM 10392 C C . LEU F 1 176 ? 32.735 41.349 52.016 1.00 13.20 176 LEU F C 1
ATOM 10393 O O . LEU F 1 176 ? 32.492 40.481 52.864 1.00 14.81 176 LEU F O 1
ATOM 10398 N N . ALA F 1 177 ? 33.829 41.338 51.264 1.00 12.27 177 ALA F N 1
ATOM 10399 C CA . ALA F 1 177 ? 34.854 40.314 51.413 1.00 10.85 177 ALA F CA 1
ATOM 10400 C C . ALA F 1 177 ? 36.175 41.024 51.661 1.00 12.00 177 ALA F C 1
ATOM 10401 O O . ALA F 1 177 ? 37.005 41.135 50.766 1.00 14.49 177 ALA F O 1
ATOM 10403 N N . PRO F 1 178 ? 36.383 41.541 52.880 1.00 13.94 178 PRO F N 1
ATOM 10404 C CA . PRO F 1 178 ? 37.656 42.226 53.125 1.00 12.28 178 PRO F CA 1
ATOM 10405 C C . PRO F 1 178 ? 38.839 41.272 53.068 1.00 14.75 178 PRO F C 1
ATOM 10406 O O . PRO F 1 178 ? 38.693 40.051 53.264 1.00 14.29 178 PRO F O 1
ATOM 10410 N N . GLY F 1 179 ? 40.007 41.825 52.757 1.00 16.53 179 GLY F N 1
ATOM 10411 C CA . GLY F 1 179 ? 41.204 41.012 52.696 1.00 17.09 179 GLY F CA 1
ATOM 10412 C C . GLY F 1 179 ? 41.937 41.194 54.006 1.00 20.20 179 GLY F C 1
ATOM 10413 O O . GLY F 1 179 ? 41.346 41.089 55.085 1.00 21.78 179 GLY F O 1
ATOM 10414 N N . PHE F 1 180 ? 43.229 41.474 53.911 1.00 21.75 180 PHE F N 1
ATOM 10415 C CA . PHE F 1 180 ? 44.063 41.696 55.075 1.00 23.02 180 PHE F CA 1
ATOM 10416 C C . PHE F 1 180 ? 43.997 43.180 55.471 1.00 24.01 180 PHE F C 1
ATOM 10417 O O . PHE F 1 180 ? 44.551 44.044 54.791 1.00 24.78 180 PHE F O 1
ATOM 10425 N N . ILE F 1 181 ? 43.317 43.463 56.576 1.00 24.79 181 ILE F N 1
ATOM 10426 C CA . ILE F 1 181 ? 43.158 44.828 57.061 1.00 25.58 181 ILE F CA 1
ATOM 10427 C C . ILE F 1 181 ? 43.825 44.974 58.429 1.00 27.91 181 ILE F C 1
ATOM 10428 O O . ILE F 1 181 ? 43.553 44.188 59.341 1.00 27.59 181 ILE F O 1
ATOM 10433 N N . GLU F 1 182 ? 44.699 45.969 58.574 1.00 30.06 182 GLU F N 1
ATOM 10434 C CA . GLU F 1 182 ? 45.375 46.188 59.852 1.00 33.93 182 GLU F CA 1
ATOM 10435 C C . GLU F 1 182 ? 44.775 47.346 60.642 1.00 36.29 182 GLU F C 1
ATOM 10436 O O . GLU F 1 182 ? 44.994 48.515 60.324 1.00 35.92 182 GLU F O 1
ATOM 10442 N N . THR F 1 183 ? 44.009 47.002 61.671 1.00 39.83 183 THR F N 1
ATOM 10443 C CA . THR F 1 183 ? 43.383 47.998 62.528 1.00 43.92 183 THR F CA 1
ATOM 10444 C C . THR F 1 183 ? 44.398 48.355 63.607 1.00 45.39 183 THR F C 1
ATOM 10445 O O . THR F 1 183 ? 45.101 47.481 64.124 1.00 45.03 183 THR F O 1
ATOM 10449 N N . ARG F 1 184 ? 44.469 49.641 63.936 1.00 47.55 184 ARG F N 1
ATOM 10450 C CA . ARG F 1 184 ? 45.421 50.152 64.918 1.00 49.58 184 ARG F CA 1
ATOM 10451 C C . ARG F 1 184 ? 45.457 49.495 66.301 1.00 50.61 184 ARG F C 1
ATOM 10452 O O . ARG F 1 184 ? 46.540 49.261 66.842 1.00 50.68 184 ARG F O 1
ATOM 10468 N N . THR F 1 186 ? 44.657 46.448 67.095 1.00 50.69 186 THR F N 1
ATOM 10469 C CA . THR F 1 186 ? 44.649 44.997 66.961 1.00 49.27 186 THR F CA 1
ATOM 10470 C C . THR F 1 186 ? 46.050 44.407 67.042 1.00 48.67 186 THR F C 1
ATOM 10471 O O . THR F 1 186 ? 46.990 44.941 66.455 1.00 49.25 186 THR F O 1
ATOM 10475 N N . ALA F 1 187 ? 46.178 43.301 67.771 1.00 47.24 187 ALA F N 1
ATOM 10476 C CA . ALA F 1 187 ? 47.460 42.624 67.925 1.00 46.29 187 ALA F CA 1
ATOM 10477 C C . ALA F 1 187 ? 48.070 42.398 66.546 1.00 44.90 187 ALA F C 1
ATOM 10478 O O . ALA F 1 187 ? 47.367 42.455 65.536 1.00 46.11 187 ALA F O 1
ATOM 10480 N N . LYS F 1 188 ? 49.371 42.143 66.498 1.00 42.30 188 LYS F N 1
ATOM 10481 C CA . LYS F 1 188 ? 50.041 41.922 65.222 1.00 40.22 188 LYS F CA 1
ATOM 10482 C C . LYS F 1 188 ? 50.127 40.439 64.884 1.00 38.78 188 LYS F C 1
ATOM 10483 O O . LYS F 1 188 ? 50.336 39.605 65.764 1.00 39.32 188 LYS F O 1
ATOM 10489 N N . VAL F 1 189 ? 49.952 40.109 63.610 1.00 36.21 189 VAL F N 1
ATOM 10490 C CA . VAL F 1 189 ? 50.061 38.724 63.181 1.00 34.80 189 VAL F CA 1
ATOM 10491 C C . VAL F 1 189 ? 51.554 38.437 63.122 1.00 34.40 189 VAL F C 1
ATOM 10492 O O . VAL F 1 189 ? 52.348 39.345 62.889 1.00 33.16 189 VAL F O 1
ATOM 10496 N N . PRO F 1 190 ? 51.959 37.176 63.343 1.00 34.59 190 PRO F N 1
ATOM 10497 C CA . PRO F 1 190 ? 53.389 36.848 63.296 1.00 34.53 190 PRO F CA 1
ATOM 10498 C C . PRO F 1 190 ? 54.060 37.450 62.065 1.00 35.41 190 PRO F C 1
ATOM 10499 O O . PRO F 1 190 ? 53.400 37.709 61.060 1.00 36.34 190 PRO F O 1
ATOM 10503 N N . GLU F 1 191 ? 55.367 37.676 62.140 1.00 36.13 191 GLU F N 1
ATOM 10504 C CA . GLU F 1 191 ? 56.081 38.293 61.033 1.00 37.51 191 GLU F CA 1
ATOM 10505 C C . GLU F 1 191 ? 56.018 37.524 59.715 1.00 37.27 191 GLU F C 1
ATOM 10506 O O . GLU F 1 191 ? 55.964 38.131 58.648 1.00 35.50 191 GLU F O 1
ATOM 10512 N N . LYS F 1 192 ? 56.009 36.197 59.782 1.00 37.44 192 LYS F N 1
ATOM 10513 C CA . LYS F 1 192 ? 55.952 35.388 58.569 1.00 36.55 192 LYS F CA 1
ATOM 10514 C C . LYS F 1 192 ? 54.601 35.525 57.865 1.00 35.20 192 LYS F C 1
ATOM 10515 O O . LYS F 1 192 ? 54.523 35.500 56.638 1.00 34.00 192 LYS F O 1
ATOM 10521 N N . VAL F 1 193 ? 53.538 35.670 58.646 1.00 33.33 193 VAL F N 1
ATOM 10522 C CA . VAL F 1 193 ? 52.203 35.816 58.086 1.00 32.27 193 VAL F CA 1
ATOM 10523 C C . VAL F 1 193 ? 52.034 37.158 57.375 1.00 31.56 193 VAL F C 1
ATOM 10524 O O . VAL F 1 193 ? 51.566 37.209 56.241 1.00 32.03 193 VAL F O 1
ATOM 10528 N N . ARG F 1 194 ? 52.425 38.239 58.036 1.00 29.87 194 ARG F N 1
ATOM 10529 C CA . ARG F 1 194 ? 52.316 39.563 57.444 1.00 30.58 194 ARG F CA 1
ATOM 10530 C C . ARG F 1 194 ? 53.064 39.664 56.107 1.00 30.63 194 ARG F C 1
ATOM 10531 O O . ARG F 1 194 ? 52.527 40.177 55.124 1.00 30.82 194 ARG F O 1
ATOM 10539 N N . GLU F 1 195 ? 54.298 39.170 56.072 1.00 32.01 195 GLU F N 1
ATOM 10540 C CA . GLU F 1 195 ? 55.116 39.224 54.858 1.00 34.57 195 GLU F CA 1
ATOM 10541 C C . GLU F 1 195 ? 54.460 38.473 53.711 1.00 33.42 195 GLU F C 1
ATOM 10542 O O . GLU F 1 195 ? 54.494 38.918 52.567 1.00 32.85 195 GLU F O 1
ATOM 10548 N N . LYS F 1 196 ? 53.880 37.322 54.033 1.00 32.94 196 LYS F N 1
ATOM 10549 C CA . LYS F 1 196 ? 53.214 36.475 53.049 1.00 32.55 196 LYS F CA 1
ATOM 10550 C C . LYS F 1 196 ? 51.929 37.136 52.557 1.00 30.87 196 LYS F C 1
ATOM 10551 O O . LYS F 1 196 ? 51.541 36.978 51.398 1.00 30.58 196 LYS F O 1
ATOM 10557 N N . ALA F 1 197 ? 51.270 37.876 53.444 1.00 28.56 197 ALA F N 1
ATOM 10558 C CA . ALA F 1 197 ? 50.029 38.554 53.089 1.00 25.78 197 ALA F CA 1
ATOM 10559 C C . ALA F 1 197 ? 50.334 39.641 52.071 1.00 24.16 197 ALA F C 1
ATOM 10560 O O . ALA F 1 197 ? 49.820 39.627 50.950 1.00 24.25 197 ALA F O 1
ATOM 10562 N N . ILE F 1 198 ? 51.190 40.573 52.466 1.00 21.46 198 ILE F N 1
ATOM 10563 C CA . ILE F 1 198 ? 51.565 41.670 51.592 1.00 22.57 198 ILE F CA 1
ATOM 10564 C C . ILE F 1 198 ? 52.134 41.189 50.257 1.00 21.14 198 ILE F C 1
ATOM 10565 O O . ILE F 1 198 ? 51.795 41.717 49.198 1.00 21.01 198 ILE F O 1
ATOM 10570 N N . ALA F 1 199 ? 52.991 40.181 50.302 1.00 19.45 199 ALA F N 1
ATOM 10571 C CA . ALA F 1 199 ? 53.587 39.658 49.079 1.00 20.20 199 ALA F CA 1
ATOM 10572 C C . ALA F 1 199 ? 52.528 39.152 48.109 1.00 20.12 199 ALA F C 1
ATOM 10573 O O . ALA F 1 199 ? 52.723 39.197 46.895 1.00 18.76 199 ALA F O 1
ATOM 10575 N N . ALA F 1 200 ? 51.408 38.675 48.649 1.00 20.14 200 ALA F N 1
ATOM 10576 C CA . ALA F 1 200 ? 50.331 38.135 47.824 1.00 20.13 200 ALA F CA 1
ATOM 10577 C C . ALA F 1 200 ? 49.291 39.180 47.431 1.00 20.20 200 ALA F C 1
ATOM 10578 O O . ALA F 1 200 ? 48.281 38.858 46.801 1.00 19.48 200 ALA F O 1
ATOM 10580 N N . THR F 1 201 ? 49.552 40.434 47.787 1.00 19.30 201 THR F N 1
ATOM 10581 C CA . THR F 1 201 ? 48.631 41.521 47.492 1.00 16.75 201 THR F CA 1
ATOM 10582 C C . THR F 1 201 ? 49.177 42.459 46.415 1.00 18.84 201 THR F C 1
ATOM 10583 O O . THR F 1 201 ? 50.119 43.214 46.655 1.00 18.79 201 THR F O 1
ATOM 10587 N N . PRO F 1 202 ? 48.590 42.427 45.208 1.00 19.36 202 PRO F N 1
ATOM 10588 C CA . PRO F 1 202 ? 49.048 43.293 44.117 1.00 18.76 202 PRO F CA 1
ATOM 10589 C C . PRO F 1 202 ? 49.280 44.742 44.535 1.00 19.16 202 PRO F C 1
ATOM 10590 O O . PRO F 1 202 ? 50.254 45.350 44.113 1.00 19.04 202 PRO F O 1
ATOM 10594 N N . LEU F 1 203 ? 48.395 45.297 45.363 1.00 20.21 203 LEU F N 1
ATOM 10595 C CA . LEU F 1 203 ? 48.566 46.681 45.814 1.00 20.11 203 LEU F CA 1
ATOM 10596 C C . LEU F 1 203 ? 49.739 46.855 46.780 1.00 19.23 203 LEU F C 1
ATOM 10597 O O . LEU F 1 203 ? 50.078 47.964 47.151 1.00 21.67 203 LEU F O 1
ATOM 10602 N N . GLY F 1 204 ? 50.336 45.747 47.198 1.00 20.33 204 GLY F N 1
ATOM 10603 C CA . GLY F 1 204 ? 51.496 45.784 48.071 1.00 18.78 204 GLY F CA 1
ATOM 10604 C C . GLY F 1 204 ? 51.401 46.377 49.462 1.00 19.33 204 GLY F C 1
ATOM 10605 O O . GLY F 1 204 ? 52.399 46.866 49.977 1.00 20.35 204 GLY F O 1
ATOM 10606 N N . ARG F 1 205 ? 50.230 46.325 50.082 1.00 19.35 205 ARG F N 1
ATOM 10607 C CA . ARG F 1 205 ? 50.061 46.865 51.426 1.00 18.44 205 ARG F CA 1
ATOM 10608 C C . ARG F 1 205 ? 48.830 46.258 52.076 1.00 19.08 205 ARG F C 1
ATOM 10609 O O . ARG F 1 205 ? 48.053 45.568 51.422 1.00 19.33 205 ARG F O 1
ATOM 10617 N N . ALA F 1 206 ? 48.663 46.508 53.369 1.00 18.77 206 ALA F N 1
ATOM 10618 C CA . ALA F 1 206 ? 47.511 46.010 54.099 1.00 18.04 206 ALA F CA 1
ATOM 10619 C C . ALA F 1 206 ? 46.417 47.030 53.860 1.00 19.00 206 ALA F C 1
ATOM 10620 O O . ALA F 1 206 ? 46.702 48.172 53.470 1.00 17.08 206 ALA F O 1
ATOM 10622 N N . GLY F 1 207 ? 45.174 46.617 54.085 1.00 18.26 207 GLY F N 1
ATOM 10623 C CA . GLY F 1 207 ? 44.060 47.527 53.908 1.00 19.38 207 GLY F CA 1
ATOM 10624 C C . GLY F 1 207 ? 43.775 48.285 55.193 1.00 19.65 207 GLY F C 1
ATOM 10625 O O . GLY F 1 207 ? 44.206 47.894 56.270 1.00 18.91 207 GLY F O 1
ATOM 10626 N N . LYS F 1 208 ? 43.040 49.380 55.084 1.00 21.53 208 LYS F N 1
ATOM 10627 C CA . LYS F 1 208 ? 42.702 50.165 56.256 1.00 23.35 208 LYS F CA 1
ATOM 10628 C C . LYS F 1 208 ? 41.197 50.061 56.479 1.00 23.34 208 LYS F C 1
ATOM 10629 O O . LYS F 1 208 ? 40.424 49.973 55.525 1.00 23.62 208 LYS F O 1
ATOM 10635 N N . PRO F 1 209 ? 40.761 50.060 57.742 1.00 22.16 209 PRO F N 1
ATOM 10636 C CA . PRO F 1 209 ? 39.325 49.960 58.000 1.00 22.42 209 PRO F CA 1
ATOM 10637 C C . PRO F 1 209 ? 38.440 50.956 57.244 1.00 22.15 209 PRO F C 1
ATOM 10638 O O . PRO F 1 209 ? 37.345 50.604 56.824 1.00 23.03 209 PRO F O 1
ATOM 10642 N N . LEU F 1 210 ? 38.905 52.187 57.059 1.00 21.76 210 LEU F N 1
ATOM 10643 C CA . LEU F 1 210 ? 38.103 53.191 56.356 1.00 20.27 210 LEU F CA 1
ATOM 10644 C C . LEU F 1 210 ? 37.774 52.718 54.930 1.00 19.85 210 LEU F C 1
ATOM 10645 O O . LEU F 1 210 ? 36.686 52.976 54.406 1.00 20.64 210 LEU F O 1
ATOM 10650 N N . GLU F 1 211 ? 38.722 52.026 54.309 1.00 16.59 211 GLU F N 1
ATOM 10651 C CA . GLU F 1 211 ? 38.544 51.524 52.958 1.00 15.57 211 GLU F CA 1
ATOM 10652 C C . GLU F 1 211 ? 37.394 50.522 52.895 1.00 15.22 211 GLU F C 1
ATOM 10653 O O . GLU F 1 211 ? 36.640 50.494 51.926 1.00 15.01 211 GLU F O 1
ATOM 10659 N N . VAL F 1 212 ? 37.260 49.702 53.931 1.00 14.44 212 VAL F N 1
ATOM 10660 C CA . VAL F 1 212 ? 36.175 48.736 53.988 1.00 13.39 212 VAL F CA 1
ATOM 10661 C C . VAL F 1 212 ? 34.894 49.512 54.282 1.00 12.41 212 VAL F C 1
ATOM 10662 O O . VAL F 1 212 ? 33.821 49.162 53.801 1.00 13.67 212 VAL F O 1
ATOM 10666 N N . ALA F 1 213 ? 35.026 50.583 55.054 1.00 12.00 213 ALA F N 1
ATOM 10667 C CA . ALA F 1 213 ? 33.894 51.428 55.405 1.00 13.37 213 ALA F CA 1
ATOM 10668 C C . ALA F 1 213 ? 33.289 52.061 54.153 1.00 13.81 213 ALA F C 1
ATOM 10669 O O . ALA F 1 213 ? 32.070 52.116 54.015 1.00 14.16 213 ALA F O 1
ATOM 10671 N N . TYR F 1 214 ? 34.136 52.543 53.247 1.00 12.78 214 TYR F N 1
ATOM 10672 C CA . TYR F 1 214 ? 33.638 53.166 52.029 1.00 14.84 214 TYR F CA 1
ATOM 10673 C C . TYR F 1 214 ? 32.876 52.168 51.176 1.00 14.16 214 TYR F C 1
ATOM 10674 O O . TYR F 1 214 ? 31.871 52.512 50.565 1.00 11.93 214 TYR F O 1
ATOM 10683 N N . ALA F 1 215 ? 33.362 50.931 51.143 1.00 14.62 215 ALA F N 1
ATOM 10684 C CA . ALA F 1 215 ? 32.713 49.870 50.376 1.00 13.91 215 ALA F CA 1
ATOM 10685 C C . ALA F 1 215 ? 31.310 49.636 50.941 1.00 13.42 215 ALA F C 1
ATOM 10686 O O . ALA F 1 215 ? 30.358 49.412 50.191 1.00 13.60 215 ALA F O 1
ATOM 10688 N N . ALA F 1 216 ? 31.197 49.700 52.268 1.00 12.70 216 ALA F N 1
ATOM 10689 C CA . ALA F 1 216 ? 29.923 49.519 52.946 1.00 13.36 216 ALA F CA 1
ATOM 10690 C C . ALA F 1 216 ? 29.014 50.714 52.633 1.00 14.64 216 ALA F C 1
ATOM 10691 O O . ALA F 1 216 ? 27.819 50.559 52.398 1.00 15.17 216 ALA F O 1
ATOM 10693 N N . LEU F 1 217 ? 29.600 51.905 52.624 1.00 14.56 217 LEU F N 1
ATOM 10694 C CA . LEU F 1 217 ? 28.876 53.131 52.322 1.00 15.39 217 LEU F CA 1
ATOM 10695 C C . LEU F 1 217 ? 28.221 52.991 50.940 1.00 16.37 217 LEU F C 1
ATOM 10696 O O . LEU F 1 217 ? 27.033 53.270 50.762 1.00 16.99 217 LEU F O 1
ATOM 10701 N N . PHE F 1 218 ? 29.012 52.559 49.965 1.00 15.33 218 PHE F N 1
ATOM 10702 C CA . PHE F 1 218 ? 28.534 52.369 48.600 1.00 14.54 218 PHE F CA 1
ATOM 10703 C C . PHE F 1 218 ? 27.354 51.385 48.513 1.00 14.80 218 PHE F C 1
ATOM 10704 O O . PHE F 1 218 ? 26.324 51.689 47.919 1.00 15.13 218 PHE F O 1
ATOM 10712 N N . LEU F 1 219 ? 27.503 50.210 49.116 1.00 14.73 219 LEU F N 1
ATOM 10713 C CA . LEU F 1 219 ? 26.451 49.202 49.073 1.00 14.84 219 LEU F CA 1
ATOM 10714 C C . LEU F 1 219 ? 25.196 49.561 49.849 1.00 14.12 219 LEU F C 1
ATOM 10715 O O . LEU F 1 219 ? 24.112 49.094 49.518 1.00 12.69 219 LEU F O 1
ATOM 10720 N N . LEU F 1 220 ? 25.324 50.395 50.875 1.00 15.43 220 LEU F N 1
ATOM 10721 C CA . LEU F 1 220 ? 24.151 50.764 51.658 1.00 16.64 220 LEU F CA 1
ATOM 10722 C C . LEU F 1 220 ? 23.415 51.980 51.089 1.00 16.13 220 LEU F C 1
ATOM 10723 O O . LEU F 1 220 ? 22.203 52.097 51.235 1.00 16.50 220 LEU F O 1
ATOM 10728 N N . SER F 1 221 ? 24.149 52.870 50.430 1.00 15.83 221 SER F N 1
ATOM 10729 C CA . SER F 1 221 ? 23.572 54.081 49.850 1.00 16.58 221 SER F CA 1
ATOM 10730 C C . SER F 1 221 ? 22.791 53.784 48.574 1.00 17.90 221 SER F C 1
ATOM 10731 O O . SER F 1 221 ? 22.912 52.706 48.004 1.00 17.51 221 SER F O 1
ATOM 10734 N N . ASP F 1 222 ? 22.003 54.754 48.120 1.00 19.64 222 ASP F N 1
ATOM 10735 C CA . ASP F 1 222 ? 21.192 54.577 46.918 1.00 21.62 222 ASP F CA 1
ATOM 10736 C C . ASP F 1 222 ? 22.008 54.555 45.631 1.00 21.65 222 ASP F C 1
ATOM 10737 O O . ASP F 1 222 ? 21.465 54.378 44.542 1.00 22.41 222 ASP F O 1
ATOM 10742 N N . GLU F 1 223 ? 23.314 54.736 45.760 1.00 20.84 223 GLU F N 1
ATOM 10743 C CA . GLU F 1 223 ? 24.186 54.723 44.603 1.00 20.01 223 GLU F CA 1
ATOM 10744 C C . GLU F 1 223 ? 24.358 53.313 44.052 1.00 20.23 223 GLU F C 1
ATOM 10745 O O . GLU F 1 223 ? 24.724 53.131 42.890 1.00 21.73 223 GLU F O 1
ATOM 10751 N N . SER F 1 224 ? 24.086 52.314 44.885 1.00 19.98 224 SER F N 1
ATOM 10752 C CA . SER F 1 224 ? 24.202 50.920 44.474 1.00 18.43 224 SER F CA 1
ATOM 10753 C C . SER F 1 224 ? 22.803 50.326 44.341 1.00 19.04 224 SER F C 1
ATOM 10754 O O . SER F 1 224 ? 22.619 49.109 44.404 1.00 19.71 224 SER F O 1
ATOM 10757 N N . SER F 1 225 ? 21.824 51.204 44.142 1.00 17.56 225 SER F N 1
ATOM 10758 C CA . SER F 1 225 ? 20.424 50.808 44.014 1.00 16.89 225 SER F CA 1
ATOM 10759 C C . SER F 1 225 ? 20.133 49.657 43.055 1.00 16.05 225 SER F C 1
ATOM 10760 O O . SER F 1 225 ? 19.153 48.940 43.234 1.00 17.31 225 SER F O 1
ATOM 10763 N N . PHE F 1 226 ? 20.964 49.470 42.038 1.00 15.62 226 PHE F N 1
ATOM 10764 C CA . PHE F 1 226 ? 20.722 48.381 41.097 1.00 15.96 226 PHE F CA 1
ATOM 10765 C C . PHE F 1 226 ? 21.679 47.206 41.293 1.00 15.17 226 PHE F C 1
ATOM 10766 O O . PHE F 1 226 ? 21.793 46.344 40.426 1.00 17.29 226 PHE F O 1
ATOM 10774 N N . ILE F 1 227 ? 22.338 47.168 42.446 1.00 14.35 227 ILE F N 1
ATOM 10775 C CA . ILE F 1 227 ? 23.293 46.112 42.774 1.00 13.82 227 ILE F CA 1
ATOM 10776 C C . ILE F 1 227 ? 22.811 45.255 43.949 1.00 13.12 227 ILE F C 1
ATOM 10777 O O . ILE F 1 227 ? 22.540 45.772 45.022 1.00 13.10 227 ILE F O 1
ATOM 10782 N N . THR F 1 228 ? 22.720 43.945 43.749 1.00 12.49 228 THR F N 1
ATOM 10783 C CA . THR F 1 228 ? 22.263 43.052 44.809 1.00 11.33 228 THR F CA 1
ATOM 10784 C C . THR F 1 228 ? 22.767 41.623 44.584 1.00 10.87 228 THR F C 1
ATOM 10785 O O . THR F 1 228 ? 22.958 41.200 43.449 1.00 10.29 228 THR F O 1
ATOM 10789 N N . GLY F 1 229 ? 22.983 40.897 45.679 1.00 10.45 229 GLY F N 1
ATOM 10790 C CA . GLY F 1 229 ? 23.476 39.535 45.597 1.00 10.34 229 GLY F CA 1
ATOM 10791 C C . GLY F 1 229 ? 24.941 39.471 45.190 1.00 12.40 229 GLY F C 1
ATOM 10792 O O . GLY F 1 229 ? 25.400 38.448 44.693 1.00 13.49 229 GLY F O 1
ATOM 10793 N N . GLN F 1 230 ? 25.676 40.559 45.415 1.00 13.64 230 GLN F N 1
ATOM 10794 C CA . GLN F 1 230 ? 27.091 40.648 45.048 1.00 14.09 230 GLN F CA 1
ATOM 10795 C C . GLN F 1 230 ? 28.080 40.473 46.196 1.00 15.77 230 GLN F C 1
ATOM 10796 O O . GLN F 1 230 ? 27.769 40.729 47.363 1.00 15.88 230 GLN F O 1
ATOM 10802 N N . VAL F 1 231 ? 29.279 40.030 45.833 1.00 16.04 231 VAL F N 1
ATOM 10803 C CA . VAL F 1 231 ? 30.370 39.832 46.766 1.00 15.44 231 VAL F CA 1
ATOM 10804 C C . VAL F 1 231 ? 31.420 40.846 46.345 1.00 15.08 231 VAL F C 1
ATOM 10805 O O . VAL F 1 231 ? 32.036 40.714 45.287 1.00 15.58 231 VAL F O 1
ATOM 10809 N N . LEU F 1 232 ? 31.612 41.867 47.164 1.00 15.01 232 LEU F N 1
ATOM 10810 C CA . LEU F 1 232 ? 32.596 42.892 46.858 1.00 16.51 232 LEU F CA 1
ATOM 10811 C C . LEU F 1 232 ? 33.871 42.636 47.651 1.00 16.16 232 LEU F C 1
ATOM 10812 O O . LEU F 1 232 ? 33.865 42.702 48.879 1.00 16.72 232 LEU F O 1
ATOM 10817 N N . PHE F 1 233 ? 34.959 42.333 46.950 1.00 16.16 233 PHE F N 1
ATOM 10818 C CA . PHE F 1 233 ? 36.241 42.076 47.601 1.00 14.63 233 PHE F CA 1
ATOM 10819 C C . PHE F 1 233 ? 37.007 43.372 47.847 1.00 15.42 233 PHE F C 1
ATOM 10820 O O . PHE F 1 233 ? 37.204 44.160 46.930 1.00 15.25 233 PHE F O 1
ATOM 10828 N N . VAL F 1 234 ? 37.425 43.594 49.087 1.00 16.14 234 VAL F N 1
ATOM 10829 C CA . VAL F 1 234 ? 38.216 44.769 49.429 1.00 16.93 234 VAL F CA 1
ATOM 10830 C C . VAL F 1 234 ? 39.466 44.125 49.999 1.00 17.94 234 VAL F C 1
ATOM 10831 O O . VAL F 1 234 ? 39.668 44.101 51.214 1.00 18.56 234 VAL F O 1
ATOM 10835 N N . ASP F 1 235 ? 40.290 43.582 49.103 1.00 18.11 235 ASP F N 1
ATOM 10836 C CA . ASP F 1 235 ? 41.499 42.872 49.500 1.00 18.05 235 ASP F CA 1
ATOM 10837 C C . ASP F 1 235 ? 42.745 43.277 48.732 1.00 16.45 235 ASP F C 1
ATOM 10838 O O . ASP F 1 235 ? 43.761 42.585 48.777 1.00 13.69 235 ASP F O 1
ATOM 10843 N N . GLY F 1 236 ? 42.659 44.391 48.017 1.00 17.88 236 GLY F N 1
ATOM 10844 C CA . GLY F 1 236 ? 43.801 44.865 47.256 1.00 17.18 236 GLY F CA 1
ATOM 10845 C C . GLY F 1 236 ? 44.265 43.911 46.171 1.00 17.58 236 GLY F C 1
ATOM 10846 O O . GLY F 1 236 ? 45.428 43.948 45.762 1.00 19.18 236 GLY F O 1
ATOM 10847 N N . GLY F 1 237 ? 43.371 43.047 45.704 1.00 16.76 237 GLY F N 1
ATOM 10848 C CA . GLY F 1 237 ? 43.735 42.119 44.646 1.00 15.80 237 GLY F CA 1
ATOM 10849 C C . GLY F 1 237 ? 44.346 40.809 45.100 1.00 16.27 237 GLY F C 1
ATOM 10850 O O . GLY F 1 237 ? 44.748 39.995 44.276 1.00 14.87 237 GLY F O 1
ATOM 10851 N N . ARG F 1 238 ? 44.408 40.599 46.411 1.00 18.65 238 ARG F N 1
ATOM 10852 C CA . ARG F 1 238 ? 44.980 39.376 46.978 1.00 19.84 238 ARG F CA 1
ATOM 10853 C C . ARG F 1 238 ? 44.308 38.115 46.457 1.00 19.07 238 ARG F C 1
ATOM 10854 O O . ARG F 1 238 ? 44.921 37.055 46.411 1.00 20.76 238 ARG F O 1
ATOM 10862 N N . THR F 1 239 ? 43.054 38.236 46.049 1.00 20.01 239 THR F N 1
ATOM 10863 C CA . THR F 1 239 ? 42.304 37.089 45.573 1.00 20.33 239 THR F CA 1
ATOM 10864 C C . THR F 1 239 ? 42.244 36.917 44.051 1.00 21.60 239 THR F C 1
ATOM 10865 O O . THR F 1 239 ? 41.522 36.056 43.550 1.00 22.10 239 THR F O 1
ATOM 10869 N N . ILE F 1 240 ? 42.998 37.715 43.305 1.00 22.48 240 ILE F N 1
ATOM 10870 C CA . ILE F 1 240 ? 42.963 37.576 41.854 1.00 24.32 240 ILE F CA 1
ATOM 10871 C C . ILE F 1 240 ? 43.589 36.257 41.394 1.00 27.65 240 ILE F C 1
ATOM 10872 O O . ILE F 1 240 ? 43.172 35.699 40.376 1.00 27.90 240 ILE F O 1
ATOM 10877 N N . GLY F 1 241 ? 44.574 35.752 42.140 1.00 29.99 241 GLY F N 1
ATOM 10878 C CA . GLY F 1 241 ? 45.216 34.505 41.742 1.00 34.40 241 GLY F CA 1
ATOM 10879 C C . GLY F 1 241 ? 45.759 33.540 42.796 1.00 36.79 241 GLY F C 1
ATOM 10880 O O . GLY F 1 241 ? 46.422 32.560 42.445 1.00 39.07 241 GLY F O 1
ATOM 10881 N N . ALA F 1 242 ? 45.497 33.792 44.076 1.00 38.09 242 ALA F N 1
ATOM 10882 C CA . ALA F 1 242 ? 45.981 32.913 45.145 1.00 38.80 242 ALA F CA 1
ATOM 10883 C C . ALA F 1 242 ? 47.515 32.852 45.224 1.00 39.63 242 ALA F C 1
ATOM 10884 O O . ALA F 1 242 ? 48.185 33.477 44.373 1.00 41.44 242 ALA F O 1
ATOM 10894 N N . ARG G 1 2 ? 38.288 0.518 37.760 1.00 32.21 2 ARG G N 1
ATOM 10895 C CA . ARG G 1 2 ? 38.964 1.732 38.171 1.00 29.63 2 ARG G CA 1
ATOM 10896 C C . ARG G 1 2 ? 39.130 1.874 39.682 1.00 27.34 2 ARG G C 1
ATOM 10897 O O . ARG G 1 2 ? 39.835 2.767 40.154 1.00 27.57 2 ARG G O 1
ATOM 10905 N N . LEU G 1 3 ? 38.489 0.993 40.440 1.00 24.10 3 LEU G N 1
ATOM 10906 C CA . LEU G 1 3 ? 38.593 1.039 41.893 1.00 22.18 3 LEU G CA 1
ATOM 10907 C C . LEU G 1 3 ? 39.065 -0.299 42.429 1.00 21.29 3 LEU G C 1
ATOM 10908 O O . LEU G 1 3 ? 38.749 -0.677 43.552 1.00 21.40 3 LEU G O 1
ATOM 10913 N N . LYS G 1 4 ? 39.841 -1.005 41.617 1.00 20.67 4 LYS G N 1
ATOM 10914 C CA . LYS G 1 4 ? 40.353 -2.317 41.981 1.00 20.06 4 LYS G CA 1
ATOM 10915 C C . LYS G 1 4 ? 40.982 -2.421 43.369 1.00 19.86 4 LYS G C 1
ATOM 10916 O O . LYS G 1 4 ? 42.056 -1.881 43.628 1.00 18.50 4 LYS G O 1
ATOM 10922 N N . ASP G 1 5 ? 40.299 -3.127 44.260 1.00 21.10 5 ASP G N 1
ATOM 10923 C CA . ASP G 1 5 ? 40.781 -3.336 45.619 1.00 21.43 5 ASP G CA 1
ATOM 10924 C C . ASP G 1 5 ? 40.927 -2.058 46.445 1.00 21.33 5 ASP G C 1
ATOM 10925 O O . ASP G 1 5 ? 41.568 -2.063 47.494 1.00 19.68 5 ASP G O 1
ATOM 10930 N N . LYS G 1 6 ? 40.338 -0.962 45.984 1.00 20.32 6 LYS G N 1
ATOM 10931 C CA . LYS G 1 6 ? 40.438 0.268 46.743 1.00 21.28 6 LYS G CA 1
ATOM 10932 C C . LYS G 1 6 ? 39.436 0.260 47.894 1.00 20.20 6 LYS G C 1
ATOM 10933 O O . LYS G 1 6 ? 38.281 -0.117 47.721 1.00 20.64 6 LYS G O 1
ATOM 10939 N N . ALA G 1 7 ? 39.892 0.660 49.075 1.00 17.80 7 ALA G N 1
ATOM 10940 C CA . ALA G 1 7 ? 39.033 0.719 50.247 1.00 15.12 7 ALA G CA 1
ATOM 10941 C C . ALA G 1 7 ? 38.260 2.037 50.220 1.00 13.48 7 ALA G C 1
ATOM 10942 O O . ALA G 1 7 ? 38.853 3.098 50.333 1.00 13.16 7 ALA G O 1
ATOM 10944 N N . VAL G 1 8 ? 36.939 1.956 50.084 1.00 13.93 8 VAL G N 1
ATOM 10945 C CA . VAL G 1 8 ? 36.078 3.141 50.007 1.00 14.27 8 VAL G CA 1
ATOM 10946 C C . VAL G 1 8 ? 34.893 3.123 50.967 1.00 14.34 8 VAL G C 1
ATOM 10947 O O . VAL G 1 8 ? 34.249 2.092 51.173 1.00 15.65 8 VAL G O 1
ATOM 10951 N N . LEU G 1 9 ? 34.594 4.283 51.537 1.00 13.93 9 LEU G N 1
ATOM 10952 C CA . LEU G 1 9 ? 33.462 4.416 52.440 1.00 11.89 9 LEU G CA 1
ATOM 10953 C C . LEU G 1 9 ? 32.521 5.439 51.829 1.00 10.86 9 LEU G C 1
ATOM 10954 O O . LEU G 1 9 ? 32.964 6.415 51.223 1.00 10.59 9 LEU G O 1
ATOM 10959 N N . ILE G 1 10 ? 31.222 5.204 51.983 1.00 12.24 10 ILE G N 1
ATOM 10960 C CA . ILE G 1 10 ? 30.199 6.085 51.439 1.00 13.82 10 ILE G CA 1
ATOM 10961 C C . ILE G 1 10 ? 29.121 6.353 52.483 1.00 14.67 10 ILE G C 1
ATOM 10962 O O . ILE G 1 10 ? 28.672 5.439 53.165 1.00 14.07 10 ILE G O 1
ATOM 10967 N N . THR G 1 11 ? 28.701 7.605 52.599 1.00 15.35 11 THR G N 1
ATOM 10968 C CA . THR G 1 11 ? 27.647 7.960 53.544 1.00 16.89 11 THR G CA 1
ATOM 10969 C C . THR G 1 11 ? 26.355 8.161 52.752 1.00 18.06 11 THR G C 1
ATOM 10970 O O . THR G 1 11 ? 26.393 8.421 51.542 1.00 18.42 11 THR G O 1
ATOM 10974 N N . GLY G 1 12 ? 25.216 8.042 53.427 1.00 17.26 12 GLY G N 1
ATOM 10975 C CA . GLY G 1 12 ? 23.949 8.183 52.733 1.00 16.52 12 GLY G CA 1
ATOM 10976 C C . GLY G 1 12 ? 23.896 7.144 51.627 1.00 16.41 12 GLY G C 1
ATOM 10977 O O . GLY G 1 12 ? 23.295 7.368 50.584 1.00 17.26 12 GLY G O 1
ATOM 10978 N N . ALA G 1 13 ? 24.528 5.997 51.873 1.00 16.31 13 ALA G N 1
ATOM 10979 C CA . ALA G 1 13 ? 24.605 4.911 50.901 1.00 16.23 13 ALA G CA 1
ATOM 10980 C C . ALA G 1 13 ? 23.300 4.156 50.659 1.00 17.59 13 ALA G C 1
ATOM 10981 O O . ALA G 1 13 ? 23.188 3.428 49.673 1.00 14.72 13 ALA G O 1
ATOM 10983 N N . ALA G 1 14 ? 22.317 4.322 51.545 1.00 18.20 14 ALA G N 1
ATOM 10984 C CA . ALA G 1 14 ? 21.043 3.622 51.380 1.00 20.94 14 ALA G CA 1
ATOM 10985 C C . ALA G 1 14 ? 20.056 4.397 50.512 1.00 21.65 14 ALA G C 1
ATOM 10986 O O . ALA G 1 14 ? 19.051 3.845 50.066 1.00 24.70 14 ALA G O 1
ATOM 10988 N N . HIS G 1 15 ? 20.358 5.669 50.271 1.00 20.26 15 HIS G N 1
ATOM 10989 C CA . HIS G 1 15 ? 19.508 6.543 49.462 1.00 20.79 15 HIS G CA 1
ATOM 10990 C C . HIS G 1 15 ? 19.837 6.483 47.974 1.00 18.95 15 HIS G C 1
ATOM 10991 O O . HIS G 1 15 ? 20.836 5.893 47.575 1.00 16.94 15 HIS G O 1
ATOM 10998 N N . GLY G 1 16 ? 18.990 7.129 47.175 1.00 17.94 16 GLY G N 1
ATOM 10999 C CA . GLY G 1 16 ? 19.146 7.156 45.731 1.00 18.06 16 GLY G CA 1
ATOM 11000 C C . GLY G 1 16 ? 20.558 7.246 45.176 1.00 19.53 16 GLY G C 1
ATOM 11001 O O . GLY G 1 16 ? 21.069 6.283 44.607 1.00 18.54 16 GLY G O 1
ATOM 11002 N N . ILE G 1 17 ? 21.192 8.401 45.329 1.00 19.56 17 ILE G N 1
ATOM 11003 C CA . ILE G 1 17 ? 22.539 8.585 44.814 1.00 21.25 17 ILE G CA 1
ATOM 11004 C C . ILE G 1 17 ? 23.576 7.676 45.475 1.00 22.26 17 ILE G C 1
ATOM 11005 O O . ILE G 1 17 ? 24.434 7.100 44.797 1.00 22.18 17 ILE G O 1
ATOM 11010 N N . GLY G 1 18 ? 23.495 7.535 46.793 1.00 22.73 18 GLY G N 1
ATOM 11011 C CA . GLY G 1 18 ? 24.440 6.680 47.489 1.00 21.48 18 GLY G CA 1
ATOM 11012 C C . GLY G 1 18 ? 24.333 5.240 47.014 1.00 20.76 18 GLY G C 1
ATOM 11013 O O . GLY G 1 18 ? 25.332 4.567 46.755 1.00 19.90 18 GLY G O 1
ATOM 11014 N N . ARG G 1 19 ? 23.108 4.755 46.898 1.00 19.99 19 ARG G N 1
ATOM 11015 C CA . ARG G 1 19 ? 22.892 3.387 46.453 1.00 20.84 19 ARG G CA 1
ATOM 11016 C C . ARG G 1 19 ? 23.431 3.158 45.043 1.00 19.91 19 ARG G C 1
ATOM 11017 O O . ARG G 1 19 ? 24.047 2.127 44.768 1.00 18.56 19 ARG G O 1
ATOM 11025 N N . ALA G 1 20 ? 23.195 4.115 44.150 1.00 17.00 20 ALA G N 1
ATOM 11026 C CA . ALA G 1 20 ? 23.659 3.984 42.777 1.00 17.51 20 ALA G CA 1
ATOM 11027 C C . ALA G 1 20 ? 25.183 3.963 42.730 1.00 16.97 20 ALA G C 1
ATOM 11028 O O . ALA G 1 20 ? 25.782 3.296 41.885 1.00 15.56 20 ALA G O 1
ATOM 11030 N N . THR G 1 21 ? 25.796 4.695 43.649 1.00 16.29 21 THR G N 1
ATOM 11031 C CA . THR G 1 21 ? 27.240 4.777 43.741 1.00 16.97 21 THR G CA 1
ATOM 11032 C C . THR G 1 21 ? 27.826 3.476 44.298 1.00 18.97 21 THR G C 1
ATOM 11033 O O . THR G 1 21 ? 28.926 3.058 43.918 1.00 18.93 21 THR G O 1
ATOM 11037 N N . LEU G 1 22 ? 27.093 2.837 45.203 1.00 20.81 22 LEU G N 1
ATOM 11038 C CA . LEU G 1 22 ? 27.547 1.570 45.776 1.00 21.80 22 LEU G CA 1
ATOM 11039 C C . LEU G 1 22 ? 27.627 0.552 44.645 1.00 23.20 22 LEU G C 1
ATOM 11040 O O . LEU G 1 22 ? 28.629 -0.148 44.482 1.00 21.76 22 LEU G O 1
ATOM 11045 N N . GLU G 1 23 ? 26.550 0.471 43.869 1.00 22.97 23 GLU G N 1
ATOM 11046 C CA . GLU G 1 23 ? 26.490 -0.457 42.748 1.00 24.73 23 GLU G CA 1
ATOM 11047 C C . GLU G 1 23 ? 27.661 -0.240 41.794 1.00 22.98 23 GLU G C 1
ATOM 11048 O O . GLU G 1 23 ? 28.374 -1.182 41.461 1.00 23.55 23 GLU G O 1
ATOM 11054 N N . LEU G 1 24 ? 27.868 1.003 41.371 1.00 20.08 24 LEU G N 1
ATOM 11055 C CA . LEU G 1 24 ? 28.952 1.326 40.451 1.00 17.75 24 LEU G CA 1
ATOM 11056 C C . LEU G 1 24 ? 30.312 0.973 41.041 1.00 17.22 24 LEU G C 1
ATOM 11057 O O . LEU G 1 24 ? 31.120 0.290 40.406 1.00 17.07 24 LEU G O 1
ATOM 11062 N N . PHE G 1 25 ? 30.571 1.451 42.255 1.00 15.26 25 PHE G N 1
ATOM 11063 C CA . PHE G 1 25 ? 31.845 1.190 42.898 1.00 12.20 25 PHE G CA 1
ATOM 11064 C C . PHE G 1 25 ? 32.092 -0.291 43.131 1.00 12.40 25 PHE G C 1
ATOM 11065 O O . PHE G 1 25 ? 33.237 -0.736 43.123 1.00 13.98 25 PHE G O 1
ATOM 11073 N N . ALA G 1 26 ? 31.030 -1.061 43.334 1.00 12.12 26 ALA G N 1
ATOM 11074 C CA . ALA G 1 26 ? 31.193 -2.498 43.525 1.00 13.61 26 ALA G CA 1
ATOM 11075 C C . ALA G 1 26 ? 31.652 -3.130 42.209 1.00 14.74 26 ALA G C 1
ATOM 11076 O O . ALA G 1 26 ? 32.567 -3.954 42.204 1.00 13.74 26 ALA G O 1
ATOM 11078 N N . LYS G 1 27 ? 31.026 -2.749 41.094 1.00 15.80 27 LYS G N 1
ATOM 11079 C CA . LYS G 1 27 ? 31.427 -3.307 39.799 1.00 18.02 27 LYS G CA 1
ATOM 11080 C C . LYS G 1 27 ? 32.853 -2.879 39.496 1.00 17.92 27 LYS G C 1
ATOM 11081 O O . LYS G 1 27 ? 33.599 -3.605 38.834 1.00 16.68 27 LYS G O 1
ATOM 11087 N N . GLU G 1 28 ? 33.231 -1.697 39.980 1.00 16.51 28 GLU G N 1
ATOM 11088 C CA . GLU G 1 28 ? 34.574 -1.191 39.742 1.00 16.88 28 GLU G CA 1
ATOM 11089 C C . GLU G 1 28 ? 35.627 -1.814 40.655 1.00 17.55 28 GLU G C 1
ATOM 11090 O O . GLU G 1 28 ? 36.766 -1.347 40.707 1.00 18.00 28 GLU G O 1
ATOM 11096 N N . GLY G 1 29 ? 35.232 -2.859 41.379 1.00 15.84 29 GLY G N 1
ATOM 11097 C CA . GLY G 1 29 ? 36.152 -3.583 42.241 1.00 15.61 29 GLY G CA 1
ATOM 11098 C C . GLY G 1 29 ? 36.540 -3.050 43.609 1.00 15.74 29 GLY G C 1
ATOM 11099 O O . GLY G 1 29 ? 37.536 -3.495 44.184 1.00 13.04 29 GLY G O 1
ATOM 11100 N N . ALA G 1 30 ? 35.761 -2.122 44.151 1.00 15.85 30 ALA G N 1
ATOM 11101 C CA . ALA G 1 30 ? 36.086 -1.545 45.456 1.00 15.85 30 ALA G CA 1
ATOM 11102 C C . ALA G 1 30 ? 35.692 -2.416 46.635 1.00 16.59 30 ALA G C 1
ATOM 11103 O O . ALA G 1 30 ? 34.798 -3.261 46.535 1.00 18.15 30 ALA G O 1
ATOM 11105 N N . ARG G 1 31 ? 36.384 -2.220 47.752 1.00 17.56 31 ARG G N 1
ATOM 11106 C CA . ARG G 1 31 ? 36.075 -2.936 48.988 1.00 18.50 31 ARG G CA 1
ATOM 11107 C C . ARG G 1 31 ? 35.304 -1.856 49.718 1.00 18.44 31 ARG G C 1
ATOM 11108 O O . ARG G 1 31 ? 35.886 -0.930 50.281 1.00 19.26 31 ARG G O 1
ATOM 11116 N N . LEU G 1 32 ? 33.986 -1.979 49.694 1.00 17.43 32 LEU G N 1
ATOM 11117 C CA . LEU G 1 32 ? 33.120 -0.964 50.269 1.00 18.17 32 LEU G CA 1
ATOM 11118 C C . LEU G 1 32 ? 32.574 -1.110 51.672 1.00 18.46 32 LEU G C 1
ATOM 11119 O O . LEU G 1 32 ? 32.332 -2.211 52.170 1.00 18.76 32 LEU G O 1
ATOM 11124 N N . VAL G 1 33 ? 32.375 0.052 52.286 1.00 17.49 33 VAL G N 1
ATOM 11125 C CA . VAL G 1 33 ? 31.771 0.175 53.600 1.00 15.95 33 VAL G CA 1
ATOM 11126 C C . VAL G 1 33 ? 30.612 1.150 53.341 1.00 17.29 33 VAL G C 1
ATOM 11127 O O . VAL G 1 33 ? 30.832 2.296 52.947 1.00 17.27 33 VAL G O 1
ATOM 11131 N N . ALA G 1 34 ? 29.383 0.683 53.526 1.00 16.80 34 ALA G N 1
ATOM 11132 C CA . ALA G 1 34 ? 28.212 1.515 53.292 1.00 16.84 34 ALA G CA 1
ATOM 11133 C C . ALA G 1 34 ? 27.713 2.091 54.603 1.00 18.00 34 ALA G C 1
ATOM 11134 O O . ALA G 1 34 ? 27.486 1.354 55.561 1.00 20.77 34 ALA G O 1
ATOM 11136 N N . CYS G 1 35 ? 27.540 3.407 54.639 1.00 17.20 35 CYS G N 1
ATOM 11137 C CA . CYS G 1 35 ? 27.084 4.091 55.841 1.00 17.88 35 CYS G CA 1
ATOM 11138 C C . CYS G 1 35 ? 25.804 4.895 55.648 1.00 17.75 35 CYS G C 1
ATOM 11139 O O . CYS G 1 35 ? 25.669 5.650 54.678 1.00 17.11 35 CYS G O 1
ATOM 11142 N N . ASP G 1 36 ? 24.864 4.726 56.572 1.00 16.92 36 ASP G N 1
ATOM 11143 C CA . ASP G 1 36 ? 23.619 5.479 56.528 1.00 17.38 36 ASP G CA 1
ATOM 11144 C C . ASP G 1 36 ? 22.915 5.394 57.885 1.00 18.35 36 ASP G C 1
ATOM 11145 O O . ASP G 1 36 ? 23.282 4.582 58.743 1.00 17.85 36 ASP G O 1
ATOM 11150 N N . ILE G 1 37 ? 21.903 6.237 58.067 1.00 20.23 37 ILE G N 1
ATOM 11151 C CA . ILE G 1 37 ? 21.182 6.354 59.333 1.00 22.66 37 ILE G CA 1
ATOM 11152 C C . ILE G 1 37 ? 20.212 5.239 59.772 1.00 24.40 37 ILE G C 1
ATOM 11153 O O . ILE G 1 37 ? 20.122 4.937 60.964 1.00 25.55 37 ILE G O 1
ATOM 11158 N N . GLU G 1 38 ? 19.486 4.632 58.834 1.00 25.22 38 GLU G N 1
ATOM 11159 C CA . GLU G 1 38 ? 18.537 3.574 59.192 1.00 26.24 38 GLU G CA 1
ATOM 11160 C C . GLU G 1 38 ? 19.090 2.203 58.846 1.00 26.10 38 GLU G C 1
ATOM 11161 O O . GLU G 1 38 ? 19.261 1.880 57.677 1.00 27.78 38 GLU G O 1
ATOM 11167 N N . GLU G 1 39 ? 19.357 1.402 59.876 1.00 26.59 39 GLU G N 1
ATOM 11168 C CA . GLU G 1 39 ? 19.934 0.071 59.714 1.00 27.76 39 GLU G CA 1
ATOM 11169 C C . GLU G 1 39 ? 19.201 -0.849 58.754 1.00 26.29 39 GLU G C 1
ATOM 11170 O O . GLU G 1 39 ? 19.826 -1.508 57.925 1.00 25.71 39 GLU G O 1
ATOM 11176 N N . GLY G 1 40 ? 17.879 -0.898 58.877 1.00 25.28 40 GLY G N 1
ATOM 11177 C CA . GLY G 1 40 ? 17.084 -1.756 58.016 1.00 21.34 40 GLY G CA 1
ATOM 11178 C C . GLY G 1 40 ? 17.423 -1.604 56.550 1.00 18.85 40 GLY G C 1
ATOM 11179 O O . GLY G 1 40 ? 17.979 -2.518 55.951 1.00 18.70 40 GLY G O 1
ATOM 11180 N N . PRO G 1 41 ? 17.092 -0.460 55.940 1.00 18.23 41 PRO G N 1
ATOM 11181 C CA . PRO G 1 41 ? 17.392 -0.249 54.525 1.00 19.20 41 PRO G CA 1
ATOM 11182 C C . PRO G 1 41 ? 18.885 -0.136 54.196 1.00 20.15 41 PRO G C 1
ATOM 11183 O O . PRO G 1 41 ? 19.259 -0.204 53.027 1.00 21.56 41 PRO G O 1
ATOM 11187 N N . LEU G 1 42 ? 19.729 0.029 55.216 1.00 20.01 42 LEU G N 1
ATOM 11188 C CA . LEU G 1 42 ? 21.172 0.110 55.002 1.00 21.16 42 LEU G CA 1
ATOM 11189 C C . LEU G 1 42 ? 21.707 -1.302 54.738 1.00 22.97 42 LEU G C 1
ATOM 11190 O O . LEU G 1 42 ? 22.469 -1.518 53.797 1.00 25.13 42 LEU G O 1
ATOM 11195 N N . ARG G 1 43 ? 21.304 -2.256 55.575 1.00 23.82 43 ARG G N 1
ATOM 11196 C CA . ARG G 1 43 ? 21.746 -3.641 55.432 1.00 25.02 43 ARG G CA 1
ATOM 11197 C C . ARG G 1 43 ? 21.339 -4.197 54.066 1.00 23.08 43 ARG G C 1
ATOM 11198 O O . ARG G 1 43 ? 22.088 -4.934 53.428 1.00 21.86 43 ARG G O 1
ATOM 11206 N N . GLU G 1 44 ? 20.143 -3.831 53.632 1.00 23.14 44 GLU G N 1
ATOM 11207 C CA . GLU G 1 44 ? 19.615 -4.280 52.349 1.00 24.98 44 GLU G CA 1
ATOM 11208 C C . GLU G 1 44 ? 20.484 -3.781 51.201 1.00 22.91 44 GLU G C 1
ATOM 11209 O O . GLU G 1 44 ? 20.896 -4.549 50.339 1.00 23.70 44 GLU G O 1
ATOM 11215 N N . ALA G 1 45 ? 20.752 -2.483 51.198 1.00 19.98 45 ALA G N 1
ATOM 11216 C CA . ALA G 1 45 ? 21.556 -1.879 50.148 1.00 18.80 45 ALA G CA 1
ATOM 11217 C C . ALA G 1 45 ? 22.983 -2.408 50.116 1.00 17.53 45 ALA G C 1
ATOM 11218 O O . ALA G 1 45 ? 23.531 -2.634 49.040 1.00 16.00 45 ALA G O 1
ATOM 11220 N N . ALA G 1 46 ? 23.577 -2.608 51.293 1.00 17.36 46 ALA G N 1
ATOM 11221 C CA . ALA G 1 46 ? 24.948 -3.099 51.385 1.00 19.21 46 ALA G CA 1
ATOM 11222 C C . ALA G 1 46 ? 25.066 -4.538 50.916 1.00 21.25 46 ALA G C 1
ATOM 11223 O O . ALA G 1 46 ? 25.929 -4.868 50.100 1.00 20.38 46 ALA G O 1
ATOM 11225 N N . GLU G 1 47 ? 24.194 -5.392 51.435 1.00 23.60 47 GLU G N 1
ATOM 11226 C CA . GLU G 1 47 ? 24.220 -6.796 51.081 1.00 27.70 47 GLU G CA 1
ATOM 11227 C C . GLU G 1 47 ? 24.027 -7.056 49.590 1.00 26.28 47 GLU G C 1
ATOM 11228 O O . GLU G 1 47 ? 24.694 -7.916 49.015 1.00 26.67 47 GLU G O 1
ATOM 11234 N N . ALA G 1 48 ? 23.139 -6.298 48.962 1.00 24.07 48 ALA G N 1
ATOM 11235 C CA . ALA G 1 48 ? 22.878 -6.466 47.539 1.00 23.43 48 ALA G CA 1
ATOM 11236 C C . ALA G 1 48 ? 24.130 -6.236 46.699 1.00 23.83 48 ALA G C 1
ATOM 11237 O O . ALA G 1 48 ? 24.208 -6.670 45.553 1.00 25.13 48 ALA G O 1
ATOM 11239 N N . VAL G 1 49 ? 25.119 -5.575 47.284 1.00 24.25 49 VAL G N 1
ATOM 11240 C CA . VAL G 1 49 ? 26.350 -5.255 46.572 1.00 23.59 49 VAL G CA 1
ATOM 11241 C C . VAL G 1 49 ? 27.606 -5.848 47.223 1.00 23.63 49 VAL G C 1
ATOM 11242 O O . VAL G 1 49 ? 28.719 -5.686 46.717 1.00 24.62 49 VAL G O 1
ATOM 11246 N N . GLY G 1 50 ? 27.425 -6.536 48.344 1.00 22.78 50 GLY G N 1
ATOM 11247 C CA . GLY G 1 50 ? 28.560 -7.125 49.030 1.00 23.14 50 GLY G CA 1
ATOM 11248 C C . GLY G 1 50 ? 29.364 -6.122 49.844 1.00 22.70 50 GLY G C 1
ATOM 11249 O O . GLY G 1 50 ? 30.547 -6.338 50.117 1.00 21.80 50 GLY G O 1
ATOM 11250 N N . ALA G 1 51 ? 28.726 -5.021 50.228 1.00 20.83 51 ALA G N 1
ATOM 11251 C CA . ALA G 1 51 ? 29.389 -3.993 51.023 1.00 22.42 51 ALA G CA 1
ATOM 11252 C C . ALA G 1 51 ? 29.157 -4.247 52.518 1.00 21.89 51 ALA G C 1
ATOM 11253 O O . ALA G 1 51 ? 28.187 -4.894 52.899 1.00 25.63 51 ALA G O 1
ATOM 11255 N N . HIS G 1 52 ? 30.050 -3.748 53.362 1.00 20.28 52 HIS G N 1
ATOM 11256 C CA . HIS G 1 52 ? 29.913 -3.929 54.801 1.00 17.94 52 HIS G CA 1
ATOM 11257 C C . HIS G 1 52 ? 29.113 -2.762 55.386 1.00 16.41 52 HIS G C 1
ATOM 11258 O O . HIS G 1 52 ? 29.528 -1.613 55.311 1.00 16.29 52 HIS G O 1
ATOM 11265 N N . PRO G 1 53 ? 27.945 -3.051 55.975 1.00 15.04 53 PRO G N 1
ATOM 11266 C CA . PRO G 1 53 ? 27.083 -2.023 56.565 1.00 15.51 53 PRO G CA 1
ATOM 11267 C C . PRO G 1 53 ? 27.527 -1.515 57.938 1.00 16.00 53 PRO G C 1
ATOM 11268 O O . PRO G 1 53 ? 27.818 -2.294 58.848 1.00 14.74 53 PRO G O 1
ATOM 11272 N N . VAL G 1 54 ? 27.560 -0.193 58.065 1.00 15.59 54 VAL G N 1
ATOM 11273 C CA . VAL G 1 54 ? 27.959 0.476 59.290 1.00 15.35 54 VAL G CA 1
ATOM 11274 C C . VAL G 1 54 ? 27.004 1.649 59.510 1.00 16.67 54 VAL G C 1
ATOM 11275 O O . VAL G 1 54 ? 27.078 2.670 58.820 1.00 17.42 54 VAL G O 1
ATOM 11279 N N . VAL G 1 55 ? 26.092 1.500 60.461 1.00 17.28 55 VAL G N 1
ATOM 11280 C CA . VAL G 1 55 ? 25.129 2.556 60.730 1.00 18.97 55 VAL G CA 1
ATOM 11281 C C . VAL G 1 55 ? 25.843 3.785 61.257 1.00 20.60 55 VAL G C 1
ATOM 11282 O O . VAL G 1 55 ? 26.646 3.701 62.185 1.00 22.56 55 VAL G O 1
ATOM 11294 N N . ASP G 1 57 ? 25.406 8.254 61.996 1.00 19.57 57 ASP G N 1
ATOM 11295 C CA . ASP G 1 57 ? 24.648 9.495 62.084 1.00 21.04 57 ASP G CA 1
ATOM 11296 C C . ASP G 1 57 ? 25.734 10.566 61.907 1.00 21.53 57 ASP G C 1
ATOM 11297 O O . ASP G 1 57 ? 26.400 10.954 62.874 1.00 19.94 57 ASP G O 1
ATOM 11302 N N . VAL G 1 58 ? 25.922 11.028 60.674 1.00 19.68 58 VAL G N 1
ATOM 11303 C CA . VAL G 1 58 ? 26.953 12.018 60.384 1.00 18.30 58 VAL G CA 1
ATOM 11304 C C . VAL G 1 58 ? 26.798 13.301 61.189 1.00 19.69 58 VAL G C 1
ATOM 11305 O O . VAL G 1 58 ? 27.691 14.144 61.195 1.00 21.29 58 VAL G O 1
ATOM 11309 N N . ALA G 1 59 ? 25.668 13.452 61.870 1.00 19.42 59 ALA G N 1
ATOM 11310 C CA . ALA G 1 59 ? 25.423 14.643 62.671 1.00 19.52 59 ALA G CA 1
ATOM 11311 C C . ALA G 1 59 ? 25.970 14.475 64.094 1.00 21.36 59 ALA G C 1
ATOM 11312 O O . ALA G 1 59 ? 26.050 15.437 64.858 1.00 21.56 59 ALA G O 1
ATOM 11314 N N . ASP G 1 60 ? 26.355 13.248 64.432 1.00 22.60 60 ASP G N 1
ATOM 11315 C CA . ASP G 1 60 ? 26.864 12.918 65.757 1.00 22.73 60 ASP G CA 1
ATOM 11316 C C . ASP G 1 60 ? 28.352 12.562 65.730 1.00 23.40 60 ASP G C 1
ATOM 11317 O O . ASP G 1 60 ? 28.759 11.570 65.126 1.00 24.25 60 ASP G O 1
ATOM 11322 N N . PRO G 1 61 ? 29.186 13.371 66.400 1.00 23.90 61 PRO G N 1
ATOM 11323 C CA . PRO G 1 61 ? 30.638 13.162 66.464 1.00 22.86 61 PRO G CA 1
ATOM 11324 C C . PRO G 1 61 ? 31.044 11.743 66.871 1.00 21.80 61 PRO G C 1
ATOM 11325 O O . PRO G 1 61 ? 31.934 11.148 66.270 1.00 24.05 61 PRO G O 1
ATOM 11329 N N . ALA G 1 62 ? 30.395 11.214 67.902 1.00 21.01 62 ALA G N 1
ATOM 11330 C CA . ALA G 1 62 ? 30.698 9.878 68.402 1.00 20.65 62 ALA G CA 1
ATOM 11331 C C . ALA G 1 62 ? 30.290 8.798 67.402 1.00 19.90 62 ALA G C 1
ATOM 11332 O O . ALA G 1 62 ? 31.003 7.816 67.213 1.00 21.07 62 ALA G O 1
ATOM 11334 N N . SER G 1 63 ? 29.136 8.977 66.769 1.00 19.69 63 SER G N 1
ATOM 11335 C CA . SER G 1 63 ? 28.665 8.016 65.783 1.00 18.52 63 SER G CA 1
ATOM 11336 C C . SER G 1 63 ? 29.641 7.970 64.617 1.00 18.01 63 SER G C 1
ATOM 11337 O O . SER G 1 63 ? 29.962 6.899 64.104 1.00 18.92 63 SER G O 1
ATOM 11340 N N . VAL G 1 64 ? 30.120 9.134 64.204 1.00 17.61 64 VAL G N 1
ATOM 11341 C CA . VAL G 1 64 ? 31.056 9.186 63.097 1.00 19.41 64 VAL G CA 1
ATOM 11342 C C . VAL G 1 64 ? 32.344 8.498 63.494 1.00 21.21 64 VAL G C 1
ATOM 11343 O O . VAL G 1 64 ? 32.884 7.675 62.753 1.00 22.37 64 VAL G O 1
ATOM 11347 N N . GLU G 1 65 ? 32.823 8.825 64.682 1.00 24.33 65 GLU G N 1
ATOM 11348 C CA . GLU G 1 65 ? 34.059 8.244 65.186 1.00 27.07 65 GLU G CA 1
ATOM 11349 C C . GLU G 1 65 ? 33.996 6.714 65.253 1.00 24.74 65 GLU G C 1
ATOM 11350 O O . GLU G 1 65 ? 34.884 6.030 64.739 1.00 23.08 65 GLU G O 1
ATOM 11356 N N . ARG G 1 66 ? 32.950 6.181 65.879 1.00 23.43 66 ARG G N 1
ATOM 11357 C CA . ARG G 1 66 ? 32.790 4.729 65.993 1.00 22.63 66 ARG G CA 1
ATOM 11358 C C . ARG G 1 66 ? 32.716 4.119 64.601 1.00 20.62 66 ARG G C 1
ATOM 11359 O O . ARG G 1 66 ? 33.379 3.129 64.305 1.00 20.58 66 ARG G O 1
ATOM 11367 N N . GLY G 1 67 ? 31.894 4.729 63.754 1.00 20.23 67 GLY G N 1
ATOM 11368 C CA . GLY G 1 67 ? 31.723 4.252 62.399 1.00 17.89 67 GLY G CA 1
ATOM 11369 C C . GLY G 1 67 ? 33.032 4.074 61.670 1.00 16.91 67 GLY G C 1
ATOM 11370 O O . GLY G 1 67 ? 33.244 3.036 61.061 1.00 16.12 67 GLY G O 1
ATOM 11371 N N . PHE G 1 68 ? 33.904 5.080 61.727 1.00 17.05 68 PHE G N 1
ATOM 11372 C CA . PHE G 1 68 ? 35.192 5.004 61.051 1.00 18.46 68 PHE G CA 1
ATOM 11373 C C . PHE G 1 68 ? 36.141 3.985 61.662 1.00 19.42 68 PHE G C 1
ATOM 11374 O O . PHE G 1 68 ? 36.958 3.408 60.950 1.00 21.43 68 PHE G O 1
ATOM 11382 N N . ALA G 1 69 ? 36.044 3.757 62.969 1.00 19.92 69 ALA G N 1
ATOM 11383 C CA . ALA G 1 69 ? 36.907 2.769 63.614 1.00 19.93 69 ALA G CA 1
ATOM 11384 C C . ALA G 1 69 ? 36.491 1.403 63.090 1.00 20.75 69 ALA G C 1
ATOM 11385 O O . ALA G 1 69 ? 37.334 0.548 62.824 1.00 19.24 69 ALA G O 1
ATOM 11387 N N . GLU G 1 70 ? 35.184 1.201 62.946 1.00 22.24 70 GLU G N 1
ATOM 11388 C CA . GLU G 1 70 ? 34.675 -0.054 62.419 1.00 24.93 70 GLU G CA 1
ATOM 11389 C C . GLU G 1 70 ? 35.150 -0.245 60.983 1.00 25.55 70 GLU G C 1
ATOM 11390 O O . GLU G 1 70 ? 35.652 -1.308 60.620 1.00 27.02 70 GLU G O 1
ATOM 11396 N N . ALA G 1 71 ? 34.984 0.793 60.170 1.00 24.78 71 ALA G N 1
ATOM 11397 C CA . ALA G 1 71 ? 35.385 0.741 58.773 1.00 25.56 71 ALA G CA 1
ATOM 11398 C C . ALA G 1 71 ? 36.856 0.383 58.628 1.00 25.23 71 ALA G C 1
ATOM 11399 O O . ALA G 1 71 ? 37.225 -0.440 57.788 1.00 25.43 71 ALA G O 1
ATOM 11401 N N . LEU G 1 72 ? 37.699 1.007 59.442 1.00 25.32 72 LEU G N 1
ATOM 11402 C CA . LEU G 1 72 ? 39.129 0.740 59.380 1.00 26.21 72 LEU G CA 1
ATOM 11403 C C . LEU G 1 72 ? 39.457 -0.682 59.842 1.00 25.67 72 LEU G C 1
ATOM 11404 O O . LEU G 1 72 ? 40.355 -1.332 59.304 1.00 24.43 72 LEU G O 1
ATOM 11409 N N . ALA G 1 73 ? 38.722 -1.171 60.833 1.00 25.31 73 ALA G N 1
ATOM 11410 C CA . ALA G 1 73 ? 38.966 -2.519 61.328 1.00 25.47 73 ALA G CA 1
ATOM 11411 C C . ALA G 1 73 ? 38.604 -3.510 60.229 1.00 24.62 73 ALA G C 1
ATOM 11412 O O . ALA G 1 73 ? 39.225 -4.564 60.098 1.00 24.64 73 ALA G O 1
ATOM 11414 N N . HIS G 1 74 ? 37.604 -3.161 59.430 1.00 23.80 74 HIS G N 1
ATOM 11415 C CA . HIS G 1 74 ? 37.167 -4.034 58.349 1.00 23.89 74 HIS G CA 1
ATOM 11416 C C . HIS G 1 74 ? 37.992 -3.865 57.072 1.00 23.08 74 HIS G C 1
ATOM 11417 O O . HIS G 1 74 ? 38.328 -4.851 56.415 1.00 22.23 74 HIS G O 1
ATOM 11424 N N . LEU G 1 75 ? 38.329 -2.622 56.731 1.00 22.53 75 LEU G N 1
ATOM 11425 C CA . LEU G 1 75 ? 39.110 -2.349 55.524 1.00 21.50 75 LEU G CA 1
ATOM 11426 C C . LEU G 1 75 ? 40.622 -2.366 55.746 1.00 21.49 75 LEU G C 1
ATOM 11427 O O . LEU G 1 75 ? 41.368 -2.850 54.897 1.00 19.80 75 LEU G O 1
ATOM 11432 N N . GLY G 1 76 ? 41.062 -1.822 56.880 1.00 22.34 76 GLY G N 1
ATOM 11433 C CA . GLY G 1 76 ? 42.477 -1.786 57.196 1.00 21.96 76 GLY G CA 1
ATOM 11434 C C . GLY G 1 76 ? 43.184 -0.589 56.587 1.00 23.92 76 GLY G C 1
ATOM 11435 O O . GLY G 1 76 ? 44.389 -0.403 56.766 1.00 25.65 76 GLY G O 1
ATOM 11436 N N . ARG G 1 77 ? 42.437 0.230 55.860 1.00 24.27 77 ARG G N 1
ATOM 11437 C CA . ARG G 1 77 ? 42.998 1.420 55.222 1.00 24.94 77 ARG G CA 1
ATOM 11438 C C . ARG G 1 77 ? 41.838 2.111 54.527 1.00 24.55 77 ARG G C 1
ATOM 11439 O O . ARG G 1 77 ? 40.760 1.542 54.413 1.00 25.92 77 ARG G O 1
ATOM 11447 N N . LEU G 1 78 ? 42.058 3.333 54.068 1.00 23.81 78 LEU G N 1
ATOM 11448 C CA . LEU G 1 78 ? 41.025 4.074 53.363 1.00 23.97 78 LEU G CA 1
ATOM 11449 C C . LEU G 1 78 ? 41.642 4.745 52.161 1.00 23.95 78 LEU G C 1
ATOM 11450 O O . LEU G 1 78 ? 42.550 5.568 52.289 1.00 26.65 78 LEU G O 1
ATOM 11455 N N . ASP G 1 79 ? 41.145 4.393 50.989 1.00 21.94 79 ASP G N 1
ATOM 11456 C CA . ASP G 1 79 ? 41.664 4.964 49.769 1.00 21.36 79 ASP G CA 1
ATOM 11457 C C . ASP G 1 79 ? 40.830 6.150 49.336 1.00 20.76 79 ASP G C 1
ATOM 11458 O O . ASP G 1 79 ? 41.342 7.079 48.712 1.00 22.31 79 ASP G O 1
ATOM 11463 N N . GLY G 1 80 ? 39.551 6.123 49.693 1.00 18.25 80 GLY G N 1
ATOM 11464 C CA . GLY G 1 80 ? 38.665 7.216 49.342 1.00 17.79 80 GLY G CA 1
ATOM 11465 C C . GLY G 1 80 ? 37.355 7.199 50.109 1.00 17.30 80 GLY G C 1
ATOM 11466 O O . GLY G 1 80 ? 36.924 6.164 50.635 1.00 16.88 80 GLY G O 1
ATOM 11467 N N . VAL G 1 81 ? 36.713 8.358 50.165 1.00 15.89 81 VAL G N 1
ATOM 11468 C CA . VAL G 1 81 ? 35.439 8.496 50.858 1.00 15.85 81 VAL G CA 1
ATOM 11469 C C . VAL G 1 81 ? 34.511 9.384 50.040 1.00 17.02 81 VAL G C 1
ATOM 11470 O O . VAL G 1 81 ? 34.939 10.406 49.498 1.00 16.51 81 VAL G O 1
ATOM 11474 N N . VAL G 1 82 ? 33.251 8.982 49.924 1.00 16.26 82 VAL G N 1
ATOM 11475 C CA . VAL G 1 82 ? 32.291 9.802 49.214 1.00 17.27 82 VAL G CA 1
ATOM 11476 C C . VAL G 1 82 ? 31.169 10.090 50.199 1.00 18.46 82 VAL G C 1
ATOM 11477 O O . VAL G 1 82 ? 30.504 9.179 50.691 1.00 20.74 82 VAL G O 1
ATOM 11481 N N . HIS G 1 83 ? 30.988 11.372 50.498 1.00 18.73 83 HIS G N 1
ATOM 11482 C CA . HIS G 1 83 ? 29.990 11.823 51.456 1.00 19.30 83 HIS G CA 1
ATOM 11483 C C . HIS G 1 83 ? 28.741 12.386 50.773 1.00 18.82 83 HIS G C 1
ATOM 11484 O O . HIS G 1 83 ? 28.823 13.353 50.016 1.00 18.10 83 HIS G O 1
ATOM 11491 N N . TYR G 1 84 ? 27.590 11.775 51.059 1.00 19.58 84 TYR G N 1
ATOM 11492 C CA . TYR G 1 84 ? 26.305 12.185 50.474 1.00 19.16 84 TYR G CA 1
ATOM 11493 C C . TYR G 1 84 ? 25.274 12.672 51.495 1.00 19.21 84 TYR G C 1
ATOM 11494 O O . TYR G 1 84 ? 24.467 13.547 51.194 1.00 20.33 84 TYR G O 1
ATOM 11503 N N . ALA G 1 85 ? 25.293 12.095 52.693 1.00 18.68 85 ALA G N 1
ATOM 11504 C CA . ALA G 1 85 ? 24.352 12.460 53.751 1.00 18.69 85 ALA G CA 1
ATOM 11505 C C . ALA G 1 85 ? 24.000 13.958 53.769 1.00 17.86 85 ALA G C 1
ATOM 11506 O O . ALA G 1 85 ? 24.880 14.802 53.875 1.00 18.71 85 ALA G O 1
ATOM 11508 N N . GLY G 1 86 ? 22.713 14.277 53.659 1.00 18.79 86 GLY G N 1
ATOM 11509 C CA . GLY G 1 86 ? 22.274 15.670 53.677 1.00 18.53 86 GLY G CA 1
ATOM 11510 C C . GLY G 1 86 ? 20.764 15.819 53.831 1.00 19.14 86 GLY G C 1
ATOM 11511 O O . GLY G 1 86 ? 20.020 14.870 53.581 1.00 20.10 86 GLY G O 1
ATOM 11512 N N . ILE G 1 87 ? 20.301 17.003 54.231 1.00 19.70 87 ILE G N 1
ATOM 11513 C CA . ILE G 1 87 ? 18.867 17.246 54.415 1.00 21.02 87 ILE G CA 1
ATOM 11514 C C . ILE G 1 87 ? 18.470 18.660 54.029 1.00 20.61 87 ILE G C 1
ATOM 11515 O O . ILE G 1 87 ? 19.319 19.537 53.930 1.00 21.56 87 ILE G O 1
ATOM 11520 N N . THR G 1 88 ? 17.173 18.870 53.815 1.00 20.99 88 THR G N 1
ATOM 11521 C CA . THR G 1 88 ? 16.638 20.187 53.488 1.00 21.88 88 THR G CA 1
ATOM 11522 C C . THR G 1 88 ? 15.456 20.531 54.400 1.00 22.90 88 THR G C 1
ATOM 11523 O O . THR G 1 88 ? 14.782 19.648 54.947 1.00 22.98 88 THR G O 1
ATOM 11527 N N . ARG G 1 89 ? 15.219 21.827 54.553 1.00 22.96 89 ARG G N 1
ATOM 11528 C CA . ARG G 1 89 ? 14.144 22.343 55.379 1.00 22.21 89 ARG G CA 1
ATOM 11529 C C . ARG G 1 89 ? 13.777 23.663 54.718 1.00 21.96 89 ARG G C 1
ATOM 11530 O O . ARG G 1 89 ? 14.063 24.731 55.250 1.00 22.15 89 ARG G O 1
ATOM 11538 N N . ASP G 1 90 ? 13.158 23.582 53.546 1.00 22.49 90 ASP G N 1
ATOM 11539 C CA . ASP G 1 90 ? 12.770 24.771 52.788 1.00 23.34 90 ASP G CA 1
ATOM 11540 C C . ASP G 1 90 ? 11.787 25.703 53.480 1.00 23.52 90 ASP G C 1
ATOM 11541 O O . ASP G 1 90 ? 10.925 25.270 54.244 1.00 22.82 90 ASP G O 1
ATOM 11546 N N . ASN G 1 91 ? 11.921 26.987 53.163 1.00 23.82 91 ASN G N 1
ATOM 11547 C CA . ASN G 1 91 ? 11.082 28.055 53.696 1.00 23.46 91 ASN G CA 1
ATOM 11548 C C . ASN G 1 91 ? 11.762 29.378 53.398 1.00 22.89 91 ASN G C 1
ATOM 11549 O O . ASN G 1 91 ? 12.990 29.473 53.470 1.00 21.49 91 ASN G O 1
ATOM 11554 N N . PHE G 1 92 ? 10.977 30.389 53.039 1.00 21.69 92 PHE G N 1
ATOM 11555 C CA . PHE G 1 92 ? 11.555 31.700 52.797 1.00 22.45 92 PHE G CA 1
ATOM 11556 C C . PHE G 1 92 ? 12.130 32.062 54.161 1.00 21.27 92 PHE G C 1
ATOM 11557 O O . PHE G 1 92 ? 11.610 31.613 55.185 1.00 18.61 92 PHE G O 1
ATOM 11565 N N . HIS G 1 93 ? 13.196 32.856 54.186 1.00 20.46 93 HIS G N 1
ATOM 11566 C CA . HIS G 1 93 ? 13.835 33.183 55.452 1.00 20.29 93 HIS G CA 1
ATOM 11567 C C . HIS G 1 93 ? 12.923 33.769 56.520 1.00 20.70 93 HIS G C 1
ATOM 11568 O O . HIS G 1 93 ? 13.068 33.445 57.693 1.00 22.12 93 HIS G O 1
ATOM 11575 N N . TRP G 1 94 ? 11.975 34.613 56.137 1.00 21.93 94 TRP G N 1
ATOM 11576 C CA . TRP G 1 94 ? 11.081 35.196 57.133 1.00 24.38 94 TRP G CA 1
ATOM 11577 C C . TRP G 1 94 ? 10.146 34.181 57.814 1.00 24.62 94 TRP G C 1
ATOM 11578 O O . TRP G 1 94 ? 9.552 34.478 58.852 1.00 25.54 94 TRP G O 1
ATOM 11589 N N . 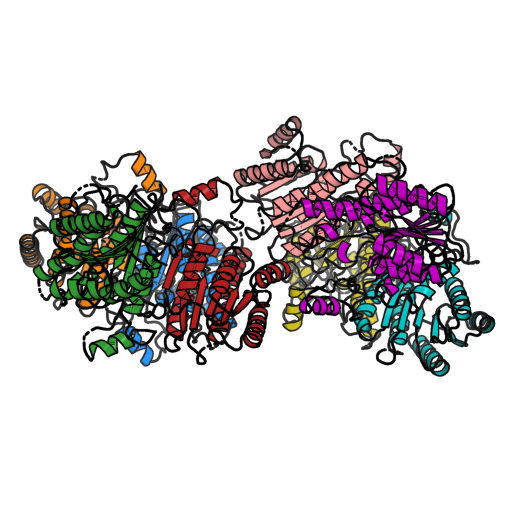LYS G 1 95 ? 10.013 32.988 57.241 1.00 24.61 95 LYS G N 1
ATOM 11590 C CA . LYS G 1 95 ? 9.165 31.958 57.845 1.00 24.76 95 LYS G CA 1
ATOM 11591 C C . LYS G 1 95 ? 9.994 30.762 58.300 1.00 23.51 95 LYS G C 1
ATOM 11592 O O . LYS G 1 95 ? 9.455 29.731 58.685 1.00 25.23 95 LYS G O 1
ATOM 11606 N N . PRO G 1 97 ? 12.149 28.857 60.929 1.00 22.94 97 PRO G N 1
ATOM 11607 C CA . PRO G 1 97 ? 12.445 28.815 62.363 1.00 23.56 97 PRO G CA 1
ATOM 11608 C C . PRO G 1 97 ? 13.917 28.492 62.629 1.00 24.73 97 PRO G C 1
ATOM 11609 O O . PRO G 1 97 ? 14.507 27.661 61.943 1.00 27.19 97 PRO G O 1
ATOM 11613 N N . LEU G 1 98 ? 14.507 29.155 63.621 1.00 24.56 98 LEU G N 1
ATOM 11614 C CA . LEU G 1 98 ? 15.910 28.951 63.963 1.00 24.13 98 LEU G CA 1
ATOM 11615 C C . LEU G 1 98 ? 16.293 27.484 63.909 1.00 26.05 98 LEU G C 1
ATOM 11616 O O . LEU G 1 98 ? 17.250 27.106 63.224 1.00 26.90 98 LEU G O 1
ATOM 11621 N N . GLU G 1 99 ? 15.547 26.667 64.652 1.00 26.69 99 GLU G N 1
ATOM 11622 C CA . GLU G 1 99 ? 15.776 25.224 64.718 1.00 26.51 99 GLU G CA 1
ATOM 11623 C C . GLU G 1 99 ? 16.013 24.607 63.341 1.00 25.53 99 GLU G C 1
ATOM 11624 O O . GLU G 1 99 ? 16.928 23.792 63.172 1.00 23.33 99 GLU G O 1
ATOM 11630 N N . ASP G 1 100 ? 15.191 24.994 62.364 1.00 23.32 100 ASP G N 1
ATOM 11631 C CA . ASP G 1 100 ? 15.320 24.465 61.006 1.00 22.15 100 ASP G CA 1
ATOM 11632 C C . ASP G 1 100 ? 16.611 24.930 60.353 1.00 21.49 100 ASP G C 1
ATOM 11633 O O . ASP G 1 100 ? 17.219 24.192 59.571 1.00 20.58 100 ASP G O 1
ATOM 11638 N N . TRP G 1 101 ? 17.029 26.151 60.680 1.00 19.52 101 TRP G N 1
ATOM 11639 C CA . TRP G 1 101 ? 18.265 26.695 60.137 1.00 20.13 101 TRP G CA 1
ATOM 11640 C C . TRP G 1 101 ? 19.456 25.931 60.721 1.00 20.62 101 TRP G C 1
ATOM 11641 O O . TRP G 1 101 ? 20.344 25.482 60.000 1.00 19.68 101 TRP G O 1
ATOM 11652 N N . GLU G 1 102 ? 19.452 25.760 62.034 1.00 21.83 102 GLU G N 1
ATOM 11653 C CA . GLU G 1 102 ? 20.541 25.077 62.711 1.00 21.74 102 GLU G CA 1
ATOM 11654 C C . GLU G 1 102 ? 20.610 23.586 62.418 1.00 20.52 102 GLU G C 1
ATOM 11655 O O . GLU G 1 102 ? 21.690 22.990 62.417 1.00 20.06 102 GLU G O 1
ATOM 11661 N N . LEU G 1 103 ? 19.465 22.975 62.156 1.00 18.83 103 LEU G N 1
ATOM 11662 C CA . LEU G 1 103 ? 19.465 21.557 61.868 1.00 16.92 103 LEU G CA 1
ATOM 11663 C C . LEU G 1 103 ? 20.195 21.246 60.563 1.00 15.73 103 LEU G C 1
ATOM 11664 O O . LEU G 1 103 ? 21.085 20.398 60.543 1.00 14.86 103 LEU G O 1
ATOM 11669 N N . VAL G 1 104 ? 19.853 21.939 59.482 1.00 14.34 104 VAL G N 1
ATOM 11670 C CA . VAL G 1 104 ? 20.505 21.636 58.223 1.00 15.12 104 VAL G CA 1
ATOM 11671 C C . VAL G 1 104 ? 21.979 22.011 58.238 1.00 16.28 104 VAL G C 1
ATOM 11672 O O . VAL G 1 104 ? 22.776 21.355 57.570 1.00 15.24 104 VAL G O 1
ATOM 11676 N N . LEU G 1 105 ? 22.347 23.044 58.999 1.00 18.38 105 LEU G N 1
ATOM 11677 C CA . LEU G 1 105 ? 23.755 23.439 59.099 1.00 20.39 105 LEU G CA 1
ATOM 11678 C C . LEU G 1 105 ? 24.525 22.369 59.864 1.00 21.34 105 LEU G C 1
ATOM 11679 O O . LEU G 1 105 ? 25.647 22.011 59.501 1.00 23.25 105 LEU G O 1
ATOM 11684 N N . ARG G 1 106 ? 23.912 21.860 60.924 1.00 22.25 106 ARG G N 1
ATOM 11685 C CA . ARG G 1 106 ? 24.532 20.829 61.747 1.00 24.96 106 ARG G CA 1
ATOM 11686 C C . ARG G 1 106 ? 24.676 19.530 60.954 1.00 23.21 106 ARG G C 1
ATOM 11687 O O . ARG G 1 106 ? 25.736 18.907 60.946 1.00 24.43 106 ARG G O 1
ATOM 11695 N N . VAL G 1 107 ? 23.614 19.124 60.275 1.00 20.31 107 VAL G N 1
ATOM 11696 C CA . VAL G 1 107 ? 23.674 17.896 59.498 1.00 19.76 107 VAL G CA 1
ATOM 11697 C C . VAL G 1 107 ? 24.504 18.025 58.218 1.00 19.59 107 VAL G C 1
ATOM 11698 O O . VAL G 1 107 ? 25.374 17.192 57.952 1.00 19.78 107 VAL G O 1
ATOM 11702 N N . ASN G 1 108 ? 24.249 19.068 57.434 1.00 17.39 108 ASN G N 1
ATOM 11703 C CA . ASN G 1 108 ? 24.959 19.246 56.173 1.00 16.70 108 ASN G CA 1
ATOM 11704 C C . ASN G 1 108 ? 26.377 19.769 56.262 1.00 17.48 108 ASN G C 1
ATOM 11705 O O . ASN G 1 108 ? 27.288 19.186 55.683 1.00 17.89 108 ASN G O 1
ATOM 11710 N N . LEU G 1 109 ? 26.566 20.877 56.970 1.00 19.04 109 LEU G N 1
ATOM 11711 C CA . LEU G 1 109 ? 27.891 21.475 57.083 1.00 17.82 109 LEU G CA 1
ATOM 11712 C C . LEU G 1 109 ? 28.779 20.808 58.130 1.00 17.39 109 LEU G C 1
ATOM 11713 O O . LEU G 1 109 ? 29.853 20.303 57.804 1.00 17.36 109 LEU G O 1
ATOM 11718 N N . THR G 1 110 ? 28.351 20.794 59.386 1.00 16.94 110 THR G N 1
ATOM 11719 C CA . THR G 1 110 ? 29.178 20.162 60.402 1.00 16.70 110 THR G CA 1
ATOM 11720 C C . THR G 1 110 ? 29.312 18.668 60.127 1.00 16.88 110 THR G C 1
ATOM 11721 O O . THR G 1 110 ? 30.362 18.073 60.379 1.00 16.95 110 THR G O 1
ATOM 11725 N N . GLY G 1 111 ? 28.252 18.068 59.589 1.00 18.97 111 GLY G N 1
ATOM 11726 C CA . GLY G 1 111 ? 28.287 16.656 59.250 1.00 17.44 111 GLY G CA 1
ATOM 11727 C C . GLY G 1 111 ? 29.418 16.406 58.262 1.00 17.94 111 GLY G C 1
ATOM 11728 O O . GLY G 1 111 ? 30.166 15.434 58.398 1.00 19.61 111 GLY G O 1
ATOM 11729 N N . SER G 1 112 ? 29.551 17.280 57.269 1.00 14.52 112 SER G N 1
ATOM 11730 C CA . SER G 1 112 ? 30.619 17.137 56.282 1.00 15.07 112 SER G CA 1
ATOM 11731 C C . SER G 1 112 ? 31.983 17.263 56.944 1.00 12.35 112 SER G C 1
ATOM 11732 O O . SER G 1 112 ? 32.911 16.529 56.633 1.00 11.54 112 SER G O 1
ATOM 11735 N N . PHE G 1 113 ? 32.088 18.204 57.868 1.00 12.38 113 PHE G N 1
ATOM 11736 C CA . PHE G 1 113 ? 33.322 18.435 58.584 1.00 12.09 113 PHE G CA 1
ATOM 11737 C C . PHE G 1 113 ? 33.743 17.189 59.359 1.00 14.22 113 PHE G C 1
ATOM 11738 O O . PHE G 1 113 ? 34.902 16.764 59.300 1.00 14.40 113 PHE G O 1
ATOM 11746 N N . LEU G 1 114 ? 32.798 16.592 60.078 1.00 15.02 114 LEU G N 1
ATOM 11747 C CA . LEU G 1 114 ? 33.101 15.400 60.861 1.00 14.71 114 LEU G CA 1
ATOM 11748 C C . LEU G 1 114 ? 33.562 14.240 59.983 1.00 14.50 114 LEU G C 1
ATOM 11749 O O . LEU G 1 114 ? 34.525 13.544 60.317 1.00 13.22 114 LEU G O 1
ATOM 11754 N N . VAL G 1 115 ? 32.870 14.034 58.863 1.00 13.96 115 VAL G N 1
ATOM 11755 C CA . VAL G 1 115 ? 33.204 12.955 57.936 1.00 13.02 115 VAL G CA 1
ATOM 11756 C C . VAL G 1 115 ? 34.545 13.235 57.252 1.00 12.12 115 VAL G C 1
ATOM 11757 O O . VAL G 1 115 ? 35.387 12.349 57.125 1.00 11.44 115 VAL G O 1
ATOM 11761 N N . ALA G 1 116 ? 34.741 14.473 56.819 1.00 12.25 116 ALA G N 1
ATOM 11762 C CA . ALA G 1 116 ? 35.983 14.850 56.147 1.00 13.53 116 ALA G CA 1
ATOM 11763 C C . ALA G 1 116 ? 37.172 14.706 57.076 1.00 14.60 116 ALA G C 1
ATOM 11764 O O . ALA G 1 116 ? 38.214 14.187 56.684 1.00 14.54 116 ALA G O 1
ATOM 11766 N N . LYS G 1 117 ? 36.998 15.174 58.309 1.00 17.87 117 LYS G N 1
ATOM 11767 C CA . LYS G 1 117 ? 38.028 15.125 59.346 1.00 19.04 117 LYS G CA 1
ATOM 11768 C C . LYS G 1 117 ? 38.422 13.684 59.656 1.00 19.64 117 LYS G C 1
ATOM 11769 O O . LYS G 1 117 ? 39.611 13.362 59.757 1.00 18.52 117 LYS G O 1
ATOM 11775 N N . ALA G 1 118 ? 37.420 12.821 59.799 1.00 19.29 118 ALA G N 1
ATOM 11776 C CA . ALA G 1 118 ? 37.663 11.410 60.092 1.00 20.52 118 ALA G CA 1
ATOM 11777 C C . ALA G 1 118 ? 38.342 10.714 58.913 1.00 20.75 118 ALA G C 1
ATOM 11778 O O . ALA G 1 118 ? 39.258 9.908 59.096 1.00 20.28 118 ALA G O 1
ATOM 11780 N N . ALA G 1 119 ? 37.890 11.020 57.703 1.00 20.53 119 ALA G N 1
ATOM 11781 C CA . ALA G 1 119 ? 38.475 10.410 56.518 1.00 21.80 119 ALA G CA 1
ATOM 11782 C C . ALA G 1 119 ? 39.941 10.832 56.391 1.00 22.16 119 ALA G C 1
ATOM 11783 O O . ALA G 1 119 ? 40.810 10.023 56.064 1.00 20.45 119 ALA G O 1
ATOM 11785 N N . SER G 1 120 ? 40.209 12.105 56.664 1.00 22.85 120 SER G N 1
ATOM 11786 C CA . SER G 1 120 ? 41.567 12.631 56.589 1.00 22.27 120 SER G CA 1
ATOM 11787 C C . SER G 1 120 ? 42.469 11.955 57.618 1.00 22.71 120 SER G C 1
ATOM 11788 O O . SER G 1 120 ? 43.593 11.563 57.312 1.00 22.02 120 SER G O 1
ATOM 11791 N N . GLU G 1 121 ? 41.969 11.822 58.841 1.00 24.03 121 GLU G N 1
ATOM 11792 C CA . GLU G 1 121 ? 42.731 11.200 59.917 1.00 25.17 121 GLU G CA 1
ATOM 11793 C C . GLU G 1 121 ? 43.105 9.761 59.557 1.00 24.32 121 GLU G C 1
ATOM 11794 O O . GLU G 1 121 ? 44.186 9.283 59.915 1.00 23.91 121 GLU G O 1
ATOM 11800 N N . ALA G 1 122 ? 42.225 9.081 58.830 1.00 23.09 122 ALA G N 1
ATOM 11801 C CA . ALA G 1 122 ? 42.484 7.703 58.424 1.00 23.48 122 ALA G CA 1
ATOM 11802 C C . ALA G 1 122 ? 43.500 7.587 57.287 1.00 24.26 122 ALA G C 1
ATOM 11803 O O . ALA G 1 122 ? 44.073 6.523 57.075 1.00 25.03 122 ALA G O 1
ATOM 11813 N N . ARG G 1 124 ? 45.802 10.686 56.168 1.00 31.85 124 ARG G N 1
ATOM 11814 C CA . ARG G 1 124 ? 46.940 11.599 56.312 1.00 33.01 124 ARG G CA 1
ATOM 11815 C C . ARG G 1 124 ? 48.208 10.919 56.833 1.00 34.12 124 ARG G C 1
ATOM 11816 O O . ARG G 1 124 ? 48.207 10.307 57.900 1.00 34.02 124 ARG G O 1
ATOM 11824 N N . GLU G 1 125 ? 49.284 11.037 56.059 1.00 36.27 125 GLU G N 1
ATOM 11825 C CA . GLU G 1 125 ? 50.578 10.442 56.392 1.00 37.51 125 GLU G CA 1
ATOM 11826 C C . GLU G 1 125 ? 50.570 8.913 56.432 1.00 37.02 125 GLU G C 1
ATOM 11827 O O . GLU G 1 125 ? 51.504 8.291 56.940 1.00 37.48 125 GLU G O 1
ATOM 11833 N N . LYS G 1 126 ? 49.511 8.314 55.893 1.00 35.77 126 LYS G N 1
ATOM 11834 C CA . LYS G 1 126 ? 49.388 6.858 55.825 1.00 34.72 126 LYS G CA 1
ATOM 11835 C C . LYS G 1 126 ? 49.484 6.466 54.354 1.00 33.62 126 LYS G C 1
ATOM 11836 O O . LYS G 1 126 ? 50.218 5.550 53.985 1.00 34.26 126 LYS G O 1
ATOM 11842 N N . ASN G 1 127 ? 48.732 7.174 53.516 1.00 31.12 127 ASN G N 1
ATOM 11843 C CA . ASN G 1 127 ? 48.723 6.919 52.080 1.00 28.08 127 ASN G CA 1
ATOM 11844 C C . ASN G 1 127 ? 47.953 7.991 51.311 1.00 25.46 127 ASN G C 1
ATOM 11845 O O . ASN G 1 127 ? 47.149 8.732 51.873 1.00 24.07 127 ASN G O 1
ATOM 11850 N N . PRO G 1 128 ? 48.213 8.106 50.008 1.00 23.61 128 PRO G N 1
ATOM 11851 C CA . PRO G 1 128 ? 47.473 9.119 49.254 1.00 22.80 128 PRO G CA 1
ATOM 11852 C C . PRO G 1 128 ? 45.993 8.739 49.265 1.00 23.91 128 PRO G C 1
ATOM 11853 O O . PRO G 1 128 ? 45.633 7.627 49.653 1.00 25.37 128 PRO G O 1
ATOM 11857 N N . GLY G 1 129 ? 45.128 9.654 48.853 1.00 23.82 129 GLY G N 1
ATOM 11858 C CA . GLY G 1 129 ? 43.713 9.340 48.855 1.00 21.97 129 GLY G CA 1
ATOM 11859 C C . GLY G 1 129 ? 42.850 10.393 48.201 1.00 20.06 129 GLY G C 1
ATOM 11860 O O . GLY G 1 129 ? 43.337 11.437 47.771 1.00 19.62 129 GLY G O 1
ATOM 11861 N N . SER G 1 130 ? 41.554 10.116 48.132 1.00 17.88 130 SER G N 1
ATOM 11862 C CA . SER G 1 130 ? 40.624 11.045 47.523 1.00 15.95 130 SER G CA 1
ATOM 11863 C C . SER G 1 130 ? 39.395 11.162 48.407 1.00 16.79 130 SER G C 1
ATOM 11864 O O . SER G 1 130 ? 38.857 10.159 48.878 1.00 18.92 130 SER G O 1
ATOM 11867 N N . ILE G 1 131 ? 38.975 12.397 48.654 1.00 16.68 131 ILE G N 1
ATOM 11868 C CA . ILE G 1 131 ? 37.806 12.665 49.471 1.00 14.82 131 ILE G CA 1
ATOM 11869 C C . ILE G 1 131 ? 36.817 13.486 48.645 1.00 15.31 131 ILE G C 1
ATOM 11870 O O . ILE G 1 131 ? 37.166 14.531 48.086 1.00 15.51 131 ILE G O 1
ATOM 11875 N N . VAL G 1 132 ? 35.586 12.993 48.567 1.00 14.73 132 VAL G N 1
ATOM 11876 C CA . VAL G 1 132 ? 34.540 13.649 47.806 1.00 14.07 132 VAL G CA 1
ATOM 11877 C C . VAL G 1 132 ? 33.391 14.077 48.697 1.00 15.59 132 VAL G C 1
ATOM 11878 O O . VAL G 1 132 ? 32.711 13.240 49.287 1.00 14.29 132 VAL G O 1
ATOM 11882 N N . LEU G 1 133 ? 33.177 15.386 48.781 1.00 16.24 133 LEU G N 1
ATOM 11883 C CA . LEU G 1 133 ? 32.093 15.931 49.577 1.00 17.57 133 LEU G CA 1
ATOM 11884 C C . LEU G 1 133 ? 31.004 16.358 48.617 1.00 19.46 133 LEU G C 1
ATOM 11885 O O . LEU G 1 133 ? 31.286 16.811 47.510 1.00 20.15 133 LEU G O 1
ATOM 11890 N N . THR G 1 134 ? 29.757 16.217 49.038 1.00 19.39 134 THR G N 1
ATOM 11891 C CA . THR G 1 134 ? 28.662 16.579 48.175 1.00 18.98 134 THR G CA 1
ATOM 11892 C C . THR G 1 134 ? 27.973 17.840 48.632 1.00 20.23 134 THR G C 1
ATOM 11893 O O . THR G 1 134 ? 27.450 17.914 49.746 1.00 21.00 134 THR G O 1
ATOM 11897 N N . ALA G 1 135 ? 27.995 18.846 47.766 1.00 19.77 135 ALA G N 1
ATOM 11898 C CA . ALA G 1 135 ? 27.337 20.104 48.050 1.00 19.43 135 ALA G CA 1
ATOM 11899 C C . ALA G 1 135 ? 26.099 20.121 47.161 1.00 20.15 135 ALA G C 1
ATOM 11900 O O . ALA G 1 135 ? 25.348 19.147 47.116 1.00 20.35 135 ALA G O 1
ATOM 11902 N N . SER G 1 136 ? 25.893 21.210 46.435 1.00 19.30 136 SER G N 1
ATOM 11903 C CA . SER G 1 136 ? 24.729 21.305 45.575 1.00 20.18 136 SER G CA 1
ATOM 11904 C C . SER G 1 136 ? 24.740 22.572 44.750 1.00 19.67 136 SER G C 1
ATOM 11905 O O . SER G 1 136 ? 25.309 23.587 45.153 1.00 21.41 136 SER G O 1
ATOM 11908 N N . ARG G 1 137 ? 24.108 22.499 43.587 1.00 18.38 137 ARG G N 1
ATOM 11909 C CA . ARG G 1 137 ? 24.002 23.639 42.694 1.00 17.49 137 ARG G CA 1
ATOM 11910 C C . ARG G 1 137 ? 23.414 24.816 43.478 1.00 16.41 137 ARG G C 1
ATOM 11911 O O . ARG G 1 137 ? 23.742 25.970 43.228 1.00 16.91 137 ARG G O 1
ATOM 11919 N N . VAL G 1 138 ? 22.565 24.504 44.448 1.00 14.95 138 VAL G N 1
ATOM 11920 C CA . VAL G 1 138 ? 21.910 25.513 45.271 1.00 14.50 138 VAL G CA 1
ATOM 11921 C C . VAL G 1 138 ? 22.855 26.345 46.147 1.00 13.97 138 VAL G C 1
ATOM 11922 O O . VAL G 1 138 ? 22.447 27.352 46.733 1.00 13.11 138 VAL G O 1
ATOM 11926 N N . TYR G 1 139 ? 24.118 25.945 46.227 1.00 13.82 139 TYR G N 1
ATOM 11927 C CA . TYR G 1 139 ? 25.067 26.690 47.041 1.00 14.86 139 TYR G CA 1
ATOM 11928 C C . TYR G 1 139 ? 25.248 28.108 46.511 1.00 15.34 139 TYR G C 1
ATOM 11929 O O . TYR G 1 139 ? 25.769 28.975 47.207 1.00 17.56 139 TYR G O 1
ATOM 11938 N N . LEU G 1 140 ? 24.805 28.347 45.284 1.00 16.19 140 LEU G N 1
ATOM 11939 C CA . LEU G 1 140 ? 24.907 29.676 44.688 1.00 17.14 140 LEU G CA 1
ATOM 11940 C C . LEU G 1 140 ? 23.683 30.516 45.037 1.00 17.30 140 LEU G C 1
ATOM 11941 O O . LEU G 1 140 ? 23.508 31.612 44.504 1.00 17.74 140 LEU G O 1
ATOM 11946 N N . GLY G 1 141 ? 22.836 29.999 45.922 1.00 17.33 141 GLY G N 1
ATOM 11947 C CA . GLY G 1 141 ? 21.632 30.718 46.306 1.00 17.47 141 GLY G CA 1
ATOM 11948 C C . GLY G 1 141 ? 20.407 30.185 45.580 1.00 19.45 141 GLY G C 1
ATOM 11949 O O . GLY G 1 141 ? 20.458 29.951 44.366 1.00 19.68 141 GLY G O 1
ATOM 11950 N N . ASN G 1 142 ? 19.310 29.980 46.315 1.00 18.99 142 ASN G N 1
ATOM 11951 C CA . ASN G 1 142 ? 18.065 29.465 45.727 1.00 18.04 142 ASN G CA 1
ATOM 11952 C C . ASN G 1 142 ? 16.863 29.838 46.595 1.00 17.51 142 ASN G C 1
ATOM 11953 O O . ASN G 1 142 ? 16.928 29.768 47.828 1.00 15.45 142 ASN G O 1
ATOM 11958 N N . LEU G 1 143 ? 15.777 30.249 45.942 1.00 15.89 143 LEU G N 1
ATOM 11959 C CA . LEU G 1 143 ? 14.554 30.649 46.633 1.00 15.59 143 LEU G CA 1
ATOM 11960 C C . LEU G 1 143 ? 14.082 29.628 47.657 1.00 14.28 143 LEU G C 1
ATOM 11961 O O . LEU G 1 143 ? 13.991 28.433 47.367 1.00 12.73 143 LEU G O 1
ATOM 11966 N N . GLY G 1 144 ? 13.791 30.117 48.857 1.00 14.53 144 GLY G N 1
ATOM 11967 C CA . GLY G 1 144 ? 13.309 29.262 49.931 1.00 16.30 144 GLY G CA 1
ATOM 11968 C C . GLY G 1 144 ? 14.328 28.324 50.555 1.00 17.03 144 GLY G C 1
ATOM 11969 O O . GLY G 1 144 ? 13.977 27.484 51.389 1.00 17.54 144 GLY G O 1
ATOM 11970 N N . GLN G 1 145 ? 15.595 28.478 50.190 1.00 16.23 145 GLN G N 1
ATOM 11971 C CA . GLN G 1 145 ? 16.622 27.595 50.710 1.00 15.35 145 GLN G CA 1
ATOM 11972 C C . GLN G 1 145 ? 17.837 28.280 51.326 1.00 14.84 145 GLN G C 1
ATOM 11973 O O . GLN G 1 145 ? 18.964 27.854 51.101 1.00 13.95 145 GLN G O 1
ATOM 11979 N N . ALA G 1 146 ? 17.613 29.324 52.116 1.00 16.58 146 ALA G N 1
ATOM 11980 C CA . ALA G 1 146 ? 18.725 30.033 52.747 1.00 16.04 146 ALA G CA 1
ATOM 11981 C C . ALA G 1 146 ? 19.590 29.077 53.562 1.00 16.24 146 ALA G C 1
ATOM 11982 O O . ALA G 1 146 ? 20.831 29.103 53.484 1.00 13.81 146 ALA G O 1
ATOM 11984 N N . ASN G 1 147 ? 18.937 28.222 54.340 1.00 14.09 147 ASN G N 1
ATOM 11985 C CA . ASN G 1 147 ? 19.677 27.283 55.166 1.00 14.87 147 ASN G CA 1
ATOM 11986 C C . ASN G 1 147 ? 20.469 26.265 54.348 1.00 14.28 147 ASN G C 1
ATOM 11987 O O . ASN G 1 147 ? 21.650 26.037 54.611 1.00 14.76 147 ASN G O 1
ATOM 11992 N N . TYR G 1 148 ? 19.836 25.677 53.338 1.00 13.04 148 TYR G N 1
ATOM 11993 C CA . TYR G 1 148 ? 20.510 24.697 52.494 1.00 11.80 148 TYR G CA 1
ATOM 11994 C C . TYR G 1 148 ? 21.650 25.333 51.679 1.00 11.59 148 TYR G C 1
ATOM 11995 O O . TYR G 1 148 ? 22.726 24.751 51.534 1.00 9.87 148 TYR G O 1
ATOM 12004 N N . ALA G 1 149 ? 21.402 26.523 51.145 1.00 9.95 149 ALA G N 1
ATOM 12005 C CA . ALA G 1 149 ? 22.398 27.243 50.359 1.00 11.47 149 ALA G CA 1
ATOM 12006 C C . ALA G 1 149 ? 23.619 27.602 51.202 1.00 12.24 149 ALA G C 1
ATOM 12007 O O . ALA G 1 149 ? 24.757 27.395 50.778 1.00 14.72 149 ALA G O 1
ATOM 12009 N N . ALA G 1 150 ? 23.382 28.154 52.390 1.00 11.89 150 ALA G N 1
ATOM 12010 C CA . ALA G 1 150 ? 24.470 28.520 53.293 1.00 10.94 150 ALA G CA 1
ATOM 12011 C C . ALA G 1 150 ? 25.277 27.291 53.694 1.00 10.75 150 ALA G C 1
ATOM 12012 O O . ALA G 1 150 ? 26.503 27.322 53.695 1.00 11.52 150 ALA G O 1
ATOM 12014 N N . SER G 1 151 ? 24.593 26.209 54.041 1.00 11.16 151 SER G N 1
ATOM 12015 C CA . SER G 1 151 ? 25.296 24.996 54.440 1.00 14.26 151 SER G CA 1
ATOM 12016 C C . SER G 1 151 ? 26.113 24.392 53.288 1.00 14.41 151 SER G C 1
ATOM 12017 O O . SER G 1 151 ? 27.256 23.968 53.493 1.00 15.75 151 SER G O 1
ATOM 12028 N N . ALA G 1 153 ? 27.192 26.000 50.622 1.00 13.28 153 ALA G N 1
ATOM 12029 C CA . ALA G 1 153 ? 28.229 26.944 50.239 1.00 11.97 153 ALA G CA 1
ATOM 12030 C C . ALA G 1 153 ? 29.364 26.742 51.250 1.00 11.77 153 ALA G C 1
ATOM 12031 O O . ALA G 1 153 ? 30.547 26.832 50.915 1.00 12.36 153 ALA G O 1
ATOM 12033 N N . GLY G 1 154 ? 28.991 26.452 52.492 1.00 10.21 154 GLY G N 1
ATOM 12034 C CA . GLY G 1 154 ? 29.988 26.228 53.520 1.00 9.44 154 GLY G CA 1
ATOM 12035 C C . GLY G 1 154 ? 30.819 25.010 53.180 1.00 8.59 154 GLY G C 1
ATOM 12036 O O . GLY G 1 154 ? 32.029 24.996 53.408 1.00 9.52 154 GLY G O 1
ATOM 12037 N N . VAL G 1 155 ? 30.172 23.981 52.639 1.00 7.09 155 VAL G N 1
ATOM 12038 C CA . VAL G 1 155 ? 30.881 22.768 52.260 1.00 5.79 155 VAL G CA 1
ATOM 12039 C C . VAL G 1 155 ? 31.907 23.071 51.163 1.00 6.53 155 VAL G C 1
ATOM 12040 O O . VAL G 1 155 ? 33.031 22.561 51.192 1.00 4.47 155 VAL G O 1
ATOM 12044 N N . VAL G 1 156 ? 31.522 23.900 50.196 1.00 7.68 156 VAL G N 1
ATOM 12045 C CA . VAL G 1 156 ? 32.436 24.242 49.117 1.00 9.40 156 VAL G CA 1
ATOM 12046 C C . VAL G 1 156 ? 33.669 24.901 49.737 1.00 10.88 156 VAL G C 1
ATOM 12047 O O . VAL G 1 156 ? 34.804 24.542 49.416 1.00 12.50 156 VAL G O 1
ATOM 12051 N N . GLY G 1 157 ? 33.437 25.837 50.651 1.00 10.94 157 GLY G N 1
ATOM 12052 C CA . GLY G 1 157 ? 34.535 26.504 51.326 1.00 10.53 157 GLY G CA 1
ATOM 12053 C C . GLY G 1 157 ? 35.377 25.546 52.157 1.00 10.34 157 GLY G C 1
ATOM 12054 O O . GLY G 1 157 ? 36.584 25.727 52.285 1.00 9.77 157 GLY G O 1
ATOM 12055 N N . LEU G 1 158 ? 34.743 24.527 52.727 1.00 10.21 158 LEU G N 1
ATOM 12056 C CA . LEU G 1 158 ? 35.449 23.541 53.542 1.00 9.63 158 LEU G CA 1
ATOM 12057 C C . LEU G 1 158 ? 36.332 22.695 52.643 1.00 10.14 158 LEU G C 1
ATOM 12058 O O . LEU G 1 158 ? 37.474 22.398 52.984 1.00 9.91 158 LEU G O 1
ATOM 12063 N N . THR G 1 159 ? 35.783 22.304 51.495 1.00 11.91 159 THR G N 1
ATOM 12064 C CA . THR G 1 159 ? 36.503 21.488 50.527 1.00 12.73 159 THR G CA 1
ATOM 12065 C C . THR G 1 159 ? 37.787 22.194 50.111 1.00 13.06 159 THR G C 1
ATOM 12066 O O . THR G 1 159 ? 38.885 21.632 50.216 1.00 10.46 159 THR G O 1
ATOM 12070 N N . ARG G 1 160 ? 37.637 23.437 49.660 1.00 13.39 160 ARG G N 1
ATOM 12071 C CA . ARG G 1 160 ? 38.764 24.243 49.222 1.00 13.84 160 ARG G CA 1
ATOM 12072 C C . ARG G 1 160 ? 39.860 24.345 50.276 1.00 13.76 160 ARG G C 1
ATOM 12073 O O . ARG G 1 160 ? 41.046 24.265 49.952 1.00 13.33 160 ARG G O 1
ATOM 12081 N N . THR G 1 161 ? 39.471 24.517 51.535 1.00 13.26 161 THR G N 1
ATOM 12082 C CA . THR G 1 161 ? 40.459 24.622 52.603 1.00 13.42 161 THR G CA 1
ATOM 12083 C C . THR G 1 161 ? 41.166 23.287 52.788 1.00 14.20 161 THR G C 1
ATOM 12084 O O . THR G 1 161 ? 42.400 23.224 52.813 1.00 15.02 161 THR G O 1
ATOM 12088 N N . LEU G 1 162 ? 40.382 22.221 52.901 1.00 13.51 162 LEU G N 1
ATOM 12089 C CA . LEU G 1 162 ? 40.934 20.885 53.072 1.00 13.25 162 LEU G CA 1
ATOM 12090 C C . LEU G 1 162 ? 41.842 20.472 51.908 1.00 13.06 162 LEU G C 1
ATOM 12091 O O . LEU G 1 162 ? 42.777 19.693 52.088 1.00 12.85 162 LEU G O 1
ATOM 12096 N N . ALA G 1 163 ? 41.578 20.985 50.710 1.00 12.50 163 ALA G N 1
ATOM 12097 C CA . ALA G 1 163 ? 42.422 20.622 49.579 1.00 13.60 163 ALA G CA 1
ATOM 12098 C C . ALA G 1 163 ? 43.799 21.254 49.792 1.00 16.00 163 ALA G C 1
ATOM 12099 O O . ALA G 1 163 ? 44.830 20.634 49.525 1.00 14.25 163 ALA G O 1
ATOM 12101 N N . LEU G 1 164 ? 43.810 22.489 50.287 1.00 17.66 164 LEU G N 1
ATOM 12102 C CA . LEU G 1 164 ? 45.064 23.188 50.552 1.00 18.94 164 LEU G CA 1
ATOM 12103 C C . LEU G 1 164 ? 45.873 22.492 51.637 1.00 19.20 164 LEU G C 1
ATOM 12104 O O . LEU G 1 164 ? 47.081 22.289 51.500 1.00 19.03 164 LEU G O 1
ATOM 12109 N N . GLU G 1 165 ? 45.203 22.122 52.718 1.00 18.78 165 GLU G N 1
ATOM 12110 C CA . GLU G 1 165 ? 45.885 21.476 53.826 1.00 21.03 165 GLU G CA 1
ATOM 12111 C C . GLU G 1 165 ? 46.329 20.039 53.559 1.00 22.44 165 GLU G C 1
ATOM 12112 O O . GLU G 1 165 ? 47.305 19.571 54.155 1.00 22.96 165 GLU G O 1
ATOM 12118 N N . LEU G 1 166 ? 45.633 19.341 52.663 1.00 23.70 166 LEU G N 1
ATOM 12119 C CA . LEU G 1 166 ? 45.967 17.945 52.370 1.00 23.26 166 LEU G CA 1
ATOM 12120 C C . LEU G 1 166 ? 46.768 17.718 51.106 1.00 22.56 166 LEU G C 1
ATOM 12121 O O . LEU G 1 166 ? 47.289 16.627 50.886 1.00 21.34 166 LEU G O 1
ATOM 12126 N N . GLY G 1 167 ? 46.878 18.755 50.288 1.00 24.54 167 GLY G N 1
ATOM 12127 C CA . GLY G 1 167 ? 47.611 18.650 49.036 1.00 28.44 167 GLY G CA 1
ATOM 12128 C C . GLY G 1 167 ? 48.972 17.976 49.082 1.00 29.61 167 GLY G C 1
ATOM 12129 O O . GLY G 1 167 ? 49.266 17.101 48.268 1.00 29.56 167 GLY G O 1
ATOM 12130 N N . ARG G 1 168 ? 49.810 18.373 50.027 1.00 31.81 168 ARG G N 1
ATOM 12131 C CA . ARG G 1 168 ? 51.137 17.788 50.119 1.00 34.82 168 ARG G CA 1
ATOM 12132 C C . ARG G 1 168 ? 51.117 16.321 50.516 1.00 35.29 168 ARG G C 1
ATOM 12133 O O . ARG G 1 168 ? 52.028 15.571 50.167 1.00 36.01 168 ARG G O 1
ATOM 12141 N N . TRP G 1 169 ? 50.075 15.911 51.236 1.00 34.98 169 TRP G N 1
ATOM 12142 C CA . TRP G 1 169 ? 49.957 14.531 51.693 1.00 34.63 169 TRP G CA 1
ATOM 12143 C C . TRP G 1 169 ? 49.353 13.598 50.643 1.00 32.72 169 TRP G C 1
ATOM 12144 O O . TRP G 1 169 ? 48.913 12.498 50.971 1.00 33.04 169 TRP G O 1
ATOM 12155 N N . GLY G 1 170 ? 49.319 14.040 49.389 1.00 29.64 170 GLY G N 1
ATOM 12156 C CA . GLY G 1 170 ? 48.771 13.208 48.332 1.00 27.01 170 GLY G CA 1
ATOM 12157 C C . GLY G 1 170 ? 47.275 12.949 48.429 1.00 26.53 170 GLY G C 1
ATOM 12158 O O . GLY G 1 170 ? 46.743 12.093 47.711 1.00 26.47 170 GLY G O 1
ATOM 12159 N N . ILE G 1 171 ? 46.593 13.689 49.303 1.00 22.39 171 ILE G N 1
ATOM 12160 C CA . ILE G 1 171 ? 45.158 13.532 49.480 1.00 18.25 171 ILE G CA 1
ATOM 12161 C C . ILE G 1 171 ? 44.371 14.648 48.802 1.00 16.42 171 ILE G C 1
ATOM 12162 O O . ILE G 1 171 ? 44.481 15.820 49.166 1.00 16.31 171 ILE G O 1
ATOM 12167 N N . ARG G 1 172 ? 43.565 14.276 47.820 1.00 13.41 172 ARG G N 1
ATOM 12168 C CA . ARG G 1 172 ? 42.753 15.245 47.099 1.00 13.35 172 ARG G CA 1
ATOM 12169 C C . ARG G 1 172 ? 41.366 15.377 47.728 1.00 12.92 172 ARG G C 1
ATOM 12170 O O . ARG G 1 172 ? 40.794 14.407 48.225 1.00 14.45 172 ARG G O 1
ATOM 12178 N N . VAL G 1 173 ? 40.829 16.588 47.713 1.00 12.01 173 VAL G N 1
ATOM 12179 C CA . VAL G 1 173 ? 39.505 16.838 48.264 1.00 10.49 173 VAL G CA 1
ATOM 12180 C C . VAL G 1 173 ? 38.731 17.632 47.218 1.00 10.98 173 VAL G C 1
ATOM 12181 O O . VAL G 1 173 ? 39.163 18.700 46.787 1.00 10.70 173 VAL G O 1
ATOM 12185 N N . ASN G 1 174 ? 37.602 17.086 46.786 1.00 12.35 174 ASN G N 1
ATOM 12186 C CA . ASN G 1 174 ? 36.779 17.745 45.781 1.00 12.35 174 ASN G CA 1
ATOM 12187 C C . ASN G 1 174 ? 35.328 17.659 46.201 1.00 12.84 174 ASN G C 1
ATOM 12188 O O . ASN G 1 174 ? 34.967 16.838 47.045 1.00 12.28 174 ASN G O 1
ATOM 12193 N N . THR G 1 175 ? 34.497 18.505 45.606 1.00 13.78 175 THR G N 1
ATOM 12194 C CA . THR G 1 175 ? 33.091 18.535 45.943 1.00 14.31 175 THR G CA 1
ATOM 12195 C C . THR G 1 175 ? 32.180 18.419 44.716 1.00 16.02 175 THR G C 1
ATOM 12196 O O . THR G 1 175 ? 32.453 18.982 43.654 1.00 16.65 175 THR G O 1
ATOM 12200 N N . LEU G 1 176 ? 31.102 17.658 44.884 1.00 16.76 176 LEU G N 1
ATOM 12201 C CA . LEU G 1 176 ? 30.104 17.432 43.848 1.00 16.02 176 LEU G CA 1
ATOM 12202 C C . LEU G 1 176 ? 28.915 18.350 44.118 1.00 16.09 176 LEU G C 1
ATOM 12203 O O . LEU G 1 176 ? 28.530 18.550 45.269 1.00 15.10 176 LEU G O 1
ATOM 12208 N N . ALA G 1 177 ? 28.339 18.908 43.058 1.00 17.48 177 ALA G N 1
ATOM 12209 C CA . ALA G 1 177 ? 27.180 19.797 43.191 1.00 18.20 177 ALA G CA 1
ATOM 12210 C C . ALA G 1 177 ? 26.092 19.339 42.227 1.00 18.90 177 ALA G C 1
ATOM 12211 O O . ALA G 1 177 ? 25.938 19.902 41.144 1.00 19.29 177 ALA G O 1
ATOM 12213 N N . PRO G 1 178 ? 25.332 18.296 42.605 1.00 19.17 178 PRO G N 1
ATOM 12214 C CA . PRO G 1 178 ? 24.269 17.800 41.729 1.00 19.64 178 PRO G CA 1
ATOM 12215 C C . PRO G 1 178 ? 23.086 18.754 41.602 1.00 19.40 178 PRO G C 1
ATOM 12216 O O . PRO G 1 178 ? 22.872 19.623 42.448 1.00 19.26 178 PRO G O 1
ATOM 12220 N N . GLY G 1 179 ? 22.340 18.594 40.514 1.00 20.49 179 GLY G N 1
ATOM 12221 C CA . GLY G 1 179 ? 21.176 19.421 40.273 1.00 20.19 179 GLY G CA 1
ATOM 12222 C C . GLY G 1 179 ? 19.929 18.640 40.625 1.00 20.02 179 GLY G C 1
ATOM 12223 O O . GLY G 1 179 ? 19.858 18.028 41.691 1.00 19.57 179 GLY G O 1
ATOM 12224 N N . PHE G 1 180 ? 18.946 18.650 39.730 1.00 20.30 180 PHE G N 1
ATOM 12225 C CA . PHE G 1 180 ? 17.697 17.930 39.963 1.00 19.40 180 PHE G CA 1
ATOM 12226 C C . PHE G 1 180 ? 17.883 16.468 39.568 1.00 17.79 180 PHE G C 1
ATOM 12227 O O . PHE G 1 180 ? 17.838 16.137 38.388 1.00 15.89 180 PHE G O 1
ATOM 12235 N N . ILE G 1 181 ? 18.118 15.610 40.561 1.00 17.46 181 ILE G N 1
ATOM 12236 C CA . ILE G 1 181 ? 18.318 14.183 40.327 1.00 18.60 181 ILE G CA 1
ATOM 12237 C C . ILE G 1 181 ? 17.075 13.400 40.746 1.00 21.26 181 ILE G C 1
ATOM 12238 O O . ILE G 1 181 ? 16.490 13.648 41.811 1.00 19.53 181 ILE G O 1
ATOM 12243 N N . GLU G 1 182 ? 16.691 12.450 39.898 1.00 23.62 182 GLU G N 1
ATOM 12244 C CA . GLU G 1 182 ? 15.521 11.602 40.113 1.00 27.13 182 GLU G CA 1
ATOM 12245 C C . GLU G 1 182 ? 15.744 10.520 41.178 1.00 27.97 182 GLU G C 1
ATOM 12246 O O . GLU G 1 182 ? 16.545 9.609 40.988 1.00 25.34 182 GLU G O 1
ATOM 12252 N N . THR G 1 183 ? 15.028 10.639 42.295 1.00 30.71 183 THR G N 1
ATOM 12253 C CA . THR G 1 183 ? 15.090 9.685 43.409 1.00 34.63 183 THR G CA 1
ATOM 12254 C C . THR G 1 183 ? 13.697 9.658 44.048 1.00 37.71 183 THR G C 1
ATOM 12255 O O . THR G 1 183 ? 12.790 10.368 43.597 1.00 37.26 183 THR G O 1
ATOM 12259 N N . ARG G 1 184 ? 13.519 8.852 45.092 1.00 40.48 184 ARG G N 1
ATOM 12260 C CA . ARG G 1 184 ? 12.223 8.801 45.760 1.00 43.44 184 ARG G CA 1
ATOM 12261 C C . ARG G 1 184 ? 11.963 10.166 46.399 1.00 44.13 184 ARG G C 1
ATOM 12262 O O . ARG G 1 184 ? 10.818 10.568 46.597 1.00 43.07 184 ARG G O 1
ATOM 12278 N N . THR G 1 186 ? 12.227 12.879 45.093 1.00 47.71 186 THR G N 1
ATOM 12279 C CA . THR G 1 186 ? 11.737 13.807 44.075 1.00 44.95 186 THR G CA 1
ATOM 12280 C C . THR G 1 186 ? 10.662 13.150 43.212 1.00 44.07 186 THR G C 1
ATOM 12281 O O . THR G 1 186 ? 10.019 13.809 42.387 1.00 42.77 186 THR G O 1
ATOM 12285 N N . ALA G 1 187 ? 10.471 11.848 43.410 1.00 42.79 187 ALA G N 1
ATOM 12286 C CA . ALA G 1 187 ? 9.485 11.090 42.647 1.00 41.24 187 ALA G CA 1
ATOM 12287 C C . ALA G 1 187 ? 8.105 11.737 42.646 1.00 40.39 187 ALA G C 1
ATOM 12288 O O . ALA G 1 187 ? 7.366 11.619 41.671 1.00 41.62 187 ALA G O 1
ATOM 12290 N N . LYS G 1 188 ? 7.748 12.421 43.728 1.00 39.04 188 LYS G N 1
ATOM 12291 C CA . LYS G 1 188 ? 6.438 13.054 43.786 1.00 38.19 188 LYS G CA 1
ATOM 12292 C C . LYS G 1 188 ? 6.443 14.544 44.092 1.00 37.43 188 LYS G C 1
ATOM 12293 O O . LYS G 1 188 ? 5.642 15.032 44.886 1.00 37.20 188 LYS G O 1
ATOM 12299 N N . VAL G 1 189 ? 7.356 15.271 43.467 1.00 36.89 189 VAL G N 1
ATOM 12300 C CA . VAL G 1 189 ? 7.398 16.710 43.649 1.00 36.17 189 VAL G CA 1
ATOM 12301 C C . VAL G 1 189 ? 6.223 17.176 42.787 1.00 35.77 189 VAL G C 1
ATOM 12302 O O . VAL G 1 189 ? 6.013 16.652 41.689 1.00 34.70 189 VAL G O 1
ATOM 12306 N N . PRO G 1 190 ? 5.427 18.138 43.271 1.00 35.09 190 PRO G N 1
ATOM 12307 C CA . PRO G 1 190 ? 4.314 18.565 42.415 1.00 35.60 190 PRO G CA 1
ATOM 12308 C C . PRO G 1 190 ? 4.826 18.886 41.004 1.00 35.48 190 PRO G C 1
ATOM 12309 O O . PRO G 1 190 ? 5.917 19.435 40.845 1.00 35.84 190 PRO G O 1
ATOM 12313 N N . GLU G 1 191 ? 4.054 18.524 39.986 1.00 35.43 191 GLU G N 1
ATOM 12314 C CA . GLU G 1 191 ? 4.460 18.762 38.606 1.00 35.03 191 GLU G CA 1
ATOM 12315 C C . GLU G 1 191 ? 4.998 20.159 38.349 1.00 35.12 191 GLU G C 1
ATOM 12316 O O . GLU G 1 191 ? 5.897 20.343 37.529 1.00 33.54 191 GLU G O 1
ATOM 12322 N N . LYS G 1 192 ? 4.449 21.137 39.061 1.00 35.21 192 LYS G N 1
ATOM 12323 C CA . LYS G 1 192 ? 4.863 22.529 38.915 1.00 34.91 192 LYS G CA 1
ATOM 12324 C C . LYS G 1 192 ? 6.360 22.685 39.181 1.00 33.10 192 LYS G C 1
ATOM 12325 O O . LYS G 1 192 ? 7.062 23.367 38.430 1.00 33.07 192 LYS G O 1
ATOM 12331 N N . VAL G 1 193 ? 6.835 22.052 40.253 1.00 29.73 193 VAL G N 1
ATOM 12332 C CA . VAL G 1 193 ? 8.237 22.119 40.630 1.00 26.30 193 VAL G CA 1
ATOM 12333 C C . VAL G 1 193 ? 9.113 21.416 39.610 1.00 26.29 193 VAL G C 1
ATOM 12334 O O . VAL G 1 193 ? 10.138 21.958 39.204 1.00 26.23 193 VAL G O 1
ATOM 12338 N N . ARG G 1 194 ? 8.714 20.210 39.206 1.00 25.34 194 ARG G N 1
ATOM 12339 C CA . ARG G 1 194 ? 9.472 19.448 38.222 1.00 25.74 194 ARG G CA 1
ATOM 12340 C C . ARG G 1 194 ? 9.555 20.233 36.921 1.00 25.45 194 ARG G C 1
ATOM 12341 O O . ARG G 1 194 ? 10.633 20.412 36.369 1.00 26.46 194 ARG G O 1
ATOM 12349 N N . GLU G 1 195 ? 8.413 20.702 36.440 1.00 25.52 195 GLU G N 1
ATOM 12350 C CA . GLU G 1 195 ? 8.374 21.466 35.205 1.00 27.88 195 GLU G CA 1
ATOM 12351 C C . GLU G 1 195 ? 9.299 22.665 35.318 1.00 27.26 195 GLU G C 1
ATOM 12352 O O . GLU G 1 195 ? 9.992 23.019 34.368 1.00 25.83 195 GLU G O 1
ATOM 12358 N N . LYS G 1 196 ? 9.317 23.276 36.496 1.00 27.63 196 LYS G N 1
ATOM 12359 C CA . LYS G 1 196 ? 10.158 24.441 36.751 1.00 28.16 196 LYS G CA 1
ATOM 12360 C C . LYS G 1 196 ? 11.646 24.141 36.549 1.00 27.23 196 LYS G C 1
ATOM 12361 O O . LYS G 1 196 ? 12.349 24.844 35.814 1.00 26.18 196 LYS G O 1
ATOM 12367 N N . ALA G 1 197 ? 12.116 23.087 37.203 1.00 24.13 197 ALA G N 1
ATOM 12368 C CA . ALA G 1 197 ? 13.517 22.699 37.133 1.00 23.74 197 ALA G CA 1
ATOM 12369 C C . ALA G 1 197 ? 13.990 22.298 35.740 1.00 23.17 197 ALA G C 1
ATOM 12370 O O . ALA G 1 197 ? 15.060 22.714 35.303 1.00 23.23 197 ALA G O 1
ATOM 12372 N N . ILE G 1 198 ? 13.210 21.472 35.051 1.00 22.10 198 ILE G N 1
ATOM 12373 C CA . ILE G 1 198 ? 13.582 21.054 33.708 1.00 21.40 198 ILE G CA 1
ATOM 12374 C C . ILE G 1 198 ? 13.670 22.269 32.781 1.00 20.25 198 ILE G C 1
ATOM 12375 O O . ILE G 1 198 ? 14.615 22.387 31.998 1.00 21.22 198 ILE G O 1
ATOM 12380 N N . ALA G 1 199 ? 12.700 23.176 32.895 1.00 16.80 199 ALA G N 1
ATOM 12381 C CA . ALA G 1 199 ? 12.666 24.396 32.089 1.00 17.22 199 ALA G CA 1
ATOM 12382 C C . ALA G 1 199 ? 13.963 25.185 32.250 1.00 16.95 199 ALA G C 1
ATOM 12383 O O . ALA G 1 199 ? 14.446 25.816 31.314 1.00 15.90 199 ALA G O 1
ATOM 12385 N N . ALA G 1 200 ? 14.521 25.143 33.452 1.00 18.12 200 ALA G N 1
ATOM 12386 C CA . ALA G 1 200 ? 15.750 25.859 33.738 1.00 18.91 200 ALA G CA 1
ATOM 12387 C C . ALA G 1 200 ? 16.988 25.017 33.411 1.00 19.63 200 ALA G C 1
ATOM 12388 O O . ALA G 1 200 ? 18.123 25.480 33.579 1.00 20.71 200 ALA G O 1
ATOM 12390 N N . THR G 1 201 ? 16.761 23.802 32.911 1.00 18.54 201 THR G N 1
ATOM 12391 C CA . THR G 1 201 ? 17.846 22.882 32.571 1.00 18.02 201 THR G CA 1
ATOM 12392 C C . THR G 1 201 ? 18.153 22.766 31.066 1.00 18.28 201 THR G C 1
ATOM 12393 O O . THR G 1 201 ? 17.349 22.250 30.295 1.00 18.87 201 THR G O 1
ATOM 12397 N N . PRO G 1 202 ? 19.329 23.243 30.633 1.00 18.48 202 PRO G N 1
ATOM 12398 C CA . PRO G 1 202 ? 19.693 23.163 29.213 1.00 17.76 202 PRO G CA 1
ATOM 12399 C C . PRO G 1 202 ? 19.532 21.763 28.607 1.00 16.88 202 PRO G C 1
ATOM 12400 O O . PRO G 1 202 ? 19.072 21.626 27.469 1.00 16.17 202 PRO G O 1
ATOM 12404 N N . LEU G 1 203 ? 19.912 20.724 29.350 1.00 14.75 203 LEU G N 1
ATOM 12405 C CA . LEU G 1 203 ? 19.768 19.365 28.828 1.00 14.08 203 LEU G CA 1
ATOM 12406 C C . LEU G 1 203 ? 18.298 18.924 28.811 1.00 14.39 203 LEU G C 1
ATOM 12407 O O . LEU G 1 203 ? 17.960 17.867 28.274 1.00 15.08 203 LEU G O 1
ATOM 12412 N N . GLY G 1 204 ? 17.435 19.742 29.408 1.00 11.89 204 GLY G N 1
ATOM 12413 C CA . GLY G 1 204 ? 16.009 19.470 29.413 1.00 13.18 204 GLY G CA 1
ATOM 12414 C C . GLY G 1 204 ? 15.479 18.162 29.970 1.00 14.51 204 GLY G C 1
ATOM 12415 O O . GLY G 1 204 ? 14.616 17.543 29.357 1.00 15.22 204 GLY G O 1
ATOM 12416 N N . ARG G 1 205 ? 15.992 17.741 31.123 1.00 13.28 205 ARG G N 1
ATOM 12417 C CA . ARG G 1 205 ? 15.541 16.526 31.785 1.00 12.29 205 ARG G CA 1
ATOM 12418 C C . ARG G 1 205 ? 16.106 16.510 33.191 1.00 12.39 205 ARG G C 1
ATOM 12419 O O . ARG G 1 205 ? 16.951 17.326 33.548 1.00 12.56 205 ARG G O 1
ATOM 12427 N N . ALA G 1 206 ? 15.622 15.581 33.995 1.00 11.80 206 ALA G N 1
ATOM 12428 C CA . ALA G 1 206 ? 16.117 15.436 35.350 1.00 12.32 206 ALA G CA 1
ATOM 12429 C C . ALA G 1 206 ? 17.367 14.578 35.228 1.00 12.72 206 ALA G C 1
ATOM 12430 O O . ALA G 1 206 ? 17.552 13.883 34.232 1.00 13.12 206 ALA G O 1
ATOM 12432 N N . GLY G 1 207 ? 18.231 14.630 36.231 1.00 13.09 207 GLY G N 1
ATOM 12433 C CA . GLY G 1 207 ? 19.423 13.816 36.184 1.00 15.03 207 GLY G CA 1
ATOM 12434 C C . GLY G 1 207 ? 19.103 12.478 36.814 1.00 17.10 207 GLY G C 1
ATOM 12435 O O . GLY G 1 207 ? 18.063 12.325 37.452 1.00 17.95 207 GLY G O 1
ATOM 12436 N N . LYS G 1 208 ? 19.984 11.504 36.630 1.00 17.26 208 LYS G N 1
ATOM 12437 C CA . LYS G 1 208 ? 19.787 10.185 37.213 1.00 20.19 208 LYS G CA 1
ATOM 12438 C C . LYS G 1 208 ? 20.881 9.925 38.253 1.00 20.60 208 LYS G C 1
ATOM 12439 O O . LYS G 1 208 ? 22.028 10.340 38.076 1.00 20.54 208 LYS G O 1
ATOM 12445 N N . PRO G 1 209 ? 20.544 9.235 39.354 1.00 19.64 209 PRO G N 1
ATOM 12446 C CA . PRO G 1 209 ? 21.571 8.976 40.367 1.00 18.91 209 PRO G CA 1
ATOM 12447 C C . PRO G 1 209 ? 22.863 8.386 39.804 1.00 17.76 209 PRO G C 1
ATOM 12448 O O . PRO G 1 209 ? 23.953 8.747 40.232 1.00 17.23 209 PRO G O 1
ATOM 12452 N N . LEU G 1 210 ? 22.747 7.488 38.835 1.00 19.39 210 LEU G N 1
ATOM 12453 C CA . LEU G 1 210 ? 23.936 6.880 38.238 1.00 18.88 210 LEU G CA 1
ATOM 12454 C C . LEU G 1 210 ? 24.884 7.954 37.687 1.00 19.43 210 LEU G C 1
ATOM 12455 O O . LEU G 1 210 ? 26.105 7.824 37.784 1.00 20.15 210 LEU G O 1
ATOM 12460 N N . GLU G 1 211 ? 24.321 9.008 37.105 1.00 17.98 211 GLU G N 1
ATOM 12461 C CA . GLU G 1 211 ? 25.124 10.081 36.532 1.00 18.55 211 GLU G CA 1
ATOM 12462 C C . GLU G 1 211 ? 25.949 10.794 37.595 1.00 18.59 211 GLU G C 1
ATOM 12463 O O . GLU G 1 211 ? 27.081 11.204 37.337 1.00 20.40 211 GLU G O 1
ATOM 12469 N N . VAL G 1 212 ? 25.390 10.931 38.792 1.00 17.52 212 VAL G N 1
ATOM 12470 C CA . VAL G 1 212 ? 26.114 11.564 39.879 1.00 14.88 212 VAL G CA 1
ATOM 12471 C C . VAL G 1 212 ? 27.164 10.582 40.368 1.00 15.50 212 VAL G C 1
ATOM 12472 O O . VAL G 1 212 ? 28.246 10.981 40.783 1.00 17.79 212 VAL G O 1
ATOM 12476 N N . ALA G 1 213 ? 26.847 9.293 40.308 1.00 15.18 213 ALA G N 1
ATOM 12477 C CA . ALA G 1 213 ? 27.775 8.255 40.763 1.00 15.40 213 ALA G CA 1
ATOM 12478 C C . ALA G 1 213 ? 29.039 8.226 39.910 1.00 15.62 213 ALA G C 1
ATOM 12479 O O . ALA G 1 213 ? 30.137 8.046 40.423 1.00 15.75 213 ALA G O 1
ATOM 12481 N N . TYR G 1 214 ? 28.875 8.395 38.606 1.00 16.49 214 TYR G N 1
ATOM 12482 C CA . TYR G 1 214 ? 30.004 8.378 37.692 1.00 16.89 214 TYR G CA 1
ATOM 12483 C C . TYR G 1 214 ? 30.919 9.563 37.945 1.00 16.95 214 TYR G C 1
ATOM 12484 O O . TYR G 1 214 ? 32.134 9.463 37.777 1.00 18.65 214 TYR G O 1
ATOM 12493 N N . ALA G 1 215 ? 30.340 10.686 38.348 1.00 14.81 215 ALA G N 1
ATOM 12494 C CA . ALA G 1 215 ? 31.146 11.862 38.636 1.00 14.19 215 ALA G CA 1
ATOM 12495 C C . ALA G 1 215 ? 31.955 11.535 39.892 1.00 13.79 215 ALA G C 1
ATOM 12496 O O . ALA G 1 215 ? 33.114 11.932 40.020 1.00 14.53 215 ALA G O 1
ATOM 12498 N N . ALA G 1 216 ? 31.342 10.800 40.811 1.00 12.21 216 ALA G N 1
ATOM 12499 C CA . ALA G 1 216 ? 32.019 10.416 42.037 1.00 13.59 216 ALA G CA 1
ATOM 12500 C C . ALA G 1 216 ? 33.148 9.454 41.701 1.00 14.74 216 ALA G C 1
ATOM 12501 O O . ALA G 1 216 ? 34.245 9.539 42.265 1.00 14.26 216 ALA G O 1
ATOM 12503 N N . LEU G 1 217 ? 32.883 8.542 40.770 1.00 14.73 217 LEU G N 1
ATOM 12504 C CA . LEU G 1 217 ? 33.895 7.565 40.388 1.00 15.09 217 LEU G CA 1
ATOM 12505 C C . LEU G 1 217 ? 35.135 8.301 39.869 1.00 14.98 217 LEU G C 1
ATOM 12506 O O . LEU G 1 217 ? 36.249 8.050 40.321 1.00 11.86 217 LEU G O 1
ATOM 12511 N N . PHE G 1 218 ? 34.928 9.215 38.924 1.00 15.20 218 PHE G N 1
ATOM 12512 C CA . PHE G 1 218 ? 36.025 9.985 38.344 1.00 15.46 218 PHE G CA 1
ATOM 12513 C C . PHE G 1 218 ? 36.895 10.657 39.420 1.00 16.86 218 PHE G C 1
ATOM 12514 O O . PHE G 1 218 ? 38.097 10.408 39.514 1.00 16.66 218 PHE G O 1
ATOM 12522 N N . LEU G 1 219 ? 36.282 11.501 40.241 1.00 17.86 219 LEU G N 1
ATOM 12523 C CA . LEU G 1 219 ? 37.004 12.211 41.297 1.00 17.11 219 LEU G CA 1
ATOM 12524 C C . LEU G 1 219 ? 37.724 11.321 42.311 1.00 16.46 219 LEU G C 1
ATOM 12525 O O . LEU G 1 219 ? 38.739 11.726 42.879 1.00 14.93 219 LEU G O 1
ATOM 12530 N N . LEU G 1 220 ? 37.212 10.115 42.546 1.00 16.76 220 LEU G N 1
ATOM 12531 C CA . LEU G 1 220 ? 37.846 9.232 43.519 1.00 17.79 220 LEU G CA 1
ATOM 12532 C C . LEU G 1 220 ? 38.901 8.304 42.910 1.00 18.76 220 LEU G C 1
ATOM 12533 O O . LEU G 1 220 ? 39.840 7.891 43.597 1.00 20.61 220 LEU G O 1
ATOM 12538 N N . SER G 1 221 ? 38.769 8.000 41.621 1.00 18.89 221 SER G N 1
ATOM 12539 C CA . SER G 1 221 ? 39.717 7.121 40.944 1.00 19.52 221 SER G CA 1
ATOM 12540 C C . SER G 1 221 ? 41.021 7.860 40.668 1.00 21.01 221 SER G C 1
ATOM 12541 O O . SER G 1 221 ? 41.088 9.078 40.809 1.00 22.38 221 SER G O 1
ATOM 12544 N N . ASP G 1 222 ? 42.050 7.122 40.269 1.00 22.16 222 ASP G N 1
ATOM 12545 C CA . ASP G 1 222 ? 43.352 7.710 39.980 1.00 24.55 222 ASP G CA 1
ATOM 12546 C C . ASP G 1 222 ? 43.335 8.560 38.717 1.00 25.83 222 ASP G C 1
ATOM 12547 O O . ASP G 1 222 ? 44.326 9.218 38.394 1.00 25.58 222 ASP G O 1
ATOM 12552 N N . GLU G 1 223 ? 42.213 8.554 38.005 1.00 26.33 223 GLU G N 1
ATOM 12553 C CA . GLU G 1 223 ? 42.102 9.324 36.772 1.00 26.40 223 GLU G CA 1
ATOM 12554 C C . GLU G 1 223 ? 42.015 10.834 36.985 1.00 25.98 223 GLU G C 1
ATOM 12555 O O . GLU G 1 223 ? 42.263 11.607 36.062 1.00 26.67 223 GLU G O 1
ATOM 12561 N N . SER G 1 224 ? 41.655 11.254 38.194 1.00 25.01 224 SER G N 1
ATOM 12562 C CA . SER G 1 224 ? 41.559 12.675 38.510 1.00 22.38 224 SER G CA 1
ATOM 12563 C C . SER G 1 224 ? 42.678 13.032 39.485 1.00 20.91 224 SER G C 1
ATOM 12564 O O . SER G 1 224 ? 42.546 13.929 40.319 1.00 19.30 224 SER G O 1
ATOM 12567 N N . SER G 1 225 ? 43.782 12.303 39.346 1.00 20.01 225 SER G N 1
ATOM 12568 C CA . SER G 1 225 ? 44.998 12.448 40.146 1.00 19.49 225 SER G CA 1
ATOM 12569 C C . SER G 1 225 ? 45.551 13.869 40.298 1.00 19.80 225 SER G C 1
ATOM 12570 O O . SER G 1 225 ? 46.155 14.198 41.317 1.00 20.72 225 SER G O 1
ATOM 12573 N N . PHE G 1 226 ? 45.356 14.711 39.289 1.00 18.89 226 PHE G N 1
ATOM 12574 C CA . PHE G 1 226 ? 45.869 16.075 39.346 1.00 18.56 226 PHE G CA 1
ATOM 12575 C C . PHE G 1 226 ? 44.762 17.101 39.560 1.00 17.69 226 PHE G C 1
ATOM 12576 O O . PHE G 1 226 ? 44.953 18.296 39.312 1.00 17.74 226 PHE G O 1
ATOM 12584 N N . ILE G 1 227 ? 43.608 16.635 40.022 1.00 17.04 227 ILE G N 1
ATOM 12585 C CA . ILE G 1 227 ? 42.465 17.515 40.253 1.00 15.74 227 ILE G CA 1
ATOM 12586 C C . ILE G 1 227 ? 42.088 17.563 41.725 1.00 14.49 227 ILE G C 1
ATOM 12587 O O . ILE G 1 227 ? 41.731 16.548 42.320 1.00 16.02 227 ILE G O 1
ATOM 12592 N N . THR G 1 228 ? 42.167 18.746 42.318 1.00 13.69 228 THR G N 1
ATOM 12593 C CA . THR G 1 228 ? 41.818 18.883 43.717 1.00 12.17 228 THR G CA 1
ATOM 12594 C C . THR G 1 228 ? 41.239 20.265 43.980 1.00 13.17 228 THR G C 1
ATOM 12595 O O . THR G 1 228 ? 41.600 21.228 43.310 1.00 11.75 228 THR G O 1
ATOM 12599 N N . GLY G 1 229 ? 40.330 20.344 44.951 1.00 14.92 229 GLY G N 1
ATOM 12600 C CA . GLY G 1 229 ? 39.714 21.610 45.321 1.00 15.61 229 GLY G CA 1
ATOM 12601 C C . GLY G 1 229 ? 38.716 22.149 44.320 1.00 15.43 229 GLY G C 1
ATOM 12602 O O . GLY G 1 229 ? 38.439 23.347 44.285 1.00 18.23 229 GLY G O 1
ATOM 12603 N N . GLN G 1 230 ? 38.169 21.268 43.500 1.00 14.32 230 GLN G N 1
ATOM 12604 C CA . GLN G 1 230 ? 37.213 21.686 42.501 1.00 14.66 230 GLN G CA 1
ATOM 12605 C C . GLN G 1 230 ? 35.764 21.394 42.879 1.00 15.36 230 GLN G C 1
ATOM 12606 O O . GLN G 1 230 ? 35.484 20.539 43.731 1.00 13.32 230 GLN G O 1
ATOM 12612 N N . VAL G 1 231 ? 34.855 22.124 42.233 1.00 14.30 231 VAL G N 1
ATOM 12613 C CA . VAL G 1 231 ? 33.423 21.946 42.422 1.00 14.32 231 VAL G CA 1
ATOM 12614 C C . VAL G 1 231 ? 32.914 21.426 41.078 1.00 14.47 231 VAL G C 1
ATOM 12615 O O . VAL G 1 231 ? 32.945 22.143 40.074 1.00 12.58 231 VAL G O 1
ATOM 12619 N N . LEU G 1 232 ? 32.464 20.179 41.049 1.00 13.57 232 LEU G N 1
ATOM 12620 C CA . LEU G 1 232 ? 31.965 19.602 39.806 1.00 15.33 232 LEU G CA 1
ATOM 12621 C C . LEU G 1 232 ? 30.432 19.596 39.803 1.00 15.33 232 LEU G C 1
ATOM 12622 O O . LEU G 1 232 ? 29.809 18.877 40.584 1.00 16.63 232 LEU G O 1
ATOM 12627 N N . PHE G 1 233 ? 29.830 20.417 38.944 1.00 14.72 233 PHE G N 1
ATOM 12628 C CA . PHE G 1 233 ? 28.372 20.489 38.858 1.00 15.47 233 PHE G CA 1
ATOM 12629 C C . PHE G 1 233 ? 27.828 19.369 37.981 1.00 16.96 233 PHE G C 1
ATOM 12630 O O . PHE G 1 233 ? 28.277 19.165 36.843 1.00 16.72 233 PHE G O 1
ATOM 12638 N N . VAL G 1 234 ? 26.864 18.640 38.529 1.00 16.52 234 VAL G N 1
ATOM 12639 C CA . VAL G 1 234 ? 26.206 17.552 37.823 1.00 14.80 234 VAL G CA 1
ATOM 12640 C C . VAL G 1 234 ? 24.736 17.956 37.849 1.00 15.11 234 VAL G C 1
ATOM 12641 O O . VAL G 1 234 ? 23.920 17.335 38.539 1.00 12.46 234 VAL G O 1
ATOM 12645 N N . ASP G 1 235 ? 24.418 19.007 37.094 1.00 15.87 235 ASP G N 1
ATOM 12646 C CA . ASP G 1 235 ? 23.068 19.568 37.050 1.00 17.17 235 ASP G CA 1
ATOM 12647 C C . ASP G 1 235 ? 22.524 19.872 35.647 1.00 18.12 235 ASP G C 1
ATOM 12648 O O . ASP G 1 235 ? 21.617 20.696 35.496 1.00 19.80 235 ASP G O 1
ATOM 12653 N N . GLY G 1 236 ? 23.079 19.228 34.628 1.00 17.18 236 GLY G N 1
ATOM 12654 C CA . GLY G 1 236 ? 22.598 19.451 33.278 1.00 16.90 236 GLY G CA 1
ATOM 12655 C C . GLY G 1 236 ? 22.742 20.868 32.753 1.00 17.38 236 GLY G C 1
ATOM 12656 O O . GLY G 1 236 ? 22.058 21.247 31.809 1.00 17.43 236 GLY G O 1
ATOM 12657 N N . GLY G 1 237 ? 23.623 21.654 33.365 1.00 19.25 237 GLY G N 1
ATOM 12658 C CA . GLY G 1 237 ? 23.848 23.021 32.917 1.00 20.89 237 GLY G CA 1
ATOM 12659 C C . GLY G 1 237 ? 22.882 24.032 33.497 1.00 21.87 237 GLY G C 1
ATOM 12660 O O . GLY G 1 237 ? 22.823 25.179 33.048 1.00 19.80 237 GLY G O 1
ATOM 12661 N N . ARG G 1 238 ? 22.137 23.596 34.510 1.00 23.83 238 ARG G N 1
ATOM 12662 C CA . ARG G 1 238 ? 21.134 24.421 35.178 1.00 24.96 238 ARG G CA 1
ATOM 12663 C C . ARG G 1 238 ? 21.742 25.665 35.839 1.00 24.74 238 ARG G C 1
ATOM 12664 O O . ARG G 1 238 ? 21.053 26.661 36.072 1.00 24.45 238 ARG G O 1
ATOM 12672 N N . THR G 1 239 ? 23.039 25.614 36.118 1.00 25.46 239 THR G N 1
ATOM 12673 C CA . THR G 1 239 ? 23.724 26.734 36.756 1.00 24.19 239 THR G CA 1
ATOM 12674 C C . THR G 1 239 ? 24.449 27.672 35.779 1.00 23.01 239 THR G C 1
ATOM 12675 O O . THR G 1 239 ? 24.974 28.713 36.184 1.00 23.79 239 THR G O 1
ATOM 12679 N N . ILE G 1 240 ? 24.480 27.312 34.500 1.00 21.63 240 ILE G N 1
ATOM 12680 C CA . ILE G 1 240 ? 25.147 28.143 33.497 1.00 21.01 240 ILE G CA 1
ATOM 12681 C C . ILE G 1 240 ? 24.449 29.490 33.367 1.00 22.36 240 ILE G C 1
ATOM 12682 O O . ILE G 1 240 ? 23.227 29.557 33.278 1.00 21.94 240 ILE G O 1
ATOM 12687 N N . GLY G 1 241 ? 25.230 30.564 33.348 1.00 23.69 241 GLY G N 1
ATOM 12688 C CA . GLY G 1 241 ? 24.641 31.888 33.239 1.00 24.77 241 GLY G CA 1
ATOM 12689 C C . GLY G 1 241 ? 24.666 32.627 34.568 1.00 26.80 241 GLY G C 1
ATOM 12690 O O . GLY G 1 241 ? 24.518 33.853 34.605 1.00 27.40 241 GLY G O 1
ATOM 12691 N N . ALA G 1 242 ? 24.850 31.880 35.658 1.00 26.90 242 ALA G N 1
ATOM 12692 C CA . ALA G 1 242 ? 24.910 32.454 37.001 1.00 27.50 242 ALA G CA 1
ATOM 12693 C C . ALA G 1 242 ? 26.346 32.820 37.372 1.00 29.66 242 ALA G C 1
ATOM 12694 O O . ALA G 1 242 ? 27.297 32.143 36.970 1.00 29.34 242 ALA G O 1
ATOM 12696 N N . ALA G 1 243 ? 26.503 33.902 38.131 1.00 30.93 243 ALA G N 1
ATOM 12697 C CA . ALA G 1 243 ? 27.828 34.323 38.561 1.00 31.20 243 ALA G CA 1
ATOM 12698 C C . ALA G 1 243 ? 28.323 33.242 39.514 1.00 31.36 243 ALA G C 1
ATOM 12699 O O . ALA G 1 243 ? 27.628 32.899 40.471 1.00 32.05 243 ALA G O 1
ATOM 12701 N N . PRO G 1 244 ? 29.520 32.681 39.255 1.00 31.04 244 PRO G N 1
ATOM 12702 C CA . PRO G 1 244 ? 30.097 31.630 40.103 1.00 30.89 244 PRO G CA 1
ATOM 12703 C C . PRO G 1 244 ? 30.546 32.194 41.446 1.00 31.46 244 PRO G C 1
ATOM 12704 O O . PRO G 1 244 ? 30.683 33.413 41.596 1.00 32.16 244 PRO G O 1
ATOM 12708 N N . ALA G 1 245 ? 30.769 31.312 42.418 1.00 32.31 245 ALA G N 1
ATOM 12709 C CA . ALA G 1 245 ? 31.201 31.722 43.757 1.00 31.43 245 ALA G CA 1
ATOM 12710 C C . ALA G 1 245 ? 32.417 30.917 44.207 1.00 32.68 245 ALA G C 1
ATOM 12711 O O . ALA G 1 245 ? 33.346 31.526 44.785 1.00 32.56 245 ALA G O 1
ATOM 12722 N N . ARG H 1 2 ? 35.427 3.045 27.250 1.00 27.71 2 ARG H N 1
ATOM 12723 C CA . ARG H 1 2 ? 34.354 4.025 27.341 1.00 27.50 2 ARG H CA 1
ATOM 12724 C C . ARG H 1 2 ? 34.136 4.886 26.117 1.00 24.99 2 ARG H C 1
ATOM 12725 O O . ARG H 1 2 ? 33.305 5.788 26.141 1.00 25.56 2 ARG H O 1
ATOM 12733 N N . LEU H 1 3 ? 34.864 4.608 25.045 1.00 22.30 3 LEU H N 1
ATOM 12734 C CA . LEU H 1 3 ? 34.694 5.368 23.814 1.00 21.27 3 LEU H CA 1
ATOM 12735 C C . LEU H 1 3 ? 34.559 4.398 22.656 1.00 21.62 3 LEU H C 1
ATOM 12736 O O . LEU H 1 3 ? 34.887 4.723 21.516 1.00 19.54 3 LEU H O 1
ATOM 12741 N N . LYS H 1 4 ? 34.062 3.205 22.969 1.00 24.17 4 LYS H N 1
ATOM 12742 C CA . LYS H 1 4 ? 33.882 2.141 21.989 1.00 27.96 4 LYS H CA 1
ATOM 12743 C C . LYS H 1 4 ? 33.045 2.583 20.798 1.00 28.12 4 LYS H C 1
ATOM 12744 O O . LYS H 1 4 ? 31.853 2.883 20.928 1.00 26.88 4 LYS H O 1
ATOM 12750 N N . ASP H 1 5 ? 33.697 2.619 19.640 1.00 28.66 5 ASP H N 1
ATOM 12751 C CA . ASP H 1 5 ? 33.085 3.020 18.372 1.00 29.77 5 ASP H CA 1
ATOM 12752 C C . ASP H 1 5 ? 32.699 4.489 18.233 1.00 27.44 5 ASP H C 1
ATOM 12753 O O . ASP H 1 5 ? 32.250 4.906 17.166 1.00 26.89 5 ASP H O 1
ATOM 12758 N N . LYS H 1 6 ? 32.875 5.276 19.288 1.00 25.16 6 LYS H N 1
ATOM 12759 C CA . LYS H 1 6 ? 32.536 6.690 19.203 1.00 23.66 6 LYS H CA 1
ATOM 12760 C C . LYS H 1 6 ? 33.498 7.387 18.255 1.00 22.56 6 LYS H C 1
ATOM 12761 O O . LYS H 1 6 ? 34.706 7.152 18.296 1.00 23.11 6 LYS H O 1
ATOM 12767 N N . ALA H 1 7 ? 32.954 8.227 17.381 1.00 20.15 7 ALA H N 1
ATOM 12768 C CA . ALA H 1 7 ? 33.768 8.949 16.412 1.00 18.19 7 ALA H CA 1
ATOM 12769 C C . ALA H 1 7 ? 34.206 10.263 17.034 1.00 17.44 7 ALA H C 1
ATOM 12770 O O . ALA H 1 7 ? 33.383 11.137 17.333 1.00 17.75 7 ALA H O 1
ATOM 12772 N N . VAL H 1 8 ? 35.513 10.398 17.217 1.00 14.90 8 VAL H N 1
ATOM 12773 C CA . VAL H 1 8 ? 36.078 11.577 17.845 1.00 12.13 8 VAL H CA 1
ATOM 12774 C C . VAL H 1 8 ? 37.187 12.230 17.026 1.00 11.05 8 VAL H C 1
ATOM 12775 O O . VAL H 1 8 ? 38.015 11.546 16.424 1.00 10.99 8 VAL H O 1
ATOM 12779 N N . LEU H 1 9 ? 37.183 13.561 17.010 1.00 11.28 9 LEU H N 1
ATOM 12780 C CA . LEU H 1 9 ? 38.193 14.352 16.316 1.00 12.35 9 LEU H CA 1
ATOM 12781 C C . LEU H 1 9 ? 38.953 15.148 17.387 1.00 15.37 9 LEU H C 1
ATOM 12782 O O . LEU H 1 9 ? 38.355 15.696 18.320 1.00 17.07 9 LEU H O 1
ATOM 12787 N N . ILE H 1 10 ? 40.271 15.198 17.254 1.00 17.23 10 ILE H N 1
ATOM 12788 C CA . ILE H 1 10 ? 41.117 15.892 18.213 1.00 17.57 10 ILE H CA 1
ATOM 12789 C C . ILE H 1 10 ? 42.079 16.821 17.495 1.00 18.04 10 ILE H C 1
ATOM 12790 O O . ILE H 1 10 ? 42.752 16.408 16.559 1.00 19.61 10 ILE H O 1
ATOM 12795 N N . THR H 1 11 ? 42.139 18.077 17.925 1.00 18.92 11 THR H N 1
ATOM 12796 C CA . THR H 1 11 ? 43.053 19.046 17.317 1.00 19.18 11 THR H CA 1
ATOM 12797 C C . THR H 1 11 ? 44.322 19.132 18.166 1.00 19.39 11 THR H C 1
ATOM 12798 O O . THR H 1 11 ? 44.313 18.754 19.341 1.00 18.85 11 THR H O 1
ATOM 12802 N N . GLY H 1 12 ? 45.408 19.626 17.568 1.00 21.89 12 GLY H N 1
ATOM 12803 C CA . GLY H 1 12 ? 46.676 19.728 18.275 1.00 21.56 12 GLY H CA 1
ATOM 12804 C C . GLY H 1 12 ? 47.099 18.344 18.731 1.00 22.97 12 GLY H C 1
ATOM 12805 O O . GLY H 1 12 ? 47.800 18.178 19.734 1.00 23.64 12 GLY H O 1
ATOM 12806 N N . ALA H 1 13 ? 46.663 17.346 17.971 1.00 23.33 13 ALA H N 1
ATOM 12807 C CA . ALA H 1 13 ? 46.925 15.943 18.270 1.00 24.10 13 ALA H CA 1
ATOM 12808 C C . ALA H 1 13 ? 48.384 15.512 18.154 1.00 25.60 13 ALA H C 1
ATOM 12809 O O . ALA H 1 13 ? 48.751 14.449 18.646 1.00 25.50 13 ALA H O 1
ATOM 12811 N N . ALA H 1 14 ? 49.216 16.324 17.511 1.00 26.91 14 ALA H N 1
ATOM 12812 C CA . ALA H 1 14 ? 50.619 15.955 17.340 1.00 30.32 14 ALA H CA 1
ATOM 12813 C C . ALA H 1 14 ? 51.476 16.227 18.565 1.00 31.87 14 ALA H C 1
ATOM 12814 O O . ALA H 1 14 ? 52.457 15.524 18.802 1.00 31.99 14 ALA H O 1
ATOM 12816 N N . HIS H 1 15 ? 51.090 17.238 19.341 1.00 34.22 15 HIS H N 1
ATOM 12817 C CA . HIS H 1 15 ? 51.840 17.651 20.524 1.00 37.10 15 HIS H CA 1
ATOM 12818 C C . HIS H 1 15 ? 51.378 17.014 21.828 1.00 36.40 15 HIS H C 1
ATOM 12819 O O . HIS H 1 15 ? 50.300 16.433 21.901 1.00 38.51 15 HIS H O 1
ATOM 12826 N N . GLY H 1 16 ? 52.210 17.179 22.855 1.00 34.12 16 GLY H N 1
ATOM 12827 C CA . GLY H 1 16 ? 51.964 16.651 24.186 1.00 30.97 16 GLY H CA 1
ATOM 12828 C C . GLY H 1 16 ? 50.580 16.174 24.584 1.00 29.74 16 GLY H C 1
ATOM 12829 O O . GLY H 1 16 ? 50.234 15.015 24.379 1.00 27.97 16 GLY H O 1
ATOM 12830 N N . ILE H 1 17 ? 49.792 17.072 25.164 1.00 29.55 17 ILE H N 1
ATOM 12831 C CA . ILE H 1 17 ? 48.454 16.735 25.630 1.00 29.34 17 ILE H CA 1
ATOM 12832 C C . ILE H 1 17 ? 47.562 16.112 24.562 1.00 28.53 17 ILE H C 1
ATOM 12833 O O . ILE H 1 17 ? 46.862 15.137 24.836 1.00 27.80 17 ILE H O 1
ATOM 12838 N N . GLY H 1 18 ? 47.584 16.666 23.353 1.00 27.65 18 GLY H N 1
ATOM 12839 C CA . GLY H 1 18 ? 46.771 16.116 22.282 1.00 26.97 18 GLY H CA 1
ATOM 12840 C C . GLY H 1 18 ? 47.199 14.697 21.954 1.00 26.77 18 GLY H C 1
ATOM 12841 O O . GLY H 1 18 ? 46.370 13.804 21.784 1.00 27.28 18 GLY H O 1
ATOM 12842 N N . ARG H 1 19 ? 48.509 14.494 21.882 1.00 26.64 19 ARG H N 1
ATOM 12843 C CA . ARG H 1 19 ? 49.097 13.194 21.576 1.00 26.83 19 ARG H CA 1
ATOM 12844 C C . ARG H 1 19 ? 48.765 12.156 22.654 1.00 26.38 19 ARG H C 1
ATOM 12845 O O . ARG H 1 19 ? 48.428 11.018 22.338 1.00 27.55 19 ARG H O 1
ATOM 12853 N N . ALA H 1 20 ? 48.857 12.547 23.922 1.00 24.23 20 ALA H N 1
ATOM 12854 C CA . ALA H 1 20 ? 48.545 11.634 25.019 1.00 23.18 20 ALA H CA 1
ATOM 12855 C C . ALA H 1 20 ? 47.049 11.316 24.998 1.00 23.58 20 ALA H C 1
ATOM 12856 O O . ALA H 1 20 ? 46.631 10.230 25.413 1.00 21.59 20 ALA H O 1
ATOM 12858 N N . THR H 1 21 ? 46.255 12.275 24.517 1.00 23.65 21 THR H N 1
ATOM 12859 C CA . THR H 1 21 ? 44.810 12.113 24.412 1.00 23.89 21 THR H CA 1
ATOM 12860 C C . THR H 1 21 ? 44.465 11.140 23.292 1.00 25.00 21 THR H C 1
ATOM 12861 O O . THR H 1 21 ? 43.531 10.346 23.418 1.00 25.89 21 THR H O 1
ATOM 12865 N N . LEU H 1 22 ? 45.213 11.197 22.193 1.00 25.97 22 LEU H N 1
ATOM 12866 C CA . LEU H 1 22 ? 44.962 10.278 21.085 1.00 27.28 22 LEU H CA 1
ATOM 12867 C C . LEU H 1 22 ? 45.128 8.861 21.609 1.00 27.36 22 LEU H C 1
ATOM 12868 O O . LEU H 1 22 ? 44.228 8.027 21.504 1.00 28.39 22 LEU H O 1
ATOM 12873 N N . GLU H 1 23 ? 46.299 8.604 22.177 1.00 26.79 23 GLU H N 1
ATOM 12874 C CA . GLU H 1 23 ? 46.620 7.296 22.721 1.00 26.22 23 GLU H CA 1
ATOM 12875 C C . GLU H 1 23 ? 45.557 6.780 23.676 1.00 24.71 23 GLU H C 1
ATOM 12876 O O . GLU H 1 23 ? 45.048 5.676 23.502 1.00 26.30 23 GLU H O 1
ATOM 12882 N N . LEU H 1 24 ? 45.216 7.573 24.683 1.00 21.74 24 LEU H N 1
ATOM 12883 C CA . LEU H 1 24 ? 44.198 7.170 25.642 1.00 19.47 24 LEU H CA 1
ATOM 12884 C C . LEU H 1 24 ? 42.899 6.797 24.912 1.00 18.59 24 LEU H C 1
ATOM 12885 O O . LEU H 1 24 ? 42.339 5.719 25.108 1.00 17.86 24 LEU H O 1
ATOM 12890 N N . PHE H 1 25 ? 42.423 7.698 24.066 1.00 16.95 25 PHE H N 1
ATOM 12891 C CA . PHE H 1 25 ? 41.187 7.452 23.347 1.00 16.99 25 PHE H CA 1
ATOM 12892 C C . PHE H 1 25 ? 41.266 6.205 22.488 1.00 17.27 25 PHE H C 1
ATOM 12893 O O . PHE H 1 25 ? 40.305 5.439 22.407 1.00 17.89 25 PHE H O 1
ATOM 12901 N N . ALA H 1 26 ? 42.419 5.983 21.871 1.00 17.59 26 ALA H N 1
ATOM 12902 C CA . ALA H 1 26 ? 42.599 4.807 21.037 1.00 18.38 26 ALA H CA 1
ATOM 12903 C C . ALA H 1 26 ? 42.404 3.544 21.868 1.00 19.33 26 ALA H C 1
ATOM 12904 O O . ALA H 1 26 ? 41.733 2.610 21.430 1.00 18.82 26 ALA H O 1
ATOM 12906 N N . LYS H 1 27 ? 42.987 3.512 23.064 1.00 20.84 27 LYS H N 1
ATOM 12907 C CA . LYS H 1 27 ? 42.842 2.340 23.919 1.00 24.04 27 LYS H CA 1
ATOM 12908 C C . LYS H 1 27 ? 41.396 2.221 24.360 1.00 23.49 27 LYS H C 1
ATOM 12909 O O . LYS H 1 27 ? 40.925 1.130 24.644 1.00 25.24 27 LYS H O 1
ATOM 12915 N N . GLU H 1 28 ? 40.685 3.342 24.413 1.00 22.97 28 GLU H N 1
ATOM 12916 C CA . GLU H 1 28 ? 39.290 3.310 24.832 1.00 23.29 28 GLU H CA 1
ATOM 12917 C C . GLU H 1 28 ? 38.333 2.965 23.696 1.00 22.79 28 GLU H C 1
ATOM 12918 O O . GLU H 1 28 ? 37.129 3.121 23.835 1.00 21.66 28 GLU H O 1
ATOM 12924 N N . GLY H 1 29 ? 38.886 2.504 22.574 1.00 22.86 29 GLY H N 1
ATOM 12925 C CA . GLY H 1 29 ? 38.077 2.091 21.433 1.00 20.45 29 GLY H CA 1
ATOM 12926 C C . GLY H 1 29 ? 37.463 3.130 20.508 1.00 18.61 29 GLY H C 1
ATOM 12927 O O . GLY H 1 29 ? 36.527 2.823 19.782 1.00 18.98 29 GLY H O 1
ATOM 12928 N N . ALA H 1 30 ? 37.984 4.348 20.503 1.00 18.07 30 ALA H N 1
ATOM 12929 C CA . ALA H 1 30 ? 37.429 5.392 19.644 1.00 17.69 30 ALA H CA 1
ATOM 12930 C C . ALA H 1 30 ? 37.939 5.316 18.215 1.00 17.67 30 ALA H C 1
ATOM 12931 O O . ALA H 1 30 ? 39.037 4.833 17.962 1.00 19.55 30 ALA H O 1
ATOM 12933 N N . ARG H 1 31 ? 37.123 5.774 17.277 1.00 18.83 31 ARG H N 1
ATOM 12934 C CA . ARG H 1 31 ? 37.518 5.815 15.873 1.00 18.60 31 ARG H CA 1
ATOM 12935 C C . ARG H 1 31 ? 37.936 7.271 15.756 1.00 18.81 31 ARG H C 1
ATOM 12936 O O . ARG H 1 31 ? 37.103 8.175 15.751 1.00 17.99 31 ARG H O 1
ATOM 12944 N N . LEU H 1 32 ? 39.240 7.483 15.668 1.00 19.24 32 LEU H N 1
ATOM 12945 C CA . LEU H 1 32 ? 39.796 8.822 15.660 1.00 20.42 32 LEU H CA 1
ATOM 12946 C C . LEU H 1 32 ? 40.240 9.494 14.377 1.00 21.37 32 LEU H C 1
ATOM 12947 O O . LEU H 1 32 ? 40.625 8.864 13.386 1.00 20.67 32 LEU H O 1
ATOM 12952 N N . VAL H 1 33 ? 40.198 10.816 14.449 1.00 20.78 33 VAL H N 1
ATOM 12953 C CA . VAL H 1 33 ? 40.657 11.675 13.390 1.00 20.00 33 VAL H CA 1
ATOM 12954 C C . VAL H 1 33 ? 41.605 12.601 14.140 1.00 19.58 33 VAL H C 1
ATOM 12955 O O . VAL H 1 33 ? 41.193 13.292 15.071 1.00 18.16 33 VAL H O 1
ATOM 12959 N N . ALA H 1 34 ? 42.880 12.566 13.764 1.00 20.06 34 ALA H N 1
ATOM 12960 C CA . ALA H 1 34 ? 43.904 13.394 14.390 1.00 18.84 34 ALA H CA 1
ATOM 12961 C C . ALA H 1 34 ? 44.132 14.623 13.524 1.00 18.93 34 ALA H C 1
ATOM 12962 O O . ALA H 1 34 ? 44.359 14.506 12.321 1.00 17.86 34 ALA H O 1
ATOM 12964 N N . CYS H 1 35 ? 44.060 15.799 14.145 1.00 20.36 35 CYS H N 1
ATOM 12965 C CA . CYS H 1 35 ? 44.233 17.065 13.443 1.00 21.58 35 CYS H CA 1
ATOM 12966 C C . CYS H 1 35 ? 45.336 17.920 14.046 1.00 22.74 35 CYS H C 1
ATOM 12967 O O . CYS H 1 35 ? 45.471 18.014 15.267 1.00 21.92 35 CYS H O 1
ATOM 12970 N N . ASP H 1 36 ? 46.131 18.539 13.179 1.00 22.70 36 ASP H N 1
ATOM 12971 C CA . ASP H 1 36 ? 47.192 19.435 13.622 1.00 23.68 36 ASP H CA 1
ATOM 12972 C C . ASP H 1 36 ? 47.716 20.178 12.417 1.00 24.48 36 ASP H C 1
ATOM 12973 O O . ASP H 1 36 ? 47.352 19.866 11.284 1.00 25.74 36 ASP H O 1
ATOM 12978 N N . ILE H 1 37 ? 48.579 21.153 12.668 1.00 24.99 37 ILE H N 1
ATOM 12979 C CA . ILE H 1 37 ? 49.122 22.000 11.618 1.00 26.03 37 ILE H CA 1
ATOM 12980 C C . ILE H 1 37 ? 50.232 21.425 10.728 1.00 27.04 37 ILE H C 1
ATOM 12981 O O . ILE H 1 37 ? 50.275 21.728 9.540 1.00 25.69 37 ILE H O 1
ATOM 12986 N N . GLU H 1 38 ? 51.122 20.608 11.290 1.00 28.87 38 GLU H N 1
ATOM 12987 C CA . GLU H 1 38 ? 52.228 20.038 10.519 1.00 30.36 38 GLU H CA 1
ATOM 12988 C C . GLU H 1 38 ? 51.983 18.572 10.170 1.00 29.63 38 GLU H C 1
ATOM 12989 O O . GLU H 1 38 ? 51.850 17.722 11.054 1.00 27.94 38 GLU H O 1
ATOM 12995 N N . GLU H 1 39 ? 51.948 18.283 8.874 1.00 28.52 39 GLU H N 1
ATOM 12996 C CA . GLU H 1 39 ? 51.694 16.932 8.398 1.00 29.35 39 GLU H CA 1
ATOM 12997 C C . GLU H 1 39 ? 52.696 15.884 8.866 1.00 28.36 39 GLU H C 1
ATOM 12998 O O . GLU H 1 39 ? 52.308 14.768 9.216 1.00 27.83 39 GLU H O 1
ATOM 13004 N N . GLY H 1 40 ? 53.978 16.241 8.858 1.00 27.91 40 GLY H N 1
ATOM 13005 C CA . GLY H 1 40 ? 55.016 15.309 9.276 1.00 25.86 40 GLY H CA 1
ATOM 13006 C C . GLY H 1 40 ? 54.719 14.652 10.612 1.00 24.72 40 GLY H C 1
ATOM 13007 O O . GLY H 1 40 ? 54.428 13.460 10.666 1.00 23.33 40 GLY H O 1
ATOM 13008 N N . PRO H 1 41 ? 54.786 15.410 11.716 1.00 24.23 41 PRO H N 1
ATOM 13009 C CA . PRO H 1 41 ? 54.510 14.840 13.037 1.00 25.15 41 PRO H CA 1
ATOM 13010 C C . PRO H 1 41 ? 53.064 14.367 13.231 1.00 24.02 41 PRO H C 1
ATOM 13011 O O . PRO H 1 41 ? 52.791 13.555 14.110 1.00 24.20 41 PRO H O 1
ATOM 13015 N N . LEU H 1 42 ? 52.145 14.859 12.406 1.00 23.71 42 LEU H N 1
ATOM 13016 C CA . LEU H 1 42 ? 50.745 14.453 12.524 1.00 24.28 42 LEU H CA 1
ATOM 13017 C C . LEU H 1 42 ? 50.590 13.007 12.064 1.00 25.33 42 LEU H C 1
ATOM 13018 O O . LEU H 1 42 ? 50.075 12.164 12.798 1.00 22.81 42 LEU H O 1
ATOM 13023 N N . ARG H 1 43 ? 51.044 12.732 10.844 1.00 26.56 43 ARG H N 1
ATOM 13024 C CA . ARG H 1 43 ? 50.943 11.396 10.277 1.00 28.94 43 ARG H CA 1
ATOM 13025 C C . ARG H 1 43 ? 51.548 10.345 11.196 1.00 28.27 43 ARG H C 1
ATOM 13026 O O . ARG H 1 43 ? 50.978 9.273 11.377 1.00 28.77 43 ARG H O 1
ATOM 13034 N N . GLU H 1 44 ? 52.698 10.650 11.784 1.00 28.17 44 GLU H N 1
ATOM 13035 C CA . GLU H 1 44 ? 53.342 9.697 12.673 1.00 28.86 44 GLU H CA 1
ATOM 13036 C C . GLU H 1 44 ? 52.492 9.470 13.910 1.00 28.60 44 GLU H C 1
ATOM 13037 O O . GLU H 1 44 ? 52.248 8.330 14.301 1.00 28.59 44 GLU H O 1
ATOM 13043 N N . ALA H 1 45 ? 52.051 10.560 14.528 1.00 27.10 45 ALA H N 1
ATOM 13044 C CA . ALA H 1 45 ? 51.228 10.471 15.721 1.00 26.67 45 ALA H CA 1
ATOM 13045 C C . ALA H 1 45 ? 49.956 9.676 15.437 1.00 25.70 45 ALA H C 1
ATOM 13046 O O . ALA H 1 45 ? 49.496 8.909 16.280 1.00 26.41 45 ALA H O 1
ATOM 13048 N N . ALA H 1 46 ? 49.401 9.859 14.243 1.00 25.56 46 ALA H N 1
ATOM 13049 C CA . ALA H 1 46 ? 48.173 9.173 13.841 1.00 26.20 46 ALA H CA 1
ATOM 13050 C C . ALA H 1 46 ? 48.380 7.685 13.579 1.00 27.97 46 ALA H C 1
ATOM 13051 O O . ALA H 1 46 ? 47.586 6.850 14.027 1.00 27.72 46 ALA H O 1
ATOM 13053 N N . GLU H 1 47 ? 49.446 7.358 12.853 1.00 30.61 47 GLU H N 1
ATOM 13054 C CA . GLU H 1 47 ? 49.752 5.966 12.516 1.00 33.26 47 GLU H CA 1
ATOM 13055 C C . GLU H 1 47 ? 50.049 5.099 13.736 1.00 32.01 47 GLU H C 1
ATOM 13056 O O . GLU H 1 47 ? 49.642 3.942 13.796 1.00 32.84 47 GLU H O 1
ATOM 13062 N N . ALA H 1 48 ? 50.759 5.661 14.705 1.00 30.24 48 ALA H N 1
ATOM 13063 C CA . ALA H 1 48 ? 51.118 4.928 15.911 1.00 29.97 48 ALA H CA 1
ATOM 13064 C C . ALA H 1 48 ? 49.900 4.525 16.723 1.00 30.82 48 ALA H C 1
ATOM 13065 O O . ALA H 1 48 ? 49.985 3.662 17.597 1.00 32.46 48 ALA H O 1
ATOM 13067 N N . VAL H 1 49 ? 48.762 5.145 16.432 1.00 30.70 49 VAL H N 1
ATOM 13068 C CA . VAL H 1 49 ? 47.543 4.861 17.169 1.00 29.09 49 VAL H CA 1
ATOM 13069 C C . VAL H 1 49 ? 46.413 4.296 16.309 1.00 29.59 49 VAL H C 1
ATOM 13070 O O . VAL H 1 49 ? 45.437 3.766 16.836 1.00 30.37 49 VAL H O 1
ATOM 13074 N N . GLY H 1 50 ? 46.548 4.395 14.990 1.00 29.22 50 GLY H N 1
ATOM 13075 C CA . GLY H 1 50 ? 45.510 3.885 14.113 1.00 27.45 50 GLY H CA 1
ATOM 13076 C C . GLY H 1 50 ? 44.478 4.949 13.791 1.00 28.12 50 GLY H C 1
ATOM 13077 O O . GLY H 1 50 ? 43.391 4.650 13.297 1.00 29.51 50 GLY H O 1
ATOM 13078 N N . ALA H 1 51 ? 44.821 6.201 14.079 1.00 25.84 51 ALA H N 1
ATOM 13079 C CA . ALA H 1 51 ? 43.929 7.316 13.811 1.00 24.04 51 ALA H CA 1
ATOM 13080 C C . ALA H 1 51 ? 44.113 7.805 12.377 1.00 22.05 51 ALA H C 1
ATOM 13081 O O . ALA H 1 51 ? 45.135 7.537 11.757 1.00 20.22 51 ALA H O 1
ATOM 13083 N N . HIS H 1 52 ? 43.121 8.526 11.860 1.00 21.69 52 HIS H N 1
ATOM 13084 C CA . HIS H 1 52 ? 43.181 9.062 10.498 1.00 20.16 52 HIS H CA 1
ATOM 13085 C C . HIS H 1 52 ? 43.672 10.509 10.570 1.00 18.82 52 HIS H C 1
ATOM 13086 O O . HIS H 1 52 ? 43.034 11.358 11.186 1.00 18.57 52 HIS H O 1
ATOM 13093 N N . PRO H 1 53 ? 44.828 10.801 9.949 1.00 18.06 53 PRO H N 1
ATOM 13094 C CA . PRO H 1 53 ? 45.432 12.136 9.933 1.00 17.35 53 PRO H CA 1
ATOM 13095 C C . PRO H 1 53 ? 44.809 13.125 8.963 1.00 17.14 53 PRO H C 1
ATOM 13096 O O . PRO H 1 53 ? 44.674 12.844 7.772 1.00 18.50 53 PRO H O 1
ATOM 13100 N N . VAL H 1 54 ? 44.436 14.289 9.484 1.00 16.38 54 VAL H N 1
ATOM 13101 C CA . VAL H 1 54 ? 43.854 15.350 8.673 1.00 15.34 54 VAL H CA 1
ATOM 13102 C C . VAL H 1 54 ? 44.517 16.673 9.064 1.00 15.53 54 VAL H C 1
ATOM 13103 O O . VAL H 1 54 ? 44.379 17.142 10.191 1.00 15.77 54 VAL H O 1
ATOM 13107 N N . VAL H 1 55 ? 45.253 17.263 8.133 1.00 16.38 55 VAL H N 1
ATOM 13108 C CA . VAL H 1 55 ? 45.941 18.518 8.405 1.00 18.58 55 VAL H CA 1
ATOM 13109 C C . VAL H 1 55 ? 44.931 19.634 8.566 1.00 19.61 55 VAL H C 1
ATOM 13110 O O . VAL H 1 55 ? 44.032 19.781 7.738 1.00 18.62 55 VAL H O 1
ATOM 13122 N N . ASP H 1 57 ? 44.438 23.910 10.114 1.00 19.94 57 ASP H N 1
ATOM 13123 C CA . ASP H 1 57 ? 44.941 25.169 10.653 1.00 21.50 57 ASP H CA 1
ATOM 13124 C C . ASP H 1 57 ? 43.719 25.804 11.308 1.00 21.54 57 ASP H C 1
ATOM 13125 O O . ASP H 1 57 ? 42.982 26.544 10.663 1.00 21.67 57 ASP H O 1
ATOM 13130 N N . VAL H 1 58 ? 43.506 25.511 12.585 1.00 22.42 58 VAL H N 1
ATOM 13131 C CA . VAL H 1 58 ? 42.344 26.028 13.301 1.00 21.50 58 VAL H CA 1
ATOM 13132 C C . VAL H 1 58 ? 42.153 27.524 13.173 1.00 21.56 58 VAL H C 1
ATOM 13133 O O . VAL H 1 58 ? 41.080 28.030 13.465 1.00 23.35 58 VAL H O 1
ATOM 13137 N N . ALA H 1 59 ? 43.184 28.229 12.727 1.00 22.15 59 ALA H N 1
ATOM 13138 C CA . ALA H 1 59 ? 43.105 29.679 12.560 1.00 24.37 59 ALA H CA 1
ATOM 13139 C C . ALA H 1 59 ? 42.495 30.070 11.208 1.00 25.07 59 ALA H C 1
ATOM 13140 O O . ALA H 1 59 ? 42.142 31.233 10.987 1.00 24.57 59 ALA H O 1
ATOM 13142 N N . ASP H 1 60 ? 42.370 29.089 10.314 1.00 25.03 60 ASP H N 1
ATOM 13143 C CA . ASP H 1 60 ? 41.821 29.311 8.977 1.00 23.94 60 ASP H CA 1
ATOM 13144 C C . ASP H 1 60 ? 40.418 28.709 8.840 1.00 24.19 60 ASP H C 1
ATOM 13145 O O . ASP H 1 60 ? 40.231 27.495 8.954 1.00 23.72 60 ASP H O 1
ATOM 13150 N N . PRO H 1 61 ? 39.409 29.563 8.589 1.00 23.80 61 PRO H N 1
ATOM 13151 C CA . PRO H 1 61 ? 38.023 29.103 8.435 1.00 23.59 61 PRO H CA 1
ATOM 13152 C C . PRO H 1 61 ? 37.874 27.995 7.378 1.00 22.99 61 PRO H C 1
ATOM 13153 O O . PRO H 1 61 ? 37.137 27.024 7.576 1.00 22.64 61 PRO H O 1
ATOM 13157 N N . ALA H 1 62 ? 38.570 28.142 6.254 1.00 21.04 62 ALA H N 1
ATOM 13158 C CA . ALA H 1 62 ? 38.471 27.151 5.185 1.00 21.18 62 ALA H CA 1
ATOM 13159 C C . ALA H 1 62 ? 39.156 25.838 5.545 1.00 20.37 62 ALA H C 1
ATOM 13160 O O . ALA H 1 62 ? 38.693 24.770 5.143 1.00 20.63 62 ALA H O 1
ATOM 13162 N N . SER H 1 63 ? 40.252 25.914 6.300 1.00 20.45 63 SER H N 1
ATOM 13163 C CA . SER H 1 63 ? 40.978 24.711 6.699 1.00 19.91 63 SER H CA 1
ATOM 13164 C C . SER H 1 63 ? 40.127 23.907 7.667 1.00 19.66 63 SER H C 1
ATOM 13165 O O . SER H 1 63 ? 40.025 22.692 7.551 1.00 19.31 63 SER H O 1
ATOM 13168 N N . VAL H 1 64 ? 39.517 24.592 8.627 1.00 19.97 64 VAL H N 1
ATOM 13169 C CA . VAL H 1 64 ? 38.665 23.925 9.595 1.00 19.63 64 VAL H CA 1
ATOM 13170 C C . VAL H 1 64 ? 37.507 23.273 8.852 1.00 21.82 64 VAL H C 1
ATOM 13171 O O . VAL H 1 64 ? 37.143 22.124 9.116 1.00 21.50 64 VAL H O 1
ATOM 13175 N N . GLU H 1 65 ? 36.943 24.012 7.908 1.00 22.78 65 GLU H N 1
ATOM 13176 C CA . GLU H 1 65 ? 35.819 23.521 7.130 1.00 24.72 65 GLU H CA 1
ATOM 13177 C C . GLU H 1 65 ? 36.182 22.284 6.317 1.00 23.94 65 GLU H C 1
ATOM 13178 O O . GLU H 1 65 ? 35.514 21.252 6.412 1.00 23.86 65 GLU H O 1
ATOM 13184 N N . ARG H 1 66 ? 37.239 22.380 5.517 1.00 23.82 66 ARG H N 1
ATOM 13185 C CA . ARG H 1 66 ? 37.673 21.241 4.714 1.00 21.82 66 ARG H CA 1
ATOM 13186 C C . ARG H 1 66 ? 37.998 20.090 5.634 1.00 19.41 66 ARG H C 1
ATOM 13187 O O . ARG H 1 66 ? 37.649 18.946 5.348 1.00 22.01 66 ARG H O 1
ATOM 13195 N N . GLY H 1 67 ? 38.661 20.403 6.745 1.00 17.09 67 GLY H N 1
ATOM 13196 C CA . GLY H 1 67 ? 39.040 19.385 7.708 1.00 13.78 67 GLY H CA 1
ATOM 13197 C C . GLY H 1 67 ? 37.875 18.580 8.242 1.00 14.21 67 GLY H C 1
ATOM 13198 O O . GLY H 1 67 ? 37.942 17.348 8.338 1.00 13.64 67 GLY H O 1
ATOM 13199 N N . PHE H 1 68 ? 36.791 19.262 8.598 1.00 14.55 68 PHE H N 1
ATOM 13200 C CA . PHE H 1 68 ? 35.642 18.543 9.124 1.00 13.73 68 PHE H CA 1
ATOM 13201 C C . PHE H 1 68 ? 34.934 17.736 8.057 1.00 14.24 68 PHE H C 1
ATOM 13202 O O . PHE H 1 68 ? 34.371 16.682 8.346 1.00 14.74 68 PHE H O 1
ATOM 13210 N N . ALA H 1 69 ? 34.980 18.206 6.815 1.00 13.85 69 ALA H N 1
ATOM 13211 C CA . ALA H 1 69 ? 34.341 17.458 5.746 1.00 11.69 69 ALA H CA 1
ATOM 13212 C C . ALA H 1 69 ? 35.077 16.130 5.618 1.00 11.76 69 ALA H C 1
ATOM 13213 O O . ALA H 1 69 ? 34.459 15.079 5.472 1.00 9.79 69 ALA H O 1
ATOM 13215 N N . GLU H 1 70 ? 36.405 16.179 5.692 1.00 12.77 70 GLU H N 1
ATOM 13216 C CA . GLU H 1 70 ? 37.206 14.967 5.593 1.00 14.08 70 GLU H CA 1
ATOM 13217 C C . GLU H 1 70 ? 36.907 14.042 6.763 1.00 13.42 70 GLU H C 1
ATOM 13218 O O . GLU H 1 70 ? 36.754 12.841 6.594 1.00 14.27 70 GLU H O 1
ATOM 13224 N N . ALA H 1 71 ? 36.839 14.608 7.958 1.00 14.46 71 ALA H N 1
ATOM 13225 C CA . ALA H 1 71 ? 36.558 13.814 9.143 1.00 15.22 71 ALA H CA 1
ATOM 13226 C C . ALA H 1 71 ? 35.202 13.122 9.000 1.00 16.07 71 ALA H C 1
ATOM 13227 O O . ALA H 1 71 ? 35.080 11.916 9.245 1.00 12.63 71 ALA H O 1
ATOM 13229 N N . LEU H 1 72 ? 34.183 13.885 8.604 1.00 16.43 72 LEU H N 1
ATOM 13230 C CA . LEU H 1 72 ? 32.847 13.318 8.436 1.00 18.76 72 LEU H CA 1
ATOM 13231 C C . LEU H 1 72 ? 32.790 12.297 7.303 1.00 19.38 72 LEU H C 1
ATOM 13232 O O . LEU H 1 72 ? 32.026 11.332 7.366 1.00 18.82 72 LEU H O 1
ATOM 13237 N N . ALA H 1 73 ? 33.590 12.501 6.263 1.00 19.80 73 ALA H N 1
ATOM 13238 C CA . ALA H 1 73 ? 33.580 11.554 5.156 1.00 21.77 73 ALA H CA 1
ATOM 13239 C C . ALA H 1 73 ? 34.199 10.255 5.649 1.00 21.73 73 ALA H C 1
ATOM 13240 O O . ALA H 1 73 ? 33.784 9.161 5.267 1.00 23.51 73 ALA H O 1
ATOM 13242 N N . HIS H 1 74 ? 35.174 10.377 6.532 1.00 21.61 74 HIS H N 1
ATOM 13243 C CA . HIS H 1 74 ? 35.848 9.199 7.045 1.00 21.97 74 HIS H CA 1
ATOM 13244 C C . HIS H 1 74 ? 35.092 8.496 8.170 1.00 20.77 74 HIS H C 1
ATOM 13245 O O . HIS H 1 74 ? 34.967 7.273 8.180 1.00 19.24 74 HIS H O 1
ATOM 13252 N N . LEU H 1 75 ? 34.587 9.272 9.117 1.00 19.89 75 LEU H N 1
ATOM 13253 C CA . LEU H 1 75 ? 33.865 8.702 10.240 1.00 20.49 75 LEU H CA 1
ATOM 13254 C C . LEU H 1 75 ? 32.381 8.474 9.940 1.00 21.85 75 LEU H C 1
ATOM 13255 O O . LEU H 1 75 ? 31.798 7.501 10.413 1.00 22.93 75 LEU H O 1
ATOM 13260 N N . GLY H 1 76 ? 31.768 9.369 9.166 1.00 21.10 76 GLY H N 1
ATOM 13261 C CA . GLY H 1 76 ? 30.360 9.218 8.852 1.00 21.39 76 GLY H CA 1
ATOM 13262 C C . GLY H 1 76 ? 29.450 9.817 9.906 1.00 23.18 76 GLY H C 1
ATOM 13263 O O . GLY H 1 76 ? 28.239 9.891 9.720 1.00 25.20 76 GLY H O 1
ATOM 13264 N N . ARG H 1 77 ? 30.041 10.256 11.013 1.00 24.27 77 ARG H N 1
ATOM 13265 C CA . ARG H 1 77 ? 29.307 10.856 12.123 1.00 23.82 77 ARG H CA 1
ATOM 13266 C C . ARG H 1 77 ? 30.333 11.443 13.095 1.00 23.25 77 ARG H C 1
ATOM 13267 O O . ARG H 1 77 ? 31.519 11.127 13.008 1.00 25.13 77 ARG H O 1
ATOM 13275 N N . LEU H 1 78 ? 29.891 12.296 14.010 1.00 20.31 78 LEU H N 1
ATOM 13276 C CA . LEU H 1 78 ? 30.802 12.859 15.000 1.00 20.43 78 LEU H CA 1
ATOM 13277 C C . LEU H 1 78 ? 30.151 12.761 16.373 1.00 20.19 78 LEU H C 1
ATOM 13278 O O . LEU H 1 78 ? 29.063 13.293 16.591 1.00 20.87 78 LEU H O 1
ATOM 13283 N N . ASP H 1 79 ? 30.812 12.081 17.299 1.00 18.49 79 ASP H N 1
ATOM 13284 C CA . ASP H 1 79 ? 30.266 11.923 18.638 1.00 17.58 79 ASP H CA 1
ATOM 13285 C C . ASP H 1 79 ? 30.907 12.871 19.635 1.00 16.52 79 ASP H C 1
ATOM 13286 O O . ASP H 1 79 ? 30.327 13.197 20.664 1.00 17.97 79 ASP H O 1
ATOM 13291 N N . GLY H 1 80 ? 32.108 13.323 19.322 1.00 15.74 80 GLY H N 1
ATOM 13292 C CA . GLY H 1 80 ? 32.791 14.227 20.218 1.00 15.63 80 GLY H CA 1
ATOM 13293 C C . GLY H 1 80 ? 34.017 14.847 19.581 1.00 15.73 80 GLY H C 1
ATOM 13294 O O . GLY H 1 80 ? 34.566 14.330 18.599 1.00 12.74 80 GLY H O 1
ATOM 13295 N N . VAL H 1 81 ? 34.439 15.969 20.153 1.00 15.49 81 VAL H N 1
ATOM 13296 C CA . VAL H 1 81 ? 35.604 16.692 19.682 1.00 16.55 81 VAL H CA 1
ATOM 13297 C C . VAL H 1 81 ? 36.358 17.252 20.881 1.00 17.90 81 VAL H C 1
ATOM 13298 O O . VAL H 1 81 ? 35.748 17.718 21.845 1.00 19.92 81 VAL H O 1
ATOM 13302 N N . VAL H 1 82 ? 37.681 17.176 20.837 1.00 17.10 82 VAL H N 1
ATOM 13303 C CA . VAL H 1 82 ? 38.502 17.745 21.898 1.00 16.90 82 VAL H CA 1
ATOM 13304 C C . VAL H 1 82 ? 39.450 18.698 21.198 1.00 17.04 82 VAL H C 1
ATOM 13305 O O . VAL H 1 82 ? 40.279 18.281 20.388 1.00 16.66 82 VAL H O 1
ATOM 13309 N N . HIS H 1 83 ? 39.312 19.979 21.511 1.00 17.65 83 HIS H N 1
ATOM 13310 C CA . HIS H 1 83 ? 40.120 21.031 20.910 1.00 18.86 83 HIS H CA 1
ATOM 13311 C C . HIS H 1 83 ? 41.262 21.475 21.822 1.00 20.87 83 HIS H C 1
ATOM 13312 O O . HIS H 1 83 ? 41.029 21.922 22.946 1.00 20.48 83 HIS H O 1
ATOM 13319 N N . TYR H 1 84 ? 42.496 21.354 21.330 1.00 21.92 84 TYR H N 1
ATOM 13320 C CA . TYR H 1 84 ? 43.675 21.736 22.103 1.00 23.95 84 TYR H CA 1
ATOM 13321 C C . TYR H 1 84 ? 44.477 22.882 21.486 1.00 26.80 84 TYR H C 1
ATOM 13322 O O . TYR H 1 84 ? 44.959 23.762 22.203 1.00 30.39 84 TYR H O 1
ATOM 13331 N N . ALA H 1 85 ? 44.622 22.869 20.166 1.00 29.05 85 ALA H N 1
ATOM 13332 C CA . ALA H 1 85 ? 45.381 23.898 19.449 1.00 31.64 85 ALA H CA 1
ATOM 13333 C C . ALA H 1 85 ? 45.381 25.280 20.118 1.00 32.98 85 ALA H C 1
ATOM 13334 O O . ALA H 1 85 ? 44.354 25.961 20.161 1.00 33.67 85 ALA H O 1
ATOM 13336 N N . GLY H 1 86 ? 46.539 25.685 20.633 1.00 32.16 86 GLY H N 1
ATOM 13337 C CA . GLY H 1 86 ? 46.661 26.981 21.281 1.00 31.97 86 GLY H CA 1
ATOM 13338 C C . GLY H 1 86 ? 48.096 27.483 21.229 1.00 31.89 86 GLY H C 1
ATOM 13339 O O . GLY H 1 86 ? 49.018 26.701 20.972 1.00 32.04 86 GLY H O 1
ATOM 13340 N N . ILE H 1 87 ? 48.291 28.778 21.467 1.00 29.39 87 ILE H N 1
ATOM 13341 C CA . ILE H 1 87 ? 49.630 29.367 21.441 1.00 28.08 87 ILE H CA 1
ATOM 13342 C C . ILE H 1 87 ? 49.740 30.506 22.442 1.00 27.47 87 ILE H C 1
ATOM 13343 O O . ILE H 1 87 ? 48.746 30.932 23.027 1.00 28.88 87 ILE H O 1
ATOM 13348 N N . THR H 1 88 ? 50.956 30.991 22.647 1.00 26.01 88 THR H N 1
ATOM 13349 C CA . THR H 1 88 ? 51.181 32.094 23.570 1.00 25.98 88 THR H CA 1
ATOM 13350 C C . THR H 1 88 ? 52.187 33.061 22.979 1.00 25.20 88 THR H C 1
ATOM 13351 O O . THR H 1 88 ? 52.949 32.708 22.083 1.00 23.77 88 THR H O 1
ATOM 13355 N N . ARG H 1 89 ? 52.169 34.284 23.496 1.00 25.58 89 ARG H N 1
ATOM 13356 C CA . ARG H 1 89 ? 53.069 35.355 23.077 1.00 24.69 89 ARG H CA 1
ATOM 13357 C C . ARG H 1 89 ? 53.184 36.240 24.306 1.00 25.05 89 ARG H C 1
ATOM 13358 O O . ARG H 1 89 ? 52.646 37.339 24.333 1.00 27.36 89 ARG H O 1
ATOM 13366 N N . ASP H 1 90 ? 53.873 35.745 25.327 1.00 24.23 90 ASP H N 1
ATOM 13367 C CA . ASP H 1 90 ? 54.040 36.472 26.580 1.00 24.18 90 ASP H CA 1
ATOM 13368 C C . ASP H 1 90 ? 54.735 37.831 26.493 1.00 24.32 90 ASP H C 1
ATOM 13369 O O . ASP H 1 90 ? 55.574 38.064 25.621 1.00 23.77 90 ASP H O 1
ATOM 13374 N N . ASN H 1 91 ? 54.375 38.707 27.431 1.00 23.52 91 ASN H N 1
ATOM 13375 C CA . ASN H 1 91 ? 54.915 40.065 27.562 1.00 21.69 91 ASN H CA 1
ATOM 13376 C C . ASN H 1 91 ? 54.017 40.892 28.479 1.00 23.62 91 ASN H C 1
ATOM 13377 O O . ASN H 1 91 ? 52.797 40.696 28.506 1.00 23.61 91 ASN H O 1
ATOM 13382 N N . PHE H 1 92 ? 54.610 41.806 29.243 1.00 23.71 92 PHE H N 1
ATOM 13383 C CA . PHE H 1 92 ? 53.804 42.672 30.087 1.00 23.85 92 PHE H CA 1
ATOM 13384 C C . PHE H 1 92 ? 53.097 43.534 29.053 1.00 24.13 92 PHE H C 1
ATOM 13385 O O . PHE H 1 92 ? 53.703 43.867 28.030 1.00 24.13 92 PHE H O 1
ATOM 13393 N N . HIS H 1 93 ? 51.832 43.890 29.302 1.00 23.29 93 HIS H N 1
ATOM 13394 C CA . HIS H 1 93 ? 51.044 44.643 28.321 1.00 22.02 93 HIS H CA 1
ATOM 13395 C C . HIS H 1 93 ? 51.698 45.855 27.668 1.00 22.52 93 HIS H C 1
ATOM 13396 O O . HIS H 1 93 ? 51.509 46.089 26.473 1.00 20.66 93 HIS H O 1
ATOM 13403 N N . TRP H 1 94 ? 52.473 46.618 28.431 1.00 23.70 94 TRP H N 1
ATOM 13404 C CA . TRP H 1 94 ? 53.125 47.794 27.872 1.00 24.55 94 TRP H CA 1
ATOM 13405 C C . TRP H 1 94 ? 54.233 47.443 26.879 1.00 26.53 94 TRP H C 1
ATOM 13406 O O . TRP H 1 94 ? 54.728 48.311 26.169 1.00 28.70 94 TRP H O 1
ATOM 13417 N N . LYS H 1 95 ? 54.623 46.175 26.822 1.00 28.31 95 LYS H N 1
ATOM 13418 C CA . LYS H 1 95 ? 55.646 45.750 25.871 1.00 30.69 95 LYS H CA 1
ATOM 13419 C C . LYS H 1 95 ? 55.026 44.802 24.853 1.00 31.03 95 LYS H C 1
ATOM 13420 O O . LYS H 1 95 ? 55.688 44.339 23.923 1.00 31.66 95 LYS H O 1
ATOM 13434 N N . PRO H 1 97 ? 53.139 43.902 21.709 1.00 27.43 97 PRO H N 1
ATOM 13435 C CA . PRO H 1 97 ? 52.758 44.502 20.428 1.00 27.05 97 PRO H CA 1
ATOM 13436 C C . PRO H 1 97 ? 51.374 44.016 19.994 1.00 26.33 97 PRO H C 1
ATOM 13437 O O . PRO H 1 97 ? 51.010 42.866 20.238 1.00 25.40 97 PRO H O 1
ATOM 13441 N N . LEU H 1 98 ? 50.607 44.901 19.366 1.00 26.79 98 LEU H N 1
ATOM 13442 C CA . LEU H 1 98 ? 49.254 44.580 18.909 1.00 27.98 98 LEU H CA 1
ATOM 13443 C C . LEU H 1 98 ? 49.204 43.256 18.159 1.00 29.16 98 LEU H C 1
ATOM 13444 O O . LEU H 1 98 ? 48.334 42.422 18.415 1.00 30.05 98 LEU H O 1
ATOM 13449 N N . GLU H 1 99 ? 50.135 43.076 17.229 1.00 28.54 99 GLU H N 1
ATOM 13450 C CA . GLU H 1 99 ? 50.208 41.857 16.439 1.00 29.48 99 GLU H CA 1
ATOM 13451 C C . GLU H 1 99 ? 50.198 40.585 17.296 1.00 27.50 99 GLU H C 1
ATOM 13452 O O . GLU H 1 99 ? 49.529 39.609 16.951 1.00 26.25 99 GLU H O 1
ATOM 13458 N N . ASP H 1 100 ? 50.949 40.600 18.398 1.00 26.07 100 ASP H N 1
ATOM 13459 C CA . ASP H 1 100 ? 51.030 39.458 19.311 1.00 25.28 100 ASP H CA 1
ATOM 13460 C C . ASP H 1 100 ? 49.705 39.282 20.038 1.00 25.94 100 ASP H C 1
ATOM 13461 O O . ASP H 1 100 ? 49.299 38.159 20.347 1.00 26.92 100 ASP H O 1
ATOM 13466 N N . TRP H 1 101 ? 49.035 40.395 20.318 1.00 26.05 101 TRP H N 1
ATOM 13467 C CA . TRP H 1 101 ? 47.751 40.345 21.005 1.00 25.25 101 TRP H CA 1
ATOM 13468 C C . TRP H 1 101 ? 46.701 39.776 20.076 1.00 24.30 101 TRP H C 1
ATOM 13469 O O . TRP H 1 101 ? 45.896 38.939 20.476 1.00 25.02 101 TRP H O 1
ATOM 13480 N N . GLU H 1 102 ? 46.718 40.218 18.828 1.00 23.99 102 GLU H N 1
ATOM 13481 C CA . GLU H 1 102 ? 45.738 39.735 17.873 1.00 24.92 102 GLU H CA 1
ATOM 13482 C C . GLU H 1 102 ? 45.967 38.310 17.392 1.00 23.37 102 GLU H C 1
ATOM 13483 O O . GLU H 1 102 ? 45.012 37.615 17.062 1.00 25.19 102 GLU H O 1
ATOM 13489 N N . LEU H 1 103 ? 47.218 37.859 17.375 1.00 22.00 103 LEU H N 1
ATOM 13490 C CA . LEU H 1 103 ? 47.508 36.509 16.920 1.00 19.29 103 LEU H CA 1
ATOM 13491 C C . LEU H 1 103 ? 46.966 35.461 17.875 1.00 19.12 103 LEU H C 1
ATOM 13492 O O . LEU H 1 103 ? 46.346 34.487 17.448 1.00 18.30 103 LEU H O 1
ATOM 13497 N N . VAL H 1 104 ? 47.201 35.655 19.168 1.00 19.19 104 VAL H N 1
ATOM 13498 C CA . VAL H 1 104 ? 46.736 34.696 20.150 1.00 20.97 104 VAL H CA 1
ATOM 13499 C C . VAL H 1 104 ? 45.217 34.677 20.256 1.00 20.45 104 VAL H C 1
ATOM 13500 O O . VAL H 1 104 ? 44.637 33.631 20.546 1.00 21.74 104 VAL H O 1
ATOM 13504 N N . LEU H 1 105 ? 44.572 35.821 20.030 1.00 19.04 105 LEU H N 1
ATOM 13505 C CA . LEU H 1 105 ? 43.111 35.865 20.075 1.00 19.96 105 LEU H CA 1
ATOM 13506 C C . LEU H 1 105 ? 42.568 35.122 18.861 1.00 20.71 105 LEU H C 1
ATOM 13507 O O . LEU H 1 105 ? 41.619 34.348 18.966 1.00 21.54 105 LEU H O 1
ATOM 13512 N N . ARG H 1 106 ? 43.188 35.363 17.709 1.00 20.74 106 ARG H N 1
ATOM 13513 C CA . ARG H 1 106 ? 42.772 34.740 16.460 1.00 22.16 106 ARG H CA 1
ATOM 13514 C C . ARG H 1 106 ? 42.916 33.229 16.534 1.00 19.89 106 ARG H C 1
ATOM 13515 O O . ARG H 1 106 ? 41.983 32.486 16.226 1.00 17.57 106 ARG H O 1
ATOM 13523 N N . VAL H 1 107 ? 44.090 32.775 16.952 1.00 18.79 107 VAL H N 1
ATOM 13524 C CA . VAL H 1 107 ? 44.336 31.345 17.054 1.00 18.93 107 VAL H CA 1
ATOM 13525 C C . VAL H 1 107 ? 43.590 30.678 18.215 1.00 18.05 107 VAL H C 1
ATOM 13526 O O . VAL H 1 107 ? 42.908 29.682 18.022 1.00 18.15 107 VAL H O 1
ATOM 13530 N N . ASN H 1 108 ? 43.700 31.237 19.412 1.00 17.84 108 ASN H N 1
ATOM 13531 C CA . ASN H 1 108 ? 43.054 30.648 20.578 1.00 17.91 108 ASN H CA 1
ATOM 13532 C C . ASN H 1 108 ? 41.545 30.816 20.685 1.00 18.57 108 ASN H C 1
ATOM 13533 O O . ASN H 1 108 ? 40.807 29.828 20.779 1.00 18.74 108 ASN H O 1
ATOM 13538 N N . LEU H 1 109 ? 41.084 32.062 20.675 1.00 17.16 109 LEU H N 1
ATOM 13539 C CA . LEU H 1 109 ? 39.666 32.334 20.809 1.00 13.67 109 LEU H CA 1
ATOM 13540 C C . LEU H 1 109 ? 38.898 32.071 19.523 1.00 13.45 109 LEU H C 1
ATOM 13541 O O . LEU H 1 109 ? 37.996 31.237 19.502 1.00 14.41 109 LEU H O 1
ATOM 13546 N N . THR H 1 110 ? 39.242 32.764 18.446 1.00 12.45 110 THR H N 1
ATOM 13547 C CA . THR H 1 110 ? 38.530 32.539 17.195 1.00 13.38 110 THR H CA 1
ATOM 13548 C C . THR H 1 110 ? 38.722 31.095 16.725 1.00 14.34 110 THR H C 1
ATOM 13549 O O . THR H 1 110 ? 37.795 30.471 16.211 1.00 14.52 110 THR H O 1
ATOM 13553 N N . GLY H 1 111 ? 39.921 30.558 16.909 1.00 14.15 111 GLY H N 1
ATOM 13554 C CA . GLY H 1 111 ? 40.152 29.188 16.498 1.00 16.28 111 GLY H CA 1
ATOM 13555 C C . GLY H 1 111 ? 39.170 28.254 17.184 1.00 18.06 111 GLY H C 1
ATOM 13556 O O . GLY H 1 111 ? 38.605 27.357 16.558 1.00 19.99 111 GLY H O 1
ATOM 13557 N N . SER H 1 112 ? 38.953 28.478 18.476 1.00 16.56 112 SER H N 1
ATOM 13558 C CA . SER H 1 112 ? 38.051 27.646 19.244 1.00 15.02 112 SER H CA 1
ATOM 13559 C C . SER H 1 112 ? 36.617 27.774 18.764 1.00 15.24 112 SER H C 1
ATOM 13560 O O . SER H 1 112 ? 35.836 26.822 18.871 1.00 14.44 112 SER H O 1
ATOM 13563 N N . PHE H 1 113 ? 36.278 28.948 18.233 1.00 15.65 113 PHE H N 1
ATOM 13564 C CA . PHE H 1 113 ? 34.932 29.230 17.720 1.00 14.59 113 PHE H CA 1
ATOM 13565 C C . PHE H 1 113 ? 34.694 28.489 16.408 1.00 16.19 113 PHE H C 1
ATOM 13566 O O . PHE H 1 113 ? 33.620 27.929 16.181 1.00 17.14 113 PHE H O 1
ATOM 13574 N N . LEU H 1 114 ? 35.702 28.483 15.547 1.00 15.45 114 LEU H N 1
ATOM 13575 C CA . LEU H 1 114 ? 35.585 27.807 14.265 1.00 14.33 114 LEU H CA 1
ATOM 13576 C C . LEU H 1 114 ? 35.444 26.298 14.463 1.00 13.71 114 LEU H C 1
ATOM 13577 O O . LEU H 1 114 ? 34.615 25.650 13.825 1.00 13.11 114 LEU H O 1
ATOM 13582 N N . VAL H 1 115 ? 36.251 25.741 15.359 1.00 12.79 115 VAL H N 1
ATOM 13583 C CA . VAL H 1 115 ? 36.211 24.311 15.610 1.00 12.18 115 VAL H CA 1
ATOM 13584 C C . VAL H 1 115 ? 34.913 23.881 16.282 1.00 11.65 115 VAL H C 1
ATOM 13585 O O . VAL H 1 115 ? 34.290 22.909 15.861 1.00 12.43 115 VAL H O 1
ATOM 13589 N N . ALA H 1 116 ? 34.500 24.605 17.315 1.00 11.92 116 ALA H N 1
ATOM 13590 C CA . ALA H 1 116 ? 33.265 24.275 18.014 1.00 13.51 116 ALA H CA 1
ATOM 13591 C C . ALA H 1 116 ? 32.064 24.437 17.084 1.00 14.79 116 ALA H C 1
ATOM 13592 O O . ALA H 1 116 ? 31.162 23.614 17.085 1.00 15.76 116 ALA H O 1
ATOM 13594 N N . LYS H 1 117 ? 32.060 25.497 16.285 1.00 16.15 117 LYS H N 1
ATOM 13595 C CA . LYS H 1 117 ? 30.975 25.749 15.339 1.00 17.12 117 LYS H CA 1
ATOM 13596 C C . LYS H 1 117 ? 30.869 24.600 14.315 1.00 17.06 117 LYS H C 1
ATOM 13597 O O . LYS H 1 117 ? 29.768 24.144 13.989 1.00 16.66 117 LYS H O 1
ATOM 13603 N N . ALA H 1 118 ? 32.010 24.129 13.819 1.00 15.39 118 ALA H N 1
ATOM 13604 C CA . ALA H 1 118 ? 32.030 23.031 12.848 1.00 14.35 118 ALA H CA 1
ATOM 13605 C C . ALA H 1 118 ? 31.580 21.719 13.501 1.00 14.78 118 ALA H C 1
ATOM 13606 O O . ALA H 1 118 ? 30.848 20.920 12.901 1.00 12.98 118 ALA H O 1
ATOM 13608 N N . ALA H 1 119 ? 32.043 21.494 14.727 1.00 14.39 119 ALA H N 1
ATOM 13609 C CA . ALA H 1 119 ? 31.694 20.288 15.453 1.00 15.05 119 ALA H CA 1
ATOM 13610 C C . ALA H 1 119 ? 30.182 20.281 15.681 1.00 15.72 119 ALA H C 1
ATOM 13611 O O . ALA H 1 119 ? 29.516 19.267 15.484 1.00 15.32 119 ALA H O 1
ATOM 13613 N N . SER H 1 120 ? 29.647 21.428 16.081 1.00 16.72 120 SER H N 1
ATOM 13614 C CA . SER H 1 120 ? 28.221 21.565 16.335 1.00 18.46 120 SER H CA 1
ATOM 13615 C C . SER H 1 120 ? 27.410 21.309 15.076 1.00 19.94 120 SER H C 1
ATOM 13616 O O . SER H 1 120 ? 26.384 20.627 15.118 1.00 21.51 120 SER H O 1
ATOM 13619 N N . GLU H 1 121 ? 27.870 21.858 13.958 1.00 19.81 121 GLU H N 1
ATOM 13620 C CA . GLU H 1 121 ? 27.179 21.695 12.689 1.00 19.66 121 GLU H CA 1
ATOM 13621 C C . GLU H 1 121 ? 27.058 20.214 12.340 1.00 18.74 121 GLU H C 1
ATOM 13622 O O . GLU H 1 121 ? 26.012 19.760 11.877 1.00 17.51 121 GLU H O 1
ATOM 13628 N N . ALA H 1 122 ? 28.127 19.460 12.574 1.00 18.44 122 ALA H N 1
ATOM 13629 C CA . ALA H 1 122 ? 28.128 18.031 12.274 1.00 17.58 122 ALA H CA 1
ATOM 13630 C C . ALA H 1 122 ? 27.266 17.211 13.227 1.00 18.20 122 ALA H C 1
ATOM 13631 O O . ALA H 1 122 ? 26.927 16.074 12.921 1.00 18.27 122 ALA H O 1
ATOM 13641 N N . ARG H 1 124 ? 24.478 18.831 15.671 1.00 21.55 124 ARG H N 1
ATOM 13642 C CA . ARG H 1 124 ? 23.160 19.384 15.952 1.00 22.10 124 ARG H CA 1
ATOM 13643 C C . ARG H 1 124 ? 22.032 18.781 15.107 1.00 23.78 124 ARG H C 1
ATOM 13644 O O . ARG H 1 124 ? 22.091 18.762 13.877 1.00 21.74 124 ARG H O 1
ATOM 13652 N N . GLU H 1 125 ? 21.003 18.291 15.797 1.00 25.84 125 GLU H N 1
ATOM 13653 C CA . GLU H 1 125 ? 19.834 17.669 15.177 1.00 28.64 125 GLU H CA 1
ATOM 13654 C C . GLU H 1 125 ? 20.145 16.367 14.428 1.00 29.01 125 GLU H C 1
ATOM 13655 O O . GLU H 1 125 ? 19.304 15.834 13.704 1.00 30.43 125 GLU H O 1
ATOM 13661 N N . LYS H 1 126 ? 21.359 15.863 14.612 1.00 28.15 126 LYS H N 1
ATOM 13662 C CA . LYS H 1 126 ? 21.790 14.619 13.984 1.00 26.17 126 LYS H CA 1
ATOM 13663 C C . LYS H 1 126 ? 21.917 13.579 15.084 1.00 24.56 126 LYS H C 1
ATOM 13664 O O . LYS H 1 126 ? 21.331 12.499 15.006 1.00 24.45 126 LYS H O 1
ATOM 13670 N N . ASN H 1 127 ? 22.687 13.920 16.114 1.00 21.43 127 ASN H N 1
ATOM 13671 C CA . ASN H 1 127 ? 22.903 13.020 17.240 1.00 20.26 127 ASN H CA 1
ATOM 13672 C C . ASN H 1 127 ? 23.404 13.758 18.468 1.00 19.31 127 ASN H C 1
ATOM 13673 O O . ASN H 1 127 ? 23.863 14.903 18.387 1.00 18.95 127 ASN H O 1
ATOM 13678 N N . PRO H 1 128 ? 23.289 13.121 19.636 1.00 17.41 128 PRO H N 1
ATOM 13679 C CA . PRO H 1 128 ? 23.775 13.783 20.845 1.00 18.35 128 PRO H CA 1
ATOM 13680 C C . PRO H 1 128 ? 25.301 13.749 20.755 1.00 16.46 128 PRO H C 1
ATOM 13681 O O . PRO H 1 128 ? 25.861 13.020 19.940 1.00 16.32 128 PRO H O 1
ATOM 13685 N N . GLY H 1 129 ? 25.979 14.537 21.570 1.00 16.67 129 GLY H N 1
ATOM 13686 C CA . GLY H 1 129 ? 27.425 14.538 21.501 1.00 15.28 129 GLY H CA 1
ATOM 13687 C C . GLY H 1 129 ? 28.063 15.373 22.584 1.00 14.84 129 GLY H C 1
ATOM 13688 O O . GLY H 1 129 ? 27.366 15.991 23.402 1.00 12.29 129 GLY H O 1
ATOM 13689 N N . SER H 1 130 ? 29.394 15.403 22.578 1.00 12.68 130 SER H N 1
ATOM 13690 C CA . SER H 1 130 ? 30.126 16.149 23.578 1.00 11.89 130 SER H CA 1
ATOM 13691 C C . SER H 1 130 ? 31.305 16.906 22.986 1.00 12.44 130 SER H C 1
ATOM 13692 O O . SER H 1 130 ? 32.154 16.324 22.300 1.00 12.80 130 SER H O 1
ATOM 13695 N N . ILE H 1 131 ? 31.342 18.209 23.249 1.00 11.67 131 ILE H N 1
ATOM 13696 C CA . ILE H 1 131 ? 32.410 19.073 22.764 1.00 12.33 131 ILE H CA 1
ATOM 13697 C C . ILE H 1 131 ? 33.251 19.557 23.942 1.00 12.90 131 ILE H C 1
ATOM 13698 O O . ILE H 1 131 ? 32.718 20.098 24.915 1.00 11.66 131 ILE H O 1
ATOM 13703 N N . VAL H 1 132 ? 34.562 19.347 23.853 1.00 13.09 132 VAL H N 1
ATOM 13704 C CA . VAL H 1 132 ? 35.481 19.748 24.915 1.00 14.26 132 VAL H CA 1
ATOM 13705 C C . VAL H 1 132 ? 36.483 20.787 24.405 1.00 15.57 132 VAL H C 1
ATOM 13706 O O . VAL H 1 132 ? 37.353 20.472 23.594 1.00 14.06 132 VAL H O 1
ATOM 13710 N N . LEU H 1 133 ? 36.340 22.027 24.878 1.00 16.20 133 LEU H N 1
ATOM 13711 C CA . LEU H 1 133 ? 37.238 23.109 24.489 1.00 17.03 133 LEU H CA 1
ATOM 13712 C C . LEU H 1 133 ? 38.266 23.303 25.589 1.00 19.62 133 LEU H C 1
ATOM 13713 O O . LEU H 1 133 ? 37.925 23.292 26.768 1.00 22.37 133 LEU H O 1
ATOM 13718 N N . THR H 1 134 ? 39.526 23.476 25.210 1.00 19.90 134 THR H N 1
ATOM 13719 C CA . THR H 1 134 ? 40.573 23.669 26.198 1.00 18.60 134 THR H CA 1
ATOM 13720 C C . THR H 1 134 ? 40.885 25.135 26.441 1.00 19.58 134 THR H C 1
ATOM 13721 O O . THR H 1 134 ? 41.182 25.886 25.510 1.00 19.20 134 THR H O 1
ATOM 13725 N N . ALA H 1 135 ? 40.803 25.534 27.705 1.00 18.99 135 ALA H N 1
ATOM 13726 C CA . ALA H 1 135 ? 41.115 26.893 28.104 1.00 17.27 135 ALA H CA 1
ATOM 13727 C C . ALA H 1 135 ? 42.414 26.769 28.893 1.00 17.63 135 ALA H C 1
ATOM 13728 O O . ALA H 1 135 ? 43.348 26.103 28.447 1.00 17.31 135 ALA H O 1
ATOM 13730 N N . SER H 1 136 ? 42.463 27.379 30.073 1.00 15.96 136 SER H N 1
ATOM 13731 C CA . SER H 1 136 ? 43.653 27.337 30.914 1.00 13.87 136 SER H CA 1
ATOM 13732 C C . SER H 1 136 ? 43.416 28.054 32.226 1.00 14.50 136 SER H C 1
ATOM 13733 O O . SER H 1 136 ? 42.659 29.025 32.288 1.00 16.05 136 SER H O 1
ATOM 13736 N N . ARG H 1 137 ? 44.069 27.583 33.279 1.00 14.85 137 ARG H N 1
ATOM 13737 C CA . ARG H 1 137 ? 43.937 28.223 34.579 1.00 16.54 137 ARG H CA 1
ATOM 13738 C C . ARG H 1 137 ? 44.318 29.714 34.460 1.00 17.05 137 ARG H C 1
ATOM 13739 O O . ARG H 1 137 ? 43.891 30.547 35.262 1.00 16.50 137 ARG H O 1
ATOM 13747 N N . VAL H 1 138 ? 45.103 30.042 33.435 1.00 16.14 138 VAL H N 1
ATOM 13748 C CA . VAL H 1 138 ? 45.538 31.414 33.191 1.00 14.93 138 VAL H CA 1
ATOM 13749 C C . VAL H 1 138 ? 44.367 32.342 32.812 1.00 15.58 138 VAL H C 1
ATOM 13750 O O . VAL H 1 138 ? 44.524 33.565 32.768 1.00 13.81 138 VAL H O 1
ATOM 13754 N N . TYR H 1 139 ? 43.190 31.777 32.555 1.00 14.48 139 TYR H N 1
ATOM 13755 C CA . TYR H 1 139 ? 42.054 32.615 32.186 1.00 14.17 139 TYR H CA 1
ATOM 13756 C C . TYR H 1 139 ? 41.619 33.520 33.324 1.00 12.66 139 TYR H C 1
ATOM 13757 O O . TYR H 1 139 ? 40.844 34.451 33.124 1.00 14.55 139 TYR H O 1
ATOM 13766 N N . LEU H 1 140 ? 42.131 33.247 34.516 1.00 13.20 140 LEU H N 1
ATOM 13767 C CA . LEU H 1 140 ? 41.815 34.041 35.698 1.00 13.19 140 LEU H CA 1
ATOM 13768 C C . LEU H 1 140 ? 42.840 35.163 35.865 1.00 14.35 140 LEU H C 1
ATOM 13769 O O . LEU H 1 140 ? 42.876 35.844 36.896 1.00 13.44 140 LEU H O 1
ATOM 13774 N N . GLY H 1 141 ? 43.669 35.350 34.839 1.00 15.03 141 GLY H N 1
ATOM 13775 C CA . GLY H 1 141 ? 44.685 36.382 34.867 1.00 15.87 141 GLY H CA 1
ATOM 13776 C C . GLY H 1 141 ? 46.031 35.835 35.295 1.00 18.41 141 GLY H C 1
ATOM 13777 O O . GLY H 1 141 ? 46.112 34.997 36.192 1.00 20.04 141 GLY H O 1
ATOM 13778 N N . ASN H 1 142 ? 47.094 36.298 34.649 1.00 19.44 142 ASN H N 1
ATOM 13779 C CA . ASN H 1 142 ? 48.445 35.849 34.984 1.00 20.37 142 ASN H CA 1
ATOM 13780 C C . ASN H 1 142 ? 49.483 36.830 34.425 1.00 20.59 142 ASN H C 1
ATOM 13781 O O . ASN H 1 142 ? 49.393 37.269 33.273 1.00 19.70 142 ASN H O 1
ATOM 13786 N N . LEU H 1 143 ? 50.465 37.176 35.250 1.00 21.02 143 LEU H N 1
ATOM 13787 C CA . LEU H 1 143 ? 51.507 38.121 34.845 1.00 21.09 143 LEU H CA 1
ATOM 13788 C C . LEU H 1 143 ? 52.087 37.845 33.461 1.00 20.63 143 LEU H C 1
ATOM 13789 O O . LEU H 1 143 ? 52.381 36.701 33.111 1.00 18.97 143 LEU H O 1
ATOM 13794 N N . GLY H 1 144 ? 52.237 38.911 32.681 1.00 20.11 144 GLY H N 1
ATOM 13795 C CA . GLY H 1 144 ? 52.789 38.800 31.343 1.00 19.71 144 GLY H CA 1
ATOM 13796 C C . GLY H 1 144 ? 51.963 38.021 30.338 1.00 20.63 144 GLY H C 1
ATOM 13797 O O . GLY H 1 144 ? 52.493 37.641 29.293 1.00 21.51 144 GLY H O 1
ATOM 13798 N N . GLN H 1 145 ? 50.680 37.790 30.625 1.00 20.24 145 GLN H N 1
ATOM 13799 C CA . GLN H 1 145 ? 49.822 37.036 29.707 1.00 19.83 145 GLN H CA 1
ATOM 13800 C C . GLN H 1 145 ? 48.430 37.626 29.417 1.00 20.50 145 GLN H C 1
ATOM 13801 O O . GLN H 1 145 ? 47.457 36.884 29.255 1.00 18.53 145 GLN H O 1
ATOM 13807 N N . ALA H 1 146 ? 48.340 38.949 29.322 1.00 19.04 146 ALA H N 1
ATOM 13808 C CA . ALA H 1 146 ? 47.061 39.593 29.044 1.00 20.01 146 ALA H CA 1
ATOM 13809 C C . ALA H 1 146 ? 46.379 38.995 27.814 1.00 20.35 146 ALA H C 1
ATOM 13810 O O . ALA H 1 146 ? 45.168 38.770 27.809 1.00 18.92 146 ALA H O 1
ATOM 13812 N N . ASN H 1 147 ? 47.153 38.738 26.767 1.00 20.04 147 ASN H N 1
ATOM 13813 C CA . ASN H 1 147 ? 46.579 38.178 25.547 1.00 20.63 147 ASN H CA 1
ATOM 13814 C C . ASN H 1 147 ? 46.108 36.738 25.737 1.00 19.32 147 ASN H C 1
ATOM 13815 O O . ASN H 1 147 ? 45.016 36.381 25.304 1.00 18.81 147 ASN H O 1
ATOM 13820 N N . TYR H 1 148 ? 46.920 35.923 26.403 1.00 18.29 148 TYR H N 1
ATOM 13821 C CA . TYR H 1 148 ? 46.570 34.524 26.635 1.00 17.47 148 TYR H CA 1
ATOM 13822 C C . TYR H 1 148 ? 45.383 34.385 27.589 1.00 16.36 148 TYR H C 1
ATOM 13823 O O . TYR H 1 148 ? 44.494 33.564 27.365 1.00 15.36 148 TYR H O 1
ATOM 13832 N N . ALA H 1 149 ? 45.375 35.186 28.651 1.00 15.23 149 ALA H N 1
ATOM 13833 C CA . ALA H 1 149 ? 44.303 35.148 29.635 1.00 15.17 149 ALA H CA 1
ATOM 13834 C C . ALA H 1 149 ? 42.979 35.605 29.028 1.00 15.27 149 ALA H C 1
ATOM 13835 O O . ALA H 1 149 ? 41.930 35.012 29.288 1.00 16.05 149 ALA H O 1
ATOM 13837 N N . ALA H 1 150 ? 43.024 36.662 28.224 1.00 13.52 150 ALA H N 1
ATOM 13838 C CA . ALA H 1 150 ? 41.815 37.168 27.586 1.00 13.11 150 ALA H CA 1
ATOM 13839 C C . ALA H 1 150 ? 41.267 36.155 26.574 1.00 13.68 150 ALA H C 1
ATOM 13840 O O . ALA H 1 150 ? 40.052 35.936 26.493 1.00 13.23 150 ALA H O 1
ATOM 13842 N N . SER H 1 151 ? 42.154 35.532 25.806 1.00 13.04 151 SER H N 1
ATOM 13843 C CA . SER H 1 151 ? 41.707 34.560 24.812 1.00 14.26 151 SER H CA 1
ATOM 13844 C C . SER H 1 151 ? 41.083 33.345 25.479 1.00 15.74 151 SER H C 1
ATOM 13845 O O . SER H 1 151 ? 40.043 32.856 25.037 1.00 16.13 151 SER H O 1
ATOM 13856 N N . ALA H 1 153 ? 39.870 33.188 28.649 1.00 15.11 153 ALA H N 1
ATOM 13857 C CA . ALA H 1 153 ? 38.668 33.571 29.379 1.00 14.55 153 ALA H CA 1
ATOM 13858 C C . ALA H 1 153 ? 37.535 33.691 28.360 1.00 13.15 153 ALA H C 1
ATOM 13859 O O . ALA H 1 153 ? 36.381 33.447 28.675 1.00 12.75 153 ALA H O 1
ATOM 13861 N N . GLY H 1 154 ? 37.885 34.059 27.130 1.00 13.79 154 GLY H N 1
ATOM 13862 C CA . GLY H 1 154 ? 36.894 34.172 26.073 1.00 11.41 154 GLY H CA 1
ATOM 13863 C C . GLY H 1 154 ? 36.340 32.805 25.718 1.00 10.24 154 GLY H C 1
ATOM 13864 O O . GLY H 1 154 ? 35.148 32.660 25.442 1.00 12.43 154 GLY H O 1
ATOM 13865 N N . VAL H 1 155 ? 37.205 31.797 25.725 1.00 8.47 155 VAL H N 1
ATOM 13866 C CA . VAL H 1 155 ? 36.797 30.421 25.432 1.00 8.92 155 VAL H CA 1
ATOM 13867 C C . VAL H 1 155 ? 35.791 29.908 26.489 1.00 9.34 155 VAL H C 1
ATOM 13868 O O . VAL H 1 155 ? 34.839 29.213 26.165 1.00 10.91 155 VAL H O 1
ATOM 13872 N N . VAL H 1 156 ? 36.006 30.255 27.750 1.00 10.10 156 VAL H N 1
ATOM 13873 C CA . VAL H 1 156 ? 35.106 29.832 28.807 1.00 11.20 156 VAL H CA 1
ATOM 13874 C C . VAL H 1 156 ? 33.728 30.445 28.572 1.00 11.89 156 VAL H C 1
ATOM 13875 O O . VAL H 1 156 ? 32.704 29.775 28.741 1.00 11.92 156 VAL H O 1
ATOM 13879 N N . GLY H 1 157 ? 33.715 31.716 28.178 1.00 11.05 157 GLY H N 1
ATOM 13880 C CA . GLY H 1 157 ? 32.466 32.405 27.901 1.00 11.88 157 GLY H CA 1
ATOM 13881 C C . GLY H 1 157 ? 31.798 31.821 26.668 1.00 13.92 157 GLY H C 1
ATOM 13882 O O . GLY H 1 157 ? 30.571 31.766 26.577 1.00 14.14 157 GLY H O 1
ATOM 13883 N N . LEU H 1 158 ? 32.609 31.385 25.708 1.00 13.82 158 LEU H N 1
ATOM 13884 C CA . LEU H 1 158 ? 32.087 30.775 24.489 1.00 12.88 158 LEU H CA 1
ATOM 13885 C C . LEU H 1 158 ? 31.468 29.434 24.859 1.00 12.27 158 LEU H C 1
ATOM 13886 O O . LEU H 1 158 ? 30.353 29.108 24.455 1.00 14.16 158 LEU H O 1
ATOM 13891 N N . THR H 1 159 ? 32.209 28.658 25.636 1.00 12.97 159 THR H N 1
ATOM 13892 C CA . THR H 1 159 ? 31.741 27.354 26.083 1.00 13.51 159 THR H CA 1
ATOM 13893 C C . THR H 1 159 ? 30.370 27.476 26.758 1.00 13.93 159 THR H C 1
ATOM 13894 O O . THR H 1 159 ? 29.436 26.758 26.421 1.00 13.74 159 THR H O 1
ATOM 13898 N N . ARG H 1 160 ? 30.260 28.394 27.712 1.00 14.18 160 ARG H N 1
ATOM 13899 C CA . ARG H 1 160 ? 29.010 28.586 28.423 1.00 14.83 160 ARG H CA 1
ATOM 13900 C C . ARG H 1 160 ? 27.857 28.937 27.490 1.00 15.13 160 ARG H C 1
ATOM 13901 O O . ARG H 1 160 ? 26.763 28.392 27.619 1.00 16.68 160 ARG H O 1
ATOM 13909 N N . THR H 1 161 ? 28.098 29.831 26.541 1.00 14.07 161 THR H N 1
ATOM 13910 C CA . THR H 1 161 ? 27.052 30.215 25.600 1.00 13.90 161 THR H CA 1
ATOM 13911 C C . THR H 1 161 ? 26.649 29.016 24.741 1.00 15.92 161 THR H C 1
ATOM 13912 O O . THR H 1 161 ? 25.463 28.752 24.533 1.00 16.73 161 THR H O 1
ATOM 13916 N N . LEU H 1 162 ? 27.650 28.285 24.263 1.00 15.72 162 LEU H N 1
ATOM 13917 C CA . LEU H 1 162 ? 27.429 27.112 23.438 1.00 15.45 162 LEU H CA 1
ATOM 13918 C C . LEU H 1 162 ? 26.644 26.027 24.167 1.00 16.34 162 LEU H C 1
ATOM 13919 O O . LEU H 1 162 ? 25.757 25.403 23.586 1.00 16.85 162 LEU H O 1
ATOM 13924 N N . ALA H 1 163 ? 26.968 25.810 25.440 1.00 15.90 163 ALA H N 1
ATOM 13925 C CA . ALA H 1 163 ? 26.290 24.791 26.235 1.00 15.48 163 ALA H CA 1
ATOM 13926 C C . ALA H 1 163 ? 24.816 25.129 26.387 1.00 14.89 163 ALA H C 1
ATOM 13927 O O . ALA H 1 163 ? 23.969 24.236 26.422 1.00 15.26 163 ALA H O 1
ATOM 13929 N N . LEU H 1 164 ? 24.515 26.419 26.479 1.00 13.15 164 LEU H N 1
ATOM 13930 C CA . LEU H 1 164 ? 23.135 26.866 26.617 1.00 14.47 164 LEU H CA 1
ATOM 13931 C C . LEU H 1 164 ? 22.339 26.671 25.331 1.00 13.81 164 LEU H C 1
ATOM 13932 O O . LEU H 1 164 ? 21.171 26.303 25.377 1.00 14.86 164 LEU H O 1
ATOM 13937 N N . GLU H 1 165 ? 22.965 26.919 24.186 1.00 12.60 165 GLU H N 1
ATOM 13938 C CA . GLU H 1 165 ? 22.262 26.790 22.908 1.00 13.29 165 GLU H CA 1
ATOM 13939 C C . GLU H 1 165 ? 22.173 25.364 22.380 1.00 12.94 165 GLU H C 1
ATOM 13940 O O . GLU H 1 165 ? 21.319 25.065 21.554 1.00 12.25 165 GLU H O 1
ATOM 13946 N N . LEU H 1 166 ? 23.046 24.487 22.865 1.00 14.06 166 LEU H N 1
ATOM 13947 C CA . LEU H 1 166 ? 23.089 23.106 22.401 1.00 13.45 166 LEU H CA 1
ATOM 13948 C C . LEU H 1 166 ? 22.511 22.084 23.364 1.00 14.12 166 LEU H C 1
ATOM 13949 O O . LEU H 1 166 ? 22.343 20.911 23.014 1.00 13.47 166 LEU H O 1
ATOM 13954 N N . GLY H 1 167 ? 22.204 22.531 24.573 1.00 14.04 167 GLY H N 1
ATOM 13955 C CA . GLY H 1 167 ? 21.655 21.634 25.569 1.00 15.22 167 GLY H CA 1
ATOM 13956 C C . GLY H 1 167 ? 20.466 20.807 25.114 1.00 16.52 167 GLY H C 1
ATOM 13957 O O . GLY H 1 167 ? 20.483 19.579 25.216 1.00 16.96 167 GLY H O 1
ATOM 13958 N N . ARG H 1 168 ? 19.434 21.475 24.607 1.00 17.33 168 ARG H N 1
ATOM 13959 C CA . ARG H 1 168 ? 18.220 20.794 24.162 1.00 17.10 168 ARG H CA 1
ATOM 13960 C C . ARG H 1 168 ? 18.491 19.787 23.043 1.00 17.89 168 ARG H C 1
ATOM 13961 O O . ARG H 1 168 ? 17.692 18.889 22.812 1.00 18.72 168 ARG H O 1
ATOM 13969 N N . TRP H 1 169 ? 19.617 19.936 22.354 1.00 18.71 169 TRP H N 1
ATOM 13970 C CA . TRP H 1 169 ? 19.969 19.036 21.260 1.00 17.73 169 TRP H CA 1
ATOM 13971 C C . TRP H 1 169 ? 20.820 17.859 21.720 1.00 17.60 169 TRP H C 1
ATOM 13972 O O . TRP H 1 169 ? 21.361 17.128 20.903 1.00 18.59 169 TRP H O 1
ATOM 13983 N N . GLY H 1 170 ? 20.942 17.680 23.029 1.00 16.83 170 GLY H N 1
ATOM 13984 C CA . GLY H 1 170 ? 21.728 16.573 23.541 1.00 15.99 170 GLY H CA 1
ATOM 13985 C C . GLY H 1 170 ? 23.231 16.726 23.387 1.00 15.44 170 GLY H C 1
ATOM 13986 O O . GLY H 1 170 ? 23.969 15.772 23.611 1.00 17.78 170 GLY H O 1
ATOM 13987 N N . ILE H 1 171 ? 23.688 17.915 23.009 1.00 13.52 171 ILE H N 1
ATOM 13988 C CA . ILE H 1 171 ? 25.114 18.173 22.836 1.00 11.77 171 ILE H CA 1
ATOM 13989 C C . ILE H 1 171 ? 25.661 18.970 24.006 1.00 12.91 171 ILE H C 1
ATOM 13990 O O . ILE H 1 171 ? 25.231 20.100 24.265 1.00 13.33 171 ILE H O 1
ATOM 13995 N N . ARG H 1 172 ? 26.610 18.371 24.712 1.00 11.63 172 ARG H N 1
ATOM 13996 C CA . ARG H 1 172 ? 27.227 19.012 25.858 1.00 12.54 172 ARG H CA 1
ATOM 13997 C C . ARG H 1 172 ? 28.501 19.744 25.438 1.00 12.72 172 ARG H C 1
ATOM 13998 O O . ARG H 1 172 ? 29.197 19.318 24.519 1.00 13.02 172 ARG H O 1
ATOM 14006 N N . VAL H 1 173 ? 28.790 20.852 26.113 1.00 12.80 173 VAL H N 1
ATOM 14007 C CA . VAL H 1 173 ? 29.988 21.636 25.833 1.00 12.82 173 VAL H CA 1
ATOM 14008 C C . VAL H 1 173 ? 30.659 21.947 27.162 1.00 11.83 173 VAL H C 1
ATOM 14009 O O . VAL H 1 173 ? 30.036 22.491 28.063 1.00 9.97 173 VAL H O 1
ATOM 14013 N N . ASN H 1 174 ? 31.929 21.579 27.276 1.00 11.88 174 ASN H N 1
ATOM 14014 C CA . ASN H 1 174 ? 32.677 21.798 28.505 1.00 13.53 174 ASN H CA 1
ATOM 14015 C C . ASN H 1 174 ? 34.091 22.277 28.187 1.00 13.98 174 ASN H C 1
ATOM 14016 O O . ASN H 1 174 ? 34.592 22.076 27.082 1.00 11.58 174 ASN H O 1
ATOM 14021 N N . THR H 1 175 ? 34.730 22.910 29.161 1.00 14.99 175 THR H N 1
ATOM 14022 C CA . THR H 1 175 ? 36.071 23.423 28.957 1.00 17.63 175 THR H CA 1
ATOM 14023 C C . THR H 1 175 ? 37.080 22.921 29.988 1.00 18.20 175 THR H C 1
ATOM 14024 O O . THR H 1 175 ? 36.794 22.861 31.188 1.00 20.08 175 THR H O 1
ATOM 14028 N N . LEU H 1 176 ? 38.253 22.531 29.497 1.00 17.12 176 LEU H N 1
ATOM 14029 C CA . LEU H 1 176 ? 39.340 22.064 30.346 1.00 15.38 176 LEU H CA 1
ATOM 14030 C C . LEU H 1 176 ? 40.202 23.276 30.658 1.00 14.97 176 LEU H C 1
ATOM 14031 O O . LEU H 1 176 ? 40.472 24.092 29.775 1.00 15.57 176 LEU H O 1
ATOM 14036 N N . ALA H 1 177 ? 40.626 23.395 31.911 1.00 14.08 177 ALA H N 1
ATOM 14037 C CA . ALA H 1 177 ? 41.480 24.495 32.334 1.00 14.61 177 ALA H CA 1
ATOM 14038 C C . ALA H 1 177 ? 42.723 23.895 32.972 1.00 16.60 177 ALA H C 1
ATOM 14039 O O . ALA H 1 177 ? 42.841 23.852 34.202 1.00 18.21 177 ALA H O 1
ATOM 14041 N N . PRO H 1 178 ? 43.660 23.397 32.149 1.00 17.16 178 PRO H N 1
ATOM 14042 C CA . PRO H 1 178 ? 44.867 22.817 32.746 1.00 17.39 178 PRO H CA 1
ATOM 14043 C C . PRO H 1 178 ? 45.789 23.885 33.320 1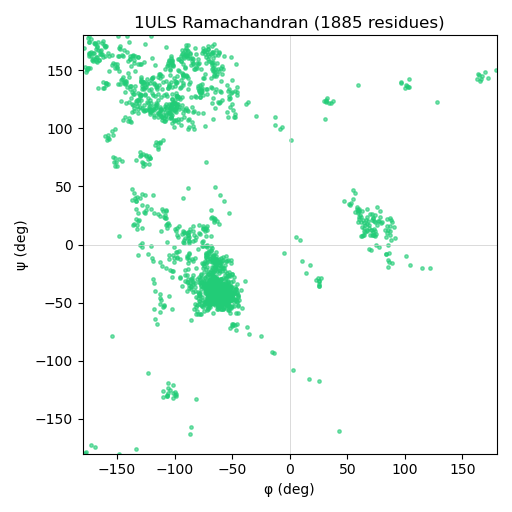.00 18.59 178 PRO H C 1
ATOM 14044 O O . PRO H 1 178 ? 45.729 25.055 32.932 1.00 17.59 178 PRO H O 1
ATOM 14048 N N . GLY H 1 179 ? 46.620 23.479 34.272 1.00 21.24 179 GLY H N 1
ATOM 14049 C CA . GLY H 1 179 ? 47.565 24.399 34.877 1.00 24.10 179 GLY H CA 1
ATOM 14050 C C . GLY H 1 179 ? 48.941 24.165 34.282 1.00 26.52 179 GLY H C 1
ATOM 14051 O O . GLY H 1 179 ? 49.132 24.269 33.069 1.00 26.83 179 GLY H O 1
ATOM 14052 N N . PHE H 1 180 ? 49.905 23.830 35.132 1.00 29.25 180 PHE H N 1
ATOM 14053 C CA . PHE H 1 180 ? 51.265 23.581 34.675 1.00 31.16 180 PHE H CA 1
ATOM 14054 C C . PHE H 1 180 ? 51.435 22.109 34.285 1.00 30.29 180 PHE H C 1
ATOM 14055 O O . PHE H 1 180 ? 51.604 21.245 35.139 1.00 29.02 180 PHE H O 1
ATOM 14063 N N . ILE H 1 181 ? 51.370 21.836 32.987 1.00 31.53 181 ILE H N 1
ATOM 14064 C CA . ILE H 1 181 ? 51.513 20.482 32.463 1.00 31.69 181 ILE H CA 1
ATOM 14065 C C . ILE H 1 181 ? 52.920 20.336 31.902 1.00 33.76 181 ILE H C 1
ATOM 14066 O O . ILE H 1 181 ? 53.399 21.211 31.190 1.00 32.32 181 ILE H O 1
ATOM 14071 N N . GLU H 1 182 ? 53.567 19.220 32.214 1.00 39.23 182 GLU H N 1
ATOM 14072 C CA . GLU H 1 182 ? 54.932 18.957 31.771 1.00 45.07 182 GLU H CA 1
ATOM 14073 C C . GLU H 1 182 ? 55.054 18.619 30.289 1.00 48.82 182 GLU H C 1
ATOM 14074 O O . GLU H 1 182 ? 55.331 17.479 29.927 1.00 48.78 182 GLU H O 1
ATOM 14080 N N . THR H 1 183 ? 54.844 19.614 29.433 1.00 55.20 183 THR H N 1
ATOM 14081 C CA . THR H 1 183 ? 54.957 19.418 27.990 1.00 60.99 183 THR H CA 1
ATOM 14082 C C . THR H 1 183 ? 56.422 19.639 27.632 1.00 65.29 183 THR H C 1
ATOM 14083 O O . THR H 1 183 ? 57.284 19.623 28.511 1.00 66.34 183 THR H O 1
ATOM 14087 N N . ARG H 1 184 ? 56.709 19.853 26.353 1.00 70.17 184 ARG H N 1
ATOM 14088 C CA . ARG H 1 184 ? 58.088 20.076 25.943 1.00 75.10 184 ARG H CA 1
ATOM 14089 C C . ARG H 1 184 ? 58.405 21.566 25.926 1.00 77.80 184 ARG H C 1
ATOM 14090 O O . ARG H 1 184 ? 59.562 21.963 25.794 1.00 77.96 184 ARG H O 1
ATOM 14106 N N . THR H 1 186 ? 57.223 24.000 28.496 1.00 84.30 186 THR H N 1
ATOM 14107 C CA . THR H 1 186 ? 57.559 24.362 29.868 1.00 83.65 186 THR H CA 1
ATOM 14108 C C . THR H 1 186 ? 58.914 23.777 30.263 1.00 83.65 186 THR H C 1
ATOM 14109 O O . THR H 1 186 ? 59.599 24.293 31.151 1.00 82.98 186 THR H O 1
ATOM 14113 N N . ALA H 1 187 ? 59.293 22.694 29.592 1.00 83.70 187 ALA H N 1
ATOM 14114 C CA . ALA H 1 187 ? 60.563 22.034 29.854 1.00 83.99 187 ALA H CA 1
ATOM 14115 C C . ALA H 1 187 ? 61.708 22.987 29.532 1.00 84.19 187 ALA H C 1
ATOM 14116 O O . ALA H 1 187 ? 62.747 22.977 30.192 1.00 83.60 187 ALA H O 1
ATOM 14118 N N . LYS H 1 188 ? 61.502 23.816 28.514 1.00 85.02 188 LYS H N 1
ATOM 14119 C CA . LYS H 1 188 ? 62.505 24.781 28.081 1.00 85.79 188 LYS H CA 1
ATOM 14120 C C . LYS H 1 188 ? 62.717 25.876 29.123 1.00 86.17 188 LYS H C 1
ATOM 14121 O O . LYS H 1 188 ? 63.057 27.006 28.776 1.00 86.17 188 LYS H O 1
ATOM 14127 N N . VAL H 1 189 ? 62.513 25.542 30.396 1.00 86.98 189 VAL H N 1
ATOM 14128 C CA . VAL H 1 189 ? 62.689 26.498 31.490 1.00 88.03 189 VAL H CA 1
ATOM 14129 C C . VAL H 1 189 ? 62.097 27.876 31.121 1.00 88.27 189 VAL H C 1
ATOM 14130 O O . VAL H 1 189 ? 61.257 27.958 30.222 1.00 88.50 189 VAL H O 1
ATOM 14134 N N . PRO H 1 190 ? 62.500 28.971 31.805 1.00 88.19 190 PRO H N 1
ATOM 14135 C CA . PRO H 1 190 ? 63.451 29.165 32.908 1.00 87.81 190 PRO H CA 1
ATOM 14136 C C . PRO H 1 190 ? 63.099 28.378 34.161 1.00 87.53 190 PRO H C 1
ATOM 14137 O O . PRO H 1 190 ? 61.931 28.267 34.530 1.00 87.52 190 PRO H O 1
ATOM 14141 N N . GLU H 1 191 ? 64.119 27.828 34.811 1.00 87.24 191 GLU H N 1
ATOM 14142 C CA . GLU H 1 191 ? 63.904 27.061 36.026 1.00 87.22 191 GLU H CA 1
ATOM 14143 C C . GLU H 1 191 ? 63.454 28.015 37.127 1.00 86.68 191 GLU H C 1
ATOM 14144 O O . GLU H 1 191 ? 63.335 27.638 38.295 1.00 86.90 191 GLU H O 1
ATOM 14150 N N . LYS H 1 192 ? 63.211 29.262 36.736 1.00 85.63 192 LYS H N 1
ATOM 14151 C CA . LYS H 1 192 ? 62.743 30.290 37.656 1.00 84.56 192 LYS H CA 1
ATOM 14152 C C . LYS H 1 192 ? 61.223 30.184 37.745 1.00 83.24 192 LYS H C 1
ATOM 14153 O O . LYS H 1 192 ? 60.668 29.856 38.796 1.00 83.11 192 LYS H O 1
ATOM 14159 N N . VAL H 1 193 ? 60.564 30.455 36.621 1.00 81.48 193 VAL H N 1
ATOM 14160 C CA . VAL H 1 193 ? 59.110 30.411 36.517 1.00 79.32 193 VAL H CA 1
ATOM 14161 C C . VAL H 1 193 ? 58.543 29.048 36.916 1.00 77.46 193 VAL H C 1
ATOM 14162 O O . VAL H 1 193 ? 57.457 28.962 37.491 1.00 77.42 193 VAL H O 1
ATOM 14166 N N . ARG H 1 194 ? 59.286 27.989 36.613 1.00 75.05 194 ARG H N 1
ATOM 14167 C CA . ARG H 1 194 ? 58.861 26.628 36.927 1.00 72.72 194 ARG H CA 1
ATOM 14168 C C . ARG H 1 194 ? 58.888 26.341 38.430 1.00 70.61 194 ARG H C 1
ATOM 14169 O O . ARG H 1 194 ? 57.976 25.708 38.963 1.00 69.65 194 ARG H O 1
ATOM 14177 N N . GLU H 1 195 ? 59.935 26.805 39.109 1.00 67.99 195 GLU H N 1
ATOM 14178 C CA . GLU H 1 195 ? 60.057 26.599 40.548 1.00 65.34 195 GLU H CA 1
ATOM 14179 C C . GLU H 1 195 ? 58.969 27.363 41.289 1.00 62.68 195 GLU H C 1
ATOM 14180 O O . GLU H 1 195 ? 58.500 26.931 42.341 1.00 62.41 195 GLU H O 1
ATOM 14186 N N . LYS H 1 196 ? 58.575 28.503 40.734 1.00 58.82 196 LYS H N 1
ATOM 14187 C CA . LYS H 1 196 ? 57.534 29.325 41.334 1.00 55.00 196 LYS H CA 1
ATOM 14188 C C . LYS H 1 196 ? 56.184 28.632 41.140 1.00 51.29 196 LYS H C 1
ATOM 14189 O O . LYS H 1 196 ? 55.301 28.710 42.000 1.00 49.50 196 LYS H O 1
ATOM 14195 N N . ALA H 1 197 ? 56.045 27.949 40.005 1.00 46.66 197 ALA H N 1
ATOM 14196 C CA . ALA H 1 197 ? 54.820 27.242 39.649 1.00 42.55 197 ALA H CA 1
ATOM 14197 C C . ALA H 1 197 ? 54.491 26.112 40.616 1.00 39.71 197 ALA H C 1
ATOM 14198 O O . ALA H 1 197 ? 53.395 26.057 41.175 1.00 36.70 197 ALA H O 1
ATOM 14200 N N . ILE H 1 198 ? 55.441 25.203 40.799 1.00 37.52 198 ILE H N 1
ATOM 14201 C CA . ILE H 1 198 ? 55.248 24.082 41.705 1.00 35.75 198 ILE H CA 1
ATOM 14202 C C . ILE H 1 198 ? 54.974 24.594 43.121 1.00 34.17 198 ILE H C 1
ATOM 14203 O O . ILE H 1 198 ? 54.127 24.055 43.831 1.00 34.17 198 ILE H O 1
ATOM 14208 N N . ALA H 1 199 ? 55.684 25.644 43.519 1.00 31.21 199 ALA H N 1
ATOM 14209 C CA . ALA H 1 199 ? 55.511 26.230 44.843 1.00 28.65 199 ALA H CA 1
ATOM 14210 C C . ALA H 1 199 ? 54.078 26.718 45.054 1.00 26.06 199 ALA H C 1
ATOM 14211 O O . ALA H 1 199 ? 53.576 26.743 46.178 1.00 25.02 199 ALA H O 1
ATOM 14213 N N . ALA H 1 200 ? 53.422 27.113 43.970 1.00 24.01 200 ALA H N 1
ATOM 14214 C CA . ALA H 1 200 ? 52.056 27.608 44.062 1.00 21.95 200 ALA H CA 1
ATOM 14215 C C . ALA H 1 200 ? 51.044 26.485 43.814 1.00 20.51 200 ALA H C 1
ATOM 14216 O O . ALA H 1 200 ? 49.846 26.738 43.691 1.00 20.44 200 ALA H O 1
ATOM 14218 N N . THR H 1 201 ? 51.532 25.247 43.756 1.00 17.84 201 THR H N 1
ATOM 14219 C CA . THR H 1 201 ? 50.671 24.099 43.516 1.00 16.72 201 THR H CA 1
ATOM 14220 C C . THR H 1 201 ? 50.502 23.168 44.718 1.00 16.24 201 THR H C 1
ATOM 14221 O O . THR H 1 201 ? 51.426 22.441 45.094 1.00 15.30 201 THR H O 1
ATOM 14225 N N . PRO H 1 202 ? 49.304 23.160 45.320 1.00 14.89 202 PRO H N 1
ATOM 14226 C CA . PRO H 1 202 ? 48.999 22.314 46.475 1.00 15.06 202 PRO H CA 1
ATOM 14227 C C . PRO H 1 202 ? 49.543 20.882 46.373 1.00 15.46 202 PRO H C 1
ATOM 14228 O O . PRO H 1 202 ? 50.013 20.321 47.365 1.00 16.99 202 PRO H O 1
ATOM 14232 N N . LEU H 1 203 ? 49.481 20.288 45.186 1.00 13.50 203 LEU H N 1
ATOM 14233 C CA . LEU H 1 203 ? 49.970 18.925 45.017 1.00 14.17 203 LEU H CA 1
ATOM 14234 C C . LEU H 1 203 ? 51.486 18.840 44.879 1.00 15.19 203 LEU H C 1
ATOM 14235 O O . LEU H 1 203 ? 52.050 17.752 44.792 1.00 16.72 203 LEU H O 1
ATOM 14240 N N . GLY H 1 204 ? 52.138 19.996 44.858 1.00 15.68 204 GLY H N 1
ATOM 14241 C CA . GLY H 1 204 ? 53.589 20.042 44.764 1.00 17.60 204 GLY H CA 1
ATOM 14242 C C . GLY H 1 204 ? 54.288 19.319 43.627 1.00 18.30 204 GLY H C 1
ATOM 14243 O O . GLY H 1 204 ? 55.264 18.609 43.854 1.00 18.62 204 GLY H O 1
ATOM 14244 N N . ARG H 1 205 ? 53.798 19.502 42.405 1.00 19.29 205 ARG H N 1
ATOM 14245 C CA . ARG H 1 205 ? 54.407 18.879 41.240 1.00 18.25 205 ARG H CA 1
ATOM 14246 C C . ARG H 1 205 ? 53.731 19.366 39.964 1.00 18.44 205 ARG H C 1
ATOM 14247 O O . ARG H 1 205 ? 52.638 19.929 39.996 1.00 17.33 205 ARG H O 1
ATOM 14255 N N . ALA H 1 206 ? 54.401 19.167 38.841 1.00 17.69 206 ALA H N 1
ATOM 14256 C CA . ALA H 1 206 ? 53.839 19.566 37.575 1.00 19.78 206 ALA H CA 1
ATOM 14257 C C . ALA H 1 206 ? 52.863 18.466 37.208 1.00 21.27 206 ALA H C 1
ATOM 14258 O O . ALA H 1 206 ? 52.942 17.359 37.733 1.00 21.33 206 ALA H O 1
ATOM 14260 N N . GLY H 1 207 ? 51.930 18.772 36.319 1.00 22.67 207 GLY H N 1
ATOM 14261 C CA . GLY H 1 207 ? 50.990 17.757 35.893 1.00 23.38 207 GLY H CA 1
ATOM 14262 C C . GLY H 1 207 ? 51.567 17.055 34.679 1.00 23.46 207 GLY H C 1
ATOM 14263 O O . GLY H 1 207 ? 52.585 17.480 34.128 1.00 22.81 207 GLY H O 1
ATOM 14264 N N . LYS H 1 208 ? 50.921 15.977 34.256 1.00 24.22 208 LYS H N 1
ATOM 14265 C CA . LYS H 1 208 ? 51.375 15.229 33.092 1.00 24.19 208 LYS H CA 1
ATOM 14266 C C . LYS H 1 208 ? 50.294 15.309 32.022 1.00 24.29 208 LYS H C 1
ATOM 14267 O O . LYS H 1 208 ? 49.117 15.528 32.331 1.00 23.64 208 LYS H O 1
ATOM 14273 N N . PRO H 1 209 ? 50.679 15.164 30.745 1.00 23.36 209 PRO H N 1
ATOM 14274 C CA . PRO H 1 209 ? 49.688 15.226 29.668 1.00 23.38 209 PRO H CA 1
ATOM 14275 C C . PRO H 1 209 ? 48.561 14.202 29.817 1.00 23.33 209 PRO H C 1
ATOM 14276 O O . PRO H 1 209 ? 47.386 14.514 29.576 1.00 22.74 209 PRO H O 1
ATOM 14280 N N . LEU H 1 210 ? 48.913 12.987 30.221 1.00 22.48 210 LEU H N 1
ATOM 14281 C CA . LEU H 1 210 ? 47.917 11.934 30.405 1.00 21.46 210 LEU H CA 1
ATOM 14282 C C . LEU H 1 210 ? 46.820 12.394 31.368 1.00 20.51 210 LEU H C 1
ATOM 14283 O O . LEU H 1 210 ? 45.640 12.148 31.137 1.00 20.22 210 LEU H O 1
ATOM 14288 N N . GLU H 1 211 ? 47.213 13.062 32.449 1.00 20.40 211 GLU H N 1
ATOM 14289 C CA . GLU H 1 211 ? 46.247 13.523 33.437 1.00 21.15 211 GLU H CA 1
ATOM 14290 C C . GLU H 1 211 ? 45.209 14.458 32.832 1.00 20.72 211 GLU H C 1
ATOM 14291 O O . GLU H 1 211 ? 44.055 14.463 33.250 1.00 20.70 211 GLU H O 1
ATOM 14297 N N . VAL H 1 212 ? 45.614 15.246 31.844 1.00 20.31 212 VAL H N 1
ATOM 14298 C CA . VAL H 1 212 ? 44.674 16.140 31.185 1.00 18.11 212 VAL H CA 1
ATOM 14299 C C . VAL H 1 212 ? 43.849 15.294 30.233 1.00 16.00 212 VAL H C 1
ATOM 14300 O O . VAL H 1 212 ? 42.676 15.562 30.005 1.00 15.92 212 VAL H O 1
ATOM 14304 N N . ALA H 1 213 ? 44.477 14.262 29.685 1.00 15.74 213 ALA H N 1
ATOM 14305 C CA . ALA H 1 213 ? 43.814 13.362 28.754 1.00 16.16 213 ALA H CA 1
ATOM 14306 C C . ALA H 1 213 ? 42.633 12.668 29.432 1.00 16.72 213 ALA H C 1
ATOM 14307 O O . ALA H 1 213 ? 41.557 12.550 28.848 1.00 16.48 213 ALA H O 1
ATOM 14309 N N . TYR H 1 214 ? 42.838 12.214 30.665 1.00 17.62 214 TYR H N 1
ATOM 14310 C CA . TYR H 1 214 ? 41.781 11.537 31.414 1.00 19.35 214 TYR H CA 1
ATOM 14311 C C . TYR H 1 214 ? 40.628 12.467 31.724 1.00 18.27 214 TYR H C 1
ATOM 14312 O O . TYR H 1 214 ? 39.484 12.040 31.804 1.00 18.92 214 TYR H O 1
ATOM 14321 N N . ALA H 1 215 ? 40.934 13.744 31.901 1.00 17.64 215 ALA H N 1
ATOM 14322 C CA . ALA H 1 215 ? 39.904 14.718 32.192 1.00 15.69 215 ALA H CA 1
ATOM 14323 C C . ALA H 1 215 ? 39.085 14.904 30.924 1.00 14.87 215 ALA H C 1
ATOM 14324 O O . ALA H 1 215 ? 37.877 15.096 30.986 1.00 15.64 215 ALA H O 1
ATOM 14326 N N . ALA H 1 216 ? 39.745 14.830 29.773 1.00 14.38 216 ALA H N 1
ATOM 14327 C CA . ALA H 1 216 ? 39.052 14.988 28.500 1.00 16.11 216 ALA H CA 1
ATOM 14328 C C . ALA H 1 216 ? 38.242 13.731 28.200 1.00 17.79 216 ALA H C 1
ATOM 14329 O O . ALA H 1 216 ? 37.177 13.798 27.581 1.00 18.06 216 ALA H O 1
ATOM 14331 N N . LEU H 1 217 ? 38.743 12.587 28.653 1.00 18.18 217 LEU H N 1
ATOM 14332 C CA . LEU H 1 217 ? 38.054 11.325 28.423 1.00 19.58 217 LEU H CA 1
ATOM 14333 C C . LEU H 1 217 ? 36.729 11.360 29.181 1.00 19.74 217 LEU H C 1
ATOM 14334 O O . LEU H 1 217 ? 35.680 10.995 28.652 1.00 20.82 217 LEU H O 1
ATOM 14339 N N . PHE H 1 218 ? 36.793 11.802 30.430 1.00 18.54 218 PHE H N 1
ATOM 14340 C CA . PHE H 1 218 ? 35.616 11.880 31.275 1.00 18.13 218 PHE H CA 1
ATOM 14341 C C . PHE H 1 218 ? 34.551 12.766 30.637 1.00 18.36 218 PHE H C 1
ATOM 14342 O O . PHE H 1 218 ? 33.401 12.373 30.502 1.00 20.10 218 PHE H O 1
ATOM 14350 N N . LEU H 1 219 ? 34.955 13.961 30.232 1.00 18.66 219 LEU H N 1
ATOM 14351 C CA . LEU H 1 219 ? 34.044 14.926 29.636 1.00 17.91 219 LEU H CA 1
ATOM 14352 C C . LEU H 1 219 ? 33.472 14.498 28.299 1.00 18.43 219 LEU H C 1
ATOM 14353 O O . LEU H 1 219 ? 32.375 14.901 27.924 1.00 19.59 219 LEU H O 1
ATOM 14358 N N . LEU H 1 220 ? 34.208 13.676 27.572 1.00 18.19 220 LEU H N 1
ATOM 14359 C CA . LEU H 1 220 ? 33.732 13.252 26.269 1.00 18.92 220 LEU H CA 1
ATOM 14360 C C . LEU H 1 220 ? 32.910 11.973 26.336 1.00 18.04 220 LEU H C 1
ATOM 14361 O O . LEU H 1 220 ? 32.089 11.705 25.451 1.00 15.66 220 LEU H O 1
ATOM 14366 N N . SER H 1 221 ? 33.116 11.201 27.398 1.00 16.63 221 SER H N 1
ATOM 14367 C CA . SER H 1 221 ? 32.404 9.945 27.563 1.00 17.99 221 SER H CA 1
ATOM 14368 C C . SER H 1 221 ? 30.995 10.140 28.123 1.00 19.08 221 SER H C 1
ATOM 14369 O O . SER H 1 221 ? 30.666 11.202 28.661 1.00 19.81 221 SER H O 1
ATOM 14372 N N . ASP H 1 222 ? 30.171 9.102 28.001 1.00 19.25 222 ASP H N 1
ATOM 14373 C CA . ASP H 1 222 ? 28.804 9.153 28.490 1.00 20.11 222 ASP H CA 1
ATOM 14374 C C . ASP H 1 222 ? 28.757 9.290 30.001 1.00 20.54 222 ASP H C 1
ATOM 14375 O O . ASP H 1 222 ? 27.718 9.622 30.571 1.00 20.37 222 ASP H O 1
ATOM 14380 N N . GLU H 1 223 ? 29.885 9.033 30.648 1.00 20.48 223 GLU H N 1
ATOM 14381 C CA . GLU H 1 223 ? 29.950 9.117 32.095 1.00 22.76 223 GLU H CA 1
ATOM 14382 C C . GLU H 1 223 ? 29.656 10.515 32.611 1.00 21.93 223 GLU H C 1
ATOM 14383 O O . GLU H 1 223 ? 29.226 10.685 33.746 1.00 24.04 223 GLU H O 1
ATOM 14389 N N . SER H 1 224 ? 29.885 11.516 31.773 1.00 21.79 224 SER H N 1
ATOM 14390 C CA . SER H 1 224 ? 29.622 12.900 32.149 1.00 20.24 224 SER H CA 1
ATOM 14391 C C . SER H 1 224 ? 28.386 13.391 31.394 1.00 19.86 224 SER H C 1
ATOM 14392 O O . SER H 1 224 ? 28.242 14.582 31.116 1.00 19.93 224 SER H O 1
ATOM 14395 N N . SER H 1 225 ? 27.496 12.458 31.076 1.00 19.18 225 SER H N 1
ATOM 14396 C CA . SER H 1 225 ? 26.279 12.754 30.330 1.00 18.10 225 SER H CA 1
ATOM 14397 C C . SER H 1 225 ? 25.391 13.867 30.879 1.00 17.26 225 SER H C 1
ATOM 14398 O O . SER H 1 225 ? 24.658 14.495 30.110 1.00 14.98 225 SER H O 1
ATOM 14401 N N . PHE H 1 226 ? 25.449 14.122 32.187 1.00 15.70 226 PHE H N 1
ATOM 14402 C CA . PHE H 1 226 ? 24.613 15.169 32.780 1.00 14.99 226 PHE H CA 1
ATOM 14403 C C . PHE H 1 226 ? 25.448 16.387 33.174 1.00 16.35 226 PHE H C 1
ATOM 14404 O O . PHE H 1 226 ? 25.049 17.194 34.017 1.00 18.45 226 PHE H O 1
ATOM 14412 N N . ILE H 1 227 ? 26.606 16.524 32.541 1.00 16.64 227 ILE H N 1
ATOM 14413 C CA . ILE H 1 227 ? 27.516 17.623 32.838 1.00 15.80 227 ILE H CA 1
ATOM 14414 C C . ILE H 1 227 ? 27.797 18.482 31.606 1.00 15.83 227 ILE H C 1
ATOM 14415 O O . ILE H 1 227 ? 28.317 17.983 30.610 1.00 15.61 227 ILE H O 1
ATOM 14420 N N . THR H 1 228 ? 27.446 19.764 31.670 1.00 14.08 228 THR H N 1
ATOM 14421 C CA . THR H 1 228 ? 27.705 20.666 30.556 1.00 13.81 228 THR H CA 1
ATOM 14422 C C . THR H 1 228 ? 27.891 22.111 31.020 1.00 13.75 228 THR H C 1
ATOM 14423 O O . THR H 1 228 ? 27.361 22.507 32.046 1.00 14.52 228 THR H O 1
ATOM 14427 N N . GLY H 1 229 ? 28.660 22.883 30.259 1.00 16.19 229 GLY H N 1
ATOM 14428 C CA . GLY H 1 229 ? 28.913 24.276 30.600 1.00 17.62 229 GLY H CA 1
ATOM 14429 C C . GLY H 1 229 ? 29.825 24.426 31.805 1.00 19.93 229 GLY H C 1
ATOM 14430 O O . GLY H 1 229 ? 29.780 25.432 32.512 1.00 19.19 229 GLY H O 1
ATOM 14431 N N . GLN H 1 230 ? 30.670 23.425 32.031 1.00 21.71 230 GLN H N 1
ATOM 14432 C CA . GLN H 1 230 ? 31.569 23.434 33.175 1.00 23.08 230 GLN H CA 1
ATOM 14433 C C . GLN H 1 230 ? 33.029 23.716 32.838 1.00 24.41 230 GLN H C 1
ATOM 14434 O O . GLN H 1 230 ? 33.486 23.501 31.714 1.00 25.10 230 GLN H O 1
ATOM 14440 N N . VAL H 1 231 ? 33.748 24.207 33.840 1.00 22.61 231 VAL H N 1
ATOM 14441 C CA . VAL H 1 231 ? 35.161 24.514 33.719 1.00 21.96 231 VAL H CA 1
ATOM 14442 C C . VAL H 1 231 ? 35.839 23.496 34.620 1.00 19.59 231 VAL H C 1
ATOM 14443 O O . VAL H 1 231 ? 35.616 23.492 35.821 1.00 21.51 231 VAL H O 1
ATOM 14447 N N . LEU H 1 232 ? 36.655 22.622 34.053 1.00 18.70 232 LEU H N 1
ATOM 14448 C CA . LEU H 1 232 ? 37.335 21.628 34.871 1.00 18.26 232 LEU H CA 1
ATOM 14449 C C . LEU H 1 232 ? 38.823 21.950 34.991 1.00 19.21 232 LEU H C 1
ATOM 14450 O O . LEU H 1 232 ? 39.574 21.785 34.036 1.00 20.35 232 LEU H O 1
ATOM 14455 N N . PHE H 1 233 ? 39.245 22.427 36.162 1.00 19.47 233 PHE H N 1
ATOM 14456 C CA . PHE H 1 233 ? 40.654 22.740 36.383 1.00 18.05 233 PHE H CA 1
ATOM 14457 C C . PHE H 1 233 ? 41.459 21.465 36.642 1.00 17.94 233 PHE H C 1
ATOM 14458 O O . PHE H 1 233 ? 41.115 20.656 37.497 1.00 18.88 233 PHE H O 1
ATOM 14466 N N . VAL H 1 234 ? 42.522 21.290 35.869 1.00 18.67 234 VAL H N 1
ATOM 14467 C CA . VAL H 1 234 ? 43.428 20.152 35.988 1.00 17.16 234 VAL H CA 1
ATOM 14468 C C . VAL H 1 234 ? 44.742 20.885 36.216 1.00 18.62 234 VAL H C 1
ATOM 14469 O O . VAL H 1 234 ? 45.588 20.974 35.326 1.00 17.79 234 VAL H O 1
ATOM 14473 N N . ASP H 1 235 ? 44.886 21.436 37.416 1.00 19.25 235 ASP H N 1
ATOM 14474 C CA . ASP H 1 235 ? 46.052 22.235 37.753 1.00 19.78 235 ASP H CA 1
ATOM 14475 C C . ASP H 1 235 ? 46.615 21.915 39.128 1.00 19.48 235 ASP H C 1
ATOM 14476 O O . ASP H 1 235 ? 47.369 22.710 39.687 1.00 18.75 235 ASP H O 1
ATOM 14481 N N . GLY H 1 236 ? 46.230 20.767 39.678 1.00 19.56 236 GLY H N 1
ATOM 14482 C CA . GLY H 1 236 ? 46.732 20.369 40.981 1.00 18.57 236 GLY H CA 1
ATOM 14483 C C . GLY H 1 236 ? 46.410 21.330 42.110 1.00 18.84 236 GLY H C 1
ATOM 14484 O O . GLY H 1 236 ? 47.101 21.336 43.130 1.00 17.94 236 GLY H O 1
ATOM 14485 N N . GLY H 1 237 ? 45.374 22.147 41.922 1.00 19.49 237 GLY H N 1
ATOM 14486 C CA . GLY H 1 237 ? 44.955 23.088 42.952 1.00 20.30 237 GLY H CA 1
ATOM 14487 C C . GLY H 1 237 ? 45.647 24.438 42.960 1.00 21.60 237 GLY H C 1
ATOM 14488 O O . GLY H 1 237 ? 45.509 25.201 43.913 1.00 19.53 237 GLY H O 1
ATOM 14489 N N . ARG H 1 238 ? 46.386 24.740 41.897 1.00 23.73 238 ARG H N 1
ATOM 14490 C CA . ARG H 1 238 ? 47.113 26.002 41.796 1.00 26.41 238 ARG H CA 1
ATOM 14491 C C . ARG H 1 238 ? 46.165 27.201 41.832 1.00 26.09 238 ARG H C 1
ATOM 14492 O O . ARG H 1 238 ? 46.593 28.338 42.026 1.00 27.35 238 ARG H O 1
ATOM 14500 N N . THR H 1 239 ? 44.874 26.931 41.679 1.00 24.43 239 THR H N 1
ATOM 14501 C CA . THR H 1 239 ? 43.863 27.976 41.658 1.00 21.74 239 THR H CA 1
ATOM 14502 C C . THR H 1 239 ? 43.010 28.121 42.915 1.00 19.84 239 THR H C 1
ATOM 14503 O O . THR H 1 239 ? 42.305 29.112 43.076 1.00 20.06 239 THR H O 1
ATOM 14507 N N . ILE H 1 240 ? 43.071 27.155 43.816 1.00 18.93 240 ILE H N 1
ATOM 14508 C CA . ILE H 1 240 ? 42.275 27.263 45.029 1.00 20.65 240 ILE H CA 1
ATOM 14509 C C . ILE H 1 240 ? 42.728 28.491 45.798 1.00 22.49 240 ILE H C 1
ATOM 14510 O O . ILE H 1 240 ? 43.896 28.607 46.157 1.00 24.60 240 ILE H O 1
ATOM 14515 N N . GLY H 1 241 ? 41.801 29.404 46.056 1.00 24.81 241 GLY H N 1
ATOM 14516 C CA . GLY H 1 241 ? 42.143 30.615 46.777 1.00 27.10 241 GLY H CA 1
ATOM 14517 C C . GLY H 1 241 ? 41.807 31.844 45.952 1.00 29.56 241 GLY H C 1
ATOM 14518 O O . GLY H 1 241 ? 41.648 32.942 46.497 1.00 29.47 241 GLY H O 1
ATOM 14519 N N . ALA H 1 242 ? 41.687 31.650 44.637 1.00 29.75 242 ALA H N 1
ATOM 14520 C CA . ALA H 1 242 ? 41.365 32.731 43.710 1.00 30.58 242 ALA H CA 1
ATOM 14521 C C . ALA H 1 242 ? 39.867 32.817 43.410 1.00 32.47 242 ALA H C 1
ATOM 14522 O O . ALA H 1 242 ? 39.202 31.804 43.160 1.00 33.93 242 ALA H O 1
ATOM 14524 N N . ALA H 1 243 ? 39.336 34.034 43.439 1.00 33.50 243 ALA H N 1
ATOM 14525 C CA . ALA H 1 243 ? 37.927 34.240 43.139 1.00 35.08 243 ALA H CA 1
ATOM 14526 C C . ALA H 1 243 ? 37.716 33.751 41.709 1.00 35.73 243 ALA H C 1
ATOM 14527 O O . ALA H 1 243 ? 38.384 34.221 40.783 1.00 36.89 243 ALA H O 1
ATOM 14529 N N . PRO H 1 244 ? 36.798 32.788 41.516 1.00 34.75 244 PRO H N 1
ATOM 14530 C CA . PRO H 1 244 ? 36.501 32.228 40.196 1.00 33.25 244 PRO H CA 1
ATOM 14531 C C . PRO H 1 244 ? 35.878 33.251 39.245 1.00 32.24 244 PRO H C 1
ATOM 14532 O O . PRO H 1 244 ? 35.563 34.374 39.645 1.00 33.05 244 PRO H O 1
ATOM 14536 N N . ALA H 1 245 ? 35.717 32.857 37.986 1.00 30.80 245 ALA H N 1
ATOM 14537 C CA . ALA H 1 245 ? 35.121 33.723 36.970 1.00 29.97 245 ALA H CA 1
ATOM 14538 C C . ALA H 1 245 ? 34.115 32.923 36.152 1.00 29.04 245 ALA H C 1
ATOM 14539 O O . ALA H 1 245 ? 32.985 33.407 35.947 1.00 29.15 245 ALA H O 1
#

Secondary structure (DSSP, 8-state):
--TT-EEEEESTTSHHHHHHHHHHHHTT-EEEEE-S-HHHHHHHHHTTT-EEE--TT-HHHHHHHHHHHHHHHSS--EEEE---------TT--HHHHHHHIIIIIIHHHHHHHHHHH---S--EEEEEE--GGGG--TT-HHHHH--HHHHHHHHHHHHHGGGTEEEEEEEE-SB-----SS-HHHHHHHHHT-TT-S-B-HHHHHHHHHHHHSGGGTT--S-EEEESTTTTTT-/--TT-EEEETTTTSHHHHHHHHHHHHTT-EEEEE-S-HHHHHHHHHTTT-EEE--TT-HHHHHHHHHHHHHHHSS--EEEE-------B-TT--HHHHHHHIIIIIIHHHHHHHHHHH---S--EEEEEE--GGGG--TTBHHHHH--HHHHHHHHHHHHHGGGTEEEEEEEE-SB----TTS-HHHHHHHHHT-TT-S-B-HHHHHHHHHHHHSGGGTT--S-EEEESTTTTTS----/--TT-EEEESSTTSHHHHHHHHHHHHTT-EEEEE-S-HHHHHHHHHTTTPEEE--TT-HHHHHHHHHHHHHHHSS--EEEE---------TT--HHHHHHHIIIIIIHHHHHHHHHHH---S--EEEEEE--GGGG--TT-HHHHH--HHHHHHHHHHHHHGGGTEEEEEEEE-SB----HHHHHHHHT-TT-S-B-HHHHHHHHHHHHSGGGTT--S-EEEESTTTTTTSPP-/--TT-EEEESSTTSHHHHHHHHHHHHTT-EEEEE-S-HHHHHHHHHTTTPEEE--TT-HHHHHHHHHHHHHHHSS-SEEEE-------B-TT--HHHHHHHIIIIIIHHHHHHHHHHH---S--EEEEEE--GGGG--TTBHHHHH--HHHHHHHHHHHHHGGGTEEEEEEEE-SB----TT--HHHHHHHHHT-TT-S-B-HHHHHHHHHHHHSGGGTT--S-EEEESTTTTTTSPP-/--TT-EEEESSTTSHHHHHHHHHHHHTT-EEEEE-S-HHHHHHHHHTTT-EEE--TT-HHHHHHHHHHHHHHHSS-SEEEE-------B-TT--HHHHHHHIIIIIIHHHHHHHHHHH---S--EEEEEE--GGGG--TTBHHHHH--HHHHHHHHHHHHHGGGTEEEEEEEE-SB----TTS-HHHHHHHHHT-TT-S-B-HHHHHHHHHHHHSGGGTT--S-EEEESTTTTSS----/--TT-EEEEETTTSHHHHHHHHHHHHTT-EEEEE-S-HHHHHHHHHTTTPEEE--TT-HHHHHHHHHHHHHHHSS-SEEEE-------B-TT--HHHHHHHIIIIIIHHHHHHHHHHH---S--EEEEEE--GGGG--TTBHHHHH--HHHHHHHHHHHHHGGGTEEEEEEEE-SB----PPPPHHHHHHHHHT-TT-S-B-HHHHHHHHHHHHSGGGTT--S-EEEESTTTTTT-/--TT-EEEEESTTSHHHHHHHHHHHHTT-EEEEE-S-HHHHHHHHHTTTPEEE--TT-HHHHHHHHHHHHHHHSS-SEEEE-------B-TT--HHHHHHHIIIIIIHHHHHHHHHHH---S--EEEEEE--GGGG--TTBHHHHH--HHHHHHHHHHHHHGGGTEEEEEEEE-SB----TTS-HHHHHHHHHT-TT-S-B-HHHHHHHHHHHHSGGGTT--S-EEEESTTTTTTSPP-/--TT-EEEEESTTSHHHHHHHHHHHHTT-EEEEE-S-HHHHHHHHHTTTPEEE--TT-HHHHHHHHHHHHHHHSS--EEEE-------B-TT--HHHHHHHIIIIIIHHHHHHHHHHH---S--EEEEEE--GGGG--TTBHHHHH--HHHHHHHHHHHHHGGGTEEEEEEEE-SB----TT--HHHHHHHHHT-TT-S-B-HHHHHHHHHHHHSGGGTT--S-EEEESTTTTTTSPP-